Protein 1J2P (pdb70)

Nearest PDB structures (foldseek):
  1j2p-assembly1_B  TM=1.004E+00  e=1.951E-50  Archaeoglobus fulgidus
  6he9-assembly1_F  TM=9.815E-01  e=9.990E-43  Archaeoglobus fulgidus DSM 4304
  8t0m-assembly1_S  TM=9.405E-01  e=5.786E-26  Saccharomyces cerevisiae S288C
  8yvg-assembly1_H  TM=9.422E-01  e=1.755E-25  Canis lupus familiaris
  8w2f-assembly1_A  TM=9.028E-01  e=9.618E-23  Plasmodium falciparum 3D7

Secondary structure (DSSP, 8-state):
--TTSSS-TTPPPTTS--HHHHHHHHHHHTSPPEEEEEETTEEEEEEE---S-TTB-GGG--SEEE-SSSEEEEEEE-HHHHHHHHHHHHHHHHHHHHHSSSPPPHHHHHHHHHHHHHHTTSBTTBPPP-EEEEEEEESSSEEEEEE-TT--EEEBSEEEESTTHHHHHHHHHHH--TT--HHHHHHHHHHHHHHHHTS---GGGEEEEEEETTT---EEPPHHHHHHHHHHHHHHHHHHS--/--TTSSS-TTPPPTTS--HHHHHHHHHHHTSPPEEEEEETTEEEEEEE---S-TTB-GGG--SEEE-SSSEEEEEEE-HHHHHHHHHHHHHHHHHHHHHSSSPPPHHHHHHHHHHHHHHTTSBTTBPPP-EEEEEEEESSSEEEEEE-TT--EEEBSEEEESTTHHHHHHHHHHH--TT--HHHHHHHHHHHHHHHHTS---GGGEEEEEEETTT---EEPPHHHHHHHHHHHHHHHHHHS--/--TTSSS-TTPPPTTS--HHHHHHHHHHHTSPPEEEEEETTEEEEEEE---S-TTB-GGG--SEEE-SSSEEEEEEE-HHHHHHHHHHHHHHHHHHHHHSSSPPPHHHHHHHHHHHHHHTTSBTTBPPP-EEEEEEEESSSEEEEEE-TT--EEEBSEEEESTTHHHHHHHHHHH--TT--HHHHHHHHHHHHHHHHTS---GGGEEEEEEETTT---EEPPHHHHHHHHHHHHHHHHHHS--/--TTSSS-TTPPPTTS--HHHHHHHHHHHTSPPEEEEEETTEEEEEEE---S-TTB-GGG--SEEE-SSSEEEEEEE-HHHHHHHHHHHHHHHHHHHHHSSSPPPHHHHHHHHHHHHHHTTSBTTBPPP-EEEEEEEESSSEEEEEE-TT--EEEBSEEEESTTHHHHHHHHHHH--TT--HHHHHHHHHHHHHHHHTS---GGGEEEEEEETTT---EEPPHHHHHHHHHHHHHHHHHHS--/--TTSSS-TTPPPTTS--HHHHHHHHHHHTSPPEEEEEETTEEEEEEE---S-TTB-GGG--SEEE-SSSEEEEEEE-HHHHHHHHHHHHHHHHHHHHHSSSPPPHHHHHHHHHHHHHHTTSBTTBPPP-EEEEEEEESSSEEEEEE-TT--EEEBSEEEESTTHHHHHHHHHHH--TT--HHHHHHHHHHHHHHHHTS---GGGEEEEEEETTT---EEPPHHHHHHHHHHHHHHHHHHS--/--TTSSS-TTPPPTTS--HHHHHHHHHHHTSPPEEEEEETTEEEEEEE---S-TTB-GGG--SEEE-SSSEEEEEEE-HHHHHHHHHHHHHHHHHHHHHSSSPPPHHHHHHHHHHHHHHTTSBTTBPPP-EEEEEEEESSSEEEEEE-TT--EEEBSEEEESTTHHHHHHHHHHH--TT--HHHHHHHHHHHHHHHHTS---GGGEEEEEEETTT---EEPPHHHHHHHHHHHHHHHHHHS--/--TTSSS-TTPPPTTS--HHHHHHHHHHHTSPPEEEEEETTEEEEEEE---S-TTB-GGG--SEEE-SSSEEEEEEE-HHHHHHHHHHHHHHHHHHHHHSSSPPPHHHHHHHHHHHHHHTTSBTTBPPP-EEEEEEEESSSEEEEEE-TT--EEEBSEEEESTTHHHHHHHHHHH--TT--HHHHHHHHHHHHHHHHTS---GGGEEEEEEETTT---EEPPHHHHHHHHHHHHHHHHHHS--

CATH classification: 3.60.20.10

Solvent-accessible surface area: 70770 Å² total; per-residue (Å²): 98,106,122,25,24,1,129,44,10,21,16,0,0,56,70,0,71,13,4,4,5,43,13,0,94,52,2,14,116,121,15,27,1,2,0,0,0,22,10,136,72,0,1,1,0,1,2,5,41,120,52,91,23,97,0,26,22,85,126,52,44,80,59,2,44,79,12,17,87,18,0,1,1,1,17,3,17,35,84,5,1,4,37,27,0,7,30,95,2,67,96,29,2,105,77,10,100,136,82,129,111,104,65,4,59,0,120,62,0,0,42,63,1,0,39,35,0,0,71,31,2,1,67,40,42,27,0,0,1,0,0,8,1,0,1,1,0,1,22,160,75,6,32,0,8,18,3,21,1,19,0,19,30,82,22,15,26,0,1,0,2,5,110,7,77,141,40,0,27,104,24,0,66,170,91,14,160,108,96,20,41,7,67,47,0,2,2,13,0,0,2,0,0,0,40,25,36,135,48,71,13,73,22,107,32,6,7,1,0,33,0,52,58,108,80,118,50,26,82,93,22,43,54,117,107,2,117,78,52,0,98,96,0,16,118,107,0,162,120,76,61,186,225,98,106,121,24,22,1,128,44,10,20,17,0,0,54,69,0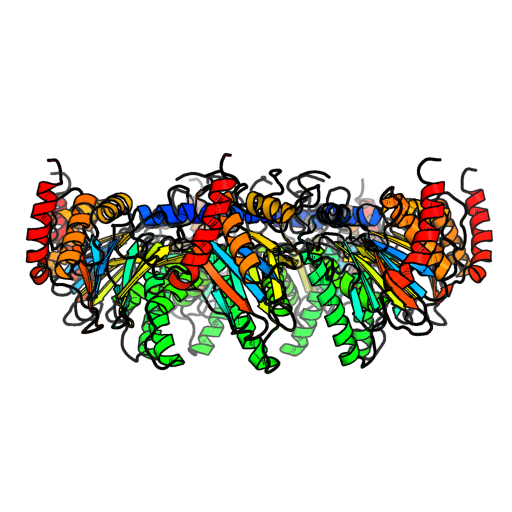,70,12,4,4,5,42,14,0,95,54,2,14,115,124,14,27,1,2,0,0,0,18,10,136,72,0,1,0,0,1,2,5,42,120,52,93,24,116,1,35,24,86,126,63,48,85,58,2,44,80,12,18,86,19,0,1,0,1,16,3,17,36,88,6,2,5,40,27,0,7,28,96,2,71,95,29,2,104,77,11,98,136,83,130,113,103,65,3,58,0,116,63,0,0,41,62,1,0,39,35,0,0,71,28,2,1,70,38,38,24,1,0,1,0,0,8,1,0,1,0,0,0,22,159,76,5,29,0,8,18,3,21,1,19,0,18,29,80,19,15,23,0,1,0,2,5,109,8,78,141,39,0,27,102,24,0,68,170,91,9,162,108,96,21,41,7,68,46,0,2,3,14,0,0,2,0,0,0,40,24,37,135,48,69,13,74,22,108,31,6,7,1,0,33,0,53,58,108,79,118,50,26,83,92,22,42,55,116,108,3,117,78,50,0,99,97,0,17,117,105,0,160,120,79,60,185,226,95,106,123,23,24,1,119,45,10,21,15,0,0,55,69,0,68,12,5,3,5,43,13,0,96,54,2,14,116,128,14,27,1,2,0,0,0,20,10,136,72,0,0,1,0,1,2,6,42,121,50,91,21,100,1,28,22,87,125,57,46,82,58,2,45,80,12,17,85,18,0,1,0,1,17,3,18,37,83,5,2,5,39,28,0,7,26,96,1,69,94,28,2,104,76,10,98,138,83,132,114,103,65,4,58,0,120,63,0,0,43,65,0,0,41,35,0,0,72,29,2,2,68,39,40,24,0,0,1,0,0,8,1,0,1,0,0,0,22,157,75,5,31,0,8,19,3,21,0,19,0,18,29,81,20,15,25,0,1,0,2,5,110,8,78,144,40,0,27,103,25,0,67,169,91,12,160,108,95,20,39,7,69,48,0,2,3,13,0,0,2,0,1,0,39,24,37,134,49,69,13,74,22,108,32,6,7,1,0,33,0,52,58,108,79,118,51,26,82,93,24,43,56,117,107,2,118,78,50,0,100,97,0,16,117,106,0,162,119,79,62,185,229,95,107,122,27,26,1,125,44,11,24,18,0,0,56,70,0,69,12,5,3,5,42,12,0,95,52,2,14,115,124,14,28,1,2,0,0,0,21,10,135,72,0,0,0,0,1,2,6,42,121,50,94,23,112,1,33,25,88,127,64,49,85,56,2,46,80,12,17,86,19,0,0,0,1,17,3,18,36,88,6,2,5,42,30,0,7,28,96,1,71,94,29,2,105,76,11,97,140,85,133,113,102,64,3,58,0,114,64,0,0,36,66,0,0,39,35,0,0,70,29,2,1,67,40,38,24,0,0,1,0,0,8,1,0,1,0,0,1,22,157,75,5,30,0,8,20,4,21,0,17,0,16,28,77,19,11,21,0,1,0,2,5,111,7,77,143,41,0,25,103,24,0,57,166,90,14,160,109,96,19,39,7,68,49,0,2,3,14,0,0,1,0,0,0,39,24,37,134,49,71,13,72,22,107,32,6,7,1,0,33,0,53,60,108,79,120,51,25,82,94,22,44,56,117,106,3,119,78,50,0,99,96,0,17,117,106,0,160,120,78,61,185,229,98,106,121,25,23,1,130,44,10,23,19,0,0,54,68,0,69,12,5,4,4,42,12,0,95,52,2,14,115,123,15,26,1,1,0,0,0,18,12,136,72,0,1,0,0,1,2,4,41,119,50,90,19,94,0,30,15,85,122,52,42,79,57,2,45,78,11,17,85,19,0,1,1,1,16,4,16,37,82,4,1,4,37,27,0,7,22,96,2,68,94,29,2,109,78,11,98,138,85,131,114,104,64,3,59,0,111,64,0,0,39,64,1,0,37,37,0,0,69,27,2,1,68,41,39,24,0,0,1,0,0,8,1,0,1,1,0,0,23,159,75,6,28,0,8,19,4,20,0,19,0,17,29,76,15,13,22,0,1,0,3,5,111,7,77,144,41,0,25,100,24,0,67,168,91,10,160,108,96,20,39,7,68,48,0,2,4,14,0,0,1,0,1,0,38,25,37,135,50,70,12,73,23,106,31,6,6,1,0,32,0,53,58,110,79,118,51,25,81,93,23,43,55,118,107,2,116,77,52,0,99,96,0,17,116,107,0,159,119,77,59,184,227,97,104,122,25,23,1,120,43,10,23,13,0,0,56,71,0,69,12,5,5,4,43,12,0,94,50,2,14,115,123,14,26,1,2,0,0,0,20,11,135,73,0,1,1,1,0,2,4,42,120,51,88,20,86,0,25,18,82,122,50,41,78,60,3,45,80,11,18,85,18,0,1,1,0,16,3,17,37,81,5,2,4,37,28,0,7,27,95,2,68,93,29,2,106,79,11,99,136,82,130,112,103,65,3,59,0,120,62,0,0,44,64,1,0,39,35,0,0,70,30,3,1,65,40,41,26,0,0,1,0,0,8,1,0,2,1,0,0,22,159,76,6,32,0,8,18,4,21,1,19,0,18,30,80,20,14,28,0,1,0,2,6,110,7,76,142,43,0,25,101,25,0,68,169,92,12,158,107,96,20,40,7,68,48,0,2,2,12,0,0,2,0,1,0,39,25,37,134,49,71,13,72,22,106,30,7,6,1,0,31,0,54,59,108,80,117,50,25,82,94,22,43,55,117,107,3,117,77,50,0,97,96,0,16,116,108,0,159,119,77,58,186,227,97,105,120,26,24,1,124,44,10,21,16,0,0,56,72,0,70,12,5,4,4,43,12,0,95,48,2,14,115,120,15,27,2,2,0,0,0,19,10,137,72,0,1,0,1,0,2,4,42,120,51,92,25,106,0,29,24,88,125,62,46,85,59,2,45,80,12,17,86,19,0,1,1,0,16,3,17,36,86,5,2,4,40,30,0,7,30,95,2,71,93,30,2,106,78,11,100,136,83,130,111,104,65,3,58,0,109,62,0,0,42,63,1,0,36,35,0,0,68,31,2,1,65,39,41,26,0,0,1,0,0,8,1,0,2,1,0,1,21,159,74,5,28,0,8,18,3,21,1,19,0,18,32,79,15,14,27,0,1,0,2,5,110,7,75,141,41,0,26,104,26,0,73,169,94,12,158,106,95,20,41,7,67,48,0,2,2,11,0,0,2,0,1,0,40,25,36,136,50,69,12,72,22,106,32,7,6,1,0,32,0,54,59,108,79,118,50,24,82,92,22,43,54,116,107,3,116,78,50,0,99,97,0,16,116,107,0,161,120,78,60,187,227

Sequence (1701 aa):
PQMGYDRAITVFSPDGRLFQVEYAREAVKRGATAIGIKCKEGVILIADKRVGSKLLEKDTIEKIYKIDEHICAATSGLVADARVLIDRARIEAQINRLTYDIPITVKELAKKICDFKQQYTQYGGVRPFGVSLLIAGVNEVPKLYETDPSGALLEYKATAIGMGRMAVTEFFEKEYRDDLSFDDAMVLGLVAMGLSIESELVPENIEVGYVKVDDRTFKEVSPEELKPYVERANERIRELLKKPQMGYDRAITVFSPDGRLFQVEYAREAVKRGATAIGIKCKEGVILIADKRVGSKLLEKDTIEKIYKIDEHICAATSGLVADARVLIDRARIEAQINRLTYDIPITVKELAKKICDFKQQYTQYGGVRPFGVSLLIAGVNEVPKLYETDPSGALLEYKATAIGMGRMAVTEFFEKEYRDDLSFDDAMVLGLVAMGLSIESELVPENIEVGYVKVDDRTFKEVSPEELKPYVERANERIRELLKKPQMGYDRAITVFSPDGRLFQVEYAREAVKRGATAIGIKCKEGVILIADKRVGSKLLEKDTIEKIYKIDEHICAATSGLVADARVLIDRARIEAQINRLTYDIPITVKELAKKICDFKQQYTQYGGVRPFGVSLLIAGVNEVPKLYETDPSGALLEYKATAIGMGRMAVTEFFEKEYRDDLSFDDAMVLGLVAMGLSIESELVPENIEVGYVKVDDRTFKEVSPEELKPYVERANERIRELLKKPQMGYDRAITVFSPDGRLFQVEYAREAVKRGATAIGIKCKEGVILIADKRVGSKLLEKDTIEKIYKIDEHICAATSGLVADARVLIDRARIEAQINRLTYDIPITVKELAKKICDFKQQYTQYGGVRPFGVSLLIAGVNEVPKLYETDPSGALLEYKATAIGMGRMAVTEFFEKEYRDDLSFDDAMVLGLVAMGLSIESELVPENIEVGYVKVDDRTFKEVSPEELKPYVERANERIRELLKKPQMGYDRAITVFSPDGRLFQVEYAREAVKRGATAIGIKCKEGVILIADKRVGSKLLEKDTIEKIYKIDEHICAATSGLVADARVLIDRARIEAQINRLTYDIPITVKELAKKICDFKQQYTQYGGVRPFGVSLLIAGVNEVPKLYETDPSGALLEYKATAIGMGRMAVTEFFEKEYRDDLSFDDAMVLGLVAMGLSIESELVPENIEVGYVKVDDRTFKEVSPEELKPYVERANERIRELLKKPQMGYDRAITVFSPDGRLFQVEYAREAVKRGATAIGIKCKEGVILIADKRVGSKLLEKDTIEKIYKIDEHICAATSGLVADARVLIDRARIEAQINRLTYDIPITVKELAKKICDFKQQYTQYGGVRPFGVSLLIAGVNEVPKLYETDPSGALLEYKATAIGMGRMAVTEFFEKEYRDDLSFDDAMVLGLVAMGLSIESELVPENIEVGYVKVDDRTFKEVSPEELKPYVERANERIRELLKKPQMGYDRAITVFSPDGRLFQVEYAREAVKRGATAIGIKCKEGVILIADKRVGSKLLEKDTIEKIYKIDEHICAATSGLVADARVLIDRARIEAQINRLTYDIPITVKELAKKICDFKQQYTQYGGVRPFGVSLLIAGVNEVPKLYETDPSGALLEYKATAIGMGRMAVTEFFEKEYRDDLSFDDAMVLGLVAMGLSIESELVPENIEVGYVKVDDRTFKEVSPEELKPYVERANERIRELLKK

InterPro domains:
  IPR000426 Proteasome alpha-subunit, N-terminal domain [PF10584] (8-30)
  IPR000426 Proteasome alpha-subunit, N-terminal domain [PS00388] (8-30)
  IPR000426 Proteasome alpha-subunit, N-terminal domain [SM00948] (8-30)
  IPR001353 Proteasome, subunit alpha/beta [PF00227] (31-214)
  IPR019982 Proteasome alpha subunit, archaeal [MF_00289_A] (3-233)
  IPR019982 Proteasome alpha subunit, archaeal [TIGR03633] (6-234)
  IPR019982 Proteasome alpha subunit, archaeal [cd03756] (7-216)
  IPR023332 Proteasome alpha-type subunit [PS51475] (23-233)
  IPR029055 Nucleophile aminohydrolases, N-terminal [G3DSA:3.60.20.10] (1-246)
  IPR029055 Nucleophile aminohydrolases, N-terminal [SSF56235] (6-238)
  IPR050115 Proteasome subunit alpha [PTHR11599] (12-232)

Radius of gyration: 40.76 Å; Cα contacts (8 Å, |Δi|>4): 4159; chains: 7; bounding box: 116×114×49 Å

Foldseek 3Di:
DDPPQADWLQGADPVGDRNLQVVLQVQQQAWFKKKWAAAFFWIKIKTFQDDPDPPDCSVPDDQKDDLDFFKIKGKGGDDVLGVVLSVVLNVVQVVCCVVVVDGDDLVVSLLVSLVVQLVLRNDGPHHFRSMKMWMWGADQGTWTWIAGSNSDIDTDNIAMIYNQRPQLVVQCVPDPDRHDDPLRRLLSRQLSSLVSVLHQDDLSRMWMWIATNPSSGIDTDDSVNVVVSSVVSSVVSVVPRPD/DDPPQADWLQGADPVGDRNLQVVLQVQQQAWWKKKWAAAFFWIKIKTFQDDPDPPDCSVPDDQKDDLDFFKIKGKGGDDVLGVVLSVVLNVVQVVCCVVVVDGDDLVVSLLVSLVVQLVLRNDGVHHFRSMKMWMWGADQGTWTWIAGSNSDIDTDNIAMIYNQRPQLVVQCVPDPDRHDDPLRRLLSRQLSSLVSVLHQDDLSRMWMWIATNPSSGIDTDDSVNVVVSSVVSSVVSVVPRPD/DDPPQADWLQGADPVGDRNLQVVLQVQQQAWFKKKWAAAFFWIKIKTFQDDPDPPDCSVPDDQKDDLDFFKIKGKGGDDVLGVVLSVVLNVVQVVCCVVVVDGDDLVVSLLVSLVVQLVLRNDGPHHFRSMKMWMWGADQGTWTWIAGSNSDIDTDNIAMIYNQRPQLVVQCVPDPDRHDDPLRRLLSRQLSSLVSVLHQDDLSRMWMWIATNPSSGIDTDDSVNVVVSSVVSSVVSVVPRPD/DDPPQADWLQGADPVGDRNLQVVLQVQQQAWFKKKWAAAFFWIKIKTFQDDPDPPDCSVPDDQKDDLDFFKIKGKGGDDVLGVVLSVVLNVVQVVCCVVVVDGDDLVVSLLVSLVVQLVLRNDGPHHFRSMKMWMWGADQGTWTWIAGSNSDIDTDNIAMIYNQRPQLVVQCVPDPDRHDDPLRRLLSRQLSSLVSVLHQDDLSRMWMWIATNPSSGIDTDDSVNVVVSSVVSSVVSVVPRPD/DDPPQADWLQGADPVGDRNLQVVLQVQQQAWFKKKWAAAFFWIKIKTFQDDPDPPDCSVPDDQKDDLDFFKIKGKGGDDVLGVVLSVVLNVVQVVCCVVVVDGDDLVVSLLVSLVVQLVLRNDTPHHFRSMKMWMWGADQGTWTWIAGSNSDIDTDNIAMIYNQRPQLVVQCVPDPDRHDDPLRRLLSRQLSSLVSVLHQDDLSRMWMWIATNPSSGIDTDDSVNVVVSSVVSSVVSVVPRPD/DDPPQADWLQGADPVGDRNLQVVLQVQQQAWFKKKWAAAFFWIKIKTFQDDPDPPDCSVPDDQKDDLDFFKIKGKGGDDVLGVVLSVVLNVVQVVCCVVVVDGDDLVVSLLVSLVVQLVLRNDGPHHFRSMKMWMWGADQGTWTWIAGSNSDIDTDNIAMIYNQRPQLVVQCVPDPDRHDDPLRRLLSRQLSSLVSVLHQDDLSRMWMWIATNPSSGIDTDDSVNVVVSSVVSSVVSVVPRPD/DDPPQADWLQGADPVGDRNLQVVLQVQQQAW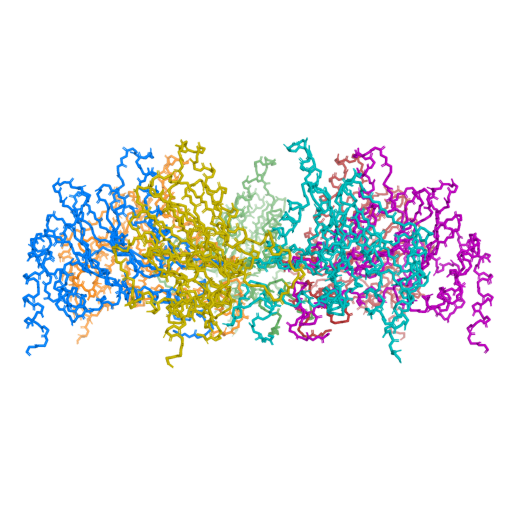FKKKWAAAFFWIKIKTFQDDPDPPDCSVPDDQKDDLDFFKIKGKGGDDVLGVVLSVVLNVVQVVCCVVVVDGDDLVVSLLVSLVVQLVLRNDGPHHFRSMKMWMWGADQGTWTWIAGSNSDIDTDNIAMIYNQRPQLVVQCVPDPDRHDDPLRRLLSRQLSSLVSVLHQDDLSRMWMWIATNPSSGIDTDDSVNVVVSSVVSSVVSVVPRPD

B-factor: mean 57.1, std 17.68, range [11.94, 100.46]

GO terms:
  GO:0005515 protein binding (F, IPI)

Structure (mmCIF, N/CA/C/O backbone):
data_1J2P
#
_entry.id   1J2P
#
_cell.length_a   193.755
_cell.length_b   214.226
_cell.length_c   43.963
_cell.angle_alpha   90.00
_cell.angle_beta   90.00
_cell.angle_gamma   90.00
#
_symmetry.space_group_name_H-M   'P 21 21 2'
#
loop_
_entity.id
_entity.type
_entity.pdbx_description
1 polymer 'Proteasome alpha subunit'
2 water water
#
loop_
_atom_site.group_PDB
_atom_site.id
_atom_site.type_symbol
_atom_site.label_atom_id
_atom_site.label_alt_id
_atom_site.label_comp_id
_atom_site.label_asym_id
_atom_site.label_entity_id
_atom_site.label_seq_id
_atom_site.pdbx_PDB_ins_code
_atom_site.Cartn_x
_atom_site.Cartn_y
_atom_site.Cartn_z
_atom_site.occupancy
_atom_site.B_iso_or_equiv
_atom_site.auth_seq_id
_atom_site.auth_comp_id
_atom_site.auth_asym_id
_atom_site.auth_atom_id
_atom_site.pdbx_PDB_model_num
ATOM 1 N N . PRO A 1 4 ? 47.215 95.622 -5.468 0.00 66.18 4 PRO A N 1
ATOM 2 C CA . PRO A 1 4 ? 46.110 94.681 -5.750 0.00 66.14 4 PRO A CA 1
ATOM 3 C C . PRO A 1 4 ? 46.613 93.580 -6.674 0.00 65.99 4 PRO A C 1
ATOM 4 O O . PRO A 1 4 ? 46.063 93.368 -7.755 0.00 66.07 4 PRO A O 1
ATOM 8 N N . GLN A 1 5 ? 47.660 92.882 -6.249 1.00 65.93 5 GLN A N 1
ATOM 9 C CA . GLN A 1 5 ? 48.233 91.819 -7.063 1.00 65.09 5 GLN A CA 1
ATOM 10 C C . GLN A 1 5 ? 48.046 90.444 -6.437 1.00 63.57 5 GLN A C 1
ATOM 11 O O . GLN A 1 5 ? 48.476 90.194 -5.303 1.00 61.26 5 GLN A O 1
ATOM 17 N N . MET A 1 6 ? 47.398 89.556 -7.192 1.00 62.76 6 MET A N 1
ATOM 18 C CA . MET A 1 6 ? 47.143 88.189 -6.739 1.00 61.05 6 MET A CA 1
ATOM 19 C C . MET A 1 6 ? 48.481 87.582 -6.345 1.00 59.17 6 MET A C 1
ATOM 20 O O . MET A 1 6 ? 49.528 87.981 -6.861 1.00 60.75 6 MET A O 1
ATOM 25 N N . GLY A 1 7 ? 48.454 86.621 -5.434 1.00 56.85 7 GLY A N 1
ATOM 26 C CA . GLY A 1 7 ? 49.697 86.009 -4.999 1.00 52.94 7 GLY A CA 1
ATOM 27 C C . GLY A 1 7 ? 50.182 86.589 -3.686 1.00 49.82 7 GLY A C 1
ATOM 28 O O . GLY A 1 7 ? 50.857 85.911 -2.921 1.00 52.62 7 GLY A O 1
ATOM 29 N N . TYR A 1 8 ? 49.828 87.838 -3.410 1.00 45.89 8 TYR A N 1
ATOM 30 C CA . TYR A 1 8 ? 50.245 88.490 -2.171 1.00 43.55 8 TYR A CA 1
ATOM 31 C C . TYR A 1 8 ? 49.074 89.095 -1.397 1.00 43.07 8 TYR A C 1
ATOM 32 O O . TYR A 1 8 ? 49.278 89.698 -0.344 1.00 42.35 8 TYR A O 1
ATOM 41 N N . ASP A 1 9 ? 47.852 88.916 -1.895 1.00 41.21 9 ASP A N 1
ATOM 42 C CA . ASP A 1 9 ? 46.700 89.527 -1.248 1.00 40.26 9 ASP A CA 1
ATOM 43 C C . ASP A 1 9 ? 45.681 88.662 -0.513 1.00 39.92 9 ASP A C 1
ATOM 44 O O . ASP A 1 9 ? 44.573 89.125 -0.242 1.00 39.43 9 ASP A O 1
ATOM 49 N N . ARG A 1 10 ? 46.019 87.425 -0.179 1.00 40.15 10 ARG A N 1
ATOM 50 C CA . ARG A 1 10 ? 45.041 86.627 0.540 1.00 42.71 10 ARG A CA 1
ATOM 51 C C . ARG A 1 10 ? 45.526 86.032 1.859 1.00 40.72 10 ARG A C 1
ATOM 52 O O . ARG A 1 10 ? 45.025 85.003 2.308 1.00 42.70 10 ARG A O 1
ATOM 60 N N . ALA A 1 11 ? 46.490 86.704 2.480 1.00 37.94 11 ALA A N 1
ATOM 61 C CA . ALA A 1 11 ? 47.043 86.291 3.771 1.00 36.56 11 ALA A CA 1
ATOM 62 C C . ALA A 1 11 ? 47.548 87.551 4.493 1.00 35.49 11 ALA A C 1
ATOM 63 O O . ALA A 1 11 ? 48.543 88.159 4.092 1.00 36.64 11 ALA A O 1
ATOM 65 N N . ILE A 1 12 ? 46.854 87.929 5.559 1.00 31.76 12 ILE A N 1
ATOM 66 C CA . ILE A 1 12 ? 47.183 89.124 6.323 1.00 31.66 12 ILE A CA 1
ATOM 67 C C . ILE A 1 12 ? 48.653 89.269 6.720 1.00 30.83 12 ILE A C 1
ATOM 68 O O . ILE A 1 12 ? 49.164 90.380 6.862 1.00 29.47 12 ILE A O 1
ATOM 73 N N . THR A 1 13 ? 49.331 88.145 6.892 1.00 30.48 13 THR A N 1
ATOM 74 C CA . THR A 1 13 ? 50.717 88.168 7.312 1.00 32.76 13 THR A CA 1
ATOM 75 C C . THR A 1 13 ? 51.738 88.315 6.187 1.00 34.22 13 THR A C 1
ATOM 76 O O . THR A 1 13 ? 52.934 88.396 6.438 1.00 33.66 13 THR A O 1
ATOM 80 N N . VAL A 1 14 ? 51.276 88.367 4.947 1.00 34.46 14 VAL A N 1
ATOM 81 C CA . VAL A 1 14 ? 52.199 88.493 3.833 1.00 33.73 14 VAL A CA 1
ATOM 82 C C . VAL A 1 14 ? 52.323 89.907 3.282 1.00 33.64 14 VAL A C 1
ATOM 83 O O . VAL A 1 14 ? 51.329 90.571 3.008 1.00 34.17 14 VAL A O 1
ATOM 87 N N . PHE A 1 15 ? 53.560 90.366 3.153 1.00 33.22 15 PHE A N 1
ATOM 88 C CA . PHE A 1 15 ? 53.838 91.680 2.580 1.00 33.17 15 PHE A CA 1
ATOM 89 C C . PHE A 1 15 ? 53.908 91.473 1.056 1.00 34.73 15 PHE A C 1
ATOM 90 O O . PHE A 1 15 ? 54.315 90.408 0.578 1.00 34.79 15 PHE A O 1
ATOM 98 N N . SER A 1 16 ? 53.518 92.488 0.300 1.00 34.19 16 SER A N 1
ATOM 99 C CA . SER A 1 16 ? 53.579 92.415 -1.150 1.00 34.00 16 SER A CA 1
ATOM 100 C C . SER A 1 16 ? 54.980 92.898 -1.516 1.00 36.34 16 SER A C 1
ATOM 101 O O . SER A 1 16 ? 55.704 93.423 -0.667 1.00 37.25 16 SER A O 1
ATOM 104 N N . PRO A 1 17 ? 55.389 92.729 -2.782 1.00 37.39 17 PRO A N 1
ATOM 105 C CA . PRO A 1 17 ? 56.734 93.184 -3.156 1.00 36.14 17 PRO A CA 1
ATOM 106 C C . PRO A 1 17 ? 56.959 94.671 -2.915 1.00 35.62 17 PRO A C 1
ATOM 107 O O . PRO A 1 17 ? 58.086 95.102 -2.703 1.00 36.59 17 PRO A O 1
ATOM 111 N N . ASP A 1 18 ? 55.899 95.468 -2.952 1.00 35.70 18 ASP A N 1
ATOM 112 C CA . ASP A 1 18 ? 56.072 96.895 -2.692 1.00 36.43 18 ASP A CA 1
ATOM 113 C C . ASP A 1 18 ? 55.706 97.286 -1.243 1.00 37.06 18 ASP A C 1
ATOM 114 O O . ASP A 1 18 ? 55.287 98.413 -0.979 1.00 36.57 18 ASP A O 1
ATOM 119 N N . GLY A 1 19 ? 55.867 96.334 -0.322 1.00 35.35 19 GLY A N 1
ATOM 120 C CA . GLY A 1 19 ? 55.617 96.572 1.093 1.00 35.83 19 GLY A CA 1
ATOM 121 C C . GLY A 1 19 ? 54.227 96.929 1.578 1.00 34.32 19 GLY A C 1
ATOM 122 O O . GLY A 1 19 ? 54.050 97.856 2.357 1.00 34.10 19 GLY A O 1
ATOM 123 N N . ARG A 1 20 ? 53.231 96.186 1.135 1.00 34.60 20 ARG A N 1
ATOM 124 C CA . ARG A 1 20 ? 51.881 96.468 1.559 1.00 34.36 20 ARG A CA 1
ATOM 125 C C . ARG A 1 20 ? 51.196 95.247 2.145 1.00 32.74 20 ARG A C 1
ATOM 126 O O . ARG A 1 20 ? 51.658 94.122 1.987 1.00 30.17 20 ARG A O 1
ATOM 134 N N . LEU A 1 21 ? 50.110 95.508 2.859 1.00 31.84 21 LEU A N 1
ATOM 135 C CA . LEU A 1 21 ? 49.288 94.483 3.489 1.00 31.83 21 LEU A CA 1
ATOM 136 C C . LEU A 1 21 ? 47.922 94.588 2.816 1.00 32.30 21 LEU A C 1
ATOM 137 O O . LEU A 1 21 ? 47.006 95.222 3.339 1.00 31.79 21 LEU A O 1
ATOM 142 N N . PHE A 1 22 ? 47.800 93.984 1.637 1.00 31.56 22 PHE A N 1
ATOM 143 C CA . PHE A 1 22 ? 46.551 94.038 0.903 1.00 32.37 22 PHE A CA 1
ATOM 144 C C . PHE A 1 22 ? 45.308 93.605 1.673 1.00 31.79 22 PHE A C 1
ATOM 145 O O . PHE A 1 22 ? 44.245 94.186 1.463 1.00 30.85 22 PHE A O 1
ATOM 153 N N . GLN A 1 23 ? 45.420 92.625 2.576 1.00 29.71 23 GLN A N 1
ATOM 154 C CA . GLN A 1 23 ? 44.235 92.214 3.316 1.00 30.45 23 GLN A CA 1
ATOM 155 C C . GLN A 1 23 ? 43.726 93.356 4.188 1.00 29.91 23 GLN A C 1
ATOM 156 O O . GLN A 1 23 ? 42.526 93.445 4.462 1.00 29.09 23 GLN A O 1
ATOM 162 N N . VAL A 1 24 ? 44.634 94.238 4.603 1.00 29.12 24 VAL A N 1
ATOM 163 C CA . VAL A 1 24 ? 44.247 95.397 5.403 1.00 30.31 24 VAL A CA 1
ATOM 164 C C . VAL A 1 24 ? 43.575 96.405 4.469 1.00 31.19 24 VAL A C 1
ATOM 165 O O . VAL A 1 24 ? 42.573 97.027 4.822 1.00 30.92 24 VAL A O 1
ATOM 169 N N . GLU A 1 25 ? 44.120 96.563 3.271 1.00 31.26 25 GLU A N 1
ATOM 170 C CA . GLU A 1 25 ? 43.538 97.505 2.316 1.00 32.63 25 GLU A CA 1
ATOM 171 C C . GLU A 1 25 ? 42.154 97.021 1.902 1.00 32.11 25 GLU A C 1
ATOM 172 O O . GLU A 1 25 ? 41.231 97.816 1.714 1.00 31.05 25 GLU A O 1
ATOM 178 N N . TYR A 1 26 ? 42.006 95.710 1.785 1.00 31.41 26 TYR A N 1
ATOM 179 C CA . TYR A 1 26 ? 40.725 95.143 1.421 1.00 30.27 26 TYR A CA 1
ATOM 180 C C . TYR A 1 26 ? 39.740 95.349 2.572 1.00 31.14 26 TYR A C 1
ATOM 181 O O . TYR A 1 26 ? 38.574 95.668 2.356 1.00 31.83 26 TYR A O 1
ATOM 190 N N . ALA A 1 27 ? 40.209 95.168 3.804 1.00 32.43 27 ALA A N 1
ATOM 191 C CA . ALA A 1 27 ? 39.344 95.367 4.952 1.00 32.99 27 ALA A CA 1
ATOM 192 C C . ALA A 1 27 ? 38.834 96.804 4.910 1.00 33.79 27 ALA A C 1
ATOM 193 O O . ALA A 1 27 ? 37.676 97.067 5.241 1.00 35.94 27 ALA A O 1
ATOM 195 N N . ARG A 1 28 ? 39.693 97.737 4.508 1.00 34.12 28 ARG A N 1
ATOM 196 C CA . ARG A 1 28 ? 39.282 99.132 4.428 1.00 33.77 28 ARG A CA 1
ATOM 197 C C . ARG A 1 28 ? 38.141 99.310 3.427 1.00 35.33 28 ARG A C 1
ATOM 198 O O . ARG A 1 28 ? 37.350 100.243 3.552 1.00 38.11 28 ARG A O 1
ATOM 206 N N . GLU A 1 29 ? 38.045 98.418 2.443 1.00 35.28 29 GLU A N 1
ATOM 207 C CA . GLU A 1 29 ? 36.978 98.522 1.455 1.00 35.48 29 GLU A CA 1
ATOM 208 C C . GLU A 1 29 ? 35.639 98.248 2.131 1.00 36.25 29 GLU A C 1
ATOM 209 O O . GLU A 1 29 ? 34.591 98.694 1.669 1.00 34.76 29 GLU A O 1
ATOM 215 N N . ALA A 1 30 ? 35.670 97.526 3.244 1.00 36.38 30 ALA A N 1
ATOM 216 C CA . ALA A 1 30 ? 34.438 97.224 3.950 1.00 36.18 30 ALA A CA 1
ATOM 217 C C . ALA A 1 30 ? 33.898 98.465 4.646 1.00 37.05 30 ALA A C 1
ATOM 218 O O . ALA A 1 30 ? 32.694 98.716 4.618 1.00 37.79 30 ALA A O 1
ATOM 220 N N . VAL A 1 31 ? 34.768 99.264 5.256 1.00 37.80 31 VAL A N 1
ATOM 221 C CA . VAL A 1 31 ? 34.261 100.442 5.944 1.00 39.36 31 VAL A CA 1
ATOM 222 C C . VAL A 1 31 ? 33.732 101.492 4.965 1.00 40.73 31 VAL A C 1
ATOM 223 O O . VAL A 1 31 ? 32.861 102.287 5.321 1.00 41.01 31 VAL A O 1
ATOM 227 N N . LYS A 1 32 ? 34.229 101.478 3.728 1.00 41.59 32 LYS A N 1
ATOM 228 C CA . LYS A 1 32 ? 33.756 102.423 2.710 1.00 42.53 32 LYS A CA 1
ATOM 229 C C . LYS A 1 32 ? 32.257 102.276 2.451 1.00 41.79 32 LYS A C 1
ATOM 230 O O . LYS A 1 32 ? 31.579 103.243 2.139 1.00 42.07 32 LYS A O 1
ATOM 236 N N . ARG A 1 33 ? 31.753 101.054 2.569 1.00 43.17 33 ARG A N 1
ATOM 237 C CA . ARG A 1 33 ? 30.346 100.759 2.320 1.00 43.21 33 ARG A CA 1
ATOM 238 C C . ARG A 1 33 ? 29.379 101.174 3.416 1.00 43.08 33 ARG A C 1
ATOM 239 O O . ARG A 1 33 ? 28.164 101.109 3.224 1.00 44.37 33 ARG A O 1
ATOM 247 N N . GLY A 1 34 ? 29.902 101.569 4.571 1.00 42.42 34 GLY A N 1
ATOM 248 C CA . GLY A 1 34 ? 29.023 101.946 5.661 1.00 42.07 34 GLY A CA 1
ATOM 249 C C . GLY A 1 34 ? 28.423 103.336 5.615 1.00 41.95 34 GLY A C 1
ATOM 250 O O . GLY A 1 34 ? 28.922 104.237 4.935 1.00 40.60 34 GLY A O 1
ATOM 251 N N . ALA A 1 35 ? 27.324 103.509 6.341 1.00 43.10 35 ALA A N 1
ATOM 252 C CA . ALA A 1 35 ? 26.674 104.813 6.412 1.00 43.51 35 ALA A CA 1
ATOM 253 C C . ALA A 1 35 ? 27.759 105.760 6.925 1.00 43.60 35 ALA A C 1
ATOM 254 O O . ALA A 1 35 ? 28.557 105.396 7.794 1.00 42.25 35 ALA A O 1
ATOM 256 N N . THR A 1 36 ? 27.795 106.974 6.398 1.00 43.18 36 THR A N 1
ATOM 257 C CA . THR A 1 36 ? 28.830 107.902 6.807 1.00 44.99 36 THR A CA 1
ATOM 258 C C . THR A 1 36 ? 28.627 108.502 8.190 1.00 43.65 36 THR A C 1
ATOM 259 O O . THR A 1 36 ? 27.517 108.825 8.584 1.00 45.37 36 THR A O 1
ATOM 263 N N . ALA A 1 37 ? 29.719 108.619 8.931 1.00 41.82 37 ALA A N 1
ATOM 264 C CA . ALA A 1 37 ? 29.693 109.187 10.268 1.00 40.26 37 ALA A CA 1
ATOM 265 C C . ALA A 1 37 ? 30.679 110.345 10.260 1.00 40.36 37 ALA A C 1
ATOM 266 O O . ALA A 1 37 ? 31.813 110.218 9.790 1.00 39.45 37 ALA A O 1
ATOM 268 N N . ILE A 1 38 ? 30.231 111.481 10.774 1.00 40.39 38 ILE A N 1
ATOM 269 C CA . ILE A 1 38 ? 31.039 112.683 10.807 1.00 40.65 38 ILE A CA 1
ATOM 270 C C . ILE A 1 38 ? 31.448 113.077 12.220 1.00 41.18 38 ILE A C 1
ATOM 271 O O . ILE A 1 38 ? 30.721 112.869 13.188 1.00 39.41 38 ILE A O 1
ATOM 276 N N . GLY A 1 39 ? 32.638 113.649 12.316 1.00 42.92 39 GLY A N 1
ATOM 277 C CA . GLY A 1 39 ? 33.150 114.102 13.588 1.00 44.69 39 GLY A CA 1
ATOM 278 C C . GLY A 1 39 ? 33.700 115.503 13.416 1.00 47.32 39 GLY A C 1
ATOM 279 O O . GLY A 1 39 ? 34.462 115.773 12.481 1.00 48.22 39 GLY A O 1
ATOM 280 N N . ILE A 1 40 ? 33.300 116.404 14.301 1.00 48.24 40 ILE A N 1
ATOM 281 C CA . ILE A 1 40 ? 33.779 117.774 14.231 1.00 49.67 40 ILE A CA 1
ATOM 282 C C . ILE A 1 40 ? 34.027 118.309 15.625 1.00 50.72 40 ILE A C 1
ATOM 283 O O . ILE A 1 40 ? 33.194 118.178 16.522 1.00 51.53 40 ILE A O 1
ATOM 288 N N . LYS A 1 41 ? 35.196 118.904 15.801 1.00 52.40 41 LYS A N 1
ATOM 289 C CA . LYS A 1 41 ? 35.587 119.455 17.083 1.00 54.55 41 LYS A CA 1
ATOM 290 C C . LYS A 1 41 ? 35.644 120.975 17.023 1.00 55.29 41 LYS A C 1
ATOM 291 O O . LYS A 1 41 ? 35.883 121.556 15.967 1.00 56.47 41 LYS A O 1
ATOM 297 N N . CYS A 1 42 ? 35.407 121.610 18.164 1.00 56.04 42 CYS A N 1
ATOM 298 C CA . CYS A 1 42 ? 35.450 123.059 18.263 1.00 56.47 42 CYS A CA 1
ATOM 299 C C . CYS A 1 42 ? 35.951 123.428 19.644 1.00 58.32 42 CYS A C 1
ATOM 300 O O . CYS A 1 42 ? 36.321 122.559 20.434 1.00 57.70 42 CYS A O 1
ATOM 303 N N . LYS A 1 43 ? 35.947 124.724 19.932 1.00 60.54 43 LYS A N 1
ATOM 304 C CA . LYS A 1 43 ? 36.422 125.252 21.206 1.00 61.40 43 LYS A CA 1
ATOM 305 C C . LYS A 1 43 ? 35.720 124.663 22.428 1.00 61.94 43 LYS A C 1
ATOM 306 O O . LYS A 1 43 ? 36.368 124.197 23.364 1.00 60.33 43 LYS A O 1
ATOM 312 N N . GLU A 1 44 ? 34.391 124.687 22.403 1.00 62.46 44 GLU A N 1
ATOM 313 C CA . GLU A 1 44 ? 33.589 124.210 23.520 1.00 63.68 44 GLU A CA 1
ATOM 314 C C . GLU A 1 44 ? 33.210 122.731 23.571 1.00 62.50 44 GLU A C 1
ATOM 315 O O . GLU A 1 44 ? 32.543 122.295 24.513 1.00 63.15 44 GLU A O 1
ATOM 321 N N . GLY A 1 45 ? 33.631 121.953 22.582 1.00 59.77 45 GLY A N 1
ATOM 322 C CA . GLY A 1 45 ? 33.298 120.542 22.609 1.00 56.26 45 GLY A CA 1
ATOM 323 C C . GLY A 1 45 ? 33.487 119.802 21.307 1.00 53.96 45 GLY A C 1
ATOM 324 O O . GLY A 1 45 ? 34.014 120.342 20.338 1.00 53.25 45 GLY A O 1
ATOM 325 N N . VAL A 1 46 ? 33.051 118.547 21.294 1.00 52.59 46 VAL A N 1
ATOM 326 C CA . VAL A 1 46 ? 33.163 117.698 20.112 1.00 50.12 46 VAL A CA 1
ATOM 327 C C . VAL A 1 46 ? 31.802 117.121 19.732 1.00 48.17 46 VAL A C 1
ATOM 328 O O . VAL A 1 46 ? 30.994 116.779 20.595 1.00 46.98 46 VAL A O 1
ATOM 332 N N . ILE A 1 47 ? 31.556 117.021 18.433 1.00 46.75 47 ILE A N 1
ATOM 333 C CA . ILE A 1 47 ? 30.284 116.529 17.930 1.00 46.49 47 ILE A CA 1
ATOM 334 C C . ILE A 1 47 ? 30.435 115.337 16.989 1.00 47.61 47 ILE A C 1
ATOM 335 O O . ILE A 1 47 ? 31.407 115.241 16.229 1.00 48.74 47 ILE A O 1
ATOM 340 N N . LEU A 1 48 ? 29.461 114.434 17.041 1.00 47.48 48 LEU A N 1
ATOM 341 C CA . LEU A 1 48 ? 29.446 113.248 16.194 1.00 46.39 48 LEU A CA 1
ATOM 342 C C . LEU A 1 48 ? 28.092 113.179 15.496 1.00 47.69 48 LEU A C 1
ATOM 343 O O . LEU A 1 48 ? 27.046 113.212 16.143 1.00 48.02 48 LEU A O 1
ATOM 348 N N . ILE A 1 49 ? 28.111 113.106 14.169 1.00 48.34 49 ILE A N 1
ATOM 349 C CA . ILE A 1 49 ? 26.877 113.050 13.404 1.00 49.34 49 ILE A CA 1
ATOM 350 C C . ILE A 1 49 ? 26.887 111.807 12.525 1.00 50.60 49 ILE A C 1
ATOM 351 O O . ILE A 1 49 ? 27.838 111.570 11.786 1.00 49.42 49 ILE A O 1
ATOM 356 N N . ALA A 1 50 ? 25.820 111.020 12.596 1.00 51.63 50 ALA A N 1
ATOM 357 C CA . ALA A 1 50 ? 25.738 109.800 11.805 1.00 53.62 50 ALA A CA 1
ATOM 358 C C . ALA A 1 50 ? 24.445 109.710 11.021 1.00 54.87 50 ALA A C 1
ATOM 359 O O . ALA A 1 50 ? 23.399 110.167 11.472 1.00 55.31 50 ALA A O 1
ATOM 361 N N . ASP A 1 51 ? 24.534 109.121 9.836 1.00 56.33 51 ASP A N 1
ATOM 362 C CA . ASP A 1 51 ? 23.382 108.931 8.976 1.00 58.44 51 ASP A CA 1
ATOM 363 C C . ASP A 1 51 ? 22.691 107.623 9.370 1.00 60.00 51 ASP A C 1
ATOM 364 O O . ASP A 1 51 ? 23.306 106.556 9.366 1.00 59.45 51 ASP A O 1
ATOM 369 N N . LYS A 1 52 ? 21.414 107.704 9.722 1.00 62.43 52 LYS A N 1
ATOM 370 C CA . LYS A 1 52 ? 20.687 106.511 10.125 1.00 65.51 52 LYS A CA 1
ATOM 371 C C . LYS A 1 52 ? 19.511 106.162 9.230 1.00 67.12 52 LYS A C 1
ATOM 372 O O . LYS A 1 52 ? 18.594 105.466 9.651 1.00 67.50 52 LYS A O 1
ATOM 378 N N . ARG A 1 53 ? 19.538 106.638 7.992 1.00 69.32 53 ARG A N 1
ATOM 379 C CA . ARG A 1 53 ? 18.475 106.330 7.040 1.00 70.63 53 ARG A CA 1
ATOM 380 C C . ARG A 1 53 ? 18.454 104.822 6.797 1.00 72.27 53 ARG A C 1
ATOM 381 O O . ARG A 1 53 ? 19.495 104.202 6.575 1.00 73.37 53 ARG A O 1
ATOM 389 N N . VAL A 1 54 ? 17.267 104.230 6.848 1.00 73.87 54 VAL A N 1
ATOM 390 C CA . VAL A 1 54 ? 17.125 102.797 6.623 1.00 75.22 54 VAL A CA 1
ATOM 391 C C . VAL A 1 54 ? 16.355 102.546 5.338 1.00 76.32 54 VAL A C 1
ATOM 392 O O . VAL A 1 54 ? 15.555 103.378 4.912 1.00 75.97 54 VAL A O 1
ATOM 396 N N . GLY A 1 55 ? 16.603 101.395 4.722 1.00 77.31 55 GLY A N 1
ATOM 397 C CA . GLY A 1 55 ? 15.923 101.069 3.484 1.00 78.68 55 GLY A CA 1
ATOM 398 C C . GLY A 1 55 ? 14.555 100.441 3.671 1.00 79.39 55 GLY A C 1
ATOM 399 O O . GLY A 1 55 ? 13.840 100.211 2.696 1.00 80.25 55 GLY A O 1
ATOM 400 N N . SER A 1 56 ? 14.182 100.166 4.917 1.00 79.42 56 SER A N 1
ATOM 401 C CA . SER A 1 56 ? 12.893 99.550 5.196 1.00 79.13 56 SER A CA 1
ATOM 402 C C . SER A 1 56 ? 12.214 100.112 6.431 1.00 79.21 56 SER A C 1
ATOM 403 O O . SER A 1 56 ? 12.871 100.511 7.392 1.00 79.97 56 SER A O 1
ATOM 406 N N . LYS A 1 57 ? 10.886 100.129 6.398 1.00 78.78 57 LYS A N 1
ATOM 407 C CA . LYS A 1 57 ? 10.091 100.630 7.511 1.00 78.74 57 LYS A CA 1
ATOM 408 C C . LYS A 1 57 ? 9.858 99.540 8.549 1.00 77.99 57 LYS A C 1
ATOM 409 O O . LYS A 1 57 ? 9.305 99.798 9.618 1.00 77.80 57 LYS A O 1
ATOM 415 N N . LEU A 1 58 ? 10.267 98.319 8.225 1.00 77.02 58 LEU A N 1
ATOM 416 C CA . LEU A 1 58 ? 10.098 97.205 9.141 1.00 76.37 58 LEU A CA 1
ATOM 417 C C . LEU A 1 58 ? 11.153 97.214 10.235 1.00 76.76 58 LEU A C 1
ATOM 418 O O . LEU A 1 58 ? 10.988 96.564 11.267 1.00 76.61 58 LEU A O 1
ATOM 423 N N . LEU A 1 59 ? 12.236 97.953 10.013 1.00 76.93 59 LEU A N 1
ATOM 424 C CA . LEU A 1 59 ? 13.287 98.048 11.015 1.00 78.17 59 LEU A CA 1
ATOM 425 C C . LEU A 1 59 ? 12.826 98.970 12.135 1.00 78.52 59 LEU A C 1
ATOM 426 O O . LEU A 1 59 ? 12.272 100.039 11.886 1.00 78.81 59 LEU A O 1
ATOM 431 N N . GLU A 1 60 ? 13.041 98.540 13.369 1.00 79.08 60 GLU A N 1
ATOM 432 C CA . GLU A 1 60 ? 12.671 99.335 14.524 1.00 79.62 60 GLU A CA 1
ATOM 433 C C . GLU A 1 60 ? 13.714 100.443 14.626 1.00 80.78 60 GLU A C 1
ATOM 434 O O . GLU A 1 60 ? 14.553 100.438 15.525 1.00 80.69 60 GLU A O 1
ATOM 440 N N . LYS A 1 61 ? 13.666 101.388 13.691 1.00 82.10 61 LYS A N 1
ATOM 441 C CA . LYS A 1 61 ? 14.631 102.478 13.683 1.00 84.48 61 LYS A CA 1
ATOM 442 C C . LYS A 1 61 ? 14.546 103.341 14.935 1.00 85.48 61 LYS A C 1
ATOM 443 O O . LYS A 1 61 ? 15.476 104.086 15.242 1.00 86.24 61 LYS A O 1
ATOM 449 N N . ASP A 1 62 ? 13.435 103.237 15.659 1.00 86.31 62 ASP A N 1
ATOM 450 C CA . ASP A 1 62 ? 13.256 104.003 16.887 1.00 87.10 62 ASP A CA 1
ATOM 451 C C . ASP A 1 62 ? 14.252 103.528 17.940 1.00 86.35 62 ASP A C 1
ATOM 452 O O . ASP A 1 62 ? 14.364 104.116 19.016 1.00 86.41 62 ASP A O 1
ATOM 457 N N . THR A 1 63 ? 14.976 102.461 17.618 1.00 85.14 63 THR A N 1
ATOM 458 C CA . THR A 1 63 ? 15.949 101.891 18.537 1.00 84.19 63 THR A CA 1
ATOM 459 C C . THR A 1 63 ? 17.307 101.699 17.864 1.00 83.11 63 THR A C 1
ATOM 460 O O . THR A 1 63 ? 18.190 101.040 18.406 1.00 83.18 63 THR A O 1
ATOM 464 N N . ILE A 1 64 ? 17.469 102.265 16.674 1.00 81.95 64 ILE A N 1
ATOM 465 C CA . ILE A 1 64 ? 18.736 102.154 15.965 1.00 81.19 64 ILE A CA 1
ATOM 466 C C . ILE A 1 64 ? 19.731 103.134 16.582 1.00 80.43 64 ILE A C 1
ATOM 467 O O . ILE A 1 64 ? 19.401 104.288 16.852 1.00 80.08 64 ILE A O 1
ATOM 472 N N . GLU A 1 65 ? 20.954 102.671 16.807 1.00 79.44 65 GLU A N 1
ATOM 473 C CA . GLU A 1 65 ? 21.973 103.519 17.408 1.00 77.44 65 GLU A CA 1
ATOM 474 C C . GLU A 1 65 ? 23.224 103.550 16.541 1.00 74.54 65 GLU A C 1
ATOM 475 O O . GLU A 1 65 ? 23.805 102.511 16.239 1.00 74.62 65 GLU A O 1
ATOM 481 N N . LYS A 1 66 ? 23.624 104.749 16.134 1.00 71.13 66 LYS A N 1
ATOM 482 C CA . LYS A 1 66 ? 24.808 104.923 15.307 1.00 67.82 66 LYS A CA 1
ATOM 483 C C . LYS A 1 66 ? 25.931 105.572 16.105 1.00 65.34 66 LYS A C 1
ATOM 484 O O . LYS A 1 66 ? 27.102 105.456 15.755 1.00 66.70 66 LYS A O 1
ATOM 490 N N . ILE A 1 67 ? 25.567 106.253 17.182 1.00 60.95 67 ILE A N 1
ATOM 491 C CA . ILE A 1 67 ? 26.543 106.905 18.043 1.00 57.95 67 ILE A CA 1
ATOM 492 C C . ILE A 1 67 ? 26.455 106.222 19.403 1.00 55.71 67 ILE A C 1
ATOM 493 O O . ILE A 1 67 ? 25.390 106.171 20.005 1.00 55.31 67 ILE A O 1
ATOM 498 N N . TYR A 1 68 ? 27.573 105.701 19.890 1.00 53.30 68 TYR A N 1
ATOM 499 C CA . TYR A 1 68 ? 27.554 104.975 21.153 1.00 51.87 68 TYR A CA 1
ATOM 500 C C . TYR A 1 68 ? 28.328 105.601 22.291 1.00 49.96 68 TYR A C 1
ATOM 501 O O . TYR A 1 68 ? 29.454 106.059 22.113 1.00 49.06 68 TYR A O 1
ATOM 510 N N . LYS A 1 69 ? 27.710 105.602 23.468 1.00 49.20 69 LYS A N 1
ATOM 511 C CA . LYS A 1 69 ? 28.340 106.134 24.664 1.00 48.10 69 LYS A CA 1
ATOM 512 C C . LYS A 1 69 ? 29.293 105.051 25.166 1.00 46.95 69 LYS A C 1
ATOM 513 O O . LYS A 1 69 ? 28.910 103.884 25.294 1.00 45.35 69 LYS A O 1
ATOM 519 N N . ILE A 1 70 ? 30.536 105.438 25.423 1.00 45.13 70 ILE A N 1
ATOM 520 C CA . ILE A 1 70 ? 31.545 104.504 25.900 1.00 46.61 70 ILE A CA 1
ATOM 521 C C . ILE A 1 70 ? 31.688 104.689 27.403 1.00 48.05 70 ILE A C 1
ATOM 522 O O . ILE A 1 70 ? 31.810 103.728 28.161 1.00 47.99 70 ILE A O 1
ATOM 527 N N . ASP A 1 71 ? 31.668 105.948 27.815 1.00 49.50 71 ASP A N 1
ATOM 528 C CA . ASP A 1 71 ? 31.773 106.319 29.209 1.00 51.12 71 ASP A CA 1
ATOM 529 C C . ASP A 1 71 ? 31.081 107.674 29.307 1.00 52.32 71 ASP A C 1
ATOM 530 O O . ASP A 1 71 ? 30.603 108.201 28.299 1.00 52.53 71 ASP A O 1
ATOM 535 N N . GLU A 1 72 ? 31.020 108.246 30.503 1.00 52.58 72 GLU A N 1
ATOM 536 C CA . GLU A 1 72 ? 30.353 109.535 30.668 1.00 52.59 72 GLU A CA 1
ATOM 537 C C . GLU A 1 72 ? 30.882 110.634 29.749 1.00 51.58 72 GLU A C 1
ATOM 538 O O . GLU A 1 72 ? 30.117 111.472 29.271 1.00 50.66 72 GLU A O 1
ATOM 544 N N . HIS A 1 73 ? 32.184 110.618 29.485 1.00 50.05 73 HIS A N 1
ATOM 545 C CA . HIS A 1 73 ? 32.806 111.638 28.647 1.00 47.78 73 HIS A CA 1
ATOM 546 C C . HIS A 1 73 ? 33.310 111.143 27.292 1.00 48.07 73 HIS A C 1
ATOM 547 O O . HIS A 1 73 ? 33.803 111.933 26.487 1.00 46.94 73 HIS A O 1
ATOM 554 N N . ILE A 1 74 ? 33.217 109.844 27.041 1.00 47.26 74 ILE A N 1
ATOM 555 C CA . ILE A 1 74 ? 33.687 109.315 25.772 1.00 45.68 74 ILE A CA 1
ATOM 556 C C . ILE A 1 74 ? 32.536 108.884 24.869 1.00 45.78 74 ILE A C 1
ATOM 557 O O . ILE A 1 74 ? 31.557 108.274 25.299 1.00 45.25 74 ILE A O 1
ATOM 562 N N . CYS A 1 75 ? 32.711 109.192 23.593 1.00 45.19 75 CYS A N 1
ATOM 563 C CA . CYS A 1 75 ? 31.717 108.980 22.554 1.00 42.61 75 CYS A CA 1
ATOM 564 C C . CYS A 1 75 ? 32.314 108.187 21.373 1.00 40.17 75 CYS A C 1
ATOM 565 O O . CYS A 1 75 ? 33.523 108.178 21.201 1.00 37.83 75 CYS A O 1
ATOM 568 N N . ALA A 1 76 ? 31.482 107.536 20.556 1.00 38.92 76 ALA A N 1
ATOM 569 C CA . ALA A 1 76 ? 32.006 106.773 19.419 1.00 38.22 76 ALA A CA 1
ATOM 570 C C . ALA A 1 76 ? 31.033 106.448 18.286 1.00 38.49 76 ALA A C 1
ATOM 571 O O . ALA A 1 76 ? 29.868 106.147 18.518 1.00 40.24 76 ALA A O 1
ATOM 573 N N . ALA A 1 77 ? 31.534 106.508 17.052 1.00 38.51 77 ALA A N 1
ATOM 574 C CA . ALA A 1 77 ? 30.749 106.188 15.857 1.00 37.09 77 ALA A CA 1
ATOM 575 C C . ALA A 1 77 ? 31.425 105.002 15.145 1.00 36.46 77 ALA A C 1
ATOM 576 O O . ALA A 1 77 ? 32.586 104.677 15.397 1.00 35.01 77 ALA A O 1
ATOM 578 N N . THR A 1 78 ? 30.705 104.386 14.222 1.00 35.26 78 THR A N 1
ATOM 579 C CA . THR A 1 78 ? 31.196 103.195 13.546 1.00 34.81 78 THR A CA 1
ATOM 580 C C . THR A 1 78 ? 30.941 103.128 12.041 1.00 34.63 78 THR A C 1
ATOM 581 O O . THR A 1 78 ? 30.024 103.762 11.525 1.00 36.26 78 THR A O 1
ATOM 585 N N . SER A 1 79 ? 31.765 102.354 11.345 1.00 32.95 79 SER A N 1
ATOM 586 C CA . SER A 1 79 ? 31.600 102.133 9.913 1.00 31.17 79 SER A CA 1
ATOM 587 C C . SER A 1 79 ? 32.345 100.865 9.490 1.00 28.94 79 SER A C 1
ATOM 588 O O . SER A 1 79 ? 33.504 100.679 9.850 1.00 26.90 79 SER A O 1
ATOM 591 N N . GLY A 1 80 ? 31.660 100.000 8.737 1.00 28.36 80 GLY A N 1
ATOM 592 C CA . GLY A 1 80 ? 32.237 98.737 8.296 1.00 27.71 80 GLY A CA 1
ATOM 593 C C . GLY A 1 80 ? 31.379 97.537 8.681 1.00 26.68 80 GLY A C 1
ATOM 594 O O . GLY A 1 80 ? 30.180 97.674 8.857 1.00 26.03 80 GLY A O 1
ATOM 595 N N . LEU A 1 81 ? 31.983 96.357 8.802 1.00 28.47 81 LEU A N 1
ATOM 596 C CA . LEU A 1 81 ? 31.238 95.153 9.184 1.00 30.11 81 LEU A CA 1
ATOM 597 C C . LEU A 1 81 ? 30.490 95.365 10.509 1.00 30.19 81 LEU A C 1
ATOM 598 O O . LEU A 1 81 ? 31.085 95.720 11.517 1.00 28.41 81 LEU A O 1
ATOM 603 N N . VAL A 1 82 ? 29.182 95.125 10.486 1.00 32.20 82 VAL A N 1
ATOM 604 C CA . VAL A 1 82 ? 28.317 95.333 11.644 1.00 34.71 82 VAL A CA 1
ATOM 605 C C . VAL A 1 82 ? 28.702 94.597 12.916 1.00 33.97 82 VAL A C 1
ATOM 606 O O . VAL A 1 82 ? 28.940 95.229 13.940 1.00 34.89 82 VAL A O 1
ATOM 610 N N . ALA A 1 83 ? 28.750 93.272 12.849 1.00 32.17 83 ALA A N 1
ATOM 611 C CA . ALA A 1 83 ? 29.115 92.465 14.000 1.00 31.23 83 ALA A CA 1
ATOM 612 C C . ALA A 1 83 ? 30.492 92.857 14.554 1.00 33.07 83 ALA A C 1
ATOM 613 O O . ALA A 1 83 ? 30.668 92.964 15.771 1.00 33.85 83 ALA A O 1
ATOM 615 N N . ASP A 1 84 ? 31.459 93.071 13.662 1.00 31.87 84 ASP A N 1
ATOM 616 C CA . ASP A 1 84 ? 32.800 93.469 14.077 1.00 32.46 84 ASP A CA 1
ATOM 617 C C . ASP A 1 84 ? 32.726 94.768 14.883 1.00 31.88 84 ASP A C 1
ATOM 618 O O . ASP A 1 84 ? 33.357 94.901 15.932 1.00 32.08 84 ASP A O 1
ATOM 623 N N . ALA A 1 85 ? 31.944 95.721 14.395 1.00 29.97 85 ALA A N 1
ATOM 624 C CA . ALA A 1 85 ? 31.810 97.010 15.061 1.00 30.96 85 ALA A CA 1
ATOM 625 C C . ALA A 1 85 ? 31.277 96.896 16.483 1.00 31.80 85 ALA A C 1
ATOM 626 O O . ALA A 1 85 ? 31.851 97.464 17.405 1.00 30.08 85 ALA A O 1
ATOM 628 N N . ARG A 1 86 ? 30.177 96.163 16.650 1.00 32.85 86 ARG A N 1
ATOM 629 C CA . ARG A 1 86 ? 29.568 95.966 17.960 1.00 33.68 86 ARG A CA 1
ATOM 630 C C . ARG A 1 86 ? 30.594 95.415 18.951 1.00 35.23 86 ARG A C 1
ATOM 631 O O . ARG A 1 86 ? 30.699 95.896 20.078 1.00 35.19 86 ARG A O 1
ATOM 639 N N . VAL A 1 87 ? 31.364 94.420 18.513 1.00 36.36 87 VAL A N 1
ATOM 640 C CA . VAL A 1 87 ? 32.369 93.796 19.363 1.00 36.03 87 VAL A CA 1
ATOM 641 C C . VAL A 1 87 ? 33.414 94.802 19.813 1.00 36.41 87 VAL A C 1
ATOM 642 O O . VAL A 1 87 ? 33.847 94.789 20.962 1.00 36.61 87 VAL A O 1
ATOM 646 N N . LEU A 1 88 ? 33.808 95.682 18.899 1.00 38.74 88 LEU A N 1
ATOM 647 C CA . LEU A 1 88 ? 34.803 96.708 19.196 1.00 38.39 88 LEU A CA 1
ATOM 648 C C . LEU A 1 88 ? 34.267 97.709 20.231 1.00 39.26 88 LEU A C 1
ATOM 649 O O . LEU A 1 88 ? 35.000 98.139 21.131 1.00 37.10 88 LEU A O 1
ATOM 654 N N . ILE A 1 89 ? 32.993 98.078 20.111 1.00 38.15 89 ILE A N 1
ATOM 655 C CA . ILE A 1 89 ? 32.415 99.013 21.064 1.00 41.34 89 ILE A CA 1
ATOM 656 C C . ILE A 1 89 ? 32.265 98.416 22.473 1.00 43.14 89 ILE A C 1
ATOM 657 O O . ILE A 1 89 ? 32.486 99.106 23.472 1.00 41.67 89 ILE A O 1
ATOM 662 N N . ASP A 1 90 ? 31.897 97.141 22.558 1.00 43.86 90 ASP A N 1
ATOM 663 C CA . ASP A 1 90 ? 31.782 96.508 23.862 1.00 46.04 90 ASP A CA 1
ATOM 664 C C . ASP A 1 90 ? 33.187 96.467 24.458 1.00 46.20 90 ASP A C 1
ATOM 665 O O . ASP A 1 90 ? 33.380 96.660 25.659 1.00 45.37 90 ASP A O 1
ATOM 670 N N . ARG A 1 91 ? 34.168 96.218 23.601 1.00 45.77 91 ARG A N 1
ATOM 671 C CA . ARG A 1 91 ? 35.559 96.159 24.027 1.00 45.38 91 ARG A CA 1
ATOM 672 C C . ARG A 1 91 ? 35.987 97.499 24.626 1.00 44.66 91 ARG A C 1
ATOM 673 O O . ARG A 1 91 ? 36.677 97.544 25.636 1.00 45.06 91 ARG A O 1
ATOM 681 N N . ALA A 1 92 ? 35.567 98.592 23.999 1.00 43.79 92 ALA A N 1
ATOM 682 C CA . ALA A 1 92 ? 35.911 99.921 24.478 1.00 42.43 92 ALA A CA 1
ATOM 683 C C . ALA A 1 92 ? 35.281 100.166 25.847 1.00 42.32 92 ALA A C 1
ATOM 684 O O . ALA A 1 92 ? 35.926 100.690 26.753 1.00 42.62 92 ALA A O 1
ATOM 686 N N . ARG A 1 93 ? 34.017 99.799 25.987 1.00 41.16 93 ARG A N 1
ATOM 687 C CA . ARG A 1 93 ? 33.324 99.971 27.249 1.00 42.30 93 ARG A CA 1
ATOM 688 C C . ARG A 1 93 ? 34.015 99.179 28.354 1.00 44.73 93 ARG A C 1
ATOM 689 O O . ARG A 1 93 ? 34.287 99.714 29.428 1.00 42.77 93 ARG A O 1
ATOM 697 N N . ILE A 1 94 ? 34.310 97.909 28.089 1.00 47.74 94 ILE A N 1
ATOM 698 C CA . ILE A 1 94 ? 34.991 97.078 29.075 1.00 50.52 94 ILE A CA 1
ATOM 699 C C . ILE A 1 94 ? 36.300 97.768 29.449 1.00 51.41 94 ILE A C 1
ATOM 700 O O . ILE A 1 94 ? 36.664 97.863 30.623 1.00 53.22 94 ILE A O 1
ATOM 705 N N . GLU A 1 95 ? 36.995 98.260 28.433 1.00 51.22 95 GLU A N 1
ATOM 706 C CA . GLU A 1 95 ? 38.271 98.928 28.628 1.00 51.35 95 GLU A CA 1
ATOM 707 C C . GLU A 1 95 ? 38.101 100.172 29.506 1.00 50.78 95 GLU A C 1
ATOM 708 O O . GLU A 1 95 ? 38.974 100.499 30.304 1.00 49.83 95 GLU A O 1
ATOM 714 N N . ALA A 1 96 ? 36.975 100.863 29.359 1.00 49.66 96 ALA A N 1
ATOM 715 C CA . ALA A 1 96 ? 36.701 102.060 30.152 1.00 49.64 96 ALA A CA 1
ATOM 716 C C . ALA A 1 96 ? 36.467 101.697 31.620 1.00 50.67 96 ALA A C 1
ATOM 717 O O . ALA A 1 96 ? 36.835 102.449 32.523 1.00 49.79 96 ALA A O 1
ATOM 719 N N . GLN A 1 97 ? 35.851 100.543 31.848 1.00 51.74 97 GLN A N 1
ATOM 720 C CA . GLN A 1 97 ? 35.577 100.079 33.198 1.00 53.03 97 GLN A CA 1
ATOM 721 C C . GLN A 1 97 ? 36.860 99.606 33.872 1.00 53.66 97 GLN A C 1
ATOM 722 O O . GLN A 1 97 ? 37.109 99.922 35.034 1.00 53.82 97 GLN A O 1
ATOM 728 N N . ILE A 1 98 ? 37.669 98.847 33.141 1.00 52.27 98 ILE A N 1
ATOM 729 C CA . ILE A 1 98 ? 38.922 98.350 33.683 1.00 52.22 98 ILE A CA 1
ATOM 730 C C . ILE A 1 98 ? 39.753 99.505 34.217 1.00 51.99 98 ILE A C 1
ATOM 731 O O . ILE A 1 98 ? 40.372 99.406 35.277 1.00 53.80 98 ILE A O 1
ATOM 736 N N . ASN A 1 99 ? 39.761 100.605 33.477 1.00 51.17 99 ASN A N 1
ATOM 737 C CA . ASN A 1 99 ? 40.542 101.773 33.864 1.00 50.56 99 ASN A CA 1
ATOM 738 C C . ASN A 1 99 ? 40.137 102.359 35.225 1.00 50.50 99 ASN A C 1
ATOM 739 O O . ASN A 1 99 ? 40.993 102.673 36.055 1.00 47.97 99 ASN A O 1
ATOM 744 N N . ARG A 1 100 ? 38.834 102.511 35.443 1.00 50.60 100 ARG A N 1
ATOM 745 C CA . ARG A 1 100 ? 38.323 103.060 36.696 1.00 51.00 100 ARG A CA 1
ATOM 746 C C . ARG A 1 100 ? 38.639 102.134 37.872 1.00 50.40 100 ARG A C 1
ATOM 747 O O . ARG A 1 100 ? 38.695 102.567 39.010 1.00 50.89 100 ARG A O 1
ATOM 755 N N . LEU A 1 101 ? 38.861 100.860 37.579 1.00 50.28 101 LEU A N 1
ATOM 756 C CA . LEU A 1 101 ? 39.181 99.855 38.590 1.00 50.00 101 LEU A CA 1
ATOM 757 C C . LEU A 1 101 ? 40.670 99.890 38.942 1.00 51.87 101 LEU A C 1
ATOM 758 O O . LEU A 1 101 ? 41.055 99.973 40.112 1.00 53.30 101 LEU A O 1
ATOM 763 N N . THR A 1 102 ? 41.498 99.831 37.908 1.00 53.57 102 THR A N 1
ATOM 764 C CA . THR A 1 102 ? 42.945 99.824 38.040 1.00 55.23 102 THR A CA 1
ATOM 765 C C . THR A 1 102 ? 43.566 101.126 38.524 1.00 55.78 102 THR A C 1
ATOM 766 O O . THR A 1 102 ? 44.438 101.119 39.388 1.00 56.39 102 THR A O 1
ATOM 770 N N . TYR A 1 103 ? 43.134 102.238 37.942 1.00 56.27 103 TYR A N 1
ATOM 771 C CA . TYR A 1 103 ? 43.667 103.548 38.298 1.00 57.06 103 TYR A CA 1
ATOM 772 C C . TYR A 1 103 ? 42.650 104.355 39.080 1.00 56.73 103 TYR A C 1
ATOM 773 O O . TYR A 1 103 ? 42.888 105.515 39.423 1.00 55.92 103 TYR A O 1
ATOM 782 N N . ASP A 1 104 ? 41.509 103.733 39.344 1.00 55.79 104 ASP A N 1
ATOM 783 C CA . ASP A 1 104 ? 40.447 104.370 40.097 1.00 57.53 104 ASP A CA 1
ATOM 784 C C . ASP A 1 104 ? 40.121 105.770 39.570 1.00 57.44 104 ASP A C 1
ATOM 785 O O . ASP A 1 104 ? 39.787 106.670 40.333 1.00 56.93 104 ASP A O 1
ATOM 790 N N . ILE A 1 105 ? 40.238 105.944 38.258 1.00 58.00 105 ILE A N 1
ATOM 791 C CA . ILE A 1 105 ? 39.918 107.212 37.602 1.00 57.93 105 ILE A CA 1
ATOM 792 C C . ILE A 1 105 ? 39.472 106.928 36.172 1.00 56.21 105 ILE A C 1
ATOM 793 O O . ILE A 1 105 ? 39.810 105.888 35.608 1.00 57.65 105 ILE A O 1
ATOM 798 N N . PRO A 1 106 ? 38.693 107.838 35.569 1.00 54.35 106 PRO A N 1
ATOM 799 C CA . PRO A 1 106 ? 38.224 107.632 34.192 1.00 52.29 106 PRO A CA 1
ATOM 800 C C . PRO A 1 106 ? 39.368 107.634 33.183 1.00 49.87 106 PRO A C 1
ATOM 801 O O . PRO A 1 106 ? 40.342 108.356 33.345 1.00 49.40 106 PRO A O 1
ATOM 805 N N . ILE A 1 107 ? 39.239 106.816 32.147 1.00 47.55 107 ILE A N 1
ATOM 806 C CA . ILE A 1 107 ? 40.249 106.729 31.110 1.00 44.53 107 ILE A CA 1
ATOM 807 C C . ILE A 1 107 ? 40.107 107.942 30.204 1.00 42.43 107 ILE A C 1
ATOM 808 O O . ILE A 1 107 ? 39.023 108.485 30.053 1.00 40.61 107 ILE A O 1
ATOM 813 N N . THR A 1 108 ? 41.209 108.377 29.614 1.00 41.70 108 THR A N 1
ATOM 814 C CA . THR A 1 108 ? 41.166 109.515 28.701 1.00 43.16 108 THR A CA 1
ATOM 815 C C . THR A 1 108 ? 40.725 109.025 27.318 1.00 43.51 108 THR A C 1
ATOM 816 O O . THR A 1 108 ? 40.728 107.828 27.045 1.00 43.65 108 THR A O 1
ATOM 820 N N . VAL A 1 109 ? 40.329 109.949 26.455 1.00 43.50 109 VAL A N 1
ATOM 821 C CA . VAL A 1 109 ? 39.912 109.593 25.104 1.00 44.06 109 VAL A CA 1
ATOM 822 C C . VAL A 1 109 ? 41.102 108.982 24.366 1.00 44.82 109 VAL A C 1
ATOM 823 O O . VAL A 1 109 ? 40.975 107.957 23.698 1.00 43.55 109 VAL A O 1
ATOM 827 N N . LYS A 1 110 ? 42.260 109.625 24.502 1.00 45.31 110 LYS A N 1
ATOM 828 C CA . LYS A 1 110 ? 43.490 109.174 23.865 1.00 46.25 110 LYS A CA 1
ATOM 829 C C . LYS A 1 110 ? 43.854 107.750 24.260 1.00 46.71 110 LYS A C 1
ATOM 830 O O . LYS A 1 110 ? 44.149 106.917 23.405 1.00 48.60 110 LYS A O 1
ATOM 836 N N . GLU A 1 111 ? 43.841 107.466 25.557 1.00 46.00 111 GLU A N 1
ATOM 837 C CA . GLU A 1 111 ? 44.177 106.133 26.032 1.00 45.08 111 GLU A CA 1
ATOM 838 C C . GLU A 1 111 ? 43.193 105.073 25.566 1.00 43.41 111 GLU A C 1
ATOM 839 O O . GLU A 1 111 ? 43.586 103.952 25.257 1.00 40.43 111 GLU A O 1
ATOM 845 N N . LEU A 1 112 ? 41.910 105.422 25.530 1.00 41.77 112 LEU A N 1
ATOM 846 C CA . LEU A 1 112 ? 40.912 104.477 25.083 1.00 41.33 112 LEU A CA 1
ATOM 847 C C . LEU A 1 112 ? 41.155 104.164 23.603 1.00 40.98 112 LEU A C 1
ATOM 848 O O . LEU A 1 112 ? 41.302 103.006 23.233 1.00 39.89 112 LEU A O 1
ATOM 853 N N . ALA A 1 113 ? 41.201 105.199 22.766 1.00 40.24 113 ALA A N 1
ATOM 854 C CA . ALA A 1 113 ? 41.419 105.007 21.336 1.00 41.52 113 ALA A CA 1
ATOM 855 C C . ALA A 1 113 ? 42.691 104.195 21.115 1.00 43.33 113 ALA A C 1
ATOM 856 O O . ALA A 1 113 ? 42.750 103.302 20.259 1.00 41.93 113 ALA A O 1
ATOM 858 N N . LYS A 1 114 ? 43.705 104.510 21.909 1.00 42.91 114 LYS A N 1
ATOM 859 C CA . LYS A 1 114 ? 44.988 103.843 21.820 1.00 44.25 114 LYS A CA 1
ATOM 860 C C . LYS A 1 114 ? 44.905 102.353 22.156 1.00 44.19 114 LYS A C 1
ATOM 861 O O . LYS A 1 114 ? 45.580 101.528 21.535 1.00 43.86 114 LYS A O 1
ATOM 867 N N . LYS A 1 115 ? 44.077 102.005 23.135 1.00 43.99 115 LYS A N 1
ATOM 868 C CA . LYS A 1 115 ? 43.936 100.607 23.522 1.00 43.05 115 LYS A CA 1
ATOM 869 C C . LYS A 1 115 ? 43.119 99.797 22.526 1.00 41.80 115 LYS A C 1
ATOM 870 O O . LYS A 1 115 ? 43.422 98.624 22.289 1.00 42.52 115 LYS A O 1
ATOM 876 N N . ILE A 1 116 ? 42.097 100.408 21.940 1.00 39.95 116 ILE A N 1
ATOM 877 C CA . ILE A 1 116 ? 41.291 99.719 20.950 1.00 41.17 116 ILE A CA 1
ATOM 878 C C . ILE A 1 116 ? 42.112 99.530 19.667 1.00 39.16 116 ILE A C 1
ATOM 879 O O . ILE A 1 116 ? 41.936 98.550 18.948 1.00 39.32 116 ILE A O 1
ATOM 884 N N . CYS A 1 117 ? 43.031 100.454 19.397 1.00 37.11 117 CYS A N 1
ATOM 885 C CA . CYS A 1 117 ? 43.859 100.353 18.199 1.00 36.71 117 CYS A CA 1
ATOM 886 C C . CYS A 1 117 ? 44.994 99.351 18.349 1.00 36.44 117 CYS A C 1
ATOM 887 O O . CYS A 1 117 ? 45.424 98.747 17.362 1.00 35.83 117 CYS A O 1
ATOM 890 N N . ASP A 1 118 ? 45.492 99.170 19.569 1.00 36.03 118 ASP A N 1
ATOM 891 C CA . ASP A 1 118 ? 46.561 98.197 19.777 1.00 35.23 118 ASP A CA 1
ATOM 892 C C . ASP A 1 118 ? 45.940 96.822 19.622 1.00 34.20 118 ASP A C 1
ATOM 893 O O . ASP A 1 118 ? 46.590 95.878 19.191 1.00 32.42 118 ASP A O 1
ATOM 898 N N . PHE A 1 119 ? 44.670 96.727 19.995 1.00 32.48 119 PHE A N 1
ATOM 899 C CA . PHE A 1 119 ? 43.949 95.484 19.899 1.00 32.84 119 PHE A CA 1
ATOM 900 C C . PHE A 1 119 ? 43.760 95.152 18.418 1.00 33.28 119 PHE A C 1
ATOM 901 O O . PHE A 1 119 ? 43.970 94.023 17.989 1.00 33.67 119 PHE A O 1
ATOM 909 N N . LYS A 1 120 ? 43.369 96.143 17.634 1.00 33.44 120 LYS A N 1
ATOM 910 C CA . LYS A 1 120 ? 43.151 95.915 16.220 1.00 32.84 120 LYS A CA 1
ATOM 911 C C . LYS A 1 120 ? 44.451 95.590 15.522 1.00 33.28 120 LYS A C 1
ATOM 912 O O . LYS A 1 120 ? 44.483 94.744 14.625 1.00 32.77 120 LYS A O 1
ATOM 918 N N . GLN A 1 121 ? 45.535 96.232 15.953 1.00 33.00 121 GLN A N 1
ATOM 919 C CA . GLN A 1 121 ? 46.836 95.994 15.338 1.00 32.79 121 GLN A CA 1
ATOM 920 C C . GLN A 1 121 ? 47.239 94.515 15.443 1.00 34.15 121 GLN A C 1
ATOM 921 O O . GLN A 1 121 ? 47.818 93.943 14.517 1.00 34.38 121 GLN A O 1
ATOM 927 N N . GLN A 1 122 ? 46.927 93.897 16.576 1.00 35.44 122 GLN A N 1
ATOM 928 C CA . GLN A 1 122 ? 47.266 92.502 16.779 1.00 37.63 122 GLN A CA 1
ATOM 929 C C . GLN A 1 122 ? 46.520 91.554 15.839 1.00 37.75 122 GLN A C 1
ATOM 930 O O . GLN A 1 122 ? 47.041 90.496 15.484 1.00 38.61 122 GLN A O 1
ATOM 936 N N . TYR A 1 123 ? 45.309 91.919 15.431 1.00 36.52 123 TYR A N 1
ATOM 937 C CA . TYR A 1 123 ? 44.536 91.073 14.524 1.00 34.30 123 TYR A CA 1
ATOM 938 C C . TYR A 1 123 ? 45.042 91.336 13.134 1.00 34.08 123 TYR A C 1
ATOM 939 O O . TYR A 1 123 ? 44.354 91.100 12.141 1.00 35.57 123 TYR A O 1
ATOM 948 N N . THR A 1 124 ? 46.278 91.802 13.072 1.00 33.29 124 THR A N 1
ATOM 949 C CA . THR A 1 124 ? 46.898 92.143 11.807 1.00 32.50 124 THR A CA 1
ATOM 950 C C . THR A 1 124 ? 48.230 91.426 11.578 1.00 33.28 124 THR A C 1
ATOM 951 O O . THR A 1 124 ? 48.744 91.409 10.449 1.00 31.97 124 THR A O 1
ATOM 955 N N . GLN A 1 125 ? 48.805 90.831 12.622 1.00 32.42 125 GLN A N 1
ATOM 956 C CA . GLN A 1 125 ? 50.058 90.162 12.385 1.00 34.26 125 GLN A CA 1
ATOM 957 C C . GLN A 1 125 ? 50.194 88.692 12.791 1.00 34.48 125 GLN A C 1
ATOM 958 O O . GLN A 1 125 ? 51.299 88.187 12.957 1.00 33.62 125 GLN A O 1
ATOM 964 N N . TYR A 1 126 ? 49.061 88.002 12.886 1.00 35.52 126 TYR A N 1
ATOM 965 C CA . TYR A 1 126 ? 49.028 86.585 13.222 1.00 36.72 126 TYR A CA 1
ATOM 966 C C . TYR A 1 126 ? 48.246 85.825 12.146 1.00 38.76 126 TYR A C 1
ATOM 967 O O . TYR A 1 126 ? 47.178 86.274 11.696 1.00 38.96 126 TYR A O 1
ATOM 976 N N . GLY A 1 127 ? 48.794 84.681 11.739 1.00 38.53 127 GLY A N 1
ATOM 977 C CA . GLY A 1 127 ? 48.215 83.860 10.687 1.00 38.96 127 GLY A CA 1
ATOM 978 C C . GLY A 1 127 ? 46.762 83.395 10.665 1.00 40.48 127 GLY A C 1
ATOM 979 O O . GLY A 1 127 ? 46.116 83.442 9.615 1.00 44.12 127 GLY A O 1
ATOM 980 N N . GLY A 1 128 ? 46.216 82.925 11.772 1.00 37.69 128 GLY A N 1
ATOM 981 C CA . GLY A 1 128 ? 44.838 82.460 11.685 1.00 39.62 128 GLY A CA 1
ATOM 982 C C . GLY A 1 128 ? 43.853 83.482 12.187 1.00 38.78 128 GLY A C 1
ATOM 983 O O . GLY A 1 128 ? 42.838 83.147 12.795 1.00 38.44 128 GLY A O 1
ATOM 984 N N . VAL A 1 129 ? 44.143 84.738 11.898 1.00 37.90 129 VAL A N 1
ATOM 985 C CA . VAL A 1 129 ? 43.309 85.812 12.385 1.00 37.95 129 VAL A CA 1
ATOM 986 C C . VAL A 1 129 ? 42.902 86.804 11.312 1.00 36.75 129 VAL A C 1
ATOM 987 O O . VAL A 1 129 ? 43.696 87.185 10.459 1.00 38.21 129 VAL A O 1
ATOM 991 N N . ARG A 1 130 ? 41.643 87.210 11.365 1.00 34.85 130 ARG A N 1
ATOM 992 C CA . ARG A 1 130 ? 41.100 88.164 10.411 1.00 34.01 130 ARG A CA 1
ATOM 993 C C . ARG A 1 130 ? 41.069 89.554 11.055 1.00 32.61 130 ARG A C 1
ATOM 994 O O . ARG A 1 130 ? 40.746 89.694 12.226 1.00 33.06 130 ARG A O 1
ATOM 1002 N N . PRO A 1 131 ? 41.436 90.596 10.300 1.00 31.70 131 PRO A N 1
ATOM 1003 C CA . PRO A 1 131 ? 41.428 91.972 10.831 1.00 30.44 131 PRO A CA 1
ATOM 1004 C C . PRO A 1 131 ? 39.984 92.471 10.939 1.00 29.62 131 PRO A C 1
ATOM 1005 O O . PRO A 1 131 ? 39.115 92.007 10.199 1.00 29.34 131 PRO A O 1
ATOM 1009 N N . PHE A 1 132 ? 39.725 93.399 11.854 1.00 28.51 132 PHE A N 1
ATOM 1010 C CA . PHE A 1 132 ? 38.385 93.948 12.004 1.00 28.90 132 PHE A CA 1
ATOM 1011 C C . PHE A 1 132 ? 38.107 94.824 10.796 1.00 29.43 132 PHE A C 1
ATOM 1012 O O . PHE A 1 132 ? 38.932 95.675 10.455 1.00 31.04 132 PHE A O 1
ATOM 1020 N N . GLY A 1 133 ? 36.958 94.621 10.151 1.00 28.29 133 GLY A N 1
ATOM 1021 C CA . GLY A 1 133 ? 36.614 95.415 8.991 1.00 26.71 133 GLY A CA 1
ATOM 1022 C C . GLY A 1 133 ? 35.858 96.668 9.388 1.00 29.51 133 GLY A C 1
ATOM 1023 O O . GLY A 1 133 ? 34.716 96.890 8.952 1.00 30.12 133 GLY A O 1
ATOM 1024 N N . VAL A 1 134 ? 36.475 97.504 10.219 1.00 28.83 134 VAL A N 1
ATOM 1025 C CA . VAL A 1 134 ? 35.789 98.707 10.658 1.00 30.03 134 VAL A CA 1
ATOM 1026 C C . VAL A 1 134 ? 36.699 99.826 11.107 1.00 31.37 134 VAL A C 1
ATOM 1027 O O . VAL A 1 134 ? 37.822 99.592 11.545 1.00 31.97 134 VAL A O 1
ATOM 1031 N N . SER A 1 135 ? 36.201 101.051 10.961 1.00 32.77 135 SER A N 1
ATOM 1032 C CA . SER A 1 135 ? 36.903 102.254 11.407 1.00 33.53 135 SER A CA 1
ATOM 1033 C C . SER A 1 135 ? 36.016 102.876 12.480 1.00 33.51 135 SER A C 1
ATOM 1034 O O . SER A 1 135 ? 34.786 102.719 12.465 1.00 32.10 135 SER A O 1
ATOM 1037 N N . LEU A 1 136 ? 36.630 103.589 13.412 1.00 35.35 136 LEU A N 1
ATOM 1038 C CA . LEU A 1 136 ? 35.859 104.239 14.467 1.00 35.84 136 LEU A CA 1
ATOM 1039 C C . LEU A 1 136 ? 36.249 105.687 14.626 1.00 37.59 136 LEU A C 1
ATOM 1040 O O . LEU A 1 136 ? 37.363 106.095 14.284 1.00 37.09 136 LEU A O 1
ATOM 1045 N N . LEU A 1 137 ? 35.294 106.456 15.141 1.00 39.32 137 LEU A N 1
ATOM 1046 C CA . LEU A 1 137 ? 35.475 107.853 15.466 1.00 37.52 137 LEU A CA 1
ATOM 1047 C C . LEU A 1 137 ? 35.293 107.849 16.970 1.00 38.13 137 LEU A C 1
ATOM 1048 O O . LEU A 1 137 ? 34.202 107.591 17.448 1.00 38.64 137 LEU A O 1
ATOM 1053 N N . ILE A 1 138 ? 36.367 108.069 17.716 1.00 38.71 138 ILE A N 1
ATOM 1054 C CA . ILE A 1 138 ? 36.274 108.116 19.168 1.00 40.24 138 ILE A CA 1
ATOM 1055 C C . ILE A 1 138 ? 36.341 109.598 19.557 1.00 41.86 138 ILE A C 1
ATOM 1056 O O . ILE A 1 138 ? 37.328 110.280 19.255 1.00 41.14 138 ILE A O 1
ATOM 1061 N N . ALA A 1 139 ? 35.290 110.092 20.207 1.00 42.65 139 ALA A N 1
ATOM 1062 C CA . ALA A 1 139 ? 35.233 111.490 20.607 1.00 44.30 139 ALA A CA 1
ATOM 1063 C C . ALA A 1 139 ? 34.934 111.673 22.096 1.00 46.35 139 ALA A C 1
ATOM 1064 O O . ALA A 1 139 ? 34.265 110.850 22.721 1.00 44.43 139 ALA A O 1
ATOM 1066 N N . GLY A 1 140 ? 35.439 112.761 22.662 1.00 47.44 140 GLY A N 1
ATOM 1067 C CA . GLY A 1 140 ? 35.204 113.026 24.064 1.00 49.82 140 GLY A CA 1
ATOM 1068 C C . GLY A 1 140 ? 35.916 114.273 24.536 1.00 51.10 140 GLY A C 1
ATOM 1069 O O . GLY A 1 140 ? 36.414 115.061 23.735 1.00 49.05 140 GLY A O 1
ATOM 1070 N N . VAL A 1 141 ? 35.956 114.454 25.848 1.00 52.37 141 VAL A N 1
ATOM 1071 C CA . VAL A 1 141 ? 36.616 115.604 26.425 1.00 54.20 141 VAL A CA 1
ATOM 1072 C C . VAL A 1 141 ? 37.443 115.213 27.634 1.00 56.30 141 VAL A C 1
ATOM 1073 O O . VAL A 1 141 ? 36.918 114.716 28.625 1.00 56.77 141 VAL A O 1
ATOM 1077 N N . ASN A 1 142 ? 38.750 115.415 27.533 1.00 59.45 142 ASN A N 1
ATOM 1078 C CA . ASN A 1 142 ? 39.657 115.138 28.638 1.00 62.11 142 ASN A CA 1
ATOM 1079 C C . ASN A 1 142 ? 39.849 116.515 29.264 1.00 62.76 142 ASN A C 1
ATOM 1080 O O . ASN A 1 142 ? 38.969 117.009 29.970 1.00 62.33 142 ASN A O 1
ATOM 1085 N N . GLU A 1 143 ? 40.989 117.137 28.990 1.00 64.47 143 GLU A N 1
ATOM 1086 C CA . GLU A 1 143 ? 41.258 118.478 29.486 1.00 66.51 143 GLU A CA 1
ATOM 1087 C C . GLU A 1 143 ? 40.786 119.403 28.371 1.00 65.75 143 GLU A C 1
ATOM 1088 O O . GLU A 1 143 ? 40.391 120.542 28.608 1.00 65.96 143 GLU A O 1
ATOM 1094 N N . VAL A 1 144 ? 40.820 118.870 27.152 1.00 64.08 144 VAL A N 1
ATOM 1095 C CA . VAL A 1 144 ? 40.420 119.584 25.944 1.00 61.75 144 VAL A CA 1
ATOM 1096 C C . VAL A 1 144 ? 39.60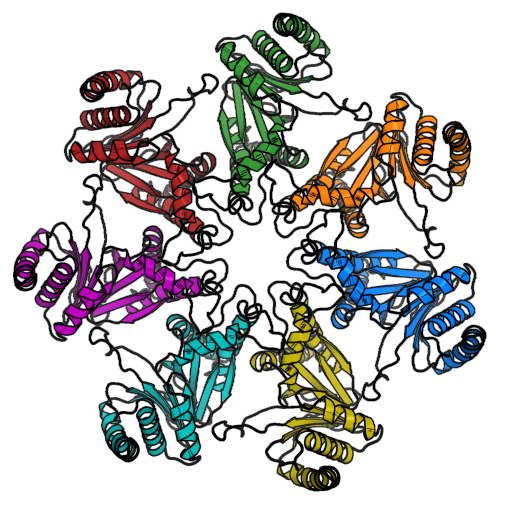9 118.615 25.082 1.00 59.69 144 VAL A C 1
ATOM 1097 O O . VAL A 1 144 ? 39.689 117.404 25.272 1.00 60.39 144 VAL A O 1
ATOM 1101 N N . PRO A 1 145 ? 38.793 119.128 24.144 1.00 57.01 146 PRO A N 1
ATOM 1102 C CA . PRO A 1 145 ? 38.018 118.199 23.309 1.00 55.04 146 PRO A CA 1
ATOM 1103 C C . PRO A 1 145 ? 38.921 117.284 22.470 1.00 52.72 146 PRO A C 1
ATOM 1104 O O . PRO A 1 145 ? 40.041 117.645 22.132 1.00 52.66 146 PRO A O 1
ATOM 1108 N N . LYS A 1 146 ? 38.428 116.100 22.133 1.00 51.30 147 LYS A N 1
ATOM 1109 C CA . LYS A 1 146 ? 39.212 115.143 21.350 1.00 49.49 147 LYS A CA 1
ATOM 1110 C C . LYS A 1 146 ? 38.420 114.386 20.284 1.00 47.37 147 LYS A C 1
ATOM 1111 O O . LYS A 1 146 ? 37.291 113.957 20.521 1.00 47.29 147 LYS A O 1
ATOM 1117 N N . LEU A 1 147 ? 39.028 114.226 19.112 1.00 44.69 148 LEU A N 1
ATOM 1118 C CA . LEU A 1 147 ? 38.411 113.507 18.003 1.00 44.19 148 LEU A CA 1
ATOM 1119 C C . LEU A 1 147 ? 39.432 112.571 17.369 1.00 44.99 148 LEU A C 1
ATOM 1120 O O . LEU A 1 147 ? 40.441 113.013 16.815 1.00 45.47 148 LEU A O 1
ATOM 1125 N N . TYR A 1 148 ? 39.177 111.270 17.459 1.00 45.20 149 TYR A N 1
ATOM 1126 C CA . TYR A 1 148 ? 40.086 110.275 16.888 1.00 44.31 149 TYR A CA 1
ATOM 1127 C C . TYR A 1 148 ? 39.446 109.417 15.804 1.00 43.09 149 TYR A C 1
ATOM 1128 O O . TYR A 1 148 ? 38.259 109.108 15.850 1.00 41.90 149 TYR A O 1
ATOM 1137 N N . GLU A 1 149 ? 40.249 109.032 14.826 1.00 42.16 150 GLU A N 1
ATOM 1138 C CA . GLU A 1 149 ? 39.765 108.192 13.745 1.00 41.47 150 GLU A CA 1
ATOM 1139 C C . GLU A 1 149 ? 40.639 106.951 13.731 1.00 39.52 150 GLU A C 1
ATOM 1140 O O . GLU A 1 149 ? 41.866 107.044 13.787 1.00 39.77 150 GLU A O 1
ATOM 1146 N N . THR A 1 150 ? 40.008 105.786 13.693 1.00 36.91 151 THR A N 1
ATOM 1147 C CA . THR A 1 150 ? 40.761 104.550 13.672 1.00 36.26 151 THR A CA 1
ATOM 1148 C C . THR A 1 150 ? 40.717 103.907 12.296 1.00 35.89 151 THR A C 1
ATOM 1149 O O . THR A 1 150 ? 39.948 104.298 11.428 1.00 36.43 151 THR A O 1
ATOM 1153 N N . ASP A 1 151 ? 41.551 102.896 12.127 1.00 36.14 152 ASP A N 1
ATOM 1154 C CA . ASP A 1 151 ? 41.688 102.194 10.874 1.00 34.49 152 ASP A CA 1
ATOM 1155 C C . ASP A 1 151 ? 41.721 100.687 11.143 1.00 33.34 152 ASP A C 1
ATOM 1156 O O . ASP A 1 151 ? 42.084 100.262 12.224 1.00 29.93 152 ASP A O 1
ATOM 1161 N N . PRO A 1 152 ? 41.319 99.861 10.157 1.00 33.79 153 PRO A N 1
ATOM 1162 C CA . PRO A 1 152 ? 41.339 98.407 10.355 1.00 33.40 153 PRO A CA 1
ATOM 1163 C C . PRO A 1 152 ? 42.726 97.889 10.774 1.00 32.58 153 PRO A C 1
ATOM 1164 O O . PRO A 1 152 ? 42.837 96.901 11.491 1.00 32.45 153 PRO A O 1
ATOM 1168 N N . SER A 1 153 ? 43.783 98.562 10.328 1.00 30.50 154 SER A N 1
ATOM 1169 C CA . SER A 1 153 ? 45.139 98.149 10.668 1.00 29.84 154 SER A CA 1
ATOM 1170 C C . SER A 1 153 ? 45.557 98.525 12.084 1.00 29.83 154 SER A C 1
ATOM 1171 O O . SER A 1 153 ? 46.557 98.030 12.583 1.00 27.96 154 SER A O 1
ATOM 1174 N N . GLY A 1 154 ? 44.807 99.415 12.720 1.00 30.87 155 GLY A N 1
ATOM 1175 C CA . GLY A 1 154 ? 45.151 99.831 14.064 1.00 31.73 155 GLY A CA 1
ATOM 1176 C C . GLY A 1 154 ? 45.786 101.215 14.109 1.00 35.23 155 GLY A C 1
ATOM 1177 O O . GLY A 1 154 ? 46.198 101.683 15.176 1.00 36.57 155 GLY A O 1
ATOM 1178 N N . ALA A 1 155 ? 45.881 101.870 12.955 1.00 36.31 156 ALA A N 1
ATOM 1179 C CA . ALA A 1 155 ? 46.457 103.206 12.898 1.00 37.24 156 ALA A CA 1
ATOM 1180 C C . ALA A 1 155 ? 45.498 104.124 13.632 1.00 39.45 156 ALA A C 1
ATOM 1181 O O . ALA A 1 155 ? 44.290 103.878 13.660 1.00 40.09 156 ALA A O 1
ATOM 1183 N N . LEU A 1 156 ? 46.049 105.177 14.224 1.00 41.07 157 LEU A N 1
ATOM 1184 C CA . LEU A 1 156 ? 45.277 106.132 14.994 1.00 40.89 157 LEU A CA 1
ATOM 1185 C C . LEU A 1 156 ? 45.685 107.543 14.615 1.00 42.59 157 LEU A C 1
ATOM 1186 O O . LEU A 1 156 ? 46.872 107.859 14.574 1.00 43.36 157 LEU A O 1
ATOM 1191 N N . LEU A 1 157 ? 44.699 108.389 14.341 1.00 43.43 158 LEU A N 1
ATOM 1192 C CA . LEU A 1 157 ? 44.966 109.777 13.983 1.00 43.70 158 LEU A CA 1
ATOM 1193 C C . LEU A 1 157 ? 44.006 110.710 14.704 1.00 43.46 158 LEU A C 1
ATOM 1194 O O . LEU A 1 157 ? 42.843 110.370 14.925 1.00 41.93 158 LEU A O 1
ATOM 1199 N N . GLU A 1 158 ? 44.501 111.882 15.080 1.00 43.68 159 GLU A N 1
ATOM 1200 C CA . GLU A 1 158 ? 43.669 112.867 15.742 1.00 44.62 159 GLU A CA 1
ATOM 1201 C C . GLU A 1 158 ? 43.312 113.940 14.718 1.00 44.56 159 GLU A C 1
ATOM 1202 O O . GLU A 1 158 ? 44.178 114.425 14.001 1.00 42.82 159 GLU A O 1
ATOM 1208 N N . TYR A 1 159 ? 42.028 114.284 14.643 1.00 45.11 160 TYR A N 1
ATOM 1209 C CA . TYR A 1 159 ? 41.549 115.290 13.705 1.00 46.30 160 TYR A CA 1
ATOM 1210 C C . TYR A 1 159 ? 40.831 116.441 14.396 1.00 47.30 160 TYR A C 1
ATOM 1211 O O . TYR A 1 159 ? 40.568 116.399 15.599 1.00 46.65 160 TYR A O 1
ATOM 1220 N N . LYS A 1 160 ? 40.512 117.466 13.608 1.00 48.63 161 LYS A N 1
ATOM 1221 C CA . LYS A 1 160 ? 39.760 118.619 14.089 1.00 50.55 161 LYS A CA 1
ATOM 1222 C C . LYS A 1 160 ? 38.347 118.357 13.565 1.00 49.55 161 LYS A C 1
ATOM 1223 O O . LYS A 1 160 ? 37.343 118.690 14.202 1.00 49.12 161 LYS A O 1
ATOM 1229 N N . ALA A 1 161 ? 38.298 117.744 12.387 1.00 47.77 162 ALA A N 1
ATOM 1230 C CA . ALA A 1 161 ? 37.048 117.411 11.721 1.00 46.68 162 ALA A CA 1
ATOM 1231 C C . ALA A 1 161 ? 37.368 116.331 10.700 1.00 45.76 162 ALA A C 1
ATOM 1232 O O . ALA A 1 161 ? 38.423 116.374 10.072 1.00 45.42 162 ALA A O 1
ATOM 1234 N N . THR A 1 162 ? 36.468 115.365 10.540 1.00 44.62 163 THR A N 1
ATOM 1235 C CA . THR A 1 162 ? 36.693 114.282 9.588 1.00 44.80 163 THR A CA 1
ATOM 1236 C C . THR A 1 162 ? 35.449 113.401 9.394 1.00 44.54 163 THR A C 1
ATOM 1237 O O . THR A 1 162 ? 34.351 113.743 9.839 1.00 43.66 163 THR A O 1
ATOM 1241 N N . ALA A 1 163 ? 35.622 112.266 8.732 1.00 42.75 164 ALA A N 1
ATOM 1242 C CA . ALA A 1 163 ? 34.497 111.378 8.487 1.00 43.22 164 ALA A CA 1
ATOM 1243 C C . ALA A 1 163 ? 34.924 109.982 8.038 1.00 42.32 164 ALA A C 1
ATOM 1244 O O . ALA A 1 163 ? 36.058 109.768 7.615 1.00 41.93 164 ALA A O 1
ATOM 1246 N N . ILE A 1 164 ? 33.999 109.036 8.142 1.00 41.74 165 ILE A N 1
ATOM 1247 C CA . ILE A 1 164 ? 34.252 107.663 7.731 1.00 41.06 165 ILE A CA 1
ATOM 1248 C C . ILE A 1 164 ? 33.011 107.158 7.016 1.00 41.24 165 ILE A C 1
ATOM 1249 O O . ILE A 1 164 ? 31.924 107.695 7.211 1.00 38.93 165 ILE A O 1
ATOM 1254 N N . GLY A 1 165 ? 33.176 106.130 6.190 1.00 42.05 166 GLY A N 1
ATOM 1255 C CA . GLY A 1 165 ? 32.048 105.589 5.451 1.00 44.92 166 GLY A CA 1
ATOM 1256 C C . GLY A 1 165 ? 31.947 106.191 4.055 1.00 47.05 166 GLY A C 1
ATOM 1257 O O . GLY A 1 165 ? 32.799 106.983 3.647 1.00 46.58 166 GLY A O 1
ATOM 1258 N N . MET A 1 166 ? 30.891 105.821 3.334 1.00 49.46 167 MET A N 1
ATOM 1259 C CA . MET A 1 166 ? 30.629 106.284 1.967 1.00 50.74 167 MET A CA 1
ATOM 1260 C C . MET A 1 166 ? 31.031 107.711 1.638 1.00 49.94 167 MET A C 1
ATOM 1261 O O . MET A 1 166 ? 31.737 107.949 0.666 1.00 50.18 167 MET A O 1
ATOM 1266 N N . GLY A 1 167 ? 30.550 108.660 2.434 1.00 50.69 168 GLY A N 1
ATOM 1267 C CA . GLY A 1 167 ? 30.831 110.062 2.170 1.00 51.08 168 GLY A CA 1
ATOM 1268 C C . GLY A 1 167 ? 32.101 110.685 2.711 1.00 51.95 168 GLY A C 1
ATOM 1269 O O . GLY A 1 167 ? 32.186 111.906 2.775 1.00 53.76 168 GLY A O 1
ATOM 1270 N N . ARG A 1 168 ? 33.086 109.881 3.093 1.00 52.28 169 ARG A N 1
ATOM 1271 C CA . ARG A 1 168 ? 34.318 110.437 3.625 1.00 53.69 169 ARG A CA 1
ATOM 1272 C C . ARG A 1 168 ? 34.904 111.482 2.663 1.00 55.79 169 ARG A C 1
ATOM 1273 O O . ARG A 1 168 ? 35.214 112.606 3.071 1.00 55.61 169 ARG A O 1
ATOM 1281 N N . MET A 1 169 ? 35.044 111.124 1.389 1.00 56.53 170 MET A N 1
ATOM 1282 C CA . MET A 1 169 ? 35.594 112.046 0.396 1.00 57.90 170 MET A CA 1
ATOM 1283 C C . MET A 1 169 ? 34.878 113.394 0.408 1.00 57.72 170 MET A C 1
ATOM 1284 O O . MET A 1 169 ? 35.482 114.431 0.679 1.00 57.30 170 MET A O 1
ATOM 1289 N N . ALA A 1 170 ? 33.588 113.375 0.097 1.00 57.00 171 ALA A N 1
ATOM 1290 C CA . ALA A 1 170 ? 32.797 114.596 0.070 1.00 57.45 171 ALA A CA 1
ATOM 1291 C C . ALA A 1 170 ? 33.005 115.410 1.343 1.00 57.58 171 ALA A C 1
ATOM 1292 O O . ALA A 1 170 ? 33.525 116.520 1.301 1.00 58.09 171 ALA A O 1
ATOM 1294 N N . VAL A 1 171 ? 32.604 114.845 2.477 1.00 57.77 172 VAL A N 1
ATOM 1295 C CA . VAL A 1 171 ? 32.731 115.523 3.760 1.00 57.35 172 VAL A CA 1
ATOM 1296 C C . VAL A 1 171 ? 34.126 116.085 3.998 1.00 57.88 172 VAL A C 1
ATOM 1297 O O . VAL A 1 171 ? 34.283 117.225 4.440 1.00 57.60 172 VAL A O 1
ATOM 1301 N N . THR A 1 172 ? 35.136 115.279 3.699 1.00 59.27 173 THR A N 1
ATOM 1302 C CA . THR A 1 172 ? 36.524 115.677 3.893 1.00 60.84 173 THR A CA 1
ATOM 1303 C C . THR A 1 172 ? 36.911 116.903 3.076 1.00 62.55 173 THR A C 1
ATOM 1304 O O . THR A 1 172 ? 37.522 117.834 3.605 1.00 61.93 173 THR A O 1
ATOM 1308 N N . GLU A 1 173 ? 36.566 116.896 1.789 1.00 64.64 174 GLU A N 1
ATOM 1309 C CA . GLU A 1 173 ? 36.886 118.019 0.919 1.00 66.91 174 GLU A CA 1
ATOM 1310 C C . GLU A 1 173 ? 36.136 119.263 1.373 1.00 67.31 174 GLU A C 1
ATOM 1311 O O . GLU A 1 173 ? 36.692 120.360 1.384 1.00 68.42 174 GLU A O 1
ATOM 1317 N N . PHE A 1 174 ? 34.877 119.092 1.757 1.00 66.52 175 PHE A N 1
ATOM 1318 C CA . PHE A 1 174 ? 34.090 120.220 2.223 1.00 66.69 175 PHE A CA 1
ATOM 1319 C C . PHE A 1 174 ? 34.747 120.845 3.449 1.00 66.53 175 PHE A C 1
ATOM 1320 O O . PHE A 1 174 ? 35.006 122.041 3.466 1.00 67.33 175 PHE A O 1
ATOM 1328 N N . PHE A 1 175 ? 35.009 120.041 4.475 1.00 66.47 176 PHE A N 1
ATOM 1329 C CA . PHE A 1 175 ? 35.654 120.558 5.681 1.00 67.68 176 PHE A CA 1
ATOM 1330 C C . PHE A 1 175 ? 37.011 121.138 5.336 1.00 68.40 176 PHE A C 1
ATOM 1331 O O . PHE A 1 175 ? 37.453 122.115 5.932 1.00 68.50 176 PHE A O 1
ATOM 1339 N N . GLU A 1 176 ? 37.673 120.508 4.375 1.00 70.12 177 GLU A N 1
ATOM 1340 C CA . GLU A 1 176 ? 38.989 120.932 3.931 1.00 71.63 177 GLU A CA 1
ATOM 1341 C C . GLU A 1 176 ? 38.947 122.345 3.364 1.00 71.50 177 GLU A C 1
ATOM 1342 O O . GLU A 1 176 ? 39.951 123.024 3.351 1.00 71.71 177 GLU A O 1
ATOM 1348 N N . LYS A 1 177 ? 37.783 122.780 2.897 1.00 71.17 178 LYS A N 1
ATOM 1349 C CA . LYS A 1 177 ? 37.647 124.110 2.319 1.00 71.17 178 LYS A CA 1
ATOM 1350 C C . LYS A 1 177 ? 36.944 125.124 3.214 1.00 71.29 178 LYS A C 1
ATOM 1351 O O . LYS A 1 177 ? 37.102 126.328 3.023 1.00 72.00 178 LYS A O 1
ATOM 1357 N N . GLU A 1 178 ? 36.175 124.658 4.192 1.00 70.83 179 GLU A N 1
ATOM 1358 C CA . GLU A 1 178 ? 35.458 125.593 5.043 1.00 70.26 179 GLU A CA 1
ATOM 1359 C C . GLU A 1 178 ? 35.435 125.356 6.546 1.00 68.96 179 GLU A C 1
ATOM 1360 O O . GLU A 1 178 ? 34.591 125.911 7.249 1.00 69.48 179 GLU A O 1
ATOM 1366 N N . TYR A 1 179 ? 36.352 124.545 7.053 1.00 67.29 180 TYR A N 1
ATOM 1367 C CA . TYR A 1 179 ? 36.393 124.315 8.491 1.00 64.95 180 TYR A CA 1
ATOM 1368 C C . TYR A 1 179 ? 37.206 125.436 9.133 1.00 66.00 180 TYR A C 1
ATOM 1369 O O . TYR A 1 179 ? 38.247 125.831 8.613 1.00 66.59 180 TYR A O 1
ATOM 1378 N N . ARG A 1 180 ? 36.732 125.948 10.261 1.00 67.29 181 ARG A N 1
ATOM 1379 C CA . ARG A 1 180 ? 37.433 127.020 10.951 1.00 68.30 181 ARG A CA 1
ATOM 1380 C C . ARG A 1 180 ? 37.912 126.578 12.323 1.00 69.42 181 ARG A C 1
ATOM 1381 O O . ARG A 1 180 ? 37.155 126.035 13.123 1.00 69.24 181 ARG A O 1
ATOM 1389 N N . ASP A 1 181 ? 39.186 126.828 12.584 1.00 71.39 182 ASP A N 1
ATOM 1390 C CA . ASP A 1 181 ? 39.815 126.464 13.842 1.00 73.03 182 ASP A CA 1
ATOM 1391 C C . ASP A 1 181 ? 39.172 127.172 15.031 1.00 73.52 182 ASP A C 1
ATOM 1392 O O . ASP A 1 181 ? 39.455 126.839 16.179 1.00 73.92 182 ASP A O 1
ATOM 1397 N N . ASP A 1 182 ? 38.305 128.144 14.755 1.00 74.01 183 ASP A N 1
ATOM 1398 C CA . ASP A 1 182 ? 37.659 128.917 15.816 1.00 74.03 183 ASP A CA 1
ATOM 1399 C C . ASP A 1 182 ? 36.131 128.898 15.814 1.00 73.54 183 ASP A C 1
ATOM 1400 O O . ASP A 1 182 ? 35.508 129.711 16.494 1.00 73.68 183 ASP A O 1
ATOM 1405 N N . LEU A 1 183 ? 35.527 127.988 15.056 1.00 72.38 184 LEU A N 1
ATOM 1406 C CA . LEU A 1 183 ? 34.072 127.908 14.999 1.00 70.92 184 LEU A CA 1
ATOM 1407 C C . LEU A 1 183 ? 33.452 127.747 16.382 1.00 69.75 184 LEU A C 1
ATOM 1408 O O . LEU A 1 183 ? 34.134 127.406 17.349 1.00 68.79 184 LEU A O 1
ATOM 1413 N N . SER A 1 184 ? 32.152 128.009 16.466 1.00 68.71 185 SER A N 1
ATOM 1414 C CA . SER A 1 184 ? 31.422 127.883 17.718 1.00 67.95 185 SER A CA 1
ATOM 1415 C C . SER A 1 184 ? 30.676 126.554 17.701 1.00 68.11 185 SER A C 1
ATOM 1416 O O . SER A 1 184 ? 30.469 125.966 16.639 1.00 66.79 185 SER A O 1
ATOM 1419 N N . PHE A 1 185 ? 30.266 126.084 18.873 1.00 67.87 186 PHE A N 1
ATOM 1420 C CA . PHE A 1 185 ? 29.549 124.822 18.951 1.00 67.78 186 PHE A CA 1
ATOM 1421 C C . PHE A 1 185 ? 28.451 124.758 17.900 1.00 67.50 186 PHE A C 1
ATOM 1422 O O . PHE A 1 185 ? 28.416 123.833 17.093 1.00 67.61 186 PHE A O 1
ATOM 1430 N N . ASP A 1 186 ? 27.564 125.747 17.909 1.00 67.64 187 ASP A N 1
ATOM 1431 C CA . ASP A 1 186 ? 26.449 125.786 16.968 1.00 68.74 187 ASP A CA 1
ATOM 1432 C C . ASP A 1 186 ? 26.902 125.892 15.519 1.00 68.42 187 ASP A C 1
ATOM 1433 O O . ASP A 1 186 ? 26.235 125.391 14.618 1.00 67.83 187 ASP A O 1
ATOM 1438 N N . ASP A 1 187 ? 28.031 126.550 15.289 1.00 68.51 188 ASP A N 1
ATOM 1439 C CA . ASP A 1 187 ? 28.555 126.669 13.935 1.00 68.26 188 ASP A CA 1
ATOM 1440 C C . ASP A 1 187 ? 29.069 125.298 13.524 1.00 67.39 188 ASP A C 1
ATOM 1441 O O . ASP A 1 187 ? 28.767 124.805 12.434 1.00 67.58 188 ASP A O 1
ATOM 1446 N N . ALA A 1 188 ? 29.847 124.687 14.414 1.00 65.36 189 ALA A N 1
ATOM 1447 C CA . ALA A 1 188 ? 30.400 123.364 14.172 1.00 63.20 189 ALA A CA 1
ATOM 1448 C C . ALA A 1 188 ? 29.251 122.401 13.874 1.00 61.70 189 ALA A C 1
ATOM 1449 O O . ALA A 1 188 ? 29.330 121.578 12.960 1.00 59.85 189 ALA A O 1
ATOM 1451 N N . MET A 1 189 ? 28.177 122.524 14.645 1.00 60.43 190 MET A N 1
ATOM 1452 C CA . MET A 1 189 ? 27.010 121.676 14.468 1.00 59.11 190 MET A CA 1
ATOM 1453 C C . MET A 1 189 ? 26.441 121.838 13.063 1.00 58.07 190 MET A C 1
ATOM 1454 O O . MET A 1 189 ? 26.272 120.863 12.335 1.00 57.06 190 MET A O 1
ATOM 1459 N N . VAL A 1 190 ? 26.157 123.078 12.680 1.00 56.49 191 VAL A N 1
ATOM 1460 C CA . VAL A 1 190 ? 25.594 123.352 11.366 1.00 55.25 191 VAL A CA 1
ATOM 1461 C C . VAL A 1 190 ? 26.532 122.902 10.262 1.00 54.12 191 VAL A C 1
ATOM 1462 O O . VAL A 1 190 ? 26.113 122.226 9.324 1.00 51.91 191 VAL A O 1
ATOM 1466 N N . LEU A 1 191 ? 27.802 123.278 10.379 1.00 54.83 192 LEU A N 1
ATOM 1467 C CA . LEU A 1 191 ? 28.802 122.905 9.384 1.00 56.02 192 LEU A CA 1
ATOM 1468 C C . LEU A 1 191 ? 28.790 121.392 9.208 1.00 56.11 192 LEU A C 1
ATOM 1469 O O . LEU A 1 191 ? 28.892 120.884 8.091 1.00 54.86 192 LEU A O 1
ATOM 1474 N N . GLY A 1 192 ? 28.655 120.684 10.325 1.00 55.77 193 GLY A N 1
ATOM 1475 C CA . GLY A 1 192 ? 28.606 119.236 10.292 1.00 56.09 193 GLY A CA 1
ATOM 1476 C C . GLY A 1 192 ? 27.401 118.724 9.523 1.00 56.87 193 GLY A C 1
ATOM 1477 O O . GLY A 1 192 ? 27.539 117.832 8.682 1.00 56.51 193 GLY A O 1
ATOM 1478 N N . LEU A 1 193 ? 26.219 119.276 9.802 1.00 56.93 194 LEU A N 1
ATOM 1479 C CA . LEU A 1 193 ? 25.010 118.849 9.102 1.00 56.98 194 LEU A CA 1
ATOM 1480 C C . LEU A 1 193 ? 25.097 119.174 7.616 1.00 56.98 194 LEU A C 1
ATOM 1481 O O . LEU A 1 193 ? 24.635 118.409 6.774 1.00 56.56 194 LEU A O 1
ATOM 1486 N N . VAL A 1 194 ? 25.683 120.316 7.289 1.00 56.52 195 VAL A N 1
ATOM 1487 C CA . VAL A 1 194 ? 25.814 120.689 5.890 1.00 57.09 195 VAL A CA 1
ATOM 1488 C C . VAL A 1 194 ? 26.622 119.601 5.194 1.00 56.75 195 VAL A C 1
ATOM 1489 O O . VAL A 1 194 ? 26.217 119.087 4.148 1.00 55.31 195 VAL A O 1
ATOM 1493 N N . ALA A 1 195 ? 27.760 119.249 5.791 1.00 56.12 196 ALA A N 1
ATOM 1494 C CA . ALA A 1 195 ? 28.629 118.217 5.242 1.00 55.23 196 ALA A CA 1
ATOM 1495 C C . ALA A 1 195 ? 27.817 116.964 4.938 1.00 54.46 196 ALA A C 1
ATOM 1496 O O . ALA A 1 195 ? 27.850 116.447 3.825 1.00 52.81 196 ALA A O 1
ATOM 1498 N N . MET A 1 196 ? 27.085 116.480 5.934 1.00 54.88 197 MET A N 1
ATOM 1499 C CA . MET A 1 196 ? 26.262 115.293 5.758 1.00 55.66 197 MET A CA 1
ATOM 1500 C C . MET A 1 196 ? 25.362 115.507 4.550 1.00 57.83 197 MET A C 1
ATOM 1501 O O . MET A 1 196 ? 25.147 114.593 3.749 1.00 57.67 197 MET A O 1
ATOM 1506 N N . GLY A 1 197 ? 24.844 116.729 4.428 1.00 60.09 198 GLY A N 1
ATOM 1507 C CA . GLY A 1 197 ? 23.980 117.082 3.313 1.00 61.21 198 GLY A CA 1
ATOM 1508 C C . GLY A 1 197 ? 24.639 116.870 1.961 1.00 63.27 198 GLY A C 1
ATOM 1509 O O . GLY A 1 197 ? 24.102 116.151 1.113 1.00 62.76 198 GLY A O 1
ATOM 1510 N N . LEU A 1 198 ? 25.793 117.496 1.744 1.00 64.86 199 LEU A N 1
ATOM 1511 C CA . LEU A 1 198 ? 26.497 117.331 0.481 1.00 66.49 199 LEU A CA 1
ATOM 1512 C C . LEU A 1 198 ? 26.717 115.841 0.275 1.00 67.78 199 LEU A C 1
ATOM 1513 O O . LEU A 1 198 ? 26.469 115.302 -0.804 1.00 68.08 199 LEU A O 1
ATOM 1518 N N . SER A 1 199 ? 27.179 115.188 1.334 1.00 69.13 200 SER A N 1
ATOM 1519 C CA . SER A 1 199 ? 27.454 113.757 1.327 1.00 70.11 200 SER A CA 1
ATOM 1520 C C . SER A 1 199 ? 26.317 112.957 0.713 1.00 70.72 200 SER A C 1
ATOM 1521 O O . SER A 1 199 ? 26.533 112.105 -0.143 1.00 69.44 200 SER A O 1
ATOM 1524 N N . ILE A 1 200 ? 25.103 113.246 1.160 1.00 72.73 201 ILE A N 1
ATOM 1525 C CA . ILE A 1 200 ? 23.908 112.562 0.686 1.00 74.80 201 ILE A CA 1
ATOM 1526 C C . ILE A 1 200 ? 23.320 113.208 -0.566 1.00 75.79 201 ILE A C 1
ATOM 1527 O O . ILE A 1 200 ? 22.540 112.581 -1.284 1.00 75.19 201 ILE A O 1
ATOM 1532 N N . GLU A 1 201 ? 23.709 114.452 -0.837 1.00 77.33 202 GLU A N 1
ATOM 1533 C CA . GLU A 1 201 ? 23.191 115.178 -1.994 1.00 79.17 202 GLU A CA 1
ATOM 1534 C C . GLU A 1 201 ? 21.687 115.368 -1.827 1.00 79.39 202 GLU A C 1
ATOM 1535 O O . GLU A 1 201 ? 20.906 115.106 -2.744 1.00 79.22 202 GLU A O 1
ATOM 1541 N N . SER A 1 202 ? 21.292 115.828 -0.644 1.00 78.99 203 SER A N 1
ATOM 1542 C CA . SER A 1 202 ? 19.889 116.049 -0.333 1.00 78.53 203 SER A CA 1
ATOM 1543 C C . SER A 1 202 ? 19.744 116.800 0.977 1.00 78.76 203 SER A C 1
ATOM 1544 O O . SER A 1 202 ? 20.586 116.679 1.866 1.00 78.64 203 SER A O 1
ATOM 1547 N N . GLU A 1 203 ? 18.680 117.585 1.095 1.00 79.21 204 GLU A N 1
ATOM 1548 C CA . GLU A 1 203 ? 18.440 118.317 2.327 1.00 79.46 204 GLU A CA 1
ATOM 1549 C C . GLU A 1 203 ? 18.228 117.267 3.411 1.00 78.65 204 GLU A C 1
ATOM 1550 O O . GLU A 1 203 ? 17.762 116.164 3.131 1.00 77.74 204 GLU A O 1
ATOM 1556 N N . LEU A 1 204 ? 18.578 117.603 4.644 1.00 78.20 205 LEU A N 1
ATOM 1557 C CA . LEU A 1 204 ? 18.447 116.654 5.736 1.00 78.55 205 LEU A CA 1
ATOM 1558 C C . LEU A 1 204 ? 17.060 116.563 6.348 1.00 78.99 205 LEU A C 1
ATOM 1559 O O . LEU A 1 204 ? 16.237 117.468 6.223 1.00 79.86 205 LEU A O 1
ATOM 1564 N N . VAL A 1 205 ? 16.818 115.440 7.010 1.00 79.42 206 VAL A N 1
ATOM 1565 C CA . VAL A 1 205 ? 15.568 115.175 7.703 1.00 79.54 206 VAL A CA 1
ATOM 1566 C C . VAL A 1 205 ? 15.996 114.784 9.116 1.00 79.27 206 VAL A C 1
ATOM 1567 O O . VAL A 1 205 ? 16.383 113.644 9.368 1.00 79.21 206 VAL A O 1
ATOM 1571 N N . PRO A 1 206 ? 15.923 115.733 10.058 1.00 79.34 207 PRO A N 1
ATOM 1572 C CA . PRO A 1 206 ? 16.302 115.546 11.464 1.00 79.79 207 PRO A CA 1
ATOM 1573 C C . PRO A 1 206 ? 16.064 114.167 12.065 1.00 79.87 207 PRO A C 1
ATOM 1574 O O . PRO A 1 206 ? 16.793 113.735 12.956 1.00 79.14 207 PRO A O 1
ATOM 1578 N N . GLU A 1 207 ? 15.056 113.469 11.567 1.00 80.83 208 GLU A N 1
ATOM 1579 C CA . GLU A 1 207 ? 14.734 112.161 12.104 1.00 80.89 208 GLU A CA 1
ATOM 1580 C C . GLU A 1 207 ? 15.545 111.019 11.503 1.00 79.47 208 GLU A C 1
ATOM 1581 O O . GLU A 1 207 ? 15.500 109.899 12.010 1.00 79.58 208 GLU A O 1
ATOM 1587 N N . ASN A 1 208 ? 16.290 111.292 10.434 1.00 77.45 209 ASN A N 1
ATOM 1588 C CA . ASN A 1 208 ? 17.108 110.248 9.831 1.00 75.74 209 ASN A CA 1
ATOM 1589 C C . ASN A 1 208 ? 18.612 110.538 9.923 1.00 73.47 209 ASN A C 1
ATOM 1590 O O . ASN A 1 208 ? 19.390 110.206 9.027 1.00 71.66 209 ASN A O 1
ATOM 1595 N N . ILE A 1 209 ? 19.002 111.161 11.031 1.00 71.28 210 ILE A N 1
ATOM 1596 C CA . ILE A 1 209 ? 20.394 111.481 11.318 1.00 69.37 210 ILE A CA 1
ATOM 1597 C C . ILE A 1 209 ? 20.507 111.522 12.837 1.00 66.55 210 ILE A C 1
ATOM 1598 O O . ILE A 1 209 ? 19.622 112.035 13.506 1.00 65.84 210 ILE A O 1
ATOM 1603 N N . GLU A 1 210 ? 21.583 110.966 13.381 1.00 64.48 211 GLU A N 1
ATOM 1604 C CA . GLU A 1 210 ? 21.774 110.958 14.827 1.00 62.03 211 GLU A CA 1
ATOM 1605 C C . GLU A 1 210 ? 22.956 111.828 15.238 1.00 59.73 211 GLU A C 1
ATOM 1606 O O . GLU A 1 210 ? 24.025 111.759 14.642 1.00 59.65 211 GLU A O 1
ATOM 1612 N N . VAL A 1 211 ? 22.763 112.637 16.272 1.00 58.59 212 VAL A N 1
ATOM 1613 C CA . VAL A 1 211 ? 23.820 113.521 16.740 1.00 56.66 212 VAL A CA 1
ATOM 1614 C C . VAL A 1 211 ? 24.060 113.407 18.235 1.00 56.28 212 VAL A C 1
ATOM 1615 O O . VAL A 1 211 ? 23.122 113.416 19.028 1.00 56.61 212 VAL A O 1
ATOM 1619 N N . GLY A 1 212 ? 25.330 113.298 18.604 1.00 54.97 213 GLY A N 1
ATOM 1620 C CA . GLY A 1 212 ? 25.703 113.207 19.999 1.00 54.26 213 GLY A CA 1
ATOM 1621 C C . GLY A 1 212 ? 26.876 114.142 20.189 1.00 54.32 213 GLY A C 1
ATOM 1622 O O . GLY A 1 212 ? 27.522 114.501 19.213 1.00 52.86 213 GLY A O 1
ATOM 1623 N N . TYR A 1 213 ? 27.164 114.540 21.424 1.00 54.95 214 TYR A N 1
ATOM 1624 C CA . TYR A 1 213 ? 28.271 115.451 21.660 1.00 55.36 214 TYR A CA 1
ATOM 1625 C C . TYR A 1 213 ? 28.748 115.444 23.098 1.00 55.79 214 TYR A C 1
ATOM 1626 O O . TYR A 1 213 ? 28.104 114.878 23.983 1.00 53.99 214 TYR A O 1
ATOM 1635 N N . VAL A 1 214 ? 29.889 116.090 23.317 1.00 56.38 215 VAL A N 1
ATOM 1636 C CA . VAL A 1 214 ? 30.471 116.208 24.645 1.00 56.94 215 VAL A CA 1
ATOM 1637 C C . VAL A 1 214 ? 31.111 117.587 24.739 1.00 58.30 215 VAL A C 1
ATOM 1638 O O . VAL A 1 214 ? 32.063 117.893 24.017 1.00 58.21 215 VAL A O 1
ATOM 1642 N N . LYS A 1 215 ? 30.583 118.423 25.625 1.00 59.95 216 LYS A N 1
ATOM 1643 C CA . LYS A 1 215 ? 31.106 119.775 25.791 1.00 61.31 216 LYS A CA 1
ATOM 1644 C C . LYS A 1 215 ? 32.089 119.860 26.950 1.00 62.04 216 LYS A C 1
ATOM 1645 O O . LYS A 1 215 ? 32.047 119.056 27.880 1.00 60.94 216 LYS A O 1
ATOM 1651 N N . VAL A 1 216 ? 32.971 120.851 26.875 1.00 64.13 217 VAL A N 1
ATOM 1652 C CA . VAL A 1 216 ? 33.993 121.077 27.888 1.00 67.19 217 VAL A CA 1
ATOM 1653 C C . VAL A 1 216 ? 33.442 121.365 29.283 1.00 68.69 217 VAL A C 1
ATOM 1654 O O . VAL A 1 216 ? 34.070 121.027 30.286 1.00 67.97 217 VAL A O 1
ATOM 1658 N N . ASP A 1 217 ? 32.270 121.987 29.351 1.00 71.18 218 ASP A N 1
ATOM 1659 C CA . ASP A 1 217 ? 31.676 122.306 30.644 1.00 73.48 218 ASP A CA 1
ATOM 1660 C C . ASP A 1 217 ? 31.169 121.083 31.406 1.00 73.98 218 ASP A C 1
ATOM 1661 O O . ASP A 1 217 ? 31.599 120.831 32.529 1.00 74.60 218 ASP A O 1
ATOM 1666 N N . ASP A 1 218 ? 30.271 120.319 30.792 1.00 74.06 219 ASP A N 1
ATOM 1667 C CA . ASP A 1 218 ? 29.703 119.135 31.428 1.00 74.07 219 ASP A CA 1
ATOM 1668 C C . ASP A 1 218 ? 30.605 117.910 31.396 1.00 73.22 219 ASP A C 1
ATOM 1669 O O . ASP A 1 218 ? 30.629 117.131 32.351 1.00 72.96 219 ASP A O 1
ATOM 1674 N N . ARG A 1 219 ? 31.339 117.737 30.300 1.00 71.40 220 ARG A N 1
ATOM 1675 C CA . ARG A 1 219 ? 32.187 116.563 30.135 1.00 69.88 220 ARG A CA 1
ATOM 1676 C C . ARG A 1 219 ? 31.254 115.365 30.224 1.00 68.65 220 ARG A C 1
ATOM 1677 O O . ARG A 1 219 ? 31.647 114.282 30.651 1.00 68.45 220 ARG A O 1
ATOM 1685 N N . THR A 1 220 A 30.006 115.583 29.822 1.00 67.04 220 THR A N 1
ATOM 1686 C CA . THR A 1 220 A 28.980 114.552 29.862 1.00 66.37 220 THR A CA 1
ATOM 1687 C C . THR A 1 220 A 28.359 114.349 28.489 1.00 66.26 220 THR A C 1
ATOM 1688 O O . THR A 1 220 A 27.798 115.272 27.906 1.00 66.57 220 THR A O 1
ATOM 1692 N N . PHE A 1 221 ? 28.462 113.132 27.973 1.00 65.58 221 PHE A N 1
ATOM 1693 C CA . PHE A 1 221 ? 27.898 112.826 26.675 1.00 64.75 221 PHE A CA 1
ATOM 1694 C C . PHE A 1 221 ? 26.380 112.879 26.709 1.00 66.06 221 PHE A C 1
ATOM 1695 O O . PHE A 1 221 ? 25.755 112.530 27.709 1.00 66.06 221 PHE A O 1
ATOM 1703 N N . LYS A 1 222 ? 25.795 113.325 25.605 1.00 67.57 222 LYS A N 1
ATOM 1704 C CA . LYS A 1 222 ? 24.348 113.392 25.474 1.00 69.75 222 LYS A CA 1
ATOM 1705 C C . LYS A 1 222 ? 23.935 113.500 24.011 1.00 70.67 222 LYS A C 1
ATOM 1706 O O . LYS A 1 222 ? 24.591 114.156 23.203 1.00 70.15 222 LYS A O 1
ATOM 1712 N N . GLU A 1 223 ? 22.843 112.826 23.685 1.00 72.47 223 GLU A N 1
ATOM 1713 C CA . GLU A 1 223 ? 22.311 112.798 22.336 1.00 74.70 223 GLU A CA 1
ATOM 1714 C C . GLU A 1 223 ? 21.344 113.968 22.171 1.00 75.72 223 GLU A C 1
ATOM 1715 O O . GLU A 1 223 ? 20.735 114.408 23.142 1.00 75.87 223 GLU A O 1
ATOM 1721 N N . VAL A 1 224 ? 21.217 114.492 20.956 1.00 76.93 224 VAL A N 1
ATOM 1722 C CA . VAL A 1 224 ? 20.303 115.607 20.724 1.00 78.24 224 VAL A CA 1
ATOM 1723 C C . VAL A 1 224 ? 18.983 115.102 20.153 1.00 79.27 224 VAL A C 1
ATOM 1724 O O . VAL A 1 224 ? 18.965 114.319 19.201 1.00 79.71 224 VAL A O 1
ATOM 1728 N N . SER A 1 225 ? 17.879 115.546 20.746 1.00 80.24 225 SER A N 1
ATOM 1729 C CA . SER A 1 225 ? 16.554 115.138 20.291 1.00 81.49 225 SER A CA 1
ATOM 1730 C C . SER A 1 225 ? 16.251 115.773 18.940 1.00 81.76 225 SER A C 1
ATOM 1731 O O . SER A 1 225 ? 16.718 116.870 18.645 1.00 82.49 225 SER A O 1
ATOM 1734 N N . PRO A 1 226 ? 15.463 115.091 18.100 1.00 82.32 226 PRO A N 1
ATOM 1735 C CA . PRO A 1 226 ? 15.131 115.638 16.781 1.00 83.06 226 PRO A CA 1
ATOM 1736 C C . PRO A 1 226 ? 14.478 117.011 16.882 1.00 83.59 226 PRO A C 1
ATOM 1737 O O . PRO A 1 226 ? 14.471 117.779 15.921 1.00 83.32 226 PRO A O 1
ATOM 1741 N N . GLU A 1 227 ? 13.934 117.313 18.057 1.00 84.50 227 GLU A N 1
ATOM 1742 C CA . GLU A 1 227 ? 13.295 118.600 18.294 1.00 85.17 227 GLU A CA 1
ATOM 1743 C C . GLU A 1 227 ? 14.357 119.671 18.516 1.00 85.03 227 GLU A C 1
ATOM 1744 O O . GLU A 1 227 ? 14.282 120.757 17.941 1.00 85.57 227 GLU A O 1
ATOM 1750 N N . GLU A 1 228 ? 15.343 119.363 19.352 1.00 84.47 228 GLU A N 1
ATOM 1751 C CA . GLU A 1 228 ? 16.423 120.303 19.628 1.00 84.54 228 GLU A CA 1
ATOM 1752 C C . GLU A 1 228 ? 17.293 120.387 18.385 1.00 83.51 228 GLU A C 1
ATOM 1753 O O . GLU A 1 228 ? 18.043 121.342 18.188 1.00 83.48 228 GLU A O 1
ATOM 1759 N N . LEU A 1 229 ? 17.170 119.371 17.545 1.00 82.07 229 LEU A N 1
ATOM 1760 C CA . LEU A 1 229 ? 17.956 119.268 16.329 1.00 81.45 229 LEU A CA 1
ATOM 1761 C C . LEU A 1 229 ? 17.298 119.918 15.108 1.00 81.00 229 LEU A C 1
ATOM 1762 O O . LEU A 1 229 ? 17.990 120.352 14.185 1.00 81.26 229 LEU A O 1
ATOM 1767 N N . LYS A 1 230 ? 15.970 120.009 15.110 1.00 79.79 230 LYS A N 1
ATOM 1768 C CA . LYS A 1 230 ? 15.247 120.596 13.980 1.00 78.45 230 LYS A CA 1
ATOM 1769 C C . LYS A 1 230 ? 15.731 121.990 13.569 1.00 76.73 230 LYS A C 1
ATOM 1770 O O . LYS A 1 230 ? 15.921 122.262 12.383 1.00 75.59 230 LYS A O 1
ATOM 1776 N N . PRO A 1 231 ? 15.926 122.899 14.537 1.00 75.42 231 PRO A N 1
ATOM 1777 C CA . PRO A 1 231 ? 16.395 124.237 14.165 1.00 74.52 231 PRO A CA 1
ATOM 1778 C C . PRO A 1 231 ? 17.719 124.213 13.400 1.00 74.33 231 PRO A C 1
ATOM 1779 O O . PRO A 1 231 ? 17.897 124.958 12.433 1.00 74.01 231 PRO A O 1
ATOM 1783 N N . TYR A 1 232 ? 18.640 123.349 13.827 1.00 73.42 232 TYR A N 1
ATOM 1784 C CA . TYR A 1 232 ? 19.941 123.235 13.177 1.00 71.26 232 TYR A CA 1
ATOM 1785 C C . TYR A 1 232 ? 19.827 122.693 11.754 1.00 71.14 232 TYR A C 1
ATOM 1786 O O . TYR A 1 232 ? 20.558 123.119 10.861 1.00 70.73 232 TYR A O 1
ATOM 1795 N N . VAL A 1 233 ? 18.917 121.748 11.548 1.00 71.72 233 VAL A N 1
ATOM 1796 C CA . VAL A 1 233 ? 18.716 121.164 10.226 1.00 72.96 233 VAL A CA 1
ATOM 1797 C C . VAL A 1 233 ? 18.178 122.218 9.273 1.00 73.92 233 VAL A C 1
ATOM 1798 O O . VAL A 1 233 ? 18.620 122.324 8.129 1.00 73.84 233 VAL A O 1
ATOM 1802 N N . GLU A 1 234 A 17.210 122.989 9.757 1.00 75.56 233 GLU A N 1
ATOM 1803 C CA . GLU A 1 234 A 16.598 124.044 8.962 1.00 76.31 233 GLU A CA 1
ATOM 1804 C C . GLU A 1 234 A 17.675 124.976 8.429 1.00 76.41 233 GLU A C 1
ATOM 1805 O O . GLU A 1 234 A 17.723 125.261 7.232 1.00 76.30 233 GLU A O 1
ATOM 1811 N N . ARG A 1 235 B 18.545 125.445 9.318 1.00 76.67 233 ARG A N 1
ATOM 1812 C CA . ARG A 1 235 B 19.618 126.334 8.906 1.00 77.71 233 ARG A CA 1
ATOM 1813 C C . ARG A 1 235 B 20.568 125.597 7.968 1.00 78.06 233 ARG A C 1
ATOM 1814 O O . ARG A 1 235 B 21.015 126.148 6.963 1.00 78.23 233 ARG A O 1
ATOM 1822 N N . ALA A 1 236 C 20.871 124.347 8.300 1.00 78.20 233 ALA A N 1
ATOM 1823 C CA . ALA A 1 236 C 21.768 123.542 7.486 1.00 78.23 233 ALA A CA 1
ATOM 1824 C C . ALA A 1 236 C 21.206 123.339 6.085 1.00 78.66 233 ALA A C 1
ATOM 1825 O O . ALA A 1 236 C 21.914 123.513 5.098 1.00 79.11 233 ALA A O 1
ATOM 1827 N N . ASN A 1 237 D 19.931 122.971 6.000 1.00 79.11 233 ASN A N 1
ATOM 1828 C CA . ASN A 1 237 D 19.296 122.741 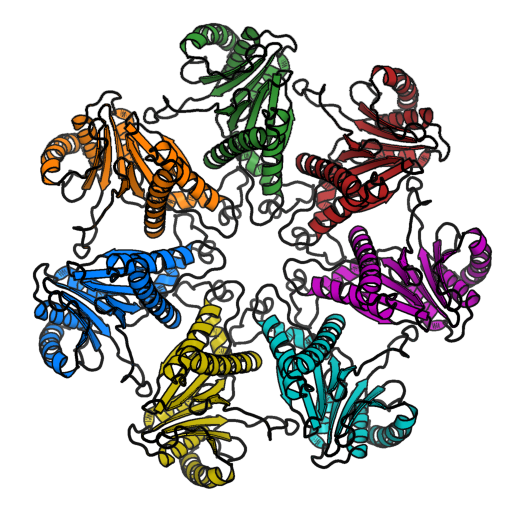4.709 1.00 80.09 233 ASN A CA 1
ATOM 1829 C C . ASN A 1 237 D 19.329 123.984 3.827 1.00 80.54 233 ASN A C 1
ATOM 1830 O O . ASN A 1 237 D 19.326 123.887 2.598 1.00 79.72 233 ASN A O 1
ATOM 1835 N N . GLU A 1 238 E 19.361 125.153 4.456 1.00 81.26 233 GLU A N 1
ATOM 1836 C CA . GLU A 1 238 E 19.404 126.402 3.709 1.00 81.96 233 GLU A CA 1
ATOM 1837 C C . GLU A 1 238 E 20.648 126.412 2.830 1.00 82.55 233 GLU A C 1
ATOM 1838 O O . GLU A 1 238 E 20.551 126.535 1.610 1.00 82.54 233 GLU A O 1
ATOM 1844 N N . ARG A 1 239 F 21.814 126.264 3.457 1.00 83.68 233 ARG A N 1
ATOM 1845 C CA . ARG A 1 239 F 23.089 126.256 2.743 1.00 83.98 233 ARG A CA 1
ATOM 1846 C C . ARG A 1 239 F 23.239 125.039 1.838 1.00 83.62 233 ARG A C 1
ATOM 1847 O O . ARG A 1 239 F 23.795 125.138 0.747 1.00 83.41 233 ARG A O 1
ATOM 1855 N N . ILE A 1 240 G 22.750 123.891 2.292 1.00 83.69 233 ILE A N 1
ATOM 1856 C CA . ILE A 1 240 G 22.836 122.676 1.493 1.00 84.34 233 ILE A CA 1
ATOM 1857 C C . ILE A 1 240 G 22.088 122.938 0.197 1.00 85.26 233 ILE A C 1
ATOM 1858 O O . ILE A 1 240 G 22.556 122.608 -0.891 1.00 85.12 233 ILE A O 1
ATOM 1863 N N . ARG A 1 241 H 20.919 123.549 0.334 1.00 86.68 233 ARG A N 1
ATOM 1864 C CA . ARG A 1 241 H 20.078 123.882 -0.807 1.00 87.71 233 ARG A CA 1
ATOM 1865 C C . ARG A 1 241 H 20.838 124.858 -1.698 1.00 87.89 233 ARG A C 1
ATOM 1866 O O . ARG A 1 241 H 20.898 124.693 -2.916 1.00 87.64 233 ARG A O 1
ATOM 1874 N N . GLU A 1 242 I 21.430 125.868 -1.070 1.00 88.79 233 GLU A N 1
ATOM 1875 C CA . GLU A 1 242 I 22.195 126.891 -1.773 1.00 89.72 233 GLU A CA 1
ATOM 1876 C C . GLU A 1 242 I 23.409 126.330 -2.518 1.00 90.56 233 GLU A C 1
ATOM 1877 O O . GLU A 1 242 I 23.760 126.820 -3.591 1.00 90.94 233 GLU A O 1
ATOM 1883 N N . LEU A 1 243 J 24.050 125.309 -1.953 1.00 91.01 233 LEU A N 1
ATOM 1884 C CA . LEU A 1 243 J 25.226 124.713 -2.582 1.00 90.91 233 LEU A CA 1
ATOM 1885 C C . LEU A 1 243 J 24.895 123.575 -3.542 1.00 91.18 233 LEU A C 1
ATOM 1886 O O . LEU A 1 243 J 25.533 123.434 -4.585 1.00 91.48 233 LEU A O 1
ATOM 1891 N N . LEU A 1 244 K 23.905 122.761 -3.191 1.00 91.58 233 LEU A N 1
ATOM 1892 C CA . LEU A 1 244 K 23.516 121.646 -4.042 1.00 91.44 233 LEU A CA 1
ATOM 1893 C C . LEU A 1 244 K 22.958 122.199 -5.349 1.00 91.81 233 LEU A C 1
ATOM 1894 O O . LEU A 1 244 K 21.896 122.822 -5.367 1.00 92.04 233 LEU A O 1
ATOM 1899 N N . LYS A 1 245 L 23.685 121.979 -6.440 0.00 92.07 233 LYS A N 1
ATOM 1900 C CA . LYS A 1 245 L 23.270 122.458 -7.754 0.00 92.30 233 LYS A CA 1
ATOM 1901 C C . LYS A 1 245 L 22.828 123.919 -7.715 0.00 92.54 233 LYS A C 1
ATOM 1902 O O . LYS A 1 245 L 21.676 124.226 -7.410 0.00 92.54 233 LYS A O 1
ATOM 1908 N N . LYS A 1 246 M 23.754 124.816 -8.034 0.00 92.84 233 LYS A N 1
ATOM 1909 C CA . LYS A 1 246 M 23.472 126.245 -8.034 0.00 93.19 233 LYS A CA 1
ATOM 1910 C C . LYS A 1 246 M 22.528 126.617 -9.172 0.00 93.48 233 LYS A C 1
ATOM 1911 O O . LYS A 1 246 M 22.172 125.703 -9.949 1.00 93.97 233 LYS A O 1
ATOM 1918 N N . PRO B 1 4 ? 63.960 88.473 -5.536 0.00 66.36 4 PRO B N 1
ATOM 1919 C CA . PRO B 1 4 ? 62.540 88.767 -5.821 0.00 66.31 4 PRO B CA 1
ATOM 1920 C C . PRO B 1 4 ? 61.980 87.688 -6.737 0.00 66.25 4 PRO B C 1
ATOM 1921 O O . PRO B 1 4 ? 61.475 87.984 -7.820 0.00 66.28 4 PRO B O 1
ATOM 1925 N N . GLN B 1 5 ? 62.071 86.438 -6.301 1.00 66.27 5 GLN B N 1
ATOM 1926 C CA . GLN B 1 5 ? 61.584 85.324 -7.108 1.00 65.97 5 GLN B CA 1
ATOM 1927 C C . GLN B 1 5 ? 60.378 84.630 -6.478 1.00 64.28 5 GLN B C 1
ATOM 1928 O O . GLN B 1 5 ? 60.435 84.149 -5.340 1.00 62.19 5 GLN B O 1
ATOM 1934 N N . MET B 1 6 ? 59.283 84.592 -7.235 1.00 63.00 6 MET B N 1
ATOM 1935 C CA . MET B 1 6 ? 58.053 83.960 -6.775 1.00 61.35 6 MET B CA 1
ATOM 1936 C C . MET B 1 6 ? 58.394 82.534 -6.360 1.00 59.33 6 MET B C 1
ATOM 1937 O O . MET B 1 6 ? 59.360 81.951 -6.852 1.00 59.87 6 MET B O 1
ATOM 1942 N N . GLY B 1 7 ? 57.604 81.971 -5.456 1.00 56.80 7 GLY B N 1
ATOM 1943 C CA . GLY B 1 7 ? 57.877 80.622 -5.009 1.00 53.39 7 GLY B CA 1
ATOM 1944 C C . GLY B 1 7 ? 58.642 80.603 -3.701 1.00 50.83 7 GLY B C 1
ATOM 1945 O O . GLY B 1 7 ? 58.534 79.647 -2.935 1.00 52.72 7 GLY B O 1
ATOM 1946 N N . TYR B 1 8 ? 59.408 81.658 -3.431 1.00 47.17 8 TYR B N 1
ATOM 1947 C CA . TYR B 1 8 ? 60.186 81.731 -2.191 1.00 43.61 8 TYR B CA 1
ATOM 1948 C C . TYR B 1 8 ? 59.944 83.030 -1.426 1.00 41.60 8 TYR B C 1
ATOM 1949 O O . TYR B 1 8 ? 60.544 83.246 -0.377 1.00 40.42 8 TYR B O 1
ATOM 1958 N N . ASP B 1 9 ? 59.059 83.883 -1.934 1.00 39.52 9 ASP B N 1
ATOM 1959 C CA . ASP B 1 9 ? 58.830 85.170 -1.296 1.00 38.68 9 ASP B CA 1
ATOM 1960 C C . ASP B 1 9 ? 57.515 85.442 -0.559 1.00 39.26 9 ASP B C 1
ATOM 1961 O O . ASP B 1 9 ? 57.195 86.603 -0.286 1.00 37.48 9 ASP B O 1
ATOM 1966 N N . ARG B 1 10 ? 56.750 84.413 -0.225 1.00 40.15 10 ARG B N 1
ATOM 1967 C CA . ARG B 1 10 ? 55.518 84.695 0.494 1.00 42.41 10 ARG B CA 1
ATOM 1968 C C . ARG B 1 10 ? 55.342 83.955 1.812 1.00 39.37 10 ARG B C 1
ATOM 1969 O O . ARG B 1 10 ? 54.228 83.704 2.248 1.00 40.49 10 ARG B O 1
ATOM 1977 N N . ALA B 1 11 ? 56.460 83.626 2.444 1.00 38.14 11 ALA B N 1
ATOM 1978 C CA . ALA B 1 11 ? 56.468 82.946 3.740 1.00 35.58 11 ALA B CA 1
ATOM 1979 C C . ALA B 1 11 ? 57.773 83.328 4.440 1.00 33.78 11 ALA B C 1
ATOM 1980 O O . ALA B 1 11 ? 58.860 82.922 4.016 1.00 33.53 11 ALA B O 1
ATOM 1982 N N . ILE B 1 12 ? 57.650 84.112 5.506 1.00 31.02 12 ILE B N 1
ATOM 1983 C CA . ILE B 1 12 ? 58.795 84.597 6.269 1.00 30.62 12 ILE B CA 1
ATOM 1984 C C . ILE B 1 12 ? 59.805 83.529 6.678 1.00 30.63 12 ILE B C 1
ATOM 1985 O O . ILE B 1 12 ? 60.994 83.817 6.828 1.00 31.43 12 ILE B O 1
ATOM 1990 N N . THR B 1 13 ? 59.342 82.302 6.851 1.00 30.14 13 THR B N 1
ATOM 1991 C CA . THR B 1 13 ? 60.221 81.230 7.285 1.00 32.74 13 THR B CA 1
ATOM 1992 C C . THR B 1 13 ? 60.980 80.516 6.180 1.00 34.06 13 THR B C 1
ATOM 1993 O O . THR B 1 13 ? 61.785 79.640 6.453 1.00 34.63 13 THR B O 1
ATOM 1997 N N . VAL B 1 14 ? 60.736 80.894 4.937 1.00 33.98 14 VAL B N 1
ATOM 1998 C CA . VAL B 1 14 ? 61.396 80.244 3.824 1.00 33.54 14 VAL B CA 1
ATOM 1999 C C . VAL B 1 14 ? 62.593 81.010 3.268 1.00 33.87 14 VAL B C 1
ATOM 2000 O O . VAL B 1 14 ? 62.513 82.206 2.988 1.00 35.41 14 VAL B O 1
ATOM 2004 N N . PHE B 1 15 ? 63.710 80.311 3.130 1.00 31.42 15 PHE B N 1
ATOM 2005 C CA . PHE B 1 15 ? 64.912 80.893 2.559 1.00 31.38 15 PHE B CA 1
ATOM 2006 C C . PHE B 1 15 ? 64.803 80.697 1.052 1.00 32.32 15 PHE B C 1
ATOM 2007 O O . PHE B 1 15 ? 64.232 79.713 0.586 1.00 31.64 15 PHE B O 1
ATOM 2015 N N . SER B 1 16 ? 65.355 81.630 0.294 1.00 33.34 16 SER B N 1
ATOM 2016 C CA . SER B 1 16 ? 65.349 81.520 -1.165 1.00 36.42 16 SER B CA 1
ATOM 2017 C C . SER B 1 16 ? 66.590 80.715 -1.536 1.00 37.10 16 SER B C 1
ATOM 2018 O O . SER B 1 16 ? 67.456 80.487 -0.691 1.00 38.94 16 SER B O 1
ATOM 2021 N N . PRO B 1 17 ? 66.698 80.275 -2.797 1.00 37.40 17 PRO B N 1
ATOM 2022 C CA . PRO B 1 17 ? 67.882 79.494 -3.171 1.00 36.77 17 PRO B CA 1
ATOM 2023 C C . PRO B 1 17 ? 69.195 80.233 -2.928 1.00 36.09 17 PRO B C 1
ATOM 2024 O O . PRO B 1 17 ? 70.229 79.612 -2.708 1.00 36.44 17 PRO B O 1
ATOM 2028 N N . ASP B 1 18 ? 69.171 81.556 -2.968 1.00 35.67 18 ASP B N 1
ATOM 2029 C CA . ASP B 1 18 ? 70.400 82.294 -2.712 1.00 36.93 18 ASP B CA 1
ATOM 2030 C C . ASP B 1 18 ? 70.480 82.834 -1.270 1.00 38.19 18 ASP B C 1
ATOM 2031 O O . ASP B 1 18 ? 71.105 83.857 -1.014 1.00 38.23 18 ASP B O 1
ATOM 2036 N N . GLY B 1 19 ? 69.826 82.133 -0.344 1.00 37.69 19 GLY B N 1
ATOM 2037 C CA . GLY B 1 19 ? 69.874 82.481 1.071 1.00 35.58 19 GLY B CA 1
ATOM 2038 C C . GLY B 1 19 ? 69.313 83.807 1.542 1.00 34.77 19 GLY B C 1
ATOM 2039 O O . GLY B 1 19 ? 69.947 84.523 2.310 1.00 32.99 19 GLY B O 1
ATOM 2040 N N . ARG B 1 20 ? 68.111 84.135 1.097 1.00 35.62 20 ARG B N 1
ATOM 2041 C CA . ARG B 1 20 ? 67.492 85.375 1.511 1.00 34.32 20 ARG B CA 1
ATOM 2042 C C . ARG B 1 20 ? 66.100 85.165 2.097 1.00 32.10 20 ARG B C 1
ATOM 2043 O O . ARG B 1 20 ? 65.497 84.106 1.947 1.00 30.42 20 ARG B O 1
ATOM 2051 N N . LEU B 1 21 ? 65.637 86.182 2.808 1.00 31.57 21 LEU B N 1
ATOM 2052 C CA . LEU B 1 21 ? 64.332 86.203 3.437 1.00 31.13 21 LEU B CA 1
ATOM 2053 C C . LEU B 1 21 ? 63.578 87.329 2.760 1.00 31.59 21 LEU B C 1
ATOM 2054 O O . LEU B 1 21 ? 63.517 88.445 3.274 1.00 32.03 21 LEU B O 1
ATOM 2059 N N . PHE B 1 22 ? 63.019 87.042 1.588 1.00 33.46 22 PHE B N 1
ATOM 2060 C CA . PHE B 1 22 ? 62.291 88.061 0.846 1.00 34.64 22 PHE B CA 1
ATOM 2061 C C . PHE B 1 22 ? 61.183 88.790 1.608 1.00 33.36 22 PHE B C 1
ATOM 2062 O O . PHE B 1 22 ? 60.982 89.981 1.385 1.00 32.20 22 PHE B O 1
ATOM 2070 N N . GLN B 1 23 ? 60.483 88.113 2.514 1.00 32.12 23 GLN B N 1
ATOM 2071 C CA . GLN B 1 23 ? 59.427 88.799 3.249 1.00 33.27 23 GLN B CA 1
ATOM 2072 C C . GLN B 1 23 ? 60.014 89.900 4.124 1.00 34.90 23 GLN B C 1
ATOM 2073 O O . GLN B 1 23 ? 59.346 90.909 4.400 1.00 35.57 23 GLN B O 1
ATOM 2079 N N . VAL B 1 24 ? 61.266 89.723 4.539 1.00 33.08 24 VAL B N 1
ATOM 2080 C CA . VAL B 1 24 ? 61.930 90.741 5.331 1.00 33.33 24 VAL B CA 1
ATOM 2081 C C . VAL B 1 24 ? 62.308 91.886 4.389 1.00 33.57 24 VAL B C 1
ATOM 2082 O O . VAL B 1 24 ? 62.168 93.066 4.733 1.00 33.48 24 VAL B O 1
ATOM 2086 N N . GLU B 1 25 ? 62.770 91.543 3.187 1.00 33.72 25 GLU B N 1
ATOM 2087 C CA . GLU B 1 25 ? 63.166 92.581 2.229 1.00 34.15 25 GLU B CA 1
ATOM 2088 C C . GLU B 1 25 ? 61.938 93.371 1.812 1.00 33.48 25 GLU B C 1
ATOM 2089 O O . GLU B 1 25 ? 61.997 94.588 1.623 1.00 33.90 25 GLU B O 1
ATOM 2095 N N . TYR B 1 26 ? 60.812 92.683 1.691 1.00 32.77 26 TYR B N 1
ATOM 2096 C CA . TYR B 1 26 ? 59.573 93.349 1.322 1.00 32.39 26 TYR B CA 1
ATOM 2097 C C . TYR B 1 26 ? 59.118 94.241 2.474 1.00 33.28 26 TYR B C 1
ATOM 2098 O O . TYR B 1 26 ? 58.607 95.348 2.260 1.00 33.41 26 TYR B O 1
ATOM 2107 N N . ALA B 1 27 ? 59.292 93.769 3.705 1.00 34.20 27 ALA B N 1
ATOM 2108 C CA . ALA B 1 27 ? 58.917 94.589 4.854 1.00 33.54 27 ALA B CA 1
ATOM 2109 C C . ALA B 1 27 ? 59.738 95.881 4.807 1.00 35.21 27 ALA B C 1
ATOM 2110 O O . ALA B 1 27 ? 59.228 96.960 5.120 1.00 35.53 27 ALA B O 1
ATOM 2112 N N . ARG B 1 28 ? 61.005 95.776 4.405 1.00 35.32 28 ARG B N 1
ATOM 2113 C CA . ARG B 1 28 ? 61.852 96.961 4.310 1.00 37.02 28 ARG B CA 1
ATOM 2114 C C . ARG B 1 28 ? 61.282 97.959 3.303 1.00 37.62 28 ARG B C 1
ATOM 2115 O O . ARG B 1 28 ? 61.514 99.168 3.424 1.00 39.06 28 ARG B O 1
ATOM 2123 N N . GLU B 1 29 ? 60.526 97.470 2.319 1.00 37.44 29 GLU B N 1
ATOM 2124 C CA . GLU B 1 29 ? 59.949 98.367 1.324 1.00 38.21 29 GLU B CA 1
ATOM 2125 C C . GLU B 1 29 ? 58.903 99.254 1.991 1.00 39.68 29 GLU B C 1
ATOM 2126 O O . GLU B 1 29 ? 58.587 100.352 1.511 1.00 40.16 29 GLU B O 1
ATOM 2132 N N . ALA B 1 30 ? 58.365 98.797 3.116 1.00 40.34 30 ALA B N 1
ATOM 2133 C CA . ALA B 1 30 ? 57.366 99.595 3.814 1.00 38.82 30 ALA B CA 1
ATOM 2134 C C . ALA B 1 30 ? 58.010 100.784 4.503 1.00 38.50 30 ALA B C 1
ATOM 2135 O O . ALA B 1 30 ? 57.469 101.880 4.470 1.00 39.48 30 ALA B O 1
ATOM 2137 N N . VAL B 1 31 ? 59.173 100.599 5.112 1.00 39.25 31 VAL B N 1
ATOM 2138 C CA . VAL B 1 31 ? 59.790 101.735 5.792 1.00 41.36 31 VAL B CA 1
ATOM 2139 C C . VAL B 1 31 ? 60.293 102.795 4.798 1.00 42.66 31 VAL B C 1
ATOM 2140 O O . VAL B 1 31 ? 60.372 103.983 5.136 1.00 41.97 31 VAL B O 1
ATOM 2144 N N . LYS B 1 32 ? 60.602 102.378 3.569 1.00 44.57 32 LYS B N 1
ATOM 2145 C CA . LYS B 1 32 ? 61.064 103.320 2.544 1.00 44.62 32 LYS B CA 1
ATOM 2146 C C . LYS B 1 32 ? 60.028 104.404 2.287 1.00 45.01 32 LYS B C 1
ATOM 2147 O O . LYS B 1 32 ? 60.378 105.543 1.987 1.00 46.01 32 LYS B O 1
ATOM 2153 N N . ARG B 1 33 ? 58.751 104.037 2.392 1.00 45.59 33 ARG B N 1
ATOM 2154 C CA . ARG B 1 33 ? 57.652 104.971 2.145 1.00 45.61 33 ARG B CA 1
ATOM 2155 C C . ARG B 1 33 ? 57.390 106.007 3.232 1.00 45.88 33 ARG B C 1
ATOM 2156 O O . ARG B 1 33 ? 56.613 106.930 3.015 1.00 45.77 33 ARG B O 1
ATOM 2164 N N . GLY B 1 34 ? 58.014 105.852 4.395 1.00 45.78 34 GLY B N 1
ATOM 2165 C CA . GLY B 1 34 ? 57.765 106.788 5.474 1.00 44.37 34 GLY B CA 1
ATOM 2166 C C . GLY B 1 34 ? 58.495 108.115 5.416 1.00 44.11 34 GLY B C 1
ATOM 2167 O O . GLY B 1 34 ? 59.500 108.261 4.717 1.00 43.70 34 GLY B O 1
ATOM 2168 N N . ALA B 1 35 ? 57.977 109.093 6.149 1.00 43.44 35 ALA B N 1
ATOM 2169 C CA . ALA B 1 35 ? 58.603 110.401 6.208 1.00 43.86 35 ALA B CA 1
ATOM 2170 C C . ALA B 1 35 ? 60.008 110.132 6.723 1.00 44.59 35 ALA B C 1
ATOM 2171 O O . ALA B 1 35 ? 60.199 109.298 7.612 1.00 44.15 35 ALA B O 1
ATOM 2173 N N . THR B 1 36 ? 60.996 110.829 6.178 1.00 44.73 36 THR B N 1
ATOM 2174 C CA . THR B 1 36 ? 62.368 110.581 6.593 1.00 44.01 36 THR B CA 1
ATOM 2175 C C . THR B 1 36 ? 62.717 111.131 7.968 1.00 44.29 36 THR B C 1
ATOM 2176 O O . THR B 1 36 ? 62.301 112.227 8.347 1.00 46.24 36 THR B O 1
ATOM 2180 N N . ALA B 1 37 ? 63.464 110.339 8.725 1.00 42.59 37 ALA B N 1
ATOM 2181 C CA . ALA B 1 37 ? 63.902 110.734 10.057 1.00 41.91 37 ALA B CA 1
ATOM 2182 C C . ALA B 1 37 ? 65.422 110.671 10.038 1.00 43.04 37 ALA B C 1
ATOM 2183 O O . ALA B 1 37 ? 66.014 109.700 9.555 1.00 43.30 37 ALA B O 1
ATOM 2185 N N . ILE B 1 38 ? 66.045 111.721 10.552 1.00 43.15 38 ILE B N 1
ATOM 2186 C CA . ILE B 1 38 ? 67.487 111.816 10.579 1.00 43.98 38 ILE B CA 1
ATOM 2187 C C . ILE B 1 38 ? 68.045 111.745 11.991 1.00 45.03 38 ILE B C 1
ATOM 2188 O O . ILE B 1 38 ? 67.418 112.189 12.959 1.00 43.37 38 ILE B O 1
ATOM 2193 N N . GLY B 1 39 ? 69.240 111.178 12.088 1.00 45.85 39 GLY B N 1
ATOM 2194 C CA . GLY B 1 39 ? 69.907 111.053 13.361 1.00 48.74 39 GLY B CA 1
ATOM 2195 C C . GLY B 1 39 ? 71.350 111.480 13.187 1.00 50.98 39 GLY B C 1
ATOM 2196 O O . GLY B 1 39 ? 72.036 111.046 12.253 1.00 51.58 39 GLY B O 1
ATOM 2197 N N . ILE B 1 40 ? 71.811 112.354 14.071 1.00 51.63 40 ILE B N 1
ATOM 2198 C CA . ILE B 1 40 ? 73.186 112.812 14.006 1.00 53.06 40 ILE B CA 1
ATOM 2199 C C . ILE B 1 40 ? 73.756 112.943 15.408 1.00 53.66 40 ILE B C 1
ATOM 2200 O O . ILE B 1 40 ? 73.128 113.504 16.307 1.00 54.47 40 ILE B O 1
ATOM 2205 N N . LYS B 1 41 ? 74.951 112.400 15.584 1.00 55.11 41 LYS B N 1
ATOM 2206 C CA . LYS B 1 41 ? 75.625 112.429 16.866 1.00 57.33 41 LYS B CA 1
ATOM 2207 C C . LYS B 1 41 ? 76.859 113.312 16.799 1.00 58.39 41 LYS B C 1
ATOM 2208 O O . LYS B 1 41 ? 77.476 113.456 15.745 1.00 57.78 41 LYS B O 1
ATOM 2214 N N . CYS B 1 42 ? 77.204 113.911 17.933 1.00 60.36 42 CYS B N 1
ATOM 2215 C CA . CYS B 1 42 ? 78.380 114.764 18.024 1.00 61.05 42 CYS B CA 1
ATOM 2216 C C . CYS B 1 42 ? 78.987 114.595 19.408 1.00 61.94 42 CYS B C 1
ATOM 2217 O O . CYS B 1 42 ? 78.535 113.764 20.198 1.00 62.40 42 CYS B O 1
ATOM 2220 N N . LYS B 1 43 ? 80.003 115.400 19.694 1.00 63.20 43 LYS B N 1
ATOM 2221 C CA . LYS B 1 43 ? 80.711 115.353 20.971 1.00 63.73 43 LYS B CA 1
ATOM 2222 C C . LYS B 1 43 ? 79.815 115.546 22.195 1.00 64.01 43 LYS B C 1
ATOM 2223 O O . LYS B 1 43 ? 79.828 114.736 23.130 1.00 63.56 43 LYS B O 1
ATOM 2229 N N . GLU B 1 44 ? 79.029 116.616 22.173 1.00 63.89 44 GLU B N 1
ATOM 2230 C CA . GLU B 1 44 ? 78.163 116.959 23.291 1.00 64.90 44 GLU B CA 1
ATOM 2231 C C . GLU B 1 44 ? 76.767 116.340 23.343 1.00 64.27 44 GLU B C 1
ATOM 2232 O O . GLU B 1 44 ? 76.016 116.595 24.288 1.00 64.47 44 GLU B O 1
ATOM 2238 N N . GLY B 1 45 ? 76.410 115.527 22.352 1.00 62.74 45 GLY B N 1
ATOM 2239 C CA . GLY B 1 45 ? 75.088 114.923 22.378 1.00 60.15 45 GLY B CA 1
ATOM 2240 C C . GLY B 1 45 ? 74.604 114.331 21.074 1.00 57.84 45 GLY B C 1
ATOM 2241 O O . GLY B 1 45 ? 75.343 114.269 20.090 1.00 58.81 45 GLY B O 1
ATOM 2242 N N . VAL B 1 46 ? 73.350 113.895 21.069 1.00 55.97 46 VAL B N 1
ATOM 2243 C CA . VAL B 1 46 ? 72.752 113.280 19.887 1.00 53.11 46 VAL B CA 1
ATOM 2244 C C . VAL B 1 46 ? 71.467 113.988 19.497 1.00 51.57 46 VAL B C 1
ATOM 2245 O O . VAL B 1 46 ? 70.694 114.404 20.359 1.00 51.89 46 VAL B O 1
ATOM 2249 N N . ILE B 1 47 ? 71.242 114.121 18.193 1.00 50.06 47 ILE B N 1
ATOM 2250 C CA . ILE B 1 47 ? 70.064 114.822 17.684 1.00 49.38 47 ILE B CA 1
ATOM 2251 C C . ILE B 1 47 ? 69.216 113.968 16.748 1.00 50.05 47 ILE B C 1
ATOM 2252 O O . ILE B 1 47 ? 69.738 113.148 15.988 1.00 52.53 47 ILE B O 1
ATOM 2257 N N . LEU B 1 48 ? 67.905 114.174 16.806 1.00 48.46 48 LEU B N 1
ATOM 2258 C CA . LEU B 1 48 ? 66.962 113.452 15.965 1.00 48.72 48 LEU B CA 1
ATOM 2259 C C . LEU B 1 48 ? 66.073 114.472 15.261 1.00 50.38 48 LEU B C 1
ATOM 2260 O O . LEU B 1 48 ? 65.439 115.309 15.911 1.00 51.56 48 LEU B O 1
ATOM 2265 N N . ILE B 1 49 ? 66.030 114.408 13.934 1.00 50.35 49 ILE B N 1
ATOM 2266 C CA . ILE B 1 49 ? 65.228 115.346 13.163 1.00 50.95 49 ILE B CA 1
ATOM 2267 C C . ILE B 1 49 ? 64.254 114.575 12.292 1.00 52.44 49 ILE B C 1
ATOM 2268 O O . ILE B 1 49 ? 64.652 113.681 11.556 1.00 54.15 49 ILE B O 1
ATOM 2273 N N . ALA B 1 50 ? 62.977 114.929 12.363 1.00 54.08 50 ALA B N 1
ATOM 2274 C CA . ALA B 1 50 ? 61.965 114.240 11.573 1.00 56.06 50 ALA B CA 1
ATOM 2275 C C . ALA B 1 50 ? 61.102 115.196 10.773 1.00 57.48 50 ALA B C 1
ATOM 2276 O O . ALA B 1 50 ? 60.830 116.313 11.202 1.00 57.68 50 ALA B O 1
ATOM 2278 N N . ASP B 1 51 ? 60.680 114.744 9.601 1.00 59.38 51 ASP B N 1
ATOM 2279 C CA . ASP B 1 51 ? 59.828 115.536 8.732 1.00 61.61 51 ASP B CA 1
ATOM 2280 C C . ASP B 1 51 ? 58.379 115.284 9.131 1.00 63.31 51 ASP B C 1
ATOM 2281 O O . ASP B 1 51 ? 57.923 114.141 9.138 1.00 64.04 51 ASP B O 1
ATOM 2286 N N . LYS B 1 52 ? 57.658 116.343 9.482 1.00 65.85 52 LYS B N 1
ATOM 2287 C CA . LYS B 1 52 ? 56.266 116.187 9.883 1.00 68.34 52 LYS B CA 1
ATOM 2288 C C . LYS B 1 52 ? 55.268 116.896 8.972 1.00 69.70 52 LYS B C 1
ATOM 2289 O O . LYS B 1 52 ? 54.149 117.196 9.383 1.00 71.12 52 LYS B O 1
ATOM 2295 N N . ARG B 1 53 ? 55.667 117.157 7.731 1.00 71.18 53 ARG B N 1
ATOM 2296 C CA . ARG B 1 53 ? 54.772 117.800 6.776 1.00 73.50 53 ARG B CA 1
ATOM 2297 C C . ARG B 1 53 ? 53.564 116.890 6.546 1.00 75.21 53 ARG B C 1
ATOM 2298 O O . ARG B 1 53 ? 53.714 115.685 6.344 1.00 76.29 53 ARG B O 1
ATOM 2306 N N . VAL B 1 54 ? 52.368 117.465 6.591 1.00 76.65 54 VAL B N 1
ATOM 2307 C CA . VAL B 1 54 ? 51.147 116.696 6.369 1.00 77.84 54 VAL B CA 1
ATOM 2308 C C . VAL B 1 54 ? 50.474 117.142 5.077 1.00 78.49 54 VAL B C 1
ATOM 2309 O O . VAL B 1 54 ? 50.635 118.285 4.645 1.00 78.79 54 VAL B O 1
ATOM 2313 N N . GLY B 1 55 ? 49.719 116.235 4.466 1.00 78.86 55 GLY B N 1
ATOM 2314 C CA . GLY B 1 55 ? 49.044 116.564 3.224 1.00 80.00 55 GLY B CA 1
ATOM 2315 C C . GLY B 1 55 ? 47.702 117.252 3.407 1.00 81.08 55 GLY B C 1
ATOM 2316 O O . GLY B 1 55 ? 47.071 117.655 2.424 1.00 81.19 55 GLY B O 1
ATOM 2317 N N . SER B 1 56 ? 47.262 117.392 4.657 1.00 80.64 56 SER B N 1
ATOM 2318 C CA . SER B 1 56 ? 45.983 118.033 4.940 1.00 80.28 56 SER B CA 1
ATOM 2319 C C . SER B 1 56 ? 46.008 118.924 6.172 1.00 79.92 56 SER B C 1
ATOM 2320 O O . SER B 1 56 ? 46.717 118.651 7.140 1.00 79.69 56 SER B O 1
ATOM 2323 N N . LYS B 1 57 ? 45.211 119.985 6.127 1.00 79.39 57 LYS B N 1
ATOM 2324 C CA . LYS B 1 57 ? 45.121 120.930 7.232 1.00 78.98 57 LYS B CA 1
ATOM 2325 C C . LYS B 1 57 ? 44.119 120.449 8.275 1.00 78.46 57 LYS B C 1
ATOM 2326 O O . LYS B 1 57 ? 43.989 121.041 9.349 1.00 77.97 57 LYS B O 1
ATOM 2332 N N . LEU B 1 58 ? 43.403 119.378 7.952 1.00 77.86 58 LEU B N 1
ATOM 2333 C CA . LEU B 1 58 ? 42.417 118.831 8.870 1.00 76.89 58 LEU B CA 1
ATOM 2334 C C . LEU B 1 58 ? 43.070 118.008 9.972 1.00 76.97 58 LEU B C 1
ATOM 2335 O O . LEU B 1 58 ? 42.455 117.741 11.004 1.00 75.81 58 LEU B O 1
ATOM 2340 N N . LEU B 1 59 ? 44.317 117.604 9.756 1.00 77.49 59 LEU B N 1
ATOM 2341 C CA . LEU B 1 59 ? 45.030 116.838 10.767 1.00 77.64 59 LEU B CA 1
ATOM 2342 C C . LEU B 1 59 ? 45.478 117.777 11.875 1.00 78.40 59 LEU B C 1
ATOM 2343 O O . LEU B 1 59 ? 45.983 118.871 11.618 1.00 79.05 59 LEU B O 1
ATOM 2348 N N . GLU B 1 60 ? 45.276 117.349 13.111 1.00 78.35 60 GLU B N 1
ATOM 2349 C CA . GLU B 1 60 ? 45.678 118.134 14.260 1.00 79.08 60 GLU B CA 1
ATOM 2350 C C . GLU B 1 60 ? 47.192 117.995 14.365 1.00 80.50 60 GLU B C 1
ATOM 2351 O O . GLU B 1 60 ? 47.700 117.343 15.273 1.00 79.79 60 GLU B O 1
ATOM 2357 N N . LYS B 1 61 ? 47.911 118.603 13.424 1.00 82.48 61 LYS B N 1
ATOM 2358 C CA . LYS B 1 61 ? 49.364 118.514 13.416 1.00 84.07 61 LYS B CA 1
ATOM 2359 C C . LYS B 1 61 ? 49.988 119.116 14.669 1.00 85.50 61 LYS B C 1
ATOM 2360 O O . LYS B 1 61 ? 51.144 118.838 14.988 1.00 85.77 61 LYS B O 1
ATOM 2366 N N . ASP B 1 62 ? 49.218 119.933 15.384 1.00 86.96 62 ASP B N 1
ATOM 2367 C CA . ASP B 1 62 ? 49.707 120.560 16.608 1.00 87.96 62 ASP B CA 1
ATOM 2368 C C . ASP B 1 62 ? 49.943 119.493 17.668 1.00 87.35 62 ASP B C 1
ATOM 2369 O O . ASP B 1 62 ? 50.469 119.775 18.745 1.00 87.66 62 ASP B O 1
ATOM 2374 N N . THR B 1 63 ? 49.553 118.264 17.351 1.00 86.23 63 THR B N 1
ATOM 2375 C CA . THR B 1 63 ? 49.702 117.152 18.279 1.00 84.73 63 THR B CA 1
ATOM 2376 C C . THR B 1 63 ? 50.382 115.959 17.613 1.00 83.22 63 THR B C 1
ATOM 2377 O O . THR B 1 63 ? 50.402 114.863 18.163 1.00 83.20 63 THR B O 1
ATOM 2381 N N . ILE B 1 64 ? 50.927 116.169 16.421 1.00 82.50 64 ILE B N 1
ATOM 2382 C CA . ILE B 1 64 ? 51.621 115.098 15.717 1.00 81.93 64 ILE B CA 1
ATOM 2383 C C . ILE B 1 64 ? 53.007 114.920 16.337 1.00 80.87 64 ILE B C 1
ATOM 2384 O O . ILE B 1 64 ? 53.715 115.894 16.605 1.00 80.63 64 ILE B O 1
ATOM 2389 N N . GLU B 1 65 ? 53.393 113.673 16.565 1.00 79.02 65 GLU B N 1
ATOM 2390 C CA . GLU B 1 65 ? 54.685 113.395 17.168 1.00 77.13 65 GLU B CA 1
ATOM 2391 C C . GLU B 1 65 ? 55.480 112.421 16.306 1.00 74.55 65 GLU B C 1
ATOM 2392 O O . GLU B 1 65 ? 55.021 111.322 16.005 1.00 74.35 65 GLU B O 1
ATOM 2398 N N . LYS B 1 66 ? 56.671 112.842 15.899 1.00 71.69 66 LYS B N 1
ATOM 2399 C CA . LYS B 1 66 ? 57.541 112.006 15.079 1.00 68.51 66 LYS B CA 1
ATOM 2400 C C . LYS B 1 66 ? 58.746 111.516 15.881 1.00 66.03 66 LYS B C 1
ATOM 2401 O O . LYS B 1 66 ? 59.369 110.513 15.539 1.00 66.34 66 LYS B O 1
ATOM 2407 N N . ILE B 1 67 ? 59.066 112.228 16.953 1.00 62.67 67 ILE B N 1
ATOM 2408 C CA . ILE B 1 67 ? 60.175 111.862 17.818 1.00 59.27 67 ILE B CA 1
ATOM 2409 C C . ILE B 1 67 ? 59.576 111.535 19.175 1.00 58.46 67 ILE B C 1
ATOM 2410 O O . ILE B 1 67 ? 58.893 112.368 19.766 1.00 58.95 67 ILE B O 1
ATOM 2415 N N . TYR B 1 68 ? 59.827 110.327 19.670 1.00 56.66 68 TYR B N 1
ATOM 2416 C CA . TYR B 1 68 ? 59.248 109.906 20.943 1.00 54.34 68 TYR B CA 1
ATOM 2417 C C . TYR B 1 68 ? 60.223 109.680 22.083 1.00 52.91 68 TYR B C 1
ATOM 2418 O O . TYR B 1 68 ? 61.277 109.068 21.908 1.00 52.42 68 TYR B O 1
ATOM 2427 N N . LYS B 1 69 ? 59.842 110.171 23.257 1.00 52.08 69 LYS B N 1
ATOM 2428 C CA . LYS B 1 69 ? 60.641 110.014 24.458 1.00 51.24 69 LYS B CA 1
ATOM 2429 C C . LYS B 1 69 ? 60.380 108.604 24.966 1.00 50.48 69 LYS B C 1
ATOM 2430 O O . LYS B 1 69 ? 59.228 108.180 25.088 1.00 49.99 69 LYS B O 1
ATOM 2436 N N . ILE B 1 70 ? 61.452 107.874 25.242 1.00 49.82 70 ILE B N 1
ATOM 2437 C CA . ILE B 1 70 ? 61.335 106.504 25.722 1.00 50.57 70 ILE B CA 1
ATOM 2438 C C . ILE B 1 70 ? 61.557 106.511 27.222 1.00 51.49 70 ILE B C 1
ATOM 2439 O O . ILE B 1 70 ? 60.868 105.829 27.982 1.00 52.02 70 ILE B O 1
ATOM 2444 N N . ASP B 1 71 ? 62.538 107.301 27.632 1.00 53.12 71 ASP B N 1
ATOM 2445 C CA . ASP B 1 71 ? 62.896 107.451 29.026 1.00 53.71 71 ASP B CA 1
ATOM 2446 C C . ASP B 1 71 ? 63.536 108.830 29.108 1.00 54.71 71 ASP B C 1
ATOM 2447 O O . ASP B 1 71 ? 63.648 109.523 28.090 1.00 54.74 71 ASP B O 1
ATOM 2452 N N . GLU B 1 72 ? 63.952 109.240 30.301 1.00 54.73 72 GLU B N 1
ATOM 2453 C CA . GLU B 1 72 ? 64.559 110.560 30.460 1.00 54.57 72 GLU B CA 1
ATOM 2454 C C . GLU B 1 72 ? 65.755 110.807 29.536 1.00 53.79 72 GLU B C 1
ATOM 2455 O O . GLU B 1 72 ? 65.942 111.919 29.033 1.00 53.49 72 GLU B O 1
ATOM 2461 N N . HIS B 1 73 ? 66.548 109.767 29.297 1.00 51.51 73 HIS B N 1
ATOM 2462 C CA . HIS B 1 73 ? 67.730 109.901 28.458 1.00 50.50 73 HIS B CA 1
ATOM 2463 C C . HIS B 1 73 ? 67.645 109.191 27.105 1.00 49.66 73 HIS B C 1
ATOM 2464 O O . HIS B 1 73 ? 68.572 109.292 26.301 1.00 49.75 73 HIS B O 1
ATOM 2471 N N . ILE B 1 74 ? 66.560 108.462 26.854 1.00 49.04 74 ILE B N 1
ATOM 2472 C CA . ILE B 1 74 ? 66.435 107.753 25.587 1.00 47.55 74 ILE B CA 1
ATOM 2473 C C . ILE B 1 74 ? 65.400 108.380 24.673 1.00 47.97 74 ILE B C 1
ATOM 2474 O O . ILE B 1 74 ? 64.313 108.771 25.098 1.00 49.49 74 ILE B O 1
ATOM 2479 N N . CYS B 1 75 ? 65.763 108.439 23.399 1.00 46.94 75 CYS B N 1
ATOM 2480 C CA . CYS B 1 75 ? 64.986 109.080 22.349 1.00 44.29 75 CYS B CA 1
ATOM 2481 C C . CYS B 1 75 ? 64.727 108.122 21.164 1.00 42.10 75 CYS B C 1
ATOM 2482 O O . CYS B 1 75 ? 65.482 107.165 20.964 1.00 40.84 75 CYS B O 1
ATOM 2485 N N . ALA B 1 76 ? 63.683 108.369 20.371 1.00 40.14 76 ALA B N 1
ATOM 2486 C CA . ALA B 1 76 ? 63.405 107.481 19.232 1.00 40.04 76 ALA B CA 1
ATOM 2487 C C . ALA B 1 76 ? 62.555 108.043 18.087 1.00 39.30 76 ALA B C 1
ATOM 2488 O O . ALA B 1 76 ? 61.612 108.793 18.309 1.00 38.80 76 ALA B O 1
ATOM 2490 N N . ALA B 1 77 ? 62.914 107.667 16.859 1.00 38.16 77 ALA B N 1
ATOM 2491 C CA . ALA B 1 77 ? 62.193 108.082 15.656 1.00 38.07 77 ALA B CA 1
ATOM 2492 C C . ALA B 1 77 ? 61.670 106.833 14.944 1.00 38.47 77 ALA B C 1
ATOM 2493 O O . ALA B 1 77 ? 62.157 105.717 15.163 1.00 40.34 77 ALA B O 1
ATOM 2495 N N . THR B 1 78 ? 60.708 107.022 14.054 1.00 38.08 78 THR B N 1
ATOM 2496 C CA . THR B 1 78 ? 60.075 105.897 13.381 1.00 36.16 78 THR B CA 1
ATOM 2497 C C . THR B 1 78 ? 59.865 106.037 11.875 1.00 34.65 78 THR B C 1
ATOM 2498 O O . THR B 1 78 ? 59.816 107.142 11.348 1.00 34.99 78 THR B O 1
ATOM 2502 N N . SER B 1 79 ? 59.754 104.902 11.190 1.00 32.73 79 SER B N 1
ATOM 2503 C CA . SER B 1 79 ? 59.482 104.887 9.753 1.00 31.09 79 SER B CA 1
ATOM 2504 C C . SER B 1 79 ? 58.931 103.522 9.335 1.00 29.83 79 SER B C 1
ATOM 2505 O O . SER B 1 79 ? 59.471 102.478 9.706 1.00 29.33 79 SER B O 1
ATOM 2508 N N . GLY B 1 80 ? 57.837 103.546 8.577 1.00 28.88 80 GLY B N 1
ATOM 2509 C CA . GLY B 1 80 ? 57.193 102.318 8.136 1.00 29.44 80 GLY B CA 1
ATOM 2510 C C . GLY B 1 80 ? 55.716 102.255 8.542 1.00 29.05 80 GLY B C 1
ATOM 2511 O O . GLY B 1 80 ? 55.079 103.289 8.730 1.00 25.37 80 GLY B O 1
ATOM 2512 N N . LEU B 1 81 ? 55.161 101.048 8.667 1.00 29.65 81 LEU B N 1
ATOM 2513 C CA . LEU B 1 81 ? 53.757 100.898 9.041 1.00 30.35 81 LEU B CA 1
ATOM 2514 C C . LEU B 1 81 ? 53.474 101.613 10.361 1.00 31.50 81 LEU B C 1
ATOM 2515 O O . LEU B 1 81 ? 54.111 101.346 11.372 1.00 31.29 81 LEU B O 1
ATOM 2520 N N . VAL B 1 82 ? 52.489 102.503 10.337 1.00 32.28 82 VAL B N 1
ATOM 2521 C CA . VAL B 1 82 ? 52.116 103.318 11.483 1.00 33.80 82 VAL B CA 1
ATOM 2522 C C . VAL B 1 82 ? 51.767 102.574 12.760 1.00 34.54 82 VAL B C 1
ATOM 2523 O O . VAL B 1 82 ? 52.389 102.797 13.805 1.00 34.28 82 VAL B O 1
ATOM 2527 N N . ALA B 1 83 ? 50.763 101.708 12.688 1.00 33.98 83 ALA B N 1
ATOM 2528 C CA . ALA B 1 83 ? 50.344 100.940 13.853 1.00 33.02 83 ALA B CA 1
ATOM 2529 C C . ALA B 1 83 ? 51.491 100.093 14.410 1.00 34.23 83 ALA B C 1
ATOM 2530 O O . ALA B 1 83 ? 51.668 100.003 15.626 1.00 34.08 83 ALA B O 1
ATOM 2532 N N . ASP B 1 84 ? 52.264 99.470 13.519 1.00 33.71 84 ASP B N 1
ATOM 2533 C CA . ASP B 1 84 ? 53.395 98.652 13.940 1.00 33.92 84 ASP B CA 1
ATOM 2534 C C . ASP B 1 84 ? 54.370 99.511 14.741 1.00 33.21 84 ASP B C 1
ATOM 2535 O O . ASP B 1 84 ? 54.880 99.098 15.786 1.00 33.12 84 ASP B O 1
ATOM 2540 N N . ALA B 1 85 ? 54.628 100.710 14.244 1.00 32.03 85 ALA B N 1
ATOM 2541 C CA . ALA B 1 85 ? 55.570 101.611 14.900 1.00 33.20 85 ALA B CA 1
ATOM 2542 C C . ALA B 1 85 ? 55.157 101.961 16.334 1.00 33.35 85 ALA B C 1
ATOM 2543 O O . ALA B 1 85 ? 55.956 101.846 17.259 1.00 31.40 85 ALA B O 1
ATOM 2545 N N . ARG B 1 86 ? 53.908 102.391 16.499 1.00 33.98 86 ARG B N 1
ATOM 2546 C CA . ARG B 1 86 ? 53.383 102.758 17.803 1.00 35.55 86 ARG B CA 1
ATOM 2547 C C . ARG B 1 86 ? 53.575 101.606 18.796 1.00 36.05 86 ARG B C 1
ATOM 2548 O O . ARG B 1 86 ? 54.040 101.810 19.917 1.00 36.03 86 ARG B O 1
ATOM 2556 N N . VAL B 1 87 ? 53.235 100.395 18.372 1.00 36.25 87 VAL B N 1
ATOM 2557 C CA . VAL B 1 87 ? 53.377 99.225 19.219 1.00 35.28 87 VAL B CA 1
ATOM 2558 C C . VAL B 1 87 ? 54.815 99.030 19.667 1.00 36.57 87 VAL B C 1
ATOM 2559 O O . VAL B 1 87 ? 55.076 98.682 20.817 1.00 36.62 87 VAL B O 1
ATOM 2563 N N . LEU B 1 88 ? 55.750 99.253 18.753 1.00 38.59 88 LEU B N 1
ATOM 2564 C CA . LEU B 1 88 ? 57.172 99.104 19.053 1.00 39.52 88 LEU B CA 1
ATOM 2565 C C . LEU B 1 88 ? 57.632 100.143 20.080 1.00 39.76 88 LEU B C 1
ATOM 2566 O O . LEU B 1 88 ? 58.409 99.829 20.985 1.00 39.47 88 LEU B O 1
ATOM 2571 N N . ILE B 1 89 ? 57.156 101.376 19.949 1.00 39.66 89 ILE B N 1
ATOM 2572 C CA . ILE B 1 89 ? 57.535 102.415 20.895 1.00 41.74 89 ILE B CA 1
ATOM 2573 C C . ILE B 1 89 ? 56.970 102.180 22.295 1.00 43.41 89 ILE B C 1
ATOM 2574 O O . ILE B 1 89 ? 57.647 102.465 23.285 1.00 43.68 89 ILE B O 1
ATOM 2579 N N . ASP B 1 90 ? 55.742 101.668 22.388 1.00 44.13 90 ASP B N 1
ATOM 2580 C CA . ASP B 1 90 ? 55.167 101.381 23.695 1.00 46.69 90 ASP B CA 1
ATOM 2581 C C . ASP B 1 90 ? 55.992 100.255 24.307 1.00 46.46 90 ASP B C 1
ATOM 2582 O O . ASP B 1 90 ? 56.257 100.234 25.504 1.00 46.37 90 ASP B O 1
ATOM 2587 N N . ARG B 1 91 ? 56.402 99.320 23.461 1.00 46.59 91 ARG B N 1
ATOM 2588 C CA . ARG B 1 91 ? 57.208 98.191 23.896 1.00 46.30 91 ARG B CA 1
ATOM 2589 C C . ARG B 1 91 ? 58.531 98.682 24.487 1.00 46.17 91 ARG B C 1
ATOM 2590 O O . ARG B 1 91 ? 59.007 98.153 25.489 1.00 45.86 91 ARG B O 1
ATOM 2598 N N . ALA B 1 92 ? 59.126 99.690 23.854 1.00 45.07 92 ALA B N 1
ATOM 2599 C CA . ALA B 1 92 ? 60.393 100.237 24.321 1.00 43.84 92 ALA B CA 1
ATOM 2600 C C . ALA B 1 92 ? 60.215 100.892 25.687 1.00 43.82 92 ALA B C 1
ATOM 2601 O O . ALA B 1 92 ? 61.052 100.719 26.583 1.00 43.76 92 ALA B O 1
ATOM 2603 N N . ARG B 1 93 ? 59.128 101.645 25.837 1.00 42.61 93 ARG B N 1
ATOM 2604 C CA . ARG B 1 93 ? 58.836 102.310 27.090 1.00 43.72 93 ARG B CA 1
ATOM 2605 C C . ARG B 1 93 ? 58.632 101.288 28.194 1.00 45.62 93 ARG B C 1
ATOM 2606 O O . ARG B 1 93 ? 59.212 101.413 29.273 1.00 45.95 93 ARG B O 1
ATOM 2614 N N . ILE B 1 94 ? 57.824 100.268 27.926 1.00 47.81 94 ILE B N 1
ATOM 2615 C CA . ILE B 1 94 ? 57.581 99.231 28.921 1.00 50.06 94 ILE B CA 1
ATOM 2616 C C . ILE B 1 94 ? 58.920 98.627 29.313 1.00 51.27 94 ILE B C 1
ATOM 2617 O O . ILE B 1 94 ? 59.201 98.409 30.494 1.00 52.61 94 ILE B O 1
ATOM 2622 N N . GLU B 1 95 ? 59.746 98.376 28.304 1.00 52.10 95 GLU B N 1
ATOM 2623 C CA . GLU B 1 95 ? 61.060 97.784 28.497 1.00 52.16 95 GLU B CA 1
ATOM 2624 C C . GLU B 1 95 ? 61.943 98.693 29.368 1.00 51.92 95 GLU B C 1
ATOM 2625 O O . GLU B 1 95 ? 62.740 98.213 30.169 1.00 50.42 95 GLU B O 1
ATOM 2631 N N . ALA B 1 96 ? 61.792 100.002 29.212 1.00 50.05 96 ALA B N 1
ATOM 2632 C CA . ALA B 1 96 ? 62.561 100.956 30.002 1.00 50.45 96 ALA B CA 1
ATOM 2633 C C . ALA B 1 96 ? 62.124 100.926 31.477 1.00 52.23 96 ALA B C 1
ATOM 2634 O O . ALA B 1 96 ? 62.932 101.103 32.391 1.00 51.30 96 ALA B O 1
ATOM 2636 N N . GLN B 1 97 ? 60.835 100.712 31.701 1.00 53.12 97 GLN B N 1
ATOM 2637 C CA . GLN B 1 97 ? 60.305 100.650 33.051 1.00 53.84 97 GLN B CA 1
ATOM 2638 C C . GLN B 1 97 ? 60.729 99.354 33.728 1.00 54.80 97 GLN B C 1
ATOM 2639 O O . GLN B 1 97 ? 61.151 99.362 34.884 1.00 55.41 97 GLN B O 1
ATOM 2645 N N . ILE B 1 98 ? 60.619 98.241 33.008 1.00 54.26 98 ILE B N 1
ATOM 2646 C CA . ILE B 1 98 ? 60.999 96.950 33.561 1.00 54.10 98 ILE B CA 1
ATOM 2647 C C . ILE B 1 98 ? 62.427 97.005 34.098 1.00 53.79 98 ILE B C 1
ATOM 2648 O O . ILE B 1 98 ? 62.727 96.460 35.167 1.00 53.50 98 ILE B O 1
ATOM 2653 N N . ASN B 1 99 ? 63.302 97.676 33.356 1.00 52.79 99 ASN B N 1
ATOM 2654 C CA . ASN B 1 99 ? 64.705 97.774 33.738 1.00 51.81 99 ASN B CA 1
ATOM 2655 C C . ASN B 1 99 ? 64.912 98.461 35.092 1.00 51.96 99 ASN B C 1
ATOM 2656 O O . ASN B 1 99 ? 65.678 97.980 35.932 1.00 49.76 99 ASN B O 1
ATOM 2661 N N . ARG B 1 100 ? 64.233 99.585 35.295 1.00 51.64 100 ARG B N 1
ATOM 2662 C CA . ARG B 1 100 ? 64.346 100.331 36.541 1.00 52.94 100 ARG B CA 1
ATOM 2663 C C . ARG B 1 100 ? 63.809 99.514 37.725 1.00 53.05 100 ARG B C 1
ATOM 2664 O O . ARG B 1 100 ? 64.192 99.731 38.866 1.00 53.72 100 ARG B O 1
ATOM 2672 N N . LEU B 1 101 ? 62.936 98.561 37.437 1.00 53.21 101 LEU B N 1
ATOM 2673 C CA . LEU B 1 101 ? 62.339 97.700 38.459 1.00 52.68 101 LEU B CA 1
ATOM 2674 C C . LEU B 1 101 ? 63.273 96.552 38.831 1.00 53.89 101 LEU B C 1
ATOM 2675 O O . LEU B 1 101 ? 63.561 96.321 40.005 1.00 56.00 101 LEU B O 1
ATOM 2680 N N . THR B 1 102 ? 63.736 95.844 37.807 1.00 55.48 102 THR B N 1
ATOM 2681 C CA . THR B 1 102 ? 64.621 94.696 37.940 1.00 56.84 102 THR B CA 1
ATOM 2682 C C . THR B 1 102 ? 66.032 95.018 38.417 1.00 57.49 102 THR B C 1
ATOM 2683 O O . THR B 1 102 ? 66.569 94.334 39.282 1.00 58.26 102 THR B O 1
ATOM 2687 N N . TYR B 1 103 ? 66.639 96.042 37.832 1.00 58.35 103 TYR B N 1
ATOM 2688 C CA . TYR B 1 103 ? 68.005 96.425 38.188 1.00 59.38 103 TYR B CA 1
ATOM 2689 C C . TYR B 1 103 ? 68.012 97.730 38.962 1.00 59.17 103 TYR B C 1
ATOM 2690 O O . TYR B 1 103 ? 69.069 98.269 39.293 1.00 59.46 103 TYR B O 1
ATOM 2699 N N . ASP B 1 104 ? 66.820 98.241 39.234 1.00 57.99 104 ASP B N 1
ATOM 2700 C CA . ASP B 1 104 ? 66.676 99.478 39.971 1.00 59.01 104 ASP B CA 1
ATOM 2701 C C . ASP B 1 104 ? 67.580 100.593 39.431 1.00 59.58 104 ASP B C 1
ATOM 2702 O O . ASP B 1 104 ? 68.080 101.424 40.191 1.00 60.23 104 ASP B O 1
ATOM 2707 N N . ILE B 1 105 ? 67.793 100.597 38.117 1.00 58.93 105 ILE B N 1
ATOM 2708 C CA . ILE B 1 105 ? 68.599 101.624 37.454 1.00 57.95 105 ILE B CA 1
ATOM 2709 C C . ILE B 1 105 ? 68.107 101.792 36.016 1.00 56.44 105 ILE B C 1
ATOM 2710 O O . ILE B 1 105 ? 67.510 100.879 35.442 1.00 57.48 105 ILE B O 1
ATOM 2715 N N . PRO B 1 106 ? 68.333 102.970 35.417 1.00 54.65 106 PRO B N 1
ATOM 2716 C CA . PRO B 1 106 ? 67.887 103.200 34.036 1.00 53.16 10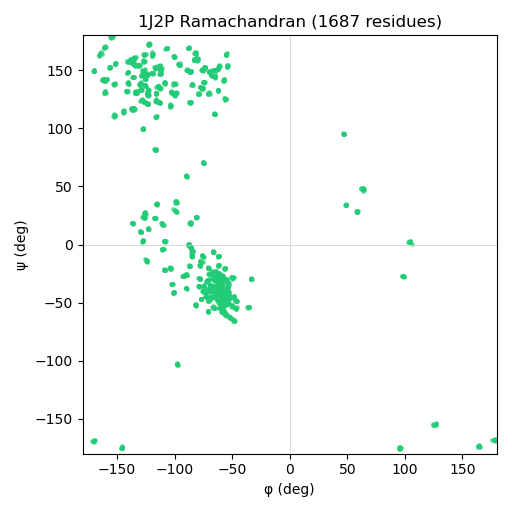6 PRO B CA 1
ATOM 2717 C C . PRO B 1 106 ? 68.599 102.294 33.027 1.00 51.49 106 PRO B C 1
ATOM 2718 O O . PRO B 1 106 ? 69.783 101.987 33.169 1.00 50.34 106 PRO B O 1
ATOM 2722 N N . ILE B 1 107 ? 67.865 101.873 32.006 1.00 50.13 107 ILE B N 1
ATOM 2723 C CA . ILE B 1 107 ? 68.423 101.020 30.965 1.00 47.50 107 ILE B CA 1
ATOM 2724 C C . ILE B 1 107 ? 69.292 101.878 30.053 1.00 46.20 107 ILE B C 1
ATOM 2725 O O . ILE B 1 107 ? 69.044 103.070 29.887 1.00 44.31 107 ILE B O 1
ATOM 2730 N N . THR B 1 108 ? 70.325 101.280 29.478 1.00 46.71 108 THR B N 1
ATOM 2731 C CA . THR B 1 108 ? 71.200 102.014 28.557 1.00 46.62 108 THR B CA 1
ATOM 2732 C C . THR B 1 108 ? 70.538 102.045 27.180 1.00 45.17 108 THR B C 1
ATOM 2733 O O . THR B 1 108 ? 69.595 101.302 26.925 1.00 43.87 108 THR B O 1
ATOM 2737 N N . VAL B 1 109 ? 71.028 102.908 26.304 1.00 46.07 109 VAL B N 1
ATOM 2738 C CA . VAL B 1 109 ? 70.489 103.012 24.951 1.00 46.82 109 VAL B CA 1
ATOM 2739 C C . VAL B 1 109 ? 70.743 101.697 24.228 1.00 46.87 109 VAL B C 1
ATOM 2740 O O . VAL B 1 109 ? 69.854 101.151 23.586 1.00 47.64 109 VAL B O 1
ATOM 2744 N N . LYS B 1 110 ? 71.963 101.189 24.356 1.00 46.56 110 LYS B N 1
ATOM 2745 C CA . LYS B 1 110 ? 72.362 99.934 23.731 1.00 47.50 110 LYS B CA 1
ATOM 2746 C C . LYS B 1 110 ? 71.452 98.776 24.135 1.00 46.76 110 LYS B C 1
ATOM 2747 O O . LYS B 1 110 ? 70.963 98.038 23.280 1.00 48.25 110 LYS B O 1
ATOM 2753 N N . GLU B 1 111 ? 71.229 98.612 25.433 1.00 45.85 111 GLU B N 1
ATOM 2754 C CA . GLU B 1 111 ? 70.373 97.534 25.913 1.00 46.41 111 GLU B CA 1
ATOM 2755 C C . GLU B 1 111 ? 68.930 97.658 25.456 1.00 44.83 111 GLU B C 1
ATOM 2756 O O . GLU B 1 111 ? 68.277 96.660 25.185 1.00 44.56 111 GLU B O 1
ATOM 2762 N N . LEU B 1 112 ? 68.425 98.883 25.383 1.00 44.28 112 LEU B N 1
ATOM 2763 C CA . LEU B 1 112 ? 67.063 99.087 24.944 1.00 43.84 112 LEU B CA 1
ATOM 2764 C C . LEU B 1 112 ? 66.969 98.706 23.467 1.00 44.64 112 LEU B C 1
ATOM 2765 O O . LEU B 1 112 ? 66.140 97.883 23.083 1.00 45.23 112 LEU B O 1
ATOM 2770 N N . ALA B 1 113 ? 67.823 99.299 22.639 1.00 43.47 113 ALA B N 1
ATOM 2771 C CA . ALA B 1 113 ? 67.801 98.998 21.211 1.00 43.91 113 ALA B CA 1
ATOM 2772 C C . ALA B 1 113 ? 67.929 97.491 21.001 1.00 45.42 113 ALA B C 1
ATOM 2773 O O . ALA B 1 113 ? 67.251 96.895 20.149 1.00 44.22 113 ALA B O 1
ATOM 2775 N N . LYS B 1 114 ? 68.792 96.884 21.806 1.00 46.63 114 LYS B N 1
ATOM 2776 C CA . LYS B 1 114 ? 69.058 95.462 21.722 1.00 47.88 114 LYS B CA 1
ATOM 2777 C C . LYS B 1 114 ? 67.830 94.624 22.060 1.00 47.79 114 LYS B C 1
ATOM 2778 O O . LYS B 1 114 ? 67.581 93.583 21.442 1.00 48.80 114 LYS B O 1
ATOM 2784 N N . LYS B 1 115 ? 67.054 95.074 23.037 1.00 46.88 115 LYS B N 1
ATOM 2785 C CA . LYS B 1 115 ? 65.865 94.331 23.427 1.00 45.86 115 LYS B CA 1
ATOM 2786 C C . LYS B 1 115 ? 64.723 94.462 22.425 1.00 45.20 115 LYS B C 1
ATOM 2787 O O . LYS B 1 115 ? 63.981 93.502 22.198 1.00 45.75 115 LYS B O 1
ATOM 2793 N N . ILE B 1 116 ? 64.577 95.638 21.824 1.00 43.68 116 ILE B N 1
ATOM 2794 C CA . ILE B 1 116 ? 63.536 95.840 20.831 1.00 44.64 116 ILE B CA 1
ATOM 2795 C C . ILE B 1 116 ? 63.891 95.066 19.551 1.00 43.13 116 ILE B C 1
ATOM 2796 O O . ILE B 1 116 ? 63.005 94.596 18.835 1.00 43.22 116 ILE B O 1
ATOM 2801 N N . CYS B 1 117 ? 65.185 94.916 19.277 1.00 40.89 117 CYS B N 1
ATOM 2802 C CA . CYS B 1 117 ? 65.622 94.194 18.086 1.00 39.32 117 CYS B CA 1
ATOM 2803 C C . CYS B 1 117 ? 65.538 92.679 18.254 1.00 39.60 117 CYS B C 1
ATOM 2804 O O . CYS B 1 117 ? 65.337 91.957 17.273 1.00 40.60 117 CYS B O 1
ATOM 2807 N N . ASP B 1 118 ? 65.697 92.186 19.480 1.00 38.70 118 ASP B N 1
ATOM 2808 C CA . ASP B 1 118 ? 65.582 90.749 19.699 1.00 38.00 118 ASP B CA 1
ATOM 2809 C C . ASP B 1 118 ? 64.120 90.388 19.544 1.00 36.03 118 ASP B C 1
ATOM 2810 O O . ASP B 1 118 ? 63.782 89.282 19.116 1.00 36.74 118 ASP B O 1
ATOM 2815 N N . PHE B 1 119 ? 63.258 91.331 19.914 1.00 34.06 119 PHE B N 1
A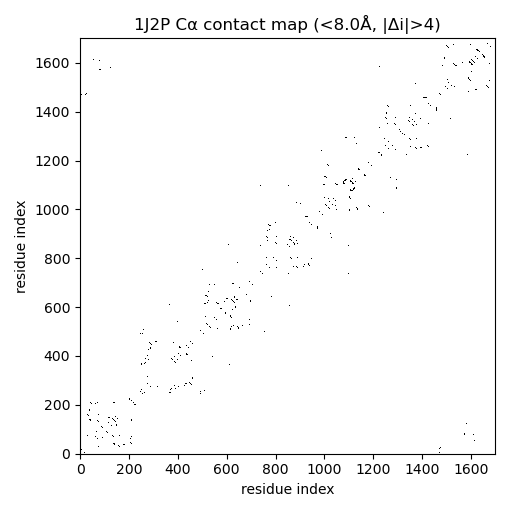TOM 2816 C CA . PHE B 1 119 ? 61.826 91.136 19.820 1.00 34.18 119 PHE B CA 1
ATOM 2817 C C . PHE B 1 119 ? 61.454 91.065 18.341 1.00 34.49 119 PHE B C 1
ATOM 2818 O O . PHE B 1 119 ? 60.700 90.198 17.920 1.00 34.77 119 PHE B O 1
ATOM 2826 N N . LYS B 1 120 ? 62.005 91.975 17.550 1.00 34.25 120 LYS B N 1
ATOM 2827 C CA . LYS B 1 120 ? 61.705 92.007 16.131 1.00 35.11 120 LYS B CA 1
ATOM 2828 C C . LYS B 1 120 ? 62.244 90.776 15.424 1.00 35.17 120 LYS B C 1
ATOM 2829 O O . LYS B 1 120 ? 61.614 90.239 14.518 1.00 34.74 120 LYS B O 1
ATOM 2835 N N . GLN B 1 121 ? 63.404 90.313 15.866 1.00 35.10 121 GLN B N 1
ATOM 2836 C CA . GLN B 1 121 ? 64.015 89.141 15.266 1.00 33.31 121 GLN B CA 1
ATOM 2837 C C . GLN B 1 121 ? 63.100 87.918 15.374 1.00 33.41 121 GLN B C 1
ATOM 2838 O O . GLN B 1 121 ? 63.017 87.115 14.448 1.00 30.44 121 GLN B O 1
ATOM 2844 N N . GLN B 1 122 ? 62.409 87.790 16.500 1.00 35.09 122 GLN B N 1
ATOM 2845 C CA . GLN B 1 122 ? 61.516 86.660 16.715 1.00 37.97 122 GLN B CA 1
ATOM 2846 C C . GLN B 1 122 ? 60.304 86.666 15.783 1.00 37.77 122 GLN B C 1
ATOM 2847 O O . GLN B 1 122 ? 59.778 85.607 15.447 1.00 37.00 122 GLN B O 1
ATOM 2853 N N . TYR B 1 123 ? 59.855 87.848 15.366 1.00 36.39 123 TYR B N 1
ATOM 2854 C CA . TYR B 1 123 ? 58.715 87.931 14.462 1.00 34.18 123 TYR B CA 1
ATOM 2855 C C . TYR B 1 123 ? 59.233 87.683 13.065 1.00 33.86 123 TYR B C 1
ATOM 2856 O O . TYR B 1 123 ? 58.618 88.059 12.071 1.00 33.31 123 TYR B O 1
ATOM 2865 N N . THR B 1 124 ? 60.363 86.999 13.008 1.00 32.59 124 THR B N 1
ATOM 2866 C CA . THR B 1 124 ? 61.015 86.717 11.758 1.00 32.47 124 THR B CA 1
ATOM 2867 C C . THR B 1 124 ? 61.257 85.227 11.530 1.00 32.20 124 THR B C 1
ATOM 2868 O O . THR B 1 124 ? 61.542 84.813 10.404 1.00 29.87 124 THR B O 1
ATOM 2872 N N . GLN B 1 125 ? 61.141 84.407 12.571 1.00 32.58 125 GLN B N 1
ATOM 2873 C CA . GLN B 1 125 ? 61.380 82.996 12.335 1.00 36.08 125 GLN B CA 1
ATOM 2874 C C . GLN B 1 125 ? 60.306 81.994 12.745 1.00 36.28 125 GLN B C 1
ATOM 2875 O O . GLN B 1 125 ? 60.591 80.819 12.925 1.00 38.68 125 GLN B O 1
ATOM 2881 N N . TYR B 1 126 ? 59.065 82.459 12.841 1.00 37.54 126 TYR B N 1
ATOM 2882 C CA . TYR B 1 126 ? 57.930 81.606 13.190 1.00 37.58 126 TYR B CA 1
ATOM 2883 C C . TYR B 1 126 ? 56.855 81.753 12.107 1.00 39.15 126 TYR B C 1
ATOM 2884 O O . TYR B 1 126 ? 56.570 82.864 11.640 1.00 38.82 126 TYR B O 1
ATOM 2893 N N . GLY B 1 127 ? 56.280 80.620 11.709 1.00 39.72 127 GLY B N 1
ATOM 2894 C CA . GLY B 1 127 ? 55.276 80.574 10.659 1.00 39.33 127 GLY B CA 1
ATOM 2895 C C . GLY B 1 127 ? 54.013 81.427 10.633 1.00 41.47 127 GLY B C 1
ATOM 2896 O O . GLY B 1 127 ? 53.639 81.951 9.580 1.00 43.97 127 GLY B O 1
ATOM 2897 N N . GLY B 1 128 ? 53.310 81.571 11.738 1.00 39.57 128 GLY B N 1
ATOM 2898 C CA . GLY B 1 128 ? 52.099 82.376 11.647 1.00 40.15 128 GLY B CA 1
ATOM 2899 C C . GLY B 1 128 ? 52.311 83.784 12.144 1.00 39.31 128 GLY B C 1
ATOM 2900 O O . GLY B 1 128 ? 51.430 84.386 12.754 1.00 39.54 128 GLY B O 1
ATOM 2901 N N . VAL B 1 129 ? 53.486 84.322 11.863 1.00 38.18 129 VAL B N 1
ATOM 2902 C CA . VAL B 1 129 ? 53.818 85.643 12.344 1.00 38.57 129 VAL B CA 1
ATOM 2903 C C . VAL B 1 129 ? 54.357 86.563 11.264 1.00 37.96 129 VAL B C 1
ATOM 2904 O O . VAL B 1 129 ? 55.150 86.156 10.419 1.00 38.11 129 VAL B O 1
ATOM 2908 N N . ARG B 1 130 ? 53.903 87.810 11.304 1.00 36.89 130 ARG B N 1
ATOM 2909 C CA . ARG B 1 130 ? 54.317 88.820 10.346 1.00 35.08 130 ARG B CA 1
ATOM 2910 C C . ARG B 1 130 ? 55.383 89.699 10.983 1.00 33.89 130 ARG B C 1
ATOM 2911 O O . ARG B 1 130 ? 55.288 90.044 12.154 1.00 34.28 130 ARG B O 1
ATOM 2919 N N . PRO B 1 131 ? 56.431 90.050 10.223 1.00 33.39 131 PRO B N 1
ATOM 2920 C CA . PRO B 1 131 ? 57.506 90.905 10.743 1.00 32.27 131 PRO B CA 1
ATOM 2921 C C . PRO B 1 131 ? 57.002 92.343 10.851 1.00 30.66 131 PRO B C 1
ATOM 2922 O O . PRO B 1 131 ? 56.105 92.732 10.105 1.00 29.74 131 PRO B O 1
ATOM 2926 N N . PHE B 1 132 ? 57.563 93.120 11.777 1.00 29.10 132 PHE B N 1
ATOM 2927 C CA . PHE B 1 132 ? 57.182 94.522 11.913 1.00 29.38 132 PHE B CA 1
ATOM 2928 C C . PHE B 1 132 ? 57.720 95.273 10.692 1.00 30.22 132 PHE B C 1
ATOM 2929 O O . PHE B 1 132 ? 58.892 95.125 10.341 1.00 30.87 132 PHE B O 1
ATOM 2937 N N . GLY B 1 133 ? 56.860 96.063 10.051 1.00 29.27 133 GLY B N 1
ATOM 2938 C CA . GLY B 1 133 ? 57.272 96.814 8.885 1.00 28.86 133 GLY B CA 1
ATOM 2939 C C . GLY B 1 133 ? 57.791 98.184 9.265 1.00 30.13 133 GLY B C 1
ATOM 2940 O O . GLY B 1 133 ? 57.266 99.217 8.822 1.00 28.49 133 GLY B O 1
ATOM 2941 N N . VAL B 1 134 ? 58.824 98.214 10.098 1.00 30.35 134 VAL B N 1
ATOM 2942 C CA . VAL B 1 134 ? 59.355 99.498 10.520 1.00 31.88 134 VAL B CA 1
ATOM 2943 C C . VAL B 1 134 ? 60.800 99.466 10.968 1.00 32.50 134 VAL B C 1
ATOM 2944 O O . VAL B 1 134 ? 61.298 98.434 11.425 1.00 33.89 134 VAL B O 1
ATOM 2948 N N . SER B 1 135 ? 61.461 100.610 10.810 1.00 32.97 135 SER B N 1
ATOM 2949 C CA . SER B 1 135 ? 62.834 100.792 11.252 1.00 34.64 135 SER B CA 1
ATOM 2950 C C . SER B 1 135 ? 62.773 101.881 12.315 1.00 34.87 135 SER B C 1
ATOM 2951 O O . SER B 1 135 ? 61.883 102.733 12.289 1.00 32.57 135 SER B O 1
ATOM 2954 N N . LEU B 1 136 ? 63.722 101.851 13.244 1.00 36.74 136 LEU B N 1
ATOM 2955 C CA . LEU B 1 136 ? 63.774 102.846 14.303 1.00 37.91 136 LEU B CA 1
ATOM 2956 C C . LEU B 1 136 ? 65.167 103.426 14.458 1.00 39.65 136 LEU B C 1
ATOM 2957 O O . LEU B 1 136 ? 66.174 102.783 14.132 1.00 39.06 136 LEU B O 1
ATOM 2962 N N . LEU B 1 137 ? 65.188 104.655 14.966 1.00 40.90 137 LEU B N 1
ATOM 2963 C CA . LEU B 1 137 ? 66.404 105.374 15.281 1.00 40.60 137 LEU B CA 1
ATOM 2964 C C . LEU B 1 137 ? 66.293 105.532 16.784 1.00 42.19 137 LEU B C 1
ATOM 2965 O O . LEU B 1 137 ? 65.422 106.256 17.260 1.00 44.65 137 LEU B O 1
ATOM 2970 N N . ILE B 1 138 ? 67.129 104.826 17.533 1.00 42.36 138 ILE B N 1
ATOM 2971 C CA . ILE B 1 138 ? 67.108 104.940 18.983 1.00 42.47 138 ILE B CA 1
ATOM 2972 C C . ILE B 1 138 ? 68.307 105.808 19.362 1.00 43.73 138 ILE B C 1
ATOM 2973 O O . ILE B 1 138 ? 69.455 105.457 19.068 1.00 42.09 138 ILE B O 1
ATOM 2978 N N . ALA B 1 139 ? 68.045 106.940 20.009 1.00 46.00 139 ALA B N 1
ATOM 2979 C CA . ALA B 1 139 ? 69.123 107.852 20.413 1.00 48.33 139 ALA B CA 1
ATOM 2980 C C . ALA B 1 139 ? 69.077 108.221 21.896 1.00 48.91 139 ALA B C 1
ATOM 2981 O O . ALA B 1 139 ? 68.014 108.280 22.509 1.00 48.93 139 ALA B O 1
ATOM 2983 N N . GLY B 1 140 ? 70.243 108.468 22.472 1.00 50.40 140 GLY B N 1
ATOM 2984 C CA . GLY B 1 140 ? 70.297 108.833 23.872 1.00 52.28 140 GLY B CA 1
ATOM 2985 C C . GLY B 1 140 ? 71.718 109.052 24.339 1.00 53.99 140 GLY B C 1
ATOM 2986 O O . GLY B 1 140 ? 72.649 109.163 23.528 1.00 52.35 140 GLY B O 1
ATOM 2987 N N . VAL B 1 141 ? 71.886 109.129 25.655 1.00 55.33 141 VAL B N 1
ATOM 2988 C CA . VAL B 1 141 ? 73.205 109.319 26.232 1.00 57.00 141 VAL B CA 1
ATOM 2989 C C . VAL B 1 141 ? 73.409 108.431 27.449 1.00 58.44 141 VAL B C 1
ATOM 2990 O O . VAL B 1 141 ? 72.695 108.551 28.440 1.00 58.69 141 VAL B O 1
ATOM 2994 N N . ASN B 1 142 ? 74.371 107.521 27.353 1.00 61.07 142 ASN B N 1
ATOM 2995 C CA . ASN B 1 142 ? 74.704 106.646 28.466 1.00 63.60 142 ASN B CA 1
ATOM 2996 C C . ASN B 1 142 ? 75.914 107.346 29.082 1.00 65.35 142 ASN B C 1
ATOM 2997 O O . ASN B 1 142 ? 75.772 108.360 29.770 1.00 65.53 142 ASN B O 1
ATOM 3002 N N . GLU B 1 143 ? 77.103 106.814 28.825 1.00 66.92 143 GLU B N 1
ATOM 3003 C CA . GLU B 1 143 ? 78.325 107.436 29.316 1.00 67.90 143 GLU B CA 1
ATOM 3004 C C . GLU B 1 143 ? 78.761 108.368 28.191 1.00 67.01 143 GLU B C 1
ATOM 3005 O O . GLU B 1 143 ? 79.409 109.385 28.420 1.00 67.99 143 GLU B O 1
ATOM 3011 N N . VAL B 1 144 ? 78.373 108.001 26.972 1.00 65.43 144 VAL B N 1
ATOM 3012 C CA . VAL B 1 144 ? 78.689 108.744 25.760 1.00 63.22 144 VAL B CA 1
ATOM 3013 C C . VAL B 1 144 ? 77.422 108.784 24.895 1.00 61.67 144 VAL B C 1
ATOM 3014 O O . VAL B 1 144 ? 76.518 107.964 25.080 1.00 62.28 144 VAL B O 1
ATOM 3018 N N . PRO B 1 145 ? 77.320 109.746 23.959 1.00 59.70 146 PRO B N 1
ATOM 3019 C CA . PRO B 1 145 ? 76.110 109.785 23.123 1.00 58.06 146 PRO B CA 1
ATOM 3020 C C . PRO B 1 145 ? 75.947 108.508 22.296 1.00 56.01 146 PRO B C 1
ATOM 3021 O O . PRO B 1 145 ? 76.928 107.843 21.973 1.00 56.44 146 PRO B O 1
ATOM 3025 N N . LYS B 1 146 ? 74.709 108.171 21.949 1.00 54.00 147 LYS B N 1
ATOM 3026 C CA . LYS B 1 146 ? 74.448 106.963 21.175 1.00 50.98 147 LYS B CA 1
ATOM 3027 C C . LYS B 1 146 ? 73.372 107.134 20.102 1.00 48.67 147 LYS B C 1
ATOM 3028 O O . LYS B 1 146 ? 72.355 107.793 20.325 1.00 46.65 147 LYS B O 1
ATOM 3034 N N . LEU B 1 147 ? 73.613 106.535 18.938 1.00 46.81 148 LEU B N 1
ATOM 3035 C CA . LEU B 1 147 ? 72.664 106.579 17.830 1.00 46.02 148 LEU B CA 1
ATOM 3036 C C . LEU B 1 147 ? 72.560 105.186 17.192 1.00 46.37 148 LEU B C 1
ATOM 3037 O O . LEU B 1 147 ? 73.543 104.663 16.651 1.00 46.57 148 LEU B O 1
ATOM 3042 N N . TYR B 1 148 ? 71.371 104.586 17.277 1.00 44.68 149 TYR B N 1
ATOM 3043 C CA . TYR B 1 148 ? 71.140 103.253 16.718 1.00 43.55 149 TYR B CA 1
ATOM 3044 C C . TYR B 1 148 ? 70.074 103.235 15.634 1.00 42.07 149 TYR B C 1
ATOM 3045 O O . TYR B 1 148 ? 69.119 104.002 15.659 1.00 42.34 149 TYR B O 1
ATOM 3054 N N . GLU B 1 149 ? 70.251 102.350 14.670 1.00 42.10 150 GLU B N 1
ATOM 3055 C CA . GLU B 1 149 ? 69.293 102.212 13.587 1.00 42.00 150 GLU B CA 1
ATOM 3056 C C . GLU B 1 149 ? 68.850 100.759 13.577 1.00 40.75 150 GLU B C 1
ATOM 3057 O O . GLU B 1 149 ? 69.682 99.853 13.633 1.00 40.26 150 GLU B O 1
ATOM 3063 N N . THR B 1 150 ? 67.543 100.535 13.541 1.00 38.00 151 THR B N 1
ATOM 3064 C CA . THR B 1 150 ? 67.037 99.178 13.530 1.00 35.72 151 THR B CA 1
ATOM 3065 C C . THR B 1 150 ? 66.504 98.807 12.161 1.00 36.29 151 THR B C 1
ATOM 3066 O O . THR B 1 150 ? 66.326 99.646 11.288 1.00 36.15 151 THR B O 1
ATOM 3070 N N . ASP B 1 151 ? 66.224 97.525 12.002 1.00 37.45 152 ASP B N 1
ATOM 3071 C CA . ASP B 1 151 ? 65.748 96.976 10.754 1.00 36.73 152 ASP B CA 1
ATOM 3072 C C . ASP B 1 151 ? 64.577 96.034 11.032 1.00 35.86 152 ASP B C 1
ATOM 3073 O O . ASP B 1 151 ? 64.462 95.496 12.117 1.00 33.54 152 ASP B O 1
ATOM 3078 N N . PRO B 1 152 ? 63.683 95.842 10.053 1.00 36.00 153 PRO B N 1
ATOM 3079 C CA . PRO B 1 152 ? 62.548 94.942 10.264 1.00 34.85 153 PRO B CA 1
ATOM 3080 C C . PRO B 1 152 ? 62.994 93.551 10.695 1.00 33.10 153 PRO B C 1
ATOM 3081 O O . PRO B 1 152 ? 62.296 92.885 11.439 1.00 35.87 153 PRO B O 1
ATOM 3085 N N . SER B 1 153 ? 64.160 93.112 10.233 1.00 32.42 154 SER B N 1
ATOM 3086 C CA . SER B 1 153 ? 64.665 91.783 10.583 1.00 31.33 154 SER B CA 1
ATOM 3087 C C . SER B 1 153 ? 65.216 91.692 12.006 1.00 31.32 154 SER B C 1
ATOM 3088 O O . SER B 1 153 ? 65.431 90.596 12.524 1.00 31.56 154 SER B O 1
ATOM 3091 N N . GLY B 1 154 ? 65.468 92.838 12.626 1.00 31.56 155 GLY B N 1
ATOM 3092 C CA . GLY B 1 154 ? 66.001 92.830 13.973 1.00 33.13 155 GLY B CA 1
ATOM 3093 C C . GLY B 1 154 ? 67.478 93.168 14.027 1.00 35.96 155 GLY B C 1
ATOM 3094 O O . GLY B 1 154 ? 68.089 93.139 15.099 1.00 35.73 155 GLY B O 1
ATOM 3095 N N . ALA B 1 155 ? 68.059 93.475 12.867 1.00 38.10 156 ALA B N 1
ATOM 3096 C CA . ALA B 1 155 ? 69.464 93.842 12.808 1.00 39.00 156 ALA B CA 1
ATOM 3097 C C . ALA B 1 155 ? 69.601 95.167 13.545 1.00 41.22 156 ALA B C 1
ATOM 3098 O O . ALA B 1 155 ? 68.665 95.974 13.584 1.00 40.53 156 ALA B O 1
ATOM 3100 N N . LEU B 1 156 ? 70.773 95.378 14.135 1.00 42.17 157 LEU B N 1
ATOM 3101 C CA . LEU B 1 156 ? 71.053 96.588 14.891 1.00 42.11 157 LEU B CA 1
ATOM 3102 C C . LEU B 1 156 ? 72.424 97.139 14.503 1.00 43.44 157 LEU B C 1
ATOM 3103 O O . LEU B 1 156 ? 73.407 96.406 14.466 1.00 43.97 157 LEU B O 1
ATOM 3108 N N . LEU B 1 157 ? 72.484 98.429 14.213 1.00 43.99 158 LEU B N 1
ATOM 3109 C CA . LEU B 1 157 ? 73.744 99.063 13.850 1.00 46.11 158 LEU B CA 1
ATOM 3110 C C . LEU B 1 157 ? 73.895 100.405 14.558 1.00 46.92 158 LEU B C 1
ATOM 3111 O O . LEU B 1 157 ? 72.913 101.123 14.768 1.00 45.78 158 LEU B O 1
ATOM 3116 N N . GLU B 1 158 ? 75.127 100.731 14.936 1.00 47.65 159 GLU B N 1
ATOM 3117 C CA . GLU B 1 158 ? 75.399 102.000 15.593 1.00 49.32 159 GLU B CA 1
ATOM 3118 C C . GLU B 1 158 ? 76.021 102.941 14.572 1.00 48.90 159 GLU B C 1
ATOM 3119 O O . GLU B 1 158 ? 76.948 102.561 13.857 1.00 49.65 159 GLU B O 1
ATOM 3125 N N . TYR B 1 159 ? 75.496 104.159 14.492 1.00 48.96 160 TYR B N 1
ATOM 3126 C CA . TYR B 1 159 ? 75.996 105.147 13.547 1.00 49.61 160 TYR B CA 1
ATOM 3127 C C . TYR B 1 159 ? 76.454 106.437 14.225 1.00 51.18 160 TYR B C 1
ATOM 3128 O O . TYR B 1 159 ? 76.251 106.638 15.429 1.00 50.84 160 TYR B O 1
ATOM 3137 N N . LYS B 1 160 ? 77.070 107.308 13.427 1.00 51.86 161 LYS B N 1
ATOM 3138 C CA . LYS B 1 160 ? 77.527 108.612 13.899 1.00 52.52 161 LYS B CA 1
ATOM 3139 C C . LYS B 1 160 ? 76.464 109.563 13.370 1.00 51.19 161 LYS B C 1
ATOM 3140 O O . LYS B 1 160 ? 76.125 110.564 14.003 1.00 49.78 161 LYS B O 1
ATOM 3146 N N . ALA B 1 161 ? 75.949 109.220 12.192 1.00 49.52 162 ALA B N 1
ATOM 3147 C CA . ALA B 1 161 ? 74.913 109.994 11.522 1.00 49.61 162 ALA B CA 1
ATOM 3148 C C . ALA B 1 161 ? 74.263 109.073 10.503 1.00 49.10 162 ALA B C 1
ATOM 3149 O O . ALA B 1 161 ? 74.959 108.273 9.874 1.00 49.38 162 ALA B O 1
ATOM 3151 N N . THR B 1 162 ? 72.944 109.188 10.332 1.00 47.63 163 THR B N 1
ATOM 3152 C CA . THR B 1 162 ? 72.232 108.331 9.386 1.00 46.63 163 THR B CA 1
ATOM 3153 C C . THR B 1 162 ? 70.778 108.766 9.204 1.00 47.09 163 THR B C 1
ATOM 3154 O O . THR B 1 162 ? 70.387 109.844 9.657 1.00 47.64 163 THR B O 1
ATOM 3158 N N . ALA B 1 163 ? 69.980 107.933 8.540 1.00 46.22 164 ALA B N 1
ATOM 3159 C CA . ALA B 1 163 ? 68.584 108.265 8.303 1.00 45.71 164 ALA B CA 1
ATOM 3160 C C . ALA B 1 163 ? 67.737 107.061 7.868 1.00 45.87 164 ALA B C 1
ATOM 3161 O O . ALA B 1 163 ? 68.260 106.014 7.483 1.00 45.71 164 ALA B O 1
ATOM 3163 N N . ILE B 1 164 ? 66.419 107.222 7.942 1.00 45.13 165 ILE B N 1
ATOM 3164 C CA . ILE B 1 164 ? 65.493 106.172 7.550 1.00 44.50 165 ILE B CA 1
ATOM 3165 C C . ILE B 1 164 ? 64.334 106.833 6.843 1.00 44.07 165 ILE B C 1
ATOM 3166 O O . ILE B 1 164 ? 64.093 108.011 7.041 1.00 44.36 165 ILE B O 1
ATOM 3171 N N . GLY B 1 165 ? 63.623 106.075 6.018 1.00 44.01 166 GLY B N 1
ATOM 3172 C CA . GLY B 1 165 ? 62.508 106.632 5.276 1.00 45.65 166 GLY B CA 1
ATOM 3173 C C . GLY B 1 165 ? 62.925 107.063 3.877 1.00 47.29 166 GLY B C 1
ATOM 3174 O O . GLY B 1 165 ? 64.071 106.859 3.482 1.00 45.93 166 GLY B O 1
ATOM 3175 N N . MET B 1 166 ? 61.988 107.669 3.144 1.00 50.23 167 MET B N 1
ATOM 3176 C CA . MET B 1 166 ? 62.191 108.149 1.769 1.00 52.04 167 MET B CA 1
ATOM 3177 C C . MET B 1 166 ? 63.570 108.707 1.439 1.00 52.30 167 MET B C 1
ATOM 3178 O O . MET B 1 166 ? 64.204 108.279 0.477 1.00 51.55 167 MET B O 1
ATOM 3183 N N . GLY B 1 167 ? 64.021 109.675 2.235 1.00 52.70 168 GLY B N 1
ATOM 3184 C CA . GLY B 1 167 ? 65.298 110.313 1.975 1.00 52.31 168 GLY B CA 1
ATOM 3185 C C . GLY B 1 167 ? 66.563 109.695 2.521 1.00 53.15 168 GLY B C 1
ATOM 3186 O O . GLY B 1 167 ? 67.585 110.369 2.591 1.00 54.37 168 GLY B O 1
ATOM 3187 N N . ARG B 1 168 ? 66.527 108.426 2.896 1.00 54.14 169 ARG B N 1
ATOM 3188 C CA . ARG B 1 168 ? 67.729 107.799 3.433 1.00 56.19 169 ARG B CA 1
ATOM 3189 C C . ARG B 1 168 ? 68.924 107.974 2.475 1.00 57.90 169 ARG B C 1
ATOM 3190 O O . ARG B 1 168 ? 70.002 108.419 2.888 1.00 57.10 169 ARG B O 1
ATOM 3198 N N . MET B 1 169 ? 68.726 107.640 1.200 1.00 59.10 170 MET B N 1
ATOM 3199 C CA . MET B 1 169 ? 69.788 107.760 0.205 1.00 60.16 170 MET B CA 1
ATOM 3200 C C . MET B 1 169 ? 70.412 109.147 0.211 1.00 59.60 170 MET B C 1
ATOM 3201 O O . MET B 1 169 ? 71.600 109.304 0.495 1.00 59.50 170 MET B O 1
ATOM 3206 N N . ALA B 1 170 ? 69.604 110.151 -0.111 1.00 58.65 171 ALA B N 1
ATOM 3207 C CA . ALA B 1 170 ? 70.081 111.525 -0.148 1.00 58.55 171 ALA B CA 1
ATOM 3208 C C . ALA B 1 170 ? 70.862 111.865 1.120 1.00 59.22 171 ALA B C 1
ATOM 3209 O O . ALA B 1 170 ? 72.071 112.117 1.066 1.00 59.22 171 ALA B O 1
ATOM 3211 N N . VAL B 1 171 ? 70.168 111.858 2.255 1.00 58.42 172 VAL B N 1
ATOM 3212 C CA . VAL B 1 171 ? 70.779 112.179 3.540 1.00 57.83 172 VAL B CA 1
ATOM 3213 C C . VAL B 1 171 ? 72.076 111.420 3.778 1.00 58.35 172 VAL B C 1
ATOM 3214 O O . VAL B 1 171 ? 73.074 111.992 4.212 1.00 58.26 172 VAL B O 1
ATOM 3218 N N . THR B 1 172 ? 72.056 110.129 3.487 1.00 59.99 173 THR B N 1
ATOM 3219 C CA . THR B 1 172 ? 73.224 109.284 3.692 1.00 62.47 173 THR B CA 1
ATOM 3220 C C . THR B 1 172 ? 74.429 109.724 2.873 1.00 63.83 173 THR B C 1
ATOM 3221 O O . THR B 1 172 ? 75.535 109.813 3.399 1.00 64.36 173 THR B O 1
ATOM 3225 N N . GLU B 1 173 ? 74.216 109.980 1.586 1.00 65.65 174 GLU B N 1
ATOM 3226 C CA . GLU B 1 173 ? 75.302 110.410 0.714 1.00 67.96 174 GLU B CA 1
ATOM 3227 C C . GLU B 1 173 ? 75.826 111.768 1.157 1.00 68.59 174 GLU B C 1
ATOM 3228 O O . GLU B 1 173 ? 77.034 112.002 1.160 1.00 69.80 174 GLU B O 1
ATOM 3234 N N . PHE B 1 174 ? 74.919 112.662 1.533 1.00 68.40 175 PHE B N 1
ATOM 3235 C CA . PHE B 1 174 ? 75.324 113.979 1.986 1.00 68.78 175 PHE B CA 1
ATOM 3236 C C . PHE B 1 174 ? 76.223 113.841 3.212 1.00 68.95 175 PHE B C 1
ATOM 3237 O O . PHE B 1 174 ? 77.341 114.344 3.219 1.00 69.32 175 PHE B O 1
ATOM 3245 N N . PHE B 1 175 ? 75.742 113.161 4.248 1.00 68.98 176 PHE B N 1
ATOM 3246 C CA . PHE B 1 175 ? 76.544 112.981 5.453 1.00 69.92 176 PHE B CA 1
ATOM 3247 C C . PHE B 1 175 ? 77.842 112.272 5.110 1.00 70.87 176 PHE B C 1
ATOM 3248 O O . PHE B 1 175 ? 78.892 112.539 5.708 1.00 70.49 176 PHE B O 1
ATOM 3256 N N . GLU B 1 176 ? 77.754 111.355 4.151 1.00 72.27 177 GLU B N 1
ATOM 3257 C CA . GLU B 1 176 ? 78.900 110.564 3.715 1.00 73.64 177 GLU B CA 1
ATOM 3258 C C . GLU B 1 176 ? 80.001 111.458 3.152 1.00 73.22 177 GLU B C 1
ATOM 3259 O O . GLU B 1 176 ? 81.179 111.098 3.175 1.00 72.43 177 GLU B O 1
ATOM 3265 N N . LYS B 1 177 ? 79.613 112.632 2.665 1.00 72.26 178 LYS B N 1
ATOM 3266 C CA . LYS B 1 177 ? 80.571 113.560 2.088 1.00 72.66 178 LYS B CA 1
ATOM 3267 C C . LYS B 1 177 ? 80.937 114.746 2.969 1.00 72.53 178 LYS B C 1
ATOM 3268 O O . LYS B 1 177 ? 81.975 115.367 2.756 1.00 72.60 178 LYS B O 1
ATOM 3274 N N . GLU B 1 178 ? 80.108 115.066 3.958 1.00 72.46 179 GLU B N 1
ATOM 3275 C CA . GLU B 1 178 ? 80.407 116.215 4.799 1.00 72.14 179 GLU B CA 1
ATOM 3276 C C . GLU B 1 178 ? 80.205 116.094 6.305 1.00 71.00 179 GLU B C 1
ATOM 3277 O O . GLU B 1 178 ? 80.127 117.104 7.003 1.00 72.24 179 GLU B O 1
ATOM 3283 N N . TYR B 1 179 ? 80.125 114.876 6.819 1.00 68.73 180 TYR B N 1
ATOM 3284 C CA . TYR B 1 179 ? 79.959 114.718 8.256 1.00 66.49 180 TYR B CA 1
ATOM 3285 C C . TYR B 1 179 ? 81.339 114.772 8.900 1.00 66.77 180 TYR B C 1
ATOM 3286 O O . TYR B 1 179 ? 82.287 114.189 8.385 1.00 66.84 180 TYR B O 1
ATOM 3295 N N . ARG B 1 180 ? 81.451 115.469 10.024 1.00 68.38 181 ARG B N 1
ATOM 3296 C CA . ARG B 1 180 ? 82.730 115.574 10.718 1.00 70.07 181 ARG B CA 1
ATOM 3297 C C . ARG B 1 180 ? 82.675 114.934 12.099 1.00 71.33 181 ARG B C 1
ATOM 3298 O O . ARG B 1 180 ? 81.779 115.207 12.899 1.00 71.80 181 ARG B O 1
ATOM 3306 N N . ASP B 1 181 ? 83.656 114.083 12.365 1.00 72.30 182 ASP B N 1
ATOM 3307 C CA . ASP B 1 181 ? 83.756 113.367 13.623 1.00 73.64 182 ASP B CA 1
ATOM 3308 C C . ASP B 1 181 ? 83.919 114.315 14.806 1.00 74.00 182 ASP B C 1
ATOM 3309 O O . ASP B 1 181 ? 83.834 113.890 15.956 1.00 73.70 182 ASP B O 1
ATOM 3314 N N . ASP B 1 182 ? 84.146 115.596 14.523 1.00 74.65 183 ASP B N 1
ATOM 3315 C CA . ASP B 1 182 ? 84.360 116.585 15.580 1.00 75.16 183 ASP B CA 1
ATOM 3316 C C . ASP B 1 182 ? 83.409 117.773 15.576 1.00 74.35 183 ASP B C 1
ATOM 3317 O O . ASP B 1 182 ? 83.664 118.763 16.258 1.00 74.52 183 ASP B O 1
ATOM 3322 N N . LEU B 1 183 ? 82.325 117.688 14.814 1.00 73.32 184 LEU B N 1
ATOM 3323 C CA . LEU B 1 183 ? 81.377 118.790 14.749 1.00 71.98 184 LEU B CA 1
ATOM 3324 C C . LEU B 1 183 ? 80.872 119.192 16.130 1.00 71.07 184 LEU B C 1
ATOM 3325 O O . LEU B 1 183 ? 81.037 118.454 17.103 1.00 70.15 184 LEU B O 1
ATOM 3330 N N . SER B 1 184 ? 80.270 120.375 16.207 1.00 70.39 185 SER B N 1
ATOM 3331 C CA . SER B 1 184 ? 79.725 120.887 17.458 1.00 69.86 185 SER B CA 1
ATOM 3332 C C . SER B 1 184 ? 78.219 120.661 17.436 1.00 70.02 185 SER B C 1
ATOM 3333 O O . SER B 1 184 ? 77.630 120.461 16.366 1.00 69.86 185 SER B O 1
ATOM 3336 N N . PHE B 1 185 ? 77.594 120.703 18.609 1.00 69.67 186 PHE B N 1
ATOM 3337 C CA . PHE B 1 185 ? 76.155 120.499 18.684 1.00 69.37 186 PHE B CA 1
ATOM 3338 C C . PHE B 1 185 ? 75.428 121.324 17.626 1.00 69.50 186 PHE B C 1
ATOM 3339 O O . PHE B 1 185 ? 74.670 120.785 16.823 1.00 70.53 186 PHE B O 1
ATOM 3347 N N . ASP B 1 186 ? 75.669 122.631 17.626 1.00 69.62 187 ASP B N 1
ATOM 3348 C CA . ASP B 1 186 ? 75.018 123.527 16.681 1.00 70.06 187 ASP B CA 1
ATOM 3349 C C . ASP B 1 186 ? 75.381 123.214 15.234 1.00 69.67 187 ASP B C 1
ATOM 3350 O O . ASP B 1 186 ? 74.573 123.411 14.324 1.00 69.55 187 ASP B O 1
ATOM 3355 N N . ASP B 1 187 ? 76.597 122.731 15.013 1.00 69.55 188 ASP B N 1
ATOM 3356 C CA . ASP B 1 187 ? 77.016 122.379 13.662 1.00 70.01 188 ASP B CA 1
ATOM 3357 C C . ASP B 1 187 ? 76.247 121.132 13.251 1.00 69.90 188 ASP B C 1
ATOM 3358 O O . ASP B 1 187 ? 75.669 121.063 12.159 1.00 69.48 188 ASP B O 1
ATOM 3363 N N . ALA B 1 188 ? 76.244 120.148 14.147 1.00 68.73 189 ALA B N 1
ATOM 3364 C CA . ALA B 1 188 ? 75.536 118.898 13.917 1.00 66.71 189 ALA B CA 1
ATOM 3365 C C . ALA B 1 188 ? 74.076 119.220 13.613 1.00 65.30 189 ALA B C 1
ATOM 3366 O O . ALA B 1 188 ? 73.482 118.655 12.694 1.00 65.76 189 ALA B O 1
ATOM 3368 N N . MET B 1 189 ? 73.508 120.141 14.383 1.00 63.44 190 MET B N 1
ATOM 3369 C CA . MET B 1 189 ? 72.122 120.543 14.195 1.00 62.44 190 MET B CA 1
ATOM 3370 C C . MET B 1 189 ? 71.911 121.076 12.782 1.00 61.23 190 MET B C 1
ATOM 3371 O O . MET B 1 189 ? 71.056 120.588 12.049 1.00 60.76 190 MET B O 1
ATOM 3376 N N . VAL B 1 190 ? 72.705 122.070 12.402 1.00 59.40 191 VAL B N 1
ATOM 3377 C CA . VAL B 1 190 ? 72.583 122.672 11.085 1.00 59.42 191 VAL B CA 1
ATOM 3378 C C . VAL B 1 190 ? 72.802 121.646 9.980 1.00 59.68 191 VAL B C 1
ATOM 3379 O O . VAL B 1 190 ? 72.012 121.554 9.031 1.00 59.40 191 VAL B O 1
ATOM 3383 N N . LEU B 1 191 ? 73.878 120.878 10.103 1.00 59.21 192 LEU B N 1
ATOM 3384 C CA . LEU B 1 191 ? 74.192 119.858 9.113 1.00 59.19 192 LEU B CA 1
ATOM 3385 C C . LEU B 1 191 ? 72.983 118.943 8.949 1.00 59.68 192 LEU B C 1
ATOM 3386 O O . LEU B 1 191 ? 72.633 118.544 7.833 1.00 59.66 192 LEU B O 1
ATOM 3391 N N . GLY B 1 192 ? 72.349 118.620 10.073 1.00 59.87 193 GLY B N 1
ATOM 3392 C CA . GLY B 1 192 ? 71.176 117.768 10.050 1.00 59.54 193 GLY B CA 1
ATOM 3393 C C . GLY B 1 192 ? 70.040 118.395 9.269 1.00 58.90 193 GLY B C 1
ATOM 3394 O O . GLY B 1 192 ? 69.431 117.736 8.431 1.00 58.91 193 GLY B O 1
ATOM 3395 N N . LEU B 1 193 ? 69.754 119.666 9.535 1.00 58.93 194 LEU B N 1
ATOM 3396 C CA . LEU B 1 193 ? 68.676 120.353 8.834 1.00 59.86 194 LEU B CA 1
ATOM 3397 C C . LEU B 1 193 ? 68.980 120.463 7.345 1.00 59.33 194 LEU B C 1
ATOM 3398 O O . LEU B 1 193 ? 68.089 120.342 6.506 1.00 59.73 194 LEU B O 1
ATOM 3403 N N . VAL B 1 194 ? 70.242 120.696 7.016 1.00 59.11 195 VAL B N 1
ATOM 3404 C CA . VAL B 1 194 ? 70.625 120.815 5.617 1.00 59.45 195 VAL B CA 1
ATOM 3405 C C . VAL B 1 194 ? 70.262 119.513 4.926 1.00 58.90 195 VAL B C 1
ATOM 3406 O O . VAL B 1 194 ? 69.604 119.516 3.884 1.00 58.40 195 VAL B O 1
ATOM 3410 N N . ALA B 1 195 ? 70.690 118.402 5.521 1.00 58.74 196 ALA B N 1
ATOM 3411 C CA . ALA B 1 195 ? 70.401 117.077 4.983 1.00 57.95 196 ALA B CA 1
ATOM 3412 C C . ALA B 1 195 ? 68.912 116.947 4.687 1.00 57.30 196 ALA B C 1
ATOM 3413 O O . ALA B 1 195 ? 68.522 116.593 3.573 1.00 57.25 196 ALA B O 1
ATOM 3415 N N . MET B 1 196 ? 68.082 117.240 5.684 1.00 57.18 197 MET B N 1
ATOM 3416 C CA . MET B 1 196 ? 66.638 117.156 5.510 1.00 57.91 197 MET B CA 1
ATOM 3417 C C . MET B 1 196 ? 66.262 117.976 4.290 1.00 58.01 197 MET B C 1
ATOM 3418 O O . MET B 1 196 ? 65.423 117.562 3.490 1.00 57.47 197 MET B O 1
ATOM 3423 N N . GLY B 1 197 ? 66.903 119.138 4.161 1.00 59.25 198 GLY B N 1
ATOM 3424 C CA . GLY B 1 197 ? 66.649 120.031 3.042 1.00 61.64 198 GLY B CA 1
ATOM 3425 C C . GLY B 1 197 ? 66.876 119.370 1.695 1.00 62.45 198 GLY B C 1
ATOM 3426 O O . GLY B 1 197 ? 65.971 119.335 0.855 1.00 61.21 198 GLY B O 1
ATOM 3427 N N . LEU B 1 198 ? 68.083 118.856 1.476 1.00 64.18 199 LEU B N 1
ATOM 3428 C CA . LEU B 1 198 ? 68.384 118.187 0.220 1.00 67.21 199 LEU B CA 1
ATOM 3429 C C . LEU B 1 198 ? 67.341 117.102 0.024 1.00 69.15 199 LEU B C 1
ATOM 3430 O O . LEU B 1 198 ? 66.753 116.973 -1.050 1.00 70.18 199 LEU B O 1
ATOM 3435 N N . SER B 1 199 ? 67.122 116.327 1.084 1.00 70.56 200 SER B N 1
ATOM 3436 C CA . SER B 1 199 ? 66.151 115.239 1.088 1.00 71.23 200 SER B CA 1
ATOM 3437 C C . SER B 1 199 ? 64.820 115.649 0.473 1.00 71.98 200 SER B C 1
ATOM 3438 O O . SER B 1 199 ? 64.276 114.951 -0.375 1.00 71.18 200 SER B O 1
ATOM 3441 N N . ILE B 1 200 ? 64.305 116.790 0.911 1.00 73.89 201 ILE B N 1
ATOM 3442 C CA . ILE B 1 200 ? 63.032 117.309 0.429 1.00 76.09 201 ILE B CA 1
ATOM 3443 C C . ILE B 1 200 ? 63.185 118.154 -0.835 1.00 76.89 201 ILE B C 1
ATOM 3444 O O . ILE B 1 200 ? 62.220 118.362 -1.571 1.00 77.34 201 ILE B O 1
ATOM 3449 N N . GLU B 1 201 ? 64.401 118.620 -1.098 1.00 78.08 202 GLU B N 1
ATOM 3450 C CA . GLU B 1 201 ? 64.653 119.462 -2.263 1.00 80.21 202 GLU B CA 1
ATOM 3451 C C . GLU B 1 201 ? 63.880 120.764 -2.109 1.00 80.35 202 GLU B C 1
ATOM 3452 O O . GLU B 1 201 ? 63.195 121.207 -3.035 1.00 80.33 202 GLU B O 1
ATOM 3458 N N . SER B 1 202 ? 63.997 121.366 -0.929 1.00 80.03 203 SER B N 1
ATOM 3459 C CA . SER B 1 202 ? 63.308 122.610 -0.623 1.00 79.80 203 SER B CA 1
ATOM 3460 C C . SER B 1 202 ? 63.813 123.196 0.681 1.00 80.37 203 SER B C 1
ATOM 3461 O O . SER B 1 202 ? 64.231 122.465 1.578 1.00 80.89 203 SER B O 1
ATOM 3464 N N . GLU B 1 203 ? 63.785 124.519 0.787 1.00 81.24 204 GLU B N 1
ATOM 3465 C CA . GLU B 1 203 ? 64.215 125.167 2.017 1.00 81.40 204 GLU B CA 1
ATOM 3466 C C . GLU B 1 203 ? 63.255 124.694 3.104 1.00 80.86 204 GLU B C 1
ATOM 3467 O O . GLU B 1 203 ? 62.096 124.379 2.822 1.00 80.81 204 GLU B O 1
ATOM 3473 N N . LEU B 1 204 ? 63.735 124.631 4.339 1.00 79.64 205 LEU B N 1
ATOM 3474 C CA . LEU B 1 204 ? 62.904 124.160 5.431 1.00 79.38 205 LEU B CA 1
ATOM 3475 C C . LEU B 1 204 ? 61.979 125.204 6.037 1.00 79.61 205 LEU B C 1
ATOM 3476 O O . LEU B 1 204 ? 62.188 126.406 5.907 1.00 79.94 205 LEU B O 1
ATOM 3481 N N . VAL B 1 205 ? 60.944 124.710 6.703 1.00 80.00 206 VAL B N 1
ATOM 3482 C CA . VAL B 1 205 ? 59.968 125.540 7.390 1.00 79.84 206 VAL B CA 1
ATOM 3483 C C . VAL B 1 205 ? 59.926 124.970 8.804 1.00 79.41 206 VAL B C 1
ATOM 3484 O O . VAL B 1 205 ? 59.274 123.958 9.055 1.00 79.14 206 VAL B O 1
ATOM 3488 N N . PRO B 1 206 ? 60.624 125.622 9.747 1.00 79.49 207 PRO B N 1
ATOM 3489 C CA . PRO B 1 206 ? 60.712 125.217 11.156 1.00 79.73 207 PRO B CA 1
ATOM 3490 C C . PRO B 1 206 ? 59.478 124.565 11.761 1.00 79.63 207 PRO B C 1
ATOM 3491 O O . PRO B 1 206 ? 59.589 123.732 12.660 1.00 79.48 207 PRO B O 1
ATOM 3495 N N . GLU B 1 207 ? 58.305 124.926 11.259 1.00 80.54 208 GLU B N 1
ATOM 3496 C CA . GLU B 1 207 ? 57.069 124.379 11.796 1.00 81.24 208 GLU B CA 1
ATOM 3497 C C . GLU B 1 207 ? 56.668 123.034 11.200 1.00 79.96 208 GLU B C 1
ATOM 3498 O O . GLU B 1 207 ? 55.753 122.385 11.702 1.00 80.87 208 GLU B O 1
ATOM 3504 N N . ASN B 1 208 ? 57.343 122.606 10.137 1.00 78.48 209 ASN B N 1
ATOM 3505 C CA . ASN B 1 208 ? 57.019 121.312 9.543 1.00 76.98 209 ASN B CA 1
ATOM 3506 C C . ASN B 1 208 ? 58.177 120.308 9.639 1.00 74.97 209 ASN B C 1
ATOM 3507 O O . ASN B 1 208 ? 58.397 119.490 8.745 1.00 73.94 209 ASN B O 1
ATOM 3512 N N . ILE B 1 209 ? 58.910 120.391 10.746 1.00 72.64 210 ILE B N 1
ATOM 3513 C CA . ILE B 1 209 ? 60.019 119.493 11.044 1.00 70.28 210 ILE B CA 1
ATOM 3514 C C . ILE B 1 209 ? 60.129 119.437 12.565 1.00 67.59 210 ILE B C 1
ATOM 3515 O O . ILE B 1 209 ? 60.011 120.459 13.234 1.00 65.90 210 ILE B O 1
ATOM 3520 N N . GLU B 1 210 ? 60.340 118.247 13.115 1.00 66.27 211 GLU B N 1
ATOM 3521 C CA . GLU B 1 210 ? 60.445 118.098 14.560 1.00 64.06 211 GLU B CA 1
ATOM 3522 C C . GLU B 1 210 ? 61.851 117.711 14.974 1.00 62.00 211 GLU B C 1
ATOM 3523 O O . GLU B 1 210 ? 62.457 116.827 14.373 1.00 63.02 211 GLU B O 1
ATOM 3529 N N . VAL B 1 211 ? 62.369 118.362 16.010 1.00 59.42 212 VAL B N 1
ATOM 3530 C CA . VAL B 1 211 ? 63.713 118.064 16.480 1.00 57.72 212 VAL B CA 1
ATOM 3531 C C . VAL B 1 211 ? 63.768 117.813 17.977 1.00 57.07 212 VAL B C 1
ATOM 3532 O O . VAL B 1 211 ? 63.195 118.556 18.767 1.00 57.69 212 VAL B O 1
ATOM 3536 N N . GLY B 1 212 ? 64.459 116.750 18.357 1.00 56.75 213 GLY B N 1
ATOM 3537 C CA . GLY B 1 212 ? 64.611 116.415 19.759 1.00 57.26 213 GLY B CA 1
ATOM 3538 C C . GLY B 1 212 ? 66.073 116.070 19.950 1.00 57.98 213 GLY B C 1
ATOM 3539 O O . GLY B 1 212 ? 66.759 115.789 18.967 1.00 58.01 213 GLY B O 1
ATOM 3540 N N . TYR B 1 213 ? 66.567 116.087 21.186 1.00 58.64 214 TYR B N 1
ATOM 3541 C CA . TYR B 1 213 ? 67.973 115.774 21.419 1.00 57.84 214 TYR B CA 1
ATOM 3542 C C . TYR B 1 213 ? 68.255 115.400 22.859 1.00 57.58 214 TYR B C 1
ATOM 3543 O O . TYR B 1 213 ? 67.409 115.554 23.735 1.00 57.68 214 TYR B O 1
ATOM 3552 N N . VAL B 1 214 ? 69.464 114.909 23.088 1.00 58.09 215 VAL B N 1
ATOM 3553 C CA . VAL B 1 214 ? 69.912 114.526 24.418 1.00 58.97 215 VAL B CA 1
ATOM 3554 C C . VAL B 1 214 ? 71.396 114.855 24.512 1.00 60.32 215 VAL B C 1
ATOM 3555 O O . VAL B 1 214 ? 72.220 114.258 23.811 1.00 58.83 215 VAL B O 1
ATOM 3559 N N . LYS B 1 215 ? 71.731 115.818 25.368 1.00 62.37 216 LYS B N 1
ATOM 3560 C CA . LYS B 1 215 ? 73.119 116.225 25.545 1.00 63.98 216 LYS B CA 1
ATOM 3561 C C . LYS B 1 215 ? 73.782 115.512 26.717 1.00 65.45 216 LYS B C 1
ATOM 3562 O O . LYS B 1 215 ? 73.112 115.073 27.657 1.00 65.02 216 LYS B O 1
ATOM 3568 N N . VAL B 1 216 ? 75.106 115.404 26.642 1.00 67.57 217 VAL B N 1
ATOM 3569 C CA . VAL B 1 216 ? 75.914 114.743 27.663 1.00 70.12 217 VAL B CA 1
ATOM 3570 C C . VAL B 1 216 ? 75.802 115.371 29.055 1.00 71.77 217 VAL B C 1
ATOM 3571 O O . VAL B 1 216 ? 75.922 114.678 30.066 1.00 71.68 217 VAL B O 1
ATOM 3575 N N . ASP B 1 217 ? 75.571 116.677 29.112 1.00 73.63 218 ASP B N 1
ATOM 3576 C CA . ASP B 1 217 ? 75.461 117.352 30.398 1.00 75.52 218 ASP B CA 1
ATOM 3577 C C . ASP B 1 217 ? 74.185 117.007 31.162 1.00 75.68 218 ASP B C 1
ATOM 3578 O O . ASP B 1 217 ? 74.248 116.527 32.296 1.00 75.75 218 ASP B O 1
ATOM 3583 N N . ASP B 1 218 ? 73.033 117.240 30.539 1.00 75.46 219 ASP B N 1
ATOM 3584 C CA . ASP B 1 218 ? 71.745 116.970 31.171 1.00 75.06 219 ASP B CA 1
ATOM 3585 C C . ASP B 1 218 ? 71.323 115.511 31.151 1.00 74.07 219 ASP B C 1
ATOM 3586 O O . ASP B 1 218 ? 70.709 115.030 32.103 1.00 73.75 219 ASP B O 1
ATOM 3591 N N . ARG B 1 219 ? 71.649 114.812 30.066 1.00 72.88 220 ARG B N 1
ATOM 3592 C CA . ARG B 1 219 ? 71.245 113.420 29.911 1.00 71.52 220 ARG B CA 1
ATOM 3593 C C . ARG B 1 219 ? 69.726 113.418 29.993 1.00 70.25 220 ARG B C 1
ATOM 3594 O O . ARG B 1 219 ? 69.110 112.436 30.407 1.00 70.14 220 ARG B O 1
ATOM 3602 N N . THR B 1 220 A 69.134 114.540 29.597 1.00 68.85 220 THR B N 1
ATOM 3603 C CA . THR B 1 220 A 67.691 114.716 29.630 1.00 68.29 220 THR B CA 1
ATOM 3604 C C . THR B 1 220 A 67.147 115.074 28.256 1.00 68.49 220 THR B C 1
ATOM 3605 O O . THR B 1 220 A 67.534 116.078 27.665 1.00 69.36 220 THR B O 1
ATOM 3609 N N . PHE B 1 221 ? 66.242 114.248 27.750 1.00 68.26 221 PHE B N 1
ATOM 3610 C CA . PHE B 1 221 ? 65.662 114.497 26.446 1.00 67.15 221 PHE B CA 1
ATOM 3611 C C . PHE B 1 221 ? 64.775 115.727 26.471 1.00 68.11 221 PHE B C 1
ATOM 3612 O O . PHE B 1 221 ? 64.125 116.020 27.470 1.00 67.68 221 PHE B O 1
ATOM 3620 N N . LYS B 1 222 ? 64.760 116.447 25.357 1.00 70.36 222 LYS B N 1
ATOM 3621 C CA . LYS B 1 222 ? 63.927 117.630 25.221 1.00 71.98 222 LYS B CA 1
ATOM 3622 C C . LYS B 1 222 ? 63.767 118.014 23.761 1.00 72.77 222 LYS B C 1
ATOM 3623 O O . LYS B 1 222 ? 64.697 117.900 22.962 1.00 73.24 222 LYS B O 1
ATOM 3629 N N . GLU B 1 223 ? 62.563 118.454 23.425 1.00 74.11 223 GLU B N 1
ATOM 3630 C CA . GLU B 1 223 ? 62.216 118.851 22.071 1.00 76.31 223 GLU B CA 1
ATOM 3631 C C . GLU B 1 223 ? 62.547 120.334 21.890 1.00 77.14 223 GLU B C 1
ATOM 3632 O O . GLU B 1 223 ? 62.510 121.098 22.855 1.00 77.82 223 GLU B O 1
ATOM 3638 N N . VAL B 1 224 ? 62.889 120.742 20.672 1.00 77.32 224 VAL B N 1
ATOM 3639 C CA . VAL B 1 224 ? 63.203 122.145 20.429 1.00 78.41 224 VAL B CA 1
ATOM 3640 C C . VAL B 1 224 ? 61.997 122.875 19.853 1.00 79.63 224 VAL B C 1
ATOM 3641 O O . VAL B 1 224 ? 61.374 122.409 18.897 1.00 80.05 224 VAL B O 1
ATOM 3645 N N . SER B 1 225 ? 61.663 124.018 20.444 1.00 80.92 225 SER B N 1
ATOM 3646 C CA . SER B 1 225 ? 60.533 124.813 19.976 1.00 81.54 225 SER B CA 1
ATOM 3647 C C . SER B 1 225 ? 60.852 125.432 18.616 1.00 82.29 225 SER B C 1
ATOM 3648 O O . SER B 1 225 ? 62.006 125.737 18.314 1.00 82.76 225 SER B O 1
ATOM 3651 N N . PRO B 1 226 ? 59.832 125.621 17.773 1.00 83.23 226 PRO B N 1
ATOM 3652 C CA . PRO B 1 226 ? 60.065 126.212 16.452 1.00 83.94 226 PRO B CA 1
ATOM 3653 C C . PRO B 1 226 ? 60.744 127.576 16.553 1.00 84.65 226 PRO B C 1
ATOM 3654 O O . PRO B 1 226 ? 61.354 128.049 15.593 1.00 84.68 226 PRO B O 1
ATOM 3658 N N . GLU B 1 227 ? 60.640 128.203 17.722 1.00 85.48 227 GLU B N 1
ATOM 3659 C CA . GLU B 1 227 ? 61.265 129.501 17.948 1.00 86.13 227 GLU B CA 1
ATOM 3660 C C . GLU B 1 227 ? 62.761 129.321 18.170 1.00 85.97 227 GLU B C 1
ATOM 3661 O O . GLU B 1 227 ? 63.570 130.032 17.579 1.00 86.28 227 GLU B O 1
ATOM 3667 N N . GLU B 1 228 ? 63.126 128.367 19.021 1.00 85.71 228 GLU B N 1
ATOM 3668 C CA . GLU B 1 228 ? 64.532 128.095 19.302 1.00 85.75 228 GLU B CA 1
ATOM 3669 C C . GLU B 1 228 ? 65.135 127.460 18.062 1.00 85.19 228 GLU B C 1
ATOM 3670 O O . GLU B 1 228 ? 66.350 127.468 17.862 1.00 85.18 228 GLU B O 1
ATOM 3676 N N . LEU B 1 229 ? 64.258 126.915 17.229 1.00 84.35 229 LEU B N 1
ATOM 3677 C CA . LEU B 1 229 ? 64.661 126.225 16.017 1.00 83.15 229 LEU B CA 1
ATOM 3678 C C . LEU B 1 229 ? 64.771 127.135 14.791 1.00 82.61 229 LEU B C 1
ATOM 3679 O O . LEU B 1 229 ? 65.546 126.850 13.877 1.00 82.55 229 LEU B O 1
ATOM 3684 N N . LYS B 1 230 ? 64.021 128.235 14.780 1.00 81.31 230 LYS B N 1
ATOM 3685 C CA . LYS B 1 230 ? 64.039 129.160 13.645 1.00 79.88 230 LYS B CA 1
ATOM 3686 C C . LYS B 1 230 ? 65.438 129.636 13.229 1.00 78.41 230 LYS B C 1
ATOM 3687 O O . LYS B 1 230 ? 65.765 129.658 12.041 1.00 77.30 230 LYS B O 1
ATOM 3693 N N . PRO B 1 231 ? 66.279 130.030 14.197 1.00 77.44 231 PRO B N 1
ATOM 3694 C CA . PRO B 1 231 ? 67.621 130.486 13.825 1.00 76.57 231 PRO B CA 1
ATOM 3695 C C . PRO B 1 231 ? 68.418 129.426 13.070 1.00 75.77 231 PRO B C 1
ATOM 3696 O O . PRO B 1 231 ? 69.123 129.737 12.105 1.00 75.51 231 PRO B O 1
ATOM 3700 N N . TYR B 1 232 ? 68.299 128.175 13.506 1.00 74.89 232 TYR B N 1
ATOM 3701 C CA . TYR B 1 232 ? 69.014 127.075 12.862 1.00 73.07 232 TYR B CA 1
ATOM 3702 C C . TYR B 1 232 ? 68.518 126.822 11.440 1.00 73.13 232 TYR B C 1
ATOM 3703 O O . TYR B 1 232 ? 69.307 126.499 10.553 1.00 72.77 232 TYR B O 1
ATOM 3712 N N . VAL B 1 233 ? 67.211 126.959 11.229 1.00 73.07 233 VAL B N 1
ATOM 3713 C CA . VAL B 1 233 ? 66.625 126.748 9.908 1.00 73.19 233 VAL B CA 1
ATOM 3714 C C . VAL B 1 233 ? 67.129 127.810 8.949 1.00 73.58 233 VAL B C 1
ATOM 3715 O O . VAL B 1 233 ? 67.489 127.516 7.809 1.00 72.15 233 VAL B O 1
ATOM 3719 N N . GLU B 1 234 A 67.145 129.050 9.425 1.00 75.29 233 GLU B N 1
ATOM 3720 C CA . GLU B 1 234 A 67.600 130.177 8.624 1.00 76.97 233 GLU B CA 1
ATOM 3721 C C . GLU B 1 234 A 69.001 129.898 8.093 1.00 77.73 233 GLU B C 1
ATOM 3722 O O . GLU B 1 234 A 69.263 130.035 6.894 1.00 77.89 233 GLU B O 1
ATOM 3728 N N . ARG B 1 235 B 69.901 129.502 8.987 1.00 77.94 233 ARG B N 1
ATOM 3729 C CA . ARG B 1 235 B 71.261 129.206 8.578 1.00 78.83 233 ARG B CA 1
ATOM 3730 C C . ARG B 1 235 B 71.268 128.002 7.647 1.00 79.30 233 ARG B C 1
ATOM 3731 O O . ARG B 1 235 B 71.984 127.988 6.646 1.00 79.94 233 ARG B O 1
ATOM 3739 N N . ALA B 1 236 C 70.467 126.993 7.982 1.00 79.65 233 ALA B N 1
ATOM 3740 C CA . ALA B 1 236 C 70.381 125.781 7.174 1.00 78.96 233 ALA B CA 1
ATOM 3741 C C . ALA B 1 236 C 69.879 126.091 5.767 1.00 78.89 233 ALA B C 1
ATOM 3742 O O . ALA B 1 236 C 70.464 125.644 4.784 1.00 77.68 233 ALA B O 1
ATOM 3744 N N . ASN B 1 237 D 68.797 126.859 5.676 1.00 79.60 233 ASN B N 1
ATOM 3745 C CA . ASN B 1 237 D 68.227 127.213 4.383 1.00 80.58 233 ASN B CA 1
ATOM 3746 C C . ASN B 1 237 D 69.233 127.944 3.501 1.00 81.34 233 ASN B C 1
ATOM 3747 O O . ASN B 1 237 D 69.160 127.878 2.274 1.00 80.89 233 ASN B O 1
ATOM 3752 N N . GLU B 1 238 E 70.173 128.642 4.130 1.00 82.41 233 GLU B N 1
ATOM 3753 C CA . GLU B 1 238 E 71.188 129.371 3.384 1.00 83.63 233 GLU B CA 1
ATOM 3754 C C . GLU B 1 238 E 71.961 128.390 2.512 1.00 84.75 233 GLU B C 1
ATOM 3755 O O . GLU B 1 238 E 72.001 128.535 1.287 1.00 85.46 233 GLU B O 1
ATOM 3761 N N . ARG B 1 239 F 72.561 127.387 3.150 1.00 85.01 233 ARG B N 1
ATOM 3762 C CA . ARG B 1 239 F 73.331 126.374 2.438 1.00 85.50 233 ARG B CA 1
ATOM 3763 C C . ARG B 1 239 F 72.461 125.504 1.538 1.00 85.17 233 ARG B C 1
ATOM 3764 O O . ARG B 1 239 F 72.880 125.121 0.448 1.00 85.33 233 ARG B O 1
ATOM 3772 N N . ILE B 1 240 G 71.255 125.183 1.994 1.00 85.01 233 ILE B N 1
ATOM 3773 C CA . ILE B 1 240 G 70.354 124.366 1.196 1.00 85.19 233 ILE B CA 1
ATOM 3774 C C . ILE B 1 240 G 70.106 125.111 -0.105 1.00 85.97 233 ILE B C 1
ATOM 3775 O O . ILE B 1 240 G 70.141 124.533 -1.192 1.00 85.52 233 ILE B O 1
ATOM 3780 N N . ARG B 1 241 H 69.866 126.409 0.023 1.00 86.85 233 ARG B N 1
ATOM 3781 C CA . ARG B 1 241 H 69.613 127.266 -1.125 1.00 88.22 233 ARG B CA 1
ATOM 3782 C C . ARG B 1 241 H 70.853 127.256 -2.015 1.00 89.06 233 ARG B C 1
ATOM 3783 O O . ARG B 1 241 H 70.763 127.094 -3.235 1.00 88.80 233 ARG B O 1
ATOM 3791 N N . GLU B 1 242 I 72.011 127.411 -1.383 1.00 89.44 233 GLU B N 1
ATOM 3792 C CA . GLU B 1 242 I 73.287 127.433 -2.084 1.00 89.82 233 GLU B CA 1
ATOM 3793 C C . GLU B 1 242 I 73.595 126.130 -2.821 1.00 90.46 233 GLU B C 1
ATOM 3794 O O . GLU B 1 242 I 74.205 126.147 -3.889 1.00 90.72 233 GLU B O 1
ATOM 3800 N N . LEU B 1 243 J 73.175 125.002 -2.256 1.00 91.10 233 LEU B N 1
ATOM 3801 C CA . LEU B 1 243 J 73.429 123.705 -2.878 1.00 90.99 233 LEU B CA 1
ATOM 3802 C C . LEU B 1 243 J 72.324 123.264 -3.831 1.00 91.42 233 LEU B C 1
ATOM 3803 O O . LEU B 1 243 J 72.598 122.665 -4.870 1.00 91.05 233 LEU B O 1
ATOM 3808 N N . LEU B 1 244 K 71.076 123.551 -3.479 1.00 91.99 233 LEU B N 1
ATOM 3809 C CA . LEU B 1 244 K 69.958 123.167 -4.327 1.00 92.44 233 LEU B CA 1
ATOM 3810 C C . LEU B 1 244 K 70.056 123.938 -5.641 1.00 93.19 233 LEU B C 1
ATOM 3811 O O . LEU B 1 244 K 69.899 125.160 -5.665 1.00 94.26 233 LEU B O 1
ATOM 3816 N N . LYS B 1 245 L 70.324 123.220 -6.727 0.00 92.96 233 LYS B N 1
ATOM 3817 C CA . LYS B 1 245 L 70.449 123.831 -8.047 0.00 92.82 233 LYS B CA 1
ATOM 3818 C C . LYS B 1 245 L 71.332 125.076 -8.016 0.00 92.94 233 LYS B C 1
ATOM 3819 O O . LYS B 1 245 L 70.866 126.176 -7.720 0.00 92.87 233 LYS B O 1
ATOM 3825 N N . LYS B 1 246 M 72.608 124.894 -8.334 0.00 93.16 233 LYS B N 1
ATOM 3826 C CA . LYS B 1 246 M 73.561 125.993 -8.340 0.00 93.52 233 LYS B CA 1
ATOM 3827 C C . LYS B 1 246 M 73.268 126.965 -9.481 0.00 93.87 233 LYS B C 1
ATOM 3828 O O . LYS B 1 246 M 72.312 126.694 -10.243 1.00 94.69 233 LYS B O 1
ATOM 3835 N N . PRO C 1 4 ? 68.931 71.260 -5.620 0.00 66.39 4 PRO C N 1
ATOM 3836 C CA . PRO C 1 4 ? 68.274 72.553 -5.906 0.00 66.41 4 PRO C CA 1
ATOM 3837 C C . PRO C 1 4 ? 67.093 72.319 -6.836 0.00 66.37 4 PRO C C 1
ATOM 3838 O O . PRO C 1 4 ? 67.020 72.903 -7.917 0.00 66.40 4 PRO C O 1
ATOM 3842 N N . GLN C 1 5 ? 66.170 71.462 -6.416 1.00 66.60 5 GLN C N 1
ATOM 3843 C CA . GLN C 1 5 ? 65.004 71.152 -7.234 1.00 65.87 5 GLN C CA 1
ATOM 3844 C C . GLN C 1 5 ? 63.700 71.651 -6.612 1.00 64.39 5 GLN C C 1
ATOM 3845 O O . GLN C 1 5 ? 63.345 71.289 -5.482 1.00 62.60 5 GLN C O 1
ATOM 3851 N N . MET C 1 6 ? 62.993 72.488 -7.367 1.00 63.22 6 MET C N 1
ATOM 3852 C CA . MET C 1 6 ? 61.728 73.051 -6.920 1.00 61.73 6 MET C CA 1
ATOM 3853 C C . MET C 1 6 ? 60.824 71.889 -6.527 1.00 59.84 6 MET C C 1
ATOM 3854 O O . MET C 1 6 ? 60.980 70.775 -7.032 1.00 60.66 6 MET C O 1
ATOM 3859 N N . GLY C 1 7 ? 59.882 72.148 -5.630 1.00 56.87 7 GLY C N 1
ATOM 3860 C CA . GLY C 1 7 ? 58.994 71.092 -5.193 1.00 53.84 7 GLY C CA 1
ATOM 3861 C C . GLY C 1 7 ? 59.442 70.488 -3.878 1.00 51.33 7 GLY C C 1
ATOM 3862 O O . GLY C 1 7 ? 58.617 69.987 -3.120 1.00 53.41 7 GLY C O 1
ATOM 3863 N N . TYR C 1 8 ? 60.740 70.539 -3.595 1.00 47.12 8 TYR C N 1
ATOM 3864 C CA . TYR C 1 8 ? 61.263 69.977 -2.354 1.00 44.25 8 TYR C CA 1
ATOM 3865 C C . TYR C 1 8 ? 62.117 70.974 -1.581 1.00 42.74 8 TYR C C 1
ATOM 3866 O O . TYR C 1 8 ? 62.659 70.635 -0.526 1.00 42.08 8 TYR C O 1
ATOM 3875 N N . ASP C 1 9 ? 62.220 72.205 -2.079 1.00 40.94 9 ASP C N 1
ATOM 3876 C CA . ASP C 1 9 ? 63.088 73.185 -1.430 1.00 40.10 9 ASP C CA 1
ATOM 3877 C C . ASP C 1 9 ? 62.475 74.379 -0.703 1.00 39.67 9 ASP C C 1
ATOM 3878 O O . ASP C 1 9 ? 63.160 75.357 -0.436 1.00 38.73 9 ASP C O 1
ATOM 3883 N N . ARG C 1 10 ? 61.200 74.326 -0.367 1.00 40.88 10 ARG C N 1
ATOM 3884 C CA . ARG C 1 10 ? 60.648 75.460 0.349 1.00 42.22 10 ARG C CA 1
ATOM 3885 C C . ARG C 1 10 ? 59.959 75.123 1.663 1.00 40.24 10 ARG C C 1
ATOM 3886 O O . ARG C 1 10 ? 59.068 75.845 2.108 1.00 42.16 10 ARG C O 1
ATOM 3894 N N . ALA C 1 11 ? 60.398 74.034 2.290 1.00 37.32 11 ALA C N 1
ATOM 3895 C CA . ALA C 1 11 ? 59.862 73.600 3.579 1.00 34.14 11 ALA C CA 1
ATOM 3896 C C . ALA C 1 11 ? 60.962 72.810 4.295 1.00 34.12 11 ALA C C 1
ATOM 3897 O O . ALA C 1 11 ? 61.312 71.702 3.892 1.00 34.37 11 ALA C O 1
ATOM 3899 N N . ILE C 1 12 ? 61.498 73.398 5.359 1.00 32.20 12 ILE C N 1
ATOM 3900 C CA . ILE C 1 12 ? 62.569 72.797 6.139 1.00 31.77 12 ILE C CA 1
ATOM 3901 C C . ILE C 1 12 ? 62.366 71.338 6.552 1.00 30.34 12 ILE C C 1
ATOM 3902 O O . ILE C 1 12 ? 63.336 70.594 6.734 1.00 29.78 12 ILE C O 1
ATOM 3907 N N . THR C 1 13 ? 61.117 70.925 6.689 1.00 29.43 13 THR C N 1
ATOM 3908 C CA . THR C 1 13 ? 60.830 69.572 7.120 1.00 31.08 13 THR C CA 1
ATOM 3909 C C . THR C 1 13 ? 60.745 68.543 6.005 1.00 32.48 13 THR C C 1
ATOM 3910 O O . THR C 1 13 ? 60.543 67.362 6.265 1.00 34.21 13 THR C O 1
ATOM 3914 N N . VAL C 1 14 ? 60.904 68.977 4.764 1.00 32.94 14 VAL C N 1
ATOM 3915 C CA . VAL C 1 14 ? 60.807 68.057 3.650 1.00 32.17 14 VAL C CA 1
ATOM 3916 C C . VAL C 1 14 ? 62.149 67.609 3.102 1.00 32.29 14 VAL C C 1
ATOM 3917 O O . VAL C 1 14 ? 63.015 68.427 2.827 1.00 33.43 14 VAL C O 1
ATOM 3921 N N . PHE C 1 15 ? 62.315 66.300 2.968 1.00 30.27 15 PHE C N 1
ATOM 3922 C CA . PHE C 1 15 ? 63.524 65.727 2.398 1.00 31.64 15 PHE C CA 1
ATOM 3923 C C . PHE C 1 15 ? 63.323 65.721 0.876 1.00 33.34 15 PHE C C 1
ATOM 3924 O O . PHE C 1 15 ? 62.194 65.593 0.388 1.00 31.79 15 PHE C O 1
ATOM 3932 N N . SER C 1 16 ? 64.410 65.853 0.128 1.00 32.74 16 SER C N 1
ATOM 3933 C CA . SER C 1 16 ? 64.324 65.810 -1.327 1.00 34.65 16 SER C CA 1
ATOM 3934 C C . SER C 1 16 ? 64.469 64.337 -1.688 1.00 36.17 16 SER C C 1
ATOM 3935 O O . SER C 1 16 ? 64.809 63.514 -0.824 1.00 36.65 16 SER C O 1
ATOM 3938 N N . PRO C 1 17 ? 64.207 63.976 -2.958 1.00 36.37 17 PRO C N 1
ATOM 3939 C CA . PRO C 1 17 ? 64.337 62.563 -3.337 1.00 36.42 17 PRO C CA 1
ATOM 3940 C C . PRO C 1 17 ? 65.737 62.001 -3.088 1.00 36.34 17 PRO C C 1
ATOM 3941 O O . PRO C 1 17 ? 65.885 60.805 -2.869 1.00 36.57 17 PRO C O 1
ATOM 3945 N N . ASP C 1 18 ? 66.760 62.853 -3.124 1.00 35.91 18 ASP C N 1
ATOM 3946 C CA . ASP C 1 18 ? 68.110 62.367 -2.857 1.00 38.17 18 ASP C CA 1
ATOM 3947 C C . ASP C 1 18 ? 68.574 62.636 -1.419 1.00 38.57 18 ASP C C 1
ATOM 3948 O O . ASP C 1 18 ? 69.764 62.786 -1.158 1.00 38.14 18 ASP C O 1
ATOM 3953 N N . GLY C 1 19 ? 67.608 62.708 -0.501 1.00 38.18 19 GLY C N 1
ATOM 3954 C CA . GLY C 1 19 ? 67.900 62.885 0.916 1.00 37.20 19 GLY C CA 1
ATOM 3955 C C . GLY C 1 19 ? 68.567 64.149 1.401 1.00 35.23 19 GLY C C 1
ATOM 3956 O O . GLY C 1 19 ? 69.507 64.108 2.185 1.00 34.76 19 GLY C O 1
ATOM 3957 N N . ARG C 1 20 ? 68.075 65.287 0.952 1.00 35.39 20 ARG C N 1
ATOM 3958 C CA . ARG C 1 20 ? 68.651 66.540 1.387 1.00 34.37 20 ARG C CA 1
ATOM 3959 C C . ARG C 1 20 ? 67.609 67.493 1.964 1.00 33.12 20 ARG C C 1
ATOM 3960 O O . ARG C 1 20 ? 66.407 67.305 1.793 1.00 31.34 20 ARG C O 1
ATOM 3968 N N . LEU C 1 21 ? 68.103 68.492 2.682 1.00 31.24 21 LEU C N 1
ATOM 3969 C CA . LEU C 1 21 ? 67.294 69.515 3.316 1.00 30.14 21 LEU C CA 1
ATOM 3970 C C . LEU C 1 21 ? 67.708 70.818 2.654 1.00 30.84 21 LEU C C 1
ATOM 3971 O O . LEU C 1 21 ? 68.526 71.579 3.187 1.00 30.92 21 LEU C O 1
ATOM 3976 N N . PHE C 1 22 ? 67.153 71.072 1.477 1.00 31.11 22 PHE C N 1
ATOM 3977 C CA . PHE C 1 22 ? 67.501 72.275 0.743 1.00 32.76 22 PHE C CA 1
ATOM 3978 C C . PHE C 1 22 ? 67.369 73.592 1.506 1.00 32.63 22 PHE C C 1
ATOM 3979 O O . PHE C 1 22 ? 68.165 74.510 1.277 1.00 33.12 22 PHE C O 1
ATOM 3987 N N . GLN C 1 23 ? 66.400 73.704 2.415 1.00 31.48 23 GLN C N 1
ATOM 3988 C CA . GLN C 1 23 ? 66.268 74.950 3.155 1.00 32.09 23 GLN C CA 1
ATOM 3989 C C . GLN C 1 23 ? 67.492 75.173 4.037 1.00 32.62 23 GLN C C 1
ATOM 3990 O O . GLN C 1 23 ? 67.862 76.324 4.323 1.00 33.35 23 GLN C O 1
ATOM 3996 N N . VAL C 1 24 ? 68.135 74.084 4.452 1.00 30.84 24 VAL C N 1
ATOM 3997 C CA . VAL C 1 24 ? 69.340 74.199 5.256 1.00 32.24 24 VAL C CA 1
ATOM 3998 C C . VAL C 1 24 ? 70.492 74.620 4.327 1.00 32.38 24 VAL C C 1
ATOM 3999 O O . VAL C 1 24 ? 71.331 75.446 4.683 1.00 32.62 24 VAL C O 1
ATOM 4003 N N . GLU C 1 25 ? 70.521 74.056 3.125 1.00 32.78 25 GLU C N 1
ATOM 4004 C CA . GLU C 1 25 ? 71.580 74.398 2.172 1.00 33.95 25 GLU C CA 1
ATOM 4005 C C . GLU C 1 25 ? 71.426 75.850 1.752 1.00 33.29 25 GLU C C 1
ATOM 4006 O O . GLU C 1 25 ? 72.413 76.556 1.559 1.00 33.86 25 GLU C O 1
ATOM 4012 N N . TYR C 1 26 ? 70.185 76.307 1.632 1.00 33.25 26 TYR C N 1
ATOM 4013 C CA . TYR C 1 26 ? 69.945 77.696 1.269 1.00 32.26 26 TYR C CA 1
ATOM 4014 C C . TYR C 1 26 ? 70.351 78.593 2.434 1.00 31.69 26 TYR C C 1
ATOM 4015 O O . TYR C 1 26 ? 70.912 79.667 2.237 1.00 32.60 26 TYR C O 1
ATOM 4024 N N . ALA C 1 27 ? 70.075 78.161 3.659 1.00 32.03 27 ALA C N 1
ATOM 4025 C CA . ALA C 1 27 ? 70.461 78.970 4.805 1.00 32.55 27 ALA C CA 1
ATOM 4026 C C . ALA C 1 27 ? 71.976 79.136 4.760 1.00 33.38 27 ALA C C 1
ATOM 4027 O O . ALA C 1 27 ? 72.499 80.203 5.069 1.00 32.24 27 ALA C O 1
ATOM 4029 N N . ARG C 1 28 ? 72.683 78.077 4.367 1.00 34.31 28 ARG C N 1
ATOM 4030 C CA . ARG C 1 28 ? 74.139 78.152 4.288 1.00 35.05 28 ARG C CA 1
ATOM 4031 C C . ARG C 1 28 ? 74.572 79.223 3.292 1.00 36.10 28 ARG C C 1
ATOM 4032 O O . ARG C 1 28 ? 75.661 79.790 3.422 1.00 37.76 28 ARG C O 1
ATOM 4040 N N . GLU C 1 29 ? 73.721 79.520 2.309 1.00 36.13 29 GLU C N 1
ATOM 4041 C CA . GLU C 1 29 ? 74.072 80.539 1.331 1.00 37.90 29 GLU C CA 1
ATOM 4042 C C . GLU C 1 29 ? 74.121 81.901 2.005 1.00 38.04 29 GLU C C 1
ATOM 4043 O O . GLU C 1 29 ? 74.809 82.815 1.544 1.00 39.18 29 GLU C O 1
ATOM 4049 N N . ALA C 1 30 ? 73.401 82.041 3.110 1.00 39.45 30 ALA C N 1
ATOM 4050 C CA . ALA C 1 30 ? 73.396 83.316 3.825 1.00 39.27 30 ALA C CA 1
ATOM 4051 C C . ALA C 1 30 ? 74.728 83.554 4.532 1.00 39.00 30 ALA C C 1
ATOM 4052 O O . ALA C 1 30 ? 75.256 84.661 4.503 1.00 39.64 30 ALA C O 1
ATOM 4054 N N . VAL C 1 31 ? 75.299 82.524 5.147 1.00 39.40 31 VAL C N 1
ATOM 4055 C CA . VAL C 1 31 ? 76.565 82.743 5.831 1.00 41.91 31 VAL C CA 1
ATOM 4056 C C . VAL C 1 31 ? 77.706 83.027 4.846 1.00 43.84 31 VAL C C 1
ATOM 4057 O O . VAL C 1 31 ? 78.667 83.728 5.187 1.00 45.67 31 VAL C O 1
ATOM 4061 N N . LYS C 1 32 ? 77.594 82.522 3.620 1.00 45.61 32 LYS C N 1
ATOM 4062 C CA . LYS C 1 32 ? 78.624 82.772 2.603 1.00 46.01 32 LYS C CA 1
ATOM 4063 C C . LYS C 1 32 ? 78.818 84.265 2.351 1.00 45.93 32 LYS C C 1
ATOM 4064 O O . LYS C 1 32 ? 79.919 84.701 2.038 1.00 46.60 32 LYS C O 1
ATOM 4070 N N . ARG C 1 33 ? 77.739 85.037 2.469 1.00 45.35 33 ARG C N 1
ATOM 4071 C CA . ARG C 1 33 ? 77.790 86.481 2.220 1.00 45.57 33 ARG C CA 1
ATOM 4072 C C . ARG C 1 33 ? 78.418 87.321 3.321 1.00 45.92 33 ARG C C 1
ATOM 4073 O O . ARG C 1 33 ? 78.647 88.515 3.128 1.00 46.04 33 ARG C O 1
ATOM 4081 N N . GLY C 1 34 ? 78.688 86.715 4.472 1.00 46.02 34 GLY C N 1
ATOM 4082 C CA . GLY C 1 34 ? 79.245 87.477 5.575 1.00 44.48 34 GLY C CA 1
ATOM 4083 C C . GLY C 1 34 ? 80.735 87.744 5.533 1.00 45.23 34 GLY C C 1
ATOM 4084 O O . GLY C 1 34 ? 81.488 87.042 4.856 1.00 46.20 34 GLY C O 1
ATOM 4085 N N . ALA C 1 35 ? 81.165 88.775 6.254 1.00 44.29 35 ALA C N 1
ATOM 4086 C CA . ALA C 1 35 ? 82.575 89.109 6.316 1.00 43.57 35 ALA C CA 1
ATOM 4087 C C . ALA C 1 35 ? 83.235 87.837 6.822 1.00 44.29 35 ALA C C 1
ATOM 4088 O O . ALA C 1 35 ? 82.678 87.139 7.674 1.00 44.36 35 ALA C O 1
ATOM 4090 N N . THR C 1 36 ? 84.415 87.522 6.306 1.00 44.17 36 THR C N 1
ATOM 4091 C CA . THR C 1 36 ? 85.074 86.296 6.724 1.00 44.82 36 THR C CA 1
ATOM 4092 C C . THR C 1 36 ? 85.699 86.363 8.117 1.00 44.35 36 THR C C 1
ATOM 4093 O O . THR C 1 36 ? 86.271 87.375 8.518 1.00 46.44 36 THR C O 1
ATOM 4097 N N . ALA C 1 37 ? 85.557 85.273 8.857 1.00 42.54 37 ALA C N 1
ATOM 4098 C CA . ALA C 1 37 ? 86.115 85.171 10.188 1.00 42.39 37 ALA C CA 1
ATOM 4099 C C . ALA C 1 37 ? 87.024 83.953 10.174 1.00 43.21 37 ALA C C 1
ATOM 4100 O O . ALA C 1 37 ? 86.641 82.884 9.689 1.00 42.84 37 ALA C O 1
ATOM 4102 N N . ILE C 1 38 ? 88.228 84.124 10.710 1.00 43.00 38 ILE C N 1
ATOM 4103 C CA . ILE C 1 38 ? 89.208 83.057 10.740 1.00 43.21 38 ILE C CA 1
ATOM 4104 C C . ILE C 1 38 ? 89.497 82.572 12.147 1.00 43.85 38 ILE C C 1
ATOM 4105 O O . ILE C 1 38 ? 89.470 83.342 13.104 1.00 41.48 38 ILE C O 1
ATOM 4110 N N . GLY C 1 39 ? 89.773 81.277 12.249 1.00 45.79 39 GLY C N 1
ATOM 4111 C CA . GLY C 1 39 ? 90.089 80.673 13.524 1.00 48.28 39 GLY C CA 1
ATOM 4112 C C . GLY C 1 39 ? 91.320 79.810 13.359 1.00 50.49 39 GLY C C 1
ATOM 4113 O O . GLY C 1 39 ? 91.405 79.001 12.430 1.00 51.91 39 GLY C O 1
ATOM 4114 N N . ILE C 1 40 ? 92.289 79.995 14.246 1.00 51.33 40 ILE C N 1
ATOM 4115 C CA . ILE C 1 40 ? 93.507 79.206 14.186 1.00 52.48 40 ILE C CA 1
ATOM 4116 C C . ILE C 1 40 ? 93.958 78.838 15.587 1.00 52.91 40 ILE C C 1
ATOM 4117 O O . ILE C 1 40 ? 94.000 79.674 16.488 1.00 53.04 40 ILE C O 1
ATOM 4122 N N . LYS C 1 41 ? 94.277 77.564 15.759 1.00 54.07 41 LYS C N 1
ATOM 4123 C CA . LYS C 1 41 ? 94.714 77.050 17.041 1.00 56.38 41 LYS C CA 1
ATOM 4124 C C . LYS C 1 41 ? 96.185 76.650 16.990 1.00 58.03 41 LYS C C 1
ATOM 4125 O O . LYS C 1 41 ? 96.708 76.281 15.937 1.00 57.58 41 LYS C O 1
ATOM 4131 N N . CYS C 1 42 ? 96.848 76.739 18.137 1.00 59.41 42 CYS C N 1
ATOM 4132 C CA . CYS C 1 42 ? 98.245 76.366 18.238 1.00 60.31 42 CYS C CA 1
ATOM 4133 C C . CYS C 1 42 ? 98.484 75.789 19.623 1.00 61.16 42 CYS C C 1
ATOM 4134 O O . CYS C 1 42 ? 97.552 75.629 20.409 1.00 60.71 42 CYS C O 1
ATOM 4137 N N . LYS C 1 43 ? 99.745 75.493 19.916 1.00 63.20 43 LYS C N 1
ATOM 4138 C CA . LYS C 1 43 ? 100.143 74.904 21.193 1.00 63.52 43 LYS C CA 1
ATOM 4139 C C . LYS C 1 43 ? 99.725 75.718 22.415 1.00 63.21 43 LYS C C 1
ATOM 4140 O O . LYS C 1 43 ? 99.109 75.196 23.343 1.00 62.13 43 LYS C O 1
ATOM 4146 N N . GLU C 1 44 ? 100.054 77.004 22.393 1.00 64.20 44 GLU C N 1
ATOM 4147 C CA . GLU C 1 44 ? 99.773 77.892 23.511 1.00 65.25 44 GLU C CA 1
ATOM 4148 C C . GLU C 1 44 ? 98.423 78.601 23.555 1.00 63.60 44 GLU C C 1
ATOM 4149 O O . GLU C 1 44 ? 98.144 79.348 24.497 1.00 63.50 44 GLU C O 1
ATOM 4155 N N . GLY C 1 45 ? 97.576 78.372 22.561 1.00 61.81 45 GLY C N 1
ATOM 4156 C CA . GLY C 1 45 ? 96.277 79.022 22.582 1.00 59.31 45 GLY C CA 1
ATOM 4157 C C . GLY C 1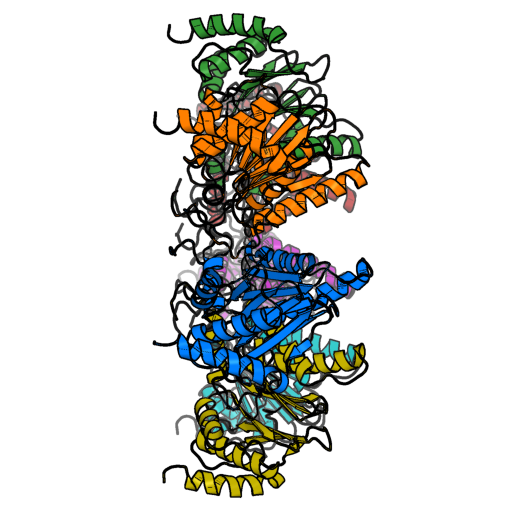 45 ? 95.520 79.026 21.275 1.00 57.32 45 GLY C C 1
ATOM 4158 O O . GLY C 1 45 ? 95.938 78.408 20.293 1.00 57.19 45 GLY C O 1
ATOM 4159 N N . VAL C 1 46 ? 94.394 79.733 21.265 1.00 55.54 46 VAL C N 1
ATOM 4160 C CA . VAL C 1 46 ? 93.552 79.819 20.075 1.00 52.89 46 VAL C CA 1
ATOM 4161 C C . VAL C 1 46 ? 93.305 81.272 19.691 1.00 51.17 46 VAL C C 1
ATOM 4162 O O . VAL C 1 46 ? 93.144 82.131 20.553 1.00 51.19 46 VAL C O 1
ATOM 4166 N N . ILE C 1 47 ? 93.278 81.538 18.392 1.00 50.11 47 ILE C N 1
ATOM 4167 C CA . ILE C 1 47 ? 93.091 82.890 17.889 1.00 48.71 47 ILE C CA 1
ATOM 4168 C C . ILE C 1 47 ? 91.896 83.015 16.947 1.00 48.69 47 ILE C C 1
ATOM 4169 O O . ILE C 1 47 ? 91.573 82.083 16.203 1.00 49.62 47 ILE C O 1
ATOM 4174 N N . LEU C 1 48 ? 91.249 84.176 16.985 1.00 47.11 48 LEU C N 1
ATOM 4175 C CA . LEU C 1 48 ? 90.102 84.463 16.130 1.00 47.29 48 LEU C CA 1
ATOM 4176 C C . LEU C 1 48 ? 90.339 85.797 15.439 1.00 48.08 48 LEU C C 1
ATOM 4177 O O . LEU C 1 48 ? 90.579 86.807 16.091 1.00 48.51 48 LEU C O 1
ATOM 4182 N N . ILE C 1 49 ? 90.281 85.798 14.113 1.00 49.71 49 ILE C N 1
ATOM 4183 C CA . ILE C 1 49 ? 90.511 87.014 13.351 1.00 50.90 49 ILE C CA 1
ATOM 4184 C C . ILE C 1 49 ? 89.305 87.282 12.471 1.00 52.40 49 ILE C C 1
ATOM 4185 O O . ILE C 1 49 ? 88.868 86.406 11.735 1.00 53.00 49 ILE C O 1
ATOM 4190 N N . ALA C 1 50 ? 88.780 88.499 12.537 1.00 54.37 50 ALA C N 1
ATOM 4191 C CA . ALA C 1 50 ? 87.614 88.865 11.747 1.00 56.59 50 ALA C CA 1
ATOM 4192 C C . ALA C 1 50 ? 87.831 90.138 10.956 1.00 58.13 50 ALA C C 1
ATOM 4193 O O . ALA C 1 50 ? 88.521 91.048 11.402 1.00 58.90 50 ALA C O 1
ATOM 4195 N N . ASP C 1 51 ? 87.229 90.191 9.774 1.00 59.81 51 ASP C N 1
ATOM 4196 C CA . ASP C 1 51 ? 87.329 91.357 8.913 1.00 61.47 51 ASP C CA 1
ATOM 4197 C C . ASP C 1 51 ? 86.222 92.326 9.308 1.00 63.09 51 ASP C C 1
ATOM 4198 O O . ASP C 1 51 ? 85.046 91.966 9.300 1.00 63.56 51 ASP C O 1
ATOM 4203 N N . LYS C 1 52 ? 86.591 93.552 9.663 1.00 65.17 52 LYS C N 1
ATOM 4204 C CA . LYS C 1 52 ? 85.591 94.536 10.055 1.00 67.42 52 LYS C CA 1
ATOM 4205 C C . LYS C 1 52 ? 85.525 95.760 9.149 1.00 68.79 52 LYS C C 1
ATOM 4206 O O . LYS C 1 52 ? 85.055 96.819 9.560 1.00 69.30 52 LYS C O 1
ATOM 4212 N N . ARG C 1 53 ? 85.988 95.615 7.912 1.00 71.09 53 ARG C N 1
ATOM 4213 C CA . ARG C 1 53 ? 85.940 96.721 6.960 1.00 73.10 53 ARG C CA 1
ATOM 4214 C C . ARG C 1 53 ? 84.479 97.101 6.712 1.00 74.60 53 ARG C C 1
ATOM 4215 O O . ARG C 1 53 ? 83.628 96.232 6.486 1.00 74.69 53 ARG C O 1
ATOM 4223 N N . VAL C 1 54 ? 84.187 98.397 6.761 1.00 75.33 54 VAL C N 1
ATOM 4224 C CA . VAL C 1 54 ? 82.826 98.866 6.530 1.00 76.87 54 VAL C CA 1
ATOM 4225 C C . VAL C 1 54 ? 82.761 99.666 5.239 1.00 77.66 54 VAL C C 1
ATOM 4226 O O . VAL C 1 54 ? 83.759 100.242 4.806 1.00 78.05 54 VAL C O 1
ATOM 4230 N N . GLY C 1 55 ? 81.585 99.701 4.627 1.00 78.17 55 GLY C N 1
ATOM 4231 C CA . GLY C 1 55 ? 81.434 100.438 3.388 1.00 79.25 55 GLY C CA 1
ATOM 4232 C C . GLY C 1 55 ? 81.132 101.913 3.576 1.00 79.65 55 GLY C C 1
ATOM 4233 O O . GLY C 1 55 ? 81.065 102.661 2.600 1.00 80.12 55 GLY C O 1
ATOM 4234 N N . SER C 1 56 ? 80.950 102.340 4.822 1.00 79.41 56 SER C N 1
ATOM 4235 C CA . SER C 1 56 ? 80.647 103.739 5.101 1.00 79.52 56 SER C CA 1
ATOM 4236 C C . SER C 1 56 ? 81.350 104.271 6.339 1.00 79.37 56 SER C C 1
ATOM 4237 O O . SER C 1 56 ? 81.590 103.540 7.298 1.00 80.23 56 SER C O 1
ATOM 4240 N N . LYS C 1 57 ? 81.671 105.558 6.308 1.00 79.16 57 LYS C N 1
ATOM 4241 C CA . LYS C 1 57 ? 82.343 106.209 7.424 1.00 78.86 57 LYS C CA 1
ATOM 4242 C C . LYS C 1 57 ? 81.333 106.677 8.461 1.00 78.04 57 LYS C C 1
ATOM 4243 O O . LYS C 1 57 ? 81.708 107.137 9.540 1.00 77.54 57 LYS C O 1
ATOM 4249 N N . LEU C 1 58 ? 80.051 106.568 8.126 1.00 77.54 58 LEU C N 1
ATOM 4250 C CA . LEU C 1 58 ? 78.995 106.988 9.035 1.00 77.04 58 LEU C CA 1
ATOM 4251 C C . LEU C 1 58 ? 78.752 105.959 10.132 1.00 76.98 58 LEU C C 1
ATOM 4252 O O . LEU C 1 58 ? 78.152 106.267 11.162 1.00 76.01 58 LEU C O 1
ATOM 4257 N N . LEU C 1 59 ? 79.220 104.736 9.912 1.00 77.32 59 LEU C N 1
ATOM 4258 C CA . LEU C 1 59 ? 79.068 103.692 10.913 1.00 78.40 59 LEU C CA 1
ATOM 4259 C C . LEU C 1 59 ? 80.066 103.921 12.038 1.00 79.49 59 LEU C C 1
ATOM 4260 O O . LEU C 1 59 ? 81.243 104.205 11.795 1.00 80.42 59 LEU C O 1
ATOM 4265 N N . GLU C 1 60 ? 79.591 103.806 13.270 1.00 79.57 60 GLU C N 1
ATOM 4266 C CA . GLU C 1 60 ? 80.446 103.984 14.430 1.00 80.21 60 GLU C CA 1
ATOM 4267 C C . GLU C 1 60 ? 81.284 102.716 14.535 1.00 81.52 60 GLU C C 1
ATOM 4268 O O . GLU C 1 60 ? 81.085 101.900 15.432 1.00 81.52 60 GLU C O 1
ATOM 4274 N N . LYS C 1 61 ? 82.219 102.548 13.605 1.00 83.26 61 LYS C N 1
ATOM 4275 C CA . LYS C 1 61 ? 83.060 101.359 13.598 1.00 84.60 61 LYS C CA 1
ATOM 4276 C C . LYS C 1 61 ? 83.910 101.243 14.855 1.00 85.54 61 LYS C C 1
ATOM 4277 O O . LYS C 1 61 ? 84.409 100.164 15.171 1.00 85.56 61 LYS C O 1
ATOM 4283 N N . ASP C 1 62 ? 84.068 102.351 15.574 1.00 86.73 62 ASP C N 1
ATOM 4284 C CA . ASP C 1 62 ? 84.847 102.352 16.812 1.00 87.52 62 ASP C CA 1
ATOM 4285 C C . ASP C 1 62 ? 84.148 101.498 17.863 1.00 86.92 62 ASP C C 1
ATOM 4286 O O . ASP C 1 62 ? 84.684 101.262 18.945 1.00 86.72 62 ASP C O 1
ATOM 4291 N N . THR C 1 63 ? 82.945 101.037 17.533 1.00 86.24 63 THR C N 1
ATOM 4292 C CA . THR C 1 63 ? 82.162 100.222 18.448 1.00 85.25 63 THR C CA 1
ATOM 4293 C C . THR C 1 63 ? 81.664 98.946 17.770 1.00 84.49 63 THR C C 1
ATOM 4294 O O . THR C 1 63 ? 80.821 98.232 18.316 1.00 84.75 63 THR C O 1
ATOM 4298 N N . ILE C 1 64 ? 82.177 98.663 16.575 1.00 83.40 64 ILE C N 1
ATOM 4299 C CA . ILE C 1 64 ? 81.783 97.454 15.859 1.00 82.37 64 ILE C CA 1
ATOM 4300 C C . ILE C 1 64 ? 82.500 96.254 16.476 1.00 81.61 64 ILE C C 1
ATOM 4301 O O . ILE C 1 64 ? 83.703 96.304 16.748 1.00 82.17 64 ILE C O 1
ATOM 4306 N N . GLU C 1 65 ? 81.763 95.175 16.703 1.00 79.59 65 GLU C N 1
ATOM 4307 C CA . GLU C 1 65 ? 82.353 93.993 17.311 1.00 77.63 65 GLU C CA 1
ATOM 4308 C C . GLU C 1 65 ? 82.099 92.761 16.448 1.00 75.40 65 GLU C C 1
ATOM 4309 O O . GLU C 1 65 ? 80.951 92.423 16.151 1.00 75.60 65 GLU C O 1
ATOM 4315 N N . LYS C 1 66 ? 83.180 92.102 16.039 1.00 71.60 66 LYS C N 1
ATOM 4316 C CA . LYS C 1 66 ? 83.081 90.906 15.215 1.00 68.08 66 LYS C CA 1
ATOM 4317 C C . LYS C 1 66 ? 83.447 89.662 16.017 1.00 65.06 66 LYS C C 1
ATOM 4318 O O . LYS C 1 66 ? 83.060 88.552 15.669 1.00 65.52 66 LYS C O 1
ATOM 4324 N N . ILE C 1 67 ? 84.190 89.855 17.096 1.00 61.81 67 ILE C N 1
ATOM 4325 C CA . ILE C 1 67 ? 84.585 88.747 17.954 1.00 59.36 67 ILE C CA 1
ATOM 4326 C C . ILE C 1 67 ? 83.927 89.001 19.303 1.00 57.90 67 ILE C C 1
ATOM 4327 O O . ILE C 1 67 ? 84.102 90.071 19.888 1.00 58.29 67 ILE C O 1
ATOM 4332 N N . TYR C 1 68 ? 83.169 88.029 19.798 1.00 55.76 68 TYR C N 1
ATOM 4333 C CA . TYR C 1 68 ? 82.458 88.216 21.060 1.00 54.28 68 TYR C CA 1
ATOM 4334 C C . TYR C 1 68 ? 82.871 87.315 22.202 1.00 52.66 68 TYR C C 1
ATOM 4335 O O . TYR C 1 68 ? 83.039 86.111 22.030 1.00 52.38 68 TYR C O 1
ATOM 4344 N N . LYS C 1 69 ? 83.015 87.918 23.378 1.00 52.04 69 LYS C N 1
ATOM 4345 C CA . LYS C 1 69 ? 83.377 87.186 24.577 1.00 50.86 69 LYS C CA 1
ATOM 4346 C C . LYS C 1 69 ? 82.109 86.513 25.066 1.00 50.16 69 LYS C C 1
ATOM 4347 O O . LYS C 1 69 ? 81.059 87.147 25.178 1.00 47.14 69 LYS C O 1
ATOM 4353 N N . ILE C 1 70 ? 82.206 85.220 25.340 1.00 49.58 70 ILE C N 1
ATOM 4354 C CA . ILE C 1 70 ? 81.060 84.452 25.806 1.00 50.00 70 ILE C CA 1
ATOM 4355 C C . ILE C 1 70 ? 81.202 84.277 27.308 1.00 51.41 70 ILE C C 1
ATOM 4356 O O . ILE C 1 70 ? 80.234 84.391 28.062 1.00 51.67 70 ILE C O 1
ATOM 4361 N N . ASP C 1 71 ? 82.430 84.002 27.729 1.00 52.30 71 ASP C N 1
ATOM 4362 C CA . ASP C 1 71 ? 82.756 83.808 29.126 1.00 52.72 71 ASP C CA 1
ATOM 4363 C C . ASP C 1 71 ? 84.231 84.165 29.225 1.00 54.17 71 ASP C C 1
ATOM 4364 O O . ASP C 1 71 ? 84.852 84.503 28.217 1.00 56.23 71 ASP C O 1
ATOM 4369 N N . GLU C 1 72 ? 84.801 84.095 30.421 1.00 55.02 72 GLU C N 1
ATOM 4370 C CA . GLU C 1 72 ? 86.209 84.446 30.597 1.00 54.79 72 GLU C CA 1
ATOM 4371 C C . GLU C 1 72 ? 87.158 83.679 29.682 1.00 54.09 72 GLU C C 1
ATOM 4372 O O . GLU C 1 72 ? 88.152 84.237 29.204 1.00 53.48 72 GLU C O 1
ATOM 4378 N N . HIS C 1 73 ? 86.844 82.411 29.423 1.00 52.71 73 HIS C N 1
ATOM 4379 C CA . HIS C 1 73 ? 87.697 81.575 28.584 1.00 50.72 73 HIS C CA 1
ATOM 4380 C C . HIS C 1 73 ? 87.103 81.211 27.223 1.00 50.33 73 HIS C C 1
ATOM 4381 O O . HIS C 1 73 ? 87.771 80.573 26.410 1.00 50.31 73 HIS C O 1
ATOM 4388 N N . ILE C 1 74 ? 85.855 81.595 26.970 1.00 49.52 74 ILE C N 1
ATOM 4389 C CA . ILE C 1 74 ? 85.231 81.258 25.694 1.00 47.89 74 ILE C CA 1
ATOM 4390 C C . ILE C 1 74 ? 85.075 82.468 24.782 1.00 48.24 74 ILE C C 1
ATOM 4391 O O . ILE C 1 74 ? 84.684 83.558 25.204 1.00 49.55 74 ILE C O 1
ATOM 4396 N N . CYS C 1 75 ? 85.370 82.233 23.513 1.00 47.07 75 CYS C N 1
ATOM 4397 C CA . CYS C 1 75 ? 85.391 83.248 22.471 1.00 45.49 75 CYS C CA 1
ATOM 4398 C C . CYS C 1 75 ? 84.497 82.851 21.277 1.00 43.42 75 CYS C C 1
ATOM 4399 O O . CYS C 1 75 ? 84.226 81.663 21.081 1.00 43.64 75 CYS C O 1
ATOM 4402 N N . ALA C 1 76 ? 84.049 83.816 20.472 1.00 40.41 76 ALA C N 1
ATOM 4403 C CA . ALA C 1 76 ? 83.195 83.472 19.325 1.00 39.72 76 ALA C CA 1
ATOM 4404 C C . ALA C 1 76 ? 83.102 84.489 18.194 1.00 38.86 76 ALA C C 1
ATOM 4405 O O . ALA C 1 76 ? 83.063 85.694 18.424 1.00 39.41 76 ALA C O 1
ATOM 4407 N N . ALA C 1 77 ? 83.059 83.982 16.965 1.00 39.12 77 ALA C N 1
ATOM 4408 C CA . ALA C 1 77 ? 82.944 84.821 15.764 1.00 37.19 77 ALA C CA 1
ATOM 4409 C C . ALA C 1 77 ? 81.644 84.441 15.031 1.00 36.60 77 ALA C C 1
ATOM 4410 O O . ALA C 1 77 ? 81.100 83.357 15.238 1.00 34.81 77 ALA C O 1
ATOM 4412 N N . THR C 1 78 ? 81.187 85.316 14.144 1.00 36.00 78 THR C N 1
ATOM 4413 C CA . THR C 1 78 ? 79.925 85.108 13.452 1.00 35.71 78 THR C CA 1
ATOM 4414 C C . THR C 1 78 ? 79.909 85.372 11.942 1.00 35.66 78 THR C C 1
ATOM 4415 O O . THR C 1 78 ? 80.734 86.120 11.419 1.00 37.00 78 THR C O 1
ATOM 4419 N N . SER C 1 79 ? 78.959 84.745 11.251 1.00 33.66 79 SER C N 1
ATOM 4420 C CA . SER C 1 79 ? 78.779 84.952 9.815 1.00 31.83 79 SER C CA 1
ATOM 4421 C C . SER C 1 79 ? 77.382 84.515 9.383 1.00 31.60 79 SER C C 1
ATOM 4422 O O . SER C 1 79 ? 76.925 83.415 9.731 1.00 31.18 79 SER C O 1
ATOM 4425 N N . GLY C 1 80 ? 76.715 85.382 8.621 1.00 29.19 80 GLY C N 1
ATOM 4426 C CA . GLY C 1 80 ? 75.364 85.113 8.165 1.00 29.31 80 GLY C CA 1
ATOM 4427 C C . GLY C 1 80 ? 74.388 86.227 8.561 1.00 29.30 80 GLY C C 1
ATOM 4428 O O . GLY C 1 80 ? 74.795 87.378 8.750 1.00 28.42 80 GLY C O 1
ATOM 4429 N N . LEU C 1 81 ? 73.106 85.903 8.682 1.00 27.96 81 LEU C N 1
ATOM 4430 C CA . LEU C 1 81 ? 72.106 86.909 9.063 1.00 29.42 81 LEU C CA 1
ATOM 4431 C C . LEU C 1 81 ? 72.464 87.585 10.385 1.00 28.80 81 LEU C C 1
ATOM 4432 O O . LEU C 1 81 ? 72.636 86.928 11.400 1.00 28.03 81 LEU C O 1
ATOM 4437 N N . VAL C 1 82 ? 72.545 88.910 10.360 1.00 31.86 82 VAL C N 1
ATOM 4438 C CA . VAL C 1 82 ? 72.935 89.711 11.514 1.00 33.67 82 VAL C CA 1
ATOM 4439 C C . VAL C 1 82 ? 72.132 89.499 12.779 1.00 34.14 82 VAL C C 1
ATOM 4440 O O . VAL C 1 82 ? 72.685 89.122 13.814 1.00 35.57 82 VAL C O 1
ATOM 4444 N N . ALA C 1 83 ? 70.832 89.754 12.703 1.00 34.43 83 ALA C N 1
ATOM 4445 C CA . ALA C 1 83 ? 69.949 89.588 13.850 1.00 33.50 83 ALA C CA 1
ATOM 4446 C C . ALA C 1 83 ? 69.996 88.159 14.393 1.00 34.04 83 ALA C C 1
ATOM 4447 O O . ALA C 1 83 ? 70.034 87.950 15.605 1.00 35.68 83 ALA C O 1
ATOM 4449 N N . ASP C 1 84 ? 69.994 87.176 13.500 1.00 33.33 84 ASP C N 1
ATOM 4450 C CA . ASP C 1 84 ? 70.072 85.778 13.918 1.00 34.29 84 ASP C CA 1
ATOM 4451 C C . ASP C 1 84 ? 71.356 85.538 14.730 1.00 34.95 84 ASP C C 1
ATOM 4452 O O . ASP C 1 84 ? 71.345 84.855 15.753 1.00 36.94 84 ASP C O 1
ATOM 4457 N N . ALA C 1 85 ? 72.465 86.102 14.265 1.00 33.49 85 ALA C N 1
ATOM 4458 C CA . ALA C 1 85 ? 73.745 85.928 14.925 1.00 32.15 85 ALA C CA 1
ATOM 4459 C C . ALA C 1 85 ? 73.742 86.467 16.348 1.00 33.45 85 ALA C C 1
ATOM 4460 O O . ALA C 1 85 ? 74.138 85.764 17.278 1.00 32.74 85 ALA C O 1
ATOM 4462 N N . ARG C 1 86 ? 73.297 87.712 16.511 1.00 34.35 86 ARG C N 1
ATOM 4463 C CA . ARG C 1 86 ? 73.248 88.341 17.826 1.00 35.49 86 ARG C CA 1
ATOM 4464 C C . ARG C 1 86 ? 72.468 87.455 18.803 1.00 36.88 86 ARG C C 1
ATOM 4465 O O . ARG C 1 86 ? 72.917 87.186 19.921 1.00 38.37 86 ARG C O 1
ATOM 4473 N N . VAL C 1 87 ? 71.305 86.982 18.370 1.00 37.20 87 VAL C N 1
ATOM 4474 C CA . VAL C 1 87 ? 70.481 86.130 19.212 1.00 37.22 87 VAL C CA 1
ATOM 4475 C C . VAL C 1 87 ? 71.235 84.886 19.658 1.00 37.69 87 VAL C C 1
ATOM 4476 O O . VAL C 1 87 ? 71.131 84.460 20.801 1.00 37.42 87 VAL C O 1
ATOM 4480 N N . LEU C 1 88 ? 72.002 84.307 18.742 1.00 39.75 88 LEU C N 1
ATOM 4481 C CA . LEU C 1 88 ? 72.762 83.101 19.042 1.00 39.27 88 LEU C CA 1
ATOM 4482 C C . LEU C 1 88 ? 73.847 83.371 20.082 1.00 38.88 88 LEU C C 1
ATOM 4483 O O . LEU C 1 88 ? 74.084 82.549 20.969 1.00 36.34 88 LEU C O 1
ATOM 4488 N N . ILE C 1 89 ? 74.499 84.526 19.978 1.00 38.97 89 ILE C N 1
ATOM 4489 C CA . ILE C 1 89 ? 75.540 84.871 20.935 1.00 42.31 89 ILE C CA 1
ATOM 4490 C C . ILE C 1 89 ? 74.990 85.151 22.347 1.00 43.93 89 ILE C C 1
ATOM 4491 O O . ILE C 1 89 ? 75.620 84.777 23.342 1.00 41.19 89 ILE C O 1
ATOM 4496 N N . ASP C 1 90 ? 73.829 85.804 22.432 1.00 44.46 90 ASP C N 1
ATOM 4497 C CA . ASP C 1 90 ? 73.229 86.062 23.728 1.00 46.56 90 ASP C CA 1
ATOM 4498 C C . ASP C 1 90 ? 72.856 84.700 24.321 1.00 47.57 90 ASP C C 1
ATOM 4499 O O . ASP C 1 90 ? 72.989 84.462 25.529 1.00 48.19 90 ASP C O 1
ATOM 4504 N N . ARG C 1 91 ? 72.399 83.803 23.458 1.00 45.73 91 ARG C N 1
ATOM 4505 C CA . ARG C 1 91 ? 72.020 82.470 23.887 1.00 45.38 91 ARG C CA 1
ATOM 4506 C C . ARG C 1 91 ? 73.225 81.738 24.489 1.00 45.57 91 ARG C C 1
ATOM 4507 O O . ARG C 1 91 ? 73.109 81.033 25.493 1.00 44.92 91 ARG C O 1
ATOM 4515 N N . ALA C 1 92 ? 74.386 81.907 23.870 1.00 44.96 92 ALA C N 1
ATOM 4516 C CA . ALA C 1 92 ? 75.594 81.255 24.352 1.00 44.42 92 ALA C CA 1
ATOM 4517 C C . ALA C 1 92 ? 75.969 81.800 25.728 1.00 44.63 92 ALA C C 1
ATOM 4518 O O . ALA C 1 92 ? 76.319 81.041 26.640 1.00 42.71 92 ALA C O 1
ATOM 4520 N N . ARG C 1 93 ? 75.892 83.120 25.870 1.00 44.39 93 ARG C N 1
ATOM 4521 C CA . ARG C 1 93 ? 76.217 83.765 27.129 1.00 45.20 93 ARG C CA 1
ATOM 4522 C C . ARG C 1 93 ? 75.291 83.274 28.229 1.00 46.85 93 ARG C C 1
ATOM 4523 O O . ARG C 1 93 ? 75.753 82.868 29.294 1.00 46.69 93 ARG C O 1
ATOM 4531 N N . ILE C 1 94 ? 73.987 83.286 27.966 1.00 48.95 94 ILE C N 1
ATOM 4532 C CA . ILE C 1 94 ? 73.020 82.813 28.949 1.00 50.11 94 ILE C CA 1
ATOM 4533 C C . ILE C 1 94 ? 73.390 81.380 29.321 1.00 51.68 94 ILE C C 1
ATOM 4534 O O . ILE C 1 94 ? 73.400 81.004 30.495 1.00 53.55 94 ILE C O 1
ATOM 4539 N N . GLU C 1 95 ? 73.702 80.584 28.305 1.00 52.15 95 GLU C N 1
ATOM 4540 C CA . GLU C 1 95 ? 74.066 79.188 28.499 1.00 52.14 95 GLU C CA 1
ATOM 4541 C C . GLU C 1 95 ? 75.315 79.066 29.382 1.00 52.21 95 GLU C C 1
ATOM 4542 O O . GLU C 1 95 ? 75.433 78.138 30.181 1.00 51.03 95 GLU C O 1
ATOM 4548 N N . ALA C 1 96 ? 76.244 80.007 29.238 1.00 51.42 96 ALA C N 1
ATOM 4549 C CA . ALA C 1 96 ? 77.462 79.993 30.037 1.00 51.99 96 ALA C CA 1
ATOM 4550 C C . ALA C 1 96 ? 77.149 80.299 31.509 1.00 53.18 96 ALA C C 1
ATOM 4551 O O . ALA C 1 96 ? 77.771 79.752 32.427 1.00 51.15 96 ALA C O 1
ATOM 4553 N N . GLN C 1 97 ? 76.180 81.182 31.728 1.00 53.40 97 GLN C N 1
ATOM 4554 C CA . GLN C 1 97 ? 75.788 81.548 33.078 1.00 54.75 97 GLN C CA 1
ATOM 4555 C C . GLN C 1 97 ? 75.032 80.405 33.741 1.00 55.67 97 GLN C C 1
ATOM 4556 O O . GLN C 1 97 ? 75.285 80.071 34.899 1.00 56.06 97 GLN C O 1
ATOM 4562 N N . ILE C 1 98 ? 74.100 79.803 33.011 1.00 54.98 98 ILE C N 1
ATOM 4563 C CA . ILE C 1 98 ? 73.329 78.692 33.554 1.00 54.37 98 ILE C CA 1
ATOM 4564 C C . ILE C 1 98 ? 74.267 77.613 34.088 1.00 53.99 98 ILE C C 1
ATOM 4565 O O . ILE C 1 98 ? 74.030 77.032 35.152 1.00 55.16 98 ILE C O 1
ATOM 4570 N N . ASN C 1 99 ? 75.336 77.348 33.347 1.00 53.09 99 ASN C N 1
ATOM 4571 C CA . ASN C 1 99 ? 76.290 76.320 33.739 1.00 52.27 99 ASN C CA 1
ATOM 4572 C C . ASN C 1 99 ? 76.941 76.584 35.102 1.00 52.58 99 ASN C C 1
ATOM 4573 O O . ASN C 1 99 ? 77.035 75.682 35.941 1.00 52.38 99 ASN C O 1
ATOM 4578 N N . ARG C 1 100 ? 77.395 77.815 35.316 1.00 52.17 100 ARG C N 1
ATOM 4579 C CA . ARG C 1 100 ? 78.038 78.187 36.570 1.00 52.58 100 ARG C CA 1
ATOM 4580 C C . ARG C 1 100 ? 77.067 78.094 37.747 1.00 51.80 100 ARG C C 1
ATOM 4581 O O . ARG C 1 100 ? 77.482 77.936 38.889 1.00 51.96 100 ARG C O 1
ATOM 4589 N N . LEU C 1 101 ? 75.776 78.175 37.450 1.00 51.92 101 LEU C N 1
ATOM 4590 C CA . LEU C 1 101 ? 74.723 78.098 38.458 1.00 52.19 101 LEU C CA 1
ATOM 4591 C C . LEU C 1 101 ? 74.415 76.644 38.815 1.00 54.07 101 LEU C C 1
ATOM 4592 O O . LEU C 1 101 ? 74.414 76.258 39.988 1.00 56.57 101 LEU C O 1
ATOM 4597 N N . THR C 1 102 ? 74.166 75.845 37.783 1.00 55.76 102 THR C N 1
ATOM 4598 C CA . THR C 1 102 ? 73.818 74.436 37.919 1.00 56.79 102 THR C CA 1
ATOM 4599 C C . THR C 1 102 ? 74.941 73.532 38.406 1.00 57.09 102 THR C C 1
ATOM 4600 O O . THR C 1 102 ? 74.734 72.686 39.266 1.00 57.88 102 THR C O 1
ATOM 4604 N N . TYR C 1 103 ? 76.122 73.698 37.830 1.00 58.23 103 TYR C N 1
ATOM 4605 C CA . TYR C 1 103 ? 77.269 72.876 38.189 1.00 59.25 103 TYR C CA 1
ATOM 4606 C C . TYR C 1 103 ? 78.291 73.686 38.969 1.00 59.12 103 TYR C C 1
ATOM 4607 O O . TYR C 1 103 ? 79.374 73.201 39.300 1.00 59.55 103 TYR C O 1
ATOM 4616 N N . ASP C 1 104 ? 77.944 74.934 39.239 1.00 58.15 104 ASP C N 1
ATOM 4617 C CA . ASP C 1 104 ? 78.808 75.821 39.991 1.00 58.99 104 ASP C CA 1
ATOM 4618 C C . ASP C 1 104 ? 80.244 75.814 39.466 1.00 59.19 104 ASP C C 1
ATOM 4619 O O . ASP C 1 104 ? 81.197 75.936 40.233 1.00 59.08 104 ASP C O 1
ATOM 4624 N N . ILE C 1 105 ? 80.388 75.660 38.154 1.00 58.96 105 ILE C N 1
ATOM 4625 C CA . ILE C 1 105 ? 81.701 75.674 37.502 1.00 58.98 105 ILE C CA 1
ATOM 4626 C C . ILE C 1 105 ? 81.537 76.168 36.068 1.00 57.20 105 ILE C C 1
ATOM 4627 O O . ILE C 1 105 ? 80.455 76.064 35.489 1.00 58.06 105 ILE C O 1
ATOM 4632 N N . PRO C 1 106 ? 82.606 76.724 35.478 1.00 56.10 106 PRO C N 1
ATOM 4633 C CA . PRO C 1 106 ? 82.521 77.225 34.100 1.00 53.66 106 PRO C CA 1
ATOM 4634 C C . PRO C 1 106 ? 82.271 76.116 33.084 1.00 52.43 106 PRO C C 1
ATOM 4635 O O . PRO C 1 106 ? 82.778 75.002 33.225 1.00 52.90 106 PRO C O 1
ATOM 4639 N N . ILE C 1 107 ? 81.482 76.426 32.063 1.00 50.36 107 ILE C N 1
ATOM 4640 C CA . ILE C 1 107 ? 81.180 75.462 31.014 1.00 48.20 107 ILE C CA 1
ATOM 4641 C C . ILE C 1 107 ? 82.405 75.323 30.115 1.00 46.71 107 ILE C C 1
ATOM 4642 O O . ILE C 1 107 ? 83.182 76.264 29.971 1.00 44.29 107 ILE C O 1
ATOM 4647 N N . THR C 1 108 ? 82.582 74.147 29.525 1.00 46.71 108 THR C N 1
ATOM 4648 C CA . THR C 1 108 ? 83.708 73.930 28.620 1.00 48.15 108 THR C CA 1
ATOM 4649 C C . THR C 1 108 ? 83.339 74.475 27.243 1.00 48.26 108 THR C C 1
ATOM 4650 O O . THR C 1 108 ? 82.167 74.752 26.973 1.00 49.83 108 THR C O 1
ATOM 4654 N N . VAL C 1 109 ? 84.332 74.636 26.378 1.00 47.91 109 VAL C N 1
ATOM 4655 C CA . VAL C 1 109 ? 84.086 75.125 25.023 1.00 47.33 109 VAL C CA 1
ATOM 4656 C C . VAL C 1 109 ? 83.218 74.106 24.284 1.00 47.55 109 VAL C C 1
ATOM 4657 O O . VAL C 1 109 ? 82.240 74.464 23.629 1.00 46.99 109 VAL C O 1
ATOM 4661 N N . LYS C 1 110 ? 83.584 72.833 24.412 1.00 47.50 110 LYS C N 1
ATOM 4662 C CA . LYS C 1 110 ? 82.858 71.742 23.774 1.00 47.75 110 LYS C CA 1
ATOM 4663 C C . LYS C 1 110 ? 81.379 71.731 24.159 1.00 47.49 110 LYS C C 1
ATOM 4664 O O . LYS C 1 110 ? 80.505 71.670 23.296 1.00 47.95 110 LYS C O 1
ATOM 4670 N N . GLU C 1 111 ? 81.100 71.787 25.456 1.00 46.42 111 GLU C N 1
ATOM 4671 C CA . GLU C 1 111 ? 79.723 71.782 25.930 1.00 45.84 111 GLU C CA 1
ATOM 4672 C C . GLU C 1 111 ? 78.928 72.995 25.466 1.00 44.26 111 GLU C C 1
ATOM 4673 O O . GLU C 1 111 ? 77.742 72.890 25.161 1.00 41.74 111 GLU C O 1
ATOM 4679 N N . LEU C 1 112 ? 79.576 74.151 25.422 1.00 42.69 112 LEU C N 1
ATOM 4680 C CA . LEU C 1 112 ? 78.887 75.343 24.971 1.00 43.87 112 LEU C CA 1
ATOM 4681 C C . LEU C 1 112 ? 78.532 75.182 23.485 1.00 44.25 112 LEU C C 1
ATOM 4682 O O . LEU C 1 112 ? 77.375 75.320 23.096 1.00 43.70 112 LEU C O 1
ATOM 4687 N N . ALA C 1 113 ? 79.532 74.885 22.662 1.00 43.63 113 ALA C N 1
ATOM 4688 C CA . ALA C 1 113 ? 79.305 74.715 21.229 1.00 45.39 113 ALA C CA 1
ATOM 4689 C C . ALA C 1 113 ? 78.222 73.672 20.995 1.00 45.57 113 ALA C C 1
ATOM 4690 O O . ALA C 1 113 ? 77.370 73.825 20.122 1.00 45.09 113 ALA C O 1
ATOM 4692 N N . LYS C 1 114 ? 78.270 72.618 21.795 1.00 45.51 114 LYS C N 1
ATOM 4693 C CA . LYS C 1 114 ? 77.326 71.525 21.695 1.00 46.55 114 LYS C CA 1
ATOM 4694 C C . LYS C 1 114 ? 75.903 71.956 22.022 1.00 47.18 114 LYS C C 1
ATOM 4695 O O . LYS C 1 114 ? 74.947 71.501 21.391 1.00 47.55 114 LYS C O 1
ATOM 4701 N N . LYS C 1 115 ? 75.753 72.837 23.004 1.00 48.16 115 LYS C N 1
ATOM 4702 C CA . LYS C 1 115 ? 74.421 73.299 23.386 1.00 46.78 115 LYS C CA 1
ATOM 4703 C C . LYS C 1 115 ? 73.822 74.277 22.383 1.00 45.44 115 LYS C C 1
ATOM 4704 O O . LYS C 1 115 ? 72.612 74.253 22.136 1.00 45.05 115 LYS C O 1
ATOM 4710 N N . ILE C 1 116 ? 74.657 75.130 21.799 1.00 43.46 116 ILE C N 1
ATOM 4711 C CA . ILE C 1 116 ? 74.170 76.082 20.817 1.00 43.48 116 ILE C CA 1
ATOM 4712 C C . ILE C 1 116 ? 73.805 75.328 19.529 1.00 43.46 116 ILE C C 1
ATOM 4713 O O . ILE C 1 116 ? 72.890 75.732 18.797 1.00 41.99 116 ILE C O 1
ATOM 4718 N N . CYS C 1 117 ? 74.502 74.222 19.266 1.00 42.12 117 CYS C N 1
ATOM 4719 C CA . CYS C 1 117 ? 74.225 73.430 18.069 1.00 39.79 117 CYS C CA 1
ATOM 4720 C C . CYS C 1 117 ? 72.990 72.554 18.216 1.00 39.30 117 CYS C C 1
ATOM 4721 O O . CYS C 1 117 ? 72.327 72.256 17.224 1.00 39.87 117 CYS C O 1
ATOM 4724 N N . ASP C 1 118 ? 72.683 72.126 19.440 1.00 38.91 118 ASP C N 1
ATOM 4725 C CA . ASP C 1 118 ? 71.498 71.307 19.647 1.00 38.81 118 ASP C CA 1
ATOM 4726 C C . ASP C 1 118 ? 70.303 72.223 19.483 1.00 37.41 118 ASP C C 1
ATOM 4727 O O . ASP C 1 118 ? 69.241 71.803 19.049 1.00 37.41 118 ASP C O 1
ATOM 4732 N N . PHE C 1 119 ? 70.496 73.482 19.846 1.00 35.76 119 PHE C N 1
ATOM 4733 C CA . PHE C 1 119 ? 69.443 74.468 19.747 1.00 35.11 119 PHE C CA 1
ATOM 4734 C C . PHE C 1 119 ? 69.172 74.726 18.256 1.00 34.79 119 PHE C C 1
ATOM 4735 O O . PHE C 1 119 ? 68.029 74.764 17.818 1.00 36.21 119 PHE C O 1
ATOM 4743 N N . LYS C 1 120 ? 70.230 74.890 17.477 1.00 35.11 120 LYS C N 1
ATOM 4744 C CA . LYS C 1 120 ? 70.072 75.141 16.055 1.00 34.99 120 LYS C CA 1
ATOM 4745 C C . LYS C 1 120 ? 69.464 73.939 15.348 1.00 35.82 120 LYS C C 1
ATOM 4746 O O . LYS C 1 120 ? 68.651 74.089 14.439 1.00 35.42 120 LYS C O 1
ATOM 4752 N N . GLN C 1 121 ? 69.835 72.742 15.785 1.00 35.90 121 GLN C N 1
ATOM 4753 C CA . GLN C 1 121 ? 69.309 71.538 15.178 1.00 35.34 121 GLN C CA 1
ATOM 4754 C C . GLN C 1 121 ? 67.780 71.480 15.286 1.00 37.16 121 GLN C C 1
ATOM 4755 O O . GLN C 1 121 ? 67.101 71.019 14.362 1.00 36.45 121 GLN C O 1
ATOM 4761 N N . GLN C 1 122 ? 67.242 71.940 16.411 1.00 36.94 122 GLN C N 1
ATOM 4762 C CA . GLN C 1 122 ? 65.803 71.928 16.616 1.00 39.20 122 GLN C CA 1
ATOM 4763 C C . GLN C 1 122 ? 65.048 72.878 15.681 1.00 38.76 122 GLN C C 1
ATOM 4764 O O . GLN C 1 122 ? 63.903 72.619 15.343 1.00 38.58 122 GLN C O 1
ATOM 4770 N N . TYR C 1 123 ? 65.680 73.973 15.268 1.00 36.72 123 TYR C N 1
ATOM 4771 C CA . TYR C 1 123 ? 65.041 74.920 14.360 1.00 34.45 123 TYR C CA 1
ATOM 4772 C C . TYR C 1 123 ? 65.200 74.362 12.962 1.00 34.53 123 TYR C C 1
ATOM 4773 O O . TYR C 1 123 ? 65.153 75.086 11.962 1.00 33.62 123 TYR C O 1
ATOM 4782 N N . THR C 1 124 ? 65.376 73.047 12.911 1.00 33.75 124 THR C N 1
ATOM 4783 C CA . THR C 1 124 ? 65.577 72.358 11.653 1.00 33.63 124 THR C CA 1
ATOM 4784 C C . THR C 1 124 ? 64.567 71.237 11.409 1.00 33.45 124 THR C C 1
ATOM 4785 O O . THR C 1 124 ? 64.436 70.748 10.276 1.00 31.20 124 THR C O 1
ATOM 4789 N N . GLN C 1 125 ? 63.834 70.830 12.443 1.00 33.27 125 GLN C N 1
ATOM 4790 C CA . GLN C 1 125 ? 62.887 69.762 12.200 1.00 36.05 125 GLN C CA 1
ATOM 4791 C C . GLN C 1 125 ? 61.427 69.965 12.595 1.00 35.09 125 GLN C C 1
ATOM 4792 O O . GLN C 1 125 ? 60.686 69.006 12.759 1.00 34.64 125 GLN C O 1
ATOM 4798 N N . TYR C 1 126 ? 61.014 71.223 12.682 1.00 35.92 126 TYR C N 1
ATOM 4799 C CA . TYR C 1 126 ? 59.645 71.575 13.014 1.00 36.55 126 TYR C CA 1
ATOM 4800 C C . TYR C 1 126 ? 59.092 72.508 11.931 1.00 38.26 126 TYR C C 1
ATOM 4801 O O . TYR C 1 126 ? 59.780 73.425 11.479 1.00 38.62 126 TYR C O 1
ATOM 4810 N N . GLY C 1 127 ? 57.845 72.254 11.532 1.00 38.95 127 GLY C N 1
ATOM 4811 C CA . GLY C 1 127 ? 57.170 73.007 10.485 1.00 38.59 127 GLY C CA 1
ATOM 4812 C C . GLY C 1 127 ? 57.062 74.526 10.452 1.00 40.50 127 GLY C C 1
ATOM 4813 O O . GLY C 1 127 ? 57.270 75.136 9.397 1.00 42.58 127 GLY C O 1
ATOM 4814 N N . GLY C 1 128 ? 56.720 75.168 11.559 1.00 39.28 128 GLY C N 1
ATOM 4815 C CA . GLY C 1 128 ? 56.593 76.615 11.482 1.00 39.36 128 GLY C CA 1
ATOM 4816 C C . GLY C 1 128 ? 57.820 77.326 11.994 1.00 40.17 128 GLY C C 1
ATOM 4817 O O . GLY C 1 128 ? 57.730 78.395 12.604 1.00 40.09 128 GLY C O 1
ATOM 4818 N N . VAL C 1 129 ? 58.980 76.746 11.718 1.00 38.66 129 VAL C N 1
ATOM 4819 C CA . VAL C 1 129 ? 60.213 77.314 12.212 1.00 38.40 129 VAL C CA 1
ATOM 4820 C C . VAL C 1 129 ? 61.282 77.479 11.141 1.00 37.33 129 VAL C C 1
ATOM 4821 O O . VAL C 1 129 ? 61.483 76.595 10.307 1.00 37.50 129 VAL C O 1
ATOM 4825 N N . ARG C 1 130 ? 61.960 78.622 11.178 1.00 35.70 130 ARG C N 1
ATOM 4826 C CA . ARG C 1 130 ? 63.020 78.928 10.228 1.00 34.52 130 ARG C CA 1
ATOM 4827 C C . ARG C 1 130 ? 64.367 78.650 10.882 1.00 33.09 130 ARG C C 1
ATOM 4828 O O . ARG C 1 130 ? 64.563 78.951 12.052 1.00 32.82 130 ARG C O 1
ATOM 4836 N N . PRO C 1 131 ? 65.311 78.052 10.132 1.00 33.04 131 PRO C N 1
ATOM 4837 C CA . PRO C 1 131 ? 66.650 77.741 10.662 1.00 29.98 131 PRO C CA 1
ATOM 4838 C C . PRO C 1 131 ? 67.454 79.019 10.790 1.00 29.27 131 PRO C C 1
ATOM 4839 O O . PRO C 1 131 ? 67.196 79.968 10.074 1.00 30.03 131 PRO C O 1
ATOM 4843 N N . PHE C 1 132 ? 68.411 79.055 11.711 1.00 29.94 132 PHE C N 1
ATOM 4844 C CA . PHE C 1 132 ? 69.266 80.233 11.866 1.00 30.02 132 PHE C CA 1
ATOM 4845 C C . PHE C 1 132 ? 70.198 80.310 10.657 1.00 28.78 132 PHE C C 1
ATOM 4846 O O . PHE C 1 132 ? 70.842 79.332 10.310 1.00 30.10 132 PHE C O 1
ATOM 4854 N N . GLY C 1 133 ? 70.267 81.469 10.022 1.00 29.73 133 GLY C N 1
ATOM 4855 C CA . GLY C 1 133 ? 71.123 81.623 8.861 1.00 29.93 133 GLY C CA 1
ATOM 4856 C C . GLY C 1 133 ? 72.513 82.076 9.260 1.00 30.99 133 GLY C C 1
ATOM 4857 O O . GLY C 1 133 ? 72.990 83.133 8.834 1.00 29.86 133 GLY C O 1
ATOM 4858 N N . VAL C 1 134 ? 73.181 81.280 10.087 1.00 30.93 134 VAL C N 1
ATOM 4859 C CA . VAL C 1 134 ? 74.507 81.669 10.524 1.00 31.74 134 VAL C CA 1
ATOM 4860 C C . VAL C 1 134 ? 75.386 80.519 10.975 1.00 33.00 134 VAL C C 1
ATOM 4861 O O . VAL C 1 134 ? 74.897 79.484 11.424 1.00 33.53 134 VAL C O 1
ATOM 4865 N N . SER C 1 135 ? 76.692 80.719 10.822 1.00 33.01 135 SER C N 1
ATOM 4866 C CA . SER C 1 135 ? 77.691 79.764 11.283 1.00 35.07 135 SER C CA 1
ATOM 4867 C C . SER C 1 135 ? 78.488 80.482 12.379 1.00 35.25 135 SER C C 1
ATOM 4868 O O . SER C 1 135 ? 78.595 81.708 12.390 1.00 33.98 135 SER C O 1
ATOM 4871 N N . LEU C 1 136 ? 79.050 79.718 13.300 1.00 37.49 136 LEU C N 1
ATOM 4872 C CA . LEU C 1 136 ? 79.846 80.312 14.360 1.00 38.19 136 LEU C CA 1
ATOM 4873 C C . LEU C 1 136 ? 81.175 79.594 14.522 1.00 39.72 136 LEU C C 1
ATOM 4874 O O . LEU C 1 136 ? 81.315 78.416 14.192 1.00 37.30 136 LEU C O 1
ATOM 4879 N N . LEU C 1 137 ? 82.140 80.346 15.040 1.00 41.14 137 LEU C N 1
ATOM 4880 C CA . LEU C 1 137 ? 83.457 79.848 15.376 1.00 39.54 137 LEU C CA 1
ATOM 4881 C C . LEU C 1 137 ? 83.491 80.026 16.895 1.00 40.38 137 LEU C C 1
ATOM 4882 O O . LEU C 1 137 ? 83.481 81.151 17.392 1.00 41.17 137 LEU C O 1
ATOM 4887 N N . ILE C 1 138 ? 83.468 78.928 17.632 1.00 40.78 138 ILE C N 1
ATOM 4888 C CA . ILE C 1 138 ? 83.522 79.004 19.084 1.00 42.59 138 ILE C CA 1
ATOM 4889 C C . ILE C 1 138 ? 84.943 78.604 19.486 1.00 45.56 138 ILE C C 1
ATOM 4890 O O . ILE C 1 138 ? 85.388 77.480 19.207 1.00 45.61 138 ILE C O 1
ATOM 4895 N N . ALA C 1 139 ? 85.662 79.523 20.128 1.00 46.85 139 ALA C N 1
ATOM 4896 C CA . ALA C 1 139 ? 87.043 79.251 20.536 1.00 47.65 139 ALA C CA 1
ATOM 4897 C C . ALA C 1 139 ? 87.288 79.504 22.018 1.00 48.97 139 ALA C C 1
ATOM 4898 O O . ALA C 1 139 ? 86.663 80.368 22.631 1.00 48.78 139 ALA C O 1
ATOM 4900 N N . GLY C 1 140 ? 88.201 78.741 22.600 1.00 50.76 140 GLY C N 1
ATOM 4901 C CA . GLY C 1 140 ? 88.501 78.923 24.006 1.00 53.34 140 GLY C CA 1
ATOM 4902 C C . GLY C 1 140 ? 89.549 77.946 24.482 1.00 55.45 140 GLY C C 1
ATOM 4903 O O . GLY C 1 140 ? 90.206 77.281 23.670 1.00 54.84 140 GLY C O 1
ATOM 4904 N N . VAL C 1 141 ? 89.710 77.861 25.799 1.00 55.67 141 VAL C N 1
ATOM 4905 C CA . VAL C 1 141 ? 90.675 76.947 26.379 1.00 57.06 141 VAL C CA 1
ATOM 4906 C C . VAL C 1 141 ? 90.103 76.236 27.590 1.00 58.78 141 VAL C C 1
ATOM 4907 O O . VAL C 1 141 ? 89.754 76.860 28.581 1.00 58.09 141 VAL C O 1
ATOM 4911 N N . ASN C 1 142 ? 89.986 74.919 27.487 1.00 61.97 142 ASN C N 1
ATOM 4912 C CA . ASN C 1 142 ? 89.513 74.096 28.591 1.00 63.70 142 ASN C CA 1
ATOM 4913 C C . ASN C 1 142 ? 90.821 73.592 29.209 1.00 65.01 142 ASN C C 1
ATOM 4914 O O . ASN C 1 142 ? 91.521 74.339 29.893 1.00 64.44 142 ASN C O 1
ATOM 4919 N N . GLU C 1 143 ? 91.157 72.333 28.949 1.00 66.87 143 GLU C N 1
ATOM 4920 C CA . GLU C 1 143 ? 92.400 71.767 29.446 1.00 68.06 143 GLU C CA 1
ATOM 4921 C C . GLU C 1 143 ? 93.407 72.011 28.337 1.00 67.40 143 GLU C C 1
ATOM 4922 O O . GLU C 1 143 ? 94.605 72.126 28.579 1.00 68.67 143 GLU C O 1
ATOM 4928 N N . VAL C 1 144 ? 92.885 72.104 27.117 1.00 65.57 144 VAL C N 1
ATOM 4929 C CA . VAL C 1 144 ? 93.676 72.327 25.910 1.00 63.26 144 VAL C CA 1
ATOM 4930 C C . VAL C 1 144 ? 92.920 73.341 25.040 1.00 61.11 144 VAL C C 1
ATOM 4931 O O . VAL C 1 144 ? 91.717 73.528 25.214 1.00 60.99 144 VAL C O 1
ATOM 4935 N N . PRO C 1 145 ? 93.614 74.027 24.114 1.00 58.53 146 PRO C N 1
ATOM 4936 C CA . PRO C 1 145 ? 92.898 74.991 23.272 1.00 56.66 146 PRO C CA 1
ATOM 4937 C C . PRO C 1 145 ? 91.802 74.310 22.432 1.00 55.52 146 PRO C C 1
ATOM 4938 O O . PRO C 1 145 ? 91.889 73.120 22.113 1.00 55.46 146 PRO C O 1
ATOM 4942 N N . LYS C 1 146 ? 90.773 75.070 22.072 1.00 53.61 147 LYS C N 1
ATOM 4943 C CA . LYS C 1 146 ? 89.673 74.525 21.288 1.00 50.77 147 LYS C CA 1
ATOM 4944 C C . LYS C 1 146 ? 89.142 75.476 20.214 1.00 48.42 147 LYS C C 1
ATOM 4945 O O . LYS C 1 146 ? 89.019 76.678 20.436 1.00 47.40 147 LYS C O 1
ATOM 4951 N N . LEU C 1 147 ? 88.841 74.919 19.043 1.00 46.47 148 LEU C N 1
ATOM 4952 C CA . LEU C 1 147 ? 88.291 75.689 17.934 1.00 45.77 148 LEU C CA 1
ATOM 4953 C C . LEU C 1 147 ? 87.141 74.907 17.300 1.00 45.99 148 LEU C C 1
ATOM 4954 O O . LEU C 1 147 ? 87.344 73.807 16.766 1.00 46.11 148 LEU C O 1
ATOM 4959 N N . TYR C 1 148 ? 85.931 75.468 17.371 1.00 45.18 149 TYR C N 1
ATOM 4960 C CA . TYR C 1 148 ? 84.753 74.810 16.802 1.00 44.47 149 TYR C CA 1
ATOM 4961 C C . TYR C 1 148 ? 84.083 75.623 15.714 1.00 43.36 149 TYR C C 1
ATOM 4962 O O . TYR C 1 148 ? 84.097 76.852 15.732 1.00 43.80 149 TYR C O 1
ATOM 4971 N N . GLU C 1 149 ? 83.510 74.926 14.747 1.00 42.94 150 GLU C N 1
ATOM 4972 C CA . GLU C 1 149 ? 82.812 75.586 13.658 1.00 42.19 150 GLU C CA 1
ATOM 4973 C C . GLU C 1 149 ? 81.394 75.026 13.644 1.00 40.86 150 GLU C C 1
ATOM 4974 O O . GLU C 1 149 ? 81.197 73.812 13.721 1.00 40.83 150 GLU C O 1
ATOM 4980 N N . THR C 1 150 ? 80.407 75.911 13.584 1.00 39.45 151 THR C N 1
ATOM 4981 C CA . THR C 1 150 ? 79.028 75.463 13.563 1.00 37.81 151 THR C CA 1
ATOM 4982 C C . THR C 1 150 ? 78.419 75.667 12.188 1.00 37.38 151 THR C C 1
ATOM 4983 O O . THR C 1 150 ? 78.965 76.364 11.336 1.00 37.74 151 THR C O 1
ATOM 4987 N N . ASP C 1 151 ? 77.258 75.063 12.004 1.00 37.25 152 ASP C N 1
ATOM 4988 C CA . ASP C 1 151 ? 76.539 75.102 10.754 1.00 36.28 152 ASP C CA 1
ATOM 4989 C C . ASP C 1 151 ? 75.056 75.428 11.014 1.00 35.64 152 ASP C C 1
ATOM 4990 O O . ASP C 1 151 ? 74.545 75.169 12.088 1.00 35.64 152 ASP C O 1
ATOM 4995 N N . PRO C 1 152 ? 74.360 76.018 10.033 1.00 34.62 153 PRO C N 1
ATOM 4996 C CA . PRO C 1 152 ? 72.945 76.334 10.229 1.00 34.22 153 PRO C CA 1
ATOM 4997 C C . PRO C 1 152 ? 72.127 75.106 10.638 1.00 34.42 153 PRO C C 1
ATOM 4998 O O . PRO C 1 152 ? 71.140 75.226 11.348 1.00 35.72 153 PRO C O 1
ATOM 5002 N N . SER C 1 153 ? 72.543 73.923 10.203 1.00 32.19 154 SER C N 1
ATOM 5003 C CA . SER C 1 153 ? 71.813 72.700 10.532 1.00 31.63 154 SER C CA 1
ATOM 5004 C C . SER C 1 153 ? 72.066 72.199 11.944 1.00 31.26 154 SER C C 1
ATOM 5005 O O . SER C 1 153 ? 71.350 71.331 12.429 1.00 29.81 154 SER C O 1
ATOM 5008 N N . GLY C 1 154 ? 73.104 72.721 12.585 1.00 33.13 155 GLY C N 1
ATOM 5009 C CA . GLY C 1 154 ? 73.433 72.298 13.936 1.00 34.62 155 GLY C CA 1
ATOM 5010 C C . GLY C 1 154 ? 74.634 71.369 13.994 1.00 36.64 155 GLY C C 1
ATOM 5011 O O . GLY C 1 154 ? 75.003 70.873 15.068 1.00 36.75 155 GLY C O 1
ATOM 5012 N N . ALA C 1 155 ? 75.236 71.105 12.836 1.00 39.24 156 ALA C N 1
ATOM 5013 C CA . ALA C 1 155 ? 76.409 70.239 12.783 1.00 39.40 156 ALA C CA 1
ATOM 5014 C C . ALA C 1 155 ? 77.516 70.952 13.535 1.00 40.65 156 ALA C C 1
ATOM 5015 O O . ALA C 1 155 ? 77.566 72.182 13.567 1.00 40.83 156 ALA C O 1
ATOM 5017 N N . LEU C 1 156 ? 78.403 70.171 14.135 1.00 41.48 157 LEU C N 1
ATOM 5018 C CA . LEU C 1 156 ? 79.510 70.706 14.899 1.00 41.55 157 LEU C CA 1
ATOM 5019 C C . LEU C 1 156 ? 80.798 69.986 14.527 1.00 43.33 157 LEU C C 1
ATOM 5020 O O . LEU C 1 156 ? 80.848 68.758 14.506 1.00 43.83 157 LEU C O 1
ATOM 5025 N N . LEU C 1 157 ? 81.841 70.752 14.236 1.00 44.70 158 LEU C N 1
ATOM 5026 C CA . LEU C 1 157 ? 83.135 70.175 13.884 1.00 45.50 158 LEU C CA 1
ATOM 5027 C C . LEU C 1 157 ? 84.277 70.890 14.610 1.00 45.31 158 LEU C C 1
ATOM 5028 O O . LEU C 1 157 ? 84.232 72.105 14.830 1.00 43.97 158 LEU C O 1
ATOM 5033 N N . GLU C 1 158 ? 85.291 70.128 14.997 1.00 45.79 159 GLU C N 1
ATOM 5034 C CA . GLU C 1 158 ? 86.449 70.707 15.666 1.00 47.98 159 GLU C CA 1
ATOM 5035 C C . GLU C 1 158 ? 87.586 70.818 14.659 1.00 46.61 159 GLU C C 1
ATOM 5036 O O . GLU C 1 158 ? 87.888 69.859 13.956 1.00 44.81 159 GLU C O 1
ATOM 5042 N N . TYR C 1 159 ? 88.199 71.992 14.585 1.00 46.97 160 TYR C N 1
ATOM 5043 C CA . TYR C 1 159 ? 89.297 72.219 13.653 1.00 49.28 160 TYR C CA 1
ATOM 5044 C C . TYR C 1 159 ? 90.588 72.655 14.352 1.00 51.18 160 TYR C C 1
ATOM 5045 O O . TYR C 1 159 ? 90.611 72.921 15.565 1.00 50.44 160 TYR C O 1
ATOM 5054 N N . LYS C 1 160 ? 91.659 72.729 13.561 1.00 52.06 161 LYS C N 1
ATOM 5055 C CA . LYS C 1 160 ? 92.953 73.187 14.048 1.00 52.90 161 LYS C CA 1
ATOM 5056 C C . LYS C 1 160 ? 93.029 74.615 13.520 1.00 51.96 161 LYS C C 1
ATOM 5057 O O . LYS C 1 160 ? 93.592 75.513 14.159 1.00 52.11 161 LYS C O 1
ATOM 5063 N N . ALA C 1 161 ? 92.447 74.806 12.337 1.00 49.56 162 ALA C N 1
ATOM 5064 C CA . ALA C 1 161 ? 92.415 76.102 11.673 1.00 48.73 162 ALA C CA 1
ATOM 5065 C C . ALA C 1 161 ? 91.297 76.042 10.645 1.00 47.91 162 ALA C C 1
ATOM 5066 O O . ALA C 1 161 ? 91.113 75.007 9.998 1.00 47.95 162 ALA C O 1
ATOM 5068 N N . THR C 1 162 ? 90.552 77.135 10.491 1.00 45.39 163 THR C N 1
ATOM 5069 C CA . THR C 1 162 ? 89.458 77.164 9.528 1.00 44.38 163 THR C CA 1
ATOM 5070 C C . THR C 1 162 ? 88.897 78.570 9.336 1.00 44.90 163 THR C C 1
ATOM 5071 O O . THR C 1 162 ? 89.495 79.552 9.790 1.00 45.41 163 THR C O 1
ATOM 5075 N N . ALA C 1 163 ? 87.755 78.672 8.656 1.00 44.25 164 ALA C N 1
ATOM 5076 C CA . ALA C 1 163 ? 87.144 79.978 8.422 1.00 44.13 164 ALA C CA 1
ATOM 5077 C C . ALA C 1 163 ? 85.683 79.879 7.990 1.00 44.42 164 ALA C C 1
ATOM 5078 O O . ALA C 1 163 ? 85.204 78.807 7.615 1.00 44.98 164 ALA C O 1
ATOM 5080 N N . ILE C 1 164 ? 84.981 81.009 8.052 1.00 43.84 165 ILE C N 1
ATOM 5081 C CA . ILE C 1 164 ? 83.587 81.080 7.645 1.00 42.91 165 ILE C CA 1
ATOM 5082 C C . ILE C 1 164 ? 83.391 82.403 6.927 1.00 42.47 165 ILE C C 1
ATOM 5083 O O . ILE C 1 164 ? 84.173 83.331 7.119 1.00 42.54 165 ILE C O 1
ATOM 5088 N N . GLY C 1 165 ? 82.355 82.485 6.098 1.00 42.97 166 GLY C N 1
ATOM 5089 C CA . GLY C 1 165 ? 82.096 83.704 5.356 1.00 44.60 166 GLY C CA 1
ATOM 5090 C C . GLY C 1 165 ? 82.705 83.656 3.965 1.00 46.15 166 GLY C C 1
ATOM 5091 O O . GLY C 1 165 ? 83.263 82.639 3.562 1.00 44.46 166 GLY C O 1
ATOM 5092 N N . MET C 1 166 ? 82.602 84.769 3.244 1.00 48.69 167 MET C N 1
ATOM 5093 C CA . MET C 1 166 ? 83.111 84.914 1.877 1.00 51.58 167 MET C CA 1
ATOM 5094 C C . MET C 1 166 ? 84.409 84.186 1.553 1.00 51.87 167 MET C C 1
ATOM 5095 O O . MET C 1 166 ? 84.476 83.430 0.587 1.00 50.97 167 MET C O 1
ATOM 5100 N N . GLY C 1 167 ? 85.440 84.435 2.356 1.00 52.36 168 GLY C N 1
ATOM 5101 C CA . GLY C 1 167 ? 86.737 83.842 2.099 1.00 52.41 168 GLY C CA 1
ATOM 5102 C C . GLY C 1 167 ? 87.050 82.471 2.654 1.00 53.12 168 GLY C C 1
ATOM 5103 O O . GLY C 1 167 ? 88.220 82.102 2.749 1.00 53.71 168 GLY C O 1
ATOM 5104 N N . ARG C 1 168 ? 86.034 81.702 3.013 1.00 53.70 169 ARG C N 1
ATOM 5105 C CA . ARG C 1 168 ? 86.286 80.375 3.552 1.00 55.30 169 ARG C CA 1
ATOM 5106 C C . ARG C 1 168 ? 87.168 79.558 2.595 1.00 56.90 169 ARG C C 1
ATOM 5107 O O . ARG C 1 168 ? 88.181 78.993 3.012 1.00 57.10 169 ARG C O 1
ATOM 5115 N N . MET C 1 169 ? 86.792 79.506 1.318 1.00 58.09 170 MET C N 1
ATOM 5116 C CA . MET C 1 169 ? 87.567 78.756 0.328 1.00 59.99 170 MET C CA 1
ATOM 5117 C C . MET C 1 169 ? 89.047 79.143 0.347 1.00 59.54 170 MET C C 1
ATOM 5118 O O . MET C 1 169 ? 89.914 78.314 0.625 1.00 59.50 170 MET C O 1
ATOM 5123 N N . ALA C 1 170 ? 89.327 80.405 0.040 1.00 57.72 171 ALA C N 1
ATOM 5124 C CA . ALA C 1 170 ? 90.695 80.888 0.016 1.00 57.63 171 ALA C CA 1
ATOM 5125 C C . ALA C 1 170 ? 91.432 80.489 1.290 1.00 58.59 171 ALA C C 1
ATOM 5126 O O . ALA C 1 170 ? 92.375 79.698 1.250 1.00 59.68 171 ALA C O 1
ATOM 5128 N N . VAL C 1 171 ? 90.993 81.034 2.418 1.00 57.98 172 VAL C N 1
ATOM 5129 C CA . VAL C 1 171 ? 91.613 80.747 3.705 1.00 57.23 172 VAL C CA 1
ATOM 5130 C C . VAL C 1 171 ? 91.828 79.260 3.942 1.00 57.18 172 VAL C C 1
ATOM 5131 O O . VAL C 1 171 ? 92.890 78.843 4.392 1.00 56.46 172 VAL C O 1
ATOM 5135 N N . THR C 1 172 ? 90.812 78.465 3.638 1.00 58.91 173 THR C N 1
ATOM 5136 C CA . THR C 1 172 ? 90.879 77.020 3.836 1.00 61.15 173 THR C CA 1
ATOM 5137 C C . THR C 1 172 ? 91.984 76.355 3.025 1.00 62.58 173 THR C C 1
ATOM 5138 O O . THR C 1 172 ? 92.738 75.542 3.555 1.00 61.70 173 THR C O 1
ATOM 5142 N N . GLU C 1 173 ? 92.067 76.692 1.740 1.00 64.40 174 GLU C N 1
ATOM 5143 C CA . GLU C 1 173 ? 93.086 76.114 0.876 1.00 67.06 174 GLU C CA 1
ATOM 5144 C C . GLU C 1 173 ? 94.466 76.552 1.336 1.00 67.39 174 GLU C C 1
ATOM 5145 O O . GLU C 1 173 ? 95.402 75.754 1.348 1.00 66.85 174 GLU C O 1
ATOM 5151 N N . PHE C 1 174 ? 94.590 77.818 1.722 1.00 68.04 175 PHE C N 1
ATOM 5152 C CA . PHE C 1 174 ? 95.869 78.329 2.189 1.00 68.65 175 PHE C CA 1
ATOM 5153 C C . PHE C 1 174 ? 96.322 77.539 3.416 1.00 68.63 175 PHE C C 1
ATOM 5154 O O . PHE C 1 174 ? 97.420 76.995 3.436 1.00 69.17 175 PHE C O 1
ATOM 5162 N N . PHE C 1 175 ? 95.479 77.474 4.440 1.00 69.31 176 PHE C N 1
ATOM 5163 C CA . PHE C 1 175 ? 95.827 76.726 5.645 1.00 69.73 176 PHE C CA 1
ATOM 5164 C C . PHE C 1 175 ? 96.079 75.269 5.295 1.00 70.44 176 PHE C C 1
ATOM 5165 O O . PHE C 1 175 ? 96.923 74.604 5.895 1.00 70.93 176 PHE C O 1
ATOM 5173 N N . GLU C 1 176 ? 95.320 74.775 4.327 1.00 71.56 177 GLU C N 1
ATOM 5174 C CA . GLU C 1 176 ? 95.430 73.390 3.889 1.00 73.19 177 GLU C CA 1
ATOM 5175 C C . GLU C 1 176 ? 96.824 73.096 3.341 1.00 73.16 177 GLU C C 1
ATOM 5176 O O . GLU C 1 176 ? 97.281 71.955 3.363 1.00 73.12 177 GLU C O 1
ATOM 5182 N N . LYS C 1 177 ? 97.502 74.134 2.862 1.00 72.35 178 LYS C N 1
ATOM 5183 C CA . LYS C 1 177 ? 98.834 73.971 2.293 1.00 71.41 178 LYS C CA 1
ATOM 5184 C C . LYS C 1 177 ? 99.978 74.422 3.194 1.00 71.13 178 LYS C C 1
ATOM 5185 O O . LYS C 1 177 ? 101.113 73.991 3.007 1.00 71.11 178 LYS C O 1
ATOM 5191 N N . GLU C 1 178 ? 99.697 75.273 4.176 1.00 70.56 179 GLU C N 1
ATOM 5192 C CA . GLU C 1 178 ? 100.770 75.757 5.031 1.00 70.67 179 GLU C CA 1
ATOM 5193 C C . GLU C 1 178 ? 100.539 75.838 6.534 1.00 69.26 179 GLU C C 1
ATOM 5194 O O . GLU C 1 178 ? 101.268 76.538 7.237 1.00 69.53 179 GLU C O 1
ATOM 5200 N N . TYR C 1 179 ? 99.542 75.127 7.040 1.00 67.26 180 TYR C N 1
ATOM 5201 C CA . TYR C 1 179 ? 99.297 75.150 8.474 1.00 65.34 180 TYR C CA 1
ATOM 5202 C C . TYR C 1 179 ? 100.193 74.103 9.124 1.00 66.63 180 TYR C C 1
ATOM 5203 O O . TYR C 1 179 ? 100.331 72.995 8.612 1.00 67.62 180 TYR C O 1
ATOM 5212 N N . ARG C 1 180 ? 100.801 74.449 10.252 1.00 68.21 181 ARG C N 1
ATOM 5213 C CA . ARG C 1 180 ? 101.674 73.516 10.946 1.00 69.84 181 ARG C CA 1
ATOM 5214 C C . ARG C 1 180 ? 101.130 73.147 12.316 1.00 70.98 181 ARG C C 1
ATOM 5215 O O . ARG C 1 180 ? 100.776 74.007 13.118 1.00 71.52 181 ARG C O 1
ATOM 5223 N N . ASP C 1 181 ? 101.080 71.849 12.574 1.00 72.65 182 ASP C N 1
ATOM 5224 C CA . ASP C 1 181 ? 100.577 71.316 13.828 1.00 74.43 182 ASP C CA 1
ATOM 5225 C C . ASP C 1 181 ? 101.408 71.779 15.020 1.00 75.15 182 ASP C C 1
ATOM 5226 O O . ASP C 1 181 ? 101.017 71.575 16.169 1.00 75.85 182 ASP C O 1
ATOM 5231 N N . ASP C 1 182 ? 102.549 72.407 14.746 1.00 75.19 183 ASP C N 1
ATOM 5232 C CA . ASP C 1 182 ? 103.445 72.857 15.811 1.00 74.61 183 ASP C CA 1
ATOM 5233 C C . ASP C 1 182 ? 103.782 74.343 15.809 1.00 73.63 183 ASP C C 1
ATOM 5234 O O . ASP C 1 182 ? 104.720 74.760 16.485 1.00 73.88 183 ASP C O 1
ATOM 5239 N N . LEU C 1 183 ? 103.037 75.140 15.052 1.00 72.52 184 LEU C N 1
ATOM 5240 C CA . LEU C 1 183 ? 103.296 76.575 14.998 1.00 71.34 184 LEU C CA 1
ATOM 5241 C C . LEU C 1 183 ? 103.275 77.218 16.380 1.00 70.11 184 LEU C C 1
ATOM 5242 O O . LEU C 1 183 ? 102.781 76.638 17.345 1.00 70.26 184 LEU C O 1
ATOM 5247 N N . SER C 1 184 ? 103.828 78.422 16.468 1.00 69.37 185 SER C N 1
ATOM 5248 C CA . SER C 1 184 ? 103.873 79.160 17.724 1.00 69.23 185 SER C CA 1
ATOM 5249 C C . SER C 1 184 ? 102.759 80.191 17.707 1.00 69.17 185 SER C C 1
ATOM 5250 O O . SER C 1 184 ? 102.243 80.533 16.643 1.00 68.89 185 SER C O 1
ATOM 5253 N N . PHE C 1 185 ? 102.396 80.697 18.880 1.00 69.27 186 PHE C N 1
ATOM 5254 C CA . PHE C 1 185 ? 101.333 81.689 18.953 1.00 69.84 186 PHE C CA 1
ATOM 5255 C C . PHE C 1 185 ? 101.520 82.780 17.904 1.00 69.59 186 PHE C C 1
ATOM 5256 O O . PHE C 1 185 ? 100.624 83.044 17.104 1.00 70.38 186 PHE C O 1
ATOM 5264 N N . ASP C 1 186 ? 102.689 83.407 17.913 1.00 69.64 187 ASP C N 1
ATOM 5265 C CA . ASP C 1 186 ? 102.988 84.481 16.976 1.00 70.89 187 ASP C CA 1
ATOM 5266 C C . ASP C 1 186 ? 102.986 84.012 15.524 1.00 70.72 187 ASP C C 1
ATOM 5267 O O . ASP C 1 186 ? 102.649 84.780 14.618 1.00 70.81 187 ASP C O 1
ATOM 5272 N N . ASP C 1 187 ? 103.373 82.760 15.298 1.00 70.16 188 ASP C N 1
ATOM 5273 C CA . ASP C 1 187 ? 103.373 82.221 13.942 1.00 70.59 188 ASP C CA 1
ATOM 5274 C C . ASP C 1 187 ? 101.926 82.048 13.518 1.00 69.81 188 ASP C C 1
ATOM 5275 O O . ASP C 1 187 ? 101.524 82.471 12.431 1.00 69.70 188 ASP C O 1
ATOM 5280 N N . ALA C 1 188 ? 101.148 81.425 14.399 1.00 68.06 189 ALA C N 1
ATOM 5281 C CA . ALA C 1 188 ? 99.737 81.191 14.155 1.00 65.70 189 ALA C CA 1
ATOM 5282 C C . ALA C 1 188 ? 99.067 82.528 13.851 1.00 64.77 189 ALA C C 1
ATOM 5283 O O . ALA C 1 188 ? 98.257 82.636 12.930 1.00 63.71 189 ALA C O 1
ATOM 5285 N N . MET C 1 189 ? 99.427 83.547 14.625 1.00 63.67 190 MET C N 1
ATOM 5286 C CA . MET C 1 189 ? 98.871 84.882 14.449 1.00 62.71 190 MET C CA 1
ATOM 5287 C C . MET C 1 189 ? 99.167 85.398 13.046 1.00 61.81 190 MET C C 1
ATOM 5288 O O . MET C 1 189 ? 98.257 85.783 12.313 1.00 61.86 190 MET C O 1
ATOM 5293 N N . VAL C 1 190 ? 100.443 85.392 12.673 1.00 60.42 191 VAL C N 1
ATOM 5294 C CA . VAL C 1 190 ? 100.852 85.874 11.361 1.00 59.03 191 VAL C CA 1
ATOM 5295 C C . VAL C 1 190 ? 100.208 85.068 10.249 1.00 57.51 191 VAL C C 1
ATOM 5296 O O . VAL C 1 190 ? 99.669 85.636 9.299 1.00 56.94 191 VAL C O 1
ATOM 5300 N N . LEU C 1 191 ? 100.270 83.745 10.372 1.00 57.34 192 LEU C N 1
ATOM 5301 C CA . LEU C 1 191 ? 99.681 82.861 9.372 1.00 58.25 192 LEU C CA 1
ATOM 5302 C C . LEU C 1 191 ? 98.213 83.227 9.190 1.00 58.72 192 LEU C C 1
ATOM 5303 O O . LEU C 1 191 ? 97.698 83.248 8.069 1.00 58.49 192 LEU C O 1
ATOM 5308 N N . GLY C 1 192 ? 97.555 83.533 10.306 1.00 58.89 193 GLY C N 1
ATOM 5309 C CA . GLY C 1 192 ? 96.155 83.908 10.268 1.00 59.18 193 GLY C CA 1
ATOM 5310 C C . GLY C 1 192 ? 95.934 85.190 9.491 1.00 58.82 193 GLY C C 1
ATOM 5311 O O . GLY C 1 192 ? 95.039 85.256 8.643 1.00 58.59 193 GLY C O 1
ATOM 5312 N N . LEU C 1 193 ? 96.742 86.209 9.774 1.00 58.03 194 LEU C N 1
ATOM 5313 C CA . LEU C 1 193 ? 96.609 87.480 9.076 1.00 58.30 194 LEU C CA 1
ATOM 5314 C C . LEU C 1 193 ? 96.906 87.311 7.589 1.00 58.38 194 LEU C C 1
ATOM 5315 O O . LEU C 1 193 ? 96.267 87.935 6.740 1.00 58.48 194 LEU C O 1
ATOM 5320 N N . VAL C 1 194 ? 97.880 86.467 7.269 1.00 57.87 195 VAL C N 1
ATOM 5321 C CA . VAL C 1 194 ? 98.224 86.250 5.874 1.00 58.03 195 VAL C CA 1
ATOM 5322 C C . VAL C 1 194 ? 96.989 85.715 5.171 1.00 57.75 195 VAL C C 1
ATOM 5323 O O . VAL C 1 194 ? 96.588 86.226 4.124 1.00 57.55 195 VAL C O 1
ATOM 5327 N N . ALA C 1 195 ? 96.384 84.689 5.761 1.00 57.13 196 ALA C N 1
ATOM 5328 C CA . ALA C 1 195 ? 95.171 84.090 5.206 1.00 56.96 196 ALA C CA 1
ATOM 5329 C C . ALA C 1 195 ? 94.139 85.178 4.900 1.00 56.26 196 ALA C C 1
ATOM 5330 O O . ALA C 1 195 ? 93.623 85.266 3.778 1.00 54.46 196 ALA C O 1
ATOM 5332 N N . MET C 1 196 ? 93.850 86.011 5.898 1.00 55.97 197 MET C N 1
ATOM 5333 C CA . MET C 1 196 ? 92.887 87.089 5.721 1.00 57.13 197 MET C CA 1
ATOM 5334 C C . MET C 1 196 ? 93.300 87.902 4.506 1.00 58.04 197 MET C C 1
ATOM 5335 O O . MET C 1 196 ? 92.457 88.303 3.695 1.00 57.30 197 MET C O 1
ATOM 5340 N N . GLY C 1 197 ? 94.608 88.133 4.393 1.00 59.48 198 GLY C N 1
ATOM 5341 C CA . GLY C 1 197 ? 95.155 88.892 3.280 1.00 60.84 198 GLY C CA 1
ATOM 5342 C C . GLY C 1 197 ? 94.794 88.302 1.931 1.00 62.68 198 GLY C C 1
ATOM 5343 O O . GLY C 1 197 ? 94.205 88.985 1.092 1.00 61.50 198 GLY C O 1
ATOM 5344 N N . LEU C 1 198 ? 95.150 87.037 1.710 1.00 65.36 199 LEU C N 1
ATOM 5345 C CA . LEU C 1 198 ? 94.824 86.387 0.447 1.00 68.60 199 LEU C CA 1
ATOM 5346 C C . LEU C 1 198 ? 93.323 86.523 0.237 1.00 70.70 199 LEU C C 1
ATOM 5347 O O . LEU C 1 198 ? 92.859 86.905 -0.841 1.00 71.27 199 LEU C O 1
ATOM 5352 N N . SER C 1 199 ? 92.576 86.211 1.292 1.00 71.84 200 SER C N 1
ATOM 5353 C CA . SER C 1 199 ? 91.121 86.283 1.283 1.00 72.96 200 SER C CA 1
ATOM 5354 C C . SER C 1 199 ? 90.614 87.575 0.666 1.00 73.51 200 SER C C 1
ATOM 5355 O O . SER C 1 199 ? 89.739 87.561 -0.193 1.00 73.57 200 SER C O 1
ATOM 5358 N N . ILE C 1 200 ? 91.176 88.690 1.114 1.00 75.01 201 ILE C N 1
ATOM 5359 C CA . ILE C 1 200 ? 90.787 90.009 0.635 1.00 76.66 201 ILE C CA 1
ATOM 5360 C C . ILE C 1 200 ? 91.551 90.429 -0.620 1.00 77.35 201 ILE C C 1
ATOM 5361 O O . ILE C 1 200 ? 91.115 91.321 -1.349 1.00 77.19 201 ILE C O 1
ATOM 5366 N N . GLU C 1 201 ? 92.678 89.772 -0.881 1.00 78.52 202 GLU C N 1
ATOM 5367 C CA . GLU C 1 201 ? 93.505 90.109 -2.037 1.00 79.86 202 GLU C CA 1
ATOM 5368 C C . GLU C 1 201 ? 94.033 91.528 -1.869 1.00 79.64 202 GLU C C 1
ATOM 5369 O O . GLU C 1 201 ? 93.959 92.347 -2.786 1.00 79.19 202 GLU C O 1
ATOM 5375 N N . SER C 1 202 ? 94.568 91.807 -0.686 1.00 79.26 203 SER C N 1
ATOM 5376 C CA . SER C 1 202 ? 95.103 93.119 -0.368 1.00 78.98 203 SER C CA 1
ATOM 5377 C C . SER C 1 202 ? 95.860 93.087 0.948 1.00 79.24 203 SER C C 1
ATOM 5378 O O . SER C 1 202 ? 95.538 92.305 1.837 1.00 79.32 203 SER C O 1
ATOM 5381 N N . GLU C 1 203 ? 96.875 93.935 1.070 1.00 80.27 204 GLU C N 1
ATOM 5382 C CA . GLU C 1 203 ? 97.639 93.999 2.305 1.00 80.64 204 GLU C CA 1
ATOM 5383 C C . GLU C 1 203 ? 96.660 94.442 3.384 1.00 80.07 204 GLU C C 1
ATOM 5384 O O . GLU C 1 203 ? 95.691 95.144 3.101 1.00 79.77 204 GLU C O 1
ATOM 5390 N N . LEU C 1 204 ? 96.903 94.026 4.619 1.00 79.59 205 LEU C N 1
ATOM 5391 C CA . LEU C 1 204 ? 96.000 94.371 5.705 1.00 79.69 205 LEU C CA 1
ATOM 5392 C C . LEU C 1 204 ? 96.231 95.741 6.313 1.00 80.26 205 LEU C C 1
ATOM 5393 O O . LEU C 1 204 ? 97.304 96.331 6.183 1.00 80.41 205 LEU C O 1
ATOM 5398 N N . VAL C 1 205 ? 95.192 96.233 6.976 1.00 80.64 206 VAL C N 1
ATOM 5399 C CA . VAL C 1 205 ? 95.217 97.515 7.667 1.00 81.15 206 VAL C CA 1
ATOM 5400 C C . VAL C 1 205 ? 94.733 97.186 9.080 1.00 81.03 206 VAL C C 1
ATOM 5401 O O . VAL C 1 205 ? 93.530 97.061 9.327 1.00 81.27 206 VAL C O 1
ATOM 5405 N N . PRO C 1 206 ? 95.672 97.046 10.026 1.00 81.11 207 PRO C N 1
ATOM 5406 C CA . PRO C 1 206 ? 95.398 96.718 11.432 1.00 81.43 207 PRO C CA 1
ATOM 5407 C C . PRO C 1 206 ? 94.108 97.271 12.026 1.00 81.31 207 PRO C C 1
ATOM 5408 O O . PRO C 1 206 ? 93.509 96.658 12.913 1.00 81.06 207 PRO C O 1
ATOM 5412 N N . GLU C 1 207 ? 93.667 98.415 11.526 1.00 81.62 208 GLU C N 1
ATOM 5413 C CA . GLU C 1 207 ? 92.465 99.032 12.056 1.00 82.02 208 GLU C CA 1
ATOM 5414 C C . GLU C 1 207 ? 91.168 98.510 11.447 1.00 80.67 208 GLU C C 1
ATOM 5415 O O . GLU C 1 207 ? 90.083 98.823 11.945 1.00 80.77 208 GLU C O 1
ATOM 5421 N N . ASN C 1 208 ? 91.265 97.714 10.382 1.00 78.61 209 ASN C N 1
ATOM 5422 C CA . ASN C 1 208 ? 90.059 97.162 9.772 1.00 77.04 209 ASN C CA 1
ATOM 5423 C C . ASN C 1 208 ? 90.002 95.632 9.862 1.00 75.08 209 ASN C C 1
ATOM 5424 O O . ASN C 1 208 ? 89.507 94.951 8.962 1.00 74.77 209 ASN C O 1
ATOM 5429 N N . ILE C 1 209 ? 90.516 95.107 10.970 1.00 72.91 210 ILE C N 1
ATOM 5430 C CA . ILE C 1 209 ? 90.506 93.676 11.258 1.00 70.68 210 ILE C CA 1
ATOM 5431 C C . ILE C 1 209 ? 90.512 93.557 12.779 1.00 68.33 210 ILE C C 1
ATOM 5432 O O . ILE C 1 209 ? 91.210 94.302 13.453 1.00 67.21 210 ILE C O 1
ATOM 5437 N N . GLU C 1 210 ? 89.723 92.635 13.319 1.00 66.31 211 GLU C N 1
ATOM 5438 C CA . GLU C 1 210 ? 89.655 92.457 14.763 1.00 64.34 211 GLU C CA 1
ATOM 5439 C C . GLU C 1 210 ? 90.228 91.107 15.176 1.00 62.33 211 GLU C C 1
ATOM 5440 O O . GLU C 1 210 ? 89.929 90.083 14.565 1.00 62.96 211 GLU C O 1
ATOM 5446 N N . VAL C 1 211 ? 91.048 91.105 16.220 1.00 60.00 212 VAL C N 1
ATOM 5447 C CA . VAL C 1 211 ? 91.660 89.872 16.692 1.00 57.21 212 VAL C CA 1
ATOM 5448 C C . VAL C 1 211 ? 91.484 89.669 18.192 1.00 56.64 212 VAL C C 1
ATOM 5449 O O . VAL C 1 211 ? 91.708 90.581 18.989 1.00 55.57 212 VAL C O 1
ATOM 5453 N N . GLY C 1 212 ? 91.078 88.459 18.559 1.00 55.78 213 GLY C N 1
ATOM 5454 C CA . GLY C 1 212 ? 90.892 88.114 19.952 1.00 55.73 213 GLY C CA 1
ATOM 5455 C C . GLY C 1 212 ? 91.538 86.759 20.142 1.00 56.52 213 GLY C C 1
ATOM 5456 O O . GLY C 1 212 ? 91.750 86.050 19.162 1.00 56.34 213 GLY C O 1
ATOM 5457 N N . TYR C 1 213 ? 91.854 86.384 21.379 1.00 56.73 214 TYR C N 1
ATOM 5458 C CA . TYR C 1 213 ? 92.492 85.097 21.611 1.00 57.73 214 TYR C CA 1
ATOM 5459 C C . TYR C 1 213 ? 92.373 84.636 23.050 1.00 57.77 214 TYR C C 1
ATOM 5460 O O . TYR C 1 213 ? 91.970 85.394 23.927 1.00 58.08 214 TYR C O 1
ATOM 5469 N N . VAL C 1 214 ? 92.734 83.380 23.278 1.00 58.02 215 VAL C N 1
ATOM 5470 C CA . VAL C 1 214 ? 92.706 82.788 24.604 1.00 58.57 215 VAL C CA 1
ATOM 5471 C C . VAL C 1 214 ? 93.891 81.837 24.709 1.00 59.47 215 VAL C C 1
ATOM 5472 O O . VAL C 1 214 ? 93.949 80.824 24.007 1.00 58.59 215 VAL C O 1
ATOM 5476 N N . LYS C 1 215 ? 94.838 82.171 25.581 1.00 60.89 216 LYS C N 1
ATOM 5477 C CA . LYS C 1 215 ? 96.025 81.346 25.764 1.00 62.68 216 LYS C CA 1
ATOM 5478 C C . LYS C 1 215 ? 95.877 80.371 26.923 1.00 63.81 216 LYS C C 1
ATOM 5479 O O . LYS C 1 215 ? 95.106 80.605 27.857 1.00 62.96 216 LYS C O 1
ATOM 5485 N N . VAL C 1 216 ? 96.629 79.277 26.847 1.00 65.86 217 VAL C N 1
ATOM 5486 C CA . VAL C 1 216 ? 96.606 78.229 27.860 1.00 68.70 217 VAL C CA 1
ATOM 5487 C C . VAL C 1 216 ? 97.014 78.702 29.255 1.00 70.69 217 VAL C C 1
ATOM 5488 O O . VAL C 1 216 ? 96.540 78.168 30.260 1.00 71.29 217 VAL C O 1
ATOM 5492 N N . ASP C 1 217 ? 97.888 79.700 29.326 1.00 72.34 218 ASP C N 1
ATOM 5493 C CA . ASP C 1 217 ? 98.329 80.198 30.623 1.00 74.61 218 ASP C CA 1
ATOM 5494 C C . ASP C 1 217 ? 97.247 80.969 31.379 1.00 75.20 218 ASP C C 1
ATOM 5495 O O . ASP C 1 217 ? 96.888 80.603 32.499 1.00 75.09 218 ASP C O 1
ATOM 5500 N N . ASP C 1 218 ? 96.721 82.025 30.761 1.00 75.74 219 ASP C N 1
ATOM 5501 C CA . ASP C 1 218 ? 95.695 82.856 31.387 1.00 75.49 219 ASP C CA 1
ATOM 5502 C C . ASP C 1 218 ? 94.296 82.269 31.347 1.00 74.82 219 ASP C C 1
ATOM 5503 O O . ASP C 1 218 ? 93.526 82.440 32.294 1.00 75.09 219 ASP C O 1
ATOM 5508 N N . ARG C 1 219 ? 93.966 81.582 30.255 1.00 73.19 220 ARG C N 1
ATOM 5509 C CA . ARG C 1 219 ? 92.625 81.028 30.084 1.00 71.11 220 ARG C CA 1
ATOM 5510 C C . ARG C 1 219 ? 91.672 82.215 30.165 1.00 69.29 220 ARG C C 1
ATOM 5511 O O . ARG C 1 219 ? 90.516 82.081 30.567 1.00 68.74 220 ARG C O 1
ATOM 5519 N N . THR C 1 220 A 92.182 83.381 29.781 1.00 67.37 220 THR C N 1
ATOM 5520 C CA . THR C 1 220 A 91.417 84.616 29.815 1.00 67.40 220 THR C CA 1
ATOM 5521 C C . THR C 1 220 A 91.364 85.264 28.443 1.00 67.15 220 THR C C 1
ATOM 5522 O O . THR C 1 220 A 92.394 85.586 27.861 1.00 67.00 220 THR C O 1
ATOM 5526 N N . PHE C 1 221 ? 90.156 85.459 27.930 1.00 67.21 221 PHE C N 1
ATOM 5527 C CA . PHE C 1 221 ? 89.997 86.075 26.625 1.00 66.80 221 PHE C CA 1
ATOM 5528 C C . PHE C 1 221 ? 90.396 87.542 26.650 1.00 67.78 221 PHE C C 1
ATOM 5529 O O . PHE C 1 221 ? 90.203 88.238 27.646 1.00 67.85 221 PHE C O 1
ATOM 5537 N N . LYS C 1 222 ? 90.960 88.003 25.544 1.00 69.31 222 LYS C N 1
ATOM 5538 C CA . LYS C 1 222 ? 91.364 89.391 25.418 1.00 71.31 222 LYS C CA 1
ATOM 5539 C C . LYS C 1 222 ? 91.583 89.764 23.959 1.00 71.84 222 LYS C C 1
ATOM 5540 O O . LYS C 1 222 ? 92.081 88.974 23.159 1.00 71.23 222 LYS C O 1
ATOM 5546 N N . GLU C 1 223 ? 91.181 90.981 23.629 1.00 73.32 223 GLU C N 1
ATOM 5547 C CA . GLU C 1 223 ? 91.288 91.508 22.280 1.00 75.70 223 GLU C CA 1
ATOM 5548 C C . GLU C 1 223 ? 92.652 92.180 22.118 1.00 77.02 223 GLU C C 1
ATOM 5549 O O . GLU C 1 223 ? 93.222 92.675 23.090 1.00 77.56 223 GLU C O 1
ATOM 5555 N N . VAL C 1 224 ? 93.191 92.183 20.903 1.00 77.65 224 VAL C N 1
ATOM 5556 C CA . VAL C 1 224 ? 94.486 92.816 20.678 1.00 78.62 224 VAL C CA 1
ATOM 5557 C C . VAL C 1 224 ? 94.303 94.214 20.104 1.00 79.34 224 VAL C C 1
ATOM 5558 O O . VAL C 1 224 ? 93.559 94.411 19.144 1.00 79.26 224 VAL C O 1
ATOM 5562 N N . SER C 1 225 ? 94.981 95.185 20.705 1.00 80.65 225 SER C N 1
ATOM 5563 C CA . SER C 1 225 ? 94.896 96.567 20.252 1.00 81.52 225 SER C CA 1
ATOM 5564 C C . SER C 1 225 ? 95.594 96.714 18.906 1.00 82.35 225 SER C C 1
ATOM 5565 O O . SER C 1 225 ? 96.564 96.012 18.620 1.00 82.69 225 SER C O 1
ATOM 5568 N N . PRO C 1 226 ? 95.110 97.635 18.060 1.00 83.05 226 PRO C N 1
ATOM 5569 C CA . PRO C 1 226 ? 95.730 97.833 16.745 1.00 83.78 226 PRO C CA 1
ATOM 5570 C C . PRO C 1 226 ? 97.216 98.150 16.854 1.00 84.18 226 PRO C C 1
ATOM 5571 O O . PRO C 1 226 ? 97.967 97.975 15.894 1.00 84.53 226 PRO C O 1
ATOM 5575 N N . GLU C 1 227 ? 97.633 98.613 18.030 1.00 84.94 227 GLU C N 1
ATOM 5576 C CA . GLU C 1 227 ? 99.034 98.939 18.274 1.00 85.52 227 GLU C CA 1
ATOM 5577 C C . GLU C 1 227 ? 99.830 97.661 18.499 1.00 85.77 227 GLU C C 1
ATOM 5578 O O . GLU C 1 227 ? 100.905 97.485 17.926 1.00 86.25 227 GLU C O 1
ATOM 5584 N N . GLU C 1 228 ? 99.301 96.770 19.333 1.00 85.77 228 GLU C N 1
ATOM 5585 C CA . GLU C 1 228 ? 99.966 95.500 19.614 1.00 85.92 228 GLU C CA 1
ATOM 5586 C C . GLU C 1 228 ? 99.856 94.638 18.370 1.00 85.20 228 GLU C C 1
ATOM 5587 O O . GLU C 1 228 ? 100.620 93.695 18.175 1.00 85.93 228 GLU C O 1
ATOM 5593 N N . LEU C 1 229 ? 98.895 94.989 17.525 1.00 83.91 229 LEU C N 1
ATOM 5594 C CA . LEU C 1 229 ? 98.616 94.250 16.308 1.00 82.80 229 LEU C CA 1
ATOM 5595 C C . LEU C 1 229 ? 99.395 94.741 15.088 1.00 81.82 229 LEU C C 1
ATOM 5596 O O . LEU C 1 229 ? 99.644 93.972 14.161 1.00 82.07 229 LEU C O 1
ATOM 5601 N N . LYS C 1 230 ? 99.798 96.009 15.095 1.00 80.68 230 LYS C N 1
ATOM 5602 C CA . LYS C 1 230 ? 100.539 96.580 13.965 1.00 79.58 230 LYS C CA 1
ATOM 5603 C C . LYS C 1 230 ? 101.788 95.788 13.560 1.00 77.91 230 LYS C C 1
ATOM 5604 O O . LYS C 1 230 ? 102.024 95.552 12.374 1.00 77.14 230 LYS C O 1
ATOM 5610 N N . PRO C 1 231 ? 102.613 95.380 14.536 1.00 76.41 231 PRO C N 1
ATOM 5611 C CA . PRO C 1 231 ? 103.811 94.618 14.170 1.00 75.63 231 PRO C CA 1
ATOM 5612 C C . PRO C 1 231 ? 103.490 93.336 13.401 1.00 74.83 231 PRO C C 1
ATOM 5613 O O . PRO C 1 231 ? 104.182 92.993 12.438 1.00 74.45 231 PRO C O 1
ATOM 5617 N N . TYR C 1 232 ? 102.432 92.642 13.820 1.00 73.87 232 TYR C N 1
ATOM 5618 C CA . TYR C 1 232 ? 102.023 91.400 13.172 1.00 71.51 232 TYR C CA 1
ATOM 5619 C C . TYR C 1 232 ? 101.526 91.632 11.751 1.00 71.75 232 TYR C C 1
ATOM 5620 O O . TYR C 1 232 ? 101.770 90.816 10.865 1.00 71.64 232 TYR C O 1
ATOM 5629 N N . VAL C 1 233 ? 100.821 92.739 11.538 1.00 71.91 233 VAL C N 1
ATOM 5630 C CA . VAL C 1 233 ? 100.306 93.069 10.214 1.00 73.13 233 VAL C CA 1
ATOM 5631 C C . VAL C 1 233 ? 101.459 93.348 9.263 1.00 74.30 233 VAL C C 1
ATOM 5632 O O . VAL C 1 233 ? 101.463 92.891 8.118 1.00 73.60 233 VAL C O 1
ATOM 5636 N N . GLU C 1 234 A 102.433 94.114 9.749 1.00 75.80 233 GLU C N 1
ATOM 5637 C CA . GLU C 1 234 A 103.602 94.469 8.957 1.00 76.46 233 GLU C CA 1
ATOM 5638 C C . GLU C 1 234 A 104.264 93.204 8.431 1.00 76.93 233 GLU C C 1
ATOM 5639 O O . GLU C 1 234 A 104.539 93.086 7.236 1.00 76.79 233 GLU C O 1
ATOM 5645 N N . ARG C 1 235 B 104.513 92.252 9.323 1.00 77.31 233 ARG C N 1
ATOM 5646 C CA . ARG C 1 235 B 105.133 91.003 8.912 1.00 78.98 233 ARG C CA 1
ATOM 5647 C C . ARG C 1 235 B 104.202 90.251 7.964 1.00 79.56 233 ARG C C 1
ATOM 5648 O O . ARG C 1 235 B 104.639 89.697 6.957 1.00 80.24 233 ARG C O 1
ATOM 5656 N N . ALA C 1 236 C 102.915 90.243 8.291 1.00 79.89 233 ALA C N 1
ATOM 5657 C CA . ALA C 1 236 C 101.922 89.560 7.478 1.00 79.58 233 ALA C CA 1
ATOM 5658 C C . ALA C 1 236 C 101.860 90.148 6.077 1.00 80.06 233 ALA C C 1
ATOM 5659 O O . ALA C 1 236 C 101.873 89.413 5.092 1.00 80.76 233 ALA C O 1
ATOM 5661 N N . ASN C 1 237 D 101.791 91.473 5.988 1.00 80.46 233 ASN C N 1
ATOM 5662 C CA . ASN C 1 237 D 101.725 92.142 4.693 1.00 81.03 233 ASN C CA 1
ATOM 5663 C C . ASN C 1 237 D 102.938 91.822 3.822 1.00 81.79 233 ASN C C 1
ATOM 5664 O O . ASN C 1 237 D 102.855 91.845 2.592 1.00 81.38 233 ASN C O 1
ATOM 5669 N N . GLU C 1 238 E 104.065 91.524 4.462 1.00 82.24 233 GLU C N 1
ATOM 5670 C CA . GLU C 1 238 E 105.274 91.190 3.724 1.00 83.44 233 GLU C CA 1
ATOM 5671 C C . GLU C 1 238 E 104.997 89.974 2.842 1.00 84.49 233 GLU C C 1
ATOM 5672 O O . GLU C 1 238 E 105.144 90.039 1.618 1.00 85.20 233 GLU C O 1
ATOM 5678 N N . ARG C 1 239 F 104.580 88.875 3.470 1.00 84.65 233 ARG C N 1
ATOM 5679 C CA . ARG C 1 239 F 104.280 87.639 2.751 1.00 85.10 233 ARG C CA 1
ATOM 5680 C C . ARG C 1 239 F 103.067 87.771 1.838 1.00 84.93 233 ARG C C 1
ATOM 5681 O O . ARG C 1 239 F 103.040 87.203 0.746 1.00 84.95 233 ARG C O 1
ATOM 5689 N N . ILE C 1 240 G 102.059 88.511 2.287 1.00 85.22 233 ILE C N 1
ATOM 5690 C CA . ILE C 1 240 G 100.861 88.709 1.480 1.00 85.57 233 ILE C CA 1
ATOM 5691 C C . ILE C 1 240 G 101.294 89.383 0.186 1.00 86.07 233 ILE C C 1
ATOM 5692 O O . ILE C 1 240 G 100.866 89.005 -0.906 1.00 85.60 233 ILE C O 1
ATOM 5697 N N . ARG C 1 241 H 102.157 90.381 0.327 1.00 87.20 233 ARG C N 1
ATOM 5698 C CA . ARG C 1 241 H 102.681 91.120 -0.812 1.00 88.70 233 ARG C CA 1
ATOM 5699 C C . ARG C 1 241 H 103.463 90.152 -1.699 1.00 89.35 233 ARG C C 1
ATOM 5700 O O . ARG C 1 241 H 103.300 90.134 -2.920 1.00 89.42 233 ARG C O 1
ATOM 5708 N N . GLU C 1 242 I 104.301 89.340 -1.062 1.00 89.76 233 GLU C N 1
ATOM 5709 C CA . GLU C 1 242 I 105.124 88.362 -1.759 1.00 90.30 233 GLU C CA 1
ATOM 5710 C C . GLU C 1 242 I 104.303 87.310 -2.508 1.00 90.91 233 GLU C C 1
ATOM 5711 O O . GLU C 1 242 I 104.704 86.855 -3.580 1.00 91.36 233 GLU C O 1
ATOM 5717 N N . LEU C 1 243 J 103.160 86.923 -1.949 1.00 91.21 233 LEU C N 1
ATOM 5718 C CA . LEU C 1 243 J 102.313 85.919 -2.587 1.00 91.40 233 LEU C CA 1
ATOM 5719 C C . LEU C 1 243 J 101.285 86.511 -3.547 1.00 91.52 233 LEU C C 1
ATOM 5720 O O . LEU C 1 243 J 100.997 85.928 -4.590 1.00 91.53 233 LEU C O 1
ATOM 5725 N N . LEU C 1 244 K 100.726 87.663 -3.195 1.00 91.77 233 LEU C N 1
ATOM 5726 C CA . LEU C 1 244 K 99.736 88.297 -4.053 1.00 92.27 233 LEU C CA 1
ATOM 5727 C C . LEU C 1 244 K 100.411 88.710 -5.358 1.00 92.82 233 LEU C C 1
ATOM 5728 O O . LEU C 1 244 K 101.268 89.596 -5.371 1.00 93.34 233 LEU C O 1
ATOM 5733 N N . LYS C 1 245 L 100.028 88.056 -6.450 0.00 92.65 233 LYS C N 1
ATOM 5734 C CA . LYS C 1 245 L 100.594 88.345 -7.764 0.00 92.60 233 LYS C CA 1
ATOM 5735 C C . LYS C 1 245 L 102.117 88.437 -7.720 0.00 92.70 233 LYS C C 1
ATOM 5736 O O . LYS C 1 245 L 102.681 89.487 -7.413 0.00 92.68 233 LYS C O 1
ATOM 5742 N N . LYS C 1 246 M 102.777 87.329 -8.038 0.00 92.88 233 LYS C N 1
ATOM 5743 C CA . LYS C 1 246 M 104.232 87.274 -8.032 0.00 93.11 233 LYS C CA 1
ATOM 5744 C C . LYS C 1 246 M 104.818 88.112 -9.168 0.00 93.32 233 LYS C C 1
ATOM 5745 O O . LYS C 1 246 M 104.013 88.670 -9.952 1.00 93.51 233 LYS C O 1
ATOM 5752 N N . PRO D 1 4 ? 58.258 56.811 -5.892 0.00 66.49 4 PRO D N 1
ATOM 5753 C CA . PRO D 1 4 ? 58.875 58.127 -6.159 0.00 66.56 4 PRO D CA 1
ATOM 5754 C C . PRO D 1 4 ? 57.964 58.929 -7.077 0.00 66.60 4 PRO D C 1
ATOM 5755 O O . PRO D 1 4 ? 58.379 59.362 -8.152 0.00 66.59 4 PRO D O 1
ATOM 5759 N N . GLN D 1 5 ? 56.721 59.122 -6.651 1.00 66.95 5 GLN D N 1
ATOM 5760 C CA . GLN D 1 5 ? 55.758 59.864 -7.461 1.00 66.54 5 GLN D CA 1
ATOM 5761 C C . GLN D 1 5 ? 55.353 61.192 -6.830 1.00 65.19 5 GLN D C 1
ATOM 5762 O O . GLN D 1 5 ? 54.838 61.229 -5.708 1.00 63.65 5 GLN D O 1
ATOM 5768 N N . MET D 1 6 ? 55.594 62.278 -7.565 1.00 64.37 6 MET D N 1
ATOM 5769 C CA . MET D 1 6 ? 55.258 63.617 -7.101 1.00 61.89 6 MET D CA 1
ATOM 5770 C C . MET D 1 6 ? 53.785 63.612 -6.705 1.00 60.53 6 MET D C 1
ATOM 5771 O O . MET D 1 6 ? 52.993 62.815 -7.220 1.00 60.81 6 MET D O 1
ATOM 5776 N N . GLY D 1 7 ? 53.414 64.499 -5.792 1.00 58.37 7 GLY D N 1
ATOM 5777 C CA . GLY D 1 7 ? 52.028 64.546 -5.360 1.00 54.25 7 GLY D CA 1
ATOM 5778 C C . GLY D 1 7 ? 51.814 63.796 -4.055 1.00 51.15 7 GLY D C 1
ATOM 5779 O O . GLY D 1 7 ? 50.904 64.116 -3.297 1.00 52.31 7 GLY D O 1
ATOM 5780 N N . TYR D 1 8 ? 52.654 62.802 -3.785 1.00 46.99 8 TYR D N 1
ATOM 5781 C CA . TYR D 1 8 ? 52.532 62.027 -2.555 1.00 43.28 8 TYR D CA 1
ATOM 5782 C C . TYR D 1 8 ? 53.849 61.957 -1.785 1.00 42.43 8 TYR D C 1
ATOM 5783 O O . TYR D 1 8 ? 53.914 61.299 -0.741 1.00 42.55 8 TYR D O 1
ATOM 5792 N N . ASP D 1 9 ? 54.886 62.645 -2.268 1.00 40.87 9 ASP D N 1
ATOM 5793 C CA . ASP D 1 9 ? 56.189 62.551 -1.621 1.00 39.13 9 ASP D CA 1
ATOM 5794 C C . ASP D 1 9 ? 56.756 63.751 -0.891 1.00 39.11 9 ASP D C 1
ATOM 5795 O O . ASP D 1 9 ? 57.961 63.801 -0.644 1.00 37.79 9 ASP D O 1
ATOM 5800 N N . ARG D 1 10 ? 55.928 64.723 -0.537 1.00 40.71 10 ARG D N 1
ATOM 5801 C CA . ARG D 1 10 ? 56.482 65.853 0.190 1.00 42.20 10 ARG D CA 1
ATOM 5802 C C . ARG D 1 10 ? 55.797 66.182 1.504 1.00 39.98 10 ARG D C 1
ATOM 5803 O O . ARG D 1 10 ? 55.824 67.325 1.959 1.00 42.88 10 ARG D O 1
ATOM 5811 N N . ALA D 1 11 ? 55.200 65.164 2.117 1.00 37.75 11 ALA D N 1
ATOM 5812 C CA . ALA D 1 11 ? 54.520 65.295 3.409 1.00 34.72 11 ALA D CA 1
ATOM 5813 C C . ALA D 1 11 ? 54.585 63.937 4.106 1.00 32.92 11 ALA D C 1
ATOM 5814 O O . ALA D 1 11 ? 53.965 62.979 3.674 1.00 32.67 11 ALA D O 1
ATOM 5816 N N . ILE D 1 12 ? 55.351 63.870 5.188 1.00 32.72 12 ILE D N 1
ATOM 5817 C CA . ILE D 1 12 ? 55.549 62.638 5.940 1.00 32.12 12 ILE D CA 1
ATOM 5818 C C . ILE D 1 12 ? 54.280 61.903 6.337 1.00 31.44 12 ILE D C 1
ATOM 5819 O O . ILE D 1 12 ? 54.284 60.688 6.496 1.00 32.04 12 ILE D O 1
ATOM 5824 N N . THR D 1 13 ? 53.191 62.635 6.493 1.00 31.33 13 THR D N 1
ATOM 5825 C CA . THR D 1 13 ? 51.946 62.020 6.913 1.00 31.50 13 THR D CA 1
ATOM 5826 C C . THR D 1 13 ? 51.090 61.463 5.786 1.00 32.96 13 THR D C 1
ATOM 5827 O O . THR D 1 13 ? 50.043 60.875 6.033 1.00 33.31 13 THR D O 1
ATOM 5831 N N . VAL D 1 14 ? 51.535 61.620 4.549 1.00 32.58 14 VAL D N 1
ATOM 5832 C CA . VAL D 1 14 ? 50.754 61.141 3.424 1.00 33.37 14 VAL D CA 1
ATOM 5833 C C . VAL D 1 14 ? 51.221 59.805 2.851 1.00 34.79 14 VAL D C 1
ATOM 5834 O O . VAL D 1 14 ? 52.399 59.603 2.564 1.00 35.22 14 VAL D O 1
ATOM 5838 N N . PHE D 1 15 ? 50.280 58.882 2.714 1.00 32.90 15 PHE D N 1
ATOM 5839 C CA . PHE D 1 15 ? 50.567 57.586 2.132 1.00 33.65 15 PHE D CA 1
ATOM 5840 C C . PHE D 1 15 ? 50.406 57.756 0.625 1.00 33.27 15 PHE D C 1
ATOM 5841 O O . PHE D 1 15 ? 49.582 58.537 0.167 1.00 32.32 15 PHE D O 1
ATOM 5849 N N . SER D 1 16 ? 51.187 57.009 -0.137 1.00 34.54 16 SER D N 1
ATOM 5850 C CA . SER D 1 16 ? 51.108 57.057 -1.583 1.00 34.65 16 SER D CA 1
ATOM 5851 C C . SER D 1 16 ? 50.031 56.039 -1.965 1.00 36.29 16 SER D C 1
ATOM 5852 O O . SER D 1 16 ? 49.592 55.249 -1.132 1.00 36.40 16 SER D O 1
ATOM 5855 N N . PRO D 1 17 ? 49.591 56.041 -3.229 1.00 37.11 17 PRO D N 1
ATOM 5856 C CA . PRO D 1 17 ? 48.561 55.070 -3.612 1.00 37.06 17 PRO D CA 1
ATOM 5857 C C . PRO D 1 17 ? 48.985 53.614 -3.375 1.00 36.98 17 PRO D C 1
ATOM 5858 O O . PRO D 1 17 ? 48.144 52.750 -3.163 1.00 35.77 17 PRO D O 1
ATOM 5862 N N . ASP D 1 18 ? 50.281 53.332 -3.411 1.00 37.04 18 ASP D N 1
ATOM 5863 C CA . ASP D 1 18 ? 50.712 51.958 -3.174 1.00 37.75 18 ASP D CA 1
ATOM 5864 C C . ASP D 1 18 ? 51.215 51.748 -1.733 1.00 38.89 18 ASP D C 1
ATOM 5865 O O . ASP D 1 18 ? 52.089 50.915 -1.480 1.00 38.05 18 ASP D O 1
ATOM 5870 N N . GLY D 1 19 ? 50.659 52.531 -0.804 1.00 37.23 19 GLY D N 1
ATOM 5871 C CA . GLY D 1 19 ? 50.984 52.403 0.607 1.00 34.48 19 GLY D CA 1
ATOM 5872 C C . GLY D 1 19 ? 52.399 52.642 1.084 1.00 34.54 19 GLY D C 1
ATOM 5873 O O . GLY D 1 19 ? 52.945 51.850 1.845 1.00 33.68 19 GLY D O 1
ATOM 5874 N N . ARG D 1 20 ? 52.998 53.743 0.665 1.00 35.45 20 ARG D N 1
ATOM 5875 C CA . ARG D 1 20 ? 54.346 54.040 1.099 1.00 35.12 20 ARG D CA 1
ATOM 5876 C C . ARG D 1 20 ? 54.468 55.437 1.705 1.00 33.71 20 ARG D C 1
ATOM 5877 O O . ARG D 1 20 ? 53.587 56.285 1.552 1.00 31.24 20 ARG D O 1
ATOM 5885 N N . LEU D 1 21 ? 55.563 55.638 2.423 1.00 30.89 21 LEU D N 1
ATOM 5886 C CA . LEU D 1 21 ? 55.869 56.897 3.060 1.00 31.68 21 LEU D CA 1
ATOM 5887 C C . LEU D 1 21 ? 57.147 57.402 2.397 1.00 32.14 21 LEU D C 1
ATOM 5888 O O . LEU D 1 21 ? 58.249 57.233 2.921 1.00 33.02 21 LEU D O 1
ATOM 5893 N N . PHE D 1 22 ? 56.999 58.019 1.232 1.00 33.01 22 PHE D N 1
ATOM 5894 C CA . PHE D 1 22 ? 58.165 58.492 0.506 1.00 34.61 22 PHE D CA 1
ATOM 5895 C C . PHE D 1 22 ? 59.133 59.391 1.266 1.00 33.43 22 PHE D C 1
ATOM 5896 O O . PHE D 1 22 ? 60.338 59.325 1.025 1.00 33.21 22 PHE D O 1
ATOM 5904 N N . GLN D 1 23 ? 58.634 60.213 2.186 1.00 32.53 23 GLN D N 1
ATOM 5905 C CA . GLN D 1 23 ? 59.538 61.076 2.931 1.00 32.03 23 GLN D CA 1
ATOM 5906 C C . GLN D 1 23 ? 60.461 60.234 3.803 1.00 33.57 23 GLN D C 1
ATOM 5907 O O . GLN D 1 23 ? 61.586 60.643 4.097 1.00 34.76 23 GLN D O 1
ATOM 5913 N N . VAL D 1 24 ? 60.002 59.049 4.198 1.00 32.46 24 VAL D N 1
ATOM 5914 C CA . VAL D 1 24 ? 60.836 58.160 4.999 1.00 33.15 24 VAL D CA 1
ATOM 5915 C C . VAL D 1 24 ? 61.874 57.523 4.055 1.00 33.35 24 VAL D C 1
ATOM 5916 O O . VAL D 1 24 ? 63.049 57.352 4.400 1.00 33.45 24 VAL D O 1
ATOM 5920 N N . GLU D 1 25 ? 61.438 57.165 2.856 1.00 33.78 25 GLU D N 1
ATOM 5921 C CA . GLU D 1 25 ? 62.355 56.551 1.897 1.00 34.81 25 GLU D CA 1
ATOM 5922 C C . GLU D 1 25 ? 63.398 57.568 1.479 1.00 33.71 25 GLU D C 1
ATOM 5923 O O . GLU D 1 25 ? 64.562 57.221 1.270 1.00 36.69 25 GLU D O 1
ATOM 5929 N N . TYR D 1 26 ? 62.994 58.830 1.383 1.00 32.40 26 TYR D N 1
ATOM 5930 C CA . TYR D 1 26 ? 63.937 59.880 1.030 1.00 32.54 26 TYR D CA 1
ATOM 5931 C C . TYR D 1 26 ? 64.910 60.105 2.189 1.00 33.03 26 TYR D C 1
ATOM 5932 O O . TYR D 1 26 ? 66.102 60.336 1.968 1.00 33.88 26 TYR D O 1
ATOM 5941 N N . ALA D 1 27 ? 64.406 60.045 3.423 1.00 32.37 27 ALA D N 1
ATOM 5942 C CA . ALA D 1 27 ? 65.271 60.205 4.581 1.00 31.11 27 ALA D CA 1
ATOM 5943 C C . ALA D 1 27 ? 66.335 59.107 4.515 1.00 32.33 27 ALA D C 1
ATOM 5944 O O . ALA D 1 27 ? 67.503 59.348 4.819 1.00 31.02 27 ALA D O 1
ATOM 5946 N N . ARG D 1 28 ? 65.938 57.909 4.094 1.00 32.81 28 ARG D N 1
ATOM 5947 C CA . ARG D 1 28 ? 66.892 56.810 4.014 1.00 35.95 28 ARG D CA 1
ATOM 5948 C C . ARG D 1 28 ? 68.009 57.131 3.032 1.00 37.70 28 ARG D C 1
ATOM 5949 O O . ARG D 1 28 ? 69.128 56.624 3.168 1.00 39.94 28 ARG D O 1
ATOM 5957 N N . GLU D 1 29 ? 67.722 57.988 2.054 1.00 38.74 29 GLU D N 1
ATOM 5958 C CA . GLU D 1 29 ? 68.740 58.363 1.075 1.00 39.00 29 GLU D CA 1
ATOM 5959 C C . GLU D 1 29 ? 69.838 59.157 1.762 1.00 39.97 29 GLU D C 1
ATOM 5960 O O . GLU D 1 29 ? 70.981 59.204 1.288 1.00 41.02 29 GLU D O 1
ATOM 5966 N N . ALA D 1 30 ? 69.505 59.776 2.891 1.00 39.63 30 ALA D N 1
ATOM 5967 C CA . ALA D 1 30 ? 70.506 60.556 3.611 1.00 40.02 30 ALA D CA 1
ATOM 5968 C C . ALA D 1 30 ? 71.514 59.649 4.309 1.00 40.54 30 ALA D C 1
ATOM 5969 O O . ALA D 1 30 ? 72.715 59.919 4.299 1.00 41.11 30 ALA D O 1
ATOM 5971 N N . VAL D 1 31 ? 71.052 58.559 4.905 1.00 42.03 31 VAL D N 1
ATOM 5972 C CA . VAL D 1 31 ? 72.009 57.685 5.581 1.00 44.23 31 VAL D CA 1
ATOM 5973 C C . VAL D 1 31 ? 72.936 56.960 4.579 1.00 44.98 31 VAL D C 1
ATOM 5974 O O . VAL D 1 31 ? 74.072 56.605 4.917 1.00 45.41 31 VAL D O 1
ATOM 5978 N N . LYS D 1 32 ? 72.469 56.772 3.345 1.00 45.97 32 LYS D N 1
ATOM 5979 C CA . LYS D 1 32 ? 73.288 56.121 2.321 1.00 47.37 32 LYS D CA 1
ATOM 5980 C C . LYS D 1 32 ? 74.587 56.878 2.071 1.00 47.98 32 LYS D C 1
ATOM 5981 O O . LYS D 1 32 ? 75.607 56.271 1.739 1.00 49.27 32 LYS D O 1
ATOM 5987 N N . ARG D 1 33 ? 74.538 58.201 2.208 1.00 47.73 33 ARG D N 1
ATOM 5988 C CA . ARG D 1 33 ? 75.702 59.058 1.977 1.00 46.38 33 ARG D CA 1
ATOM 5989 C C . ARG D 1 33 ? 76.743 59.070 3.084 1.00 47.15 33 ARG D C 1
ATOM 5990 O O . ARG D 1 33 ? 77.820 59.641 2.909 1.00 48.60 33 ARG D O 1
ATOM 5998 N N . GLY D 1 34 ? 76.437 58.467 4.226 1.00 47.04 34 GLY D N 1
ATOM 5999 C CA . GLY D 1 34 ? 77.400 58.497 5.313 1.00 47.35 34 GLY D CA 1
ATOM 6000 C C . GLY D 1 34 ? 78.530 57.476 5.270 1.00 48.21 34 GLY D C 1
ATOM 6001 O O . GLY D 1 34 ? 78.453 56.453 4.589 1.00 48.80 34 GLY D O 1
ATOM 6002 N N . ALA D 1 35 ? 79.595 57.760 6.007 1.00 47.73 35 ALA D N 1
ATOM 6003 C CA . ALA D 1 35 ? 80.714 56.841 6.076 1.00 47.70 35 ALA D CA 1
ATOM 6004 C C . ALA D 1 35 ? 80.117 55.530 6.562 1.00 48.46 35 ALA D C 1
ATOM 6005 O O . ALA D 1 35 ? 79.247 55.531 7.433 1.00 48.72 35 ALA D O 1
ATOM 6007 N N . THR D 1 36 ? 80.576 54.411 6.016 1.00 48.92 36 THR D N 1
ATOM 6008 C CA . THR D 1 36 ? 80.018 53.129 6.418 1.00 47.48 36 THR D CA 1
ATOM 6009 C C . THR D 1 36 ? 80.454 52.665 7.798 1.00 46.87 36 THR D C 1
ATOM 6010 O O . THR D 1 36 ? 81.601 52.825 8.191 1.00 47.92 36 THR D O 1
ATOM 6014 N N . ALA D 1 37 ? 79.509 52.101 8.537 1.00 46.91 37 ALA D N 1
ATOM 6015 C CA . ALA D 1 37 ? 79.775 51.589 9.872 1.00 45.75 37 ALA D CA 1
ATOM 6016 C C . ALA D 1 37 ? 79.361 50.130 9.840 1.00 46.85 37 ALA D C 1
ATOM 6017 O O . ALA D 1 37 ? 78.273 49.792 9.337 1.00 48.03 37 ALA D O 1
ATOM 6019 N N . ILE D 1 38 ? 80.230 49.267 10.359 1.00 46.78 38 ILE D N 1
ATOM 6020 C CA . ILE D 1 38 ? 79.983 47.827 10.368 1.00 46.11 38 ILE D CA 1
ATOM 6021 C C . ILE D 1 38 ? 79.768 47.273 11.769 1.00 47.45 38 ILE D C 1
ATOM 6022 O O . ILE D 1 38 ? 80.352 47.742 12.753 1.00 48.19 38 ILE D O 1
ATOM 6027 N N . GLY D 1 39 ? 78.920 46.261 11.847 1.00 48.40 39 GLY D N 1
ATOM 6028 C CA . GLY D 1 39 ? 78.635 45.634 13.120 1.00 50.46 39 GLY D CA 1
ATOM 6029 C C . GLY D 1 39 ? 78.719 44.136 12.934 1.00 52.83 39 GLY D C 1
ATOM 6030 O O . GLY D 1 39 ? 78.148 43.591 11.981 1.00 53.52 39 GLY D O 1
ATOM 6031 N N . ILE D 1 40 ? 79.451 43.470 13.821 1.00 53.73 40 ILE D N 1
ATOM 6032 C CA . ILE D 1 40 ? 79.585 42.022 13.737 1.00 53.92 40 ILE D CA 1
ATOM 6033 C C . ILE D 1 40 ? 79.579 41.425 15.129 1.00 54.89 40 ILE D C 1
ATOM 6034 O O . ILE D 1 40 ? 80.269 41.902 16.032 1.00 54.31 40 ILE D O 1
ATOM 6039 N N . LYS D 1 41 ? 78.769 40.388 15.293 1.00 56.58 41 LYS D N 1
ATOM 6040 C CA . LYS D 1 41 ? 78.631 39.717 16.572 1.00 58.50 41 LYS D CA 1
ATOM 6041 C C . LYS D 1 41 ? 79.199 38.310 16.500 1.00 59.90 41 LYS D C 1
ATOM 6042 O O . LYS D 1 41 ? 79.200 37.680 15.443 1.00 59.75 41 LYS D O 1
ATOM 6048 N N . CYS D 1 42 ? 79.688 37.825 17.636 1.00 61.60 42 CYS D N 1
ATOM 6049 C CA . CYS D 1 42 ? 80.241 36.482 17.718 1.00 62.17 42 CYS D CA 1
ATOM 6050 C C . CYS D 1 42 ? 79.915 35.921 19.092 1.00 62.83 42 CYS D C 1
ATOM 6051 O O . CYS D 1 42 ? 79.191 36.543 19.874 1.00 62.73 42 CYS D O 1
ATOM 6054 N N . LYS D 1 43 ? 80.470 34.750 19.381 1.00 64.02 43 LYS D N 1
ATOM 6055 C CA . LYS D 1 43 ? 80.249 34.062 20.651 1.00 64.40 43 LYS D CA 1
ATOM 6056 C C . LYS D 1 43 ? 80.642 34.880 21.887 1.00 64.77 43 LYS D C 1
ATOM 6057 O O . LYS D 1 43 ? 79.852 35.041 22.822 1.00 63.47 43 LYS D O 1
ATOM 6063 N N . GLU D 1 44 ? 81.862 35.406 21.874 1.00 64.89 44 GLU D N 1
ATOM 6064 C CA . GLU D 1 44 ? 82.385 36.154 23.008 1.00 65.86 44 GLU D CA 1
ATOM 6065 C C . GLU D 1 44 ? 82.111 37.650 23.069 1.00 64.81 44 GLU D C 1
ATOM 6066 O O . GLU D 1 44 ? 82.534 38.318 24.018 1.00 65.12 44 GLU D O 1
ATOM 6072 N N . GLY D 1 45 ? 81.405 38.187 22.079 1.00 63.56 45 GLY D N 1
ATOM 6073 C CA . GLY D 1 45 ? 81.119 39.612 22.113 1.00 61.55 45 GLY D CA 1
ATOM 6074 C C . GLY D 1 45 ? 80.650 40.231 20.812 1.00 59.90 45 GLY D C 1
ATOM 6075 O O . GLY D 1 45 ? 80.395 39.527 19.826 1.00 59.82 45 GLY D O 1
ATOM 6076 N N . VAL D 1 46 ? 80.537 41.558 20.814 1.00 57.32 46 VAL D N 1
ATOM 6077 C CA . VAL D 1 46 ? 80.092 42.290 19.635 1.00 54.90 46 VAL D CA 1
ATOM 6078 C C . VAL D 1 46 ? 81.093 43.378 19.266 1.00 54.09 46 VAL D C 1
ATOM 6079 O O . VAL D 1 46 ? 81.687 44.016 20.138 1.00 54.66 46 VAL D O 1
ATOM 6083 N N . ILE D 1 47 ? 81.280 43.582 17.966 1.00 52.44 47 ILE D N 1
ATOM 6084 C CA . ILE D 1 47 ? 82.236 44.563 17.475 1.00 51.86 47 ILE D CA 1
ATOM 6085 C C . ILE D 1 47 ? 81.597 45.599 16.546 1.00 52.67 47 ILE D C 1
ATOM 6086 O O . ILE D 1 47 ? 80.646 45.293 15.809 1.00 52.73 47 ILE D O 1
ATOM 6091 N N . LEU D 1 48 ? 82.126 46.821 16.593 1.00 50.92 48 LEU D N 1
ATOM 6092 C CA . LEU D 1 48 ? 81.647 47.914 15.760 1.00 51.53 48 LEU D CA 1
ATOM 6093 C C . LEU D 1 48 ? 82.851 48.552 15.078 1.00 52.79 48 LEU D C 1
ATOM 6094 O O . LEU D 1 48 ? 83.802 48.974 15.743 1.00 53.95 48 LEU D O 1
ATOM 6099 N N . ILE D 1 49 ? 82.818 48.607 13.751 1.00 52.73 49 ILE D N 1
ATOM 6100 C CA . ILE D 1 49 ? 83.921 49.181 12.998 1.00 53.68 49 ILE D CA 1
ATOM 6101 C C . ILE D 1 49 ? 83.398 50.310 12.127 1.00 56.02 49 ILE D C 1
ATOM 6102 O O . ILE D 1 49 ? 82.437 50.124 11.377 1.00 55.77 49 ILE D O 1
ATOM 6107 N N . ALA D 1 50 ? 84.036 51.475 12.216 1.00 57.34 50 ALA D N 1
ATOM 6108 C CA . ALA D 1 50 ? 83.611 52.632 11.435 1.00 59.25 50 ALA D CA 1
ATOM 6109 C C . ALA D 1 50 ? 84.751 53.250 10.655 1.00 60.25 50 ALA D C 1
ATOM 6110 O O . ALA D 1 50 ? 85.893 53.262 11.112 1.00 61.28 50 ALA D O 1
ATOM 6112 N N . ASP D 1 51 ? 84.428 53.766 9.475 1.00 61.64 51 ASP D N 1
ATOM 6113 C CA . ASP D 1 51 ? 85.408 54.418 8.621 1.00 63.52 51 ASP D CA 1
ATOM 6114 C C . ASP D 1 51 ? 85.496 55.887 9.030 1.00 65.82 51 ASP D C 1
ATOM 6115 O O . ASP D 1 51 ? 84.488 56.607 9.016 1.00 66.48 51 ASP D O 1
ATOM 6120 N N . LYS D 1 52 ? 86.691 56.334 9.406 1.00 67.09 52 LYS D N 1
ATOM 6121 C CA . LYS D 1 52 ? 86.852 57.723 9.816 1.00 69.59 52 LYS D CA 1
ATOM 6122 C C . LYS D 1 52 ? 87.777 58.541 8.922 1.00 70.98 52 LYS D C 1
ATOM 6123 O O . LYS D 1 52 ? 88.321 59.557 9.349 1.00 72.03 52 LYS D O 1
ATOM 6129 N N . ARG D 1 53 ? 87.950 58.104 7.680 1.00 72.76 53 ARG D N 1
ATOM 6130 C CA . ARG D 1 53 ? 88.791 58.836 6.736 1.00 74.62 53 ARG D CA 1
ATOM 6131 C C . ARG D 1 53 ? 88.190 60.229 6.505 1.00 76.20 53 ARG D C 1
ATOM 6132 O O . ARG D 1 53 ? 86.980 60.367 6.279 1.00 77.06 53 ARG D O 1
ATOM 6140 N N . VAL D 1 54 ? 89.032 61.258 6.573 1.00 77.00 54 VAL D N 1
ATOM 6141 C CA . VAL D 1 54 ? 88.573 62.624 6.358 1.00 77.79 54 VAL D CA 1
ATOM 6142 C C . VAL D 1 54 ? 89.176 63.181 5.078 1.00 78.23 54 VAL D C 1
ATOM 6143 O O . VAL D 1 54 ? 90.257 62.760 4.656 1.00 77.80 54 VAL D O 1
ATOM 6147 N N . GLY D 1 55 ? 88.475 64.131 4.467 1.00 78.60 55 GLY D N 1
ATOM 6148 C CA . GLY D 1 55 ? 88.957 64.725 3.236 1.00 79.54 55 GLY D CA 1
ATOM 6149 C C . GLY D 1 55 ? 89.935 65.864 3.438 1.00 80.38 55 GLY D C 1
ATOM 6150 O O . GLY D 1 55 ? 90.483 66.389 2.464 1.00 81.68 55 GLY D O 1
ATOM 6151 N N . SER D 1 56 ? 90.160 66.248 4.691 1.00 80.04 56 SER D N 1
ATOM 6152 C CA . SER D 1 56 ? 91.082 67.342 4.991 1.00 80.04 56 SER D CA 1
ATOM 6153 C C . SER D 1 56 ? 91.929 67.104 6.235 1.00 79.88 56 SER D C 1
ATOM 6154 O O . SER D 1 56 ? 91.489 66.466 7.193 1.00 80.14 56 SER D O 1
ATOM 6157 N N . LYS D 1 57 ? 93.149 67.630 6.208 1.00 79.63 57 LYS D N 1
ATOM 6158 C CA . LYS D 1 57 ? 94.080 67.488 7.322 1.00 79.22 57 LYS D CA 1
ATOM 6159 C C . LYS D 1 57 ? 93.835 68.570 8.369 1.00 78.64 57 LYS D C 1
ATOM 6160 O O . LYS D 1 57 ? 94.436 68.551 9.447 1.00 77.61 57 LYS D O 1
ATOM 6166 N N . LEU D 1 58 ? 92.962 69.519 8.044 1.00 78.02 58 LEU D N 1
ATOM 6167 C CA . LEU D 1 58 ? 92.649 70.602 8.965 1.00 77.13 58 LEU D CA 1
ATOM 6168 C C . LEU D 1 58 ? 91.687 70.145 10.055 1.00 77.28 58 LEU D C 1
ATOM 6169 O O . LEU D 1 58 ? 91.569 70.788 11.096 1.00 76.81 58 LEU D O 1
ATOM 6174 N N . LEU D 1 59 ? 91.000 69.032 9.817 1.00 77.54 59 LEU D N 1
ATOM 6175 C CA . LEU D 1 59 ? 90.085 68.501 10.814 1.00 78.20 59 LEU D CA 1
ATOM 6176 C C . LEU D 1 59 ? 90.882 67.839 11.930 1.00 78.48 59 LEU D C 1
ATOM 6177 O O . LEU D 1 59 ? 91.826 67.089 11.677 1.00 79.70 59 LEU D O 1
ATOM 6182 N N . GLU D 1 60 ? 90.501 68.127 13.164 1.00 78.33 60 GLU D N 1
ATOM 6183 C CA . GLU D 1 60 ? 91.159 67.541 14.315 1.00 79.23 60 GLU D CA 1
ATOM 6184 C C . GLU D 1 60 ? 90.669 66.102 14.401 1.00 80.54 60 GLU D C 1
ATOM 6185 O O . GLU D 1 60 ? 89.899 65.752 15.293 1.00 79.76 60 GLU D O 1
ATOM 6191 N N . LYS D 1 61 ? 91.107 65.269 13.460 1.00 82.77 61 LYS D N 1
ATOM 6192 C CA . LYS D 1 61 ? 90.681 63.876 13.438 1.00 84.57 61 LYS D CA 1
ATOM 6193 C C . LYS D 1 61 ? 91.107 63.120 14.691 1.00 85.98 61 LYS D C 1
ATOM 6194 O O . LYS D 1 61 ? 90.563 62.059 14.997 1.00 86.62 61 LYS D O 1
ATOM 6200 N N . ASP D 1 62 ? 92.079 63.666 15.416 1.00 87.25 62 ASP D N 1
ATOM 6201 C CA . ASP D 1 62 ? 92.561 63.035 16.641 1.00 88.32 62 ASP D CA 1
ATOM 6202 C C . ASP D 1 62 ? 91.455 63.051 17.693 1.00 87.57 62 ASP D C 1
ATOM 6203 O O . ASP D 1 62 ? 91.596 62.474 18.769 1.00 87.79 62 ASP D O 1
ATOM 6208 N N . THR D 1 63 ? 90.353 63.716 17.369 1.00 86.52 63 THR D N 1
ATOM 6209 C CA . THR D 1 63 ? 89.229 63.822 18.288 1.00 85.44 63 THR D CA 1
ATOM 6210 C C . THR D 1 63 ? 87.917 63.446 17.605 1.00 84.71 63 THR D C 1
ATOM 6211 O O . THR D 1 63 ? 86.838 63.678 18.147 1.00 85.18 63 THR D O 1
ATOM 6215 N N . ILE D 1 64 ? 88.006 62.878 16.408 1.00 83.90 64 ILE D N 1
ATOM 6216 C CA . ILE D 1 64 ? 86.807 62.463 15.690 1.00 82.43 64 ILE D CA 1
ATOM 6217 C C . ILE D 1 64 ? 86.307 61.154 16.298 1.00 81.51 64 ILE D C 1
ATOM 6218 O O . ILE D 1 64 ? 87.090 60.241 16.570 1.00 81.46 64 ILE D O 1
ATOM 6223 N N . GLU D 1 65 ? 85.002 61.062 16.511 1.00 79.97 65 GLU D N 1
ATOM 6224 C CA . GLU D 1 65 ? 84.432 59.862 17.098 1.00 78.49 65 GLU D CA 1
ATOM 6225 C C . GLU D 1 65 ? 83.307 59.320 16.226 1.00 76.49 65 GLU D C 1
ATOM 6226 O O . GLU D 1 65 ? 82.337 60.024 15.935 1.00 76.58 65 GLU D O 1
ATOM 6232 N N . LYS D 1 66 ? 83.452 58.068 15.803 1.00 73.43 66 LYS D N 1
ATOM 6233 C CA . LYS D 1 66 ? 82.448 57.420 14.969 1.00 70.50 66 LYS D CA 1
ATOM 6234 C C . LYS D 1 66 ? 81.688 56.358 15.759 1.00 68.42 66 LYS D C 1
ATOM 6235 O O . LYS D 1 66 ? 80.568 55.980 15.401 1.00 70.12 66 LYS D O 1
ATOM 6241 N N . ILE D 1 67 ? 82.298 55.877 16.834 1.00 64.68 67 ILE D N 1
ATOM 6242 C CA . ILE D 1 67 ? 81.667 54.878 17.682 1.00 61.47 67 ILE D CA 1
ATOM 6243 C C . ILE D 1 67 ? 81.465 55.525 19.045 1.00 60.74 67 ILE D C 1
ATOM 6244 O O . ILE D 1 67 ? 82.422 56.000 19.657 1.00 62.46 67 ILE D O 1
ATOM 6249 N N . TYR D 1 68 ? 80.227 55.547 19.527 1.00 59.06 68 TYR D N 1
ATOM 6250 C CA . TYR D 1 68 ? 79.940 56.200 20.800 1.00 56.96 68 TYR D CA 1
ATOM 6251 C C . TYR D 1 68 ? 79.483 55.303 21.932 1.00 56.10 68 TYR D C 1
ATOM 6252 O O . TYR D 1 68 ? 78.628 54.432 21.754 1.00 57.17 68 TYR D O 1
ATOM 6261 N N . LYS D 1 69 ? 80.047 55.548 23.109 1.00 54.21 69 LYS D N 1
ATOM 6262 C CA . LYS D 1 69 ? 79.688 54.791 24.292 1.00 54.29 69 LYS D CA 1
ATOM 6263 C C . LYS D 1 69 ? 78.370 55.369 24.791 1.00 53.77 69 LYS D C 1
ATOM 6264 O O . LYS D 1 69 ? 78.234 56.594 24.940 1.00 53.41 69 LYS D O 1
ATOM 6270 N N . ILE D 1 70 ? 77.401 54.492 25.035 1.00 52.39 70 ILE D N 1
ATOM 6271 C CA . ILE D 1 70 ? 76.089 54.919 25.511 1.00 52.30 70 ILE D CA 1
ATOM 6272 C C . ILE D 1 70 ? 76.035 54.686 27.014 1.00 54.48 70 ILE D C 1
ATOM 6273 O O . ILE D 1 70 ? 75.538 55.517 27.781 1.00 55.99 70 ILE D O 1
ATOM 6278 N N . ASP D 1 71 ? 76.563 53.538 27.421 1.00 55.99 71 ASP D N 1
ATOM 6279 C CA . ASP D 1 71 ? 76.616 53.151 28.820 1.00 56.26 71 ASP D CA 1
ATOM 6280 C C . ASP D 1 71 ? 77.809 52.203 28.910 1.00 57.23 71 ASP D C 1
ATOM 6281 O O . ASP D 1 71 ? 78.452 51.917 27.892 1.00 59.26 71 ASP D O 1
ATOM 6286 N N . GLU D 1 72 ? 78.111 51.710 30.104 1.00 56.82 72 GLU D N 1
ATOM 6287 C CA . GLU D 1 72 ? 79.248 50.812 30.268 1.00 57.31 72 GLU D CA 1
ATOM 6288 C C . GLU D 1 72 ? 79.223 49.602 29.331 1.00 56.33 72 GLU D C 1
ATOM 6289 O O . GLU D 1 72 ? 80.272 49.176 28.834 1.00 55.43 72 GLU D O 1
ATOM 6295 N N . HIS D 1 73 ? 78.030 49.068 29.077 1.00 54.25 73 HIS D N 1
ATOM 6296 C CA . HIS D 1 73 ? 77.887 47.890 28.224 1.00 53.09 73 HIS D CA 1
ATOM 6297 C C . HIS D 1 73 ? 77.225 48.150 26.867 1.00 52.99 73 HIS D C 1
ATOM 6298 O O . HIS D 1 73 ? 77.112 47.234 26.044 1.00 53.78 73 HIS D O 1
ATOM 6305 N N . ILE D 1 74 ? 76.779 49.380 26.625 1.00 52.48 74 ILE D N 1
ATOM 6306 C CA . ILE D 1 74 ? 76.125 49.675 25.351 1.00 50.56 74 ILE D CA 1
ATOM 6307 C C . ILE D 1 74 ? 76.982 50.546 24.460 1.00 50.80 74 ILE D C 1
ATOM 6308 O O . ILE D 1 74 ? 77.600 51.517 24.911 1.00 53.24 74 ILE D O 1
ATOM 6313 N N . CYS D 1 75 ? 76.973 50.188 23.181 1.00 48.92 75 CYS D N 1
ATOM 6314 C CA . CYS D 1 75 ? 77.791 50.802 22.147 1.00 47.70 75 CYS D CA 1
ATOM 6315 C C . CYS D 1 75 ? 76.928 51.284 20.955 1.00 46.76 75 CYS D C 1
ATOM 6316 O O . CYS D 1 75 ? 75.817 50.771 20.753 1.00 46.31 75 CYS D O 1
ATOM 6319 N N . ALA D 1 76 ? 77.422 52.235 20.154 1.00 44.68 76 ALA D N 1
ATOM 6320 C CA . ALA D 1 76 ? 76.628 52.727 19.021 1.00 43.94 76 ALA D CA 1
ATOM 6321 C C . ALA D 1 76 ? 77.373 53.446 17.887 1.00 42.97 76 ALA D C 1
ATOM 6322 O O . ALA D 1 76 ? 78.298 54.227 18.124 1.00 44.37 76 ALA D O 1
ATOM 6324 N N . ALA D 1 77 ? 76.948 53.175 16.652 1.00 40.65 77 ALA D N 1
ATOM 6325 C CA . ALA D 1 77 ? 77.537 53.801 15.464 1.00 39.58 77 ALA D CA 1
ATOM 6326 C C . ALA D 1 77 ? 76.451 54.606 14.747 1.00 40.22 77 ALA D C 1
ATOM 6327 O O . ALA D 1 77 ? 75.247 54.389 14.962 1.00 41.26 77 ALA D O 1
ATOM 6329 N N . THR D 1 78 ? 76.872 55.495 13.855 1.00 38.79 78 THR D N 1
ATOM 6330 C CA . THR D 1 78 ? 75.941 56.386 13.180 1.00 37.82 78 THR D CA 1
ATOM 6331 C C . THR D 1 78 ? 76.137 56.576 11.673 1.00 37.38 78 THR D C 1
ATOM 6332 O O . THR D 1 78 ? 77.235 56.377 11.142 1.00 35.29 78 THR D O 1
ATOM 6336 N N . SER D 1 79 ? 75.054 56.958 10.990 1.00 35.89 79 SER D N 1
ATOM 6337 C CA . SER D 1 79 ? 75.109 57.246 9.557 1.00 34.49 79 SER D CA 1
ATOM 6338 C C . SER D 1 79 ? 73.910 58.081 9.127 1.00 33.77 79 SER D C 1
ATOM 6339 O O . SER D 1 79 ? 72.765 57.752 9.448 1.00 34.00 79 SER D O 1
ATOM 6342 N N . GLY D 1 80 ? 74.187 59.164 8.402 1.00 32.01 80 GLY D N 1
ATOM 6343 C CA . GLY D 1 80 ? 73.149 60.075 7.944 1.00 30.52 80 GLY D CA 1
ATOM 6344 C C . GLY D 1 80 ? 73.437 61.527 8.341 1.00 30.61 80 GLY D C 1
ATOM 6345 O O . GLY D 1 80 ? 74.590 61.921 8.511 1.00 29.12 80 GLY D O 1
ATOM 6346 N N . LEU D 1 81 ? 72.392 62.341 8.486 1.00 31.47 81 LEU D N 1
ATOM 6347 C CA . LEU D 1 81 ? 72.569 63.743 8.870 1.00 31.92 81 LEU D CA 1
ATOM 6348 C C . LEU D 1 81 ? 73.322 63.836 10.198 1.00 32.96 81 LEU D C 1
ATOM 6349 O O . LEU D 1 81 ? 72.909 63.254 11.201 1.00 32.75 81 LEU D O 1
ATOM 6354 N N . VAL D 1 82 ? 74.413 64.601 10.190 1.00 34.63 82 VAL D N 1
ATOM 6355 C CA . VAL D 1 82 ? 75.288 64.765 11.347 1.00 36.24 82 VAL D CA 1
ATOM 6356 C C . VAL D 1 82 ? 74.632 65.258 12.620 1.00 37.12 82 VAL D C 1
ATOM 6357 O O . VAL D 1 82 ? 74.676 64.578 13.650 1.00 39.81 82 VAL D O 1
ATOM 6361 N N . ALA D 1 83 ? 74.035 66.440 12.559 1.00 36.84 83 ALA D N 1
ATOM 6362 C CA . ALA D 1 83 ? 73.361 67.020 13.716 1.00 35.59 83 ALA D CA 1
ATOM 6363 C C . ALA D 1 83 ? 72.269 66.092 14.253 1.00 35.47 83 ALA D C 1
ATOM 6364 O O . ALA D 1 83 ? 72.144 65.915 15.461 1.00 38.17 83 ALA D O 1
ATOM 6366 N N . ASP D 1 84 ? 71.485 65.497 13.358 1.00 35.12 84 ASP D N 1
ATOM 6367 C CA . ASP D 1 84 ? 70.422 64.574 13.769 1.00 35.34 84 ASP D CA 1
ATOM 6368 C C . ASP D 1 84 ? 71.023 63.412 14.568 1.00 35.01 84 ASP D C 1
ATOM 6369 O O . ASP D 1 84 ? 70.480 62.988 15.587 1.00 34.35 84 ASP D O 1
ATOM 6374 N N . ALA D 1 85 ? 72.154 62.902 14.092 1.00 34.47 85 ALA D N 1
ATOM 6375 C CA . ALA D 1 85 ? 72.804 61.762 14.727 1.00 35.19 85 ALA D CA 1
ATOM 6376 C C . ALA D 1 85 ? 73.226 62.067 16.162 1.00 35.88 85 ALA D C 1
ATOM 6377 O O . ALA D 1 85 ? 72.917 61.306 17.086 1.00 36.94 85 ALA D O 1
ATOM 6379 N N . ARG D 1 86 ? 73.918 63.186 16.341 1.00 35.96 86 ARG D N 1
ATOM 6380 C CA . ARG D 1 86 ? 74.381 63.586 17.652 1.00 37.31 86 ARG D CA 1
ATOM 6381 C C . ARG D 1 86 ? 73.204 63.650 18.630 1.00 38.50 86 ARG D C 1
ATOM 6382 O O . ARG D 1 86 ? 73.274 63.116 19.745 1.00 40.42 86 ARG D O 1
ATOM 6390 N N . VAL D 1 87 ? 72.118 64.284 18.208 1.00 37.89 87 VAL D N 1
ATOM 6391 C CA . VAL D 1 87 ? 70.942 64.412 19.054 1.00 37.83 87 VAL D CA 1
ATOM 6392 C C . VAL D 1 87 ? 70.416 63.045 19.477 1.00 39.39 87 VAL D C 1
ATOM 6393 O O . VAL D 1 87 ? 70.015 62.850 20.624 1.00 40.04 87 VAL D O 1
ATOM 6397 N N . LEU D 1 88 ? 70.428 62.095 18.547 1.00 41.24 88 LEU D N 1
ATOM 6398 C CA . LEU D 1 88 ? 69.940 60.746 18.830 1.00 41.73 88 LEU D CA 1
ATOM 6399 C C . LEU D 1 88 ? 70.823 60.045 19.867 1.00 42.42 88 LEU D C 1
ATOM 6400 O O . LEU D 1 88 ? 70.322 59.355 20.754 1.00 41.97 88 LEU D O 1
ATOM 6405 N N . ILE D 1 89 ? 72.137 60.219 19.753 1.00 43.20 89 ILE D N 1
ATOM 6406 C CA . ILE D 1 89 ? 73.052 59.606 20.706 1.00 44.77 89 ILE D CA 1
ATOM 6407 C C . ILE D 1 89 ? 72.925 60.200 22.115 1.00 46.92 89 ILE D C 1
ATOM 6408 O O . ILE D 1 89 ? 72.993 59.461 23.110 1.00 46.96 89 ILE D O 1
ATOM 6413 N N . ASP D 1 90 ? 72.739 61.516 22.214 1.00 47.04 90 ASP D N 1
ATOM 6414 C CA . ASP D 1 90 ? 72.571 62.126 23.530 1.00 48.41 90 ASP D CA 1
ATOM 6415 C C . ASP D 1 90 ? 71.268 61.583 24.120 1.00 48.93 90 ASP D C 1
ATOM 6416 O O . ASP D 1 90 ? 71.154 61.331 25.327 1.00 49.40 90 ASP D O 1
ATOM 6421 N N . ARG D 1 91 ? 70.283 61.400 23.251 1.00 48.19 91 ARG D N 1
ATOM 6422 C CA . ARG D 1 91 ? 68.991 60.881 23.667 1.00 48.73 91 ARG D CA 1
ATOM 6423 C C . ARG D 1 91 ? 69.153 59.480 24.254 1.00 48.84 91 ARG D C 1
ATOM 6424 O O . ARG D 1 91 ? 68.521 59.131 25.256 1.00 50.10 91 ARG D O 1
ATOM 6432 N N . ALA D 1 92 ? 70.003 58.678 23.629 1.00 47.24 92 ALA D N 1
ATOM 6433 C CA . ALA D 1 92 ? 70.222 57.321 24.093 1.00 47.28 92 ALA D CA 1
ATOM 6434 C C . ALA D 1 92 ? 70.876 57.340 25.476 1.00 47.67 92 ALA D C 1
ATOM 6435 O O . ALA D 1 92 ? 70.492 56.582 26.374 1.00 47.29 92 ALA D O 1
ATOM 6437 N N . ARG D 1 93 ? 71.870 58.207 25.634 1.00 47.62 93 ARG D N 1
ATOM 6438 C CA . ARG D 1 93 ? 72.574 58.327 26.893 1.00 47.90 93 ARG D CA 1
ATOM 6439 C C . ARG D 1 93 ? 71.607 58.750 27.994 1.00 49.26 93 ARG D C 1
ATOM 6440 O O . ARG D 1 93 ? 71.547 58.133 29.060 1.00 49.47 93 ARG D O 1
ATOM 6448 N N . ILE D 1 94 ? 70.830 59.788 27.733 1.00 50.67 94 ILE D N 1
ATOM 6449 C CA . ILE D 1 94 ? 69.866 60.244 28.721 1.00 53.12 94 ILE D CA 1
ATOM 6450 C C . ILE D 1 94 ? 68.954 59.077 29.091 1.00 54.54 94 ILE D C 1
ATOM 6451 O O . ILE D 1 94 ? 68.636 58.852 30.267 1.00 55.87 94 ILE D O 1
ATOM 6456 N N . GLU D 1 95 ? 68.534 58.340 28.068 1.00 55.11 95 GLU D N 1
ATOM 6457 C CA . GLU D 1 95 ? 67.645 57.197 28.243 1.00 55.21 95 GLU D CA 1
ATOM 6458 C C . GLU D 1 95 ? 68.310 56.126 29.111 1.00 54.76 95 GLU D C 1
ATOM 6459 O O . GLU D 1 95 ? 67.642 55.447 29.891 1.00 54.77 95 GLU D O 1
ATOM 6465 N N . ALA D 1 96 ? 69.623 55.977 28.974 1.00 53.64 96 ALA D N 1
ATOM 6466 C CA . ALA D 1 96 ? 70.361 54.988 29.755 1.00 54.28 96 ALA D CA 1
ATOM 6467 C C . ALA D 1 96 ? 70.411 55.405 31.232 1.00 54.76 96 ALA D C 1
ATOM 6468 O O . ALA D 1 96 ? 70.351 54.569 32.144 1.00 54.17 96 ALA D O 1
ATOM 6470 N N . GLN D 1 97 ? 70.522 56.707 31.464 1.00 55.52 97 GLN D N 1
ATOM 6471 C CA . GLN D 1 97 ? 70.570 57.231 32.822 1.00 56.10 97 GLN D CA 1
ATOM 6472 C C . GLN D 1 97 ? 69.201 57.109 33.488 1.00 56.91 97 GLN D C 1
ATOM 6473 O O . GLN D 1 97 ? 69.098 56.681 34.647 1.00 57.64 97 GLN D O 1
ATOM 6479 N N . ILE D 1 98 ? 68.152 57.484 32.759 1.00 55.98 98 ILE D N 1
ATOM 6480 C CA . ILE D 1 98 ? 66.798 57.408 33.298 1.00 56.06 98 ILE D CA 1
ATOM 6481 C C . ILE D 1 98 ? 66.514 56.002 33.814 1.00 55.67 98 ILE D C 1
ATOM 6482 O O . ILE D 1 98 ? 65.900 55.821 34.870 1.00 56.39 98 ILE D O 1
ATOM 6487 N N . ASN D 1 99 ? 66.967 55.007 33.061 1.00 55.02 99 ASN D N 1
ATOM 6488 C CA . ASN D 1 99 ? 66.741 53.618 33.433 1.00 54.70 99 ASN D CA 1
ATOM 6489 C C . ASN D 1 99 ? 67.345 53.257 34.793 1.00 55.00 99 ASN D C 1
ATOM 6490 O O . ASN D 1 99 ? 66.683 52.630 35.624 1.00 54.95 99 ASN D O 1
ATOM 6495 N N . ARG D 1 100 ? 68.598 53.649 35.013 1.00 54.57 100 ARG D N 1
ATOM 6496 C CA . ARG D 1 100 ? 69.286 53.355 36.269 1.00 54.60 100 ARG D CA 1
ATOM 6497 C C . ARG D 1 100 ? 68.609 54.051 37.456 1.00 53.71 100 ARG D C 1
ATOM 6498 O O . ARG D 1 100 ? 68.722 53.614 38.592 1.00 53.50 100 ARG D O 1
ATOM 6506 N N . LEU D 1 101 ? 67.891 55.128 37.171 1.00 54.07 101 LEU D N 1
ATOM 6507 C CA . LEU D 1 101 ? 67.179 55.898 38.191 1.00 53.63 101 LEU D CA 1
ATOM 6508 C C . LEU D 1 101 ? 65.837 55.252 38.541 1.00 54.63 101 LEU D C 1
ATOM 6509 O O . LEU D 1 101 ? 65.527 55.013 39.709 1.00 55.65 101 LEU D O 1
ATOM 6514 N N . THR D 1 102 ? 65.056 54.972 37.504 1.00 56.27 102 THR D N 1
ATOM 6515 C CA . THR D 1 102 ? 63.732 54.379 37.629 1.00 58.06 102 THR D CA 1
ATOM 6516 C C . THR D 1 102 ? 63.715 52.930 38.099 1.00 59.22 102 THR D C 1
ATOM 6517 O O . THR D 1 102 ? 62.927 52.570 38.970 1.00 59.32 102 THR D O 1
ATOM 6521 N N . TYR D 1 103 ? 64.564 52.099 37.503 1.00 59.92 103 TYR D N 1
ATOM 6522 C CA . TYR D 1 103 ? 64.621 50.680 37.848 1.00 59.79 103 TYR D CA 1
ATOM 6523 C C . TYR D 1 103 ? 65.883 50.362 38.635 1.00 59.85 103 TYR D C 1
ATOM 6524 O O . TYR D 1 103 ? 66.156 49.211 38.972 1.00 60.25 103 TYR D O 1
ATOM 6533 N N . ASP D 1 104 ? 66.655 51.401 38.914 1.00 60.01 104 ASP D N 1
ATOM 6534 C CA . ASP D 1 104 ? 67.890 51.261 39.668 1.00 60.43 104 ASP D CA 1
ATOM 6535 C C . ASP D 1 104 ? 68.772 50.132 39.129 1.00 60.51 104 ASP D C 1
ATOM 6536 O O . ASP D 1 104 ? 69.456 49.448 39.897 1.00 61.03 104 ASP D O 1
ATOM 6541 N N . ILE D 1 105 ? 68.737 49.934 37.813 1.00 58.83 105 ILE D N 1
ATOM 6542 C CA . ILE D 1 105 ? 69.551 48.913 37.150 1.00 58.72 105 ILE D CA 1
ATOM 6543 C C . ILE D 1 105 ? 69.841 49.365 35.721 1.00 57.61 105 ILE D C 1
ATOM 6544 O O . ILE D 1 105 ? 69.097 50.166 35.151 1.00 58.02 105 ILE D O 1
ATOM 6549 N N . PRO D 1 106 ? 70.936 48.870 35.127 1.00 55.75 106 PRO D N 1
ATOM 6550 C CA . PRO D 1 106 ? 71.278 49.262 33.754 1.00 54.38 106 PRO D CA 1
ATOM 6551 C C . PRO D 1 106 ? 70.244 48.791 32.737 1.00 53.21 106 PRO D C 1
ATOM 6552 O O . PRO D 1 106 ? 69.661 47.707 32.873 1.00 53.69 106 PRO D O 1
ATOM 6556 N N . ILE D 1 107 ? 70.019 49.611 31.717 1.00 50.83 107 ILE D N 1
ATOM 6557 C CA . ILE D 1 107 ? 69.073 49.268 30.662 1.00 48.83 107 ILE D CA 1
ATOM 6558 C C . ILE D 1 107 ? 69.720 48.227 29.748 1.00 47.71 107 ILE D C 1
ATOM 6559 O O . ILE D 1 107 ? 70.947 48.199 29.598 1.00 46.10 107 ILE D O 1
ATOM 6564 N N . THR D 1 108 ? 68.900 47.366 29.159 1.00 47.45 108 THR D N 1
ATOM 6565 C CA . THR D 1 108 ? 69.406 46.349 28.240 1.00 49.19 108 THR D CA 1
ATOM 6566 C C . THR D 1 108 ? 69.601 46.996 26.870 1.00 48.91 108 THR D C 1
ATOM 6567 O O . THR D 1 108 ? 69.082 48.088 26.619 1.00 49.51 108 THR D O 1
ATOM 6571 N N . VAL D 1 109 ? 70.347 46.330 25.995 1.00 48.78 109 VAL D N 1
ATOM 6572 C CA . VAL D 1 109 ? 70.581 46.846 24.643 1.00 48.97 109 VAL D CA 1
ATOM 6573 C C . VAL D 1 109 ? 69.239 46.907 23.906 1.00 49.80 109 VAL D C 1
ATOM 6574 O O . VAL D 1 109 ? 68.912 47.905 23.260 1.00 49.91 109 VAL D O 1
ATOM 6578 N N . LYS D 1 110 ? 68.461 45.836 24.029 1.00 49.30 110 LYS D N 1
ATOM 6579 C CA . LYS D 1 110 ? 67.160 45.743 23.378 1.00 51.27 110 LYS D CA 1
ATOM 6580 C C . LYS D 1 110 ? 66.238 46.904 23.769 1.00 51.29 110 LYS D C 1
ATOM 6581 O O . LYS D 1 110 ? 65.647 47.561 22.903 1.00 51.13 110 LYS D O 1
ATOM 6587 N N . GLU D 1 111 ? 66.113 47.149 25.070 1.00 50.38 111 GLU D N 1
ATOM 6588 C CA . GLU D 1 111 ? 65.262 48.228 25.555 1.00 49.77 111 GLU D CA 1
ATOM 6589 C C . GLU D 1 111 ? 65.735 49.601 25.104 1.00 48.22 111 GLU D C 1
ATOM 6590 O O . GLU D 1 111 ? 64.925 50.471 24.806 1.00 48.22 111 GLU D O 1
ATOM 6596 N N . LEU D 1 112 ? 67.045 49.801 25.062 1.00 47.42 112 LEU D N 1
ATOM 6597 C CA . LEU D 1 112 ? 67.570 51.083 24.639 1.00 47.25 112 LEU D CA 1
ATOM 6598 C C . LEU D 1 112 ? 67.232 51.285 23.167 1.00 47.34 112 LEU D C 1
ATOM 6599 O O . LEU D 1 112 ? 66.627 52.287 22.801 1.00 47.83 112 LEU D O 1
ATOM 6604 N N . ALA D 1 113 ? 67.619 50.329 22.327 1.00 47.32 113 ALA D N 1
ATOM 6605 C CA . ALA D 1 113 ? 67.340 50.421 20.890 1.00 47.32 113 ALA D CA 1
ATOM 6606 C C . ALA D 1 113 ? 65.847 50.644 20.658 1.00 46.87 113 ALA D C 1
ATOM 6607 O O . ALA D 1 113 ? 65.444 51.450 19.816 1.00 46.38 113 ALA D O 1
ATOM 6609 N N . LYS D 1 114 ? 65.043 49.922 21.426 1.00 46.94 114 LYS D N 1
ATOM 6610 C CA . LYS D 1 114 ? 63.599 50.000 21.334 1.00 48.35 114 LYS D CA 1
ATOM 6611 C C . LYS D 1 114 ? 63.075 51.389 21.691 1.00 48.88 114 LYS D C 1
ATOM 6612 O O . LYS D 1 114 ? 62.128 51.880 21.063 1.00 50.46 114 LYS D O 1
ATOM 6618 N N . LYS D 1 115 ? 63.679 52.030 22.687 1.00 47.94 115 LYS D N 1
ATOM 6619 C CA . LYS D 1 115 ? 63.225 53.356 23.084 1.00 48.24 115 LYS D CA 1
ATOM 6620 C C . LYS D 1 115 ? 63.641 54.442 22.096 1.00 46.85 115 LYS D C 1
ATOM 6621 O O . LYS D 1 115 ? 62.901 55.408 21.881 1.00 47.81 115 LYS D O 1
ATOM 6627 N N . ILE D 1 116 ? 64.823 54.299 21.505 1.00 45.12 116 ILE D N 1
ATOM 6628 C CA . ILE D 1 116 ? 65.274 55.283 20.536 1.00 45.49 116 ILE D CA 1
ATOM 6629 C C . ILE D 1 116 ? 64.453 55.144 19.242 1.00 43.97 116 ILE D C 1
ATOM 6630 O O . ILE D 1 116 ? 64.225 56.132 18.534 1.00 44.06 116 ILE D O 1
ATOM 6635 N N . CYS D 1 117 ? 64.000 53.924 18.949 1.00 41.95 117 CYS D N 1
ATOM 6636 C CA . CYS D 1 117 ? 63.204 53.682 17.752 1.00 40.01 117 CYS D CA 1
ATOM 6637 C C . CYS D 1 117 ? 61.749 54.110 17.914 1.00 41.01 117 CYS D C 1
ATOM 6638 O O . CYS D 1 117 ? 61.095 54.474 16.929 1.00 42.53 117 CYS D O 1
ATOM 6641 N N . ASP D 1 118 ? 61.228 54.071 19.139 1.00 40.73 118 ASP D N 1
ATOM 6642 C CA . ASP D 1 118 ? 59.851 54.505 19.347 1.00 40.30 118 ASP D CA 1
ATOM 6643 C C . ASP D 1 118 ? 59.841 56.013 19.205 1.00 37.97 118 ASP D C 1
ATOM 6644 O O . ASP D 1 118 ? 58.852 56.610 18.784 1.00 37.74 118 ASP D O 1
ATOM 6649 N N . PHE D 1 119 ? 60.959 56.620 19.577 1.00 35.40 119 PHE D N 1
ATOM 6650 C CA . PHE D 1 119 ? 61.104 58.056 19.507 1.00 35.41 119 PHE D CA 1
ATOM 6651 C C . PHE D 1 119 ? 61.141 58.463 18.036 1.00 35.80 119 PHE D C 1
ATOM 6652 O O . PHE D 1 119 ? 60.480 59.418 17.633 1.00 36.02 119 PHE D O 1
ATOM 6660 N N . LYS D 1 120 ? 61.905 57.727 17.236 1.00 35.83 120 LYS D N 1
ATOM 6661 C CA . LYS D 1 120 ? 62.011 58.031 15.819 1.00 36.91 120 LYS D CA 1
ATOM 6662 C C . LYS D 1 120 ? 60.691 57.787 15.102 1.00 36.36 120 LYS D C 1
ATOM 6663 O O . LYS D 1 120 ? 60.321 58.533 14.208 1.00 36.97 120 LYS D O 1
ATOM 6669 N N . GLN D 1 121 ? 59.969 56.755 15.522 1.00 35.74 121 GLN D N 1
ATOM 6670 C CA . GLN D 1 121 ? 58.697 56.440 14.904 1.00 35.51 121 GLN D CA 1
ATOM 6671 C C . GLN D 1 121 ? 57.720 57.613 15.024 1.00 36.30 121 GLN D C 1
ATOM 6672 O O . GLN D 1 121 ? 56.957 57.895 14.094 1.00 35.25 121 GLN D O 1
ATOM 6678 N N . GLN D 1 122 ? 57.749 58.298 16.162 1.00 37.02 122 GLN D N 1
ATOM 6679 C CA . GLN D 1 122 ? 56.858 59.427 16.385 1.00 39.17 122 GLN D CA 1
ATOM 6680 C C . GLN D 1 122 ? 57.150 60.612 15.467 1.00 38.62 122 GLN D C 1
ATOM 6681 O O . GLN D 1 122 ? 56.243 61.362 15.125 1.00 40.04 122 GLN D O 1
ATOM 6687 N N . TYR D 1 123 ? 58.406 60.782 15.062 1.00 37.03 123 TYR D N 1
ATOM 6688 C CA . TYR D 1 123 ? 58.765 61.874 14.160 1.00 35.67 123 TYR D CA 1
ATOM 6689 C C . TYR D 1 123 ? 58.421 61.438 12.761 1.00 34.68 123 TYR D C 1
ATOM 6690 O O . TYR D 1 123 ? 58.958 61.943 11.783 1.00 34.98 123 TYR D O 1
ATOM 6699 N N . THR D 1 124 ? 57.489 60.497 12.688 1.00 34.50 124 THR D N 1
ATOM 6700 C CA . THR D 1 124 ? 57.063 59.929 11.426 1.00 33.04 124 THR D CA 1
ATOM 6701 C C . THR D 1 124 ? 55.556 60.039 11.192 1.00 33.57 124 THR D C 1
ATOM 6702 O O . THR D 1 124 ? 55.089 59.851 10.063 1.00 31.65 124 THR D O 1
ATOM 6706 N N . GLN D 1 125 ? 54.780 60.357 12.232 1.00 33.30 125 GLN D N 1
ATOM 6707 C CA . GLN D 1 125 ? 53.357 60.454 11.979 1.00 34.57 125 GLN D CA 1
ATOM 6708 C C . GLN D 1 125 ? 52.626 61.718 12.391 1.00 33.27 125 GLN D C 1
ATOM 6709 O O . GLN D 1 125 ? 51.426 61.704 12.568 1.00 34.86 125 GLN D O 1
ATOM 6715 N N . TYR D 1 126 ? 53.358 62.821 12.483 1.00 35.35 126 TYR D N 1
ATOM 6716 C CA . TYR D 1 126 ? 52.792 64.113 12.836 1.00 36.06 126 TYR D CA 1
ATOM 6717 C C . TYR D 1 126 ? 53.192 65.131 11.770 1.00 38.48 126 TYR D C 1
ATOM 6718 O O . TYR D 1 126 ? 54.336 65.158 11.315 1.00 39.11 126 TYR D O 1
ATOM 6727 N N . GLY D 1 127 ? 52.226 65.963 11.382 1.00 40.73 127 GLY D N 1
ATOM 6728 C CA . GLY D 1 127 ? 52.415 66.968 10.344 1.00 40.09 127 GLY D CA 1
ATOM 6729 C C . GLY D 1 127 ? 53.544 67.985 10.334 1.00 41.53 127 GLY D C 1
ATOM 6730 O O . GLY D 1 127 ? 54.154 68.206 9.287 1.00 45.40 127 GLY D O 1
ATOM 6731 N N . GLY D 1 128 ? 53.837 68.637 11.446 1.00 39.93 128 GLY D N 1
ATOM 6732 C CA . GLY D 1 128 ? 54.904 69.626 11.379 1.00 41.50 128 GLY D CA 1
ATOM 6733 C C . GLY D 1 128 ? 56.223 69.090 11.884 1.00 41.18 128 GLY D C 1
ATOM 6734 O O . GLY D 1 128 ? 57.006 69.806 12.514 1.00 41.75 128 GLY D O 1
ATOM 6735 N N . VAL D 1 129 ? 56.482 67.824 11.584 1.00 40.21 129 VAL D N 1
ATOM 6736 C CA . VAL D 1 129 ? 57.688 67.189 12.066 1.00 38.18 129 VAL D CA 1
ATOM 6737 C C . VAL D 1 129 ? 58.471 66.457 10.985 1.00 36.94 129 VAL D C 1
ATOM 6738 O O . VAL D 1 129 ? 57.904 65.770 10.146 1.00 36.52 129 VAL D O 1
ATOM 6742 N N . ARG D 1 130 ? 59.790 66.623 11.027 1.00 36.55 130 ARG D N 1
ATOM 6743 C CA . ARG D 1 130 ? 60.698 65.987 10.084 1.00 34.20 130 ARG D CA 1
ATOM 6744 C C . ARG D 1 130 ? 61.299 64.736 10.714 1.00 33.56 130 ARG D C 1
ATOM 6745 O O . ARG D 1 130 ? 61.658 64.738 11.888 1.00 33.11 130 ARG D O 1
ATOM 6753 N N . PRO D 1 131 ? 61.397 63.638 9.944 1.00 33.81 131 PRO D N 1
ATOM 6754 C CA . PRO D 1 131 ? 61.969 62.392 10.465 1.00 31.68 131 PRO D CA 1
ATOM 6755 C C . PRO D 1 131 ? 63.490 62.539 10.586 1.00 31.18 131 PRO D C 1
ATOM 6756 O O . PRO D 1 131 ? 64.096 63.315 9.855 1.00 31.16 131 PRO D O 1
ATOM 6760 N N . PHE D 1 132 ? 64.103 61.801 11.506 1.00 31.48 132 PHE D N 1
ATOM 6761 C CA . PHE D 1 132 ? 65.555 61.851 11.665 1.00 31.82 132 PHE D CA 1
ATOM 6762 C C . PHE D 1 132 ? 66.194 61.179 10.443 1.00 32.00 132 PHE D C 1
ATOM 6763 O O . PHE D 1 132 ? 65.818 60.065 10.072 1.00 32.72 132 PHE D O 1
ATOM 6771 N N . GLY D 1 133 ? 67.157 61.849 9.822 1.00 31.55 133 GLY D N 1
ATOM 6772 C CA . GLY D 1 133 ? 67.796 61.274 8.655 1.00 31.09 133 GLY D CA 1
ATOM 6773 C C . GLY D 1 133 ? 69.005 60.444 9.043 1.00 32.23 133 GLY D C 1
ATOM 6774 O O . GLY D 1 133 ? 70.136 60.714 8.615 1.00 29.72 133 GLY D O 1
ATOM 6775 N N . VAL D 1 134 ? 68.782 59.424 9.862 1.00 32.50 134 VAL D N 1
ATOM 6776 C CA . VAL D 1 134 ? 69.897 58.598 10.287 1.00 32.89 134 VAL D CA 1
ATOM 6777 C C . VAL D 1 134 ? 69.535 57.188 10.717 1.00 34.05 134 VAL D C 1
ATOM 6778 O O . VAL D 1 134 ? 68.422 56.923 11.168 1.00 35.00 134 VAL D O 1
ATOM 6782 N N . SER D 1 135 ? 70.496 56.284 10.557 1.00 34.61 135 SER D N 1
ATOM 6783 C CA . SER D 1 135 ? 70.346 54.897 10.991 1.00 35.42 135 SER D CA 1
ATOM 6784 C C . SER D 1 135 ? 71.398 54.680 12.069 1.00 35.12 135 SER D C 1
ATOM 6785 O O . SER D 1 135 ? 72.436 55.329 12.064 1.00 35.31 135 SER D O 1
ATOM 6788 N N . LEU D 1 136 ? 71.131 53.769 12.992 1.00 37.02 136 LEU D N 1
ATOM 6789 C CA . LEU D 1 136 ? 72.084 53.490 14.052 1.00 38.98 136 LEU D CA 1
ATOM 6790 C C . LEU D 1 136 ? 72.328 52.006 14.204 1.00 40.77 136 LEU D C 1
ATOM 6791 O O . LEU D 1 136 ? 71.480 51.189 13.866 1.00 40.87 136 LEU D O 1
ATOM 6796 N N . LEU D 1 137 ? 73.514 51.688 14.719 1.00 42.80 137 LEU D N 1
ATOM 6797 C CA . LEU D 1 137 ? 73.929 50.330 15.033 1.00 41.27 137 LEU D CA 1
ATOM 6798 C C . LEU D 1 137 ? 74.092 50.393 16.546 1.00 43.51 137 LEU D C 1
ATOM 6799 O O . LEU D 1 137 ? 74.986 51.080 17.047 1.00 44.32 137 LEU D O 1
ATOM 6804 N N . ILE D 1 138 ? 73.202 49.734 17.275 1.00 44.23 138 ILE D N 1
ATOM 6805 C CA . ILE D 1 138 ? 73.299 49.726 18.728 1.00 45.21 138 ILE D CA 1
ATOM 6806 C C . ILE D 1 138 ? 73.855 48.356 19.108 1.00 47.61 138 ILE D C 1
ATOM 6807 O O . ILE D 1 138 ? 73.238 47.321 18.809 1.00 47.81 138 ILE D O 1
ATOM 6812 N N . ALA D 1 139 ? 75.023 48.347 19.753 1.00 49.42 139 ALA D N 1
ATOM 6813 C CA . ALA D 1 139 ? 75.663 47.089 20.152 1.00 50.83 139 ALA D CA 1
ATOM 6814 C C . ALA D 1 139 ? 76.017 47.037 21.640 1.00 52.04 139 ALA D C 1
ATOM 6815 O O . ALA D 1 139 ? 76.315 48.057 22.263 1.00 50.98 139 ALA D O 1
ATOM 6817 N N . GLY D 1 140 ? 75.980 45.836 22.207 1.00 53.24 140 GLY D N 1
ATOM 6818 C CA . GLY D 1 140 ? 76.311 45.685 23.610 1.00 54.98 140 GLY D CA 1
ATOM 6819 C C . GLY D 1 140 ? 76.174 44.248 24.064 1.00 56.79 140 GLY D C 1
ATOM 6820 O O . GLY D 1 140 ? 76.051 43.327 23.245 1.00 56.82 140 GLY D O 1
ATOM 6821 N N . VAL D 1 141 ? 76.198 44.052 25.375 1.00 57.34 141 VAL D N 1
ATOM 6822 C CA . VAL D 1 141 ? 76.064 42.719 25.935 1.00 58.94 141 VAL D CA 1
ATOM 6823 C C . VAL D 1 141 ? 75.140 42.724 27.150 1.00 61.07 141 VAL D C 1
ATOM 6824 O O . VAL D 1 141 ? 75.409 43.392 28.156 1.00 61.81 141 VAL D O 1
ATOM 6828 N N . ASN D 1 142 ? 74.037 41.997 27.041 1.00 62.74 142 ASN D N 1
ATOM 6829 C CA . ASN D 1 142 ? 73.094 41.869 28.150 1.00 65.25 142 ASN D CA 1
ATOM 6830 C C . ASN D 1 142 ? 73.489 40.526 28.766 1.00 66.62 142 ASN D C 1
ATOM 6831 O O . ASN D 1 142 ? 74.502 40.428 29.467 1.00 66.47 142 ASN D O 1
ATOM 6836 N N . GLU D 1 143 ? 72.704 39.492 28.485 1.00 67.90 143 GLU D N 1
ATOM 6837 C CA . GLU D 1 143 ? 73.020 38.151 28.960 1.00 69.02 143 GLU D CA 1
ATOM 6838 C C . GLU D 1 143 ? 73.831 37.516 27.835 1.00 68.05 143 GLU D C 1
ATOM 6839 O O . GLU D 1 143 ? 74.649 36.629 28.060 1.00 69.37 143 GLU D O 1
ATOM 6845 N N . VAL D 1 144 ? 73.590 38.002 26.621 1.00 66.46 144 VAL D N 1
ATOM 6846 C CA . VAL D 1 144 ? 74.254 37.524 25.411 1.00 64.87 144 VAL D CA 1
ATOM 6847 C C . VAL D 1 144 ? 74.592 38.752 24.561 1.00 62.85 144 VAL D C 1
ATOM 6848 O O . VAL D 1 144 ? 74.005 39.815 24.756 1.00 63.91 144 VAL D O 1
ATOM 6852 N N . PRO D 1 145 ? 75.554 38.636 23.626 1.00 60.61 146 PRO D N 1
ATOM 6853 C CA . PRO D 1 145 ? 75.880 39.808 22.801 1.00 58.78 146 PRO D CA 1
ATOM 6854 C C . PRO D 1 145 ? 74.683 40.272 21.964 1.00 57.00 146 PRO D C 1
ATOM 6855 O O . PRO D 1 145 ? 73.810 39.475 21.616 1.00 57.08 146 PRO D O 1
ATOM 6859 N N . LYS D 1 146 ? 74.646 41.558 21.632 1.00 55.35 147 LYS D N 1
ATOM 6860 C CA . LYS D 1 146 ? 73.539 42.099 20.845 1.00 52.69 147 LYS D CA 1
ATOM 6861 C C . LYS D 1 146 ? 73.965 43.121 19.793 1.00 51.29 147 LYS D C 1
ATOM 6862 O O . LYS D 1 146 ? 74.830 43.972 20.042 1.00 50.07 147 LYS D O 1
ATOM 6868 N N . LEU D 1 147 ? 73.351 43.023 18.615 1.00 50.04 148 LEU D N 1
ATOM 6869 C CA . LEU D 1 147 ? 73.616 43.947 17.514 1.00 48.69 148 LEU D CA 1
ATOM 6870 C C . LEU D 1 147 ? 72.289 44.376 16.875 1.00 49.01 148 LEU D C 1
ATOM 6871 O O . LEU D 1 147 ? 71.548 43.543 16.326 1.00 48.04 148 LEU D O 1
ATOM 6876 N N . TYR D 1 148 ? 71.988 45.672 16.957 1.00 47.56 149 TYR D N 1
ATOM 6877 C CA . TYR D 1 148 ? 70.748 46.202 16.393 1.00 45.50 149 TYR D CA 1
ATOM 6878 C C . TYR D 1 148 ? 70.990 47.256 15.319 1.00 44.57 149 TYR D C 1
ATOM 6879 O O . TYR D 1 148 ? 71.953 48.014 15.364 1.00 43.48 149 TYR D O 1
ATOM 6888 N N . GLU D 1 149 ? 70.100 47.295 14.342 1.00 44.52 150 GLU D N 1
ATOM 6889 C CA . GLU D 1 149 ? 70.198 48.273 13.276 1.00 43.46 150 GLU D CA 1
ATOM 6890 C C . GLU D 1 149 ? 68.888 49.045 13.266 1.00 43.24 150 GLU D C 1
ATOM 6891 O O . GLU D 1 149 ? 67.800 48.447 13.317 1.00 43.78 150 GLU D O 1
ATOM 6897 N N . THR D 1 150 ? 68.981 50.369 13.229 1.00 41.01 151 THR D N 1
ATOM 6898 C CA . THR D 1 150 ? 67.775 51.185 13.220 1.00 39.08 151 THR D CA 1
ATOM 6899 C C . THR D 1 150 ? 67.556 51.799 11.853 1.00 39.69 151 THR D C 1
ATOM 6900 O O . THR D 1 150 ? 68.427 51.773 10.990 1.00 38.74 151 THR D O 1
ATOM 6904 N N . ASP D 1 151 ? 66.376 52.371 11.683 1.00 40.51 152 ASP D N 1
ATOM 6905 C CA . ASP D 1 151 ? 65.973 52.977 10.432 1.00 38.63 152 ASP D CA 1
ATOM 6906 C C . ASP D 1 151 ? 65.322 54.333 10.724 1.00 38.44 152 ASP D C 1
ATOM 6907 O O . ASP D 1 151 ? 64.822 54.562 11.822 1.00 37.20 152 ASP D O 1
ATOM 6912 N N . PRO D 1 152 ? 65.348 55.260 9.750 1.00 37.85 153 PRO D N 1
ATOM 6913 C CA . PRO D 1 152 ? 64.729 56.575 9.966 1.00 35.25 153 PRO D CA 1
ATOM 6914 C C . PRO D 1 152 ? 63.258 56.462 10.363 1.00 34.87 153 PRO D C 1
ATOM 6915 O O . PRO D 1 152 ? 62.756 57.303 11.082 1.00 37.10 153 PRO D O 1
ATOM 6919 N N . SER D 1 153 ? 62.570 55.418 9.905 1.00 33.26 154 SER D N 1
ATOM 6920 C CA . SER D 1 153 ? 61.155 55.234 10.234 1.00 30.84 154 SER D CA 1
ATOM 6921 C C . SER D 1 153 ? 60.929 54.687 11.648 1.00 30.22 154 SER D C 1
ATOM 6922 O O . SER D 1 153 ? 59.803 54.701 12.147 1.00 29.71 154 SER D O 1
ATOM 6925 N N . GLY D 1 154 ? 61.989 54.188 12.278 1.00 30.26 155 GLY D N 1
ATOM 6926 C CA . GLY D 1 154 ? 61.854 53.647 13.620 1.00 34.45 155 GLY D CA 1
ATOM 6927 C C . GLY D 1 154 ? 61.838 52.124 13.656 1.00 37.40 155 GLY D C 1
ATOM 6928 O O . GLY D 1 154 ? 61.674 51.504 14.717 1.00 36.89 155 GLY D O 1
ATOM 6929 N N . ALA D 1 155 ? 61.993 51.510 12.487 1.00 38.92 156 ALA D N 1
ATOM 6930 C CA . ALA D 1 155 ? 62.031 50.062 12.408 1.00 40.06 156 ALA D CA 1
ATOM 6931 C C . ALA D 1 155 ? 63.274 49.606 13.148 1.00 42.31 156 ALA D C 1
ATOM 6932 O O . ALA D 1 155 ? 64.297 50.309 13.160 1.00 43.76 156 ALA D O 1
ATOM 6934 N N . LEU D 1 156 ? 63.191 48.424 13.752 1.00 43.89 157 LEU D N 1
ATOM 6935 C CA . LEU D 1 156 ? 64.300 47.862 14.513 1.00 43.57 157 LEU D CA 1
ATOM 6936 C C . LEU D 1 156 ? 64.514 46.404 14.114 1.00 45.01 157 LEU D C 1
ATOM 6937 O O . LEU D 1 156 ? 63.565 45.615 14.050 1.00 45.82 157 LEU D O 1
ATOM 6942 N N . LEU D 1 157 ? 65.760 46.052 13.841 1.00 45.43 158 LEU D N 1
ATOM 6943 C CA . LEU D 1 157 ? 66.096 44.688 13.467 1.00 46.97 158 LEU D CA 1
ATOM 6944 C C . LEU D 1 157 ? 67.356 44.224 14.184 1.00 47.73 158 LEU D C 1
ATOM 6945 O O . LEU D 1 157 ? 68.283 45.012 14.416 1.00 47.26 158 LEU D O 1
ATOM 6950 N N . GLU D 1 158 ? 67.379 42.946 14.546 1.00 48.73 159 GLU D N 1
ATOM 6951 C CA . GLU D 1 158 ? 68.546 42.379 15.211 1.00 49.83 159 GLU D CA 1
ATOM 6952 C C . GLU D 1 158 ? 69.327 41.563 14.189 1.00 48.87 159 GLU D C 1
ATOM 6953 O O . GLU D 1 158 ? 68.756 40.757 13.461 1.00 48.57 159 GLU D O 1
ATOM 6959 N N . TYR D 1 159 ? 70.630 41.793 14.124 1.00 49.80 160 TYR D N 1
ATOM 6960 C CA . TYR D 1 159 ? 71.484 41.075 13.184 1.00 51.58 160 TYR D CA 1
ATOM 6961 C C . TYR D 1 159 ? 72.613 40.312 13.870 1.00 52.73 160 TYR D C 1
ATOM 6962 O O . TYR D 1 159 ? 72.823 40.432 15.088 1.00 51.71 160 TYR D O 1
ATOM 6971 N N . LYS D 1 160 ? 73.336 39.529 13.068 1.00 53.67 161 LYS D N 1
ATOM 6972 C CA . LYS D 1 160 ? 74.496 38.777 13.549 1.00 54.77 161 LYS D CA 1
ATOM 6973 C C . LYS D 1 160 ? 75.676 39.594 13.044 1.00 53.23 161 LYS D C 1
ATOM 6974 O O . LYS D 1 160 ? 76.724 39.691 13.695 1.00 53.18 161 LYS D O 1
ATOM 6980 N N . ALA D 1 161 ? 75.472 40.188 11.872 1.00 51.31 162 ALA D N 1
ATOM 6981 C CA . ALA D 1 161 ? 76.478 41.016 11.213 1.00 50.92 162 ALA D CA 1
ATOM 6982 C C . ALA D 1 161 ? 75.743 41.876 10.187 1.00 50.59 162 ALA D C 1
ATOM 6983 O O . ALA D 1 161 ? 74.809 41.394 9.536 1.00 51.01 162 ALA D O 1
ATOM 6985 N N . THR D 1 162 ? 76.151 43.136 10.042 1.00 48.48 163 THR D N 1
ATOM 6986 C CA . THR D 1 162 ? 75.494 44.030 9.090 1.00 47.71 163 THR D CA 1
ATOM 6987 C C . THR D 1 162 ? 76.261 45.341 8.914 1.00 48.34 163 THR D C 1
ATOM 6988 O O . THR D 1 162 ? 77.404 45.466 9.372 1.00 50.28 163 THR D O 1
ATOM 6992 N N . ALA D 1 163 ? 75.642 46.316 8.256 1.00 47.13 164 ALA D N 1
ATOM 6993 C CA . ALA D 1 163 ? 76.301 47.599 8.026 1.00 46.80 164 ALA D CA 1
ATOM 6994 C C . ALA D 1 163 ? 75.333 48.709 7.594 1.00 47.46 164 ALA D C 1
ATOM 6995 O O . ALA D 1 163 ? 74.201 48.448 7.192 1.00 48.45 164 ALA D O 1
ATOM 6997 N N . ILE D 1 164 ? 75.789 49.953 7.687 1.00 47.35 165 ILE D N 1
ATOM 6998 C CA . ILE D 1 164 ? 74.982 51.100 7.296 1.00 45.47 165 ILE D CA 1
ATOM 6999 C C . ILE D 1 164 ? 75.909 52.083 6.614 1.00 46.24 165 ILE D C 1
ATOM 7000 O O . ILE D 1 164 ? 77.120 52.055 6.840 1.00 46.34 165 ILE D O 1
ATOM 7005 N N . GLY D 1 165 ? 75.345 52.952 5.784 1.00 47.58 166 GLY D N 1
ATOM 7006 C CA . GLY D 1 165 ? 76.153 53.923 5.071 1.00 47.82 166 GLY D CA 1
ATOM 7007 C C . GLY D 1 165 ? 76.480 53.439 3.673 1.00 49.32 166 GLY D C 1
ATOM 7008 O O . GLY D 1 165 ? 75.995 52.388 3.257 1.00 50.23 166 GLY D O 1
ATOM 7009 N N . MET D 1 166 ? 77.310 54.204 2.964 1.00 51.27 167 MET D N 1
ATOM 7010 C CA . MET D 1 166 ? 77.730 53.903 1.591 1.00 53.54 167 MET D CA 1
ATOM 7011 C C . MET D 1 166 ? 77.958 52.435 1.256 1.00 53.51 167 MET D C 1
ATOM 7012 O O . MET D 1 166 ? 77.400 51.931 0.289 1.00 54.39 167 MET D O 1
ATOM 7017 N N . GLY D 1 167 ? 78.793 51.762 2.046 1.00 53.93 168 GLY D N 1
ATOM 7018 C CA . GLY D 1 167 ? 79.114 50.373 1.768 1.00 54.39 168 GLY D CA 1
ATOM 7019 C C . GLY D 1 167 ? 78.217 49.274 2.297 1.00 55.30 168 GLY D C 1
ATOM 7020 O O . GLY D 1 167 ? 78.641 48.117 2.374 1.00 54.68 168 GLY D O 1
ATOM 7021 N N . ARG D 1 168 ? 76.980 49.603 2.645 1.00 55.32 169 ARG D N 1
ATOM 7022 C CA . ARG D 1 168 ? 76.085 48.584 3.169 1.00 56.94 169 ARG D CA 1
ATOM 7023 C C . ARG D 1 168 ? 75.982 47.397 2.205 1.00 57.64 169 ARG D C 1
ATOM 7024 O O . ARG D 1 168 ? 76.154 46.245 2.609 1.00 58.61 169 ARG D O 1
ATOM 7032 N N . MET D 1 169 ? 75.717 47.677 0.933 1.00 58.30 170 MET D N 1
ATOM 7033 C CA . MET D 1 169 ? 75.601 46.619 -0.064 1.00 60.69 170 MET D CA 1
ATOM 7034 C C . MET D 1 169 ? 76.807 45.684 -0.040 1.00 61.39 170 MET D C 1
ATOM 7035 O O . MET D 1 169 ? 76.679 44.487 0.253 1.00 61.41 170 MET D O 1
ATOM 7040 N N . ALA D 1 170 ? 77.976 46.237 -0.355 1.00 60.13 171 ALA D N 1
ATOM 7041 C CA . ALA D 1 170 ? 79.205 45.463 -0.381 1.00 58.87 171 ALA D CA 1
ATOM 7042 C C . ALA D 1 170 ? 79.342 44.622 0.879 1.00 58.83 171 ALA D C 1
ATOM 7043 O O . ALA D 1 170 ? 79.309 43.395 0.818 1.00 59.45 171 ALA D O 1
ATOM 7045 N N . VAL D 1 171 ? 79.486 45.290 2.020 1.00 59.12 172 VAL D N 1
ATOM 7046 C CA . VAL D 1 171 ? 79.643 44.608 3.299 1.00 58.81 172 VAL D CA 1
ATOM 7047 C C . VAL D 1 171 ? 78.606 43.515 3.523 1.00 60.20 172 VAL D C 1
ATOM 7048 O O . VAL D 1 171 ? 78.938 42.409 3.964 1.00 60.41 172 VAL D O 1
ATOM 7052 N N . THR D 1 172 ? 77.353 43.829 3.212 1.00 61.29 173 THR D N 1
ATOM 7053 C CA . THR D 1 172 ? 76.251 42.890 3.395 1.00 63.11 173 THR D CA 1
ATOM 7054 C C . THR D 1 172 ? 76.405 41.623 2.562 1.00 64.69 173 THR D C 1
ATOM 7055 O O . THR D 1 172 ? 76.228 40.510 3.068 1.00 64.87 173 THR D O 1
ATOM 7059 N N . GLU D 1 173 ? 76.720 41.789 1.282 1.00 66.36 174 GLU D N 1
ATOM 7060 C CA . GLU D 1 173 ? 76.899 40.640 0.405 1.00 68.59 174 GLU D CA 1
ATOM 7061 C C . GLU D 1 173 ? 78.095 39.805 0.863 1.00 68.89 174 GLU D C 1
ATOM 7062 O O . GLU D 1 173 ? 78.036 38.571 0.871 1.00 68.49 174 GLU D O 1
ATOM 7068 N N . PHE D 1 174 ? 79.173 40.480 1.252 1.00 68.61 175 PHE D N 1
ATOM 7069 C CA . PHE D 1 174 ? 80.356 39.781 1.713 1.00 69.16 175 PHE D CA 1
ATOM 7070 C C . PHE D 1 174 ? 80.006 38.930 2.927 1.00 69.86 175 PHE D C 1
ATOM 7071 O O . PHE D 1 174 ? 80.255 37.723 2.926 1.00 70.91 175 PHE D O 1
ATOM 7079 N N . PHE D 1 175 ? 79.436 39.548 3.960 1.00 69.15 176 PHE D N 1
ATOM 7080 C CA . PHE D 1 175 ? 79.057 38.799 5.157 1.00 70.28 176 PHE D CA 1
ATOM 7081 C C . PHE D 1 175 ? 78.068 37.702 4.798 1.00 70.78 176 PHE D C 1
ATOM 7082 O O . PHE D 1 175 ? 78.074 36.620 5.389 1.00 70.38 176 PHE D O 1
ATOM 7090 N N . GLU D 1 176 ? 77.212 38.007 3.829 1.00 72.27 177 GLU D N 1
ATOM 7091 C CA . GLU D 1 176 ? 76.189 37.078 3.371 1.00 74.16 177 GLU D CA 1
ATOM 7092 C C . GLU D 1 176 ? 76.808 35.805 2.806 1.00 73.81 177 GLU D C 1
ATOM 7093 O O . GLU D 1 176 ? 76.182 34.746 2.803 1.00 73.15 177 GLU D O 1
ATOM 7099 N N . LYS D 1 177 ? 78.048 35.908 2.343 1.00 73.30 178 LYS D N 1
ATOM 7100 C CA . LYS D 1 177 ? 78.729 34.760 1.761 1.00 73.24 178 LYS D CA 1
ATOM 7101 C C . LYS D 1 177 ? 79.785 34.121 2.653 1.00 73.17 178 LYS D C 1
ATOM 7102 O O . LYS D 1 177 ? 80.144 32.965 2.447 1.00 73.35 178 LYS D O 1
ATOM 7108 N N . GLU D 1 178 ? 80.284 34.851 3.645 1.00 72.64 179 GLU D N 1
ATOM 7109 C CA . GLU D 1 178 ? 81.321 34.282 4.490 1.00 72.07 179 GLU D CA 1
ATOM 7110 C C . GLU D 1 178 ? 81.235 34.495 5.994 1.00 70.92 179 GLU D C 1
ATOM 7111 O O . GLU D 1 178 ? 82.233 34.335 6.699 1.00 72.44 179 GLU D O 1
ATOM 7117 N N . TYR D 1 179 ? 80.060 34.846 6.500 1.00 68.54 180 TYR D N 1
ATOM 7118 C CA . TYR D 1 179 ? 79.926 35.035 7.938 1.00 66.27 180 TYR D CA 1
ATOM 7119 C C . TYR D 1 179 ? 79.656 33.671 8.572 1.00 67.08 180 TYR D C 1
ATOM 7120 O O . TYR D 1 179 ? 78.879 32.880 8.045 1.00 66.92 180 TYR D O 1
ATOM 7129 N N . ARG D 1 180 ? 80.299 33.395 9.699 1.00 68.33 181 ARG D N 1
ATOM 7130 C CA . ARG D 1 180 ? 80.099 32.123 10.377 1.00 69.68 181 ARG D CA 1
ATOM 7131 C C . ARG D 1 180 ? 79.471 32.312 11.749 1.00 71.04 181 ARG D C 1
ATOM 7132 O O . ARG D 1 180 ? 79.929 33.117 12.562 1.00 71.18 181 ARG D O 1
ATOM 7140 N N . ASP D 1 181 ? 78.417 31.547 11.997 1.00 72.58 182 ASP D N 1
ATOM 7141 C CA . ASP D 1 181 ? 77.686 31.607 13.252 1.00 74.72 182 ASP D CA 1
ATOM 7142 C C . ASP D 1 181 ? 78.560 31.223 14.441 1.00 75.27 182 ASP D C 1
ATOM 7143 O O . ASP D 1 181 ? 78.157 31.396 15.591 1.00 75.81 182 ASP D O 1
ATOM 7148 N N . ASP D 1 182 ? 79.757 30.710 14.164 1.00 75.71 183 ASP D N 1
ATOM 7149 C CA . ASP D 1 182 ? 80.659 30.269 15.225 1.00 76.03 183 ASP D CA 1
ATOM 7150 C C . ASP D 1 182 ? 82.036 30.920 15.237 1.00 75.47 183 ASP D C 1
ATOM 7151 O O . ASP D 1 182 ? 82.941 30.431 15.921 1.00 76.36 183 ASP D O 1
ATOM 7156 N N . LEU D 1 183 ? 82.208 32.004 14.489 1.00 74.20 184 LEU D N 1
ATOM 7157 C CA . LEU D 1 183 ? 83.503 32.677 14.447 1.00 73.26 184 LEU D CA 1
ATOM 7158 C C . LEU D 1 183 ? 83.999 33.070 15.836 1.00 72.46 184 LEU D C 1
ATOM 7159 O O . LEU D 1 183 ? 83.237 33.091 16.803 1.00 72.06 184 LEU D O 1
ATOM 7164 N N . SER D 1 184 ? 85.288 33.374 15.924 1.00 71.90 185 SER D N 1
ATOM 7165 C CA . SER D 1 184 ? 85.897 33.769 17.187 1.00 71.86 185 SER D CA 1
ATOM 7166 C C . SER D 1 184 ? 86.030 35.283 17.184 1.00 71.60 185 SER D C 1
ATOM 7167 O O . SER D 1 184 ? 85.993 35.908 16.121 1.00 71.78 185 SER D O 1
ATOM 7170 N N . PHE D 1 185 ? 86.195 35.873 18.364 1.00 70.57 186 PHE D N 1
ATOM 7171 C CA . PHE D 1 185 ? 86.334 37.319 18.450 1.00 70.32 186 PHE D CA 1
ATOM 7172 C C . PHE D 1 185 ? 87.318 37.848 17.409 1.00 69.56 186 PHE D C 1
ATOM 7173 O O . PHE D 1 185 ? 86.988 38.732 16.625 1.00 68.74 186 PHE D O 1
ATOM 7181 N N . ASP D 1 186 ? 88.525 37.295 17.406 1.00 70.00 187 ASP D N 1
ATOM 7182 C CA . ASP D 1 186 ? 89.558 37.733 16.480 1.00 70.69 187 ASP D CA 1
ATOM 7183 C C . ASP D 1 186 ? 89.188 37.467 15.026 1.00 70.14 187 ASP D C 1
ATOM 7184 O O . ASP D 1 186 ? 89.584 38.215 14.127 1.00 69.06 187 ASP D O 1
ATOM 7189 N N . ASP D 1 187 ? 88.434 36.400 14.789 1.00 69.58 188 ASP D N 1
ATOM 7190 C CA . ASP D 1 187 ? 88.009 36.085 13.431 1.00 69.62 188 ASP D CA 1
ATOM 7191 C C . ASP D 1 187 ? 86.982 37.125 13.014 1.00 69.51 188 ASP D C 1
ATOM 7192 O O . ASP D 1 187 ? 87.060 37.708 11.930 1.00 70.48 188 ASP D O 1
ATOM 7197 N N . ALA D 1 188 ? 86.017 37.350 13.897 1.00 68.53 189 ALA D N 1
ATOM 7198 C CA . ALA D 1 188 ? 84.970 38.326 13.662 1.00 66.67 189 ALA D CA 1
ATOM 7199 C C . ALA D 1 188 ? 85.626 39.677 13.386 1.00 65.59 189 ALA D C 1
ATOM 7200 O O . ALA D 1 188 ? 85.228 40.397 12.475 1.00 66.37 189 ALA D O 1
ATOM 7202 N N . MET D 1 189 ? 86.646 40.007 14.168 1.00 64.44 190 MET D N 1
ATOM 7203 C CA . MET D 1 189 ? 87.356 41.269 14.006 1.00 63.51 190 MET D CA 1
ATOM 7204 C C . MET D 1 189 ? 87.941 41.372 12.605 1.00 62.27 190 MET D C 1
ATOM 7205 O O . MET D 1 189 ? 87.681 42.334 11.889 1.00 62.30 190 MET D O 1
ATOM 7210 N N . VAL D 1 190 ? 88.723 40.371 12.215 1.00 61.10 191 VAL D N 1
ATOM 7211 C CA . VAL D 1 190 ? 89.355 40.364 10.903 1.00 60.39 191 VAL D CA 1
ATOM 7212 C C . VAL D 1 190 ? 88.313 40.392 9.789 1.00 60.31 191 VAL D C 1
ATOM 7213 O O . VAL D 1 190 ? 88.416 41.188 8.838 1.00 59.89 191 VAL D O 1
ATOM 7217 N N . LEU D 1 191 ? 87.314 39.521 9.905 1.00 59.31 192 LEU D N 1
ATOM 7218 C CA . LEU D 1 191 ? 86.259 39.451 8.902 1.00 60.09 192 LEU D CA 1
ATOM 7219 C C . LEU D 1 191 ? 85.643 40.836 8.739 1.00 59.89 192 LEU D C 1
ATOM 7220 O O . LEU D 1 191 ? 85.338 41.273 7.622 1.00 59.40 192 LEU D O 1
ATOM 7225 N N . GLY D 1 192 ? 85.477 41.525 9.864 1.00 59.83 193 GLY D N 1
ATOM 7226 C CA . GLY D 1 192 ? 84.915 42.863 9.841 1.00 60.11 193 GLY D CA 1
ATOM 7227 C C . GLY D 1 192 ? 85.802 43.829 9.079 1.00 60.73 193 GLY D C 1
ATOM 7228 O O . GLY D 1 192 ? 85.311 44.579 8.232 1.00 60.87 193 GLY D O 1
ATOM 7229 N N . LEU D 1 193 ? 87.106 43.809 9.365 1.00 60.43 194 LEU D N 1
ATOM 7230 C CA . LEU D 1 193 ? 88.035 44.705 8.681 1.00 60.61 194 LEU D CA 1
ATOM 7231 C C . LEU D 1 193 ? 88.087 44.396 7.193 1.00 60.20 194 LEU D C 1
ATOM 7232 O O . LEU D 1 193 ? 88.200 45.302 6.363 1.00 60.05 194 LEU D O 1
ATOM 7237 N N . VAL D 1 194 ? 88.016 43.114 6.856 1.00 60.60 195 VAL D N 1
ATOM 7238 C CA . VAL D 1 194 ? 88.054 42.726 5.452 1.00 60.30 195 VAL D CA 1
ATOM 7239 C C . VAL D 1 194 ? 86.878 43.388 4.755 1.00 59.66 195 VAL D C 1
ATOM 7240 O O . VAL D 1 194 ? 87.044 44.040 3.720 1.00 59.81 195 VAL D O 1
ATOM 7244 N N . ALA D 1 195 ? 85.697 43.229 5.343 1.00 58.83 196 ALA D N 1
ATOM 7245 C CA . ALA D 1 195 ? 84.480 43.819 4.796 1.00 59.00 196 ALA D CA 1
ATOM 7246 C C . ALA D 1 195 ? 84.699 45.301 4.507 1.00 58.81 196 ALA D C 1
ATOM 7247 O O . ALA D 1 195 ? 84.438 45.772 3.393 1.00 59.41 196 ALA D O 1
ATOM 7249 N N . MET D 1 196 ? 85.184 46.031 5.509 1.00 58.36 197 MET D N 1
ATOM 7250 C CA . MET D 1 196 ? 85.436 47.457 5.352 1.00 58.88 197 MET D CA 1
ATOM 7251 C C . MET D 1 196 ? 86.334 47.647 4.142 1.00 59.93 197 MET D C 1
ATOM 7252 O O . MET D 1 196 ? 86.134 48.569 3.345 1.00 59.74 197 MET D O 1
ATOM 7257 N N . GLY D 1 197 ? 87.314 46.754 4.013 1.00 60.83 198 GLY D N 1
ATOM 7258 C CA . GLY D 1 197 ? 88.245 46.806 2.903 1.00 62.27 198 GLY D CA 1
ATOM 7259 C C . GLY D 1 197 ? 87.550 46.748 1.555 1.00 64.18 198 GLY D C 1
ATOM 7260 O O . GLY D 1 197 ? 87.712 47.650 0.730 1.00 64.12 198 GLY D O 1
ATOM 7261 N N . LEU D 1 198 ? 86.782 45.688 1.319 1.00 65.79 199 LEU D N 1
ATOM 7262 C CA . LEU D 1 198 ? 86.072 45.562 0.055 1.00 68.89 199 LEU D CA 1
ATOM 7263 C C . LEU D 1 198 ? 85.257 46.829 -0.142 1.00 70.54 199 LEU D C 1
ATOM 7264 O O . LEU D 1 198 ? 85.261 47.430 -1.220 1.00 71.06 199 LEU D O 1
ATOM 7269 N N . SER D 1 199 ? 84.566 47.223 0.923 1.00 71.85 200 SER D N 1
ATOM 7270 C CA . SER D 1 199 ? 83.725 48.416 0.924 1.00 73.30 200 SER D CA 1
ATOM 7271 C C . SER D 1 199 ? 84.428 49.626 0.325 1.00 73.63 200 SER D C 1
ATOM 7272 O O . SER D 1 199 ? 83.870 50.330 -0.516 1.00 72.57 200 SER D O 1
ATOM 7275 N N . ILE D 1 200 ? 85.657 49.854 0.769 1.00 75.51 201 ILE D N 1
ATOM 7276 C CA . ILE D 1 200 ? 86.461 50.977 0.306 1.00 77.13 201 ILE D CA 1
ATOM 7277 C C . ILE D 1 200 ? 87.260 50.642 -0.950 1.00 78.12 201 ILE D C 1
ATOM 7278 O O . ILE D 1 200 ? 87.688 51.544 -1.673 1.00 78.44 201 ILE D O 1
ATOM 7283 N N . GLU D 1 201 ? 87.436 49.350 -1.222 1.00 78.64 202 GLU D N 1
ATOM 7284 C CA . GLU D 1 201 ? 88.207 48.914 -2.384 1.00 80.02 202 GLU D CA 1
ATOM 7285 C C . GLU D 1 201 ? 89.651 49.367 -2.210 1.00 79.89 202 GLU D C 1
ATOM 7286 O O . GLU D 1 201 ? 90.251 49.945 -3.118 1.00 79.69 202 GLU D O 1
ATOM 7292 N N . SER D 1 202 ? 90.198 49.103 -1.028 1.00 79.78 203 SER D N 1
ATOM 7293 C CA . SER D 1 202 ? 91.567 49.479 -0.707 1.00 79.97 203 SER D CA 1
ATOM 7294 C C . SER D 1 202 ? 92.006 48.846 0.601 1.00 80.79 203 SER D C 1
ATOM 7295 O O . SER D 1 202 ? 91.189 48.612 1.492 1.00 81.61 203 SER D O 1
ATOM 7298 N N . GLU D 1 203 ? 93.297 48.558 0.717 1.00 81.51 204 GLU D N 1
ATOM 7299 C CA . GLU D 1 203 ? 93.812 47.980 1.948 1.00 81.50 204 GLU D CA 1
ATOM 7300 C C . GLU D 1 203 ? 93.564 49.018 3.039 1.00 80.90 204 GLU D C 1
ATOM 7301 O O . GLU D 1 203 ? 93.531 50.220 2.767 1.00 79.63 204 GLU D O 1
ATOM 7307 N N . LEU D 1 204 ? 93.380 48.555 4.268 1.00 80.12 205 LEU D N 1
ATOM 7308 C CA . LEU D 1 204 ? 93.104 49.461 5.368 1.00 80.62 205 LEU D CA 1
ATOM 7309 C C . LEU D 1 204 ? 94.329 50.109 5.992 1.00 81.28 205 LEU D C 1
ATOM 7310 O O . LEU D 1 204 ? 95.449 49.618 5.870 1.00 82.16 205 LEU D O 1
ATOM 7315 N N . VAL D 1 205 ? 94.085 51.230 6.661 1.00 81.51 206 VAL D N 1
ATOM 7316 C CA . VAL D 1 205 ? 95.112 51.988 7.362 1.00 81.28 206 VAL D CA 1
ATOM 7317 C C . VAL D 1 205 ? 94.556 52.153 8.777 1.00 81.25 206 VAL D C 1
ATOM 7318 O O . VAL D 1 205 ? 93.730 53.028 9.034 1.00 81.03 206 VAL D O 1
ATOM 7322 N N . PRO D 1 206 ? 95.013 51.311 9.714 1.00 81.64 207 PRO D N 1
ATOM 7323 C CA . PRO D 1 206 ? 94.586 51.306 11.119 1.00 81.92 207 PRO D CA 1
ATOM 7324 C C . PRO D 1 206 ? 94.235 52.656 11.732 1.00 82.62 207 PRO D C 1
ATOM 7325 O O . PRO D 1 206 ? 93.387 52.742 12.630 1.00 82.60 207 PRO D O 1
ATOM 7329 N N . GLU D 1 207 ? 94.867 53.713 11.241 1.00 82.96 208 GLU D N 1
ATOM 7330 C CA . GLU D 1 207 ? 94.618 55.038 11.787 1.00 82.91 208 GLU D CA 1
ATOM 7331 C C . GLU D 1 207 ? 93.408 55.750 11.188 1.00 81.71 208 GLU D C 1
ATOM 7332 O O . GLU D 1 207 ? 92.985 56.790 11.702 1.00 81.72 208 GLU D O 1
ATOM 7338 N N . ASN D 1 208 ? 92.846 55.203 10.110 1.00 79.98 209 ASN D N 1
ATOM 7339 C CA . ASN D 1 208 ? 91.667 55.816 9.509 1.00 78.27 209 ASN D CA 1
ATOM 7340 C C . ASN D 1 208 ? 90.423 54.921 9.584 1.00 76.06 209 ASN D C 1
ATOM 7341 O O . ASN D 1 208 ? 89.594 54.896 8.671 1.00 76.51 209 ASN D O 1
ATOM 7346 N N . ILE D 1 209 ? 90.312 54.187 10.688 1.00 73.43 210 ILE D N 1
ATOM 7347 C CA . ILE D 1 209 ? 89.175 53.314 10.962 1.00 70.94 210 ILE D CA 1
ATOM 7348 C C . ILE D 1 209 ? 89.083 53.207 12.481 1.00 69.23 210 ILE D C 1
ATOM 7349 O O . ILE D 1 209 ? 90.104 53.087 13.159 1.00 69.47 210 ILE D O 1
ATOM 7354 N N . GLU D 1 210 ? 87.872 53.270 13.023 1.00 67.25 211 GLU D N 1
ATOM 7355 C CA . GLU D 1 210 ? 87.692 53.188 14.468 1.00 65.66 211 GLU D CA 1
ATOM 7356 C C . GLU D 1 210 ? 86.975 51.902 14.868 1.00 64.34 211 GLU D C 1
ATOM 7357 O O . GLU D 1 210 ? 85.968 51.529 14.267 1.00 65.20 211 GLU D O 1
ATOM 7363 N N . VAL D 1 211 ? 87.492 51.227 15.889 1.00 62.29 212 VAL D N 1
ATOM 7364 C CA . VAL D 1 211 ? 86.888 49.990 16.346 1.00 59.72 212 VAL D CA 1
ATOM 7365 C C . VAL D 1 211 ? 86.619 49.979 17.842 1.00 59.58 212 VAL D C 1
ATOM 7366 O O . VAL D 1 211 ? 87.482 50.338 18.644 1.00 60.18 212 VAL D O 1
ATOM 7370 N N . GLY D 1 212 ? 85.409 49.566 18.203 1.00 59.21 213 GLY D N 1
ATOM 7371 C CA . GLY D 1 212 ? 85.021 49.484 19.598 1.00 59.10 213 GLY D CA 1
ATOM 7372 C C . GLY D 1 212 ? 84.354 48.135 19.773 1.00 59.63 213 GLY D C 1
ATOM 7373 O O . GLY D 1 212 ? 83.947 47.533 18.782 1.00 59.45 213 GLY D O 1
ATOM 7374 N N . TYR D 1 213 ? 84.241 47.648 21.006 1.00 60.13 214 TYR D N 1
ATOM 7375 C CA . TYR D 1 213 ? 83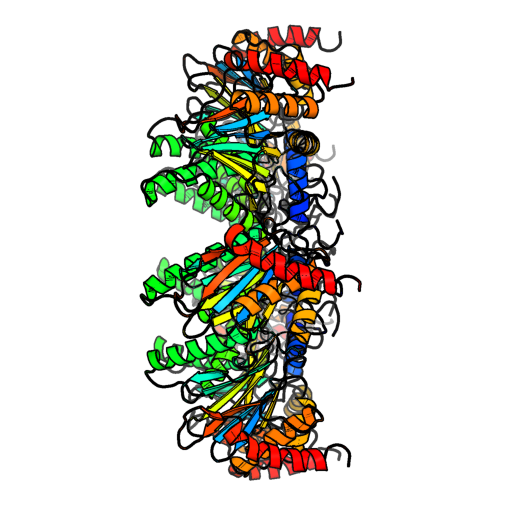.610 46.352 21.230 1.00 60.38 214 TYR D CA 1
ATOM 7376 C C . TYR D 1 213 ? 83.161 46.143 22.672 1.00 60.52 214 TYR D C 1
ATOM 7377 O O . TYR D 1 213 ? 83.502 46.914 23.574 1.00 61.73 214 TYR D O 1
ATOM 7386 N N . VAL D 1 214 ? 82.395 45.081 22.878 1.00 59.94 215 VAL D N 1
ATOM 7387 C CA . VAL D 1 214 ? 81.909 44.725 24.199 1.00 60.39 215 VAL D CA 1
ATOM 7388 C C . VAL D 1 214 ? 81.888 43.205 24.280 1.00 62.03 215 VAL D C 1
ATOM 7389 O O . VAL D 1 214 ? 81.135 42.547 23.558 1.00 61.48 215 VAL D O 1
ATOM 7393 N N . LYS D 1 215 ? 82.727 42.649 25.153 1.00 63.95 216 LYS D N 1
ATOM 7394 C CA . LYS D 1 215 ? 82.808 41.202 25.312 1.00 65.35 216 LYS D CA 1
ATOM 7395 C C . LYS D 1 215 ? 81.948 40.714 26.467 1.00 66.88 216 LYS D C 1
ATOM 7396 O O . LYS D 1 215 ? 81.657 41.462 27.407 1.00 66.47 216 LYS D O 1
ATOM 7402 N N . VAL D 1 216 ? 81.541 39.452 26.377 1.00 68.76 217 VAL D N 1
ATOM 7403 C CA . VAL D 1 216 ? 80.699 38.817 27.384 1.00 71.37 217 VAL D CA 1
ATOM 7404 C C . VAL D 1 216 ? 81.323 38.764 28.782 1.00 73.48 217 VAL D C 1
ATOM 7405 O O . VAL D 1 216 ? 80.608 38.787 29.788 1.00 73.63 217 VAL D O 1
ATOM 7409 N N . ASP D 1 217 ? 82.649 38.688 28.852 1.00 75.08 218 ASP D N 1
ATOM 7410 C CA . ASP D 1 217 ? 83.319 38.624 30.147 1.00 76.78 218 ASP D CA 1
ATOM 7411 C C . ASP D 1 217 ? 83.270 39.944 30.923 1.00 76.67 218 ASP D C 1
ATOM 7412 O O . ASP D 1 217 ? 82.770 39.988 32.045 1.00 76.36 218 ASP D O 1
ATOM 7417 N N . ASP D 1 218 ? 83.779 41.014 30.319 1.00 77.15 219 ASP D N 1
ATOM 7418 C CA . ASP D 1 218 ? 83.807 42.327 30.965 1.00 77.35 219 ASP D CA 1
ATOM 7419 C C . ASP D 1 218 ? 82.483 43.077 30.931 1.00 76.57 219 ASP D C 1
ATOM 7420 O O . ASP D 1 218 ? 82.147 43.783 31.882 1.00 75.80 219 ASP D O 1
ATOM 7425 N N . ARG D 1 219 ? 81.738 42.927 29.836 1.00 74.91 220 ARG D N 1
ATOM 7426 C CA . ARG D 1 219 ? 80.480 43.645 29.668 1.00 72.41 220 ARG D CA 1
ATOM 7427 C C . ARG D 1 219 ? 80.832 45.120 29.770 1.00 70.82 220 ARG D C 1
ATOM 7428 O O . ARG D 1 219 ? 80.017 45.942 30.190 1.00 70.90 220 ARG D O 1
ATOM 7436 N N . THR D 1 220 A 82.064 45.438 29.386 1.00 69.26 220 THR D N 1
ATOM 7437 C CA . THR D 1 220 A 82.565 46.800 29.438 1.00 69.12 220 THR D CA 1
ATOM 7438 C C . THR D 1 220 A 83.050 47.256 28.072 1.00 69.68 220 THR D C 1
ATOM 7439 O O . THR D 1 220 A 83.954 46.651 27.488 1.00 71.00 220 THR D O 1
ATOM 7443 N N . PHE D 1 221 ? 82.453 48.328 27.565 1.00 68.59 221 PHE D N 1
ATOM 7444 C CA . PHE D 1 221 ? 82.848 48.851 26.270 1.00 68.36 221 PHE D CA 1
ATOM 7445 C C . PHE D 1 221 ? 84.254 49.432 26.315 1.00 69.90 221 PHE D C 1
ATOM 7446 O O . PHE D 1 221 ? 84.674 49.993 27.330 1.00 70.03 221 PHE D O 1
ATOM 7454 N N . LYS D 1 222 ? 84.975 49.284 25.208 1.00 71.40 222 LYS D N 1
ATOM 7455 C CA . LYS D 1 222 ? 86.322 49.823 25.089 1.00 73.03 222 LYS D CA 1
ATOM 7456 C C . LYS D 1 222 ? 86.749 49.901 23.631 1.00 74.14 222 LYS D C 1
ATOM 7457 O O . LYS D 1 222 ? 86.424 49.028 22.819 1.00 75.06 222 LYS D O 1
ATOM 7463 N N . GLU D 1 223 ? 87.464 50.972 23.313 1.00 75.25 223 GLU D N 1
ATOM 7464 C CA . GLU D 1 223 ? 87.938 51.226 21.964 1.00 77.35 223 GLU D CA 1
ATOM 7465 C C . GLU D 1 223 ? 89.300 50.561 21.795 1.00 78.42 223 GLU D C 1
ATOM 7466 O O . GLU D 1 223 ? 90.035 50.403 22.772 1.00 78.82 223 GLU D O 1
ATOM 7472 N N . VAL D 1 224 ? 89.636 50.151 20.574 1.00 79.21 224 VAL D N 1
ATOM 7473 C CA . VAL D 1 224 ? 90.931 49.516 20.339 1.00 79.50 224 VAL D CA 1
ATOM 7474 C C . VAL D 1 224 ? 91.924 50.526 19.782 1.00 80.75 224 VAL D C 1
ATOM 7475 O O . VAL D 1 224 ? 91.621 51.255 18.836 1.00 81.28 224 VAL D O 1
ATOM 7479 N N . SER D 1 225 ? 93.108 50.576 20.382 1.00 81.94 225 SER D N 1
ATOM 7480 C CA . SER D 1 225 ? 94.145 51.497 19.939 1.00 83.21 225 SER D CA 1
ATOM 7481 C C . SER D 1 225 ? 94.687 51.054 18.581 1.00 84.22 225 SER D C 1
ATOM 7482 O O . SER D 1 225 ? 94.721 49.860 18.275 1.00 84.57 225 SER D O 1
ATOM 7485 N N . PRO D 1 226 ? 95.121 52.013 17.747 1.00 84.84 226 PRO D N 1
ATOM 7486 C CA . PRO D 1 226 ? 95.653 51.661 16.427 1.00 85.23 226 PRO D CA 1
ATOM 7487 C C . PRO D 1 226 ? 96.818 50.680 16.534 1.00 86.14 226 PRO D C 1
ATOM 7488 O O . PRO D 1 226 ? 97.147 49.986 15.568 1.00 86.99 226 PRO D O 1
ATOM 7492 N N . GLU D 1 227 ? 97.436 50.626 17.711 1.00 86.22 227 GLU D N 1
ATOM 7493 C CA . GLU D 1 227 ? 98.550 49.715 17.942 1.00 87.16 227 GLU D CA 1
ATOM 7494 C C . GLU D 1 227 ? 98.028 48.295 18.148 1.00 86.79 227 GLU D C 1
ATOM 7495 O O . GLU D 1 227 ? 98.541 47.343 17.558 1.00 86.93 227 GLU D O 1
ATOM 7501 N N . GLU D 1 228 ? 97.004 48.158 18.984 1.00 86.44 228 GLU D N 1
ATOM 7502 C CA . GLU D 1 228 ? 96.412 46.850 19.247 1.00 86.53 228 GLU D CA 1
ATOM 7503 C C . GLU D 1 228 ? 95.662 46.421 17.997 1.00 85.65 228 GLU D C 1
ATOM 7504 O O . GLU D 1 228 ? 95.381 45.239 17.789 1.00 85.79 228 GLU D O 1
ATOM 7510 N N . LEU D 1 229 ? 95.351 47.406 17.165 1.00 84.65 229 LEU D N 1
ATOM 7511 C CA . LEU D 1 229 ? 94.598 47.187 15.942 1.00 83.37 229 LEU D CA 1
ATOM 7512 C C . LEU D 1 229 ? 95.473 46.884 14.721 1.00 82.58 229 LEU D C 1
ATOM 7513 O O . LEU D 1 229 ? 95.026 46.216 13.787 1.00 82.45 229 LEU D O 1
ATOM 7518 N N . LYS D 1 230 ? 96.720 47.353 14.734 1.00 81.69 230 LYS D N 1
ATOM 7519 C CA . LYS D 1 230 ? 97.627 47.134 13.605 1.00 80.72 230 LYS D CA 1
ATOM 7520 C C . LYS D 1 230 ? 97.766 45.668 13.179 1.00 79.84 230 LYS D C 1
ATOM 7521 O O . LYS D 1 230 ? 97.716 45.354 11.986 1.00 79.96 230 LYS D O 1
ATOM 7527 N N . PRO D 1 231 ? 97.952 44.749 14.143 1.00 78.61 231 PRO D N 1
ATOM 7528 C CA . PRO D 1 231 ? 98.083 43.339 13.759 1.00 77.39 231 PRO D CA 1
ATOM 7529 C C . PRO D 1 231 ? 96.874 42.814 12.986 1.00 76.35 231 PRO D C 1
ATOM 7530 O O . PRO D 1 231 ? 97.031 42.068 12.017 1.00 76.49 231 PRO D O 1
ATOM 7534 N N . TYR D 1 232 ? 95.675 43.214 13.411 1.00 75.28 232 TYR D N 1
ATOM 7535 C CA . TYR D 1 232 ? 94.446 42.781 12.751 1.00 73.19 232 TYR D CA 1
ATOM 7536 C C . TYR D 1 232 ? 94.326 43.335 11.332 1.00 73.71 232 TYR D C 1
ATOM 7537 O O . TYR D 1 232 ? 93.836 42.648 10.433 1.00 72.91 232 TYR D O 1
ATOM 7546 N N . VAL D 1 233 ? 94.765 44.577 11.137 1.00 74.00 233 VAL D N 1
ATOM 7547 C CA . VAL D 1 233 ? 94.710 45.205 9.820 1.00 74.89 233 VAL D CA 1
ATOM 7548 C C . VAL D 1 233 ? 95.637 44.474 8.864 1.00 75.36 233 VAL D C 1
ATOM 7549 O O . VAL D 1 233 ? 95.280 44.205 7.716 1.00 74.98 233 VAL D O 1
ATOM 7553 N N . GLU D 1 234 A 96.836 44.169 9.351 1.00 76.57 233 GLU D N 1
ATOM 7554 C CA . GLU D 1 234 A 97.834 43.474 8.556 1.00 77.23 233 GLU D CA 1
ATOM 7555 C C . GLU D 1 234 A 97.241 42.185 8.007 1.00 77.70 233 GLU D C 1
ATOM 7556 O O . GLU D 1 234 A 97.313 41.916 6.804 1.00 77.36 233 GLU D O 1
ATOM 7562 N N . ARG D 1 235 B 96.647 41.390 8.891 1.00 78.05 233 ARG D N 1
ATOM 7563 C CA . ARG D 1 235 B 96.041 40.137 8.464 1.00 79.58 233 ARG D CA 1
ATOM 7564 C C . ARG D 1 235 B 94.872 40.415 7.522 1.00 79.93 233 ARG D C 1
ATOM 7565 O O . ARG D 1 235 B 94.694 39.722 6.520 1.00 80.00 233 ARG D O 1
ATOM 7573 N N . ALA D 1 236 C 94.080 41.431 7.854 1.00 80.28 233 ALA D N 1
ATOM 7574 C CA . ALA D 1 236 C 92.930 41.806 7.042 1.00 80.30 233 ALA D CA 1
ATOM 7575 C C . ALA D 1 236 C 93.361 42.238 5.642 1.00 80.42 233 ALA D C 1
ATOM 7576 O O . ALA D 1 236 C 92.794 41.789 4.645 1.00 80.40 233 ALA D O 1
ATOM 7578 N N . ASN D 1 237 D 94.365 43.108 5.570 1.00 80.38 233 ASN D N 1
ATOM 7579 C CA . ASN D 1 237 D 94.855 43.589 4.285 1.00 81.22 233 ASN D CA 1
ATOM 7580 C C . ASN D 1 237 D 95.340 42.449 3.394 1.00 82.02 233 ASN D C 1
ATOM 7581 O O . ASN D 1 237 D 95.297 42.545 2.166 1.00 81.51 233 ASN D O 1
ATOM 7586 N N . GLU D 1 238 E 95.800 41.370 4.016 1.00 83.01 233 GLU D N 1
ATOM 7587 C CA . GLU D 1 238 E 96.275 40.215 3.266 1.00 83.99 233 GLU D CA 1
ATOM 7588 C C . GLU D 1 238 E 95.143 39.702 2.382 1.00 84.81 233 GLU D C 1
ATOM 7589 O O . GLU D 1 238 E 95.279 39.647 1.158 1.00 85.69 233 GLU D O 1
ATOM 7595 N N . ARG D 1 239 F 94.022 39.346 3.007 1.00 85.24 233 ARG D N 1
ATOM 7596 C CA . ARG D 1 239 F 92.865 38.834 2.278 1.00 85.81 233 ARG D CA 1
ATOM 7597 C C . ARG D 1 239 F 92.228 39.884 1.376 1.00 85.82 233 ARG D C 1
ATOM 7598 O O . ARG D 1 239 F 91.768 39.570 0.276 1.00 85.20 233 ARG D O 1
ATOM 7606 N N . ILE D 1 240 G 92.194 41.129 1.842 1.00 86.01 233 ILE D N 1
ATOM 7607 C CA . ILE D 1 240 G 91.619 42.206 1.049 1.00 86.18 233 ILE D CA 1
ATOM 7608 C C . ILE D 1 240 G 92.411 42.287 -0.244 1.00 86.70 233 ILE D C 1
ATOM 7609 O O . ILE D 1 240 G 91.850 42.397 -1.336 1.00 86.00 233 ILE D O 1
ATOM 7614 N N . ARG D 1 241 H 93.729 42.219 -0.101 1.00 87.72 233 ARG D N 1
ATOM 7615 C CA . ARG D 1 241 H 94.633 42.275 -1.237 1.00 88.73 233 ARG D CA 1
ATOM 7616 C C . ARG D 1 241 H 94.348 41.078 -2.136 1.00 89.49 233 ARG D C 1
ATOM 7617 O O . ARG D 1 241 H 94.235 41.213 -3.356 1.00 89.97 233 ARG D O 1
ATOM 7625 N N . GLU D 1 242 I 94.216 39.910 -1.515 1.00 89.93 233 GLU D N 1
ATOM 7626 C CA . GLU D 1 242 I 93.951 38.669 -2.233 1.00 90.75 233 GLU D CA 1
ATOM 7627 C C . GLU D 1 242 I 92.620 38.680 -2.985 1.00 91.22 233 GLU D C 1
ATOM 7628 O O . GLU D 1 242 I 92.508 38.096 -4.063 1.00 91.16 233 GLU D O 1
ATOM 7634 N N . LEU D 1 243 J 91.615 39.342 -2.421 1.00 91.70 233 LEU D N 1
ATOM 7635 C CA . LEU D 1 243 J 90.303 39.398 -3.055 1.00 92.11 233 LEU D CA 1
ATOM 7636 C C . LEU D 1 243 J 90.136 40.582 -3.998 1.00 92.42 233 LEU D C 1
ATOM 7637 O O . LEU D 1 243 J 89.490 40.464 -5.039 1.00 92.63 233 LEU D O 1
ATOM 7642 N N . LEU D 1 244 K 90.708 41.725 -3.635 1.00 92.50 233 LEU D N 1
ATOM 7643 C CA . LEU D 1 244 K 90.599 42.911 -4.474 1.00 92.45 233 LEU D CA 1
ATOM 7644 C C . LEU D 1 244 K 91.342 42.646 -5.782 1.00 92.70 233 LEU D C 1
ATOM 7645 O O . LEU D 1 244 K 92.567 42.513 -5.795 1.00 92.94 233 LEU D O 1
ATOM 7650 N N . LYS D 1 245 L 90.592 42.561 -6.876 0.00 92.60 233 LYS D N 1
ATOM 7651 C CA . LYS D 1 245 L 91.164 42.310 -8.195 0.00 92.59 233 LYS D CA 1
ATOM 7652 C C . LYS D 1 245 L 92.172 41.163 -8.162 0.00 92.72 233 LYS D C 1
ATOM 7653 O O . LYS D 1 245 L 93.348 41.356 -7.854 0.00 92.69 233 LYS D O 1
ATOM 7659 N N . LYS D 1 246 M 91.702 39.968 -8.493 0.00 92.92 233 LYS D N 1
ATOM 7660 C CA . LYS D 1 246 M 92.547 38.785 -8.503 0.00 93.19 233 LYS D CA 1
ATOM 7661 C C . LYS D 1 246 M 93.583 38.857 -9.625 0.00 93.45 233 LYS D C 1
ATOM 7662 O O . LYS D 1 246 M 93.540 39.842 -10.405 1.00 93.64 233 LYS D O 1
ATOM 7669 N N . PRO E 1 4 ? 40.055 56.047 -5.823 0.00 66.41 4 PRO E N 1
ATOM 7670 C CA . PRO E 1 4 ? 41.457 56.411 -6.118 0.00 66.42 4 PRO E CA 1
ATOM 7671 C C . PRO E 1 4 ? 41.477 57.635 -7.020 0.00 66.37 4 PRO E C 1
ATOM 7672 O O . PRO E 1 4 ? 42.051 57.604 -8.109 0.00 66.42 4 PRO E O 1
ATOM 7676 N N . GLN E 1 5 ? 40.843 58.709 -6.567 1.00 66.61 5 GLN E N 1
ATOM 7677 C CA . GLN E 1 5 ? 40.790 59.935 -7.359 1.00 65.88 5 GLN E CA 1
ATOM 7678 C C . GLN E 1 5 ? 41.575 61.080 -6.726 1.00 63.99 5 GLN E C 1
ATOM 7679 O O . GLN E 1 5 ? 41.321 61.477 -5.583 1.00 62.39 5 GLN E O 1
ATOM 7685 N N . MET E 1 6 ? 42.536 61.601 -7.485 1.00 63.41 6 MET E N 1
ATOM 7686 C CA . MET E 1 6 ? 43.369 62.708 -7.030 1.00 61.24 6 MET E CA 1
ATOM 7687 C C . MET E 1 6 ? 42.438 63.842 -6.603 1.00 58.91 6 MET E C 1
ATOM 7688 O O . MET E 1 6 ? 41.319 63.957 -7.106 1.00 59.35 6 MET E O 1
ATOM 7693 N N . GLY E 1 7 ? 42.901 64.673 -5.679 1.00 55.54 7 GLY E N 1
ATOM 7694 C CA . GLY E 1 7 ? 42.077 65.769 -5.215 1.00 51.77 7 GLY E CA 1
ATOM 7695 C C . GLY E 1 7 ? 41.398 65.440 -3.902 1.00 48.66 7 GLY E C 1
ATOM 7696 O O . GLY E 1 7 ? 41.092 66.335 -3.124 1.00 48.97 7 GLY E O 1
ATOM 7697 N N . TYR E 1 8 ? 41.165 64.157 -3.649 1.00 45.51 8 TYR E N 1
ATOM 7698 C CA . TYR E 1 8 ? 40.517 63.733 -2.410 1.00 42.92 8 TYR E CA 1
ATOM 7699 C C . TYR E 1 8 ? 41.321 62.658 -1.675 1.00 42.25 8 TYR E C 1
ATOM 7700 O O . TYR E 1 8 ? 40.884 62.170 -0.632 1.00 42.92 8 TYR E O 1
ATOM 7709 N N . ASP E 1 9 ? 42.497 62.304 -2.187 1.00 39.65 9 ASP E N 1
ATOM 7710 C CA . ASP E 1 9 ? 43.270 61.239 -1.565 1.00 38.56 9 ASP E CA 1
ATOM 7711 C C . ASP E 1 9 ? 44.581 61.563 -0.852 1.00 39.04 9 ASP E C 1
ATOM 7712 O O . ASP E 1 9 ? 45.393 60.665 -0.631 1.00 36.09 9 ASP E O 1
ATOM 7717 N N . ARG E 1 10 ? 44.814 62.817 -0.486 1.00 40.43 10 ARG E N 1
ATOM 7718 C CA . ARG E 1 10 ? 46.048 63.102 0.215 1.00 41.27 10 ARG E CA 1
ATOM 7719 C C . ARG E 1 10 ? 45.894 63.824 1.545 1.00 39.65 10 ARG E C 1
ATOM 7720 O O . ARG E 1 10 ? 46.798 64.526 1.997 1.00 42.17 10 ARG E O 1
ATOM 7728 N N . ALA E 1 11 ? 44.746 63.629 2.178 1.00 37.24 11 ALA E N 1
ATOM 7729 C CA . ALA E 1 11 ? 44.446 64.214 3.488 1.00 34.12 11 ALA E CA 1
ATOM 7730 C C . ALA E 1 11 ? 43.444 63.287 4.199 1.00 31.81 11 ALA E C 1
ATOM 7731 O O . ALA E 1 11 ? 42.290 63.172 3.796 1.00 30.67 11 ALA E O 1
ATOM 7733 N N . ILE E 1 12 ? 43.904 62.634 5.256 1.00 29.18 12 ILE E N 1
ATOM 7734 C CA . ILE E 1 12 ? 43.097 61.697 6.018 1.00 29.84 12 ILE E CA 1
ATOM 7735 C C . ILE E 1 12 ? 41.732 62.209 6.453 1.00 30.84 12 ILE E C 1
ATOM 7736 O O . ILE E 1 12 ? 40.790 61.425 6.623 1.00 29.33 12 ILE E O 1
ATOM 7741 N N . THR E 1 13 ? 41.613 63.517 6.624 1.00 29.75 13 THR E N 1
ATOM 7742 C CA . THR E 1 13 ? 40.357 64.086 7.077 1.00 31.61 13 THR E CA 1
ATOM 7743 C C . THR E 1 13 ? 39.359 64.399 5.985 1.00 32.66 13 THR E C 1
ATOM 7744 O O . THR E 1 13 ? 38.248 64.826 6.269 1.00 33.72 13 THR E O 1
ATOM 7748 N N . VAL E 1 14 ? 39.737 64.169 4.735 1.00 34.00 14 VAL E N 1
ATOM 7749 C CA . VAL E 1 14 ? 38.844 64.471 3.626 1.00 32.75 14 VAL E CA 1
ATOM 7750 C C . VAL E 1 14 ? 38.096 63.266 3.064 1.00 33.64 14 VAL E C 1
ATOM 7751 O O . VAL E 1 14 ? 38.681 62.235 2.759 1.00 33.11 14 VAL E O 1
ATOM 7755 N N . PHE E 1 15 ? 36.782 63.401 2.967 1.00 32.37 15 PHE E N 1
ATOM 7756 C CA . PHE E 1 15 ? 35.954 62.366 2.386 1.00 31.89 15 PHE E CA 1
ATOM 7757 C C . PHE E 1 15 ? 35.969 62.616 0.876 1.00 31.95 15 PHE E C 1
ATOM 7758 O O . PHE E 1 15 ? 36.078 63.761 0.430 1.00 30.64 15 PHE E O 1
ATOM 7766 N N . SER E 1 16 ? 35.849 61.548 0.103 1.00 32.15 16 SER E N 1
ATOM 7767 C CA . SER E 1 16 ? 35.801 61.651 -1.345 1.00 34.57 16 SER E CA 1
ATOM 7768 C C . SER E 1 16 ? 34.320 61.842 -1.696 1.00 34.45 16 SER E C 1
ATOM 7769 O O . SER E 1 16 ? 33.453 61.682 -0.839 1.00 33.08 16 SER E O 1
ATOM 7772 N N . PRO E 1 17 ? 34.012 62.184 -2.958 1.00 35.87 17 PRO E N 1
ATOM 7773 C CA . PRO E 1 17 ? 32.604 62.372 -3.310 1.00 35.71 17 PRO E CA 1
ATOM 7774 C C . PRO E 1 17 ? 31.749 61.128 -3.073 1.00 35.79 17 PRO E C 1
ATOM 7775 O O . PRO E 1 17 ? 30.551 61.229 -2.851 1.00 33.56 17 PRO E O 1
ATOM 7779 N N . ASP E 1 18 ? 32.360 59.953 -3.111 1.00 36.04 18 ASP E N 1
ATOM 7780 C CA . ASP E 1 18 ? 31.586 58.742 -2.872 1.00 38.33 18 ASP E CA 1
ATOM 7781 C C . ASP E 1 18 ? 31.782 58.202 -1.446 1.00 38.70 18 ASP E C 1
ATOM 7782 O O . ASP E 1 18 ? 31.716 57.007 -1.205 1.00 39.17 18 ASP E O 1
ATOM 7787 N N . GLY E 1 19 ? 32.030 59.110 -0.508 1.00 38.45 19 GLY E N 1
ATOM 7788 C CA . GLY E 1 19 ? 32.168 58.752 0.897 1.00 36.38 19 GLY E CA 1
ATOM 7789 C C . GLY E 1 19 ? 33.273 57.816 1.345 1.00 36.04 19 GLY E C 1
ATOM 7790 O O . GLY E 1 19 ? 33.038 56.884 2.112 1.00 33.94 19 GLY E O 1
ATOM 7791 N N . ARG E 1 20 ? 34.494 58.072 0.903 1.00 35.61 20 ARG E N 1
ATOM 7792 C CA . ARG E 1 20 ? 35.591 57.218 1.299 1.00 34.52 20 ARG E CA 1
ATOM 7793 C C . ARG E 1 20 ? 36.754 58.011 1.885 1.00 33.79 20 ARG E C 1
ATOM 7794 O O . ARG E 1 20 ? 36.823 59.228 1.765 1.00 31.21 20 ARG E O 1
ATOM 7802 N N . LEU E 1 21 ? 37.638 57.288 2.557 1.00 31.96 21 LEU E N 1
ATOM 7803 C CA . LEU E 1 21 ? 38.821 57.845 3.176 1.00 31.86 21 LEU E CA 1
ATOM 7804 C C . LEU E 1 21 ? 39.991 57.169 2.480 1.00 32.57 21 LEU E C 1
ATOM 7805 O O . LEU E 1 21 ? 40.551 56.199 2.981 1.00 33.07 21 LEU E O 1
ATOM 7810 N N . PHE E 1 22 ? 40.357 57.680 1.313 1.00 32.67 22 PHE E N 1
ATOM 7811 C CA . PHE E 1 22 ? 41.441 57.091 0.551 1.00 32.86 22 PHE E CA 1
ATOM 7812 C C . PHE E 1 22 ? 42.765 56.912 1.298 1.00 32.87 22 PHE E C 1
ATOM 7813 O O . PHE E 1 22 ? 43.473 55.931 1.056 1.00 30.98 22 PHE E O 1
ATOM 7821 N N . GLN E 1 23 ? 43.108 57.824 2.206 1.00 32.40 23 GLN E N 1
ATOM 7822 C CA . GLN E 1 23 ? 44.363 57.666 2.933 1.00 32.25 23 GLN E CA 1
ATOM 7823 C C . GLN E 1 23 ? 44.324 56.407 3.791 1.00 32.88 23 GLN E C 1
ATOM 7824 O O . GLN E 1 23 ? 45.365 55.796 4.053 1.00 32.86 23 GLN E O 1
ATOM 7830 N N . VAL E 1 24 ? 43.126 56.008 4.214 1.00 32.60 24 VAL E N 1
ATOM 7831 C CA . VAL E 1 24 ? 42.979 54.788 4.999 1.00 32.32 24 VAL E CA 1
ATOM 7832 C C . VAL E 1 24 ? 43.116 53.600 4.038 1.00 33.07 24 VAL E C 1
ATOM 7833 O O . VAL E 1 24 ? 43.741 52.585 4.362 1.00 33.58 24 VAL E O 1
ATOM 7837 N N . GLU E 1 25 ? 42.541 53.722 2.849 1.00 32.50 25 GLU E N 1
ATOM 7838 C CA . GLU E 1 25 ? 42.636 52.630 1.887 1.00 33.45 25 GLU E CA 1
ATOM 7839 C C . GLU E 1 25 ? 44.088 52.464 1.448 1.00 33.49 25 GLU E C 1
ATOM 7840 O O . GLU E 1 25 ? 44.570 51.341 1.247 1.00 34.00 25 GLU E O 1
ATOM 7846 N N . TYR E 1 26 ? 44.796 53.580 1.323 1.00 32.54 26 TYR E N 1
ATOM 7847 C CA . TYR E 1 26 ? 46.201 53.524 0.938 1.00 32.37 26 TYR E CA 1
ATOM 7848 C C . TYR E 1 26 ? 47.004 52.896 2.077 1.00 31.83 26 TYR E C 1
ATOM 7849 O O . TYR E 1 26 ? 47.930 52.116 1.839 1.00 31.15 26 TYR E O 1
ATOM 7858 N N . ALA E 1 27 ? 46.655 53.232 3.315 1.00 31.77 27 ALA E N 1
ATOM 7859 C CA . ALA E 1 27 ? 47.361 52.662 4.452 1.00 31.36 27 ALA E CA 1
ATOM 7860 C C . ALA E 1 27 ? 47.196 51.146 4.377 1.00 32.83 27 ALA E C 1
ATOM 7861 O O . ALA E 1 27 ? 48.135 50.392 4.628 1.00 31.33 27 ALA E O 1
ATOM 7863 N N . ARG E 1 28 ? 46.005 50.695 4.006 1.00 33.76 28 ARG E N 1
ATOM 7864 C CA . ARG E 1 28 ? 45.763 49.261 3.893 1.00 35.15 28 ARG E CA 1
ATOM 7865 C C . ARG E 1 28 ? 46.697 48.612 2.868 1.00 36.82 28 ARG E C 1
ATOM 7866 O O . ARG E 1 28 ? 47.003 47.415 2.963 1.00 37.46 28 ARG E O 1
ATOM 7874 N N . GLU E 1 29 ? 47.165 49.395 1.895 1.00 38.18 29 GLU E N 1
ATOM 7875 C CA . GLU E 1 29 ? 48.070 48.851 0.886 1.00 39.35 29 GLU E CA 1
ATOM 7876 C C . GLU E 1 29 ? 49.398 48.497 1.549 1.00 40.07 29 GLU E C 1
ATOM 7877 O O . GLU E 1 29 ? 50.142 47.636 1.076 1.00 39.42 29 GLU E O 1
ATOM 7883 N N . ALA E 1 30 ? 49.697 49.155 2.666 1.00 40.65 30 ALA E N 1
ATOM 7884 C CA . ALA E 1 30 ? 50.948 48.878 3.355 1.00 40.17 30 ALA E CA 1
ATOM 7885 C C . ALA E 1 30 ? 50.909 47.503 4.034 1.00 40.97 30 ALA E C 1
ATOM 7886 O O . ALA E 1 30 ? 51.891 46.760 3.990 1.00 41.10 30 ALA E O 1
ATOM 7888 N N . VAL E 1 31 ? 49.782 47.141 4.642 1.00 40.66 31 VAL E N 1
ATOM 7889 C CA . VAL E 1 31 ? 49.741 45.855 5.313 1.00 42.16 31 VAL E CA 1
ATOM 7890 C C . VAL E 1 31 ? 49.748 44.700 4.311 1.00 43.77 31 VAL E C 1
ATOM 7891 O O . VAL E 1 31 ? 50.199 43.595 4.635 1.00 44.67 31 VAL E O 1
ATOM 7895 N N . LYS E 1 32 ? 49.273 44.948 3.089 1.00 45.48 32 LYS E N 1
ATOM 7896 C CA . LYS E 1 32 ? 49.264 43.904 2.055 1.00 44.62 32 LYS E CA 1
ATOM 7897 C C . LYS E 1 32 ? 50.678 43.397 1.772 1.00 44.34 32 LYS E C 1
ATOM 7898 O O . LYS E 1 32 ? 50.869 42.232 1.444 1.00 45.80 32 LYS E O 1
ATOM 7904 N N . ARG E 1 33 ? 51.662 44.281 1.886 1.00 43.98 33 ARG E N 1
ATOM 7905 C CA . ARG E 1 33 ? 53.056 43.928 1.618 1.00 44.22 33 ARG E CA 1
ATOM 7906 C C . ARG E 1 33 ? 53.750 43.110 2.682 1.00 44.27 33 ARG E C 1
ATOM 7907 O O . ARG E 1 33 ? 54.860 42.635 2.455 1.00 45.08 33 ARG E O 1
ATOM 7915 N N . GLY E 1 34 ? 53.128 42.962 3.848 1.00 44.15 34 GLY E N 1
ATOM 7916 C CA . GLY E 1 34 ? 53.776 42.221 4.917 1.00 42.25 34 GLY E CA 1
ATOM 7917 C C . GLY E 1 34 ? 53.711 40.707 4.845 1.00 42.24 34 GLY E C 1
ATOM 7918 O O . GLY E 1 34 ? 52.863 40.128 4.159 1.00 41.51 34 GLY E O 1
ATOM 7919 N N . ALA E 1 35 ? 54.625 40.058 5.556 1.00 42.14 35 ALA E N 1
ATOM 7920 C CA . ALA E 1 35 ? 54.634 38.601 5.611 1.00 42.72 35 ALA E CA 1
ATOM 7921 C C . ALA E 1 35 ? 53.251 38.224 6.134 1.00 42.52 35 ALA E C 1
ATOM 7922 O O . ALA E 1 35 ? 52.705 38.897 7.012 1.00 41.98 35 ALA E O 1
ATOM 7924 N N . THR E 1 36 ? 52.679 37.157 5.600 1.00 42.12 36 THR E N 1
ATOM 7925 C CA . THR E 1 36 ? 51.346 36.772 6.020 1.00 43.44 36 THR E CA 1
ATOM 7926 C C . THR E 1 36 ? 51.292 36.113 7.390 1.00 42.89 36 THR E C 1
ATOM 7927 O O . THR E 1 36 ? 52.153 35.324 7.751 1.00 43.44 36 THR E O 1
ATOM 7931 N N . ALA E 1 37 ? 50.271 36.477 8.157 1.00 42.43 37 ALA E N 1
ATOM 7932 C CA . ALA E 1 37 ? 50.058 35.938 9.485 1.00 41.49 37 ALA E CA 1
ATOM 7933 C C . ALA E 1 37 ? 48.670 35.327 9.467 1.00 41.26 37 ALA E C 1
ATOM 7934 O O . ALA E 1 37 ? 47.723 35.942 8.978 1.00 40.15 37 ALA E O 1
ATOM 7936 N N . ILE E 1 38 ? 48.564 34.111 9.987 1.00 41.97 38 ILE E N 1
ATOM 7937 C CA . ILE E 1 38 ? 47.305 33.395 10.014 1.00 42.30 38 ILE E CA 1
ATOM 7938 C C . ILE E 1 38 ? 46.774 33.202 11.434 1.00 44.04 38 ILE E C 1
ATOM 7939 O O . ILE E 1 38 ? 47.534 33.066 12.405 1.00 43.46 38 ILE E O 1
ATOM 7944 N N . GLY E 1 39 ? 45.455 33.186 11.539 1.00 44.16 39 GLY E N 1
ATOM 7945 C CA . GLY E 1 39 ? 44.823 32.990 12.820 1.00 45.82 39 GLY E CA 1
ATOM 7946 C C . GLY E 1 39 ? 43.717 31.975 12.653 1.00 48.03 39 GLY E C 1
ATOM 7947 O O . GLY E 1 39 ? 42.903 32.076 11.732 1.00 48.81 39 GLY E O 1
ATOM 7948 N N . ILE E 1 40 ? 43.695 30.977 13.526 1.00 49.46 40 ILE E N 1
ATOM 7949 C CA . ILE E 1 40 ? 42.664 29.956 13.459 1.00 49.71 40 ILE E CA 1
ATOM 7950 C C . ILE E 1 40 ? 42.229 29.564 14.861 1.00 50.59 40 ILE E C 1
ATOM 7951 O O . ILE E 1 40 ? 43.047 29.320 15.751 1.00 47.33 40 ILE E O 1
ATOM 7956 N N . LYS E 1 41 ? 40.919 29.526 15.047 1.00 53.41 41 LYS E N 1
ATOM 7957 C CA . LYS E 1 41 ? 40.335 29.191 16.331 1.00 55.03 41 LYS E CA 1
ATOM 7958 C C . LYS E 1 41 ? 39.612 27.857 16.258 1.00 55.46 41 LYS E C 1
ATOM 7959 O O . LYS E 1 41 ? 39.110 27.469 15.208 1.00 55.26 41 LYS E O 1
ATOM 7965 N N . CYS E 1 42 ? 39.575 27.160 17.385 1.00 57.29 42 CYS E N 1
ATOM 7966 C CA . CYS E 1 42 ? 38.899 25.878 17.476 1.00 57.75 42 CYS E CA 1
ATOM 7967 C C . CYS E 1 42 ? 38.298 25.755 18.866 1.00 59.14 42 CYS E C 1
ATOM 7968 O O . CYS E 1 42 ? 38.362 26.686 19.663 1.00 58.71 42 CYS E O 1
ATOM 7971 N N . LYS E 1 43 ? 37.724 24.592 19.149 1.00 61.80 43 LYS E N 1
ATOM 7972 C CA . LYS E 1 43 ? 37.089 24.309 20.431 1.00 62.47 43 LYS E CA 1
ATOM 7973 C C . LYS E 1 43 ? 38.008 24.518 21.642 1.00 63.01 43 LYS E C 1
ATOM 7974 O O . LYS E 1 43 ? 37.666 25.233 22.585 1.00 62.58 43 LYS E O 1
ATOM 7980 N N . GLU E 1 44 ? 39.181 23.898 21.600 1.00 63.61 44 GLU E N 1
ATOM 7981 C CA . GLU E 1 44 ? 40.128 23.959 22.704 1.00 64.30 44 GLU E CA 1
ATOM 7982 C C . GLU E 1 44 ? 41.123 25.119 22.752 1.00 63.61 44 GLU E C 1
ATOM 7983 O O . GLU E 1 44 ? 41.929 25.211 23.682 1.00 64.18 44 GLU E O 1
ATOM 7989 N N . GLY E 1 45 ? 41.081 26.011 21.770 1.00 62.02 45 GLY E N 1
ATOM 7990 C CA . GLY E 1 45 ? 42.012 27.123 21.799 1.00 57.95 45 GLY E CA 1
ATOM 7991 C C . GLY E 1 45 ? 42.148 27.895 20.508 1.00 55.96 45 GLY E C 1
ATOM 7992 O O . GLY E 1 45 ? 41.422 27.657 19.548 1.00 55.88 45 GLY E O 1
ATOM 7993 N N . VAL E 1 46 ? 43.088 28.833 20.495 1.00 52.85 46 VAL E N 1
ATOM 7994 C CA . VAL E 1 46 ? 43.324 29.662 19.327 1.00 50.06 46 VAL E CA 1
ATOM 7995 C C . VAL E 1 46 ? 44.786 29.591 18.925 1.00 48.60 46 VAL E C 1
ATOM 7996 O O . VAL E 1 46 ? 45.668 29.541 19.774 1.00 48.40 46 VAL E O 1
ATOM 8000 N N . ILE E 1 47 ? 45.033 29.584 17.620 1.00 47.56 47 ILE E N 1
ATOM 8001 C CA . ILE E 1 47 ? 46.388 29.487 17.092 1.00 46.74 47 ILE E CA 1
ATOM 8002 C C . ILE E 1 47 ? 46.768 30.651 16.168 1.00 47.09 47 ILE E C 1
ATOM 8003 O O . ILE E 1 47 ? 45.929 31.185 15.433 1.00 46.38 47 ILE E O 1
ATOM 8008 N N . LEU E 1 48 ? 48.040 31.034 16.217 1.00 46.02 48 LEU E N 1
ATOM 8009 C CA . LEU E 1 48 ? 48.568 32.102 15.380 1.00 46.52 48 LEU E CA 1
ATOM 8010 C C . LEU E 1 48 ? 49.812 31.586 14.658 1.00 48.19 48 LEU E C 1
ATOM 8011 O O . LEU E 1 48 ? 50.759 31.123 15.286 1.00 47.80 48 LEU E O 1
ATOM 8016 N N . ILE E 1 49 ? 49.800 31.658 13.330 1.00 49.93 49 ILE E N 1
ATOM 8017 C CA . ILE E 1 49 ? 50.924 31.181 12.536 1.00 50.83 49 ILE E CA 1
ATOM 8018 C C . ILE E 1 49 ? 51.442 32.318 11.669 1.00 52.78 49 ILE E C 1
ATOM 8019 O O . ILE E 1 49 ? 50.669 32.956 10.952 1.00 52.91 49 ILE E O 1
ATOM 8024 N N . ALA E 1 50 ? 52.749 32.563 11.724 1.00 53.63 50 ALA E N 1
ATOM 8025 C CA . ALA E 1 50 ? 53.350 33.636 10.945 1.00 54.81 50 ALA E CA 1
ATOM 8026 C C . ALA E 1 50 ? 54.544 33.171 10.135 1.00 56.64 50 ALA E C 1
ATOM 8027 O O . ALA E 1 50 ? 55.304 32.307 10.561 1.00 56.86 50 ALA E O 1
ATOM 8029 N N . ASP E 1 51 ? 54.701 33.757 8.958 1.00 58.56 51 ASP E N 1
ATOM 8030 C CA . ASP E 1 51 ? 55.809 33.429 8.082 1.00 60.92 51 ASP E CA 1
ATOM 8031 C C . ASP E 1 51 ? 57.003 34.289 8.478 1.00 63.15 51 ASP E C 1
ATOM 8032 O O . ASP E 1 51 ? 56.908 35.515 8.499 1.00 63.93 51 ASP E O 1
ATOM 8037 N N . LYS E 1 52 ? 58.124 33.654 8.808 1.00 65.13 52 LYS E N 1
ATOM 8038 C CA . LYS E 1 52 ? 59.309 34.405 9.202 1.00 67.18 52 LYS E CA 1
ATOM 8039 C C . LYS E 1 52 ? 60.509 34.216 8.281 1.00 68.81 52 LYS E C 1
ATOM 8040 O O . LYS E 1 52 ? 61.649 34.433 8.689 1.00 68.86 52 LYS E O 1
ATOM 8046 N N . ARG E 1 53 ? 60.256 33.816 7.039 1.00 70.78 53 ARG E N 1
ATOM 8047 C CA . ARG E 1 53 ? 61.330 33.634 6.069 1.00 72.33 53 ARG E CA 1
ATOM 8048 C C . ARG E 1 53 ? 62.008 34.981 5.838 1.00 73.69 53 ARG E C 1
ATOM 8049 O O . ARG E 1 53 ? 61.336 35.993 5.639 1.00 73.83 53 ARG E O 1
ATOM 8057 N N . VAL E 1 54 ? 63.336 34.995 5.876 1.00 75.12 54 VAL E N 1
ATOM 8058 C CA . VAL E 1 54 ? 64.088 36.224 5.656 1.00 76.29 54 VAL E CA 1
ATOM 8059 C C . VAL E 1 54 ? 64.869 36.125 4.356 1.00 77.20 54 VAL E C 1
ATOM 8060 O O . VAL E 1 54 ? 65.207 35.028 3.909 1.00 76.91 54 VAL E O 1
ATOM 8064 N N . GLY E 1 55 ? 65.152 37.275 3.753 1.00 78.23 55 GLY E N 1
ATOM 8065 C CA . GLY E 1 55 ? 65.888 37.290 2.501 1.00 79.15 55 GLY E CA 1
ATOM 8066 C C . GLY E 1 55 ? 67.395 37.257 2.672 1.00 79.39 55 GLY E C 1
ATOM 8067 O O . GLY E 1 55 ? 68.126 37.175 1.685 1.00 80.12 55 GLY E O 1
ATOM 8068 N N . SER E 1 56 ? 67.866 37.317 3.914 1.00 78.81 56 SER E N 1
ATOM 8069 C CA . SER E 1 56 ? 69.301 37.298 4.171 1.00 79.33 56 SER E CA 1
ATOM 8070 C C . SER E 1 56 ? 69.683 36.473 5.392 1.00 79.44 56 SER E C 1
ATOM 8071 O O . SER E 1 56 ? 68.930 36.383 6.361 1.00 80.48 56 SER E O 1
ATOM 8074 N N . LYS E 1 57 ? 70.868 35.875 5.335 1.00 79.14 57 LYS E N 1
ATOM 8075 C CA . LYS E 1 57 ? 71.371 35.056 6.431 1.00 79.07 57 LYS E CA 1
ATOM 8076 C C . LYS E 1 57 ? 72.065 35.922 7.481 1.00 78.93 57 LYS E C 1
ATOM 8077 O O . LYS E 1 57 ? 72.445 35.436 8.550 1.00 78.06 57 LYS E O 1
ATOM 8083 N N . LEU E 1 58 ? 72.234 37.204 7.168 1.00 78.62 58 LEU E N 1
ATOM 8084 C CA . LEU E 1 58 ? 72.888 38.123 8.089 1.00 78.08 58 LEU E CA 1
ATOM 8085 C C . LEU E 1 58 ? 71.949 38.557 9.201 1.00 78.16 58 LEU E C 1
ATOM 8086 O O . LEU E 1 58 ? 72.389 39.059 10.234 1.00 78.96 58 LEU E O 1
ATOM 8091 N N . LEU E 1 59 ? 70.652 38.363 8.994 1.00 78.19 59 LEU E N 1
ATOM 8092 C CA . LEU E 1 59 ? 69.681 38.724 10.014 1.00 79.09 59 LEU E CA 1
ATOM 8093 C C . LEU E 1 59 ? 69.697 37.679 11.118 1.00 79.65 59 LEU E C 1
ATOM 8094 O O . LEU E 1 59 ? 69.705 36.478 10.854 1.00 79.76 59 LEU E O 1
ATOM 8099 N N . GLU E 1 60 ? 69.713 38.147 12.359 1.00 80.45 60 GLU E N 1
ATOM 8100 C CA . GLU E 1 60 ? 69.710 37.257 13.504 1.00 80.61 60 GLU E CA 1
ATOM 8101 C C . GLU E 1 60 ? 68.296 36.716 13.615 1.00 81.73 60 GLU E C 1
ATOM 8102 O O . GLU E 1 60 ? 67.563 37.061 14.540 1.00 81.79 60 GLU E O 1
ATOM 8108 N N . LYS E 1 61 ? 67.911 35.870 12.665 1.00 83.55 61 LYS E N 1
ATOM 8109 C CA . LYS E 1 61 ? 66.565 35.309 12.667 1.00 85.22 61 LYS E CA 1
ATOM 8110 C C . LYS E 1 61 ? 66.283 34.481 13.914 1.00 86.26 61 LYS E C 1
ATOM 8111 O O . LYS E 1 61 ? 65.125 34.214 14.237 1.00 86.53 61 LYS E O 1
ATOM 8117 N N . ASP E 1 62 ? 67.339 34.080 14.618 1.00 87.35 62 ASP E N 1
ATOM 8118 C CA . ASP E 1 62 ? 67.183 33.292 15.838 1.00 88.54 62 ASP E CA 1
ATOM 8119 C C . ASP E 1 62 ? 66.510 34.138 16.912 1.00 87.85 62 ASP E C 1
ATOM 8120 O O . ASP E 1 62 ? 66.164 33.642 17.986 1.00 88.39 62 ASP E O 1
ATOM 8125 N N . THR E 1 63 ? 66.325 35.418 16.612 1.00 86.75 63 THR E N 1
ATOM 8126 C CA . THR E 1 63 ? 65.710 36.338 17.557 1.00 85.72 63 THR E CA 1
ATOM 8127 C C . THR E 1 63 ? 64.561 37.117 16.912 1.00 84.88 63 THR E C 1
ATOM 8128 O O . THR E 1 63 ? 64.053 38.083 17.485 1.00 84.44 63 THR E O 1
ATOM 8132 N N . ILE E 1 64 ? 64.158 36.699 15.715 1.00 83.67 64 ILE E N 1
ATOM 8133 C CA . ILE E 1 64 ? 63.060 37.364 15.023 1.00 82.80 64 ILE E CA 1
ATOM 8134 C C . ILE E 1 64 ? 61.742 36.914 15.650 1.00 81.97 64 ILE E C 1
ATOM 8135 O O . ILE E 1 64 ? 61.535 35.723 15.902 1.00 81.90 64 ILE E O 1
ATOM 8140 N N . GLU E 1 65 ? 60.851 37.865 15.904 1.00 80.22 65 GLU E N 1
ATOM 8141 C CA . GLU E 1 65 ? 59.575 37.537 16.520 1.00 78.16 65 GLU E CA 1
ATOM 8142 C C . GLU E 1 65 ? 58.419 38.072 15.684 1.00 75.44 65 GLU E C 1
ATOM 8143 O O . GLU E 1 65 ? 58.343 39.267 15.409 1.00 75.33 65 GLU E O 1
ATOM 8149 N N . LYS E 1 66 ? 57.532 37.175 15.271 1.00 72.17 66 LYS E N 1
ATOM 8150 C CA . LYS E 1 66 ? 56.380 37.548 14.467 1.00 68.77 66 LYS E CA 1
ATOM 8151 C C . LYS E 1 66 ? 55.093 37.450 15.281 1.00 66.19 66 LYS E C 1
ATOM 8152 O O . LYS E 1 66 ? 54.090 38.080 14.956 1.00 66.84 66 LYS E O 1
ATOM 8158 N N . ILE E 1 67 ? 55.130 36.661 16.345 1.00 62.83 67 ILE E N 1
ATOM 8159 C CA . ILE E 1 67 ? 53.975 36.497 17.215 1.00 59.84 67 ILE E CA 1
ATOM 8160 C C . ILE E 1 67 ? 54.383 37.050 18.571 1.00 58.11 67 ILE E C 1
ATOM 8161 O O . ILE E 1 67 ? 55.379 36.617 19.142 1.00 58.52 67 ILE E O 1
ATOM 8166 N N . TYR E 1 68 ? 53.623 38.008 19.089 1.00 55.55 68 TYR E N 1
ATOM 8167 C CA . TYR E 1 68 ? 53.976 38.632 20.363 1.00 53.09 68 TYR E CA 1
ATOM 8168 C C . TYR E 1 68 ? 53.015 38.400 21.510 1.00 51.12 68 TYR E C 1
ATOM 8169 O O . TYR E 1 68 ? 51.794 38.491 21.354 1.00 49.31 68 TYR E O 1
ATOM 8178 N N . LYS E 1 69 ? 53.587 38.114 22.673 1.00 50.05 69 LYS E N 1
ATOM 8179 C CA . LYS E 1 69 ? 52.804 37.893 23.874 1.00 49.70 69 LYS E CA 1
ATOM 8180 C C . LYS E 1 69 ? 52.433 39.270 24.394 1.00 48.67 69 LYS E C 1
ATOM 8181 O O . LYS E 1 69 ? 53.289 40.146 24.515 1.00 47.01 69 LYS E O 1
ATOM 8187 N N . ILE E 1 70 ? 51.150 39.461 24.681 1.00 47.90 70 ILE E N 1
ATOM 8188 C CA . ILE E 1 70 ? 50.651 40.736 25.183 1.00 48.64 70 ILE E CA 1
ATOM 8189 C C . ILE E 1 70 ? 50.460 40.613 26.689 1.00 50.13 70 ILE E C 1
ATOM 8190 O O . ILE E 1 70 ? 50.775 41.518 27.454 1.00 49.29 70 ILE E O 1
ATOM 8195 N N . ASP E 1 71 ? 49.937 39.463 27.094 1.00 52.13 71 ASP E N 1
ATOM 8196 C CA . ASP E 1 71 ? 49.696 39.156 28.487 1.00 52.62 71 ASP E CA 1
ATOM 8197 C C . ASP E 1 71 ? 49.721 37.631 28.556 1.00 53.77 71 ASP E C 1
ATOM 8198 O O . ASP E 1 71 ? 49.892 36.972 27.530 1.00 54.72 71 ASP E O 1
ATOM 8203 N N . GLU E 1 72 ? 49.557 37.067 29.746 1.00 53.31 72 GLU E N 1
ATOM 8204 C CA . GLU E 1 72 ? 49.591 35.617 29.887 1.00 53.07 72 GLU E CA 1
ATOM 8205 C C . GLU E 1 72 ? 48.618 34.876 28.965 1.00 51.41 72 GLU E C 1
ATOM 8206 O O . GLU E 1 72 ? 48.933 33.803 28.459 1.00 49.55 72 GLU E O 1
ATOM 8212 N N . HIS E 1 73 ? 47.449 35.461 28.733 1.00 49.43 73 HIS E N 1
ATOM 8213 C CA . HIS E 1 73 ? 46.432 34.835 27.907 1.00 48.10 73 HIS E CA 1
ATOM 8214 C C . HIS E 1 73 ? 46.173 35.526 26.570 1.00 48.34 73 HIS E C 1
ATOM 8215 O O . HIS E 1 73 ? 45.359 35.052 25.775 1.00 48.52 73 HIS E O 1
ATOM 8222 N N . ILE E 1 74 ? 46.832 36.652 26.322 1.00 47.74 74 ILE E N 1
ATOM 8223 C CA . ILE E 1 74 ? 46.621 37.357 25.064 1.00 46.81 74 ILE E CA 1
ATOM 8224 C C . ILE E 1 74 ? 47.828 37.257 24.138 1.00 45.88 74 ILE E C 1
ATOM 8225 O O . ILE E 1 74 ? 48.978 37.372 24.554 1.00 45.81 74 ILE E O 1
ATOM 8230 N N . CYS E 1 75 ? 47.515 37.072 22.865 1.00 44.75 75 CYS E N 1
ATOM 8231 C CA . CYS E 1 75 ? 48.480 36.840 21.803 1.00 43.64 75 CYS E CA 1
ATOM 8232 C C . CYS E 1 75 ? 48.279 37.817 20.625 1.00 41.55 75 CYS E C 1
ATOM 8233 O O . CYS E 1 75 ? 47.177 38.330 20.436 1.00 39.12 75 CYS E O 1
ATOM 8236 N N . ALA E 1 76 ? 49.313 38.063 19.820 1.00 38.46 76 ALA E N 1
ATOM 8237 C CA . ALA E 1 76 ? 49.155 38.990 18.696 1.00 38.39 76 ALA E CA 1
ATOM 8238 C C . ALA E 1 76 ? 50.157 38.870 17.542 1.00 37.82 76 ALA E C 1
ATOM 8239 O O . ALA E 1 76 ? 51.343 38.617 17.752 1.00 37.80 76 ALA E O 1
ATOM 8241 N N . ALA E 1 77 ? 49.656 39.061 16.321 1.00 36.42 77 ALA E N 1
ATOM 8242 C CA . ALA E 1 77 ? 50.486 39.016 15.115 1.00 36.70 77 ALA E CA 1
ATOM 8243 C C . ALA E 1 77 ? 50.392 40.381 14.415 1.00 36.51 77 ALA E C 1
ATOM 8244 O O . ALA E 1 77 ? 49.473 41.164 14.662 1.00 36.84 77 ALA E O 1
ATOM 8246 N N . THR E 1 78 ? 51.327 40.644 13.515 1.00 35.77 78 THR E N 1
ATOM 8247 C CA . THR E 1 78 ? 51.404 41.933 12.845 1.00 34.11 78 THR E CA 1
ATOM 8248 C C . THR E 1 78 ? 51.637 41.901 11.335 1.00 33.00 78 THR E C 1
ATOM 8249 O O . THR E 1 78 ? 52.162 40.935 10.800 1.00 33.04 78 THR E O 1
ATOM 8253 N N . SER E 1 79 ? 51.227 42.970 10.659 1.00 32.42 79 SER E N 1
ATOM 8254 C CA . SER E 1 79 ? 51.440 43.126 9.219 1.00 29.69 79 SER E CA 1
ATOM 8255 C C . SER E 1 79 ? 51.318 44.602 8.824 1.00 29.73 79 SER E C 1
ATOM 8256 O O . SER E 1 79 ? 50.362 45.281 9.213 1.00 29.87 79 SER E O 1
ATOM 8259 N N . GLY E 1 80 ? 52.297 45.087 8.060 1.00 27.16 80 GLY E N 1
ATOM 8260 C CA . GLY E 1 80 ? 52.329 46.476 7.642 1.00 24.91 80 GLY E CA 1
ATOM 8261 C C . GLY E 1 80 ? 53.638 47.160 8.025 1.00 27.05 80 GLY E C 1
ATOM 8262 O O . GLY E 1 80 ? 54.661 46.500 8.182 1.00 24.57 80 GLY E O 1
ATOM 8263 N N . LEU E 1 81 ? 53.619 48.485 8.170 1.00 28.77 81 LEU E N 1
ATOM 8264 C CA . LEU E 1 81 ? 54.826 49.234 8.538 1.00 30.11 81 LEU E CA 1
ATOM 8265 C C . LEU E 1 81 ? 55.407 48.694 9.844 1.00 31.73 81 LEU E C 1
ATOM 8266 O O . LEU E 1 81 ? 54.716 48.615 10.856 1.00 31.00 81 LEU E O 1
ATOM 8271 N N . VAL E 1 82 ? 56.685 48.330 9.802 1.00 33.02 82 VAL E N 1
ATOM 8272 C CA . VAL E 1 82 ? 57.395 47.758 10.939 1.00 33.38 82 VAL E CA 1
ATOM 8273 C C . VAL E 1 82 ? 57.379 48.575 12.225 1.00 34.06 82 VAL E C 1
ATOM 8274 O O . VAL E 1 82 ? 56.885 48.104 13.253 1.00 33.21 82 VAL E O 1
ATOM 8278 N N . ALA E 1 83 ? 57.934 49.784 12.176 1.00 32.91 83 ALA E N 1
ATOM 8279 C CA . ALA E 1 83 ? 57.971 50.656 13.348 1.00 31.95 83 ALA E CA 1
ATOM 8280 C C . ALA E 1 83 ? 56.564 50.899 13.906 1.00 33.03 83 ALA E C 1
ATOM 8281 O O . ALA E 1 83 ? 56.360 50.869 15.124 1.00 33.42 83 ALA E O 1
ATOM 8283 N N . ASP E 1 84 ? 55.596 51.130 13.023 1.00 32.34 84 ASP E N 1
ATOM 8284 C CA . ASP E 1 84 ? 54.222 51.361 13.461 1.00 32.46 84 ASP E CA 1
ATOM 8285 C C . ASP E 1 84 ? 53.728 50.159 14.262 1.00 31.99 84 ASP E C 1
ATOM 8286 O O . ASP E 1 84 ? 53.095 50.309 15.307 1.00 31.51 84 ASP E O 1
ATOM 8291 N N . ALA E 1 85 ? 54.028 48.963 13.764 1.00 31.63 85 ALA E N 1
ATOM 8292 C CA . ALA E 1 85 ? 53.578 47.738 14.406 1.00 30.67 85 ALA E CA 1
ATOM 8293 C C . ALA E 1 85 ? 54.120 47.591 15.820 1.00 32.26 85 ALA E C 1
ATOM 8294 O O . ALA E 1 85 ? 53.362 47.321 16.750 1.00 30.18 85 ALA E O 1
ATOM 8296 N N . ARG E 1 86 ? 55.428 47.779 15.972 1.00 33.53 86 ARG E N 1
ATOM 8297 C CA . ARG E 1 86 ? 56.075 47.663 17.271 1.00 35.28 86 ARG E CA 1
ATOM 8298 C C . ARG E 1 86 ? 55.403 48.589 18.284 1.00 35.93 86 ARG E C 1
ATOM 8299 O O . ARG E 1 86 ? 55.073 48.184 19.389 1.00 36.81 86 ARG E O 1
ATOM 8307 N N . VAL E 1 87 ? 55.177 49.831 17.885 1.00 38.13 87 VAL E N 1
ATOM 8308 C CA . VAL E 1 87 ? 54.538 50.814 18.752 1.00 36.37 87 VAL E CA 1
ATOM 8309 C C . VAL E 1 87 ? 53.153 50.353 19.191 1.00 35.83 87 VAL E C 1
ATOM 8310 O O . VAL E 1 87 ? 52.763 50.546 20.337 1.00 36.10 87 VAL E O 1
ATOM 8314 N N . LEU E 1 88 ? 52.414 49.747 18.275 1.00 37.49 88 LEU E N 1
ATOM 8315 C CA . LEU E 1 88 ? 51.073 49.254 18.586 1.00 39.19 88 LEU E CA 1
ATOM 8316 C C . LEU E 1 88 ? 51.116 48.104 19.605 1.00 39.17 88 LEU E C 1
ATOM 8317 O O . LEU E 1 88 ? 50.275 48.020 20.502 1.00 38.09 88 LEU E O 1
ATOM 8322 N N . ILE E 1 89 ? 52.099 47.223 19.469 1.00 38.81 89 ILE E N 1
ATOM 8323 C CA . ILE E 1 89 ? 52.218 46.115 20.400 1.00 41.81 89 ILE E CA 1
ATOM 8324 C C . ILE E 1 89 ? 52.636 46.567 21.808 1.00 43.98 89 ILE E C 1
ATOM 8325 O O . ILE E 1 89 ? 52.160 46.008 22.805 1.00 42.65 89 ILE E O 1
ATOM 8330 N N . ASP E 1 90 ? 53.511 47.568 21.896 1.00 43.76 90 ASP E N 1
ATOM 8331 C CA . ASP E 1 90 ? 53.915 48.062 23.203 1.00 45.56 90 ASP E CA 1
ATOM 8332 C C . ASP E 1 90 ? 52.685 48.711 23.823 1.00 45.72 90 ASP E C 1
ATOM 8333 O O . ASP E 1 90 ? 52.440 48.621 25.025 1.00 46.67 90 ASP E O 1
ATOM 8338 N N . ARG E 1 91 ? 51.900 49.364 22.982 1.00 45.27 91 ARG E N 1
ATOM 8339 C CA . ARG E 1 91 ? 50.688 50.017 23.435 1.00 45.11 91 ARG E CA 1
ATOM 8340 C C . ARG E 1 91 ? 49.723 48.991 24.035 1.00 44.77 91 ARG E C 1
ATOM 8341 O O . ARG E 1 91 ? 49.083 49.245 25.049 1.00 43.99 91 ARG E O 1
ATOM 8349 N N . ALA E 1 92 ? 49.618 47.830 23.394 1.00 44.28 92 ALA E N 1
ATOM 8350 C CA . ALA E 1 92 ? 48.728 46.781 23.866 1.00 43.85 92 ALA E CA 1
ATOM 8351 C C . ALA E 1 92 ? 49.199 46.261 25.224 1.00 44.08 92 ALA E C 1
ATOM 8352 O O . ALA E 1 92 ? 48.401 46.038 26.131 1.00 42.63 92 ALA E O 1
ATOM 8354 N N . ARG E 1 93 ? 50.504 46.060 25.351 1.00 44.39 93 ARG E N 1
ATOM 8355 C CA . ARG E 1 93 ? 51.070 45.578 26.590 1.00 44.70 93 ARG E CA 1
ATOM 8356 C C . ARG E 1 93 ? 50.802 46.570 27.712 1.00 47.18 93 ARG E C 1
ATOM 8357 O O . ARG E 1 93 ? 50.319 46.187 28.783 1.00 46.68 93 ARG E O 1
ATOM 8365 N N . ILE E 1 94 ? 51.095 47.843 27.463 1.00 48.23 94 ILE E N 1
ATOM 8366 C CA . ILE E 1 94 ? 50.860 48.871 28.469 1.00 50.49 94 ILE E CA 1
ATOM 8367 C C . ILE E 1 94 ? 49.389 48.822 28.869 1.00 51.85 94 ILE E C 1
ATOM 8368 O O . ILE E 1 94 ? 49.039 48.889 30.049 1.00 53.76 94 ILE E O 1
ATOM 8373 N N . GLU E 1 95 ? 48.532 48.696 27.866 1.00 52.15 95 GLU E N 1
ATOM 8374 C CA . GLU E 1 95 ? 47.093 48.648 28.074 1.00 52.65 95 GLU E CA 1
ATOM 8375 C C . GLU E 1 95 ? 46.707 47.443 28.941 1.00 51.45 95 GLU E C 1
ATOM 8376 O O . GLU E 1 95 ? 45.792 47.522 29.753 1.00 50.12 95 GLU E O 1
ATOM 8382 N N . ALA E 1 96 ? 47.411 46.331 28.766 1.00 50.41 96 ALA E N 1
ATOM 8383 C CA . ALA E 1 96 ? 47.143 45.128 29.546 1.00 50.29 96 ALA E CA 1
ATOM 8384 C C . ALA E 1 96 ? 47.526 45.342 31.018 1.00 51.92 96 ALA E C 1
ATOM 8385 O O . ALA E 1 96 ? 46.857 44.844 31.928 1.00 49.57 96 ALA E O 1
ATOM 8387 N N . GLN E 1 97 ? 48.609 46.086 31.242 1.00 52.59 97 GLN E N 1
ATOM 8388 C CA . GLN E 1 97 ? 49.073 46.368 32.591 1.00 53.19 97 GLN E CA 1
ATOM 8389 C C . GLN E 1 97 ? 48.131 47.345 33.288 1.00 54.28 97 GLN E C 1
ATOM 8390 O O . GLN E 1 97 ? 47.763 47.151 34.442 1.00 56.03 97 GLN E O 1
ATOM 8396 N N . ILE E 1 98 ? 47.740 48.398 32.583 1.00 54.29 98 ILE E N 1
ATOM 8397 C CA . ILE E 1 98 ? 46.833 49.385 33.150 1.00 53.61 98 ILE E CA 1
ATOM 8398 C C . ILE E 1 98 ? 45.580 48.699 33.684 1.00 53.45 98 ILE E C 1
ATOM 8399 O O . ILE E 1 98 ? 45.074 49.048 34.751 1.00 55.76 98 ILE E O 1
ATOM 8404 N N . ASN E 1 99 ? 45.078 47.725 32.934 1.00 51.95 99 ASN E N 1
ATOM 8405 C CA . ASN E 1 99 ? 43.869 47.022 33.325 1.00 51.14 99 ASN E CA 1
ATOM 8406 C C . ASN E 1 99 ? 44.005 46.301 34.673 1.00 52.00 99 ASN E C 1
ATOM 8407 O O . ASN E 1 99 ? 43.123 46.396 35.526 1.00 50.02 99 ASN E O 1
ATOM 8412 N N . ARG E 1 100 ? 45.107 45.582 34.859 1.00 51.92 100 ARG E N 1
ATOM 8413 C CA . ARG E 1 100 ? 45.336 44.847 36.099 1.00 53.38 100 ARG E CA 1
ATOM 8414 C C . ARG E 1 100 ? 45.460 45.809 37.294 1.00 53.01 100 ARG E C 1
ATOM 8415 O O . ARG E 1 100 ? 45.206 45.436 38.435 1.00 52.51 100 ARG E O 1
ATOM 8423 N N . LEU E 1 101 ? 45.830 47.052 37.012 1.00 52.36 101 LEU E N 1
ATOM 8424 C CA . LEU E 1 101 ? 45.996 48.073 38.042 1.00 53.29 101 LEU E CA 1
ATOM 8425 C C . LEU E 1 101 ? 44.652 48.686 38.425 1.00 54.78 101 LEU E C 1
ATOM 8426 O O . LEU E 1 101 ? 44.283 48.749 39.602 1.00 56.32 101 LEU E O 1
ATOM 8431 N N . THR E 1 102 ? 43.926 49.133 37.409 1.00 55.45 102 THR E N 1
ATOM 8432 C CA . THR E 1 102 ? 42.627 49.772 37.566 1.00 56.37 102 THR E CA 1
ATOM 8433 C C . THR E 1 102 ? 41.499 48.867 38.044 1.00 57.44 102 THR E C 1
ATOM 8434 O O . THR E 1 102 ? 40.715 49.254 38.906 1.00 58.44 102 THR E O 1
ATOM 8438 N N . TYR E 1 103 ? 41.402 47.678 37.460 1.00 58.06 103 TYR E N 1
ATOM 8439 C CA . TYR E 1 103 ? 40.353 46.730 37.811 1.00 58.14 103 TYR E CA 1
ATOM 8440 C C . TYR E 1 103 ? 40.922 45.547 38.562 1.00 58.13 103 TYR E C 1
ATOM 8441 O O . TYR E 1 103 ? 40.210 44.597 38.881 1.00 59.30 103 TYR E O 1
ATOM 8450 N N . ASP E 1 104 ? 42.220 45.603 38.820 1.00 57.93 104 ASP E N 1
ATOM 8451 C CA . ASP E 1 104 ? 42.900 44.548 39.550 1.00 58.58 104 ASP E CA 1
ATOM 8452 C C . ASP E 1 104 ? 42.569 43.163 39.007 1.00 58.18 104 ASP E C 1
ATOM 8453 O O . ASP E 1 104 ? 42.486 42.200 39.759 1.00 59.00 104 ASP E O 1
ATOM 8458 N N . ILE E 1 105 ? 42.369 43.077 37.695 1.00 58.50 105 ILE E N 1
ATOM 8459 C CA . ILE E 1 105 ? 42.092 41.805 37.020 1.00 58.26 105 ILE E CA 1
ATOM 8460 C C . ILE E 1 105 ? 42.599 41.882 35.579 1.00 56.28 105 ILE E C 1
ATOM 8461 O O . ILE E 1 105 ? 42.738 42.974 35.022 1.00 56.50 105 ILE E O 1
ATOM 8466 N N . PRO E 1 106 ? 42.901 40.726 34.963 1.00 54.49 106 PRO E N 1
ATOM 8467 C CA . PRO E 1 106 ? 43.392 40.727 33.582 1.00 52.92 106 PRO E CA 1
ATOM 8468 C C . PRO E 1 106 ? 42.355 41.246 32.588 1.00 50.88 106 PRO E C 1
ATOM 8469 O O . PRO E 1 106 ? 41.155 41.024 32.749 1.00 50.11 106 PRO E O 1
ATOM 8473 N N . ILE E 1 107 ? 42.825 41.949 31.565 1.00 48.29 107 ILE E N 1
ATOM 8474 C CA . ILE E 1 107 ? 41.931 42.477 30.536 1.00 46.50 107 ILE E CA 1
ATOM 8475 C C . ILE E 1 107 ? 41.517 41.330 29.616 1.00 44.63 107 ILE E C 1
ATOM 8476 O O . ILE E 1 107 ? 42.260 40.370 29.438 1.00 42.41 107 ILE E O 1
ATOM 8481 N N . THR E 1 108 ? 40.323 41.422 29.053 1.00 43.72 108 THR E N 1
ATOM 8482 C CA . THR E 1 108 ? 39.850 40.397 28.135 1.00 44.35 108 THR E CA 1
ATOM 8483 C C . THR E 1 108 ? 40.441 40.669 26.754 1.00 44.67 108 THR E C 1
ATOM 8484 O O . THR E 1 108 ? 40.945 41.760 26.499 1.00 45.26 108 THR E O 1
ATOM 8488 N N . VAL E 1 109 ? 40.380 39.681 25.869 1.00 45.51 109 VAL E N 1
ATOM 8489 C CA . VAL E 1 109 ? 40.892 39.838 24.510 1.00 45.52 109 VAL E CA 1
ATOM 8490 C C . VAL E 1 109 ? 40.077 40.912 23.800 1.00 45.02 109 VAL E C 1
ATOM 8491 O O . VAL E 1 109 ? 40.629 41.785 23.144 1.00 44.77 109 VAL E O 1
ATOM 8495 N N . LYS E 1 110 ? 38.760 40.841 23.953 1.00 45.14 110 LYS E N 1
ATOM 8496 C CA . LYS E 1 110 ? 37.845 41.798 23.337 1.00 46.56 110 LYS E CA 1
ATOM 8497 C C . LYS E 1 110 ? 38.163 43.233 23.743 1.00 47.14 110 LYS E C 1
ATOM 8498 O O . LYS E 1 110 ? 38.277 44.115 22.892 1.00 49.03 110 LYS E O 1
ATOM 8504 N N . GLU E 1 111 ? 38.303 43.468 25.042 1.00 46.89 111 GLU E N 1
ATOM 8505 C CA . GLU E 1 111 ? 38.598 44.807 25.528 1.00 46.50 111 GLU E CA 1
ATOM 8506 C C . GLU E 1 111 ? 39.945 45.326 25.056 1.00 44.26 111 GLU E C 1
ATOM 8507 O O . GLU E 1 111 ? 40.093 46.510 24.777 1.00 43.14 111 GLU E O 1
ATOM 8513 N N . LEU E 1 112 ? 40.932 44.447 24.983 1.00 41.74 112 LEU E N 1
ATOM 8514 C CA . LEU E 1 112 ? 42.238 44.870 24.540 1.00 42.67 112 LEU E CA 1
ATOM 8515 C C . LEU E 1 112 ? 42.150 45.273 23.070 1.00 42.52 112 LEU E C 1
ATOM 8516 O O . LEU E 1 112 ? 42.546 46.377 22.704 1.00 41.62 112 LEU E O 1
ATOM 8521 N N . ALA E 1 113 ? 41.625 44.381 22.235 1.00 40.86 113 ALA E N 1
ATOM 8522 C CA . ALA E 1 113 ? 41.502 44.663 20.807 1.00 42.98 113 ALA E CA 1
ATOM 8523 C C . ALA E 1 113 ? 40.720 45.958 20.609 1.00 44.14 113 ALA E C 1
ATOM 8524 O O . ALA E 1 113 ? 41.063 46.791 19.763 1.00 42.17 113 ALA E O 1
ATOM 8526 N N . LYS E 1 114 ? 39.679 46.117 21.417 1.00 44.35 114 LYS E N 1
ATOM 8527 C CA . LYS E 1 114 ? 38.818 47.279 21.355 1.00 45.73 114 LYS E CA 1
ATOM 8528 C C . LYS E 1 114 ? 39.560 48.563 21.700 1.00 45.84 114 LYS E C 1
ATOM 8529 O O . LYS E 1 114 ? 39.332 49.605 21.086 1.00 46.06 114 LYS E O 1
ATOM 8535 N N . LYS E 1 115 ? 40.459 48.497 22.671 1.00 45.50 115 LYS E N 1
ATOM 8536 C CA . LYS E 1 115 ? 41.199 49.686 23.059 1.00 45.52 115 LYS E CA 1
ATOM 8537 C C . LYS E 1 115 ? 42.269 50.079 22.045 1.00 44.78 115 LYS E C 1
ATOM 8538 O O . LYS E 1 115 ? 42.495 51.273 21.808 1.00 45.75 115 LYS E O 1
ATOM 8544 N N . ILE E 1 116 ? 42.926 49.089 21.449 1.00 43.56 116 ILE E N 1
ATOM 8545 C CA . ILE E 1 116 ? 43.942 49.369 20.450 1.00 42.72 116 ILE E CA 1
ATOM 8546 C C . ILE E 1 116 ? 43.285 49.919 19.174 1.00 40.43 116 ILE E C 1
ATOM 8547 O O . ILE E 1 116 ? 43.892 50.711 18.450 1.00 37.91 116 ILE E O 1
ATOM 8552 N N . CYS E 1 117 ? 42.043 49.512 18.918 1.00 38.21 117 CYS E N 1
ATOM 8553 C CA . CYS E 1 117 ? 41.328 49.980 17.739 1.00 36.73 117 CYS E CA 1
ATOM 8554 C C . CYS E 1 117 ? 40.747 51.366 17.928 1.00 37.24 117 CYS E C 1
ATOM 8555 O O . CYS E 1 117 ? 40.599 52.109 16.959 1.00 37.99 117 CYS E O 1
ATOM 8558 N N . ASP E 1 118 ? 40.412 51.732 19.162 1.00 38.36 118 ASP E N 1
ATOM 8559 C CA . ASP E 1 118 ? 39.868 53.068 19.391 1.00 37.96 118 ASP E CA 1
ATOM 8560 C C . ASP E 1 118 ? 41.028 54.036 19.233 1.00 36.39 118 ASP E C 1
ATOM 8561 O O . ASP E 1 118 ? 40.866 55.184 18.816 1.00 36.15 118 ASP E O 1
ATOM 8566 N N . PHE E 1 119 ? 42.207 53.555 19.582 1.00 34.57 119 PHE E N 1
ATOM 8567 C CA . PHE E 1 119 ? 43.401 54.358 19.488 1.00 34.51 119 PHE E CA 1
ATOM 8568 C C . PHE E 1 119 ? 43.696 54.603 18.012 1.00 35.08 119 PHE E C 1
ATOM 8569 O O . PHE E 1 119 ? 43.981 55.724 17.608 1.00 36.23 119 PHE E O 1
ATOM 8577 N N . LYS E 1 120 ? 43.616 53.552 17.203 1.00 34.81 120 LYS E N 1
ATOM 8578 C CA . LYS E 1 120 ? 43.877 53.683 15.782 1.00 34.27 120 LYS E CA 1
ATOM 8579 C C . LYS E 1 120 ? 42.834 54.557 15.099 1.00 33.67 120 LYS E C 1
ATOM 8580 O O . LYS E 1 120 ? 43.149 55.317 14.197 1.00 33.25 120 LYS E O 1
ATOM 8586 N N . GLN E 1 121 ? 41.591 54.464 15.553 1.00 33.70 121 GLN E N 1
ATOM 8587 C CA . GLN E 1 121 ? 40.514 55.245 14.970 1.00 33.93 121 GLN E CA 1
ATOM 8588 C C . GLN E 1 121 ? 40.798 56.740 15.099 1.00 35.63 121 GLN E C 1
ATOM 8589 O O . GLN E 1 121 ? 40.518 57.519 14.188 1.00 36.39 121 GLN E O 1
ATOM 8595 N N . GLN E 1 122 ? 41.369 57.137 16.226 1.00 36.68 122 GLN E N 1
ATOM 8596 C CA . GLN E 1 122 ? 41.682 58.539 16.447 1.00 38.89 122 GLN E CA 1
ATOM 8597 C C . GLN E 1 122 ? 42.758 59.079 15.503 1.00 38.31 122 GLN E C 1
ATOM 8598 O O . GLN E 1 122 ? 42.753 60.262 15.178 1.00 37.90 122 GLN E O 1
ATOM 8604 N N . TYR E 1 123 ? 43.686 58.227 15.076 1.00 36.27 123 TYR E N 1
ATOM 8605 C CA . TYR E 1 123 ? 44.732 58.658 14.159 1.00 35.29 123 TYR E CA 1
ATOM 8606 C C . TYR E 1 123 ? 44.142 58.666 12.773 1.00 35.91 123 TYR E C 1
ATOM 8607 O O . TYR E 1 123 ? 44.851 58.597 11.772 1.00 35.60 123 TYR E O 1
ATOM 8616 N N . THR E 1 124 ? 42.823 58.792 12.732 1.00 36.06 124 THR E N 1
ATOM 8617 C CA . THR E 1 124 ? 42.092 58.771 11.483 1.00 35.08 124 THR E CA 1
ATOM 8618 C C . THR E 1 124 ? 41.203 59.990 11.288 1.00 34.90 124 THR E C 1
ATOM 8619 O O . THR E 1 124 ? 40.705 60.225 10.192 1.00 34.94 124 THR E O 1
ATOM 8623 N N . GLN E 1 125 ? 40.992 60.785 12.332 1.00 35.21 125 GLN E N 1
ATOM 8624 C CA . GLN E 1 125 ? 40.145 61.939 12.119 1.00 36.79 125 GLN E CA 1
ATOM 8625 C C . GLN E 1 125 ? 40.667 63.307 12.545 1.00 35.48 125 GLN E C 1
ATOM 8626 O O . GLN E 1 125 ? 39.894 64.227 12.754 1.00 34.81 125 GLN E O 1
ATOM 8632 N N . TYR E 1 126 ? 41.987 63.436 12.615 1.00 37.01 126 TYR E N 1
ATOM 8633 C CA . TYR E 1 126 ? 42.641 64.694 12.960 1.00 36.80 126 TYR E CA 1
ATOM 8634 C C . TYR E 1 126 ? 43.659 65.042 11.868 1.00 38.08 126 TYR E C 1
ATOM 8635 O O . TYR E 1 126 ? 44.393 64.180 11.386 1.00 38.00 126 TYR E O 1
ATOM 8644 N N . GLY E 1 127 ? 43.680 66.315 11.489 1.00 40.09 127 GLY E N 1
ATOM 8645 C CA . GLY E 1 127 ? 44.544 66.814 10.433 1.00 39.15 127 GLY E CA 1
ATOM 8646 C C . GLY E 1 127 ? 46.042 66.594 10.382 1.00 42.01 127 GLY E C 1
ATOM 8647 O O . GLY E 1 127 ? 46.576 66.270 9.325 1.00 45.84 127 GLY E O 1
ATOM 8648 N N . GLY E 1 128 ? 46.762 66.780 11.471 1.00 41.41 128 GLY E N 1
ATOM 8649 C CA . GLY E 1 128 ? 48.200 66.584 11.357 1.00 41.48 128 GLY E CA 1
ATOM 8650 C C . GLY E 1 128 ? 48.641 65.222 11.830 1.00 40.13 128 GLY E C 1
ATOM 8651 O O . GLY E 1 128 ? 49.719 65.062 12.402 1.00 40.80 128 GLY E O 1
ATOM 8652 N N . VAL E 1 129 ? 47.818 64.226 11.556 1.00 38.71 129 VAL E N 1
ATOM 8653 C CA . VAL E 1 129 ? 48.113 62.885 12.023 1.00 39.16 129 VAL E CA 1
ATOM 8654 C C . VAL E 1 129 ? 48.024 61.833 10.933 1.00 37.38 129 VAL E C 1
ATOM 8655 O O . VAL E 1 129 ? 47.129 61.855 10.091 1.00 40.17 129 VAL E O 1
ATOM 8659 N N . ARG E 1 130 ? 48.974 60.915 10.962 1.00 35.74 130 ARG E N 1
ATOM 8660 C CA . ARG E 1 130 ? 49.041 59.826 10.002 1.00 34.04 130 ARG E CA 1
ATOM 8661 C C . ARG E 1 130 ? 48.464 58.568 10.635 1.00 32.53 130 ARG E C 1
ATOM 8662 O O . ARG E 1 130 ? 48.700 58.298 11.802 1.00 32.81 130 ARG E O 1
ATOM 8670 N N . PRO E 1 131 ? 47.672 57.797 9.875 1.00 31.98 131 PRO E N 1
ATOM 8671 C CA . PRO E 1 131 ? 47.081 56.558 10.397 1.00 31.74 131 PRO E CA 1
ATOM 8672 C C . PRO E 1 131 ? 48.165 55.480 10.477 1.00 32.33 131 PRO E C 1
ATOM 8673 O O . PRO E 1 131 ? 49.135 55.529 9.723 1.00 32.19 131 PRO E O 1
ATOM 8677 N N . PHE E 1 132 ? 48.005 54.521 11.388 1.00 30.67 132 PHE E N 1
ATOM 8678 C CA . PHE E 1 132 ? 48.973 53.422 11.511 1.00 30.00 132 PHE E CA 1
ATOM 8679 C C . PHE E 1 132 ? 48.823 52.521 10.292 1.00 28.59 132 PHE E C 1
ATOM 8680 O O . PHE E 1 132 ? 47.716 52.114 9.958 1.00 28.94 132 PHE E O 1
ATOM 8688 N N . GLY E 1 133 ? 49.936 52.211 9.634 1.00 28.77 133 GLY E N 1
ATOM 8689 C CA . GLY E 1 133 ? 49.878 51.365 8.455 1.00 28.47 133 GLY E CA 1
ATOM 8690 C C . GLY E 1 133 ? 50.012 49.908 8.822 1.00 30.31 133 GLY E C 1
ATOM 8691 O O . GLY E 1 133 ? 50.929 49.226 8.374 1.00 30.96 133 GLY E O 1
ATOM 8692 N N . VAL E 1 134 ? 49.099 49.410 9.649 1.00 30.67 134 VAL E N 1
ATOM 8693 C CA . VAL E 1 134 ? 49.192 48.026 10.055 1.00 30.76 134 VAL E CA 1
ATOM 8694 C C . VAL E 1 134 ? 47.881 47.415 10.508 1.00 32.07 134 VAL E C 1
ATOM 8695 O O . VAL E 1 134 ? 46.978 48.118 10.964 1.00 32.45 134 VAL E O 1
ATOM 8699 N N . SER E 1 135 ? 47.792 46.095 10.346 1.00 32.73 135 SER E N 1
ATOM 8700 C CA . SER E 1 135 ? 46.641 45.315 10.794 1.00 34.36 135 SER E CA 1
ATOM 8701 C C . SER E 1 135 ? 47.181 44.339 11.844 1.00 35.79 135 SER E C 1
ATOM 8702 O O . SER E 1 135 ? 48.354 43.954 11.802 1.00 32.77 135 SER E O 1
ATOM 8705 N N . LEU E 1 136 ? 46.322 43.939 12.778 1.00 35.99 136 LEU E N 1
ATOM 8706 C CA . LEU E 1 136 ? 46.736 43.021 13.823 1.00 35.10 136 LEU E CA 1
ATOM 8707 C C . LEU E 1 136 ? 45.749 41.898 13.983 1.00 36.56 136 LEU E C 1
ATOM 8708 O O . LEU E 1 136 ? 44.564 42.032 13.666 1.00 34.94 136 LEU E O 1
ATOM 8713 N N . LEU E 1 137 ? 46.279 40.784 14.483 1.00 37.86 137 LEU E N 1
ATOM 8714 C CA . LEU E 1 137 ? 45.505 39.601 14.802 1.00 37.13 137 LEU E CA 1
ATOM 8715 C C . LEU E 1 137 ? 45.696 39.498 16.300 1.00 38.50 137 LEU E C 1
ATOM 8716 O O . LEU E 1 137 ? 46.809 39.242 16.766 1.00 38.77 137 LEU E O 1
ATOM 8721 N N . ILE E 1 138 ? 44.642 39.761 17.057 1.00 39.53 138 ILE E N 1
ATOM 8722 C CA . ILE E 1 138 ? 44.722 39.656 18.510 1.00 40.80 138 ILE E CA 1
ATOM 8723 C C . ILE E 1 138 ? 44.021 38.342 18.887 1.00 42.20 138 ILE E C 1
ATOM 8724 O O . ILE E 1 138 ? 42.828 38.154 18.603 1.00 40.27 138 ILE E O 1
ATOM 8729 N N . ALA E 1 139 ? 44.766 37.432 19.506 1.00 44.09 139 ALA E N 1
ATOM 8730 C CA . ALA E 1 139 ? 44.212 36.141 19.904 1.00 45.49 139 ALA E CA 1
ATOM 8731 C C . ALA E 1 139 ? 44.412 35.819 21.390 1.00 46.80 139 ALA E C 1
ATOM 8732 O O . ALA E 1 139 ? 45.371 36.253 22.019 1.00 45.30 139 ALA E O 1
ATOM 8734 N N . GLY E 1 140 ? 43.495 35.046 21.949 1.00 49.18 140 GLY E N 1
ATOM 8735 C CA . GLY E 1 140 ? 43.616 34.684 23.347 1.00 50.60 140 GLY E CA 1
ATOM 8736 C C . GLY E 1 140 ? 42.428 33.882 23.823 1.00 51.85 140 GLY E C 1
ATOM 8737 O O . GLY E 1 140 ? 41.607 33.424 23.024 1.00 50.12 140 GLY E O 1
ATOM 8738 N N . VAL E 1 141 ? 42.335 33.710 25.136 1.00 54.02 141 VAL E N 1
ATOM 8739 C CA . VAL E 1 141 ? 41.234 32.968 25.723 1.00 55.25 141 VAL E CA 1
ATOM 8740 C C . VAL E 1 141 ? 40.677 33.667 26.952 1.00 56.05 141 VAL E C 1
ATOM 8741 O O . VAL E 1 141 ? 41.380 33.870 27.931 1.00 55.91 141 VAL E O 1
ATOM 8745 N N . ASN E 1 142 ? 39.414 34.059 26.877 1.00 59.11 142 ASN E N 1
ATOM 8746 C CA . ASN E 1 142 ? 38.739 34.692 28.002 1.00 62.20 142 ASN E CA 1
ATOM 8747 C C . ASN E 1 142 ? 37.966 33.527 28.623 1.00 64.24 142 ASN E C 1
ATOM 8748 O O . ASN E 1 142 ? 38.543 32.682 29.312 1.00 64.04 142 ASN E O 1
ATOM 8753 N N . GLU E 1 143 ? 36.665 33.475 28.366 1.00 66.23 143 GLU E N 1
ATOM 8754 C CA . GLU E 1 143 ? 35.847 32.380 28.856 1.00 67.99 143 GLU E CA 1
ATOM 8755 C C . GLU E 1 143 ? 35.851 31.362 27.718 1.00 67.41 143 GLU E C 1
ATOM 8756 O O . GLU E 1 143 ? 35.703 30.160 27.934 1.00 69.57 143 GLU E O 1
ATOM 8762 N N . VAL E 1 144 ? 36.036 31.870 26.504 1.00 65.11 144 VAL E N 1
ATOM 8763 C CA . VAL E 1 144 ? 36.063 31.066 25.286 1.00 62.70 144 VAL E CA 1
ATOM 8764 C C . VAL E 1 144 ? 37.208 31.598 24.416 1.00 60.57 144 VAL E C 1
ATOM 8765 O O . VAL E 1 144 ? 37.661 32.722 24.614 1.00 62.04 144 VAL E O 1
ATOM 8769 N N . PRO E 1 145 ? 37.713 30.796 23.462 1.00 57.69 146 PRO E N 1
ATOM 8770 C CA . PRO E 1 145 ? 38.806 31.300 22.618 1.00 55.89 146 PRO E CA 1
ATOM 8771 C C . PRO E 1 145 ? 38.385 32.527 21.803 1.00 53.32 146 PRO E C 1
ATOM 8772 O O . PRO E 1 145 ? 37.210 32.699 21.482 1.00 53.57 146 PRO E O 1
ATOM 8776 N N . LYS E 1 146 ? 39.346 33.375 21.458 1.00 51.24 147 LYS E N 1
ATOM 8777 C CA . LYS E 1 146 ? 39.037 34.585 20.700 1.00 49.74 147 LYS E CA 1
ATOM 8778 C C . LYS E 1 146 ? 40.071 34.921 19.630 1.00 47.20 147 LYS E C 1
ATOM 8779 O O . LYS E 1 146 ? 41.278 34.781 19.850 1.00 45.42 147 LYS E O 1
ATOM 8785 N N . LEU E 1 147 ? 39.581 35.370 18.475 1.00 45.72 148 LEU E N 1
ATOM 8786 C CA . LEU E 1 147 ? 40.435 35.759 17.351 1.00 44.38 148 LEU E CA 1
ATOM 8787 C C . LEU E 1 147 ? 39.902 37.059 16.741 1.00 44.77 148 LEU E C 1
ATOM 8788 O O . LEU E 1 147 ? 38.781 37.110 16.220 1.00 43.46 148 LEU E O 1
ATOM 8793 N N . TYR E 1 148 ? 40.708 38.114 16.823 1.00 44.04 149 TYR E N 1
ATOM 8794 C CA . TYR E 1 148 ? 40.318 39.414 16.285 1.00 43.72 149 TYR E CA 1
ATOM 8795 C C . TYR E 1 148 ? 41.254 39.910 15.193 1.00 42.17 149 TYR E C 1
ATOM 8796 O O . TYR E 1 148 ? 42.458 39.647 15.213 1.00 40.32 149 TYR E O 1
ATOM 8805 N N . GLU E 1 149 ? 40.685 40.638 14.241 1.00 41.51 150 GLU E N 1
ATOM 8806 C CA . GLU E 1 149 ? 41.470 41.198 13.155 1.00 41.54 150 GLU E CA 1
ATOM 8807 C C . GLU E 1 149 ? 41.242 42.698 13.168 1.00 39.48 150 GLU E C 1
ATOM 8808 O O . GLU E 1 149 ? 40.106 43.158 13.246 1.00 40.02 150 GLU E O 1
ATOM 8814 N N . THR E 1 150 ? 42.322 43.466 13.122 1.00 37.39 151 THR E N 1
ATOM 8815 C CA . THR E 1 150 ? 42.190 44.911 13.128 1.00 36.04 151 THR E CA 1
ATOM 8816 C C . THR E 1 150 ? 42.492 45.494 11.759 1.00 36.61 151 THR E C 1
ATOM 8817 O O . THR E 1 150 ? 43.007 44.824 10.873 1.00 37.06 151 THR E O 1
ATOM 8821 N N . ASP E 1 151 ? 42.173 46.768 11.616 1.00 36.67 152 ASP E N 1
ATOM 8822 C CA . ASP E 1 151 ? 42.350 47.483 10.377 1.00 36.63 152 ASP E CA 1
ATOM 8823 C C . ASP E 1 151 ? 42.994 48.853 10.647 1.00 36.00 152 ASP E C 1
ATOM 8824 O O . ASP E 1 151 ? 42.872 49.401 11.732 1.00 35.00 152 ASP E O 1
ATOM 8829 N N . PRO E 1 152 ? 43.708 49.414 9.664 1.00 35.77 153 PRO E N 1
ATOM 8830 C CA . PRO E 1 152 ? 44.330 50.729 9.881 1.00 34.80 153 PRO E CA 1
ATOM 8831 C C . PRO E 1 152 ? 43.315 51.792 10.322 1.00 34.28 153 PRO E C 1
ATOM 8832 O O . PRO E 1 152 ? 43.655 52.717 11.043 1.00 35.73 153 PRO E O 1
ATOM 8836 N N . SER E 1 153 ? 42.064 51.662 9.893 1.00 32.13 154 SER E N 1
ATOM 8837 C CA . SER E 1 153 ? 41.040 52.636 10.263 1.00 31.45 154 SER E CA 1
ATOM 8838 C C . SER E 1 153 ? 40.514 52.448 11.694 1.00 32.59 154 SER E C 1
ATOM 8839 O O . SER E 1 153 ? 39.831 53.321 12.238 1.00 31.37 154 SER E O 1
ATOM 8842 N N . GLY E 1 154 ? 40.808 51.301 12.295 1.00 33.17 155 GLY E N 1
ATOM 8843 C CA . GLY E 1 154 ? 40.343 51.050 13.642 1.00 33.19 155 GLY E CA 1
ATOM 8844 C C . GLY E 1 154 ? 39.168 50.095 13.686 1.00 35.16 155 GLY E C 1
ATOM 8845 O O . GLY E 1 154 ? 38.616 49.830 14.756 1.00 36.17 155 GLY E O 1
ATOM 8846 N N . ALA E 1 155 ? 38.759 49.597 12.524 1.00 36.03 156 ALA E N 1
ATOM 8847 C CA . ALA E 1 155 ? 37.660 48.637 12.460 1.00 37.22 156 ALA E CA 1
ATOM 8848 C C . ALA E 1 155 ? 38.113 47.371 13.186 1.00 38.13 156 ALA E C 1
ATOM 8849 O O . ALA E 1 155 ? 39.300 47.043 13.212 1.00 39.00 156 ALA E O 1
ATOM 8851 N N . LEU E 1 156 ? 37.160 46.666 13.775 1.00 40.18 157 LEU E N 1
ATOM 8852 C CA . LEU E 1 156 ? 37.453 45.458 14.526 1.00 41.43 157 LEU E CA 1
ATOM 8853 C C . LEU E 1 156 ? 36.463 44.370 14.150 1.00 42.53 157 LEU E C 1
ATOM 8854 O O . LEU E 1 156 ? 35.258 44.602 14.131 1.00 42.17 157 LEU E O 1
ATOM 8859 N N . LEU E 1 157 ? 36.977 43.187 13.839 1.00 43.35 158 LEU E N 1
ATOM 8860 C CA . LEU E 1 157 ? 36.134 42.059 13.472 1.00 43.85 158 LEU E CA 1
ATOM 8861 C C . LEU E 1 157 ? 36.580 40.772 14.168 1.00 44.14 158 LEU E C 1
ATOM 8862 O O . LEU E 1 157 ? 37.773 40.546 14.393 1.00 43.88 158 LEU E O 1
ATOM 8867 N N . GLU E 1 158 ? 35.616 39.940 14.536 1.00 44.62 159 GLU E N 1
ATOM 8868 C CA . GLU E 1 158 ? 35.939 38.677 15.181 1.00 46.87 159 GLU E CA 1
ATOM 8869 C C . GLU E 1 158 ? 35.781 37.567 14.150 1.00 46.92 159 GLU E C 1
ATOM 8870 O O . GLU E 1 158 ? 34.778 37.506 13.446 1.00 47.59 159 GLU E O 1
ATOM 8876 N N . TYR E 1 159 ? 36.784 36.703 14.051 1.00 46.92 160 TYR E N 1
ATOM 8877 C CA . TYR E 1 159 ? 36.758 35.601 13.096 1.00 48.49 160 TYR E CA 1
ATOM 8878 C C . TYR E 1 159 ? 36.915 34.238 13.763 1.00 49.88 160 TYR E C 1
ATOM 8879 O O . TYR E 1 159 ? 37.204 34.138 14.959 1.00 51.17 160 TYR E O 1
ATOM 8888 N N . LYS E 1 160 ? 36.731 33.189 12.964 1.00 50.63 161 LYS E N 1
ATOM 8889 C CA . LYS E 1 160 ? 36.905 31.815 13.421 1.00 50.36 161 LYS E CA 1
ATOM 8890 C C . LYS E 1 160 ? 38.275 31.434 12.879 1.00 49.08 161 LYS E C 1
ATOM 8891 O O . LYS E 1 160 ? 39.026 30.674 13.503 1.00 48.95 161 LYS E O 1
ATOM 8897 N N . ALA E 1 161 ? 38.583 31.983 11.706 1.00 47.18 162 ALA E N 1
ATOM 8898 C CA . ALA E 1 161 ? 39.855 31.758 11.022 1.00 47.11 162 ALA E CA 1
ATOM 8899 C C . ALA E 1 161 ? 40.023 32.887 10.007 1.00 46.15 162 ALA E C 1
ATOM 8900 O O . ALA E 1 161 ? 39.040 33.320 9.395 1.00 45.55 162 ALA E O 1
ATOM 8902 N N . THR E 1 162 ? 41.251 33.372 9.836 1.00 43.19 163 THR E N 1
ATOM 8903 C CA . THR E 1 162 ? 41.504 34.453 8.892 1.00 41.74 163 THR E CA 1
ATOM 8904 C C . THR E 1 162 ? 43.000 34.686 8.682 1.00 42.06 163 THR E C 1
ATOM 8905 O O . THR E 1 162 ? 43.827 33.876 9.101 1.00 42.69 163 THR E O 1
ATOM 8909 N N . ALA E 1 163 ? 43.347 35.793 8.033 1.00 40.73 164 ALA E N 1
ATOM 8910 C CA . ALA E 1 163 ? 44.749 36.109 7.777 1.00 40.95 164 ALA E CA 1
ATOM 8911 C C . ALA E 1 163 ? 44.973 37.558 7.347 1.00 40.97 164 ALA E C 1
ATOM 8912 O O . ALA E 1 163 ? 44.045 38.255 6.942 1.00 40.86 164 ALA E O 1
ATOM 8914 N N . ILE E 1 164 ? 46.218 38.002 7.438 1.00 40.23 165 ILE E N 1
ATOM 8915 C CA . ILE E 1 164 ? 46.584 39.352 7.045 1.00 40.45 165 ILE E CA 1
ATOM 8916 C C . ILE E 1 164 ? 47.913 39.281 6.314 1.00 40.83 165 ILE E C 1
ATOM 8917 O O . ILE E 1 164 ? 48.664 38.326 6.487 1.00 40.31 165 ILE E O 1
ATOM 8922 N N . GLY E 1 165 ? 48.203 40.292 5.502 1.00 42.23 166 GLY E N 1
ATOM 8923 C CA . GLY E 1 165 ? 49.443 40.303 4.742 1.00 44.39 166 GLY E CA 1
ATOM 8924 C C . GLY E 1 165 ? 49.254 39.744 3.340 1.00 45.14 166 GLY E C 1
ATOM 8925 O O . GLY E 1 165 ? 48.134 39.438 2.941 1.00 44.87 166 GLY E O 1
ATOM 8926 N N . MET E 1 166 ? 50.356 39.604 2.606 1.00 47.94 167 MET E N 1
ATOM 8927 C CA . MET E 1 166 ? 50.367 39.092 1.228 1.00 51.03 167 MET E CA 1
ATOM 8928 C C . MET E 1 166 ? 49.374 37.985 0.901 1.00 51.28 167 MET E C 1
ATOM 8929 O O . MET E 1 166 ? 48.609 38.097 -0.049 1.00 50.92 167 MET E O 1
ATOM 8934 N N . GLY E 1 167 ? 49.404 36.910 1.684 1.00 51.85 168 GLY E N 1
ATOM 8935 C CA . GLY E 1 167 ? 48.534 35.776 1.418 1.00 52.37 168 GLY E CA 1
ATOM 8936 C C . GLY E 1 167 ? 47.129 35.761 1.973 1.00 51.73 168 GLY E C 1
ATOM 8937 O O . GLY E 1 167 ? 46.515 34.700 2.039 1.00 51.64 168 GLY E O 1
ATOM 8938 N N . ARG E 1 168 ? 46.601 36.913 2.361 1.00 53.03 169 ARG E N 1
ATOM 8939 C CA . ARG E 1 168 ? 45.250 36.946 2.911 1.00 54.38 169 ARG E CA 1
ATOM 8940 C C . ARG E 1 168 ? 44.251 36.282 1.958 1.00 55.18 169 ARG E C 1
ATOM 8941 O O . ARG E 1 168 ? 43.481 35.412 2.362 1.00 55.23 169 ARG E O 1
ATOM 8949 N N . MET E 1 169 ? 44.274 36.680 0.691 1.00 56.52 170 MET E N 1
ATOM 8950 C CA . MET E 1 169 ? 43.360 36.111 -0.298 1.00 58.76 170 MET E CA 1
ATOM 8951 C C . MET E 1 169 ? 43.408 34.588 -0.314 1.00 57.92 170 MET E C 1
ATOM 8952 O O . MET E 1 169 ? 42.408 33.921 -0.058 1.00 58.11 170 MET E O 1
ATOM 8957 N N . ALA E 1 170 ? 44.575 34.045 -0.634 1.00 56.65 171 ALA E N 1
ATOM 8958 C CA . ALA E 1 170 ? 44.747 32.608 -0.689 1.00 55.99 171 ALA E CA 1
ATOM 8959 C C . ALA E 1 170 ? 44.204 31.946 0.572 1.00 56.49 171 ALA E C 1
ATOM 8960 O O . ALA E 1 170 ? 43.231 31.197 0.522 1.00 54.88 171 ALA E O 1
ATOM 8962 N N . VAL E 1 171 ? 44.839 32.240 1.703 1.00 57.20 172 VAL E N 1
ATOM 8963 C CA . VAL E 1 171 ? 44.449 31.678 2.987 1.00 57.48 172 VAL E CA 1
ATOM 8964 C C . VAL E 1 171 ? 42.956 31.790 3.242 1.00 58.39 172 VAL E C 1
ATOM 8965 O O . VAL E 1 171 ? 42.320 30.834 3.677 1.00 60.13 172 VAL E O 1
ATOM 8969 N N . THR E 1 172 ? 42.400 32.961 2.966 1.00 59.26 173 THR E N 1
ATOM 8970 C CA . THR E 1 172 ? 40.979 33.204 3.184 1.00 61.28 173 THR E CA 1
ATOM 8971 C C . THR E 1 172 ? 40.080 32.285 2.365 1.00 62.90 173 THR E C 1
ATOM 8972 O O . THR E 1 172 ? 39.129 31.714 2.894 1.00 63.12 173 THR E O 1
ATOM 8976 N N . GLU E 1 173 ? 40.372 32.155 1.074 1.00 64.51 174 GLU E N 1
ATOM 8977 C CA . GLU E 1 173 ? 39.573 31.298 0.203 1.00 66.88 174 GLU E CA 1
ATOM 8978 C C . GLU E 1 173 ? 39.705 29.840 0.625 1.00 66.86 174 GLU E C 1
ATOM 8979 O O . GLU E 1 173 ? 38.729 29.091 0.608 1.00 66.42 174 GLU E O 1
ATOM 8985 N N . PHE E 1 174 ? 40.916 29.440 1.003 1.00 66.95 175 PHE E N 1
ATOM 8986 C CA . PHE E 1 174 ? 41.141 28.072 1.436 1.00 67.25 175 PHE E CA 1
ATOM 8987 C C . PHE E 1 174 ? 40.289 27.788 2.668 1.00 67.73 175 PHE E C 1
ATOM 8988 O O . PHE E 1 174 ? 39.514 26.834 2.678 1.00 67.72 175 PHE E O 1
ATOM 8996 N N . PHE E 1 175 ? 40.426 28.612 3.707 1.00 67.99 176 PHE E N 1
ATOM 8997 C CA . PHE E 1 175 ? 39.635 28.414 4.922 1.00 68.47 176 PHE E CA 1
ATOM 8998 C C . PHE E 1 175 ? 38.150 28.488 4.599 1.00 68.81 176 PHE E C 1
ATOM 8999 O O . PHE E 1 175 ? 37.334 27.790 5.196 1.00 68.49 176 PHE E O 1
ATOM 9007 N N . GLU E 1 176 ? 37.813 29.354 3.653 1.00 70.38 177 GLU E N 1
ATOM 9008 C CA . GLU E 1 176 ? 36.436 29.557 3.230 1.00 72.02 177 GLU E CA 1
ATOM 9009 C C . GLU E 1 176 ? 35.841 28.275 2.660 1.00 72.03 177 GLU E C 1
ATOM 9010 O O . GLU E 1 176 ? 34.630 28.080 2.691 1.00 72.20 177 GLU E O 1
ATOM 9016 N N . LYS E 1 177 ? 36.695 27.394 2.154 1.00 72.06 178 LYS E N 1
ATOM 9017 C CA . LYS E 1 177 ? 36.232 26.144 1.569 1.00 71.49 178 LYS E CA 1
ATOM 9018 C C . LYS E 1 177 ? 36.434 24.917 2.446 1.00 71.40 178 LYS E C 1
ATOM 9019 O O . LYS E 1 177 ? 35.757 23.913 2.254 1.00 72.74 178 LYS E O 1
ATOM 9025 N N . GLU E 1 178 ? 37.346 24.979 3.411 1.00 70.64 179 GLU E N 1
ATOM 9026 C CA . GLU E 1 178 ? 37.587 23.809 4.242 1.00 70.16 179 GLU E CA 1
ATOM 9027 C C . GLU E 1 178 ? 37.727 23.988 5.744 1.00 68.89 179 GLU E C 1
ATOM 9028 O O . GLU E 1 178 ? 38.239 23.099 6.423 1.00 69.36 179 GLU E O 1
ATOM 9034 N N . TYR E 1 179 ? 37.276 25.118 6.276 1.00 66.67 180 TYR E N 1
ATOM 9035 C CA . TYR E 1 179 ? 37.363 25.320 7.716 1.00 64.30 180 TYR E CA 1
ATOM 9036 C C . TYR E 1 179 ? 36.158 24.656 8.369 1.00 65.53 180 TYR E C 1
ATOM 9037 O O . TYR E 1 179 ? 35.045 24.764 7.867 1.00 64.98 180 TYR E O 1
ATOM 9046 N N . ARG E 1 180 ? 36.378 23.966 9.483 1.00 67.31 181 ARG E N 1
ATOM 9047 C CA . ARG E 1 180 ? 35.283 23.302 10.182 1.00 69.04 181 ARG E CA 1
ATOM 9048 C C . ARG E 1 180 ? 35.056 23.892 11.568 1.00 70.23 181 ARG E C 1
ATOM 9049 O O . ARG E 1 180 ? 35.982 24.044 12.363 1.00 70.09 181 ARG E O 1
ATOM 9057 N N . ASP E 1 181 ? 33.803 24.219 11.844 1.00 72.41 182 ASP E N 1
ATOM 9058 C CA . ASP E 1 181 ? 33.409 24.804 13.114 1.00 74.11 182 ASP E CA 1
ATOM 9059 C C . ASP E 1 181 ? 33.694 23.865 14.285 1.00 74.46 182 ASP E C 1
ATOM 9060 O O . ASP E 1 181 ? 33.599 24.270 15.443 1.00 75.49 182 ASP E O 1
ATOM 9065 N N . ASP E 1 182 ? 34.048 22.619 13.983 1.00 74.38 183 ASP E N 1
ATOM 9066 C CA . ASP E 1 182 ? 34.306 21.625 15.025 1.00 74.47 183 ASP E CA 1
ATOM 9067 C C . ASP E 1 182 ? 35.682 20.973 14.996 1.00 73.75 183 ASP E C 1
ATOM 9068 O O . ASP E 1 182 ? 35.889 19.950 15.649 1.00 73.93 183 ASP E O 1
ATOM 9073 N N . LEU E 1 183 ? 36.616 21.543 14.244 1.00 72.42 184 LEU E N 1
ATOM 9074 C CA . LEU E 1 183 ? 37.956 20.981 14.164 1.00 70.28 184 LEU E CA 1
ATOM 9075 C C . LEU E 1 183 ? 38.599 20.829 15.537 1.00 68.79 184 LEU E C 1
ATOM 9076 O O . LEU E 1 183 ? 38.147 21.407 16.522 1.00 68.32 184 LEU E O 1
ATOM 9081 N N . SER E 1 184 ? 39.655 20.028 15.595 1.00 68.64 185 SER E N 1
ATOM 9082 C CA . SER E 1 184 ? 40.382 19.795 16.835 1.00 67.73 185 SER E CA 1
ATOM 9083 C C . SER E 1 184 ? 41.633 20.661 16.813 1.00 66.88 185 SER E C 1
ATOM 9084 O O . SER E 1 184 ? 42.052 21.120 15.750 1.00 66.58 185 SER E O 1
ATOM 9087 N N . PHE E 1 185 ? 42.232 20.877 17.979 1.00 66.37 186 PHE E N 1
ATOM 9088 C CA . PHE E 1 185 ? 43.430 21.698 18.050 1.00 67.63 186 PHE E CA 1
ATOM 9089 C C . PHE E 1 185 ? 44.440 21.294 16.979 1.00 67.88 186 PHE E C 1
ATOM 9090 O O . PHE E 1 185 ? 44.876 22.122 16.185 1.00 68.05 186 PHE E O 1
ATOM 9098 N N . ASP E 1 186 ? 44.799 20.015 16.958 1.00 68.94 187 ASP E N 1
ATOM 9099 C CA . ASP E 1 186 ? 45.766 19.502 16.001 1.00 69.16 187 ASP E CA 1
ATOM 9100 C C . ASP E 1 186 ? 45.286 19.632 14.561 1.00 68.30 187 ASP E C 1
ATOM 9101 O O . ASP E 1 186 ? 46.087 19.816 13.651 1.00 67.78 187 ASP E O 1
ATOM 9106 N N . ASP E 1 187 ? 43.982 19.530 14.349 1.00 67.81 188 ASP E N 1
ATOM 9107 C CA . ASP E 1 187 ? 43.439 19.680 13.007 1.00 67.83 188 ASP E CA 1
ATOM 9108 C C . ASP E 1 187 ? 43.576 21.137 12.609 1.00 66.76 188 ASP E C 1
ATOM 9109 O O . ASP E 1 187 ? 44.042 21.458 11.515 1.00 66.64 188 ASP E O 1
ATOM 9114 N N . ALA E 1 188 ? 43.163 22.015 13.516 1.00 65.53 189 ALA E N 1
ATOM 9115 C CA . ALA E 1 188 ? 43.240 23.447 13.291 1.00 62.76 189 ALA E CA 1
ATOM 9116 C C . ALA E 1 188 ? 44.688 23.803 12.977 1.00 61.59 189 ALA E C 1
ATOM 9117 O O . ALA E 1 188 ? 44.967 24.575 12.064 1.00 60.41 189 ALA E O 1
ATOM 9119 N N . MET E 1 189 ? 45.608 23.220 13.734 1.00 60.23 190 MET E N 1
ATOM 9120 C CA . MET E 1 189 ? 47.025 23.472 13.537 1.00 59.74 190 MET E CA 1
ATOM 9121 C C . MET E 1 189 ? 47.438 23.099 12.117 1.00 59.56 190 MET E C 1
ATOM 9122 O O . MET E 1 189 ? 47.987 23.914 11.381 1.00 60.23 190 MET E O 1
ATOM 9127 N N . VAL E 1 190 ? 47.166 21.862 11.731 1.00 58.68 191 VAL E N 1
ATOM 9128 C CA . VAL E 1 190 ? 47.526 21.395 10.403 1.00 57.69 191 VAL E CA 1
ATOM 9129 C C . VAL E 1 190 ? 46.858 22.233 9.322 1.00 57.73 191 VAL E C 1
ATOM 9130 O O . VAL E 1 190 ? 47.513 22.670 8.377 1.00 57.31 191 VAL E O 1
ATOM 9134 N N . LEU E 1 191 ? 45.553 22.447 9.458 1.00 57.10 192 LEU E N 1
ATOM 9135 C CA . LEU E 1 191 ? 44.812 23.234 8.483 1.00 57.23 192 LEU E CA 1
ATOM 9136 C C . LEU E 1 191 ? 45.483 24.590 8.318 1.00 57.76 192 LEU E C 1
ATOM 9137 O O . LEU E 1 191 ? 45.591 25.115 7.210 1.00 56.99 192 LEU E O 1
ATOM 9142 N N . GLY E 1 192 ? 45.939 25.145 9.437 1.00 57.85 193 GLY E N 1
ATOM 9143 C CA . GLY E 1 192 ? 46.609 26.430 9.412 1.00 57.52 193 GLY E CA 1
ATOM 9144 C C . GLY E 1 192 ? 47.899 26.374 8.616 1.00 57.45 193 GLY E C 1
ATOM 9145 O O . GLY E 1 192 ? 48.140 27.239 7.773 1.00 56.13 193 GLY E O 1
ATOM 9146 N N . LEU E 1 193 ? 48.729 25.362 8.877 1.00 57.97 194 LEU E N 1
ATOM 9147 C CA . LEU E 1 193 ? 49.993 25.222 8.164 1.00 57.24 194 LEU E CA 1
ATOM 9148 C C . LEU E 1 193 ? 49.759 24.997 6.677 1.00 56.34 194 LEU E C 1
ATOM 9149 O O . LEU E 1 193 ? 50.511 25.496 5.844 1.00 55.72 194 LEU E O 1
ATOM 9154 N N . VAL E 1 194 ? 48.720 24.240 6.344 1.00 55.78 195 VAL E N 1
ATOM 9155 C CA . VAL E 1 194 ? 48.414 23.976 4.943 1.00 56.30 195 VAL E CA 1
ATOM 9156 C C . VAL E 1 194 ? 48.153 25.319 4.272 1.00 56.21 195 VAL E C 1
ATOM 9157 O O . VAL E 1 194 ? 48.730 25.631 3.227 1.00 54.92 195 VAL E O 1
ATOM 9161 N N . ALA E 1 195 ? 47.286 26.115 4.890 1.00 56.48 196 ALA E N 1
ATOM 9162 C CA . ALA E 1 195 ? 46.957 27.435 4.371 1.00 55.40 196 ALA E CA 1
ATOM 9163 C C . ALA E 1 195 ? 48.235 28.214 4.071 1.00 54.77 196 ALA E C 1
ATOM 9164 O O . ALA E 1 195 ? 48.413 28.727 2.971 1.00 54.70 196 ALA E O 1
ATOM 9166 N N . MET E 1 196 ? 49.126 28.296 5.052 1.00 54.72 197 MET E N 1
ATOM 9167 C CA . MET E 1 196 ? 50.382 29.009 4.870 1.00 55.61 197 MET E CA 1
ATOM 9168 C C . MET E 1 196 ? 51.075 28.450 3.644 1.00 56.80 197 MET E C 1
ATOM 9169 O O . MET E 1 196 ? 51.661 29.195 2.857 1.00 56.62 197 MET E O 1
ATOM 9174 N N . GLY E 1 197 ? 50.997 27.128 3.496 1.00 58.56 198 GLY E N 1
ATOM 9175 C CA . GLY E 1 197 ? 51.607 26.453 2.366 1.00 59.95 198 GLY E CA 1
ATOM 9176 C C . GLY E 1 197 ? 51.089 26.962 1.033 1.00 61.49 198 GLY E C 1
ATOM 9177 O O . GLY E 1 197 ? 51.867 27.404 0.187 1.00 59.83 198 GLY E O 1
ATOM 9178 N N . LEU E 1 198 ? 49.777 26.894 0.832 1.00 63.46 199 LEU E N 1
ATOM 9179 C CA . LEU E 1 198 ? 49.200 27.375 -0.418 1.00 66.91 199 LEU E CA 1
ATOM 9180 C C . LEU E 1 198 ? 49.654 28.814 -0.612 1.00 68.59 199 LEU E C 1
ATOM 9181 O O . LEU E 1 198 ? 50.095 29.209 -1.695 1.00 68.71 199 LEU E O 1
ATOM 9186 N N . SER E 1 199 ? 49.539 29.587 0.462 1.00 70.06 200 SER E N 1
ATOM 9187 C CA . SER E 1 199 ? 49.927 30.990 0.473 1.00 70.95 200 SER E CA 1
ATOM 9188 C C . SER E 1 199 ? 51.299 31.214 -0.152 1.00 71.58 200 SER E C 1
ATOM 9189 O O . SER E 1 199 ? 51.476 32.092 -0.992 1.00 70.93 200 SER E O 1
ATOM 9192 N N . ILE E 1 200 ? 52.265 30.409 0.268 1.00 73.29 201 ILE E N 1
ATOM 9193 C CA . ILE E 1 200 ? 53.633 30.506 -0.225 1.00 75.37 201 ILE E CA 1
ATOM 9194 C C . ILE E 1 200 ? 53.861 29.690 -1.497 1.00 76.16 201 ILE E C 1
ATOM 9195 O O . ILE E 1 200 ? 54.820 29.927 -2.228 1.00 75.42 201 ILE E O 1
ATOM 9200 N N . GLU E 1 201 ? 52.967 28.745 -1.767 1.00 78.07 202 GLU E N 1
ATOM 9201 C CA . GLU E 1 201 ? 53.098 27.884 -2.940 1.00 79.56 202 GLU E CA 1
ATOM 9202 C C . GLU E 1 201 ? 54.370 27.057 -2.804 1.00 79.07 202 GLU E C 1
ATOM 9203 O O . GLU E 1 201 ? 55.177 26.973 -3.731 1.00 78.65 202 GLU E O 1
ATOM 9209 N N . SER E 1 202 ? 54.539 26.452 -1.633 1.00 78.85 203 SER E N 1
ATOM 9210 C CA . SER E 1 202 ? 55.707 25.636 -1.348 1.00 78.43 203 SER E CA 1
ATOM 9211 C C . SER E 1 202 ? 55.525 24.879 -0.046 1.00 78.64 203 SER E C 1
ATOM 9212 O O . SER E 1 202 ? 54.838 25.347 0.860 1.00 78.14 203 SER E O 1
ATOM 9215 N N . GLU E 1 203 ? 56.131 23.701 0.045 1.00 79.27 204 GLU E N 1
ATOM 9216 C CA . GLU E 1 203 ? 56.037 22.919 1.267 1.00 79.30 204 GLU E CA 1
ATOM 9217 C C . GLU E 1 203 ? 56.701 23.756 2.354 1.00 78.48 204 GLU E C 1
ATOM 9218 O O . GLU E 1 203 ? 57.591 24.555 2.072 1.00 77.09 204 GLU E O 1
ATOM 9224 N N . LEU E 1 204 ? 56.261 23.584 3.592 1.00 78.15 205 LEU E N 1
ATOM 9225 C CA . LEU E 1 204 ? 56.810 24.362 4.689 1.00 78.28 205 LEU E CA 1
ATOM 9226 C C . LEU E 1 204 ? 58.097 23.819 5.279 1.00 78.33 205 LEU E C 1
ATOM 9227 O O . LEU E 1 204 ? 58.425 22.646 5.135 1.00 77.68 205 LEU E O 1
ATOM 9232 N N . VAL E 1 205 ? 58.821 24.712 5.941 1.00 79.06 206 VAL E N 1
ATOM 9233 C CA . VAL E 1 205 ? 60.070 24.391 6.614 1.00 79.23 206 VAL E CA 1
ATOM 9234 C C . VAL E 1 205 ? 59.872 24.913 8.036 1.00 79.07 206 VAL E C 1
ATOM 9235 O O . VAL E 1 205 ? 60.016 26.105 8.299 1.00 79.61 206 VAL E O 1
ATOM 9239 N N . PRO E 1 206 ? 59.543 24.014 8.972 1.00 79.17 207 PRO E N 1
ATOM 9240 C CA . PRO E 1 206 ? 59.300 24.327 10.384 1.00 79.37 207 PRO E CA 1
ATOM 9241 C C . PRO E 1 206 ? 60.128 25.451 10.990 1.00 79.33 207 PRO E C 1
ATOM 9242 O O . PRO E 1 206 ? 59.670 26.151 11.893 1.00 79.37 207 PRO E O 1
ATOM 9246 N N . GLU E 1 207 ? 61.337 25.640 10.486 1.00 80.25 208 GLU E N 1
ATOM 9247 C CA . GLU E 1 207 ? 62.207 26.670 11.025 1.00 81.04 208 GLU E CA 1
ATOM 9248 C C . GLU E 1 207 ? 61.971 28.060 10.436 1.00 79.98 208 GLU E C 1
ATOM 9249 O O . GLU E 1 207 ? 62.520 29.042 10.934 1.00 80.05 208 GLU E O 1
ATOM 9255 N N . ASN E 1 208 ? 61.160 28.156 9.385 1.00 78.12 209 ASN E N 1
ATOM 9256 C CA . ASN E 1 208 ? 60.878 29.462 8.804 1.00 76.27 209 ASN E CA 1
ATOM 9257 C C . ASN E 1 208 ? 59.405 29.858 8.922 1.00 74.40 209 ASN E C 1
ATOM 9258 O O . ASN E 1 208 ? 58.844 30.512 8.042 1.00 74.09 209 ASN E O 1
ATOM 9263 N N . ILE E 1 209 ? 58.792 29.447 10.028 1.00 72.30 210 ILE E N 1
ATOM 9264 C CA . ILE E 1 209 ? 57.405 29.770 10.343 1.00 70.01 210 ILE E CA 1
ATOM 9265 C C . ILE E 1 209 ? 57.310 29.766 11.865 1.00 67.91 210 ILE E C 1
ATOM 9266 O O . ILE E 1 209 ? 57.895 28.911 12.519 1.00 66.87 210 ILE E O 1
ATOM 9271 N N . GLU E 1 210 ? 56.593 30.729 12.431 1.00 66.11 211 GLU E N 1
ATOM 9272 C CA . GLU E 1 210 ? 56.451 30.805 13.880 1.00 64.13 211 GLU E CA 1
ATOM 9273 C C . GLU E 1 210 ? 55.014 30.539 14.301 1.00 61.79 211 GLU E C 1
ATOM 9274 O O . GLU E 1 210 ? 54.082 31.073 13.711 1.00 61.34 211 GLU E O 1
ATOM 9280 N N . VAL E 1 211 ? 54.842 29.719 15.333 1.00 60.48 212 VAL E N 1
ATOM 9281 C CA . VAL E 1 211 ? 53.515 29.380 15.820 1.00 58.63 212 VAL E CA 1
ATOM 9282 C C . VAL E 1 211 ? 53.370 29.566 17.327 1.00 58.17 212 VAL E C 1
ATOM 9283 O O . VAL E 1 211 ? 54.216 29.142 18.108 1.00 57.37 212 VAL E O 1
ATOM 9287 N N . GLY E 1 212 ? 52.282 30.216 17.717 1.00 57.58 213 GLY E N 1
ATOM 9288 C CA . GLY E 1 212 ? 52.002 30.448 19.117 1.00 57.48 213 GLY E CA 1
ATOM 9289 C C . GLY E 1 212 ? 50.538 30.125 19.319 1.00 56.90 213 GLY E C 1
ATOM 9290 O O . GLY E 1 212 ? 49.780 30.121 18.354 1.00 56.34 213 GLY E O 1
ATOM 9291 N N . TYR E 1 213 ? 50.126 29.858 20.554 1.00 57.30 214 TYR E N 1
ATOM 9292 C CA . TYR E 1 213 ? 48.729 29.518 20.804 1.00 58.21 214 TYR E CA 1
ATOM 9293 C C . TYR E 1 213 ? 48.324 29.717 22.257 1.00 57.71 214 TYR E C 1
ATOM 9294 O O . TYR E 1 213 ? 49.160 29.948 23.133 1.00 57.36 214 TYR E O 1
ATOM 9303 N N . VAL E 1 214 ? 47.024 29.625 22.496 1.00 58.29 215 VAL E N 1
ATOM 9304 C CA . VAL E 1 214 ? 46.465 29.758 23.831 1.00 58.28 215 VAL E CA 1
ATOM 9305 C C . VAL E 1 214 ? 45.282 28.801 23.920 1.00 58.99 215 VAL E C 1
ATOM 9306 O O . VAL E 1 214 ? 44.290 28.962 23.215 1.00 57.96 215 VAL E O 1
ATOM 9310 N N . LYS E 1 215 ? 45.398 27.798 24.781 1.00 60.71 216 LYS E N 1
ATOM 9311 C CA . LYS E 1 215 ? 44.339 26.816 24.943 1.00 62.06 216 LYS E CA 1
ATOM 9312 C C . LYS E 1 215 ? 43.437 27.151 26.122 1.00 63.81 216 LYS E C 1
ATOM 9313 O O . LYS E 1 215 ? 43.847 27.840 27.059 1.00 63.18 216 LYS E O 1
ATOM 9319 N N . VAL E 1 216 ? 42.206 26.655 26.058 1.00 66.28 217 VAL E N 1
ATOM 9320 C CA . VAL E 1 216 ? 41.208 26.890 27.093 1.00 69.14 217 VAL E CA 1
ATOM 9321 C C . VAL E 1 216 ? 41.603 26.366 28.472 1.00 71.03 217 VAL E C 1
ATOM 9322 O O . VAL E 1 216 ? 41.202 26.932 29.493 1.00 71.54 217 VAL E O 1
ATOM 9326 N N . ASP E 1 217 ? 42.385 25.293 28.512 1.00 72.28 218 ASP E N 1
ATOM 9327 C CA . ASP E 1 217 ? 42.793 24.727 29.789 1.00 74.68 218 ASP E CA 1
ATOM 9328 C C . ASP E 1 217 ? 43.793 25.592 30.554 1.00 75.71 218 ASP E C 1
ATOM 9329 O O . ASP E 1 217 ? 43.532 25.996 31.690 1.00 76.64 218 ASP E O 1
ATOM 9334 N N . ASP E 1 218 ? 44.930 25.883 29.931 1.00 75.48 219 ASP E N 1
ATOM 9335 C CA . ASP E 1 218 ? 45.967 26.691 30.564 1.00 75.45 219 ASP E CA 1
ATOM 9336 C C . ASP E 1 218 ? 45.698 28.191 30.556 1.00 74.47 219 ASP E C 1
ATOM 9337 O O . ASP E 1 218 ? 46.045 28.888 31.511 1.00 74.02 219 ASP E O 1
ATOM 9342 N N . ARG E 1 219 ? 45.086 28.684 29.481 1.00 72.33 220 ARG E N 1
ATOM 9343 C CA . ARG E 1 219 ? 44.840 30.115 29.340 1.00 70.42 220 ARG E CA 1
ATOM 9344 C C . ARG E 1 219 ? 46.209 30.785 29.419 1.00 68.70 220 ARG E C 1
ATOM 9345 O O . ARG E 1 219 ? 46.337 31.930 29.842 1.00 68.41 220 ARG E O 1
ATOM 9353 N N . THR E 1 220 A 47.230 30.045 29.004 1.00 67.12 220 THR E N 1
ATOM 9354 C CA . THR E 1 220 A 48.603 30.521 29.027 1.00 67.03 220 THR E CA 1
ATOM 9355 C C . THR E 1 220 A 49.234 30.449 27.644 1.00 67.01 220 THR E C 1
ATOM 9356 O O . THR E 1 220 A 49.324 29.378 27.041 1.00 67.43 220 THR E O 1
ATOM 9360 N N . PHE E 1 221 ? 49.675 31.595 27.143 1.00 66.36 221 PHE E N 1
ATOM 9361 C CA . PHE E 1 221 ? 50.290 31.642 25.832 1.00 66.05 221 PHE E CA 1
ATOM 9362 C C . PHE E 1 221 ? 51.629 30.932 25.835 1.00 67.38 221 PHE E C 1
ATOM 9363 O O . PHE E 1 221 ? 52.350 30.951 26.831 1.00 68.20 221 PHE E O 1
ATOM 9371 N N . LYS E 1 222 ? 51.948 30.299 24.712 1.00 68.21 222 LYS E N 1
ATOM 9372 C CA . LYS E 1 222 ? 53.216 29.605 24.557 1.00 70.58 222 LYS E CA 1
ATOM 9373 C C . LYS E 1 222 ? 53.517 29.346 23.086 1.00 71.24 222 LYS E C 1
ATOM 9374 O O . LYS E 1 222 ? 52.628 29.062 22.285 1.00 70.95 222 LYS E O 1
ATOM 9380 N N . GLU E 1 223 ? 54.789 29.467 22.746 1.00 72.55 223 GLU E N 1
ATOM 9381 C CA . GLU E 1 223 ? 55.261 29.275 21.388 1.00 75.06 223 GLU E CA 1
ATOM 9382 C C . GLU E 1 223 ? 55.614 27.803 21.197 1.00 75.91 223 GLU E C 1
ATOM 9383 O O . GLU E 1 223 ? 55.982 27.127 22.155 1.00 76.19 223 GLU E O 1
ATOM 9389 N N . VAL E 1 224 ? 55.483 27.297 19.973 1.00 76.92 224 VAL E N 1
ATOM 9390 C CA . VAL E 1 224 ? 55.808 25.899 19.709 1.00 78.01 224 VAL E CA 1
ATOM 9391 C C . VAL E 1 224 ? 57.204 25.784 19.114 1.00 78.58 224 VAL E C 1
ATOM 9392 O O . VAL E 1 224 ? 57.552 26.492 18.169 1.00 78.63 224 VAL E O 1
ATOM 9396 N N . SER E 1 225 ? 58.008 24.893 19.683 1.00 80.00 225 SER E N 1
ATOM 9397 C CA . SER E 1 225 ? 59.368 24.683 19.202 1.00 81.10 225 SER E CA 1
ATOM 9398 C C . SER E 1 225 ? 59.342 23.999 17.842 1.00 81.46 225 SER E C 1
ATOM 9399 O O . SER E 1 225 ? 58.436 23.223 17.541 1.00 81.94 225 SER E O 1
ATOM 9402 N N . PRO E 1 226 ? 60.341 24.281 16.997 1.00 81.81 226 PRO E N 1
ATOM 9403 C CA . PRO E 1 226 ? 60.381 23.661 15.670 1.00 82.28 226 PRO E CA 1
ATOM 9404 C C . PRO E 1 226 ? 60.367 22.140 15.755 1.00 82.62 226 PRO E C 1
ATOM 9405 O O . PRO E 1 226 ? 60.017 21.461 14.794 1.00 82.39 226 PRO E O 1
ATOM 9409 N N . GLU E 1 227 ? 60.747 21.610 16.912 1.00 83.59 227 GLU E N 1
ATOM 9410 C CA . GLU E 1 227 ? 60.756 20.169 17.122 1.00 84.49 227 GLU E CA 1
ATOM 9411 C C . GLU E 1 227 ? 59.331 19.666 17.352 1.00 84.33 227 GLU E C 1
ATOM 9412 O O . GLU E 1 227 ? 58.911 18.674 16.754 1.00 83.78 227 GLU E O 1
ATOM 9418 N N . GLU E 1 228 ? 58.591 20.356 18.217 1.00 84.42 228 GLU E N 1
ATOM 9419 C CA . GLU E 1 228 ? 57.209 19.983 18.509 1.00 84.47 228 GLU E CA 1
ATOM 9420 C C . GLU E 1 228 ? 56.377 20.303 17.279 1.00 83.83 228 GLU E C 1
ATOM 9421 O O . GLU E 1 228 ? 55.285 19.766 17.085 1.00 83.91 228 GLU E O 1
ATOM 9427 N N . LEU E 1 229 ? 56.919 21.183 16.448 1.00 82.71 229 LEU E N 1
ATOM 9428 C CA . LEU E 1 229 ? 56.246 21.639 15.246 1.00 81.20 229 LEU E CA 1
ATOM 9429 C C . LEU E 1 229 ? 56.532 20.787 14.008 1.00 79.89 229 LEU E C 1
ATOM 9430 O O . LEU E 1 229 ? 55.707 20.719 13.098 1.00 78.75 229 LEU E O 1
ATOM 9435 N N . LYS E 1 230 ? 57.683 20.120 13.983 1.00 79.07 230 LYS E N 1
ATOM 9436 C CA . LYS E 1 230 ? 58.065 19.291 12.837 1.00 77.62 230 LYS E CA 1
ATOM 9437 C C . LYS E 1 230 ? 57.012 18.258 12.424 1.00 76.18 230 LYS E C 1
ATOM 9438 O O . LYS E 1 230 ? 56.711 18.108 11.239 1.00 75.20 230 LYS E O 1
ATOM 9444 N N . PRO E 1 231 ? 56.445 17.522 13.392 1.00 74.82 231 PRO E N 1
ATOM 9445 C CA . PRO E 1 231 ? 55.431 16.530 13.019 1.00 73.91 231 PRO E CA 1
ATOM 9446 C C . PRO E 1 231 ? 54.239 17.141 12.278 1.00 73.17 231 PRO E C 1
ATOM 9447 O O . PRO E 1 231 ? 53.729 16.564 11.316 1.00 72.41 231 PRO E O 1
ATOM 9451 N N . TYR E 1 232 ? 53.803 18.315 12.726 1.00 72.79 232 TYR E N 1
ATOM 9452 C CA . TYR E 1 232 ? 52.674 18.997 12.101 1.00 71.34 232 TYR E CA 1
ATOM 9453 C C . TYR E 1 232 ? 52.995 19.455 10.681 1.00 71.43 232 TYR E C 1
ATOM 9454 O O . TYR E 1 232 ? 52.140 19.401 9.797 1.00 70.14 232 TYR E O 1
ATOM 9463 N N . VAL E 1 233 ? 54.225 19.917 10.468 1.00 72.03 233 VAL E N 1
ATOM 9464 C CA . VAL E 1 233 ? 54.647 20.370 9.145 1.00 72.64 233 VAL E CA 1
ATOM 9465 C C . VAL E 1 233 ? 54.657 19.199 8.174 1.00 73.85 233 VAL E C 1
ATOM 9466 O O . VAL E 1 233 ? 54.191 19.315 7.042 1.00 73.82 233 VAL E O 1
ATOM 9470 N N . GLU E 1 234 A 55.202 18.075 8.627 1.00 74.79 233 GLU E N 1
ATOM 9471 C CA . GLU E 1 234 A 55.274 16.872 7.814 1.00 75.51 233 GLU E CA 1
ATOM 9472 C C . GLU E 1 234 A 53.887 16.516 7.298 1.00 76.03 233 GLU E C 1
ATOM 9473 O O . GLU E 1 234 A 53.698 16.298 6.101 1.00 75.85 233 GLU E O 1
ATOM 9479 N N . ARG E 1 235 B 52.913 16.464 8.201 1.00 76.82 233 ARG E N 1
ATOM 9480 C CA . ARG E 1 235 B 51.554 16.135 7.803 1.00 77.76 233 ARG E CA 1
ATOM 9481 C C . ARG E 1 235 B 51.008 17.223 6.891 1.00 77.36 233 ARG E C 1
ATOM 9482 O O . ARG E 1 235 B 50.344 16.938 5.898 1.00 76.97 233 ARG E O 1
ATOM 9490 N N . ALA E 1 236 C 51.299 18.473 7.231 1.00 77.90 233 ALA E N 1
ATOM 9491 C CA . ALA E 1 236 C 50.836 19.607 6.444 1.00 78.40 233 ALA E CA 1
ATOM 9492 C C . ALA E 1 236 C 51.403 19.570 5.029 1.00 78.27 233 ALA E C 1
ATOM 9493 O O . ALA E 1 236 C 50.671 19.738 4.054 1.00 77.23 233 ALA E O 1
ATOM 9495 N N . ASN E 1 237 D 52.708 19.350 4.923 1.00 78.70 233 ASN E N 1
ATOM 9496 C CA . ASN E 1 237 D 53.363 19.290 3.622 1.00 79.48 233 ASN E CA 1
ATOM 9497 C C . ASN E 1 237 D 52.773 18.198 2.735 1.00 80.13 233 ASN E C 1
ATOM 9498 O O . ASN E 1 237 D 52.795 18.303 1.510 1.00 79.42 233 ASN E O 1
ATOM 9503 N N . GLU E 1 238 E 52.242 17.150 3.356 1.00 81.36 233 GLU E N 1
ATOM 9504 C CA . GLU E 1 238 E 51.642 16.058 2.605 1.00 81.90 233 GLU E CA 1
ATOM 9505 C C . GLU E 1 238 E 50.506 16.610 1.750 1.00 82.26 233 GLU E C 1
ATOM 9506 O O . GLU E 1 238 E 50.517 16.469 0.527 1.00 82.13 233 GLU E O 1
ATOM 9512 N N . ARG E 1 239 F 49.536 17.249 2.401 1.00 83.04 233 ARG E N 1
ATOM 9513 C CA . ARG E 1 239 F 48.384 17.824 1.709 1.00 83.78 233 ARG E CA 1
ATOM 9514 C C . ARG E 1 239 F 48.766 19.000 0.817 1.00 84.08 233 ARG E C 1
ATOM 9515 O O . ARG E 1 239 F 48.205 19.176 -0.263 1.00 83.79 233 ARG E O 1
ATOM 9523 N N . ILE E 1 240 G 49.712 19.814 1.272 1.00 84.46 233 ILE E N 1
ATOM 9524 C CA . ILE E 1 240 G 50.158 20.951 0.482 1.00 84.25 233 ILE E CA 1
ATOM 9525 C C . ILE E 1 240 G 50.699 20.403 -0.828 1.00 84.75 233 ILE E C 1
ATOM 9526 O O . ILE E 1 240 G 50.400 20.917 -1.903 1.00 83.84 233 ILE E O 1
ATOM 9531 N N . ARG E 1 241 H 51.494 19.344 -0.720 1.00 85.97 233 ARG E N 1
ATOM 9532 C CA . ARG E 1 241 H 52.085 18.691 -1.878 1.00 86.99 233 ARG E CA 1
ATOM 9533 C C . ARG E 1 241 H 50.963 18.161 -2.761 1.00 87.98 233 ARG E C 1
ATOM 9534 O O . ARG E 1 241 H 50.971 18.347 -3.979 1.00 87.90 233 ARG E O 1
ATOM 9542 N N . GLU E 1 242 I 49.991 17.511 -2.126 1.00 88.86 233 GLU E N 1
ATOM 9543 C CA . GLU E 1 242 I 48.845 16.935 -2.818 1.00 89.35 233 GLU E CA 1
ATOM 9544 C C . GLU E 1 242 I 47.990 17.978 -3.533 1.00 89.48 233 GLU E C 1
ATOM 9545 O O . GLU E 1 242 I 47.439 17.706 -4.597 1.00 89.78 233 GLU E O 1
ATOM 9551 N N . LEU E 1 243 J 47.880 19.169 -2.953 1.00 90.25 233 LEU E N 1
ATOM 9552 C CA . LEU E 1 243 J 47.076 20.230 -3.555 1.00 90.84 233 LEU E CA 1
ATOM 9553 C C . LEU E 1 243 J 47.854 21.123 -4.510 1.00 90.95 233 LEU E C 1
ATOM 9554 O O . LEU E 1 243 J 47.321 21.560 -5.530 1.00 90.89 233 LEU E O 1
ATOM 9559 N N . LEU E 1 244 K 49.107 21.407 -4.178 1.00 91.24 233 LEU E N 1
ATOM 9560 C CA . LEU E 1 244 K 49.929 22.255 -5.032 1.00 91.41 233 LEU E CA 1
ATOM 9561 C C . LEU E 1 244 K 50.171 21.528 -6.351 1.00 91.85 233 LEU E C 1
ATOM 9562 O O . LEU E 1 244 K 50.845 20.499 -6.390 1.00 92.45 233 LEU E O 1
ATOM 9567 N N . LYS E 1 245 L 49.606 22.061 -7.428 0.00 92.15 233 LYS E N 1
ATOM 9568 C CA . LYS E 1 245 L 49.751 21.468 -8.753 0.00 92.34 233 LYS E CA 1
ATOM 9569 C C . LYS E 1 245 L 49.508 19.961 -8.731 0.00 92.58 233 LYS E C 1
ATOM 9570 O O . LYS E 1 245 L 50.412 19.174 -8.449 0.00 92.58 233 LYS E O 1
ATOM 9576 N N . LYS E 1 246 M 48.280 19.568 -9.042 0.00 92.90 233 LYS E N 1
ATOM 9577 C CA . LYS E 1 246 M 47.907 18.164 -9.056 0.00 93.29 233 LYS E CA 1
ATOM 9578 C C . LYS E 1 246 M 48.583 17.423 -10.210 0.00 93.61 233 LYS E C 1
ATOM 9579 O O . LYS E 1 246 M 49.291 18.092 -11.003 1.00 94.09 233 LYS E O 1
ATOM 9586 N N . PRO F 1 4 ? 28.035 69.289 -5.581 0.00 66.16 4 PRO F N 1
ATOM 9587 C CA . PRO F 1 4 ? 29.209 68.442 -5.878 0.00 66.11 4 PRO F CA 1
ATOM 9588 C C . PRO F 1 4 ? 30.152 69.199 -6.801 0.00 66.00 4 PRO F C 1
ATOM 9589 O O . PRO F 1 4 ? 30.485 68.723 -7.887 0.00 66.05 4 PRO F O 1
ATOM 9593 N N . GLN F 1 5 ? 30.577 70.380 -6.369 1.00 65.82 5 GLN F N 1
ATOM 9594 C CA . GLN F 1 5 ? 31.472 71.194 -7.180 1.00 65.42 5 GLN F CA 1
ATOM 9595 C C . GLN F 1 5 ? 32.864 71.332 -6.563 1.00 64.33 5 GLN F C 1
ATOM 9596 O O . GLN F 1 5 ? 33.023 71.802 -5.426 1.00 62.34 5 GLN F O 1
ATOM 9602 N N . MET F 1 6 ? 33.872 70.914 -7.329 1.00 63.88 6 MET F N 1
ATOM 9603 C CA . MET F 1 6 ? 35.261 70.989 -6.885 1.00 61.79 6 MET F CA 1
ATOM 9604 C C . MET F 1 6 ? 35.539 72.433 -6.473 1.00 59.14 6 MET F C 1
ATOM 9605 O O . MET F 1 6 ? 34.901 73.360 -6.969 1.00 59.75 6 MET F O 1
ATOM 9610 N N . GLY F 1 7 ? 36.493 72.620 -5.572 1.00 55.86 7 GLY F N 1
ATOM 9611 C CA . GLY F 1 7 ? 36.805 73.960 -5.125 1.00 52.23 7 GLY F CA 1
ATOM 9612 C C . GLY F 1 7 ? 36.139 74.283 -3.805 1.00 49.38 7 GLY F C 1
ATOM 9613 O O . GLY F 1 7 ? 36.648 75.096 -3.042 1.00 51.42 7 GLY F O 1
ATOM 9614 N N . TYR F 1 8 ? 35.006 73.646 -3.524 1.00 46.43 8 TYR F N 1
ATOM 9615 C CA . TYR F 1 8 ? 34.289 73.895 -2.275 1.00 43.23 8 TYR F CA 1
ATOM 9616 C C . TYR F 1 8 ? 33.982 72.604 -1.511 1.00 41.64 8 TYR F C 1
ATOM 9617 O O . TYR F 1 8 ? 33.353 72.643 -0.455 1.00 41.57 8 TYR F O 1
ATOM 9626 N N . ASP F 1 9 ? 34.443 71.466 -2.019 1.00 39.76 9 ASP F N 1
ATOM 9627 C CA . ASP F 1 9 ? 34.113 70.197 -1.385 1.00 38.87 9 ASP F CA 1
ATOM 9628 C C . ASP F 1 9 ? 35.206 69.403 -0.666 1.00 39.32 9 ASP F C 1
ATOM 9629 O O . ASP F 1 9 ? 35.033 68.207 -0.406 1.00 38.10 9 ASP F O 1
ATOM 9634 N N . ARG F 1 10 ? 36.329 70.026 -0.336 1.00 40.37 10 ARG F N 1
ATOM 9635 C CA . ARG F 1 10 ? 37.341 69.259 0.368 1.00 41.78 10 ARG F CA 1
ATOM 9636 C C . ARG F 1 10 ? 37.807 69.849 1.692 1.00 39.82 10 ARG F C 1
ATOM 9637 O O . ARG F 1 10 ? 38.916 69.589 2.141 1.00 41.49 10 ARG F O 1
ATOM 9645 N N . ALA F 1 11 ? 36.933 70.625 2.326 1.00 38.18 11 ALA F N 1
ATOM 9646 C CA . ALA F 1 11 ? 37.217 71.241 3.625 1.00 34.60 11 ALA F CA 1
ATOM 9647 C C . ALA F 1 11 ? 35.878 71.433 4.338 1.00 32.61 11 ALA F C 1
ATOM 9648 O O . ALA F 1 11 ? 35.053 72.250 3.927 1.00 33.10 11 ALA F O 1
ATOM 9650 N N . ILE F 1 12 ? 35.683 70.679 5.411 1.00 30.22 12 ILE F N 1
ATOM 9651 C CA . ILE F 1 12 ? 34.445 70.712 6.184 1.00 31.21 12 ILE F CA 1
ATOM 9652 C C . ILE F 1 12 ? 33.964 72.102 6.597 1.00 31.10 12 ILE F C 1
ATOM 9653 O O . ILE F 1 12 ? 32.764 72.342 6.744 1.00 29.48 12 ILE F O 1
ATOM 9658 N N . THR F 1 13 ? 34.902 73.019 6.773 1.00 30.80 13 THR F N 1
ATOM 9659 C CA . THR F 1 13 ? 34.552 74.357 7.199 1.00 32.85 13 THR F CA 1
ATOM 9660 C C . THR F 1 13 ? 34.160 75.322 6.095 1.00 33.12 13 THR F C 1
ATOM 9661 O O . THR F 1 13 ? 33.804 76.460 6.378 1.00 34.13 13 THR F O 1
ATOM 9665 N N . VAL F 1 14 ? 34.210 74.876 4.848 1.00 33.57 14 VAL F N 1
ATOM 9666 C CA . VAL F 1 14 ? 33.856 75.747 3.736 1.00 32.81 14 VAL F CA 1
ATOM 9667 C C . VAL F 1 14 ? 32.450 75.540 3.197 1.00 33.82 14 VAL F C 1
ATOM 9668 O O . VAL F 1 14 ? 32.047 74.414 2.912 1.00 35.47 14 VAL F O 1
ATOM 9672 N N . PHE F 1 15 ? 31.702 76.637 3.086 1.00 32.02 15 PHE F N 1
ATOM 9673 C CA . PHE F 1 15 ? 30.361 76.595 2.514 1.00 31.74 15 PHE F CA 1
ATOM 9674 C C . PHE F 1 15 ? 30.549 76.721 1.002 1.00 33.52 15 PHE F C 1
ATOM 9675 O O . PHE F 1 15 ? 31.500 77.364 0.534 1.00 31.95 15 PHE F O 1
ATOM 9683 N N . SER F 1 16 ? 29.650 76.109 0.242 1.00 34.36 16 SER F N 1
ATOM 9684 C CA . SER F 1 16 ? 29.700 76.205 -1.209 1.00 35.78 16 SER F CA 1
ATOM 9685 C C . SER F 1 16 ? 28.901 77.470 -1.552 1.00 36.02 16 SER F C 1
ATOM 9686 O O . SER F 1 16 ? 28.255 78.049 -0.683 1.00 36.61 16 SER F O 1
ATOM 9689 N N . PRO F 1 17 ? 28.954 77.925 -2.814 1.00 36.13 17 PRO F N 1
ATOM 9690 C CA . PRO F 1 17 ? 28.194 79.124 -3.171 1.00 34.72 17 PRO F CA 1
ATOM 9691 C C . PRO F 1 17 ? 26.685 78.971 -2.919 1.00 35.14 17 PRO F C 1
ATOM 9692 O O . PRO F 1 17 ? 26.007 79.958 -2.670 1.00 34.93 17 PRO F O 1
ATOM 9696 N N . ASP F 1 18 ? 26.156 77.751 -2.979 1.00 35.60 18 ASP F N 1
ATOM 9697 C CA . ASP F 1 18 ? 24.725 77.564 -2.715 1.00 36.87 18 ASP F CA 1
ATOM 9698 C C . ASP F 1 18 ? 24.445 77.102 -1.283 1.00 36.42 18 ASP F C 1
ATOM 9699 O O . ASP F 1 18 ? 23.457 76.430 -1.023 1.00 36.24 18 ASP F O 1
ATOM 9704 N N . GLY F 1 19 ? 25.345 77.471 -0.368 1.00 36.78 19 GLY F N 1
ATOM 9705 C CA . GLY F 1 19 ? 25.191 77.177 1.055 1.00 36.17 19 GLY F CA 1
ATOM 9706 C C . GLY F 1 19 ? 25.169 75.748 1.537 1.00 35.41 19 GLY F C 1
ATOM 9707 O O . GLY F 1 19 ? 24.318 75.371 2.334 1.00 35.18 19 GLY F O 1
ATOM 9708 N N . ARG F 1 20 ? 26.117 74.947 1.075 1.00 35.70 20 ARG F N 1
ATOM 9709 C CA . ARG F 1 20 ? 26.159 73.571 1.501 1.00 34.67 20 ARG F CA 1
ATOM 9710 C C . ARG F 1 20 ? 27.521 73.188 2.073 1.00 34.25 20 ARG F C 1
ATOM 9711 O O . ARG F 1 20 ? 28.514 73.901 1.910 1.00 31.23 20 ARG F O 1
ATOM 9719 N N . LEU F 1 21 ? 27.529 72.065 2.782 1.00 32.29 21 LEU F N 1
ATOM 9720 C CA . LEU F 1 21 ? 28.721 71.512 3.387 1.00 31.28 21 LEU F CA 1
ATOM 9721 C C . LEU F 1 21 ? 28.949 70.170 2.700 1.00 31.44 21 LEU F C 1
ATOM 9722 O O . LEU F 1 21 ? 28.565 69.120 3.213 1.00 31.45 21 LEU F O 1
ATOM 9727 N N . PHE F 1 22 ? 29.569 70.206 1.529 1.00 31.88 22 PHE F N 1
ATOM 9728 C CA . PHE F 1 22 ? 29.804 68.982 0.779 1.00 32.10 22 PHE F CA 1
ATOM 9729 C C . PHE F 1 22 ? 30.518 67.852 1.528 1.00 31.29 22 PHE F C 1
ATOM 9730 O O . PHE F 1 22 ? 30.209 66.680 1.308 1.00 29.81 22 PHE F O 1
ATOM 9738 N N . GLN F 1 23 ? 31.450 68.180 2.420 1.00 31.00 23 GLN F N 1
ATOM 9739 C CA . GLN F 1 23 ? 32.123 67.123 3.166 1.00 30.56 23 GLN F CA 1
ATOM 9740 C C . GLN F 1 23 ? 31.122 66.358 4.048 1.00 31.27 23 GLN F C 1
ATOM 9741 O O . GLN F 1 23 ? 31.296 65.171 4.322 1.00 30.65 23 GLN F O 1
ATOM 9747 N N . VAL F 1 24 ? 30.065 67.036 4.478 1.00 31.76 24 VAL F N 1
ATOM 9748 C CA . VAL F 1 24 ? 29.036 66.379 5.270 1.00 34.01 24 VAL F CA 1
ATOM 9749 C C . VAL F 1 24 ? 28.198 65.497 4.331 1.00 34.54 24 VAL F C 1
ATOM 9750 O O . VAL F 1 24 ? 27.811 64.383 4.682 1.00 34.77 24 VAL F O 1
ATOM 9754 N N . GLU F 1 25 ? 27.920 65.999 3.134 1.00 34.62 25 GLU F N 1
ATOM 9755 C CA . GLU F 1 25 ? 27.138 65.224 2.179 1.00 35.68 25 GLU F CA 1
ATOM 9756 C C . GLU F 1 25 ? 27.921 63.993 1.750 1.00 36.32 25 GLU F C 1
ATOM 9757 O O . GLU F 1 25 ? 27.343 62.918 1.562 1.00 36.46 25 GLU F O 1
ATOM 9763 N N . TYR F 1 26 ? 29.241 64.147 1.616 1.00 35.52 26 TYR F N 1
ATOM 9764 C CA . TYR F 1 26 ? 30.095 63.035 1.236 1.00 32.90 26 TYR F CA 1
ATOM 9765 C C . TYR F 1 26 ? 30.143 62.031 2.379 1.00 32.60 26 TYR F C 1
ATOM 9766 O O . TYR F 1 26 ? 30.131 60.824 2.152 1.00 33.17 26 TYR F O 1
ATOM 9775 N N . ALA F 1 27 ? 30.196 62.523 3.612 1.00 32.35 27 ALA F N 1
ATOM 9776 C CA . ALA F 1 27 ? 30.217 61.626 4.754 1.00 31.62 27 ALA F CA 1
ATOM 9777 C C . ALA F 1 27 ? 28.944 60.785 4.704 1.00 33.12 27 ALA F C 1
ATOM 9778 O O . ALA F 1 27 ? 28.971 59.584 5.004 1.00 32.50 27 ALA F O 1
ATOM 9780 N N . ARG F 1 28 ? 27.830 61.408 4.322 1.00 32.95 28 ARG F N 1
ATOM 9781 C CA . ARG F 1 28 ? 26.571 60.679 4.249 1.00 34.94 28 ARG F CA 1
ATOM 9782 C C . ARG F 1 28 ? 26.648 59.536 3.244 1.00 37.60 28 ARG F C 1
ATOM 9783 O O . ARG F 1 28 ? 25.916 58.543 3.371 1.00 38.81 28 ARG F O 1
ATOM 9791 N N . GLU F 1 29 ? 27.534 59.664 2.253 1.00 38.81 29 GLU F N 1
ATOM 9792 C CA . GLU F 1 29 ? 27.692 58.613 1.256 1.00 38.31 29 GLU F CA 1
ATOM 9793 C C . GLU F 1 29 ? 28.278 57.378 1.926 1.00 38.64 29 GLU F C 1
ATOM 9794 O O . GLU F 1 29 ? 28.077 56.257 1.468 1.00 38.84 29 GLU F O 1
ATOM 9800 N N . ALA F 1 30 ? 28.992 57.577 3.028 1.00 39.02 30 ALA F N 1
ATOM 9801 C CA . ALA F 1 30 ? 29.580 56.445 3.733 1.00 38.59 30 ALA F CA 1
ATOM 9802 C C . ALA F 1 30 ? 28.504 55.615 4.431 1.00 38.72 30 ALA F C 1
ATOM 9803 O O . ALA F 1 30 ? 28.554 54.386 4.407 1.00 39.94 30 ALA F O 1
ATOM 9805 N N . VAL F 1 31 ? 27.517 56.263 5.042 1.00 38.47 31 VAL F N 1
ATOM 9806 C CA . VAL F 1 31 ? 26.501 55.480 5.731 1.00 41.51 31 VAL F CA 1
ATOM 9807 C C . VAL F 1 31 ? 25.594 54.711 4.760 1.00 43.04 31 VAL F C 1
ATOM 9808 O O . VAL F 1 31 ? 25.021 53.672 5.123 1.00 42.93 31 VAL F O 1
ATOM 9812 N N . LYS F 1 32 ? 25.481 55.205 3.527 1.00 44.73 32 LYS F N 1
ATOM 9813 C CA . LYS F 1 32 ? 24.669 54.540 2.503 1.00 44.78 32 LYS F CA 1
ATOM 9814 C C . LYS F 1 32 ? 25.172 53.127 2.226 1.00 44.51 32 LYS F C 1
ATOM 9815 O O . LYS F 1 32 ? 24.389 52.239 1.911 1.00 44.74 32 LYS F O 1
ATOM 9821 N N . ARG F 1 33 ? 26.486 52.935 2.325 1.00 44.82 33 ARG F N 1
ATOM 9822 C CA . ARG F 1 33 ? 27.109 51.635 2.070 1.00 44.78 33 ARG F CA 1
ATOM 9823 C C . ARG F 1 33 ? 26.938 50.589 3.165 1.00 45.03 33 ARG F C 1
ATOM 9824 O O . ARG F 1 33 ? 27.286 49.425 2.956 1.00 46.68 33 ARG F O 1
ATOM 9832 N N . GLY F 1 34 ? 26.428 50.987 4.329 1.00 44.38 34 GLY F N 1
ATOM 9833 C CA . GLY F 1 34 ? 26.283 50.040 5.420 1.00 43.17 34 GLY F CA 1
ATOM 9834 C C . GLY F 1 34 ? 25.081 49.120 5.375 1.00 43.33 34 GLY F C 1
ATOM 9835 O O . GLY F 1 34 ? 24.088 49.401 4.699 1.00 43.88 34 GLY F O 1
ATOM 9836 N N . ALA F 1 35 ? 25.169 48.005 6.097 1.00 42.54 35 ALA F N 1
ATOM 9837 C CA . ALA F 1 35 ? 24.064 47.058 6.153 1.00 42.31 35 ALA F CA 1
ATOM 9838 C C . ALA F 1 35 ? 22.906 47.873 6.674 1.00 42.53 35 ALA F C 1
ATOM 9839 O O . ALA F 1 35 ? 23.093 48.718 7.554 1.00 44.60 35 ALA F O 1
ATOM 9841 N N . THR F 1 36 ? 21.713 47.631 6.153 1.00 42.47 36 THR F N 1
ATOM 9842 C CA . THR F 1 36 ? 20.569 48.410 6.586 1.00 43.33 36 THR F CA 1
ATOM 9843 C C . THR F 1 36 ? 20.045 48.057 7.969 1.00 42.39 36 THR F C 1
ATOM 9844 O O . THR F 1 36 ? 20.000 46.899 8.359 1.00 43.12 36 THR F O 1
ATOM 9848 N N . ALA F 1 37 ? 19.676 49.084 8.720 1.00 42.54 37 ALA F N 1
ATOM 9849 C CA . ALA F 1 37 ? 19.124 48.908 10.052 1.00 41.18 37 ALA F CA 1
ATOM 9850 C C . ALA F 1 37 ? 17.759 49.587 10.039 1.00 41.25 37 ALA F C 1
ATOM 9851 O O . ALA F 1 37 ? 17.607 50.709 9.545 1.00 41.18 37 ALA F O 1
ATOM 9853 N N . ILE F 1 38 ? 16.768 48.894 10.578 1.00 41.24 38 ILE F N 1
ATOM 9854 C CA . ILE F 1 38 ? 15.414 49.398 10.619 1.00 42.14 38 ILE F CA 1
ATOM 9855 C C . ILE F 1 38 ? 14.943 49.683 12.036 1.00 43.78 38 ILE F C 1
ATOM 9856 O O . ILE F 1 38 ? 15.322 49.000 12.995 1.00 43.74 38 ILE F O 1
ATOM 9861 N N . GLY F 1 39 ? 14.105 50.704 12.151 1.00 44.42 39 GLY F N 1
ATOM 9862 C CA . GLY F 1 39 ? 13.550 51.081 13.428 1.00 45.88 39 GLY F CA 1
ATOM 9863 C C . GLY F 1 39 ? 12.057 51.270 13.267 1.00 47.98 39 GLY F C 1
ATOM 9864 O O . GLY F 1 39 ? 11.596 51.928 12.331 1.00 48.24 39 GLY F O 1
ATOM 9865 N N . ILE F 1 40 ? 11.288 50.674 14.167 1.00 49.06 40 ILE F N 1
ATOM 9866 C CA . ILE F 1 40 ? 9.845 50.814 14.104 1.00 51.21 40 ILE F CA 1
ATOM 9867 C C . ILE F 1 40 ? 9.281 50.915 15.506 1.00 52.30 40 ILE F C 1
ATOM 9868 O O . ILE F 1 40 ? 9.623 50.132 16.391 1.00 51.19 40 ILE F O 1
ATOM 9873 N N . LYS F 1 41 ? 8.420 51.905 15.695 1.00 54.24 41 LYS F N 1
ATOM 9874 C CA . LYS F 1 41 ? 7.803 52.149 16.981 1.00 56.52 41 LYS F CA 1
ATOM 9875 C C . LYS F 1 41 ? 6.312 51.843 16.927 1.00 57.69 41 LYS F C 1
ATOM 9876 O O . LYS F 1 41 ? 5.674 51.965 15.878 1.00 57.42 41 LYS F O 1
ATOM 9882 N N . CYS F 1 42 ? 5.767 51.437 18.068 1.00 59.18 42 CYS F N 1
ATOM 9883 C CA . CYS F 1 42 ? 4.347 51.140 18.172 1.00 60.38 42 CYS F CA 1
ATOM 9884 C C . CYS F 1 42 ? 3.868 51.541 19.561 1.00 61.42 42 CYS F C 1
ATOM 9885 O O . CYS F 1 42 ? 4.625 52.106 20.349 1.00 61.74 42 CYS F O 1
ATOM 9888 N N . LYS F 1 43 ? 2.612 51.235 19.855 1.00 62.91 43 LYS F N 1
ATOM 9889 C CA . LYS F 1 43 ? 1.996 51.562 21.137 1.00 63.05 43 LYS F CA 1
ATOM 9890 C C . LYS F 1 43 ? 2.747 51.011 22.352 1.00 63.53 43 LYS F C 1
ATOM 9891 O O . LYS F 1 43 ? 3.072 51.748 23.286 1.00 63.82 43 LYS F O 1
ATOM 9897 N N . GLU F 1 44 ? 3.034 49.714 22.321 1.00 63.83 44 GLU F N 1
ATOM 9898 C CA . GLU F 1 44 ? 3.699 49.041 23.429 1.00 64.26 44 GLU F CA 1
ATOM 9899 C C . GLU F 1 44 ? 5.229 49.022 23.463 1.00 63.69 44 GLU F C 1
ATOM 9900 O O . GLU F 1 44 ? 5.824 48.456 24.389 1.00 63.69 44 GLU F O 1
ATOM 9906 N N . GLY F 1 45 ? 5.878 49.635 22.478 1.00 62.23 45 GLY F N 1
ATOM 9907 C CA . GLY F 1 45 ? 7.329 49.637 22.496 1.00 58.88 45 GLY F CA 1
ATOM 9908 C C . GLY F 1 45 ? 7.998 49.999 21.191 1.00 57.32 45 GLY F C 1
ATOM 9909 O O . GLY F 1 45 ? 7.340 50.391 20.221 1.00 58.15 45 GLY F O 1
ATOM 9910 N N . VAL F 1 46 ? 9.321 49.869 21.172 1.00 54.34 46 VAL F N 1
ATOM 9911 C CA . VAL F 1 46 ? 10.098 50.191 19.986 1.00 52.02 46 VAL F CA 1
ATOM 9912 C C . VAL F 1 46 ? 10.973 49.013 19.587 1.00 50.06 46 VAL F C 1
ATOM 9913 O O . VAL F 1 46 ? 11.501 48.307 20.439 1.00 48.34 46 VAL F O 1
ATOM 9917 N N . ILE F 1 47 ? 11.118 48.808 18.283 1.00 49.12 47 ILE F N 1
ATOM 9918 C CA . ILE F 1 47 ? 11.902 47.697 17.762 1.00 48.14 47 ILE F CA 1
ATOM 9919 C C . ILE F 1 47 ? 13.017 48.136 16.814 1.00 47.84 47 ILE F C 1
ATOM 9920 O O . ILE F 1 47 ? 12.871 49.098 16.058 1.00 47.69 47 ILE F O 1
ATOM 9925 N N . LEU F 1 48 ? 14.126 47.409 16.856 1.00 47.29 48 LEU F N 1
ATOM 9926 C CA . LEU F 1 48 ? 15.273 47.680 16.004 1.00 47.59 48 LEU F CA 1
ATOM 9927 C C . LEU F 1 48 ? 15.657 46.387 15.296 1.00 49.22 48 LEU F C 1
ATOM 9928 O O . LEU F 1 48 ? 15.895 45.365 15.948 1.00 48.60 48 LEU F O 1
ATOM 9933 N N . ILE F 1 49 ? 15.701 46.428 13.965 1.00 49.99 49 ILE F N 1
ATOM 9934 C CA . ILE F 1 49 ? 16.053 45.248 13.187 1.00 51.61 49 ILE F CA 1
ATOM 9935 C C . ILE F 1 49 ? 17.251 45.553 12.299 1.00 53.22 49 ILE F C 1
ATOM 9936 O O . ILE F 1 49 ? 17.239 46.529 11.552 1.00 53.11 49 ILE F O 1
ATOM 9941 N N . ALA F 1 50 ? 18.281 44.716 12.373 1.00 54.90 50 ALA F N 1
ATOM 9942 C CA . ALA F 1 50 ? 19.479 44.931 11.570 1.00 56.56 50 ALA F CA 1
ATOM 9943 C C . ALA F 1 50 ? 19.868 43.704 10.761 1.00 57.38 50 ALA F C 1
ATOM 9944 O O . ALA F 1 50 ? 19.669 42.572 11.189 1.00 57.53 50 ALA F O 1
ATOM 9946 N N . ASP F 1 51 ? 20.420 43.948 9.580 1.00 58.85 51 ASP F N 1
ATOM 9947 C CA . ASP F 1 51 ? 20.866 42.877 8.706 1.00 61.18 51 ASP F CA 1
ATOM 9948 C C . ASP F 1 51 ? 22.301 42.508 9.086 1.00 62.93 51 ASP F C 1
ATOM 9949 O O . ASP F 1 51 ? 23.193 43.358 9.066 1.00 63.56 51 ASP F O 1
ATOM 9954 N N . LYS F 1 52 ? 22.525 41.247 9.441 1.00 64.79 52 LYS F N 1
ATOM 9955 C CA . LYS F 1 52 ? 23.862 40.821 9.827 1.00 68.14 52 LYS F CA 1
ATOM 9956 C C . LYS F 1 52 ? 24.482 39.768 8.913 1.00 70.10 52 LYS F C 1
ATOM 9957 O O . LYS F 1 52 ? 25.383 39.036 9.323 1.00 70.73 52 LYS F O 1
ATOM 9963 N N . ARG F 1 53 ? 24.004 39.693 7.675 1.00 71.86 53 ARG F N 1
ATOM 9964 C CA . ARG F 1 53 ? 24.549 38.742 6.710 1.00 73.29 53 ARG F CA 1
ATOM 9965 C C . ARG F 1 53 ? 26.017 39.082 6.457 1.00 74.71 53 ARG F C 1
ATOM 9966 O O . ARG F 1 53 ? 26.367 40.243 6.232 1.00 75.15 53 ARG F O 1
ATOM 9974 N N . VAL F 1 54 ? 26.876 38.070 6.504 1.00 75.78 54 VAL F N 1
ATOM 9975 C CA . VAL F 1 54 ? 28.300 38.271 6.267 1.00 76.37 54 VAL F CA 1
ATOM 9976 C C . VAL F 1 54 ? 28.720 37.592 4.970 1.00 76.99 54 VAL F C 1
ATOM 9977 O O . VAL F 1 54 ? 28.103 36.616 4.539 1.00 76.64 54 VAL F O 1
ATOM 9981 N N . GLY F 1 55 ? 29.773 38.113 4.352 1.00 77.76 55 GLY F N 1
ATOM 9982 C CA . GLY F 1 55 ? 30.246 37.544 3.105 1.00 79.23 55 GLY F CA 1
ATOM 9983 C C . GLY F 1 55 ? 31.180 36.362 3.280 1.00 80.22 55 GLY F C 1
ATOM 9984 O O . GLY F 1 55 ? 31.571 35.731 2.297 1.00 80.39 55 GLY F O 1
ATOM 9985 N N . SER F 1 56 ? 31.538 36.054 4.524 1.00 80.17 56 SER F N 1
ATOM 9986 C CA . SER F 1 56 ? 32.438 34.939 4.789 1.00 80.15 56 SER F CA 1
ATOM 9987 C C . SER F 1 56 ? 32.051 34.133 6.022 1.00 79.85 56 SER F C 1
ATOM 9988 O O . SER F 1 56 ? 31.505 34.667 6.985 1.00 79.77 56 SER F O 1
ATOM 9991 N N . LYS F 1 57 ? 32.352 32.841 5.980 1.00 79.48 57 LYS F N 1
ATOM 9992 C CA . LYS F 1 57 ? 32.058 31.942 7.087 1.00 78.80 57 LYS F CA 1
ATOM 9993 C C . LYS F 1 57 ? 33.175 31.977 8.121 1.00 78.42 57 LYS F C 1
ATOM 9994 O O . LYS F 1 57 ? 33.055 31.387 9.195 1.00 78.51 57 LYS F O 1
ATOM 10000 N N . LEU F 1 58 ? 34.267 32.656 7.787 1.00 77.80 58 LEU F N 1
ATOM 10001 C CA . LEU F 1 58 ? 35.399 32.756 8.692 1.00 77.70 58 LEU F CA 1
ATOM 10002 C C . LEU F 1 58 ? 35.145 33.770 9.799 1.00 77.40 58 LEU F C 1
ATOM 10003 O O . LEU F 1 58 ? 35.824 33.761 10.823 1.00 77.52 58 LEU F O 1
ATOM 10008 N N . LEU F 1 59 ? 34.166 34.645 9.592 1.00 77.24 59 LEU F N 1
ATOM 10009 C CA . LEU F 1 59 ? 33.831 35.640 10.603 1.00 78.31 59 LEU F CA 1
ATOM 10010 C C . LEU F 1 59 ? 33.046 34.977 11.725 1.00 79.12 59 LEU F C 1
ATOM 10011 O O . LEU F 1 59 ? 32.122 34.202 11.479 1.00 79.63 59 LEU F O 1
ATOM 10016 N N . GLU F 1 60 ? 33.429 35.273 12.960 1.00 79.53 60 GLU F N 1
ATOM 10017 C CA . GLU F 1 60 ? 32.754 34.716 14.120 1.00 79.92 60 GLU F CA 1
ATOM 10018 C C . GLU F 1 60 ? 31.431 35.457 14.238 1.00 81.33 60 GLU F C 1
ATOM 10019 O O . GLU F 1 60 ? 31.228 36.255 15.147 1.00 81.15 60 GLU F O 1
ATOM 10025 N N . LYS F 1 61 ? 30.528 35.199 13.300 1.00 83.44 61 LYS F N 1
ATOM 10026 C CA . LYS F 1 61 ? 29.238 35.874 13.306 1.00 85.37 61 LYS F CA 1
ATOM 10027 C C . LYS F 1 61 ? 28.431 35.572 14.563 1.00 86.85 61 LYS F C 1
ATOM 10028 O O . LYS F 1 61 ? 27.482 36.290 14.885 1.00 86.94 61 LYS F O 1
ATOM 10034 N N . ASP F 1 62 ? 28.805 34.511 15.273 1.00 88.18 62 ASP F N 1
ATOM 10035 C CA . ASP F 1 62 ? 28.110 34.142 16.503 1.00 89.20 62 ASP F CA 1
ATOM 10036 C C . ASP F 1 62 ? 28.343 35.216 17.563 1.00 88.52 62 ASP F C 1
ATOM 10037 O O . ASP F 1 62 ? 27.757 35.173 18.644 1.00 89.15 62 ASP F O 1
ATOM 10042 N N . THR F 1 63 ? 29.200 36.179 17.241 1.00 87.09 63 THR F N 1
ATOM 10043 C CA . THR F 1 63 ? 29.525 37.249 18.169 1.00 85.55 63 THR F CA 1
ATOM 10044 C C . THR F 1 63 ? 29.392 38.618 17.511 1.00 84.85 63 THR F C 1
ATOM 10045 O O . THR F 1 63 ? 29.830 39.627 18.064 1.00 85.15 63 THR F O 1
ATOM 10049 N N . ILE F 1 64 ? 28.798 38.653 16.323 1.00 84.01 64 ILE F N 1
ATOM 10050 C CA . ILE F 1 64 ? 28.605 39.916 15.622 1.00 82.65 64 ILE F CA 1
ATOM 10051 C C . ILE F 1 64 ? 27.422 40.642 16.254 1.00 81.71 64 ILE F C 1
ATOM 10052 O O . ILE F 1 64 ? 26.381 40.037 16.527 1.00 81.45 64 ILE F O 1
ATOM 10057 N N . GLU F 1 65 ? 27.582 41.939 16.490 1.00 80.15 65 GLU F N 1
ATOM 10058 C CA . GLU F 1 65 ? 26.520 42.721 17.104 1.00 78.25 65 GLU F CA 1
ATOM 10059 C C . GLU F 1 65 ? 26.184 43.936 16.251 1.00 75.44 65 GLU F C 1
ATOM 10060 O O . GLU F 1 65 ? 27.051 44.754 15.956 1.00 74.78 65 GLU F O 1
ATOM 10066 N N . LYS F 1 66 ? 24.922 44.038 15.847 1.00 72.03 66 LYS F N 1
ATOM 10067 C CA . LYS F 1 66 ? 24.467 45.155 15.032 1.00 68.26 66 LYS F CA 1
ATOM 10068 C C . LYS F 1 66 ? 23.576 46.092 15.842 1.00 66.06 66 LYS F C 1
ATOM 10069 O O . LYS F 1 66 ? 23.410 47.262 15.493 1.00 66.45 66 LYS F O 1
ATOM 10075 N N . ILE F 1 67 ? 23.004 45.573 16.922 1.00 62.38 67 ILE F N 1
ATOM 10076 C CA . ILE F 1 67 ? 22.143 46.365 17.789 1.00 59.03 67 ILE F CA 1
ATOM 10077 C C . ILE F 1 67 ? 22.842 46.415 19.134 1.00 58.04 67 ILE F C 1
ATOM 10078 O O . ILE F 1 67 ? 23.149 45.373 19.709 1.00 59.19 67 ILE F O 1
ATOM 10083 N N . TYR F 1 68 ? 23.097 47.618 19.638 1.00 55.75 68 TYR F N 1
ATOM 10084 C CA . TYR F 1 68 ? 23.815 47.765 20.901 1.00 53.45 68 TYR F CA 1
ATOM 10085 C C . TYR F 1 68 ? 23.035 48.369 22.047 1.00 52.25 68 TYR F C 1
ATOM 10086 O O . TYR F 1 68 ? 22.337 49.371 21.880 1.00 53.36 68 TYR F O 1
ATOM 10095 N N . LYS F 1 69 ? 23.178 47.755 23.217 1.00 51.35 69 LYS F N 1
ATOM 10096 C CA . LYS F 1 69 ? 22.523 48.229 24.421 1.00 50.14 69 LYS F CA 1
ATOM 10097 C C . LYS F 1 69 ? 23.348 49.407 24.919 1.00 49.33 69 LYS F C 1
ATOM 10098 O O . LYS F 1 69 ? 24.574 49.312 25.034 1.00 46.98 69 LYS F O 1
ATOM 10104 N N . ILE F 1 70 ? 22.674 50.517 25.196 1.00 48.19 70 ILE F N 1
ATOM 10105 C CA . ILE F 1 70 ? 23.342 51.716 25.679 1.00 49.74 70 ILE F CA 1
ATOM 10106 C C . ILE F 1 70 ? 23.144 51.797 27.185 1.00 51.53 70 ILE F C 1
ATOM 10107 O O . ILE F 1 70 ? 24.056 52.142 27.936 1.00 52.70 70 ILE F O 1
ATOM 10112 N N . ASP F 1 71 ? 21.932 51.469 27.607 1.00 53.14 71 ASP F N 1
ATOM 10113 C CA . ASP F 1 71 ? 21.556 51.477 29.008 1.00 53.70 71 ASP F CA 1
ATOM 10114 C C . ASP F 1 71 ? 20.401 50.485 29.103 1.00 54.63 71 ASP F C 1
ATOM 10115 O O . ASP F 1 71 ? 19.990 49.923 28.084 1.00 55.02 71 ASP F O 1
ATOM 10120 N N . GLU F 1 72 ? 19.877 50.262 30.304 1.00 54.29 72 GLU F N 1
ATOM 10121 C CA . GLU F 1 72 ? 18.781 49.311 30.465 1.00 54.18 72 GLU F CA 1
ATOM 10122 C C . GLU F 1 72 ? 17.587 49.582 29.545 1.00 52.93 72 GLU F C 1
ATOM 10123 O O . GLU F 1 72 ? 16.973 48.650 29.030 1.00 52.60 72 GLU F O 1
ATOM 10129 N N . HIS F 1 73 ? 17.277 50.854 29.320 1.00 50.86 73 HIS F N 1
ATOM 10130 C CA . HIS F 1 73 ? 16.139 51.218 28.488 1.00 48.80 73 HIS F CA 1
ATOM 10131 C C . HIS F 1 73 ? 16.490 51.833 27.131 1.00 48.47 73 HIS F C 1
ATOM 10132 O O . HIS F 1 73 ? 15.594 52.126 26.336 1.00 48.83 73 HIS F O 1
ATOM 10139 N N . ILE F 1 74 ? 17.774 52.047 26.862 1.00 47.34 74 ILE F N 1
ATOM 10140 C CA . ILE F 1 74 ? 18.166 52.647 25.596 1.00 45.91 74 ILE F CA 1
ATOM 10141 C C . ILE F 1 74 ? 18.854 51.651 24.679 1.00 46.23 74 ILE F C 1
ATOM 10142 O O . ILE F 1 74 ? 19.692 50.854 25.096 1.00 47.40 74 ILE F O 1
ATOM 10147 N N . CYS F 1 75 ? 18.501 51.753 23.408 1.00 45.45 75 CYS F N 1
ATOM 10148 C CA . CYS F 1 75 ? 18.942 50.849 22.358 1.00 43.98 75 CYS F CA 1
ATOM 10149 C C . CYS F 1 75 ? 19.563 51.619 21.172 1.00 42.19 75 CYS F C 1
ATOM 10150 O O . CYS F 1 75 ? 19.278 52.800 20.985 1.00 40.92 75 CYS F O 1
ATOM 10153 N N . ALA F 1 76 ? 20.396 50.967 20.361 1.00 39.75 76 ALA F N 1
ATOM 10154 C CA . ALA F 1 76 ? 21.003 51.672 19.223 1.00 38.94 76 ALA F CA 1
ATOM 10155 C C . ALA F 1 76 ? 21.540 50.815 18.069 1.00 37.40 76 ALA F C 1
ATOM 10156 O O . ALA F 1 76 ? 22.108 49.747 18.283 1.00 36.02 76 ALA F O 1
ATOM 10158 N N . ALA F 1 77 ? 21.346 51.308 16.843 1.00 36.50 77 ALA F N 1
ATOM 10159 C CA . ALA F 1 77 ? 21.820 50.633 15.633 1.00 35.94 77 ALA F CA 1
ATOM 10160 C C . ALA F 1 77 ? 22.800 51.568 14.927 1.00 34.77 77 ALA F C 1
ATOM 10161 O O . ALA F 1 77 ? 22.819 52.770 15.183 1.00 35.23 77 ALA F O 1
ATOM 10163 N N . THR F 1 78 ? 23.572 51.021 14.003 1.00 33.80 78 THR F N 1
ATOM 10164 C CA . THR F 1 78 ? 24.606 51.785 13.321 1.00 33.96 78 THR F CA 1
ATOM 10165 C C . THR F 1 78 ? 24.720 51.566 11.809 1.00 33.08 78 THR F C 1
ATOM 10166 O O . THR F 1 78 ? 24.306 50.537 11.285 1.00 34.88 78 THR F O 1
ATOM 10170 N N . SER F 1 79 ? 25.283 52.549 11.121 1.00 31.27 79 SER F N 1
ATOM 10171 C CA . SER F 1 79 ? 25.530 52.463 9.687 1.00 31.01 79 SER F CA 1
ATOM 10172 C C . SER F 1 79 ? 26.580 53.495 9.254 1.00 31.34 79 SER F C 1
ATOM 10173 O O . SER F 1 79 ? 26.468 54.679 9.590 1.00 31.48 79 SER F O 1
ATOM 10176 N N . GLY F 1 80 ? 27.590 53.037 8.508 1.00 30.65 80 GLY F N 1
ATOM 10177 C CA . GLY F 1 80 ? 28.666 53.904 8.052 1.00 27.66 80 GLY F CA 1
ATOM 10178 C C . GLY F 1 80 ? 30.034 53.343 8.420 1.00 27.51 80 GLY F C 1
ATOM 10179 O O . GLY F 1 80 ? 30.184 52.134 8.576 1.00 25.96 80 GLY F O 1
ATOM 10180 N N . LEU F 1 81 ? 31.035 54.208 8.555 1.00 28.63 81 LEU F N 1
ATOM 10181 C CA . LEU F 1 81 ? 32.388 53.766 8.922 1.00 29.65 81 LEU F CA 1
ATOM 10182 C C . LEU F 1 81 ? 32.353 52.980 10.232 1.00 28.79 81 LEU F C 1
ATOM 10183 O O . LEU F 1 81 ? 31.850 53.464 11.232 1.00 28.57 81 LEU F O 1
ATOM 10188 N N . VAL F 1 82 ? 32.906 51.772 10.205 1.00 29.80 82 VAL F N 1
ATOM 10189 C CA . VAL F 1 82 ? 32.918 50.862 11.353 1.00 32.75 82 VAL F CA 1
ATOM 10190 C C . VAL F 1 82 ? 33.552 51.398 12.627 1.00 32.02 82 VAL F C 1
ATOM 10191 O O . VAL F 1 82 ? 32.894 51.461 13.657 1.00 30.72 82 VAL F O 1
ATOM 10195 N N . ALA F 1 83 ? 34.829 51.764 12.553 1.00 31.46 83 ALA F N 1
ATOM 10196 C CA . ALA F 1 83 ? 35.540 52.306 13.709 1.00 31.59 83 ALA F CA 1
ATOM 10197 C C . ALA F 1 83 ? 34.829 53.552 14.267 1.00 32.32 83 ALA F C 1
ATOM 10198 O O . ALA F 1 83 ? 34.680 53.689 15.483 1.00 32.05 83 ALA F O 1
ATOM 10200 N N . ASP F 1 84 ? 34.388 54.445 13.383 1.00 31.22 84 ASP F N 1
ATOM 10201 C CA . ASP F 1 84 ? 33.686 55.650 13.812 1.00 32.64 84 ASP F CA 1
ATOM 10202 C C . ASP F 1 84 ? 32.443 55.270 14.623 1.00 32.70 84 ASP F C 1
ATOM 10203 O O . ASP F 1 84 ? 32.148 55.860 15.662 1.00 32.79 84 ASP F O 1
ATOM 10208 N N . ALA F 1 85 ? 31.709 54.280 14.139 1.00 32.11 85 ALA F N 1
ATOM 10209 C CA . ALA F 1 85 ? 30.492 53.851 14.811 1.00 32.90 85 ALA F CA 1
ATOM 10210 C C . ALA F 1 85 ? 30.739 53.349 16.231 1.00 33.25 85 ALA F C 1
ATOM 10211 O O . ALA F 1 85 ? 30.045 53.757 17.159 1.00 33.90 85 ALA F O 1
ATOM 10213 N N . ARG F 1 86 ? 31.726 52.472 16.390 1.00 33.24 86 ARG F N 1
ATOM 10214 C CA . ARG F 1 86 ? 32.051 51.905 17.686 1.00 34.63 86 ARG F CA 1
ATOM 10215 C C . ARG F 1 86 ? 32.338 53.027 18.677 1.00 35.56 86 ARG F C 1
ATOM 10216 O O . ARG F 1 86 ? 31.828 53.026 19.793 1.00 36.24 86 ARG F O 1
ATOM 10224 N N . VAL F 1 87 ? 33.138 53.999 18.252 1.00 36.09 87 VAL F N 1
ATOM 10225 C CA . VAL F 1 87 ? 33.502 55.126 19.099 1.00 34.88 87 VAL F CA 1
ATOM 10226 C C . VAL F 1 87 ? 32.276 55.897 19.549 1.00 35.09 87 VAL F C 1
ATOM 10227 O O . VAL F 1 87 ? 32.181 56.322 20.687 1.00 35.94 87 VAL F O 1
ATOM 10231 N N . LEU F 1 88 ? 31.326 56.065 18.647 1.00 37.50 88 LEU F N 1
ATOM 10232 C CA . LEU F 1 88 ? 30.098 56.780 18.961 1.00 38.47 88 LEU F CA 1
ATOM 10233 C C . LEU F 1 88 ? 29.258 56.020 19.995 1.00 39.72 88 LEU F C 1
ATOM 10234 O O . LEU F 1 88 ? 28.665 56.629 20.892 1.00 38.39 88 LEU F O 1
ATOM 10239 N N . ILE F 1 89 ? 29.206 54.694 19.876 1.00 39.49 89 ILE F N 1
ATOM 10240 C CA . ILE F 1 89 ? 28.442 53.904 20.826 1.00 41.43 89 ILE F CA 1
ATOM 10241 C C . ILE F 1 89 ? 29.066 53.893 22.225 1.00 42.80 89 ILE F C 1
ATOM 10242 O O . ILE F 1 89 ? 28.347 53.936 23.225 1.00 40.90 89 ILE F O 1
ATOM 10247 N N . ASP F 1 90 ? 30.392 53.843 22.301 1.00 43.72 90 ASP F N 1
ATOM 10248 C CA . ASP F 1 90 ? 31.041 53.870 23.604 1.00 46.08 90 ASP F CA 1
ATOM 10249 C C . ASP F 1 90 ? 30.752 55.236 24.215 1.00 46.18 90 ASP F C 1
ATOM 10250 O O . ASP F 1 90 ? 30.527 55.365 25.419 1.00 45.70 90 ASP F O 1
ATOM 10255 N N . ARG F 1 91 ? 30.754 56.257 23.364 1.00 46.55 91 ARG F N 1
ATOM 10256 C CA . ARG F 1 91 ? 30.481 57.617 23.802 1.00 46.11 91 ARG F CA 1
ATOM 10257 C C . ARG F 1 91 ? 29.075 57.709 24.408 1.00 46.57 91 ARG F C 1
ATOM 10258 O O . ARG F 1 91 ? 28.861 58.374 25.422 1.00 47.59 91 ARG F O 1
ATOM 10266 N N . ALA F 1 92 ? 28.115 57.034 23.784 1.00 44.96 92 ALA F N 1
ATOM 10267 C CA . ALA F 1 92 ? 26.742 57.049 24.270 1.00 43.96 92 ALA F CA 1
ATOM 10268 C C . ALA F 1 92 ? 26.654 56.377 25.633 1.00 43.18 92 ALA F C 1
ATOM 10269 O O . ALA F 1 92 ? 25.977 56.861 26.538 1.00 42.37 92 ALA F O 1
ATOM 10271 N N . ARG F 1 93 ? 27.338 55.251 25.771 1.00 43.32 93 ARG F N 1
ATOM 10272 C CA . ARG F 1 93 ? 27.336 54.524 27.025 1.00 44.07 93 ARG F CA 1
ATOM 10273 C C . ARG F 1 93 ? 27.935 55.379 28.131 1.00 46.08 93 ARG F C 1
ATOM 10274 O O . ARG F 1 93 ? 27.329 55.537 29.193 1.00 44.77 93 ARG F O 1
ATOM 10282 N N . ILE F 1 94 ? 29.107 55.954 27.875 1.00 48.15 94 ILE F N 1
ATOM 10283 C CA . ILE F 1 94 ? 29.758 56.807 28.861 1.00 49.70 94 ILE F CA 1
ATOM 10284 C C . ILE F 1 94 ? 28.782 57.910 29.250 1.00 50.68 94 ILE F C 1
ATOM 10285 O O . ILE F 1 94 ? 28.620 58.242 30.425 1.00 51.53 94 ILE F O 1
ATOM 10290 N N . GLU F 1 95 ? 28.128 58.470 28.242 1.00 51.85 95 GLU F N 1
ATOM 10291 C CA . GLU F 1 95 ? 27.178 59.552 28.441 1.00 52.17 95 GLU F CA 1
ATOM 10292 C C . GLU F 1 95 ? 26.018 59.094 29.313 1.00 51.64 95 GLU F C 1
ATOM 10293 O O . GLU F 1 95 ? 25.505 59.864 30.113 1.00 52.04 95 GLU F O 1
ATOM 10299 N N . ALA F 1 96 ? 25.608 57.838 29.161 1.00 51.46 96 ALA F N 1
ATOM 10300 C CA . ALA F 1 96 ? 24.515 57.294 29.963 1.00 50.94 96 ALA F CA 1
ATOM 10301 C C . ALA F 1 96 ? 24.945 57.135 31.428 1.00 50.95 96 ALA F C 1
ATOM 10302 O O . ALA F 1 96 ? 24.142 57.311 32.344 1.00 49.98 96 ALA F O 1
ATOM 10304 N N . GLN F 1 97 ? 26.215 56.799 31.643 1.00 51.14 97 GLN F N 1
ATOM 10305 C CA . GLN F 1 97 ? 26.734 56.628 32.990 1.00 52.00 97 GLN F CA 1
ATOM 10306 C C . GLN F 1 97 ? 26.883 57.979 33.674 1.00 52.67 97 GLN F C 1
ATOM 10307 O O . GLN F 1 97 ? 26.504 58.141 34.833 1.00 52.94 97 GLN F O 1
ATOM 10313 N N . ILE F 1 98 ? 27.429 58.951 32.951 1.00 52.72 98 ILE F N 1
ATOM 10314 C CA . ILE F 1 98 ? 27.615 60.286 33.503 1.00 53.31 98 ILE F CA 1
ATOM 10315 C C . ILE F 1 98 ? 26.294 60.820 34.054 1.00 53.25 98 ILE F C 1
ATOM 10316 O O . ILE F 1 98 ? 26.246 61.437 35.122 1.00 53.17 98 ILE F O 1
ATOM 10321 N N . ASN F 1 99 ? 25.218 60.578 33.315 1.00 52.36 99 ASN F N 1
ATOM 10322 C CA . ASN F 1 99 ? 23.903 61.055 33.710 1.00 51.68 99 ASN F CA 1
ATOM 10323 C C . ASN F 1 99 ? 23.438 60.505 35.065 1.00 51.87 99 ASN F C 1
ATOM 10324 O O . ASN F 1 99 ? 22.927 61.250 35.902 1.00 50.35 99 ASN F O 1
ATOM 10329 N N . ARG F 1 100 ? 23.604 59.204 35.270 1.00 51.91 100 ARG F N 1
ATOM 10330 C CA . ARG F 1 100 ? 23.196 58.573 36.517 1.00 52.19 100 ARG F CA 1
ATOM 10331 C C . ARG F 1 100 ? 24.024 59.100 37.693 1.00 51.46 100 ARG F C 1
ATOM 10332 O O . ARG F 1 100 ? 23.592 59.051 38.841 1.00 51.07 100 ARG F O 1
ATOM 10340 N N . LEU F 1 101 ? 25.211 59.617 37.394 1.00 51.52 101 LEU F N 1
ATOM 10341 C CA . LEU F 1 101 ? 26.114 60.151 38.411 1.00 51.93 101 LEU F CA 1
ATOM 10342 C C . LEU F 1 101 ? 25.713 61.576 38.784 1.00 52.29 101 LEU F C 1
ATOM 10343 O O . LEU F 1 101 ? 25.514 61.907 39.956 1.00 54.88 101 LEU F O 1
ATOM 10348 N N . THR F 1 102 ? 25.591 62.410 37.762 1.00 53.55 102 THR F N 1
ATOM 10349 C CA . THR F 1 102 ? 25.252 63.821 37.899 1.00 55.06 102 THR F CA 1
ATOM 10350 C C . THR F 1 102 ? 23.837 64.116 38.383 1.00 55.73 102 THR F C 1
ATOM 10351 O O . THR F 1 102 ? 23.630 64.976 39.235 1.00 56.70 102 THR F O 1
ATOM 10355 N N . TYR F 1 103 ? 22.860 63.428 37.811 1.00 56.45 103 TYR F N 1
ATOM 10356 C CA . TYR F 1 103 ? 21.465 63.632 38.182 1.00 57.44 103 TYR F CA 1
ATOM 10357 C C . TYR F 1 103 ? 20.932 62.442 38.957 1.00 57.65 103 TYR F C 1
ATOM 10358 O O . TYR F 1 103 ? 19.758 62.386 39.296 1.00 57.63 103 TYR F O 1
ATOM 10367 N N . ASP F 1 104 ? 21.809 61.484 39.219 1.00 58.25 104 ASP F N 1
ATOM 10368 C CA . ASP F 1 104 ? 21.447 60.293 39.966 1.00 58.72 104 ASP F CA 1
ATOM 10369 C C . ASP F 1 104 ? 20.161 59.656 39.439 1.00 58.53 104 ASP F C 1
ATOM 10370 O O . ASP F 1 104 ? 19.370 59.117 40.208 1.00 58.08 104 ASP F O 1
ATOM 10375 N N . ILE F 1 105 ? 19.959 59.735 38.125 1.00 57.88 105 ILE F N 1
ATOM 10376 C CA . ILE F 1 105 ? 18.800 59.127 37.467 1.00 57.66 105 ILE F CA 1
ATOM 10377 C C . ILE F 1 105 ? 19.165 58.766 36.026 1.00 56.57 105 ILE F C 1
ATOM 10378 O O . ILE F 1 105 ? 20.085 59.346 35.446 1.00 58.39 105 ILE F O 1
ATOM 10383 N N . PRO F 1 106 ? 18.460 57.793 35.431 1.00 54.84 106 PRO F N 1
ATOM 10384 C CA . PRO F 1 106 ? 18.768 57.402 34.050 1.00 52.94 106 PRO F CA 1
ATOM 10385 C C . PRO F 1 106 ? 18.492 58.510 33.043 1.00 50.94 106 PRO F C 1
ATOM 10386 O O . PRO F 1 106 ? 17.551 59.283 33.196 1.00 51.35 106 PRO F O 1
ATOM 10390 N N . ILE F 1 107 ? 19.320 58.584 32.011 1.00 48.70 107 ILE F N 1
ATOM 10391 C CA . ILE F 1 107 ? 19.142 59.598 30.981 1.00 46.72 107 ILE F CA 1
ATOM 10392 C C . ILE F 1 107 ? 17.979 59.177 30.077 1.00 46.15 107 ILE F C 1
ATOM 10393 O O . ILE F 1 107 ? 17.706 57.991 29.920 1.00 44.72 107 ILE F O 1
ATOM 10398 N N . THR F 1 108 ? 17.285 60.149 29.503 1.00 43.94 108 THR F N 1
ATOM 10399 C CA . THR F 1 108 ? 16.190 59.851 28.596 1.00 44.74 108 THR F CA 1
ATOM 10400 C C . THR F 1 108 ? 16.762 59.560 27.215 1.00 45.27 108 THR F C 1
ATOM 10401 O O . THR F 1 108 ? 17.917 59.874 26.937 1.00 45.47 108 THR F O 1
ATOM 10405 N N . VAL F 1 109 ? 15.954 58.959 26.349 1.00 46.15 109 VAL F N 1
ATOM 10406 C CA . VAL F 1 109 ? 16.396 58.646 24.990 1.00 46.26 109 VAL F CA 1
ATOM 10407 C C . VAL F 1 109 ? 16.702 59.946 24.254 1.00 46.08 109 VAL F C 1
ATOM 10408 O O . VAL F 1 109 ? 17.720 60.060 23.569 1.00 45.06 109 VAL F O 1
ATOM 10412 N N . LYS F 1 110 ? 15.812 60.921 24.413 1.00 45.94 110 LYS F N 1
ATOM 10413 C CA . LYS F 1 110 ? 15.954 62.227 23.784 1.00 46.70 110 LYS F CA 1
ATOM 10414 C C . LYS F 1 110 ? 17.270 62.909 24.165 1.00 46.63 110 LYS F C 1
ATOM 10415 O O . LYS F 1 110 ? 18.016 63.372 23.305 1.00 47.35 110 LYS F O 1
ATOM 10421 N N . GLU F 1 111 ? 17.552 62.971 25.458 1.00 46.66 111 GLU F N 1
ATOM 10422 C CA . GLU F 1 111 ? 18.771 63.605 25.930 1.00 46.15 111 GLU F CA 1
ATOM 10423 C C . GLU F 1 111 ? 20.027 62.896 25.450 1.00 44.83 111 GLU F C 1
ATOM 10424 O O . GLU F 1 111 ? 21.021 63.543 25.131 1.00 43.85 111 GLU F O 1
ATOM 10430 N N . LEU F 1 112 ? 19.994 61.570 25.415 1.00 43.26 112 LEU F N 1
ATOM 10431 C CA . LEU F 1 112 ? 21.146 60.824 24.949 1.00 42.43 112 LEU F CA 1
ATOM 10432 C C . LEU F 1 112 ? 21.377 61.137 23.466 1.00 43.07 112 LEU F C 1
ATOM 10433 O O . LEU F 1 112 ? 22.459 61.554 23.080 1.00 42.55 112 LEU F O 1
ATOM 10438 N N . ALA F 1 113 ? 20.354 60.944 22.637 1.00 42.87 113 ALA F N 1
ATOM 10439 C CA . ALA F 1 113 ? 20.475 61.217 21.203 1.00 43.21 113 ALA F CA 1
ATOM 10440 C C . ALA F 1 113 ? 20.955 62.647 20.986 1.00 43.99 113 ALA F C 1
ATOM 10441 O O . ALA F 1 113 ? 21.788 62.918 20.117 1.00 42.66 113 ALA F O 1
ATOM 10443 N N . LYS F 1 114 ? 20.417 63.555 21.792 1.00 43.47 114 LYS F N 1
ATOM 10444 C CA . LYS F 1 114 ? 20.763 64.957 21.711 1.00 44.80 114 LYS F CA 1
ATOM 10445 C C . LYS F 1 114 ? 22.235 65.215 22.041 1.00 44.82 114 LYS F C 1
ATOM 10446 O O . LYS F 1 114 ? 22.883 66.049 21.414 1.00 45.11 114 LYS F O 1
ATOM 10452 N N . LYS F 1 115 ? 22.769 64.500 23.020 1.00 44.96 115 LYS F N 1
ATOM 10453 C CA . LYS F 1 115 ? 24.162 64.694 23.394 1.00 44.34 115 LYS F CA 1
ATOM 10454 C C . LYS F 1 115 ? 25.131 64.102 22.384 1.00 42.63 115 LYS F C 1
ATOM 10455 O O . LYS F 1 115 ? 26.197 64.671 22.142 1.00 43.57 115 LYS F O 1
ATOM 10461 N N . ILE F 1 116 ? 24.777 62.968 21.794 1.00 41.62 116 ILE F N 1
ATOM 10462 C CA . ILE F 1 116 ? 25.643 62.357 20.789 1.00 42.59 116 ILE F CA 1
ATOM 10463 C C . ILE F 1 116 ? 25.628 63.202 19.507 1.00 40.79 116 ILE F C 1
ATOM 10464 O O . ILE F 1 116 ? 26.622 63.268 18.782 1.00 40.41 116 ILE F O 1
ATOM 10469 N N . CYS F 1 117 ? 24.510 63.873 19.247 1.00 38.36 117 CYS F N 1
ATOM 10470 C CA . CYS F 1 117 ? 24.398 64.717 18.063 1.00 38.44 117 CYS F CA 1
ATOM 10471 C C . CYS F 1 117 ? 25.094 66.057 18.226 1.00 38.10 117 CYS F C 1
ATOM 10472 O O . CYS F 1 117 ? 25.557 66.639 17.234 1.00 36.58 117 CYS F O 1
ATOM 10475 N N . ASP F 1 118 ? 25.167 66.559 19.459 1.00 37.30 118 ASP F N 1
ATOM 10476 C CA . ASP F 1 118 ? 25.855 67.827 19.681 1.00 37.22 118 ASP F CA 1
ATOM 10477 C C . ASP F 1 118 ? 27.328 67.563 19.507 1.00 35.15 118 ASP F C 1
ATOM 10478 O O . ASP F 1 118 ? 28.081 68.430 19.077 1.00 33.07 118 ASP F O 1
ATOM 10483 N N . PHE F 1 119 ? 27.726 66.348 19.857 1.00 34.53 119 PHE F N 1
ATOM 10484 C CA . PHE F 1 119 ? 29.112 65.942 19.753 1.00 34.18 119 PHE F CA 1
ATOM 10485 C C . PHE F 1 119 ? 29.475 65.862 18.273 1.00 34.50 119 PHE F C 1
ATOM 10486 O O . PHE F 1 119 ? 30.516 66.359 17.854 1.00 34.91 119 PHE F O 1
ATOM 10494 N N . LYS F 1 120 ? 28.605 65.243 17.481 1.00 34.15 120 LYS F N 1
ATOM 10495 C CA . LYS F 1 120 ? 28.867 65.106 16.059 1.00 33.08 120 LYS F CA 1
ATOM 10496 C C . LYS F 1 120 ? 28.871 66.460 15.365 1.00 33.54 120 LYS F C 1
ATOM 10497 O O . LYS F 1 120 ? 29.679 66.706 14.467 1.00 32.53 120 LYS F O 1
ATOM 10503 N N . GLN F 1 121 ? 27.990 67.351 15.798 1.00 33.59 121 GLN F N 1
ATOM 10504 C CA . GLN F 1 121 ? 27.907 68.678 15.204 1.00 32.94 121 GLN F CA 1
ATOM 10505 C C . GLN F 1 121 ? 29.240 69.419 15.310 1.00 34.11 121 GLN F C 1
ATOM 10506 O O . GLN F 1 121 ? 29.645 70.127 14.385 1.00 32.45 121 GLN F O 1
ATOM 10512 N N . GLN F 1 122 ? 29.926 69.251 16.436 1.00 35.67 122 GLN F N 1
ATOM 10513 C CA . GLN F 1 122 ? 31.208 69.909 16.648 1.00 37.93 122 GLN F CA 1
ATOM 10514 C C . GLN F 1 122 ? 32.294 69.406 15.704 1.00 36.65 122 GLN F C 1
ATOM 10515 O O . GLN F 1 122 ? 33.184 70.154 15.343 1.00 36.90 122 GLN F O 1
ATOM 10521 N N . TYR F 1 123 ? 32.225 68.148 15.294 1.00 35.85 123 TYR F N 1
ATOM 10522 C CA . TYR F 1 123 ? 33.222 67.612 14.367 1.00 35.18 123 TYR F CA 1
ATOM 10523 C C . TYR F 1 123 ? 32.843 68.049 12.970 1.00 34.02 123 TYR F C 1
ATOM 10524 O O . TYR F 1 123 ? 33.236 67.438 11.981 1.00 33.82 123 TYR F O 1
ATOM 10533 N N . THR F 1 124 ? 32.089 69.137 12.913 1.00 31.83 124 THR F N 1
ATOM 10534 C CA . THR F 1 124 ? 31.595 69.674 11.664 1.00 30.87 124 THR F CA 1
ATOM 10535 C C . THR F 1 124 ? 31.974 71.149 11.458 1.00 33.48 124 THR F C 1
ATOM 10536 O O . THR F 1 124 ? 31.857 71.680 10.349 1.00 31.55 124 THR F O 1
ATOM 10540 N N . GLN F 1 125 ? 32.435 71.833 12.504 1.00 33.53 125 GLN F N 1
ATOM 10541 C CA . GLN F 1 125 ? 32.786 73.211 12.273 1.00 35.67 125 GLN F CA 1
ATOM 10542 C C . GLN F 1 125 ? 34.191 73.689 12.669 1.00 34.57 125 GLN F C 1
ATOM 10543 O O . GLN F 1 125 ? 34.430 74.878 12.831 1.00 32.29 125 GLN F O 1
ATOM 10549 N N . TYR F 1 126 ? 35.123 72.749 12.752 1.00 35.94 126 TYR F N 1
ATOM 10550 C CA . TYR F 1 126 ? 36.516 73.042 13.083 1.00 37.51 126 TYR F CA 1
ATOM 10551 C C . TYR F 1 126 ? 37.434 72.480 11.993 1.00 39.02 126 TYR F C 1
ATOM 10552 O O . TYR F 1 126 ? 37.248 71.357 11.516 1.00 38.57 126 TYR F O 1
ATOM 10561 N N . GLY F 1 127 ? 38.418 73.285 11.602 1.00 40.69 127 GLY F N 1
ATOM 10562 C CA . GLY F 1 127 ? 39.348 72.931 10.540 1.00 40.58 127 GLY F CA 1
ATOM 10563 C C . GLY F 1 127 ? 40.148 71.636 10.495 1.00 41.94 127 GLY F C 1
ATOM 10564 O O . GLY F 1 127 ? 40.267 71.023 9.434 1.00 45.15 127 GLY F O 1
ATOM 10565 N N . GLY F 1 128 ? 40.726 71.199 11.599 1.00 40.33 128 GLY F N 1
ATOM 10566 C CA . GLY F 1 128 ? 41.508 69.977 11.501 1.00 40.26 128 GLY F CA 1
ATOM 10567 C C . GLY F 1 128 ? 40.748 68.770 11.995 1.00 40.45 128 GLY F C 1
ATOM 10568 O O . GLY F 1 128 ? 41.318 67.843 12.576 1.00 39.58 128 GLY F O 1
ATOM 10569 N N . VAL F 1 129 ? 39.448 68.764 11.735 1.00 39.23 129 VAL F N 1
ATOM 10570 C CA . VAL F 1 129 ? 38.615 67.683 12.203 1.00 38.59 129 VAL F CA 1
ATOM 10571 C C . VAL F 1 129 ? 37.749 67.061 11.114 1.00 38.18 129 VAL F C 1
ATOM 10572 O O . VAL F 1 129 ? 37.204 67.750 10.251 1.00 39.99 129 VAL F O 1
ATOM 10576 N N . ARG F 1 130 ? 37.642 65.740 11.164 1.00 35.53 130 ARG F N 1
ATOM 10577 C CA . ARG F 1 130 ? 36.841 64.992 10.208 1.00 33.96 130 ARG F CA 1
ATOM 10578 C C . ARG F 1 130 ? 35.514 64.619 10.858 1.00 32.44 130 ARG F C 1
ATOM 10579 O O . ARG F 1 130 ? 35.479 64.236 12.022 1.00 30.96 130 ARG F O 1
ATOM 10587 N N . PRO F 1 131 ? 34.401 64.749 10.115 1.00 30.87 131 PRO F N 1
ATOM 10588 C CA . PRO F 1 131 ? 33.071 64.409 10.645 1.00 31.07 131 PRO F CA 1
ATOM 10589 C C . PRO F 1 131 ? 32.926 62.890 10.742 1.00 30.41 131 PRO F C 1
ATOM 10590 O O . PRO F 1 131 ? 33.563 62.164 9.980 1.00 30.38 131 PRO F O 1
ATOM 10594 N N . PHE F 1 132 ? 32.110 62.413 11.678 1.00 28.49 132 PHE F N 1
ATOM 10595 C CA . PHE F 1 132 ? 31.879 60.973 11.820 1.00 30.09 132 PHE F CA 1
ATOM 10596 C C . PHE F 1 132 ? 31.082 60.494 10.608 1.00 29.92 132 PHE F C 1
ATOM 10597 O O . PHE F 1 132 ? 30.064 61.090 10.268 1.00 30.63 132 PHE F O 1
ATOM 10605 N N . GLY F 1 133 ? 31.544 59.429 9.958 1.00 29.07 133 GLY F N 1
ATOM 10606 C CA . GLY F 1 133 ? 30.842 58.930 8.791 1.00 28.43 133 GLY F CA 1
ATOM 10607 C C . GLY F 1 133 ? 29.807 57.898 9.169 1.00 30.15 133 GLY F C 1
ATOM 10608 O O . GLY F 1 133 ? 29.851 56.751 8.706 1.00 29.82 133 GLY F O 1
ATOM 10609 N N . VAL F 1 134 ? 28.860 58.289 10.017 1.00 29.32 134 VAL F N 1
ATOM 10610 C CA . VAL F 1 134 ? 27.868 57.329 10.438 1.00 31.87 134 VAL F CA 1
ATOM 10611 C C . VAL F 1 134 ? 26.566 57.941 10.909 1.00 34.22 134 VAL F C 1
ATOM 10612 O O . VAL F 1 134 ? 26.542 59.082 11.377 1.00 35.58 134 VAL F O 1
ATOM 10616 N N . SER F 1 135 ? 25.490 57.166 10.761 1.00 34.20 135 SER F N 1
ATOM 10617 C CA . SER F 1 135 ? 24.159 57.555 11.224 1.00 35.41 135 SER F CA 1
ATOM 10618 C C . SER F 1 135 ? 23.765 56.535 12.291 1.00 35.93 135 SER F C 1
ATOM 10619 O O . SER F 1 135 ? 24.189 55.371 12.253 1.00 35.67 135 SER F O 1
ATOM 10622 N N . LEU F 1 136 ? 22.944 56.962 13.234 1.00 36.49 136 LEU F N 1
ATOM 10623 C CA . LEU F 1 136 ? 22.503 56.068 14.284 1.00 37.52 136 LEU F CA 1
ATOM 10624 C C . LEU F 1 136 ? 20.987 56.093 14.456 1.00 38.32 136 LEU F C 1
ATOM 10625 O O . LEU F 1 136 ? 20.317 57.076 14.127 1.00 36.07 136 LEU F O 1
ATOM 10630 N N . LEU F 1 137 ? 20.474 54.982 14.974 1.00 39.31 137 LEU F N 1
ATOM 10631 C CA . LEU F 1 137 ? 19.072 54.824 15.304 1.00 38.95 137 LEU F CA 1
ATOM 10632 C C . LEU F 1 137 ? 19.128 54.631 16.803 1.00 39.63 137 LEU F C 1
ATOM 10633 O O . LEU F 1 137 ? 19.645 53.622 17.274 1.00 41.26 137 LEU F O 1
ATOM 10638 N N . ILE F 1 138 ? 18.658 55.613 17.557 1.00 40.98 138 ILE F N 1
ATOM 10639 C CA . ILE F 1 138 ? 18.651 55.498 19.009 1.00 41.65 138 ILE F CA 1
ATOM 10640 C C . ILE F 1 138 ? 17.201 55.198 19.397 1.00 43.37 138 ILE F C 1
ATOM 10641 O O . ILE F 1 138 ? 16.289 55.983 19.094 1.00 43.21 138 ILE F O 1
ATOM 10646 N N . ALA F 1 139 ? 16.980 54.060 20.046 1.00 43.62 139 ALA F N 1
ATOM 10647 C CA . ALA F 1 139 ? 15.631 53.675 20.457 1.00 45.74 139 ALA F CA 1
ATOM 10648 C C . ALA F 1 139 ? 15.530 53.312 21.939 1.00 46.80 139 ALA F C 1
ATOM 10649 O O . ALA F 1 139 ? 16.475 52.818 22.549 1.00 45.78 139 ALA F O 1
ATOM 10651 N N . GLY F 1 140 ? 14.370 53.559 22.520 1.00 48.38 140 GLY F N 1
ATOM 10652 C CA . GLY F 1 140 ? 14.187 53.241 23.920 1.00 50.22 140 GLY F CA 1
ATOM 10653 C C . GLY F 1 140 ? 12.815 53.639 24.415 1.00 51.51 140 GLY F C 1
ATOM 10654 O O . GLY F 1 140 ? 11.927 53.969 23.624 1.00 50.29 140 GLY F O 1
ATOM 10655 N N . VAL F 1 141 ? 12.639 53.598 25.731 1.00 52.76 141 VAL F N 1
ATOM 10656 C CA . VAL F 1 141 ? 11.373 53.976 26.325 1.00 55.70 141 VAL F CA 1
ATOM 10657 C C . VAL F 1 141 ? 11.566 54.875 27.540 1.00 57.63 141 VAL F C 1
ATOM 10658 O O . VAL F 1 141 ? 12.180 54.475 28.527 1.00 57.37 141 VAL F O 1
ATOM 10662 N N . ASN F 1 142 ? 11.059 56.100 27.448 1.00 60.22 142 ASN F N 1
ATOM 10663 C CA . ASN F 1 142 ? 11.122 57.042 28.561 1.00 62.51 142 ASN F CA 1
ATOM 10664 C C . ASN F 1 142 ? 9.741 56.897 29.199 1.00 64.24 142 ASN F C 1
ATOM 10665 O O . ASN F 1 142 ? 9.479 55.927 29.910 1.00 62.62 142 ASN F O 1
ATOM 10670 N N . GLU F 1 143 ? 8.859 57.855 28.927 1.00 66.22 143 GLU F N 1
ATOM 10671 C CA . GLU F 1 143 ? 7.499 57.797 29.431 1.00 67.84 143 GLU F CA 1
ATOM 10672 C C . GLU F 1 143 ? 6.706 57.130 28.318 1.00 67.59 143 GLU F C 1
ATOM 10673 O O . GLU F 1 143 ? 5.695 56.474 28.560 1.00 69.31 143 GLU F O 1
ATOM 10679 N N . VAL F 1 144 ? 7.201 57.302 27.095 1.00 66.07 144 VAL F N 1
ATOM 10680 C CA . VAL F 1 144 ? 6.587 56.755 25.891 1.00 64.22 144 VAL F CA 1
ATOM 10681 C C . VAL F 1 144 ? 7.720 56.205 25.022 1.00 63.16 144 VAL F C 1
ATOM 10682 O O . VAL F 1 144 ? 8.876 56.578 25.214 1.00 63.73 144 VAL F O 1
ATOM 10686 N N . PRO F 1 145 ? 7.417 55.287 24.083 1.00 61.54 146 PRO F N 1
ATOM 10687 C CA . PRO F 1 145 ? 8.499 54.756 23.237 1.00 58.67 146 PRO F CA 1
ATOM 10688 C C . PRO F 1 145 ? 9.155 55.862 22.415 1.00 56.18 146 PRO F C 1
ATOM 10689 O O . PRO F 1 145 ? 8.527 56.883 22.130 1.00 55.49 146 PRO F O 1
ATOM 10693 N N . LYS F 1 146 ? 10.413 55.657 22.037 1.00 54.28 147 LYS F N 1
ATOM 10694 C CA . LYS F 1 146 ? 11.147 56.657 21.259 1.00 51.62 147 LYS F CA 1
ATOM 10695 C C . LYS F 1 146 ? 12.063 56.072 20.182 1.00 48.92 147 LYS F C 1
ATOM 10696 O O . LYS F 1 146 ? 12.743 55.074 20.405 1.00 47.82 147 LYS F O 1
ATOM 10702 N N . LEU F 1 147 ? 12.068 56.710 19.015 1.00 46.37 148 LEU F N 1
ATOM 10703 C CA . LEU F 1 147 ? 12.904 56.290 17.900 1.00 44.89 148 LEU F CA 1
ATOM 10704 C C . LEU F 1 147 ? 13.555 57.522 17.284 1.00 45.38 148 LEU F C 1
ATOM 10705 O O . LEU F 1 147 ? 12.857 58.414 16.781 1.00 44.59 148 LEU F O 1
ATOM 10710 N N . TYR F 1 148 ? 14.889 57.575 17.331 1.00 44.89 149 TYR F N 1
ATOM 10711 C CA . TYR F 1 148 ? 15.632 58.700 16.771 1.00 42.90 149 TYR F CA 1
ATOM 10712 C C . TYR F 1 148 ? 16.605 58.288 15.677 1.00 42.55 149 TYR F C 1
ATOM 10713 O O . TYR F 1 148 ? 17.173 57.198 15.699 1.00 42.00 149 TYR F O 1
ATOM 10722 N N . GLU F 1 149 ? 16.795 59.177 14.714 1.00 42.51 150 GLU F N 1
ATOM 10723 C CA . GLU F 1 149 ? 17.716 58.919 13.625 1.00 41.64 150 GLU F CA 1
ATOM 10724 C C . GLU F 1 149 ? 18.729 60.063 13.613 1.00 41.39 150 GLU F C 1
ATOM 10725 O O . GLU F 1 149 ? 18.361 61.240 13.675 1.00 42.34 150 GLU F O 1
ATOM 10731 N N . THR F 1 150 ? 20.007 59.725 13.559 1.00 38.77 151 THR F N 1
ATOM 10732 C CA . THR F 1 150 ? 21.019 60.759 13.539 1.00 36.52 151 THR F CA 1
ATOM 10733 C C . THR F 1 150 ? 21.641 60.883 12.155 1.00 36.37 151 THR F C 1
ATOM 10734 O O . THR F 1 150 ? 21.443 60.047 11.281 1.00 37.76 151 THR F O 1
ATOM 10738 N N . ASP F 1 151 ? 22.409 61.941 11.983 1.00 35.01 152 ASP F N 1
ATOM 10739 C CA . ASP F 1 151 ? 23.059 62.251 10.734 1.00 34.19 152 ASP F CA 1
ATOM 10740 C C . ASP F 1 151 ? 24.527 62.638 10.991 1.00 33.17 152 ASP F C 1
ATOM 10741 O O . ASP F 1 151 ? 24.873 63.096 12.075 1.00 30.18 152 ASP F O 1
ATOM 10746 N N . PRO F 1 152 ? 25.409 62.446 9.993 1.00 33.05 153 PRO F N 1
ATOM 10747 C CA . PRO F 1 152 ? 26.819 62.808 10.190 1.00 33.80 153 PRO F CA 1
ATOM 10748 C C . PRO F 1 152 ? 27.003 64.266 10.625 1.00 32.99 153 PRO F C 1
ATOM 10749 O O . PRO F 1 152 ? 27.930 64.592 11.350 1.00 32.65 153 PRO F O 1
ATOM 10753 N N . SER F 1 153 ? 26.108 65.140 10.189 1.00 33.69 154 SER F N 1
ATOM 10754 C CA . SER F 1 153 ? 26.199 66.557 10.546 1.00 32.49 154 SER F CA 1
ATOM 10755 C C . SER F 1 153 ? 25.727 66.853 11.970 1.00 31.94 154 SER F C 1
ATOM 10756 O O . SER F 1 153 ? 25.973 67.931 12.489 1.00 32.10 154 SER F O 1
ATOM 10759 N N . GLY F 1 154 ? 25.025 65.918 12.592 1.00 32.40 155 GLY F N 1
ATOM 10760 C CA . GLY F 1 154 ? 24.563 66.156 13.945 1.00 31.88 155 GLY F CA 1
ATOM 10761 C C . GLY F 1 154 ? 23.078 66.422 14.011 1.00 34.09 155 GLY F C 1
ATOM 10762 O O . GLY F 1 154 ? 22.533 66.662 15.092 1.00 33.97 155 GLY F O 1
ATOM 10763 N N . ALA F 1 155 ? 22.419 66.391 12.856 1.00 35.31 156 ALA F N 1
ATOM 10764 C CA . ALA F 1 155 ? 20.983 66.618 12.820 1.00 36.65 156 ALA F CA 1
ATOM 10765 C C . ALA F 1 155 ? 20.319 65.459 13.554 1.00 38.07 156 ALA F C 1
ATOM 10766 O O . ALA F 1 155 ? 20.839 64.345 13.579 1.00 38.52 156 ALA F O 1
ATOM 10768 N N . LEU F 1 156 ? 19.170 65.739 14.153 1.00 40.40 157 LEU F N 1
ATOM 10769 C CA . LEU F 1 156 ? 18.429 64.752 14.919 1.00 41.33 157 LEU F CA 1
ATOM 10770 C C . LEU F 1 156 ? 16.955 64.814 14.543 1.00 43.30 157 LEU F C 1
ATOM 10771 O O . LEU F 1 156 ? 16.367 65.893 14.497 1.00 45.23 157 LEU F O 1
ATOM 10776 N N . LEU F 1 157 ? 16.364 63.658 14.271 1.00 43.49 158 LEU F N 1
ATOM 10777 C CA . LEU F 1 157 ? 14.954 63.587 13.912 1.00 44.18 158 LEU F CA 1
ATOM 10778 C C . LEU F 1 157 ? 14.266 62.429 14.628 1.00 44.68 158 LEU F C 1
ATOM 10779 O O . LEU F 1 157 ? 14.859 61.375 14.841 1.00 45.16 158 LEU F O 1
ATOM 10784 N N . GLU F 1 158 ? 13.014 62.635 15.014 1.00 45.52 159 GLU F N 1
ATOM 10785 C CA . GLU F 1 158 ? 12.252 61.586 15.678 1.00 46.73 159 GLU F CA 1
ATOM 10786 C C . GLU F 1 158 ? 11.279 60.986 14.668 1.00 46.80 159 GLU F C 1
ATOM 10787 O O . GLU F 1 158 ? 10.569 61.713 13.974 1.00 45.53 159 GLU F O 1
ATOM 10793 N N . TYR F 1 159 ? 11.265 59.659 14.577 1.00 47.10 160 TYR F N 1
ATOM 10794 C CA . TYR F 1 159 ? 10.391 58.966 13.637 1.00 48.71 160 TYR F CA 1
ATOM 10795 C C . TYR F 1 159 ? 9.456 57.985 14.326 1.00 50.00 160 TYR F C 1
ATOM 10796 O O . TYR F 1 159 ? 9.568 57.732 15.531 1.00 50.42 160 TYR F O 1
ATOM 10805 N N . LYS F 1 160 ? 8.533 57.436 13.537 1.00 50.15 161 LYS F N 1
ATOM 10806 C CA . LYS F 1 160 ? 7.590 56.429 14.013 1.00 50.07 161 LYS F CA 1
ATOM 10807 C C . LYS F 1 160 ? 8.170 55.120 13.487 1.00 49.87 161 LYS F C 1
ATOM 10808 O O . LYS F 1 160 ? 8.079 54.070 14.128 1.00 48.16 161 LYS F O 1
ATOM 10814 N N . ALA F 1 161 ? 8.775 55.216 12.303 1.00 48.97 162 ALA F N 1
ATOM 10815 C CA . ALA F 1 161 ? 9.396 54.089 11.623 1.00 48.02 162 ALA F CA 1
ATOM 10816 C C . ALA F 1 161 ? 10.357 54.663 10.597 1.00 47.81 162 ALA F C 1
ATOM 10817 O O . ALA F 1 161 ? 10.042 55.666 9.965 1.00 48.93 162 ALA F O 1
ATOM 10819 N N . THR F 1 162 ? 11.522 54.038 10.431 1.00 46.35 163 THR F N 1
ATOM 10820 C CA . THR F 1 162 ? 12.503 54.527 9.470 1.00 44.67 163 THR F CA 1
ATOM 10821 C C . THR F 1 162 ? 13.647 53.530 9.272 1.00 43.82 163 THR F C 1
ATOM 10822 O O . THR F 1 162 ? 13.569 52.386 9.739 1.00 42.27 163 THR F O 1
ATOM 10826 N N . ALA F 1 163 ? 14.699 53.960 8.574 1.00 42.77 164 ALA F N 1
ATOM 10827 C CA . ALA F 1 163 ? 15.839 53.087 8.322 1.00 43.11 164 ALA F CA 1
ATOM 10828 C C . ALA F 1 163 ? 17.093 53.841 7.885 1.00 43.71 164 ALA F C 1
ATOM 10829 O O . ALA F 1 163 ? 17.034 55.005 7.497 1.00 43.79 164 ALA F O 1
ATOM 10831 N N . ILE F 1 164 ? 18.231 53.161 7.955 1.00 43.64 165 ILE F N 1
ATOM 10832 C CA . ILE F 1 164 ? 19.502 53.745 7.554 1.00 42.97 165 ILE F CA 1
ATOM 10833 C C . ILE F 1 164 ? 20.289 52.665 6.837 1.00 43.80 165 ILE F C 1
ATOM 10834 O O . ILE F 1 164 ? 20.044 51.475 7.052 1.00 41.92 165 ILE F O 1
ATOM 10839 N N . GLY F 1 165 ? 21.231 53.079 5.993 1.00 43.96 166 GLY F N 1
ATOM 10840 C CA . GLY F 1 165 ? 22.026 52.117 5.246 1.00 46.51 166 GLY F CA 1
ATOM 10841 C C . GLY F 1 165 ? 21.459 51.882 3.853 1.00 47.72 166 GLY F C 1
ATOM 10842 O O . GLY F 1 165 ? 20.496 52.535 3.456 1.00 46.89 166 GLY F O 1
ATOM 10843 N N . MET F 1 166 ? 22.056 50.940 3.125 1.00 49.69 167 MET F N 1
ATOM 10844 C CA . MET F 1 166 ? 21.661 50.588 1.757 1.00 51.53 167 MET F CA 1
ATOM 10845 C C . MET F 1 166 ? 20.171 50.643 1.432 1.00 50.69 167 MET F C 1
ATOM 10846 O O . MET F 1 166 ? 19.762 51.277 0.470 1.00 49.46 167 MET F O 1
ATOM 10851 N N . GLY F 1 167 ? 19.370 49.951 2.229 1.00 51.23 168 GLY F N 1
ATOM 10852 C CA . GLY F 1 167 ? 17.945 49.896 1.970 1.00 52.03 168 GLY F CA 1
ATOM 10853 C C . GLY F 1 167 ? 17.038 50.973 2.534 1.00 53.28 168 GLY F C 1
ATOM 10854 O O . GLY F 1 167 ? 15.827 50.771 2.616 1.00 53.37 168 GLY F O 1
ATOM 10855 N N . ARG F 1 168 ? 17.589 52.116 2.914 1.00 53.43 169 ARG F N 1
ATOM 10856 C CA . ARG F 1 168 ? 16.758 53.177 3.461 1.00 54.11 169 ARG F CA 1
ATOM 10857 C C . ARG F 1 168 ? 15.597 53.507 2.515 1.00 55.14 169 ARG F C 1
ATOM 10858 O O . ARG F 1 168 ? 14.444 53.550 2.935 1.00 53.82 169 ARG F O 1
ATOM 10866 N N . MET F 1 169 ? 15.902 53.732 1.239 1.00 56.79 170 MET F N 1
ATOM 10867 C CA . MET F 1 169 ? 14.873 54.061 0.253 1.00 58.92 170 MET F CA 1
ATOM 10868 C C . MET F 1 169 ? 13.743 53.042 0.266 1.00 58.68 170 MET F C 1
ATOM 10869 O O . MET F 1 169 ? 12.591 53.373 0.549 1.00 58.54 170 MET F O 1
ATOM 10874 N N . ALA F 1 170 ? 14.077 51.798 -0.052 1.00 57.67 171 ALA F N 1
ATOM 10875 C CA . ALA F 1 170 ? 13.082 50.736 -0.079 1.00 57.58 171 ALA F CA 1
ATOM 10876 C C . ALA F 1 170 ? 12.243 50.743 1.190 1.00 57.74 171 ALA F C 1
ATOM 10877 O O . ALA F 1 170 ? 11.053 51.014 1.147 1.00 59.84 171 ALA F O 1
ATOM 10879 N N . VAL F 1 171 ? 12.879 50.457 2.318 1.00 57.72 172 VAL F N 1
ATOM 10880 C CA . VAL F 1 171 ? 12.199 50.417 3.607 1.00 56.78 172 VAL F CA 1
ATOM 10881 C C . VAL F 1 171 ? 11.336 51.644 3.857 1.00 57.46 172 VAL F C 1
ATOM 10882 O O . VAL F 1 171 ? 10.199 51.531 4.307 1.00 57.67 172 VAL F O 1
ATOM 10886 N N . THR F 1 172 ? 11.877 52.815 3.557 1.00 58.99 173 THR F N 1
ATOM 10887 C CA . THR F 1 172 ? 11.157 54.063 3.768 1.00 61.36 173 THR F CA 1
ATOM 10888 C C . THR F 1 172 ? 9.866 54.150 2.965 1.00 62.33 173 THR F C 1
ATOM 10889 O O . THR F 1 172 ? 8.821 54.501 3.505 1.00 60.83 173 THR F O 1
ATOM 10893 N N . GLU F 1 173 ? 9.944 53.838 1.675 1.00 64.41 174 GLU F N 1
ATOM 10894 C CA . GLU F 1 173 ? 8.770 53.889 0.817 1.00 66.78 174 GLU F CA 1
ATOM 10895 C C . GLU F 1 173 ? 7.741 52.864 1.273 1.00 67.01 174 GLU F C 1
ATOM 10896 O O . GLU F 1 173 ? 6.541 53.143 1.295 1.00 66.88 174 GLU F O 1
ATOM 10902 N N . PHE F 1 174 ? 8.211 51.680 1.643 1.00 66.92 175 PHE F N 1
ATOM 10903 C CA . PHE F 1 174 ? 7.309 50.640 2.101 1.00 67.42 175 PHE F CA 1
ATOM 10904 C C . PHE F 1 174 ? 6.555 51.117 3.331 1.00 67.59 175 PHE F C 1
ATOM 10905 O O . PHE F 1 174 ? 5.330 51.082 3.349 1.00 67.68 175 PHE F O 1
ATOM 10913 N N . PHE F 1 175 ? 7.280 51.558 4.361 1.00 68.12 176 PHE F N 1
ATOM 10914 C CA . PHE F 1 175 ? 6.629 52.051 5.576 1.00 68.11 176 PHE F CA 1
ATOM 10915 C C . PHE F 1 175 ? 5.736 53.235 5.239 1.00 68.86 176 PHE F C 1
ATOM 10916 O O . PHE F 1 175 ? 4.677 53.420 5.829 1.00 69.00 176 PHE F O 1
ATOM 10924 N N . GLU F 1 176 ? 6.184 54.038 4.284 1.00 70.66 177 GLU F N 1
ATOM 10925 C CA . GLU F 1 176 ? 5.453 55.218 3.857 1.00 72.69 177 GLU F CA 1
ATOM 10926 C C . GLU F 1 176 ? 4.075 54.845 3.314 1.00 73.10 177 GLU F C 1
ATOM 10927 O O . GLU F 1 176 ? 3.143 55.646 3.358 1.00 73.68 177 GLU F O 1
ATOM 10933 N N . LYS F 1 177 ? 3.944 53.621 2.816 1.00 73.10 178 LYS F N 1
ATOM 10934 C CA . LYS F 1 177 ? 2.683 53.164 2.248 1.00 72.31 178 LYS F CA 1
ATOM 10935 C C . LYS F 1 177 ? 1.873 52.235 3.140 1.00 72.23 178 LYS F C 1
ATOM 10936 O O . LYS F 1 177 ? 0.666 52.107 2.957 1.00 73.22 178 LYS F O 1
ATOM 10942 N N . GLU F 1 178 ? 2.516 51.590 4.107 1.00 71.32 179 GLU F N 1
ATOM 10943 C CA . GLU F 1 178 ? 1.780 50.668 4.958 1.00 70.72 179 GLU F CA 1
ATOM 10944 C C . GLU F 1 178 ? 2.027 50.690 6.460 1.00 69.10 179 GLU F C 1
ATOM 10945 O O . GLU F 1 178 ? 1.699 49.728 7.153 1.00 68.14 179 GLU F O 1
ATOM 10951 N N . TYR F 1 179 ? 2.595 51.772 6.976 1.00 67.13 180 TYR F N 1
ATOM 10952 C CA . TYR F 1 179 ? 2.823 51.849 8.411 1.00 64.93 180 TYR F CA 1
ATOM 10953 C C . TYR F 1 179 ? 1.545 52.362 9.064 1.00 66.58 180 TYR F C 1
ATOM 10954 O O . TYR F 1 179 ? 0.907 53.283 8.552 1.00 67.39 180 TYR F O 1
ATOM 10963 N N . ARG F 1 180 ? 1.169 51.768 10.190 1.00 67.64 181 ARG F N 1
ATOM 10964 C CA . ARG F 1 180 ? -0.031 52.190 10.898 1.00 69.03 181 ARG F CA 1
ATOM 10965 C C . ARG F 1 180 ? 0.290 52.752 12.278 1.00 70.08 181 ARG F C 1
ATOM 10966 O O . ARG F 1 180 ? 0.995 52.135 13.076 1.00 69.60 181 ARG F O 1
ATOM 10974 N N . ASP F 1 181 ? -0.251 53.931 12.545 1.00 72.37 182 ASP F N 1
ATOM 10975 C CA . ASP F 1 181 ? -0.043 54.626 13.806 1.00 74.71 182 ASP F CA 1
ATOM 10976 C C . ASP F 1 181 ? -0.567 53.823 14.990 1.00 75.47 182 ASP F C 1
ATOM 10977 O O . ASP F 1 181 ? -0.307 54.170 16.141 1.00 76.13 182 ASP F O 1
ATOM 10982 N N . ASP F 1 182 ? -1.300 52.747 14.708 1.00 76.15 183 ASP F N 1
ATOM 10983 C CA . ASP F 1 182 ? -1.888 51.927 15.771 1.00 76.13 183 ASP F CA 1
ATOM 10984 C C . ASP F 1 182 ? -1.505 50.450 15.756 1.00 75.14 183 ASP F C 1
ATOM 10985 O O . ASP F 1 182 ? -2.138 49.645 16.434 1.00 75.28 183 ASP F O 1
ATOM 10990 N N . LEU F 1 183 ? -0.487 50.087 14.987 1.00 73.73 184 LEU F N 1
ATOM 10991 C CA . LEU F 1 183 ? -0.068 48.693 14.918 1.00 72.25 184 LEU F CA 1
ATOM 10992 C C . LEU F 1 183 ? 0.236 48.115 16.297 1.00 71.41 184 LEU F C 1
ATOM 10993 O O . LEU F 1 183 ? 0.388 48.848 17.277 1.00 71.12 184 LEU F O 1
ATOM 10998 N N . SER F 1 184 ? 0.311 46.792 16.367 1.00 70.53 185 SER F N 1
ATOM 10999 C CA . SER F 1 184 ? 0.608 46.105 17.619 1.00 70.53 185 SER F CA 1
ATOM 11000 C C . SER F 1 184 ? 2.073 45.695 17.591 1.00 69.99 185 SER F C 1
ATOM 11001 O O . SER F 1 184 ? 2.687 45.647 16.521 1.00 69.39 185 SER F O 1
ATOM 11004 N N . PHE F 1 185 ? 2.630 45.386 18.758 1.00 68.95 186 PHE F N 1
ATOM 11005 C CA . PHE F 1 185 ? 4.027 44.991 18.822 1.00 68.77 186 PHE F CA 1
ATOM 11006 C C . PHE F 1 185 ? 4.356 43.950 17.764 1.00 69.00 186 PHE F C 1
ATOM 11007 O O . PHE F 1 185 ? 5.273 44.133 16.963 1.00 69.21 186 PHE F O 1
ATOM 11015 N N . ASP F 1 186 ? 3.602 42.858 17.765 1.00 69.59 187 ASP F N 1
ATOM 11016 C CA . ASP F 1 186 ? 3.824 41.776 16.813 1.00 69.91 187 ASP F CA 1
ATOM 11017 C C . ASP F 1 186 ? 3.605 42.211 15.367 1.00 69.17 187 ASP F C 1
ATOM 11018 O O . ASP F 1 186 ? 4.255 41.702 14.457 1.00 68.81 187 ASP F O 1
ATOM 11023 N N . ASP F 1 187 ? 2.689 43.148 15.153 1.00 69.08 188 ASP F N 1
ATOM 11024 C CA . ASP F 1 187 ? 2.442 43.638 13.806 1.00 69.49 188 ASP F CA 1
ATOM 11025 C C . ASP F 1 187 ? 3.650 44.459 13.388 1.00 69.06 188 ASP F C 1
ATOM 11026 O O . ASP F 1 187 ? 4.189 44.289 12.294 1.00 69.36 188 ASP F O 1
ATOM 11031 N N . ALA F 1 188 ? 4.071 45.351 14.278 1.00 67.47 189 ALA F N 1
ATOM 11032 C CA . ALA F 1 188 ? 5.221 46.203 14.028 1.00 65.19 189 ALA F CA 1
ATOM 11033 C C . ALA F 1 188 ? 6.415 45.312 13.710 1.00 63.98 189 ALA F C 1
ATOM 11034 O O . ALA F 1 188 ? 7.175 45.569 12.779 1.00 63.48 189 ALA F O 1
ATOM 11036 N N . MET F 1 189 ? 6.564 44.249 14.484 1.00 62.74 190 MET F N 1
ATOM 11037 C CA . MET F 1 189 ? 7.661 43.317 14.294 1.00 62.46 190 MET F CA 1
ATOM 11038 C C . MET F 1 189 ? 7.635 42.734 12.886 1.00 61.63 190 MET F C 1
ATOM 11039 O O . MET F 1 189 ? 8.628 42.800 12.157 1.00 61.02 190 MET F O 1
ATOM 11044 N N . VAL F 1 190 ? 6.495 42.162 12.507 1.00 60.27 191 VAL F N 1
ATOM 11045 C CA . VAL F 1 190 ? 6.347 41.564 11.186 1.00 58.53 191 VAL F CA 1
ATOM 11046 C C . VAL F 1 190 ? 6.551 42.598 10.085 1.00 56.77 191 VAL F C 1
ATOM 11047 O O . VAL F 1 190 ? 7.297 42.364 9.131 1.00 55.54 191 VAL F O 1
ATOM 11051 N N . LEU F 1 191 ? 5.890 43.740 10.223 1.00 56.34 192 LEU F N 1
ATOM 11052 C CA . LEU F 1 191 ? 6.010 44.803 9.235 1.00 58.16 192 LEU F CA 1
ATOM 11053 C C . LEU F 1 191 ? 7.483 45.144 9.051 1.00 58.71 192 LEU F C 1
ATOM 11054 O O . LEU F 1 191 ? 7.946 45.374 7.930 1.00 57.71 192 LEU F O 1
ATOM 11059 N N . GLY F 1 192 ? 8.211 45.168 10.166 1.00 58.54 193 GLY F N 1
ATOM 11060 C CA . GLY F 1 192 ? 9.629 45.469 10.125 1.00 58.06 193 GLY F CA 1
ATOM 11061 C C . GLY F 1 192 ? 10.406 44.427 9.345 1.00 58.41 193 GLY F C 1
ATOM 11062 O O . GLY F 1 192 ? 11.240 44.767 8.505 1.00 58.61 193 GLY F O 1
ATOM 11063 N N . LEU F 1 193 ? 10.144 43.152 9.616 1.00 58.56 194 LEU F N 1
ATOM 11064 C CA . LEU F 1 193 ? 10.842 42.091 8.906 1.00 58.69 194 LEU F CA 1
ATOM 11065 C C . LEU F 1 193 ? 10.507 42.117 7.418 1.00 58.71 194 LEU F C 1
ATOM 11066 O O . LEU F 1 193 ? 11.372 41.871 6.573 1.00 57.63 194 LEU F O 1
ATOM 11071 N N . VAL F 1 194 ? 9.251 42.408 7.097 1.00 57.82 195 VAL F N 1
ATOM 11072 C CA . VAL F 1 194 ? 8.843 42.462 5.702 1.00 58.20 195 VAL F CA 1
ATOM 11073 C C . VAL F 1 194 ? 9.696 43.508 5.007 1.00 57.67 195 VAL F C 1
ATOM 11074 O O . VAL F 1 194 ? 10.287 43.239 3.960 1.00 57.69 195 VAL F O 1
ATOM 11078 N N . ALA F 1 195 ? 9.765 44.697 5.604 1.00 57.34 196 ALA F N 1
ATOM 11079 C CA . ALA F 1 195 ? 10.556 45.792 5.059 1.00 55.71 196 ALA F CA 1
ATOM 11080 C C . ALA F 1 195 ? 11.968 45.295 4.746 1.00 55.34 196 ALA F C 1
ATOM 11081 O O . ALA F 1 195 ? 12.457 45.448 3.627 1.00 54.44 196 ALA F O 1
ATOM 11083 N N . MET F 1 196 ? 12.615 44.687 5.737 1.00 56.56 197 MET F N 1
ATOM 11084 C CA . MET F 1 196 ? 13.969 44.175 5.551 1.00 57.54 197 MET F CA 1
ATOM 11085 C C . MET F 1 196 ? 13.970 43.269 4.337 1.00 58.54 197 MET F C 1
ATOM 11086 O O . MET F 1 196 ? 14.905 43.289 3.533 1.00 58.77 197 MET F O 1
ATOM 11091 N N . GLY F 1 197 ? 12.903 42.484 4.213 1.00 60.04 198 GLY F N 1
ATOM 11092 C CA . GLY F 1 197 ? 12.765 41.568 3.094 1.00 62.01 198 GLY F CA 1
ATOM 11093 C C . GLY F 1 197 ? 12.812 42.268 1.750 1.00 63.17 198 GLY F C 1
ATOM 11094 O O . GLY F 1 197 ? 13.643 41.934 0.904 1.00 62.57 198 GLY F O 1
ATOM 11095 N N . LEU F 1 198 ? 11.920 43.233 1.544 1.00 65.02 199 LEU F N 1
ATOM 11096 C CA . LEU F 1 198 ? 11.907 43.966 0.287 1.00 67.82 199 LEU F CA 1
ATOM 11097 C C . LEU F 1 198 ? 13.301 44.533 0.074 1.00 69.31 199 LEU F C 1
ATOM 11098 O O . LEU F 1 198 ? 13.873 44.425 -1.015 1.00 69.83 199 LEU F O 1
ATOM 11103 N N . SER F 1 199 ? 13.834 45.131 1.136 1.00 70.16 200 SER F N 1
ATOM 11104 C CA . SER F 1 199 ? 15.159 45.736 1.126 1.00 70.83 200 SER F CA 1
ATOM 11105 C C . SER F 1 199 ? 16.202 44.825 0.500 1.00 71.45 200 SER F C 1
ATOM 11106 O O . SER F 1 199 ? 16.980 45.248 -0.349 1.00 70.66 200 SER F O 1
ATOM 11109 N N . ILE F 1 200 ? 16.204 43.570 0.931 1.00 73.42 201 ILE F N 1
ATOM 11110 C CA . ILE F 1 200 ? 17.149 42.576 0.443 1.00 75.56 201 ILE F CA 1
ATOM 11111 C C . ILE F 1 200 ? 16.656 41.863 -0.815 1.00 76.74 201 ILE F C 1
ATOM 11112 O O . ILE F 1 200 ? 17.449 41.271 -1.550 1.00 76.60 201 ILE F O 1
ATOM 11117 N N . GLU F 1 201 ? 15.353 41.940 -1.073 1.00 78.17 202 GLU F N 1
ATOM 11118 C CA . GLU F 1 201 ? 14.766 41.278 -2.236 1.00 79.51 202 GLU F CA 1
ATOM 11119 C C . GLU F 1 201 ? 14.948 39.773 -2.082 1.00 79.50 202 GLU F C 1
ATOM 11120 O O . GLU F 1 201 ? 15.395 39.088 -3.006 1.00 79.59 202 GLU F O 1
ATOM 11126 N N . SER F 1 202 ? 14.596 39.270 -0.903 1.00 78.89 203 SER F N 1
ATOM 11127 C CA . SER F 1 202 ? 14.724 37.853 -0.598 1.00 78.63 203 SER F CA 1
ATOM 11128 C C . SER F 1 202 ? 14.042 37.520 0.715 1.00 78.70 203 SER F C 1
ATOM 11129 O O . SER F 1 202 ? 13.971 38.353 1.612 1.00 78.67 203 SER F O 1
ATOM 11132 N N . GLU F 1 203 ? 13.533 36.299 0.826 1.00 79.29 204 GLU F N 1
ATOM 11133 C CA . GLU F 1 203 ? 12.886 35.882 2.058 1.00 80.17 204 GLU F CA 1
ATOM 11134 C C . GLU F 1 203 ? 13.959 35.927 3.135 1.00 79.91 204 GLU F C 1
ATOM 11135 O O . GLU F 1 203 ? 15.142 35.754 2.846 1.00 79.15 204 GLU F O 1
ATOM 11141 N N . LEU F 1 204 ? 13.554 36.172 4.372 1.00 79.38 205 LEU F N 1
ATOM 11142 C CA . LEU F 1 204 ? 14.519 36.268 5.452 1.00 79.40 205 LEU F CA 1
ATOM 11143 C C . LEU F 1 204 ? 14.937 34.937 6.046 1.00 79.89 205 LEU F C 1
ATOM 11144 O O . LEU F 1 204 ? 14.247 33.929 5.912 1.00 80.69 205 LEU F O 1
ATOM 11149 N N . VAL F 1 205 ? 16.091 34.961 6.702 1.00 80.49 206 VAL F N 1
ATOM 11150 C CA . VAL F 1 205 ? 16.657 33.806 7.386 1.00 80.49 206 VAL F CA 1
ATOM 11151 C C . VAL F 1 205 ? 16.940 34.306 8.805 1.00 80.76 206 VAL F C 1
ATOM 11152 O O . VAL F 1 205 ? 17.955 34.959 9.054 1.00 80.53 206 VAL F O 1
ATOM 11156 N N . PRO F 1 206 ? 16.042 33.996 9.752 1.00 80.94 207 PRO F N 1
ATOM 11157 C CA . PRO F 1 206 ? 16.138 34.399 11.160 1.00 81.40 207 PRO F CA 1
ATOM 11158 C C . PRO F 1 206 ? 17.538 34.486 11.748 1.00 81.80 207 PRO F C 1
ATOM 11159 O O . PRO F 1 206 ? 17.791 35.291 12.644 1.00 82.66 207 PRO F O 1
ATOM 11163 N N . GLU F 1 207 ? 18.452 33.674 11.241 1.00 81.83 208 GLU F N 1
ATOM 11164 C CA . GLU F 1 207 ? 19.804 33.671 11.769 1.00 82.19 208 GLU F CA 1
ATOM 11165 C C . GLU F 1 207 ? 20.722 34.731 11.166 1.00 81.07 208 GLU F C 1
ATOM 11166 O O . GLU F 1 207 ? 21.833 34.941 11.657 1.00 81.24 208 GLU F O 1
ATOM 11172 N N . ASN F 1 208 ? 20.272 35.401 10.107 1.00 79.31 209 ASN F N 1
ATOM 11173 C CA . ASN F 1 208 ? 21.090 36.451 9.508 1.00 77.52 209 ASN F CA 1
ATOM 11174 C C . ASN F 1 208 ? 20.451 37.839 9.618 1.00 75.45 209 ASN F C 1
ATOM 11175 O O . ASN F 1 208 ? 20.587 38.678 8.725 1.00 75.03 209 ASN F O 1
ATOM 11180 N N . ILE F 1 209 ? 19.751 38.061 10.728 1.00 72.92 210 ILE F N 1
ATOM 11181 C CA . ILE F 1 209 ? 19.113 39.335 11.029 1.00 70.33 210 ILE F CA 1
ATOM 11182 C C . ILE F 1 209 ? 19.061 39.424 12.549 1.00 67.95 210 ILE F C 1
ATOM 11183 O O . ILE F 1 209 ? 18.793 38.432 13.213 1.00 66.78 210 ILE F O 1
ATOM 11188 N N . GLU F 1 210 ? 19.338 40.602 13.100 1.00 65.90 211 GLU F N 1
ATOM 11189 C CA . GLU F 1 210 ? 19.317 40.780 14.548 1.00 63.96 211 GLU F CA 1
ATOM 11190 C C . GLU F 1 210 ? 18.194 41.718 14.971 1.00 62.00 211 GLU F C 1
ATOM 11191 O O . GLU F 1 210 ? 17.999 42.776 14.374 1.00 61.80 211 GLU F O 1
ATOM 11197 N N . VAL F 1 211 ? 17.463 41.332 16.011 1.00 59.78 212 VAL F N 1
ATOM 11198 C CA . VAL F 1 211 ? 16.359 42.146 16.495 1.00 57.72 212 VAL F CA 1
ATOM 11199 C C . VAL F 1 211 ? 16.432 42.390 17.996 1.00 56.86 212 VAL F C 1
ATOM 11200 O O . VAL F 1 211 ? 16.666 41.471 18.776 1.00 56.97 212 VAL F O 1
ATOM 11204 N N . GLY F 1 212 ? 16.228 43.642 18.382 1.00 55.45 213 GLY F N 1
ATOM 11205 C CA . GLY F 1 212 ? 16.242 44.013 19.782 1.00 54.90 213 GLY F CA 1
ATOM 11206 C C . GLY F 1 212 ? 15.061 44.931 19.989 1.00 54.57 213 GLY F C 1
ATOM 11207 O O . GLY F 1 212 ? 14.552 45.483 19.022 1.00 54.41 213 GLY F O 1
ATOM 11208 N N . TYR F 1 213 ? 14.616 45.107 21.227 1.00 54.87 214 TYR F N 1
ATOM 11209 C CA . TYR F 1 213 ? 13.465 45.968 21.472 1.00 55.90 214 TYR F CA 1
ATOM 11210 C C . TYR F 1 213 ? 13.373 46.427 22.913 1.00 55.37 214 TYR F C 1
ATOM 11211 O O . TYR F 1 213 ? 14.103 45.945 23.779 1.00 54.74 214 TYR F O 1
ATOM 11220 N N . VAL F 1 214 ? 12.464 47.365 23.153 1.00 55.15 215 VAL F N 1
ATOM 11221 C CA . VAL F 1 214 ? 12.223 47.898 24.482 1.00 56.01 215 VAL F CA 1
ATOM 11222 C C . VAL F 1 214 ? 10.734 48.200 24.588 1.00 57.18 215 VAL F C 1
ATOM 11223 O O . VAL F 1 214 ? 10.213 49.069 23.885 1.00 56.08 215 VAL F O 1
ATOM 11227 N N . LYS F 1 215 ? 10.050 47.475 25.466 1.00 59.91 216 LYS F N 1
ATOM 11228 C CA . LYS F 1 215 ? 8.618 47.661 25.647 1.00 62.23 216 LYS F CA 1
ATOM 11229 C C . LYS F 1 215 ? 8.313 48.583 26.816 1.00 63.60 216 LYS F C 1
ATOM 11230 O O . LYS F 1 215 ? 9.110 48.712 27.745 1.00 62.87 216 LYS F O 1
ATOM 11236 N N . VAL F 1 216 ? 7.147 49.219 26.752 1.00 66.02 217 VAL F N 1
ATOM 11237 C CA . VAL F 1 216 ? 6.690 50.148 27.777 1.00 68.96 217 VAL F CA 1
ATOM 11238 C C . VAL F 1 216 ? 6.550 49.524 29.167 1.00 70.96 217 VAL F C 1
ATOM 11239 O O . VAL F 1 216 ? 6.734 50.201 30.179 1.00 70.86 217 VAL F O 1
ATOM 11243 N N . ASP F 1 217 ? 6.229 48.237 29.224 1.00 73.25 218 ASP F N 1
ATOM 11244 C CA . ASP F 1 217 ? 6.062 47.576 30.513 1.00 75.42 218 ASP F CA 1
ATOM 11245 C C . ASP F 1 217 ? 7.373 47.373 31.263 1.00 75.63 218 ASP F C 1
ATOM 11246 O O . ASP F 1 217 ? 7.528 47.848 32.386 1.00 76.56 218 ASP F O 1
ATOM 11251 N N . ASP F 1 218 ? 8.318 46.678 30.641 1.00 75.79 219 ASP F N 1
ATOM 11252 C CA . ASP F 1 218 ? 9.611 46.402 31.265 1.00 75.66 219 ASP F CA 1
ATOM 11253 C C . ASP F 1 218 ? 10.594 47.567 31.232 1.00 74.82 219 ASP F C 1
ATOM 11254 O O . ASP F 1 218 ? 11.364 47.755 32.176 1.00 74.72 219 ASP F O 1
ATOM 11259 N N . ARG F 1 219 ? 10.569 48.342 30.148 1.00 72.75 220 ARG F N 1
ATOM 11260 C CA . ARG F 1 219 ? 11.507 49.444 29.984 1.00 70.60 220 ARG F CA 1
ATOM 11261 C C . ARG F 1 219 ? 12.895 48.821 30.049 1.00 69.25 220 ARG F C 1
ATOM 11262 O O . ARG F 1 219 ? 13.863 49.465 30.447 1.00 68.79 220 ARG F O 1
ATOM 11270 N N . THR F 1 220 A 12.973 47.555 29.652 1.00 67.67 220 THR F N 1
ATOM 11271 C CA . THR F 1 220 A 14.223 46.806 29.671 1.00 67.31 220 THR F CA 1
ATOM 11272 C C . THR F 1 220 A 14.561 46.258 28.292 1.00 67.41 220 THR F C 1
ATOM 11273 O O . THR F 1 220 A 13.797 45.492 27.709 1.00 68.20 220 THR F O 1
ATOM 11277 N N . PHE F 1 221 ? 15.714 46.650 27.773 1.00 66.83 221 PHE F N 1
ATOM 11278 C CA . PHE F 1 221 ? 16.137 46.189 26.466 1.00 66.26 221 PHE F CA 1
ATOM 11279 C C . PHE F 1 221 ? 16.454 44.706 26.483 1.00 67.68 221 PHE F C 1
ATOM 11280 O O . PHE F 1 221 ? 16.950 44.175 27.471 1.00 67.81 221 PHE F O 1
ATOM 11288 N N . LYS F 1 222 ? 16.160 44.041 25.374 1.00 70.06 222 LYS F N 1
ATOM 11289 C CA . LYS F 1 222 ? 16.437 42.621 25.236 1.00 71.76 222 LYS F CA 1
ATOM 11290 C C . LYS F 1 222 ? 16.415 42.211 23.771 1.00 72.30 222 LYS F C 1
ATOM 11291 O O . LYS F 1 222 ? 15.624 42.710 22.976 1.00 72.82 222 LYS F O 1
ATOM 11297 N N . GLU F 1 223 ? 17.316 41.304 23.429 1.00 73.79 223 GLU F N 1
ATOM 11298 C CA . GLU F 1 223 ? 17.461 40.801 22.076 1.00 75.89 223 GLU F CA 1
ATOM 11299 C C . GLU F 1 223 ? 16.556 39.582 21.906 1.00 76.28 223 GLU F C 1
ATOM 11300 O O . GLU F 1 223 ? 16.287 38.873 22.874 1.00 76.09 223 GLU F O 1
ATOM 11306 N N . VAL F 1 224 ? 16.070 39.344 20.691 1.00 77.12 224 VAL F N 1
ATOM 11307 C CA . VAL F 1 224 ? 15.200 38.197 20.456 1.00 78.35 224 VAL F CA 1
ATOM 11308 C C . VAL F 1 224 ? 15.997 37.044 19.870 1.00 79.39 224 VAL F C 1
ATOM 11309 O O . VAL F 1 224 ? 16.754 37.220 18.916 1.00 79.72 224 VAL F O 1
ATOM 11313 N N . SER F 1 225 ? 15.833 35.862 20.454 1.00 81.08 225 SER F N 1
ATOM 11314 C CA . SER F 1 225 ? 16.538 34.676 19.985 1.00 82.34 225 SER F CA 1
ATOM 11315 C C . SER F 1 225 ? 15.980 34.240 18.635 1.00 82.98 225 SER F C 1
ATOM 11316 O O . SER F 1 225 ? 14.796 34.430 18.354 1.00 83.37 225 SER F O 1
ATOM 11319 N N . PRO F 1 226 ? 16.827 33.646 17.781 1.00 83.60 226 PRO F N 1
ATOM 11320 C CA . PRO F 1 226 ? 16.366 33.201 16.462 1.00 84.23 226 PRO F CA 1
ATOM 11321 C C . PRO F 1 226 ? 15.186 32.240 16.564 1.00 85.22 226 PRO F C 1
ATOM 11322 O O . PRO F 1 226 ? 14.433 32.060 15.603 1.00 84.94 226 PRO F O 1
ATOM 11326 N N . GLU F 1 227 ? 15.033 31.627 17.736 1.00 85.89 227 GLU F N 1
ATOM 11327 C CA . GLU F 1 227 ? 13.935 30.698 17.974 1.00 86.65 227 GLU F CA 1
ATOM 11328 C C . GLU F 1 227 ? 12.644 31.475 18.210 1.00 87.08 227 GLU F C 1
ATOM 11329 O O . GLU F 1 227 ? 11.603 31.155 17.631 1.00 87.63 227 GLU F O 1
ATOM 11335 N N . GLU F 1 228 ? 12.711 32.496 19.060 1.00 86.98 228 GLU F N 1
ATOM 11336 C CA . GLU F 1 228 ? 11.541 33.319 19.350 1.00 86.63 228 GLU F CA 1
ATOM 11337 C C . GLU F 1 228 ? 11.244 34.149 18.112 1.00 85.86 228 GLU F C 1
ATOM 11338 O O . GLU F 1 228 ? 10.134 34.643 17.923 1.00 86.47 228 GLU F O 1
ATOM 11344 N N . LEU F 1 229 ? 12.260 34.285 17.268 1.00 84.66 229 LEU F N 1
ATOM 11345 C CA . LEU F 1 229 ? 12.168 35.081 16.054 1.00 83.38 229 LEU F CA 1
ATOM 11346 C C . LEU F 1 229 ? 11.690 34.297 14.826 1.00 82.25 229 LEU F C 1
ATOM 11347 O O . LEU F 1 229 ? 11.109 34.873 13.905 1.00 83.03 229 LEU F O 1
ATOM 11352 N N . LYS F 1 230 ? 11.912 32.987 14.820 1.00 80.62 230 LYS F N 1
ATOM 11353 C CA . LYS F 1 230 ? 11.509 32.155 13.685 1.00 79.59 230 LYS F CA 1
ATOM 11354 C C . LYS F 1 230 ? 10.035 32.293 13.288 1.00 78.36 230 LYS F C 1
ATOM 11355 O O . LYS F 1 230 ? 9.715 32.409 12.103 1.00 77.76 230 LYS F O 1
ATOM 11361 N N . PRO F 1 231 ? 9.117 32.265 14.266 1.00 76.89 231 PRO F N 1
ATOM 11362 C CA . PRO F 1 231 ? 7.705 32.400 13.902 1.00 76.37 231 PRO F CA 1
ATOM 11363 C C . PRO F 1 231 ? 7.409 33.698 13.146 1.00 75.85 231 PRO F C 1
ATOM 11364 O O . PRO F 1 231 ? 6.642 33.699 12.178 1.00 76.28 231 PRO F O 1
ATOM 11368 N N . TYR F 1 232 ? 8.027 34.794 13.582 1.00 74.48 232 TYR F N 1
ATOM 11369 C CA . TYR F 1 232 ? 7.822 36.090 12.944 1.00 72.85 232 TYR F CA 1
ATOM 11370 C C . TYR F 1 232 ? 8.362 36.112 11.519 1.00 72.85 232 TYR F C 1
ATOM 11371 O O . TYR F 1 232 ? 7.763 36.717 10.630 1.00 72.75 232 TYR F O 1
ATOM 11380 N N . VAL F 1 233 ? 9.500 35.461 11.304 1.00 72.93 233 VAL F N 1
ATOM 11381 C CA . VAL F 1 233 ? 10.105 35.412 9.976 1.00 73.84 233 VAL F CA 1
ATOM 11382 C C . VAL F 1 233 ? 9.199 34.655 9.017 1.00 75.19 233 VAL F C 1
ATOM 11383 O O . VAL F 1 233 ? 8.977 35.082 7.879 1.00 75.03 233 VAL F O 1
ATOM 11387 N N . GLU F 1 234 A 8.685 33.524 9.492 1.00 76.26 233 GLU F N 1
ATOM 11388 C CA . GLU F 1 234 A 7.803 32.688 8.696 1.00 77.02 233 GLU F CA 1
ATOM 11389 C C . GLU F 1 234 A 6.641 33.519 8.180 1.00 77.57 233 GLU F C 1
ATOM 11390 O O . GLU F 1 234 A 6.350 33.513 6.984 1.00 77.67 233 GLU F O 1
ATOM 11396 N N . ARG F 1 235 B 5.980 34.237 9.084 1.00 78.02 233 ARG F N 1
ATOM 11397 C CA . ARG F 1 235 B 4.858 35.070 8.690 1.00 79.26 233 ARG F CA 1
ATOM 11398 C C . ARG F 1 235 B 5.336 36.172 7.753 1.00 79.90 233 ARG F C 1
ATOM 11399 O O . ARG F 1 235 B 4.678 36.482 6.757 1.00 80.45 233 ARG F O 1
ATOM 11407 N N . ALA F 1 236 C 6.488 36.756 8.075 1.00 80.39 233 ALA F N 1
ATOM 11408 C CA . ALA F 1 236 C 7.057 37.829 7.269 1.00 80.32 233 ALA F CA 1
ATOM 11409 C C . ALA F 1 236 C 7.375 37.348 5.859 1.00 80.01 233 ALA F C 1
ATOM 11410 O O . ALA F 1 236 C 7.015 37.996 4.879 1.00 79.70 233 ALA F O 1
ATOM 11412 N N . ASN F 1 237 D 8.048 36.208 5.761 1.00 80.22 233 ASN F N 1
ATOM 11413 C CA . ASN F 1 237 D 8.404 35.655 4.460 1.00 81.46 233 ASN F CA 1
ATOM 11414 C C . ASN F 1 237 D 7.177 35.395 3.589 1.00 82.02 233 ASN F C 1
ATOM 11415 O O . ASN F 1 237 D 7.259 35.430 2.360 1.00 81.67 233 ASN F O 1
ATOM 11420 N N . GLU F 1 238 E 6.040 35.133 4.226 1.00 82.55 233 GLU F N 1
ATOM 11421 C CA . GLU F 1 238 E 4.808 34.887 3.490 1.00 83.51 233 GLU F CA 1
ATOM 11422 C C . GLU F 1 238 E 4.494 36.104 2.621 1.00 84.47 233 GLU F C 1
ATOM 11423 O O . GLU F 1 238 E 4.385 35.987 1.397 1.00 84.40 233 GLU F O 1
ATOM 11429 N N . ARG F 1 239 F 4.370 37.269 3.260 1.00 84.96 233 ARG F N 1
ATOM 11430 C CA . ARG F 1 239 F 4.069 38.515 2.555 1.00 85.33 233 ARG F CA 1
ATOM 11431 C C . ARG F 1 239 F 5.208 38.954 1.646 1.00 84.61 233 ARG F C 1
ATOM 11432 O O . ARG F 1 239 F 4.973 39.477 0.557 1.00 84.43 233 ARG F O 1
ATOM 11440 N N . ILE F 1 240 G 6.442 38.749 2.093 1.00 84.69 233 ILE F N 1
ATOM 11441 C CA . ILE F 1 240 G 7.595 39.126 1.287 1.00 85.17 233 ILE F CA 1
ATOM 11442 C C . ILE F 1 240 G 7.506 38.346 -0.014 1.00 85.90 233 ILE F C 1
ATOM 11443 O O . ILE F 1 240 G 7.699 38.890 -1.100 1.00 86.06 233 ILE F O 1
ATOM 11448 N N . ARG F 1 241 H 7.197 37.063 0.115 1.00 86.94 233 ARG F N 1
ATOM 11449 C CA . ARG F 1 241 H 7.065 36.181 -1.033 1.00 88.01 233 ARG F CA 1
ATOM 11450 C C . ARG F 1 241 H 5.928 36.696 -1.911 1.00 88.75 233 ARG F C 1
ATOM 11451 O O . ARG F 1 241 H 6.066 36.801 -3.131 1.00 88.89 233 ARG F O 1
ATOM 11459 N N . GLU F 1 242 I 4.812 37.028 -1.270 1.00 88.84 233 GLU F N 1
ATOM 11460 C CA . GLU F 1 242 I 3.632 37.534 -1.961 1.00 89.44 233 GLU F CA 1
ATOM 11461 C C . GLU F 1 242 I 3.880 38.852 -2.701 1.00 90.10 233 GLU F C 1
ATOM 11462 O O . GLU F 1 242 I 3.309 39.086 -3.769 1.00 90.12 233 GLU F O 1
ATOM 11468 N N . LEU F 1 243 J 4.728 39.709 -2.138 1.00 90.53 233 LEU F N 1
ATOM 11469 C CA . LEU F 1 243 J 5.022 40.996 -2.758 1.00 90.96 233 LEU F CA 1
ATOM 11470 C C . LEU F 1 243 J 6.201 40.951 -3.721 1.00 91.39 233 LEU F C 1
ATOM 11471 O O . LEU F 1 243 J 6.187 41.615 -4.755 1.00 91.96 233 LEU F O 1
ATOM 11476 N N . LEU F 1 244 K 7.225 40.178 -3.382 1.00 91.37 233 LEU F N 1
ATOM 11477 C CA . LEU F 1 244 K 8.393 40.078 -4.243 1.00 91.73 233 LEU F CA 1
ATOM 11478 C C . LEU F 1 244 K 7.970 39.414 -5.552 1.00 92.20 233 LEU F C 1
ATOM 11479 O O . LEU F 1 244 K 7.596 38.241 -5.572 1.00 92.35 233 LEU F O 1
ATOM 11484 N N . LYS F 1 245 L 8.019 40.177 -6.639 0.00 92.30 233 LYS F N 1
ATOM 11485 C CA . LYS F 1 245 L 7.642 39.673 -7.957 0.00 92.45 233 LYS F CA 1
ATOM 11486 C C . LYS F 1 245 L 6.329 38.898 -7.917 0.00 92.65 233 LYS F C 1
ATOM 11487 O O . LYS F 1 245 L 6.304 37.703 -7.621 0.00 92.64 233 LYS F O 1
ATOM 11493 N N . LYS F 1 246 M 5.240 39.588 -8.230 0.00 92.95 233 LYS F N 1
ATOM 11494 C CA . LYS F 1 246 M 3.920 38.976 -8.229 0.00 93.35 233 LYS F CA 1
ATOM 11495 C C . LYS F 1 246 M 3.776 37.972 -9.373 0.00 93.69 233 LYS F C 1
ATOM 11496 O O . LYS F 1 246 M 4.746 37.819 -10.145 1.00 93.99 233 LYS F O 1
ATOM 11503 N N . PRO G 1 4 ? 31.336 86.931 -5.515 0.00 66.37 4 PRO G N 1
ATOM 11504 C CA . PRO G 1 4 ? 31.393 85.479 -5.785 0.00 66.37 4 PRO G CA 1
ATOM 11505 C C . PRO G 1 4 ? 32.578 85.184 -6.694 0.00 66.33 4 PRO G C 1
ATOM 11506 O O . PRO G 1 4 ? 32.415 84.613 -7.772 0.00 66.38 4 PRO G O 1
ATOM 11510 N N . GLN G 1 5 ? 33.770 85.572 -6.256 1.00 66.50 5 GLN G N 1
ATOM 11511 C CA . GLN G 1 5 ? 34.971 85.358 -7.057 1.00 65.98 5 GLN G CA 1
ATOM 11512 C C . GLN G 1 5 ? 35.932 84.370 -6.419 1.00 64.67 5 GLN G C 1
ATOM 11513 O O . GLN G 1 5 ? 36.398 84.575 -5.291 1.00 63.63 5 GLN G O 1
ATOM 11519 N N . MET G 1 6 ? 36.223 83.296 -7.155 1.00 63.18 6 MET G N 1
ATOM 11520 C CA . MET G 1 6 ? 37.136 82.258 -6.689 1.00 60.94 6 MET G CA 1
ATOM 11521 C C . MET G 1 6 ? 38.440 82.937 -6.285 1.00 58.88 6 MET G C 1
ATOM 11522 O O . MET G 1 6 ? 38.774 84.010 -6.790 1.00 59.04 6 MET G O 1
ATOM 11527 N N . GLY G 1 7 ? 39.180 82.313 -5.378 1.00 56.24 7 GLY G N 1
ATOM 11528 C CA . GLY G 1 7 ? 40.423 82.910 -4.931 1.00 52.42 7 GLY G CA 1
ATOM 11529 C C . GLY G 1 7 ? 40.254 83.661 -3.623 1.00 50.06 7 GLY G C 1
ATOM 11530 O O . GLY G 1 7 ? 41.209 83.774 -2.859 1.00 51.00 7 GLY G O 1
ATOM 11531 N N . TYR G 1 8 ? 39.047 84.163 -3.353 1.00 46.48 8 TYR G N 1
ATOM 11532 C CA . TYR G 1 8 ? 38.788 84.905 -2.116 1.00 42.69 8 TYR G CA 1
ATOM 11533 C C . TYR G 1 8 ? 37.580 84.371 -1.361 1.00 42.09 8 TYR G C 1
ATOM 11534 O O . TYR G 1 8 ? 37.216 84.921 -0.326 1.00 43.18 8 TYR G O 1
ATOM 11543 N N . ASP G 1 9 ? 36.967 83.300 -1.854 1.00 40.74 9 ASP G N 1
ATOM 11544 C CA . ASP G 1 9 ? 35.762 82.781 -1.217 1.00 39.69 9 ASP G CA 1
ATOM 11545 C C . ASP G 1 9 ? 35.805 81.439 -0.485 1.00 39.91 9 ASP G C 1
ATOM 11546 O O . ASP G 1 9 ? 34.763 80.841 -0.247 1.00 39.42 9 ASP G O 1
ATOM 11551 N N . ARG G 1 10 ? 36.980 80.946 -0.122 1.00 40.79 10 ARG G N 1
ATOM 11552 C CA . ARG G 1 10 ? 36.995 79.686 0.600 1.00 42.19 10 ARG G CA 1
ATOM 11553 C C . ARG G 1 10 ? 37.750 79.705 1.926 1.00 39.84 10 ARG G C 1
ATOM 11554 O O . ARG G 1 10 ? 38.243 78.679 2.386 1.00 41.40 10 ARG G O 1
ATOM 11562 N N . ALA G 1 11 ? 37.812 80.883 2.540 1.00 37.76 11 ALA G N 1
ATOM 11563 C CA . ALA G 1 11 ? 38.469 81.076 3.837 1.00 36.76 11 ALA G CA 1
ATOM 11564 C C . ALA G 1 11 ? 37.788 82.253 4.540 1.00 34.06 11 ALA G C 1
ATOM 11565 O O . ALA G 1 11 ? 37.931 83.398 4.114 1.00 34.64 11 ALA G O 1
ATOM 11567 N N . ILE G 1 12 ? 37.058 81.956 5.611 1.00 30.35 12 ILE G N 1
ATOM 11568 C CA . ILE G 1 12 ? 36.320 82.961 6.360 1.00 31.06 12 ILE G CA 1
ATOM 11569 C C . ILE G 1 12 ? 37.117 84.200 6.760 1.00 30.90 12 ILE G C 1
ATOM 11570 O O . ILE G 1 12 ? 36.568 85.294 6.901 1.00 31.15 12 ILE G O 1
ATOM 11575 N N . THR G 1 13 ? 38.418 84.034 6.928 1.00 30.48 13 THR G N 1
ATOM 11576 C CA . THR G 1 13 ? 39.248 85.145 7.349 1.00 32.29 13 THR G CA 1
ATOM 11577 C C . THR G 1 13 ? 39.768 86.037 6.237 1.00 33.27 13 THR G C 1
ATOM 11578 O O . THR G 1 13 ? 40.433 87.028 6.503 1.00 33.36 13 THR G O 1
ATOM 11582 N N . VAL G 1 14 ? 39.451 85.706 4.995 1.00 33.45 14 VAL G N 1
ATOM 11583 C CA . VAL G 1 14 ? 39.931 86.495 3.879 1.00 32.85 14 VAL G CA 1
ATOM 11584 C C . VAL G 1 14 ? 38.907 87.462 3.305 1.00 32.92 14 VAL G C 1
ATOM 11585 O O . VAL G 1 14 ? 37.779 87.079 3.004 1.00 34.79 14 VAL G O 1
ATOM 11589 N N . PHE G 1 15 ? 39.309 88.722 3.180 1.00 31.36 15 PHE G N 1
ATOM 11590 C CA . PHE G 1 15 ? 38.464 89.746 2.588 1.00 31.75 15 PHE G CA 1
ATOM 11591 C C . PHE G 1 15 ? 38.689 89.657 1.075 1.00 33.69 15 PHE G C 1
ATOM 11592 O O . PHE G 1 15 ? 39.781 89.306 0.624 1.00 32.35 15 PHE G O 1
ATOM 11600 N N . SER G 1 16 ? 37.662 89.978 0.301 1.00 34.02 16 SER G N 1
ATOM 11601 C CA . SER G 1 16 ? 37.770 89.971 -1.150 1.00 34.20 16 SER G CA 1
ATOM 11602 C C . SER G 1 16 ? 38.267 91.366 -1.520 1.00 35.87 16 SER G C 1
ATOM 11603 O O . SER G 1 16 ? 38.306 92.253 -0.674 1.00 34.77 16 SER G O 1
ATOM 11606 N N . PRO G 1 17 ? 38.662 91.575 -2.782 1.00 36.31 17 PRO G N 1
ATOM 11607 C CA . PRO G 1 17 ? 39.141 92.912 -3.155 1.00 35.74 17 PRO G CA 1
ATOM 11608 C C . PRO G 1 17 ? 38.098 94.009 -2.922 1.00 35.21 17 PRO G C 1
ATOM 11609 O O . PRO G 1 17 ? 38.451 95.154 -2.691 1.00 35.97 17 PRO G O 1
ATOM 11613 N N . ASP G 1 18 ? 36.818 93.670 -2.973 1.00 34.89 18 ASP G N 1
ATOM 11614 C CA . ASP G 1 18 ? 35.804 94.683 -2.737 1.00 35.87 18 ASP G CA 1
ATOM 11615 C C . ASP G 1 18 ? 35.253 94.653 -1.299 1.00 36.67 18 ASP G C 1
ATOM 11616 O O . ASP G 1 18 ? 34.110 95.019 -1.049 1.00 37.40 18 ASP G O 1
ATOM 11621 N N . GLY G 1 19 ? 36.091 94.210 -0.365 1.00 35.71 19 GLY G N 1
ATOM 11622 C CA . GLY G 1 19 ? 35.741 94.172 1.046 1.00 34.98 19 GLY G CA 1
ATOM 11623 C C . GLY G 1 19 ? 34.607 93.291 1.538 1.00 33.92 19 GLY G C 1
ATOM 11624 O O . GLY G 1 19 ? 33.786 93.719 2.341 1.00 32.60 19 GLY G O 1
ATOM 11625 N N . ARG G 1 20 ? 34.563 92.049 1.086 1.00 34.20 20 ARG G N 1
ATOM 11626 C CA . ARG G 1 20 ? 33.501 91.171 1.518 1.00 33.05 20 ARG G CA 1
ATOM 11627 C C . ARG G 1 20 ? 34.035 89.880 2.118 1.00 32.03 20 ARG G C 1
ATOM 11628 O O . ARG G 1 20 ? 35.213 89.551 1.984 1.00 28.75 20 ARG G O 1
ATOM 11636 N N . LEU G 1 21 ? 33.154 89.186 2.827 1.00 31.79 21 LEU G N 1
ATOM 11637 C CA . LEU G 1 21 ? 33.454 87.911 3.459 1.00 31.59 21 LEU G CA 1
ATOM 11638 C C . LEU G 1 21 ? 32.534 86.904 2.789 1.00 33.00 21 LEU G C 1
ATOM 11639 O O . LEU G 1 21 ? 31.462 86.583 3.307 1.00 35.12 21 LEU G O 1
ATOM 11644 N N . PHE G 1 22 ? 32.940 86.420 1.623 1.00 33.26 22 PHE G N 1
ATOM 11645 C CA . PHE G 1 22 ? 32.112 85.474 0.882 1.00 34.42 22 PHE G CA 1
ATOM 11646 C C . PHE G 1 22 ? 31.664 84.235 1.652 1.00 32.67 22 PHE G C 1
ATOM 11647 O O . PHE G 1 22 ? 30.560 83.751 1.427 1.00 31.38 22 PHE G O 1
ATOM 11655 N N . GLN G 1 23 ? 32.483 83.734 2.576 1.00 32.53 23 GLN G N 1
ATOM 11656 C CA . GLN G 1 23 ? 32.072 82.552 3.328 1.00 32.51 23 GLN G CA 1
ATOM 11657 C C . GLN G 1 23 ? 30.860 82.873 4.192 1.00 33.17 23 GLN G C 1
ATOM 11658 O O . GLN G 1 23 ? 30.034 81.995 4.478 1.00 34.24 23 GLN G O 1
ATOM 11664 N N . VAL G 1 24 ? 30.737 84.132 4.593 1.00 31.60 24 VAL G N 1
ATOM 11665 C CA . VAL G 1 24 ? 29.580 84.552 5.369 1.00 32.75 24 VAL G CA 1
ATOM 11666 C C . VAL G 1 24 ? 28.370 84.653 4.422 1.00 32.49 24 VAL G C 1
ATOM 11667 O O . VAL G 1 24 ? 27.253 84.280 4.764 1.00 31.87 24 VAL G O 1
ATOM 11671 N N . GLU G 1 25 ? 28.604 85.151 3.218 1.00 33.02 25 GLU G N 1
ATOM 11672 C CA . GLU G 1 25 ? 27.517 85.277 2.258 1.00 33.48 25 GLU G CA 1
ATOM 11673 C C . GLU G 1 25 ? 27.036 83.895 1.851 1.00 32.09 25 GLU G C 1
ATOM 11674 O O . GLU G 1 25 ? 25.835 83.679 1.667 1.00 32.51 25 GLU G O 1
ATOM 11680 N N . TYR G 1 26 ? 27.970 82.953 1.729 1.00 31.51 26 TYR G N 1
ATOM 11681 C CA . TYR G 1 26 ? 27.611 81.590 1.370 1.00 30.20 26 TYR G CA 1
ATOM 11682 C C . TYR G 1 26 ? 26.834 80.964 2.539 1.00 30.30 26 TYR G C 1
ATOM 11683 O O . TYR G 1 26 ? 25.846 80.246 2.339 1.00 29.46 26 TYR G O 1
ATOM 11692 N N . ALA G 1 27 ? 27.265 81.245 3.764 1.00 30.79 27 ALA G N 1
ATOM 11693 C CA . ALA G 1 27 ? 26.563 80.704 4.914 1.00 32.42 27 ALA G CA 1
ATOM 11694 C C . ALA G 1 27 ? 25.114 81.178 4.846 1.00 34.81 27 ALA G C 1
ATOM 11695 O O . ALA G 1 27 ? 24.187 80.427 5.162 1.00 34.57 27 ALA G O 1
ATOM 11697 N N . ARG G 1 28 ? 24.917 82.429 4.436 1.00 35.11 28 ARG G N 1
ATOM 11698 C CA . ARG G 1 28 ? 23.567 82.970 4.333 1.00 36.34 28 ARG G CA 1
ATOM 11699 C C . ARG G 1 28 ? 22.731 82.181 3.321 1.00 37.95 28 ARG G C 1
ATOM 11700 O O . ARG G 1 28 ? 21.503 82.140 3.419 1.00 39.10 28 ARG G O 1
ATOM 11708 N N . GLU G 1 29 ? 23.390 81.547 2.356 1.00 38.33 29 GLU G N 1
ATOM 11709 C CA . GLU G 1 29 ? 22.661 80.759 1.370 1.00 39.44 29 GLU G CA 1
ATOM 11710 C C . GLU G 1 29 ? 22.043 79.543 2.050 1.00 38.40 29 GLU G C 1
ATOM 11711 O O . GLU G 1 29 ? 21.059 78.994 1.575 1.00 38.02 29 GLU G O 1
ATOM 11717 N N . ALA G 1 30 ? 22.614 79.129 3.175 1.00 38.96 30 ALA G N 1
ATOM 11718 C CA . ALA G 1 30 ? 22.083 77.977 3.886 1.00 37.63 30 ALA G CA 1
ATOM 11719 C C . ALA G 1 30 ? 20.767 78.321 4.573 1.00 38.16 30 ALA G C 1
ATOM 11720 O O . ALA G 1 30 ? 19.837 77.521 4.552 1.00 39.31 30 ALA G O 1
ATOM 11722 N N . VAL G 1 31 ? 20.659 79.510 5.160 1.00 38.47 31 VAL G N 1
ATOM 11723 C CA . VAL G 1 31 ? 19.412 79.843 5.839 1.00 40.98 31 VAL G CA 1
ATOM 11724 C C . VAL G 1 31 ? 18.262 80.072 4.849 1.00 42.66 31 VAL G C 1
ATOM 11725 O O . VAL G 1 31 ? 17.094 79.887 5.190 1.00 43.24 31 VAL G O 1
ATOM 11729 N N . LYS G 1 32 ? 18.594 80.450 3.616 1.00 43.64 32 LYS G N 1
ATOM 11730 C CA . LYS G 1 32 ? 17.576 80.657 2.586 1.00 44.19 32 LYS G CA 1
ATOM 11731 C C . LYS G 1 32 ? 16.773 79.383 2.336 1.00 44.55 32 LYS G C 1
ATOM 11732 O O . LYS G 1 32 ? 15.591 79.441 2.017 1.00 46.25 32 LYS G O 1
ATOM 11738 N N . ARG G 1 33 ? 17.425 78.236 2.469 1.00 45.43 33 ARG G N 1
ATOM 11739 C CA . ARG G 1 33 ? 16.785 76.945 2.221 1.00 45.85 33 ARG G CA 1
ATOM 11740 C C . ARG G 1 33 ? 15.856 76.451 3.312 1.00 45.73 33 ARG G C 1
ATOM 11741 O O . ARG G 1 33 ? 15.164 75.452 3.116 1.00 47.20 33 ARG G O 1
ATOM 11749 N N . GLY G 1 34 ? 15.848 77.116 4.463 1.00 44.53 34 GLY G N 1
ATOM 11750 C CA . GLY G 1 34 ? 15.000 76.652 5.547 1.00 43.22 34 GLY G CA 1
ATOM 11751 C C . GLY G 1 34 ? 13.536 77.040 5.486 1.00 43.15 34 GLY G C 1
ATOM 11752 O O . GLY G 1 34 ? 13.139 77.989 4.797 1.00 43.06 34 GLY G O 1
ATOM 11753 N N . ALA G 1 35 ? 12.715 76.295 6.215 1.00 43.13 35 ALA G N 1
ATOM 11754 C CA . ALA G 1 35 ? 11.294 76.599 6.262 1.00 43.36 35 ALA G CA 1
ATOM 11755 C C . ALA G 1 35 ? 11.223 78.045 6.755 1.00 43.91 35 ALA G C 1
ATOM 11756 O O . ALA G 1 35 ? 12.006 78.451 7.618 1.00 42.43 35 ALA G O 1
ATOM 11758 N N . THR G 1 36 ? 10.289 78.820 6.217 1.00 44.51 36 THR G N 1
ATOM 11759 C CA . THR G 1 36 ? 10.198 80.215 6.613 1.00 45.62 36 THR G CA 1
ATOM 11760 C C . THR G 1 36 ? 9.581 80.431 7.986 1.00 45.04 36 THR G C 1
ATOM 11761 O O . THR G 1 36 ? 8.635 79.748 8.364 1.00 46.50 36 THR G O 1
ATOM 11765 N N . ALA G 1 37 ? 10.155 81.371 8.732 1.00 42.96 37 ALA G N 1
ATOM 11766 C CA . ALA G 1 37 ? 9.678 81.711 10.061 1.00 42.17 37 ALA G CA 1
ATOM 11767 C C . ALA G 1 37 ? 9.377 83.204 10.034 1.00 43.34 37 ALA G C 1
ATOM 11768 O O . ALA G 1 37 ? 10.178 84.015 9.549 1.00 43.74 37 ALA G O 1
ATOM 11770 N N . ILE G 1 38 ? 8.207 83.562 10.547 1.00 44.15 38 ILE G N 1
ATOM 11771 C CA . ILE G 1 38 ? 7.766 84.943 10.554 1.00 43.91 38 ILE G CA 1
ATOM 11772 C C . ILE G 1 38 ? 7.703 85.531 11.954 1.00 44.86 38 ILE G C 1
ATOM 11773 O O . ILE G 1 38 ? 7.413 84.834 12.933 1.00 45.23 38 ILE G O 1
ATOM 11778 N N . GLY G 1 39 ? 7.979 86.827 12.034 1.00 44.91 39 GLY G N 1
ATOM 11779 C CA . GLY G 1 39 ? 7.942 87.513 13.304 1.00 46.98 39 GLY G CA 1
ATOM 11780 C C . GLY G 1 39 ? 7.177 88.803 13.122 1.00 48.66 39 GLY G C 1
ATOM 11781 O O . GLY G 1 39 ? 7.423 89.551 12.174 1.00 49.37 39 GLY G O 1
ATOM 11782 N N . ILE G 1 40 ? 6.229 89.060 14.011 1.00 50.09 40 ILE G N 1
ATOM 11783 C CA . ILE G 1 40 ? 5.445 90.277 13.925 1.00 51.14 40 ILE G CA 1
ATOM 11784 C C . ILE G 1 40 ? 5.170 90.808 15.312 1.00 52.38 40 ILE G C 1
ATOM 11785 O O . ILE G 1 40 ? 4.771 90.073 16.219 1.00 51.82 40 ILE G O 1
ATOM 11790 N N . LYS G 1 41 ? 5.407 92.100 15.471 1.00 54.46 41 LYS G N 1
ATOM 11791 C CA . LYS G 1 41 ? 5.216 92.761 16.747 1.00 56.68 41 LYS G CA 1
ATOM 11792 C C . LYS G 1 41 ? 4.066 93.751 16.670 1.00 57.48 41 LYS G C 1
ATOM 11793 O O . LYS G 1 41 ? 3.789 94.318 15.608 1.00 56.96 41 LYS G O 1
ATOM 11799 N N . CYS G 1 42 ? 3.399 93.950 17.802 1.00 58.39 42 CYS G N 1
ATOM 11800 C CA . CYS G 1 42 ? 2.287 94.886 17.884 1.00 58.77 42 CYS G CA 1
ATOM 11801 C C . CYS G 1 42 ? 2.304 95.525 19.260 1.00 59.85 42 CYS G C 1
ATOM 11802 O O . CYS G 1 42 ? 3.211 95.280 20.053 1.00 59.82 42 CYS G O 1
ATOM 11805 N N . LYS G 1 43 ? 1.286 96.331 19.536 1.00 61.06 43 LYS G N 1
ATOM 11806 C CA . LYS G 1 43 ? 1.153 97.040 20.801 1.00 61.64 43 LYS G CA 1
ATOM 11807 C C . LYS G 1 43 ? 1.172 96.131 22.028 1.00 62.19 43 LYS G C 1
ATOM 11808 O O . LYS G 1 43 ? 1.944 96.346 22.960 1.00 61.57 43 LYS G O 1
ATOM 11814 N N . GLU G 1 44 ? 0.324 95.109 22.014 1.00 63.27 44 GLU G N 1
ATOM 11815 C CA . GLU G 1 44 ? 0.194 94.191 23.140 1.00 64.50 44 GLU G CA 1
ATOM 11816 C C . GLU G 1 44 ? 1.118 92.975 23.205 1.00 63.97 44 GLU G C 1
ATOM 11817 O O . GLU G 1 44 ? 1.034 92.182 24.148 1.00 64.48 44 GLU G O 1
ATOM 11823 N N . GLY G 1 45 ? 2.001 92.819 22.226 1.00 62.14 45 GLY G N 1
ATOM 11824 C CA . GLY G 1 45 ? 2.903 91.682 22.270 1.00 59.57 45 GLY G CA 1
ATOM 11825 C C . GLY G 1 45 ? 3.606 91.352 20.972 1.00 57.50 45 GLY G C 1
ATOM 11826 O O . GLY G 1 45 ? 3.503 92.084 19.986 1.00 57.71 45 GLY G O 1
ATOM 11827 N N . VAL G 1 46 ? 4.323 90.233 20.976 1.00 55.06 46 VAL G N 1
ATOM 11828 C CA . VAL G 1 46 ? 5.063 89.794 19.804 1.00 52.09 46 VAL G CA 1
ATOM 11829 C C . VAL G 1 46 ? 4.675 88.368 19.435 1.00 50.40 46 VAL G C 1
ATOM 11830 O O . VAL G 1 46 ? 4.435 87.530 20.304 1.00 49.35 46 VAL G O 1
ATOM 11834 N N . ILE G 1 47 ? 4.613 88.102 18.135 1.00 49.59 47 ILE G N 1
ATOM 11835 C CA . ILE G 1 47 ? 4.221 86.793 17.637 1.00 49.29 47 ILE G CA 1
ATOM 11836 C C . ILE G 1 47 ? 5.261 86.168 16.712 1.00 48.77 47 ILE G C 1
ATOM 11837 O O . ILE G 1 47 ? 5.944 86.864 15.958 1.00 49.82 47 ILE G O 1
ATOM 11842 N N . LEU G 1 48 ? 5.366 84.844 16.774 1.00 48.62 48 LEU G N 1
ATOM 11843 C CA . LEU G 1 48 ? 6.291 84.091 15.934 1.00 48.15 48 LEU G CA 1
ATOM 11844 C C . LEU G 1 48 ? 5.515 82.975 15.243 1.00 48.76 48 LEU G C 1
ATOM 11845 O O . LEU G 1 48 ? 4.859 82.163 15.897 1.00 49.04 48 LEU G O 1
ATOM 11850 N N . ILE G 1 49 ? 5.580 82.941 13.917 1.00 49.63 49 ILE G N 1
ATOM 11851 C CA . ILE G 1 49 ? 4.872 81.928 13.152 1.00 51.15 49 ILE G CA 1
ATOM 11852 C C . ILE G 1 49 ? 5.862 81.160 12.289 1.00 53.18 49 ILE G C 1
ATOM 11853 O O . ILE G 1 49 ? 6.638 81.760 11.550 1.00 52.36 49 ILE G O 1
ATOM 11858 N N . ALA G 1 50 ? 5.827 79.834 12.378 1.00 54.89 50 ALA G N 1
ATOM 11859 C CA . ALA G 1 50 ? 6.739 79.002 11.603 1.00 56.93 50 ALA G CA 1
ATOM 11860 C C . ALA G 1 50 ? 6.022 77.926 10.806 1.00 58.40 50 ALA G C 1
ATOM 11861 O O . ALA G 1 50 ? 5.011 77.380 11.243 1.00 59.53 50 ALA G O 1
ATOM 11863 N N . ASP G 1 51 ? 6.555 77.629 9.629 1.00 59.04 51 ASP G N 1
ATOM 11864 C CA . ASP G 1 51 ? 5.993 76.600 8.774 1.00 61.15 51 ASP G CA 1
ATOM 11865 C C . ASP G 1 51 ? 6.578 75.250 9.187 1.00 63.30 51 ASP G C 1
ATOM 11866 O O . ASP G 1 51 ? 7.799 75.072 9.186 1.00 64.60 51 ASP G O 1
ATOM 11871 N N . LYS G 1 52 ? 5.719 74.301 9.550 1.00 64.34 52 LYS G N 1
ATOM 11872 C CA . LYS G 1 52 ? 6.207 72.993 9.962 1.00 66.74 52 LYS G CA 1
ATOM 11873 C C . LYS G 1 52 ? 5.764 71.841 9.066 1.00 67.88 52 LYS G C 1
ATOM 11874 O O . LYS G 1 52 ? 5.740 70.691 9.488 1.00 68.34 52 LYS G O 1
ATOM 11880 N N . ARG G 1 53 ? 5.418 72.151 7.824 1.00 70.17 53 ARG G N 1
ATOM 11881 C CA . ARG G 1 53 ? 5.014 71.119 6.873 1.00 72.23 53 ARG G CA 1
ATOM 11882 C C . ARG G 1 53 ? 6.188 70.163 6.651 1.00 73.95 53 ARG G C 1
ATOM 11883 O O . ARG G 1 53 ? 7.322 70.596 6.433 1.00 74.63 53 ARG G O 1
ATOM 11891 N N . VAL G 1 54 ? 5.916 68.865 6.715 1.00 75.63 54 VAL G N 1
ATOM 11892 C CA . VAL G 1 54 ? 6.952 67.859 6.505 1.00 76.76 54 VAL G CA 1
ATOM 11893 C C . VAL G 1 54 ? 6.682 67.085 5.223 1.00 77.60 54 VAL G C 1
ATOM 11894 O O . VAL G 1 54 ? 5.533 66.956 4.796 1.00 77.53 54 VAL G O 1
ATOM 11898 N N . GLY G 1 55 ? 7.744 66.568 4.615 1.00 78.31 55 GLY G N 1
ATOM 11899 C CA . GLY G 1 55 ? 7.589 65.824 3.381 1.00 79.57 55 GLY G CA 1
ATOM 11900 C C . GLY G 1 55 ? 7.229 64.363 3.579 1.00 80.70 55 GLY G C 1
ATOM 11901 O O . GLY G 1 55 ? 6.973 63.650 2.604 1.00 81.45 55 GLY G O 1
ATOM 11902 N N . SER G 1 56 ? 7.204 63.910 4.829 1.00 80.32 56 SER G N 1
ATOM 11903 C CA . SER G 1 56 ? 6.882 62.518 5.117 1.00 79.77 56 SER G CA 1
ATOM 11904 C C . SER G 1 56 ? 6.007 62.342 6.347 1.00 79.73 56 SER G C 1
ATOM 11905 O O . SER G 1 56 ? 6.092 63.113 7.301 1.00 80.51 56 SER G O 1
ATOM 11908 N N . LYS G 1 57 ? 5.169 61.310 6.318 1.00 79.32 57 LYS G N 1
ATOM 11909 C CA . LYS G 1 57 ? 4.272 61.010 7.429 1.00 78.21 57 LYS G CA 1
ATOM 11910 C C . LYS G 1 57 ? 4.972 60.170 8.485 1.00 77.53 57 LYS G C 1
ATOM 11911 O O . LYS G 1 57 ? 4.419 59.922 9.558 1.00 76.34 57 LYS G O 1
ATOM 11917 N N . LEU G 1 58 ? 6.183 59.720 8.170 1.00 76.86 58 LEU G N 1
ATOM 11918 C CA . LEU G 1 58 ? 6.947 58.900 9.098 1.00 76.64 58 LEU G CA 1
ATOM 11919 C C . LEU G 1 58 ? 7.581 59.742 10.197 1.00 76.98 58 LEU G C 1
ATOM 11920 O O . LEU G 1 58 ? 7.970 59.217 11.242 1.00 76.23 58 LEU G O 1
ATOM 11925 N N . LEU G 1 59 ? 7.684 61.047 9.962 1.00 77.12 59 LEU G N 1
ATOM 11926 C CA . LEU G 1 59 ? 8.253 61.939 10.962 1.00 78.17 59 LEU G CA 1
ATOM 11927 C C . LEU G 1 59 ? 7.235 62.163 12.065 1.00 78.76 59 LEU G C 1
ATOM 11928 O O . LEU G 1 59 ? 6.059 62.398 11.800 1.00 79.71 59 LEU G O 1
ATOM 11933 N N . GLU G 1 60 ? 7.693 62.075 13.304 1.00 79.13 60 GLU G N 1
ATOM 11934 C CA . GLU G 1 60 ? 6.830 62.289 14.450 1.00 79.58 60 GLU G CA 1
ATOM 11935 C C . GLU G 1 60 ? 6.599 63.794 14.538 1.00 81.04 60 GLU G C 1
ATOM 11936 O O . GLU G 1 60 ? 7.106 64.460 15.439 1.00 80.79 60 GLU G O 1
ATOM 11942 N N . LYS G 1 61 ? 5.837 64.331 13.589 1.00 82.95 61 LYS G N 1
ATOM 11943 C CA . LYS G 1 61 ? 5.580 65.764 13.567 1.00 84.45 61 LYS G CA 1
ATOM 11944 C C . LYS G 1 61 ? 4.843 66.237 14.811 1.00 85.67 61 LYS G C 1
ATOM 11945 O O . LYS G 1 61 ? 4.836 67.430 15.117 1.00 86.31 61 LYS G O 1
ATOM 11951 N N . ASP G 1 62 ? 4.229 65.304 15.532 1.00 86.35 62 ASP G N 1
ATOM 11952 C CA . ASP G 1 62 ? 3.506 65.648 16.750 1.00 87.44 62 ASP G CA 1
ATOM 11953 C C . ASP G 1 62 ? 4.488 66.138 17.806 1.00 86.79 62 ASP G C 1
ATOM 11954 O O . ASP G 1 62 ? 4.088 66.584 18.879 1.00 87.49 62 ASP G O 1
ATOM 11959 N N . THR G 1 63 ? 5.776 66.054 17.491 1.00 85.33 63 THR G N 1
ATOM 11960 C CA . THR G 1 63 ? 6.815 66.473 18.419 1.00 84.39 63 THR G CA 1
ATOM 11961 C C . THR G 1 63 ? 7.820 67.410 17.751 1.00 83.73 63 THR G C 1
ATOM 11962 O O . THR G 1 63 ? 8.880 67.694 18.305 1.00 83.84 63 THR G O 1
ATOM 11966 N N . ILE G 1 64 ? 7.491 67.881 16.554 1.00 83.22 64 ILE G N 1
ATOM 11967 C CA . ILE G 1 64 ? 8.372 68.800 15.845 1.00 82.09 64 ILE G CA 1
ATOM 11968 C C . ILE G 1 64 ? 8.213 70.192 16.448 1.00 81.16 64 ILE G C 1
ATOM 11969 O O . ILE G 1 64 ? 7.098 70.649 16.703 1.00 81.64 64 ILE G O 1
ATOM 11974 N N . GLU G 1 65 ? 9.329 70.869 16.676 1.00 79.35 65 GLU G N 1
ATOM 11975 C CA . GLU G 1 65 ? 9.282 72.195 17.269 1.00 77.23 65 GLU G CA 1
ATOM 11976 C C . GLU G 1 65 ? 10.041 73.189 16.402 1.00 74.42 65 GLU G C 1
ATOM 11977 O O . GLU G 1 65 ? 11.219 72.995 16.111 1.00 74.00 65 GLU G O 1
ATOM 11983 N N . LYS G 1 66 ? 9.352 74.244 15.978 1.00 71.25 66 LYS G N 1
ATOM 11984 C CA . LYS G 1 66 ? 9.956 75.277 15.149 1.00 67.52 66 LYS G CA 1
ATOM 11985 C C . LYS G 1 66 ? 10.135 76.568 15.938 1.00 65.22 66 LYS G C 1
ATOM 11986 O O . LYS G 1 66 ? 10.948 77.417 15.586 1.00 66.81 66 LYS G O 1
ATOM 11992 N N . ILE G 1 67 ? 9.375 76.713 17.013 1.00 61.94 67 ILE G N 1
ATOM 11993 C CA . ILE G 1 67 ? 9.464 77.892 17.861 1.00 59.07 67 ILE G CA 1
ATOM 11994 C C . ILE G 1 67 ? 9.920 77.406 19.229 1.00 57.80 67 ILE G C 1
ATOM 11995 O O . ILE G 1 67 ? 9.276 76.555 19.834 1.00 58.11 67 ILE G O 1
ATOM 12000 N N . TYR G 1 68 ? 11.027 77.949 19.722 1.00 56.08 68 TYR G N 1
ATOM 12001 C CA . TYR G 1 68 ? 11.569 77.501 21.001 1.00 54.00 68 TYR G CA 1
ATOM 12002 C C . TYR G 1 68 ? 11.551 78.516 22.130 1.00 53.15 68 TYR G C 1
ATOM 12003 O O . TYR G 1 68 ? 11.899 79.683 21.948 1.00 52.56 68 TYR G O 1
ATOM 12012 N N . LYS G 1 69 ? 11.160 78.043 23.307 1.00 51.82 69 LYS G N 1
ATOM 12013 C CA . LYS G 1 69 ? 11.113 78.877 24.492 1.00 50.78 69 LYS G CA 1
ATOM 12014 C C . LYS G 1 69 ? 12.536 78.959 24.999 1.00 49.74 69 LYS G C 1
ATOM 12015 O O . LYS G 1 69 ? 13.208 77.937 25.139 1.00 48.78 69 LYS G O 1
ATOM 12021 N N . ILE G 1 70 ? 12.998 80.177 25.256 1.00 49.30 70 ILE G N 1
ATOM 12022 C CA . ILE G 1 70 ? 14.355 80.392 25.743 1.00 50.17 70 ILE G CA 1
ATOM 12023 C C . ILE G 1 70 ? 14.293 80.626 27.244 1.00 52.08 70 ILE G C 1
ATOM 12024 O O . ILE G 1 70 ? 15.124 80.134 28.007 1.00 52.90 70 ILE G O 1
ATOM 12029 N N . ASP G 1 71 ? 13.282 81.383 27.649 1.00 54.14 71 ASP G N 1
ATOM 12030 C CA . ASP G 1 71 ? 13.053 81.709 29.041 1.00 54.27 71 ASP G CA 1
ATOM 12031 C C . ASP G 1 71 ? 11.562 82.021 29.117 1.00 54.90 71 ASP G C 1
ATOM 12032 O O . ASP G 1 71 ? 10.873 81.990 28.096 1.00 55.01 71 ASP G O 1
ATOM 12037 N N . GLU G 1 72 ? 11.062 82.327 30.306 1.00 54.32 72 GLU G N 1
ATOM 12038 C CA . GLU G 1 72 ? 9.637 82.607 30.459 1.00 54.81 72 GLU G CA 1
ATOM 12039 C C . GLU G 1 72 ? 9.108 83.692 29.531 1.00 53.36 72 GLU G C 1
ATOM 12040 O O . GLU G 1 72 ? 7.979 83.600 29.045 1.00 53.60 72 GLU G O 1
ATOM 12046 N N . HIS G 1 73 ? 9.928 84.706 29.274 1.00 51.79 73 HIS G N 1
ATOM 12047 C CA . HIS G 1 73 ? 9.521 85.820 28.421 1.00 50.85 73 HIS G CA 1
ATOM 12048 C C . HIS G 1 73 ? 10.241 85.899 27.066 1.00 50.62 73 HIS G C 1
ATOM 12049 O O . HIS G 1 73 ? 9.927 86.768 26.247 1.00 50.12 73 HIS G O 1
ATOM 12056 N N . ILE G 1 74 ? 11.208 85.016 26.828 1.00 49.31 74 ILE G N 1
ATOM 12057 C CA . ILE G 1 74 ? 11.928 85.045 25.564 1.00 47.21 74 ILE G CA 1
ATOM 12058 C C . ILE G 1 74 ? 11.569 83.871 24.665 1.00 47.87 74 ILE G C 1
ATOM 12059 O O . ILE G 1 74 ? 11.456 82.722 25.103 1.00 49.67 74 ILE G O 1
ATOM 12064 N N . CYS G 1 75 ? 11.436 84.191 23.387 1.00 46.29 75 CYS G N 1
ATOM 12065 C CA . CYS G 1 75 ? 10.997 83.270 22.352 1.00 44.59 75 CYS G CA 1
ATOM 12066 C C . CYS G 1 75 ? 11.983 83.236 21.161 1.00 42.60 75 CYS G C 1
ATOM 12067 O O . CYS G 1 75 ? 12.728 84.190 20.954 1.00 40.93 75 CYS G O 1
ATOM 12070 N N . ALA G 1 76 ? 11.988 82.161 20.369 1.00 40.92 76 ALA G N 1
ATOM 12071 C CA . ALA G 1 76 ? 12.922 82.092 19.235 1.00 40.74 76 ALA G CA 1
ATOM 12072 C C . ALA G 1 76 ? 12.584 81.115 18.107 1.00 39.59 76 ALA G C 1
ATOM 12073 O O . ALA G 1 76 ? 12.103 80.012 18.344 1.00 39.90 76 ALA G O 1
ATOM 12075 N N . ALA G 1 77 ? 12.854 81.541 16.875 1.00 39.65 77 ALA G N 1
ATOM 12076 C CA . ALA G 1 77 ? 12.626 80.725 15.679 1.00 38.04 77 ALA G CA 1
ATOM 12077 C C . ALA G 1 77 ? 13.980 80.523 14.989 1.00 38.04 77 ALA G C 1
ATOM 12078 O O . ALA G 1 77 ? 14.938 81.261 15.242 1.00 38.94 77 ALA G O 1
ATOM 12080 N N . THR G 1 78 ? 14.039 79.552 14.088 1.00 37.45 78 THR G N 1
ATOM 12081 C CA . THR G 1 78 ? 15.287 79.197 13.420 1.00 36.24 78 THR G CA 1
ATOM 12082 C C . THR G 1 78 ? 15.200 78.931 11.911 1.00 36.30 78 THR G C 1
ATOM 12083 O O . THR G 1 78 ? 14.142 78.587 11.385 1.00 38.70 78 THR G O 1
ATOM 12087 N N . SER G 1 79 ? 16.322 79.101 11.222 1.00 34.23 79 SER G N 1
ATOM 12088 C CA . SER G 1 79 ? 16.406 78.822 9.796 1.00 32.06 79 SER G CA 1
ATOM 12089 C C . SER G 1 79 ? 17.873 78.622 9.390 1.00 32.18 79 SER G C 1
ATOM 12090 O O . SER G 1 79 ? 18.731 79.432 9.738 1.00 31.37 79 SER G O 1
ATOM 12093 N N . GLY G 1 80 ? 18.143 77.532 8.667 1.00 31.01 80 GLY G N 1
ATOM 12094 C CA . GLY G 1 80 ? 19.492 77.212 8.235 1.00 29.15 80 GLY G CA 1
ATOM 12095 C C . GLY G 1 80 ? 19.880 75.798 8.636 1.00 28.92 80 GLY G C 1
ATOM 12096 O O . GLY G 1 80 ? 19.020 74.959 8.824 1.00 26.91 80 GLY G O 1
ATOM 12097 N N . LEU G 1 81 ? 21.179 75.531 8.767 1.00 31.12 81 LEU G N 1
ATOM 12098 C CA . LEU G 1 81 ? 21.660 74.205 9.157 1.00 31.21 81 LEU G CA 1
ATOM 12099 C C . LEU G 1 81 ? 21.014 73.765 10.472 1.00 32.17 81 LEU G C 1
ATOM 12100 O O . LEU G 1 81 ? 21.092 74.461 11.474 1.00 30.67 81 LEU G O 1
ATOM 12105 N N . VAL G 1 82 ? 20.389 72.594 10.453 1.00 33.81 82 VAL G N 1
ATOM 12106 C CA . VAL G 1 82 ? 19.684 72.057 11.603 1.00 34.72 82 VAL G CA 1
ATOM 12107 C C . VAL G 1 82 ? 20.494 71.920 12.881 1.00 34.91 82 VAL G C 1
ATOM 12108 O O . VAL G 1 82 ? 20.145 72.520 13.894 1.00 35.44 82 VAL G O 1
ATOM 12112 N N . ALA G 1 83 ? 21.561 71.128 12.837 1.00 34.25 83 ALA G N 1
ATOM 12113 C CA . ALA G 1 83 ? 22.413 70.924 14.000 1.00 33.92 83 ALA G CA 1
ATOM 12114 C C . ALA G 1 83 ? 22.962 72.251 14.533 1.00 34.53 83 ALA G C 1
ATOM 12115 O O . ALA G 1 83 ? 22.996 72.468 15.741 1.00 37.18 83 ALA G O 1
ATOM 12117 N N . ASP G 1 84 ? 23.384 73.136 13.639 1.00 33.22 84 ASP G N 1
ATOM 12118 C CA . ASP G 1 84 ? 23.907 74.433 14.050 1.00 34.10 84 ASP G CA 1
ATOM 12119 C C . ASP G 1 84 ? 22.840 75.190 14.843 1.00 34.17 84 ASP G C 1
ATOM 12120 O O . ASP G 1 84 ? 23.120 75.806 15.873 1.00 34.83 84 ASP G O 1
ATOM 12125 N N . ALA G 1 85 ? 21.608 75.137 14.357 1.00 33.86 85 ALA G N 1
ATOM 12126 C CA . ALA G 1 85 ? 20.508 75.840 15.001 1.00 33.74 85 ALA G CA 1
ATOM 12127 C C . ALA G 1 85 ? 20.258 75.374 16.430 1.00 34.08 85 ALA G C 1
ATOM 12128 O O . ALA G 1 85 ? 20.135 76.188 17.343 1.00 34.66 85 ALA G O 1
ATOM 12130 N N . ARG G 1 86 ? 20.174 74.062 16.613 1.00 34.12 86 ARG G N 1
ATOM 12131 C CA . ARG G 1 86 ? 19.924 73.486 17.920 1.00 35.40 86 ARG G CA 1
ATOM 12132 C C . ARG G 1 86 ? 20.990 73.961 18.908 1.00 37.29 86 ARG G C 1
ATOM 12133 O O . ARG G 1 86 ? 20.685 74.378 20.027 1.00 37.08 86 ARG G O 1
ATOM 12141 N N . VAL G 1 87 ? 22.247 73.918 18.481 1.00 37.52 87 VAL G N 1
ATOM 12142 C CA . VAL G 1 87 ? 23.347 74.337 19.337 1.00 36.68 87 VAL G CA 1
ATOM 12143 C C . VAL G 1 87 ? 23.187 75.791 19.764 1.00 37.19 87 VAL G C 1
ATOM 12144 O O . VAL G 1 87 ? 23.461 76.153 20.910 1.00 38.17 87 VAL G O 1
ATOM 12148 N N . LEU G 1 88 ? 22.746 76.628 18.834 1.00 37.68 88 LEU G N 1
ATOM 12149 C CA . LEU G 1 88 ? 22.552 78.041 19.116 1.00 38.57 88 LEU G CA 1
ATOM 12150 C C . LEU G 1 88 ? 21.430 78.262 20.148 1.00 40.44 88 LEU G C 1
ATOM 12151 O O . LEU G 1 88 ? 21.546 79.112 21.037 1.00 39.52 88 LEU G O 1
ATOM 12156 N N . ILE G 1 89 ? 20.347 77.494 20.033 1.00 40.07 89 ILE G N 1
ATOM 12157 C CA . ILE G 1 89 ? 19.251 77.630 20.973 1.00 42.01 89 ILE G CA 1
ATOM 12158 C C . ILE G 1 89 ? 19.624 77.149 22.384 1.00 44.00 89 ILE G C 1
ATOM 12159 O O . ILE G 1 89 ? 19.201 77.760 23.382 1.00 43.25 89 ILE G O 1
ATOM 12164 N N . ASP G 1 90 ? 20.405 76.074 22.478 1.00 43.58 90 ASP G N 1
ATOM 12165 C CA . ASP G 1 90 ? 20.821 75.601 23.791 1.00 46.48 90 ASP G CA 1
ATOM 12166 C C . ASP G 1 90 ? 21.715 76.676 24.394 1.00 47.05 90 ASP G C 1
ATOM 12167 O O . ASP G 1 90 ? 21.679 76.948 25.595 1.00 48.01 90 ASP G O 1
ATOM 12172 N N . ARG G 1 91 ? 22.520 77.291 23.540 1.00 46.87 91 ARG G N 1
ATOM 12173 C CA . ARG G 1 91 ? 23.418 78.347 23.974 1.00 46.99 91 ARG G CA 1
ATOM 12174 C C . ARG G 1 91 ? 22.623 79.524 24.546 1.00 46.54 91 ARG G C 1
ATOM 12175 O O . ARG G 1 91 ? 23.014 80.129 25.542 1.00 48.01 91 ARG G O 1
ATOM 12183 N N . ALA G 1 92 ? 21.505 79.851 23.911 1.00 44.69 92 ALA G N 1
ATOM 12184 C CA . ALA G 1 92 ? 20.674 80.953 24.369 1.00 43.88 92 ALA G CA 1
ATOM 12185 C C . ALA G 1 92 ? 20.087 80.630 25.742 1.00 44.82 92 ALA G C 1
ATOM 12186 O O . ALA G 1 92 ? 20.056 81.476 26.640 1.00 43.35 92 ALA G O 1
ATOM 12188 N N . ARG G 1 93 ? 19.619 79.397 25.898 1.00 45.58 93 ARG G N 1
ATOM 12189 C CA . ARG G 1 93 ? 19.035 78.965 27.155 1.00 45.70 93 ARG G CA 1
ATOM 12190 C C . ARG G 1 93 ? 20.072 79.027 28.267 1.00 47.94 93 ARG G C 1
ATOM 12191 O O . ARG G 1 93 ? 19.823 79.586 29.340 1.00 48.54 93 ARG G O 1
ATOM 12199 N N . ILE G 1 94 ? 21.247 78.475 28.009 1.00 49.86 94 ILE G N 1
ATOM 12200 C CA . ILE G 1 94 ? 22.305 78.506 29.006 1.00 52.40 94 ILE G CA 1
ATOM 12201 C C . ILE G 1 94 ? 22.564 79.960 29.376 1.00 53.40 94 ILE G C 1
ATOM 12202 O O . ILE G 1 94 ? 22.693 80.306 30.554 1.00 55.03 94 ILE G O 1
ATOM 12207 N N . GLU G 1 95 ? 22.629 80.805 28.352 1.00 53.22 95 GLU G N 1
ATOM 12208 C CA . GLU G 1 95 ? 22.883 82.231 28.533 1.00 53.13 95 GLU G CA 1
ATOM 12209 C C . GLU G 1 95 ? 21.791 82.877 29.392 1.00 52.33 95 GLU G C 1
ATOM 12210 O O . GLU G 1 95 ? 22.068 83.773 30.180 1.00 51.36 95 GLU G O 1
ATOM 12216 N N . ALA G 1 96 ? 20.557 82.413 29.244 1.00 51.17 96 ALA G N 1
ATOM 12217 C CA . ALA G 1 96 ? 19.444 82.946 30.027 1.00 52.76 96 ALA G CA 1
ATOM 12218 C C . ALA G 1 96 ? 19.572 82.542 31.502 1.00 54.09 96 ALA G C 1
ATOM 12219 O O . ALA G 1 96 ? 19.206 83.296 32.404 1.00 53.42 96 ALA G O 1
ATOM 12221 N N . GLN G 1 97 ? 20.095 81.345 31.740 1.00 54.95 97 GLN G N 1
ATOM 12222 C CA . GLN G 1 97 ? 20.268 80.861 33.098 1.00 55.61 97 GLN G CA 1
ATOM 12223 C C . GLN G 1 97 ? 21.421 81.586 33.774 1.00 56.31 97 GLN G C 1
ATOM 12224 O O . GLN G 1 97 ? 21.305 82.004 34.929 1.00 56.99 97 GLN G O 1
ATOM 12230 N N . ILE G 1 98 ? 22.533 81.730 33.060 1.00 55.38 98 ILE G N 1
ATOM 12231 C CA . ILE G 1 98 ? 23.700 82.417 33.605 1.00 55.19 98 ILE G CA 1
ATOM 12232 C C . ILE G 1 98 ? 23.312 83.804 34.119 1.00 55.24 98 ILE G C 1
ATOM 12233 O O . ILE G 1 98 ? 23.785 84.253 35.168 1.00 56.38 98 ILE G O 1
ATOM 12238 N N . ASN G 1 99 ? 22.446 84.479 33.372 1.00 54.29 99 ASN G N 1
ATOM 12239 C CA . ASN G 1 99 ? 22.012 85.820 33.735 1.00 53.41 99 ASN G CA 1
ATOM 12240 C C . ASN G 1 99 ? 21.299 85.867 35.089 1.00 53.54 99 ASN G C 1
ATOM 12241 O O . ASN G 1 99 ? 21.594 86.726 35.923 1.00 52.03 99 ASN G O 1
ATOM 12246 N N . ARG G 1 100 ? 20.363 84.944 35.300 1.00 53.73 100 ARG G N 1
ATOM 12247 C CA . ARG G 1 100 ? 19.604 84.886 36.547 1.00 53.82 100 ARG G CA 1
ATOM 12248 C C . ARG G 1 100 ? 20.526 84.574 37.735 1.00 53.75 100 ARG G C 1
ATOM 12249 O O . ARG G 1 100 ? 20.226 84.912 38.874 1.00 55.04 100 ARG G O 1
ATOM 12257 N N . LEU G 1 101 ? 21.662 83.950 37.452 1.00 52.81 101 LEU G N 1
ATOM 12258 C CA . LEU G 1 101 ? 22.634 83.587 38.479 1.00 53.19 101 LEU G CA 1
ATOM 12259 C C . LEU G 1 101 ? 23.530 84.770 38.839 1.00 55.04 101 LEU G C 1
ATOM 12260 O O . LEU G 1 101 ? 23.705 85.113 40.011 1.00 57.31 101 LEU G O 1
ATOM 12265 N N . THR G 1 102 ? 24.096 85.384 37.808 1.00 56.69 102 THR G N 1
ATOM 12266 C CA . THR G 1 102 ? 25.000 86.520 37.944 1.00 57.58 102 THR G CA 1
ATOM 12267 C C . THR G 1 102 ? 24.355 87.822 38.412 1.00 58.28 102 THR G C 1
ATOM 12268 O O . THR G 1 102 ? 24.897 88.512 39.273 1.00 58.77 102 THR G O 1
ATOM 12272 N N . TYR G 1 103 ? 23.214 88.164 37.824 1.00 58.76 103 TYR G N 1
ATOM 12273 C CA . TYR G 1 103 ? 22.515 89.396 38.161 1.00 59.06 103 TYR G CA 1
ATOM 12274 C C . TYR G 1 103 ? 21.244 89.099 38.927 1.00 58.86 103 TYR G C 1
ATOM 12275 O O . TYR G 1 103 ? 20.467 90.002 39.241 1.00 59.33 103 TYR G O 1
ATOM 12284 N N . ASP G 1 104 ? 21.032 87.822 39.209 1.00 58.65 104 ASP G N 1
ATOM 12285 C CA . ASP G 1 104 ? 19.862 87.387 39.952 1.00 59.31 104 ASP G CA 1
ATOM 12286 C C . ASP G 1 104 ? 18.571 87.991 39.403 1.00 58.79 104 ASP G C 1
ATOM 12287 O O . ASP G 1 104 ? 17.647 88.283 40.157 1.00 58.88 104 ASP G O 1
ATOM 12292 N N . ILE G 1 105 ? 18.524 88.187 38.087 1.00 58.52 105 ILE G N 1
ATOM 12293 C CA . ILE G 1 105 ? 17.335 88.719 37.414 1.00 58.14 105 ILE G CA 1
ATOM 12294 C C . ILE G 1 105 ? 17.285 88.183 35.982 1.00 56.64 105 ILE G C 1
ATOM 12295 O O . ILE G 1 105 ? 18.306 87.795 35.421 1.00 57.27 105 ILE G O 1
ATOM 12300 N N . PRO G 1 106 ? 16.091 88.140 35.377 1.00 54.75 106 PRO G N 1
ATOM 12301 C CA . PRO G 1 106 ? 15.977 87.636 34.005 1.00 52.75 106 PRO G CA 1
ATOM 12302 C C . PRO G 1 106 ? 16.695 88.521 32.990 1.00 51.20 106 PRO G C 1
ATOM 12303 O O . PRO G 1 106 ? 16.728 89.742 33.131 1.00 51.04 106 PRO G O 1
ATOM 12307 N N . ILE G 1 107 ? 17.272 87.896 31.968 1.00 49.20 107 ILE G N 1
ATOM 12308 C CA . ILE G 1 107 ? 17.969 88.629 30.924 1.00 45.73 107 ILE G CA 1
ATOM 12309 C C . ILE G 1 107 ? 16.929 89.262 30.007 1.00 44.17 107 ILE G C 1
ATOM 12310 O O . ILE G 1 107 ? 15.826 88.741 29.853 1.00 42.46 107 ILE G O 1
ATOM 12315 N N . THR G 1 108 ? 17.275 90.393 29.410 1.00 43.33 108 THR G N 1
ATOM 12316 C CA . THR G 1 108 ? 16.361 91.063 28.496 1.00 44.37 108 THR G CA 1
ATOM 12317 C C . THR G 1 108 ? 16.490 90.404 27.122 1.00 44.80 108 THR G C 1
ATOM 12318 O O . THR G 1 108 ? 17.454 89.679 26.867 1.00 44.82 108 THR G O 1
ATOM 12322 N N . VAL G 1 109 ? 15.524 90.654 26.245 1.00 44.85 109 VAL G N 1
ATOM 12323 C CA . VAL G 1 109 ? 15.560 90.102 24.895 1.00 45.99 109 VAL G CA 1
ATOM 12324 C C . VAL G 1 109 ? 16.786 90.653 24.167 1.00 47.66 109 VAL G C 1
ATOM 12325 O O . VAL G 1 109 ? 17.527 89.910 23.525 1.00 47.79 109 VAL G O 1
ATOM 12329 N N . LYS G 1 110 ? 16.996 91.961 24.291 1.00 47.81 110 LYS G N 1
ATOM 12330 C CA . LYS G 1 110 ? 18.118 92.640 23.654 1.00 48.11 110 LYS G CA 1
ATOM 12331 C C . LYS G 1 110 ? 19.459 92.032 24.055 1.00 47.85 110 LYS G C 1
ATOM 12332 O O . LYS G 1 110 ? 20.289 91.719 23.199 1.00 48.89 110 LYS G O 1
ATOM 12338 N N . GLU G 1 111 ? 19.673 91.868 25.356 1.00 47.70 111 GLU G N 1
ATOM 12339 C CA . GLU G 1 111 ? 20.921 91.298 25.850 1.00 46.66 111 GLU G CA 1
ATOM 12340 C C . GLU G 1 111 ? 21.132 89.865 25.401 1.00 44.97 111 GLU G C 1
ATOM 12341 O O . GLU G 1 111 ? 22.250 89.463 25.111 1.00 44.56 111 GLU G O 1
ATOM 12347 N N . LEU G 1 112 ? 20.060 89.086 25.351 1.00 43.22 112 LEU G N 1
ATOM 12348 C CA . LEU G 1 112 ? 20.189 87.710 24.924 1.00 43.54 112 LEU G CA 1
ATOM 12349 C C . LEU G 1 112 ? 20.609 87.686 23.450 1.00 43.46 112 LEU G C 1
ATOM 12350 O O . LEU G 1 112 ? 21.614 87.073 23.095 1.00 40.81 112 LEU G O 1
ATOM 12355 N N . ALA G 1 113 ? 19.833 88.356 22.600 1.00 43.62 113 ALA G N 1
ATOM 12356 C CA . ALA G 1 113 ? 20.126 88.404 21.170 1.00 42.90 113 ALA G CA 1
ATOM 12357 C C . ALA G 1 113 ? 21.547 88.900 20.960 1.00 43.87 113 ALA G C 1
ATOM 12358 O O . ALA G 1 113 ? 22.283 88.391 20.109 1.00 43.39 113 ALA G O 1
ATOM 12360 N N . LYS G 1 114 ? 21.923 89.896 21.752 1.00 43.95 114 LYS G N 1
ATOM 12361 C CA . LYS G 1 114 ? 23.241 90.489 21.672 1.00 45.42 114 LYS G CA 1
ATOM 12362 C C . LYS G 1 114 ? 24.350 89.495 22.021 1.00 45.13 114 LYS G C 1
ATOM 12363 O O . LYS G 1 114 ? 25.414 89.496 21.398 1.00 46.31 114 LYS G O 1
ATOM 12369 N N . LYS G 1 115 ? 24.103 88.640 23.005 1.00 44.49 115 LYS G N 1
ATOM 12370 C CA . LYS G 1 115 ? 25.109 87.667 23.409 1.00 44.69 115 LYS G CA 1
ATOM 12371 C C . LYS G 1 115 ? 25.248 86.513 22.427 1.00 43.78 115 LYS G C 1
ATOM 12372 O O . LYS G 1 115 ? 26.353 86.018 22.202 1.00 45.12 115 LYS G O 1
ATOM 12378 N N . ILE G 1 116 ? 24.141 86.085 21.836 1.00 41.91 116 ILE G N 1
ATOM 12379 C CA . ILE G 1 116 ? 24.193 85.019 20.857 1.00 41.78 116 ILE G CA 1
ATOM 12380 C C . ILE G 1 116 ? 24.864 85.527 19.574 1.00 40.53 116 ILE G C 1
ATOM 12381 O O . ILE G 1 116 ? 25.515 84.763 18.866 1.00 38.88 116 ILE G O 1
ATOM 12386 N N . CYS G 1 117 ? 24.708 86.820 19.286 1.00 39.41 117 CYS G N 1
ATOM 12387 C CA . CYS G 1 117 ? 25.316 87.405 18.093 1.00 38.61 117 CYS G CA 1
ATOM 12388 C C . CYS G 1 117 ? 26.808 87.675 18.262 1.00 38.20 117 CYS G C 1
ATOM 12389 O O . CYS G 1 117 ? 27.556 87.645 17.290 1.00 38.06 117 CYS G O 1
ATOM 12392 N N . ASP G 1 118 ? 27.246 87.936 19.488 1.00 38.60 118 ASP G N 1
ATOM 12393 C CA . ASP G 1 118 ? 28.662 88.183 19.709 1.00 38.79 118 ASP G CA 1
ATOM 12394 C C . ASP G 1 118 ? 29.356 86.846 19.565 1.00 35.93 118 ASP G C 1
ATOM 12395 O O . ASP G 1 118 ? 30.507 86.751 19.134 1.00 34.36 118 ASP G O 1
ATOM 12400 N N . PHE G 1 119 ? 28.632 85.809 19.943 1.00 34.20 119 PHE G N 1
ATOM 12401 C CA . PHE G 1 119 ? 29.156 84.463 19.863 1.00 34.89 119 PHE G CA 1
ATOM 12402 C C . PHE G 1 119 ? 29.331 84.093 18.395 1.00 35.25 119 PHE G C 1
ATOM 12403 O O . PHE G 1 119 ? 30.361 83.561 17.999 1.00 36.88 119 PHE G O 1
ATOM 12411 N N . LYS G 1 120 ? 28.320 84.386 17.588 1.00 34.52 120 LYS G N 1
ATOM 12412 C CA . LYS G 1 120 ? 28.384 84.080 16.171 1.00 33.76 120 LYS G CA 1
ATOM 12413 C C . LYS G 1 120 ? 29.459 84.896 15.471 1.00 34.21 120 LYS G C 1
ATOM 12414 O O . LYS G 1 120 ? 30.139 84.392 14.579 1.00 34.59 120 LYS G O 1
ATOM 12420 N N . GLN G 1 121 ? 29.635 86.143 15.898 1.00 33.88 121 GLN G N 1
ATOM 12421 C CA . GLN G 1 121 ? 30.626 87.014 15.284 1.00 34.35 121 GLN G CA 1
ATOM 12422 C C . GLN G 1 121 ? 32.030 86.411 15.401 1.00 35.72 121 GLN G C 1
ATOM 12423 O O . GLN G 1 121 ? 32.836 86.480 14.468 1.00 34.55 121 GLN G O 1
ATOM 12429 N N . GLN G 1 122 ? 32.308 85.797 16.542 1.00 36.79 122 GLN G N 1
ATOM 12430 C CA . GLN G 1 122 ? 33.611 85.196 16.773 1.00 39.89 122 GLN G CA 1
ATOM 12431 C C . GLN G 1 122 ? 33.897 84.003 15.852 1.00 39.66 122 GLN G C 1
ATOM 12432 O O . GLN G 1 122 ? 35.053 83.730 15.530 1.00 39.67 122 GLN G O 1
ATOM 12438 N N . TYR G 1 123 ? 32.860 83.284 15.434 1.00 37.08 123 TYR G N 1
ATOM 12439 C CA . TYR G 1 123 ? 33.064 82.150 14.541 1.00 35.38 123 TYR G CA 1
ATOM 12440 C C . TYR G 1 123 ? 33.194 82.696 13.138 1.00 34.88 123 TYR G C 1
ATOM 12441 O O . TYR G 1 123 ? 32.971 81.994 12.153 1.00 34.02 123 TYR G O 1
ATOM 12450 N N . THR G 1 124 ? 33.576 83.965 13.067 1.00 34.64 124 THR G N 1
ATOM 12451 C CA . THR G 1 124 ? 33.704 84.662 11.800 1.00 33.30 124 THR G CA 1
ATOM 12452 C C . THR G 1 124 ? 35.094 85.258 11.581 1.00 33.72 124 THR G C 1
ATOM 12453 O O . THR G 1 124 ? 35.438 85.644 10.457 1.00 30.18 124 THR G O 1
ATOM 12457 N N . GLN G 1 125 ? 35.913 85.331 12.631 1.00 33.81 125 GLN G N 1
ATOM 12458 C CA . GLN G 1 125 ? 37.222 85.906 12.399 1.00 36.29 125 GLN G CA 1
ATOM 12459 C C . GLN G 1 125 ? 38.452 85.108 12.813 1.00 36.12 125 GLN G C 1
ATOM 12460 O O . GLN G 1 125 ? 39.524 85.663 12.979 1.00 36.58 125 GLN G O 1
ATOM 12466 N N . TYR G 1 126 ? 38.295 83.794 12.912 1.00 36.59 126 TYR G N 1
ATOM 12467 C CA . TYR G 1 126 ? 39.385 82.894 13.266 1.00 35.90 126 TYR G CA 1
ATOM 12468 C C . TYR G 1 126 ? 39.508 81.803 12.196 1.00 36.19 126 TYR G C 1
ATOM 12469 O O . TYR G 1 126 ? 38.514 81.258 11.727 1.00 34.65 126 TYR G O 1
ATOM 12478 N N . GLY G 1 127 ? 40.748 81.504 11.821 1.00 37.18 127 GLY G N 1
ATOM 12479 C CA . GLY G 1 127 ? 41.056 80.531 10.785 1.00 37.45 127 GLY G CA 1
ATOM 12480 C C . GLY G 1 127 ? 40.519 79.107 10.770 1.00 40.03 127 GLY G C 1
ATOM 12481 O O . GLY G 1 127 ? 40.086 78.611 9.722 1.00 43.62 127 GLY G O 1
ATOM 12482 N N . GLY G 1 128 ? 40.547 78.403 11.886 1.00 38.56 128 GLY G N 1
ATOM 12483 C CA . GLY G 1 128 ? 40.044 77.041 11.814 1.00 40.43 128 GLY G CA 1
ATOM 12484 C C . GLY G 1 128 ? 38.613 76.908 12.286 1.00 39.41 128 GLY G C 1
ATOM 12485 O O . GLY G 1 128 ? 38.230 75.897 12.870 1.00 38.54 128 GLY G O 1
ATOM 12486 N N . VAL G 1 129 ? 37.814 77.921 12.000 1.00 37.32 129 VAL G N 1
ATOM 12487 C CA . VAL G 1 129 ? 36.444 77.932 12.463 1.00 37.62 129 VAL G CA 1
ATOM 12488 C C . VAL G 1 129 ? 35.422 78.220 11.373 1.00 36.13 129 VAL G C 1
ATOM 12489 O O . VAL G 1 129 ? 35.623 79.062 10.511 1.00 36.83 129 VAL G O 1
ATOM 12493 N N . ARG G 1 130 ? 34.318 77.495 11.421 1.00 35.80 130 ARG G N 1
ATOM 12494 C CA . ARG G 1 130 ? 33.253 77.655 10.448 1.00 33.25 130 ARG G CA 1
ATOM 12495 C C . ARG G 1 130 ? 32.151 78.478 11.081 1.00 30.78 130 ARG G C 1
ATOM 12496 O O . ARG G 1 130 ? 31.848 78.305 12.240 1.00 30.17 130 ARG G O 1
ATOM 12504 N N . PRO G 1 131 ? 31.561 79.412 10.325 1.00 31.07 131 PRO G N 1
ATOM 12505 C CA . PRO G 1 131 ? 30.469 80.261 10.833 1.00 29.61 131 PRO G CA 1
ATOM 12506 C C . PRO G 1 131 ? 29.190 79.425 10.943 1.00 28.36 131 PRO G C 1
ATOM 12507 O O . PRO G 1 131 ? 29.033 78.453 10.217 1.00 26.10 131 PRO G O 1
ATOM 12511 N N . PHE G 1 132 ? 28.292 79.799 11.851 1.00 29.34 132 PHE G N 1
ATOM 12512 C CA . PHE G 1 132 ? 27.019 79.089 11.992 1.00 29.52 132 PHE G CA 1
ATOM 12513 C C . PHE G 1 132 ? 26.160 79.405 10.768 1.00 28.68 132 PHE G C 1
ATOM 12514 O O . PHE G 1 132 ? 26.004 80.574 10.404 1.00 27.73 132 PHE G O 1
ATOM 12522 N N . GLY G 1 133 ? 25.616 78.367 10.135 1.00 28.69 133 GLY G N 1
ATOM 12523 C CA . GLY G 1 133 ? 24.788 78.577 8.960 1.00 29.13 133 GLY G CA 1
ATOM 12524 C C . GLY G 1 133 ? 23.331 78.777 9.345 1.00 31.49 133 GLY G C 1
ATOM 12525 O O . GLY G 1 133 ? 22.446 78.026 8.911 1.00 32.29 133 GLY G O 1
ATOM 12526 N N . VAL G 1 134 ? 23.057 79.783 10.171 1.00 30.39 134 VAL G N 1
ATOM 12527 C CA . VAL G 1 134 ? 21.685 79.999 10.586 1.00 31.17 134 VAL G CA 1
ATOM 12528 C C . VAL G 1 134 ? 21.351 81.414 11.024 1.00 31.43 134 VAL G C 1
ATOM 12529 O O . VAL G 1 134 ? 22.208 82.155 11.483 1.00 31.79 134 VAL G O 1
ATOM 12533 N N . SER G 1 135 ? 20.086 81.778 10.851 1.00 32.23 135 SER G N 1
ATOM 12534 C CA . SER G 1 135 ? 19.574 83.074 11.278 1.00 33.32 135 SER G CA 1
ATOM 12535 C C . SER G 1 135 ? 18.531 82.787 12.340 1.00 34.05 135 SER G C 1
ATOM 12536 O O . SER G 1 135 ? 17.901 81.730 12.331 1.00 34.04 135 SER G O 1
ATOM 12539 N N . LEU G 1 136 ? 18.344 83.723 13.260 1.00 35.61 136 LEU G N 1
ATOM 12540 C CA . LEU G 1 136 ? 17.358 83.533 14.313 1.00 37.11 136 LEU G CA 1
ATOM 12541 C C . LEU G 1 136 ? 16.449 84.733 14.453 1.00 38.63 136 LEU G C 1
ATOM 12542 O O . LEU G 1 136 ? 16.811 85.863 14.098 1.00 37.75 136 LEU G O 1
ATOM 12547 N N . LEU G 1 137 ? 15.253 84.458 14.965 1.00 40.58 137 LEU G N 1
ATOM 12548 C CA . LEU G 1 137 ? 14.259 85.478 15.276 1.00 39.68 137 LEU G CA 1
ATOM 12549 C C . LEU G 1 137 ? 14.131 85.340 16.783 1.00 40.81 137 LEU G C 1
ATOM 12550 O O . LEU G 1 137 ? 13.664 84.320 17.271 1.00 40.18 137 LEU G O 1
ATOM 12555 N N . ILE G 1 138 ? 14.609 86.334 17.519 1.00 41.99 138 ILE G N 1
ATOM 12556 C CA . ILE G 1 138 ? 14.509 86.298 18.973 1.00 42.75 138 ILE G CA 1
ATOM 12557 C C . ILE G 1 138 ? 13.376 87.262 19.334 1.00 44.41 138 ILE G C 1
ATOM 12558 O O . ILE G 1 138 ? 13.427 88.449 18.996 1.00 44.47 138 ILE G O 1
ATOM 12563 N N . ALA G 1 139 ? 12.345 86.749 19.994 1.00 45.81 139 ALA G N 1
ATOM 12564 C CA . ALA G 1 139 ? 11.198 87.575 20.375 1.00 46.41 139 ALA G CA 1
ATOM 12565 C C . ALA G 1 139 ? 10.848 87.463 21.854 1.00 47.01 139 ALA G C 1
ATOM 12566 O O . ALA G 1 139 ? 11.060 86.438 22.491 1.00 46.24 139 ALA G O 1
ATOM 12568 N N . GLY G 1 140 ? 10.306 88.535 22.403 1.00 48.40 140 GLY G N 1
ATOM 12569 C CA . GLY G 1 140 ? 9.948 88.517 23.805 1.00 51.13 140 GLY G CA 1
ATOM 12570 C C . GLY G 1 140 ? 9.406 89.851 24.268 1.00 52.96 140 GLY G C 1
ATOM 12571 O O . GLY G 1 140 ? 9.095 90.730 23.457 1.00 51.55 140 GLY G O 1
ATOM 12572 N N . VAL G 1 141 ? 9.290 90.004 25.582 1.00 54.54 141 VAL G N 1
ATOM 12573 C CA . VAL G 1 141 ? 8.789 91.241 26.149 1.00 55.76 141 VAL G CA 1
ATOM 12574 C C . VAL G 1 141 ? 9.601 91.659 27.359 1.00 57.80 141 VAL G C 1
ATOM 12575 O O . VAL G 1 141 ? 9.660 90.945 28.356 1.00 58.10 141 VAL G O 1
ATOM 12579 N N . ASN G 1 142 ? 10.252 92.810 27.253 1.00 60.54 142 ASN G N 1
ATOM 12580 C CA . ASN G 1 142 ? 11.022 93.357 28.365 1.00 63.21 142 ASN G CA 1
ATOM 12581 C C . ASN G 1 142 ? 10.048 94.373 28.967 1.00 64.08 142 ASN G C 1
ATOM 12582 O O . ASN G 1 142 ? 9.094 94.000 29.647 1.00 63.19 142 ASN G O 1
ATOM 12587 N N . GLU G 1 143 ? 10.275 95.652 28.693 1.00 65.84 143 GLU G N 1
ATOM 12588 C CA . GLU G 1 143 ? 9.379 96.695 29.169 1.00 67.23 143 GLU G CA 1
ATOM 12589 C C . GLU G 1 143 ? 8.371 96.885 28.040 1.00 66.24 143 GLU G C 1
ATOM 12590 O O . GLU G 1 143 ? 7.229 97.281 28.258 1.00 67.28 143 GLU G O 1
ATOM 12596 N N . VAL G 1 144 ? 8.822 96.576 26.829 1.00 64.39 144 VAL G N 1
ATOM 12597 C CA . VAL G 1 144 ? 8.027 96.696 25.613 1.00 62.89 144 VAL G CA 1
ATOM 12598 C C . VAL G 1 144 ? 8.298 95.451 24.759 1.00 61.28 144 VAL G C 1
ATOM 12599 O O . VAL G 1 144 ? 9.307 94.774 24.950 1.00 62.04 144 VAL G O 1
ATOM 12603 N N . PRO G 1 145 ? 7.391 95.112 23.828 1.00 59.56 146 PRO G N 1
ATOM 12604 C CA . PRO G 1 145 ? 7.647 93.925 22.999 1.00 57.96 146 PRO G CA 1
ATOM 12605 C C . PRO G 1 145 ? 8.934 94.068 22.178 1.00 56.26 146 PRO G C 1
ATOM 12606 O O . PRO G 1 145 ? 9.352 95.176 21.850 1.00 56.43 146 PRO G O 1
ATOM 12610 N N . LYS G 1 146 ? 9.555 92.944 21.837 1.00 54.86 147 LYS G N 1
ATOM 12611 C CA . LYS G 1 146 ? 10.797 92.968 21.066 1.00 50.90 147 LYS G CA 1
ATOM 12612 C C . LYS G 1 146 ? 10.904 91.866 20.007 1.00 47.95 147 LYS G C 1
ATOM 12613 O O . LYS G 1 146 ? 10.541 90.718 20.250 1.00 46.06 147 LYS G O 1
ATOM 12619 N N . LEU G 1 147 ? 11.406 92.235 18.833 1.00 45.91 148 LEU G N 1
ATOM 12620 C CA . LEU G 1 147 ? 11.607 91.298 17.736 1.00 46.14 148 LEU G CA 1
ATOM 12621 C C . LEU G 1 147 ? 12.998 91.513 17.108 1.00 47.03 148 LEU G C 1
ATOM 12622 O O . LEU G 1 147 ? 13.288 92.576 16.552 1.00 47.75 148 LEU G O 1
ATOM 12627 N N . TYR G 1 148 ? 13.855 90.501 17.199 1.00 45.92 149 TYR G N 1
ATOM 12628 C CA . TYR G 1 148 ? 15.197 90.600 16.646 1.00 43.96 149 TYR G CA 1
ATOM 12629 C C . TYR G 1 148 ? 15.468 89.556 15.581 1.00 43.67 149 TYR G C 1
ATOM 12630 O O . TYR G 1 148 ? 14.952 88.444 15.631 1.00 43.36 149 TYR G O 1
ATOM 12639 N N . GLU G 1 149 ? 16.288 89.930 14.609 1.00 43.70 150 GLU G N 1
ATOM 12640 C CA . GLU G 1 149 ? 16.661 89.023 13.539 1.00 42.77 150 GLU G CA 1
ATOM 12641 C C . GLU G 1 149 ? 18.185 88.943 13.539 1.00 41.62 150 GLU G C 1
ATOM 12642 O O . GLU G 1 149 ? 18.870 89.969 13.586 1.00 41.91 150 GLU G O 1
ATOM 12648 N N . THR G 1 150 ? 18.713 87.726 13.518 1.00 38.04 151 THR G N 1
ATOM 12649 C CA . THR G 1 150 ? 20.151 87.554 13.518 1.00 37.24 151 THR G CA 1
ATOM 12650 C C . THR G 1 150 ? 20.642 87.114 12.152 1.00 38.31 151 THR G C 1
ATOM 12651 O O . THR G 1 150 ? 19.864 86.739 11.276 1.00 38.76 151 THR G O 1
ATOM 12655 N N . ASP G 1 151 ? 21.955 87.156 11.990 1.00 38.83 152 ASP G N 1
ATOM 12656 C CA . ASP G 1 151 ? 22.601 86.810 10.740 1.00 37.06 152 ASP G CA 1
ATOM 12657 C C . ASP G 1 151 ? 23.803 85.899 11.027 1.00 36.09 152 ASP G C 1
ATOM 12658 O O . ASP G 1 151 ? 24.361 85.933 12.121 1.00 34.53 152 ASP G O 1
ATOM 12663 N N . PRO G 1 152 ? 24.204 85.064 10.055 1.00 35.52 153 PRO G N 1
ATOM 12664 C CA . PRO G 1 152 ? 25.354 84.173 10.274 1.00 34.85 153 PRO G CA 1
ATOM 12665 C C . PRO G 1 152 ? 26.608 84.935 10.705 1.00 34.67 153 PRO G C 1
ATOM 12666 O O . PRO G 1 152 ? 27.429 84.409 11.455 1.00 32.96 153 PRO G O 1
ATOM 12670 N N . SER G 1 153 ? 26.745 86.182 10.246 1.00 34.47 154 SER G N 1
ATOM 12671 C CA . SER G 1 153 ? 27.915 86.990 10.594 1.00 32.77 154 SER G CA 1
ATOM 12672 C C . SER G 1 153 ? 27.855 87.559 12.011 1.00 32.40 154 SER G C 1
ATOM 12673 O O . SER G 1 153 ? 28.857 88.018 12.538 1.00 30.22 154 SER G O 1
ATOM 12676 N N . GLY G 1 154 ? 26.679 87.535 12.626 1.00 33.89 155 GLY G N 1
ATOM 12677 C CA . GLY G 1 154 ? 26.555 88.069 13.974 1.00 35.29 155 GLY G CA 1
ATOM 12678 C C . GLY G 1 154 ? 25.866 89.428 14.007 1.00 36.03 155 GLY G C 1
ATOM 12679 O O . GLY G 1 154 ? 25.745 90.050 15.058 1.00 35.38 155 GLY G O 1
ATOM 12680 N N . ALA G 1 155 ? 25.437 89.902 12.842 1.00 36.84 156 ALA G N 1
ATOM 12681 C CA . ALA G 1 155 ? 24.744 91.175 12.762 1.00 37.78 156 ALA G CA 1
ATOM 12682 C C . ALA G 1 155 ? 23.423 91.009 13.497 1.00 38.72 156 ALA G C 1
ATOM 12683 O O . ALA G 1 155 ? 22.857 89.921 13.544 1.00 39.88 156 ALA G O 1
ATOM 12685 N N . LEU G 1 156 ? 22.935 92.097 14.067 1.00 41.04 157 LEU G N 1
ATOM 12686 C CA . LEU G 1 156 ? 21.695 92.083 14.824 1.00 41.41 157 LEU G CA 1
ATOM 12687 C C . LEU G 1 156 ? 20.842 93.268 14.419 1.00 42.88 157 LEU G C 1
ATOM 12688 O O . LEU G 1 156 ? 21.326 94.395 14.356 1.00 44.63 157 LEU G O 1
ATOM 12693 N N . LEU G 1 157 ? 19.574 93.011 14.131 1.00 44.47 158 LEU G N 1
ATOM 12694 C CA . LEU G 1 157 ? 18.652 94.079 13.755 1.00 45.49 158 LEU G CA 1
ATOM 12695 C C . LEU G 1 157 ? 17.314 93.926 14.467 1.00 44.73 158 LEU G C 1
ATOM 12696 O O . LEU G 1 157 ? 16.851 92.815 14.699 1.00 44.46 158 LEU G O 1
ATOM 12701 N N . GLU G 1 158 ? 16.707 95.048 14.827 1.00 45.62 159 GLU G N 1
ATOM 12702 C CA . GLU G 1 158 ? 15.408 95.018 15.481 1.00 47.38 159 GLU G CA 1
ATOM 12703 C C . GLU G 1 158 ? 14.351 95.380 14.449 1.00 46.92 159 GLU G C 1
ATOM 12704 O O . GLU G 1 158 ? 14.508 96.350 13.713 1.00 45.58 159 GLU G O 1
ATOM 12710 N N . TYR G 1 159 ? 13.291 94.581 14.380 1.00 47.34 160 TYR G N 1
ATOM 12711 C CA . TYR G 1 159 ? 12.210 94.822 13.425 1.00 49.00 160 TYR G CA 1
ATOM 12712 C C . TYR G 1 159 ? 10.849 94.976 14.099 1.00 50.37 160 TYR G C 1
ATOM 12713 O O . TYR G 1 159 ? 10.699 94.751 15.306 1.00 49.96 160 TYR G O 1
ATOM 12722 N N . LYS G 1 160 ? 9.860 95.359 13.296 1.00 51.27 161 LYS G N 1
ATOM 12723 C CA . LYS G 1 160 ? 8.486 95.494 13.761 1.00 51.53 161 LYS G CA 1
ATOM 12724 C C . LYS G 1 160 ? 7.814 94.231 13.246 1.00 49.95 161 LYS G C 1
ATOM 12725 O O . LYS G 1 160 ? 6.918 93.680 13.879 1.00 50.55 161 LYS G O 1
ATOM 12731 N N . ALA G 1 161 ? 8.272 93.792 12.080 1.00 48.71 162 ALA G N 1
ATOM 12732 C CA . ALA G 1 161 ? 7.766 92.596 11.410 1.00 48.13 162 ALA G CA 1
ATOM 12733 C C . ALA G 1 161 ? 8.816 92.171 10.384 1.00 47.56 162 ALA G C 1
ATOM 12734 O O . ALA G 1 161 ? 9.419 93.023 9.724 1.00 47.61 162 ALA G O 1
ATOM 12736 N N . THR G 1 162 ? 9.037 90.866 10.249 1.00 45.91 163 THR G N 1
ATOM 12737 C CA . THR G 1 162 ? 10.033 90.363 9.302 1.00 45.21 163 THR G CA 1
ATOM 12738 C C . THR G 1 162 ? 9.946 88.842 9.121 1.00 44.66 163 THR G C 1
ATOM 12739 O O . THR G 1 162 ? 8.991 88.203 9.563 1.00 43.29 163 THR G O 1
ATOM 12743 N N . ALA G 1 163 ? 10.952 88.264 8.475 1.00 45.20 164 ALA G N 1
ATOM 12744 C CA . ALA G 1 163 ? 10.967 86.827 8.234 1.00 45.83 164 ALA G CA 1
ATOM 12745 C C . ALA G 1 163 ? 12.332 86.294 7.805 1.00 46.17 164 ALA G C 1
ATOM 12746 O O . ALA G 1 163 ? 13.206 87.047 7.374 1.00 46.49 164 ALA G O 1
ATOM 12748 N N . ILE G 1 164 ? 12.500 84.980 7.924 1.00 45.60 165 ILE G N 1
ATOM 12749 C CA . ILE G 1 164 ? 13.739 84.326 7.535 1.00 43.84 165 ILE G CA 1
ATOM 12750 C C . ILE G 1 164 ? 13.368 83.036 6.835 1.00 44.50 165 ILE G C 1
ATOM 12751 O O . ILE G 1 164 ? 12.272 82.518 7.035 1.00 44.32 165 ILE G O 1
ATOM 12756 N N . GLY G 1 165 ? 14.278 82.527 6.010 1.00 44.60 166 GLY G N 1
ATOM 12757 C CA . GLY G 1 165 ? 14.020 81.300 5.283 1.00 45.25 166 GLY G CA 1
ATOM 12758 C C . GLY G 1 165 ? 13.514 81.583 3.889 1.00 46.85 166 GLY G C 1
ATOM 12759 O O . GLY G 1 165 ? 13.460 82.741 3.476 1.00 46.22 166 GLY G O 1
ATOM 12760 N N . MET G 1 166 ? 13.134 80.519 3.178 1.00 50.37 167 MET G N 1
ATOM 12761 C CA . MET G 1 166 ? 12.625 80.589 1.799 1.00 52.39 167 MET G CA 1
ATOM 12762 C C . MET G 1 166 ? 11.750 81.792 1.457 1.00 52.51 167 MET G C 1
ATOM 12763 O O . MET G 1 166 ? 12.012 82.506 0.494 1.00 52.16 167 MET G O 1
ATOM 12768 N N . GLY G 1 167 ? 10.694 81.995 2.241 1.00 53.73 168 GLY G N 1
ATOM 12769 C CA . GLY G 1 167 ? 9.771 83.082 1.967 1.00 54.12 168 GLY G CA 1
ATOM 12770 C C . GLY G 1 167 ? 10.064 84.473 2.498 1.00 54.92 168 GLY G C 1
ATOM 12771 O O . GLY G 1 167 ? 9.159 85.307 2.548 1.00 55.92 168 GLY G O 1
ATOM 12772 N N . ARG G 1 168 ? 11.304 84.748 2.880 1.00 55.07 169 ARG G N 1
ATOM 12773 C CA . ARG G 1 168 ? 11.631 86.070 3.403 1.00 55.97 169 ARG G CA 1
ATOM 12774 C C . ARG G 1 168 ? 11.194 87.168 2.429 1.00 57.12 169 ARG G C 1
ATOM 12775 O O . ARG G 1 168 ? 10.511 88.117 2.828 1.00 57.70 169 ARG G O 1
ATOM 12783 N N . MET G 1 169 ? 11.573 87.040 1.157 1.00 57.70 170 MET G N 1
ATOM 12784 C CA . MET G 1 169 ? 11.200 88.035 0.150 1.00 59.33 170 MET G CA 1
ATOM 12785 C C . MET G 1 169 ? 9.701 88.310 0.150 1.00 58.93 170 MET G C 1
ATOM 12786 O O . MET G 1 169 ? 9.261 89.429 0.416 1.00 59.18 170 MET G O 1
ATOM 12791 N N . ALA G 1 170 ? 8.920 87.283 -0.161 1.00 58.07 171 ALA G N 1
ATOM 12792 C CA . ALA G 1 170 ? 7.474 87.419 -0.203 1.00 58.29 171 ALA G CA 1
ATOM 12793 C C . ALA G 1 170 ? 6.954 88.100 1.060 1.00 58.55 171 ALA G C 1
ATOM 12794 O O . ALA G 1 170 ? 6.424 89.208 0.999 1.00 60.26 171 ALA G O 1
ATOM 12796 N N . VAL G 1 171 ? 7.119 87.439 2.202 1.00 58.20 172 VAL G N 1
ATOM 12797 C CA . VAL G 1 171 ? 6.656 87.974 3.478 1.00 57.38 172 VAL G CA 1
ATOM 12798 C C . VAL G 1 171 ? 7.082 89.418 3.703 1.00 59.00 172 VAL G C 1
ATOM 12799 O O . VAL G 1 171 ? 6.281 90.255 4.117 1.00 58.88 172 VAL G O 1
ATOM 12803 N N . THR G 1 172 ? 8.347 89.705 3.424 1.00 60.86 173 THR G N 1
ATOM 12804 C CA . THR G 1 172 ? 8.890 91.046 3.606 1.00 62.34 173 THR G CA 1
ATOM 12805 C C . THR G 1 172 ? 8.170 92.102 2.768 1.00 63.78 173 THR G C 1
ATOM 12806 O O . THR G 1 172 ? 7.803 93.165 3.281 1.00 63.76 173 THR G O 1
ATOM 12810 N N . GLU G 1 173 ? 7.977 91.817 1.483 1.00 64.84 174 GLU G N 1
ATOM 12811 C CA . GLU G 1 173 ? 7.304 92.760 0.601 1.00 67.52 174 GLU G CA 1
ATOM 12812 C C . GLU G 1 173 ? 5.858 92.949 1.036 1.00 67.84 174 GLU G C 1
ATOM 12813 O O . GLU G 1 173 ? 5.337 94.063 1.015 1.00 68.14 174 GLU G O 1
ATOM 12819 N N . PHE G 1 174 ? 5.212 91.859 1.435 1.00 67.74 175 PHE G N 1
ATOM 12820 C CA . PHE G 1 174 ? 3.832 91.939 1.881 1.00 67.90 175 PHE G CA 1
ATOM 12821 C C . PHE G 1 174 ? 3.743 92.855 3.095 1.00 67.61 175 PHE G C 1
ATOM 12822 O O . PHE G 1 174 ? 2.975 93.816 3.089 1.00 67.75 175 PHE G O 1
ATOM 12830 N N . PHE G 1 175 ? 4.526 92.564 4.133 1.00 68.19 176 PHE G N 1
ATOM 12831 C CA . PHE G 1 175 ? 4.508 93.401 5.330 1.00 68.93 176 PHE G CA 1
ATOM 12832 C C . PHE G 1 175 ? 4.892 94.828 4.972 1.00 70.10 176 PHE G C 1
ATOM 12833 O O . PHE G 1 175 ? 4.382 95.787 5.553 1.00 70.19 176 PHE G O 1
ATOM 12841 N N . GLU G 1 176 ? 5.805 94.951 4.015 1.00 70.89 177 GLU G N 1
ATOM 12842 C CA . GLU G 1 176 ? 6.291 96.248 3.566 1.00 72.66 177 GLU G CA 1
ATOM 12843 C C . GLU G 1 176 ? 5.157 97.096 2.999 1.00 73.11 177 GLU G C 1
ATOM 12844 O O . GLU G 1 176 ? 5.222 98.326 3.015 1.00 73.02 177 GLU G O 1
ATOM 12850 N N . LYS G 1 177 ? 4.111 96.436 2.512 1.00 73.20 178 LYS G N 1
ATOM 12851 C CA . LYS G 1 177 ? 2.978 97.141 1.923 1.00 72.71 178 LYS G CA 1
ATOM 12852 C C . LYS G 1 177 ? 1.739 97.224 2.800 1.00 72.19 178 LYS G C 1
ATOM 12853 O O . LYS G 1 177 ? 0.897 98.087 2.581 1.00 72.04 178 LYS G O 1
ATOM 12859 N N . GLU G 1 178 ? 1.620 96.348 3.793 1.00 71.70 179 GLU G N 1
ATOM 12860 C CA . GLU G 1 178 ? 0.434 96.374 4.635 1.00 71.14 179 GLU G CA 1
ATOM 12861 C C . GLU G 1 178 ? 0.595 96.216 6.140 1.00 69.70 179 GLU G C 1
ATOM 12862 O O . GLU G 1 178 ? -0.370 95.895 6.835 1.00 69.79 179 GLU G O 1
ATOM 12868 N N . TYR G 1 179 ? 1.796 96.437 6.657 1.00 66.95 180 TYR G N 1
ATOM 12869 C CA . TYR G 1 179 ? 1.984 96.331 8.095 1.00 64.51 180 TYR G CA 1
ATOM 12870 C C . TYR G 1 179 ? 1.596 97.670 8.725 1.00 65.28 180 TYR G C 1
ATOM 12871 O O . TYR G 1 179 ? 1.930 98.730 8.195 1.00 64.58 180 TYR G O 1
ATOM 12880 N N . ARG G 1 180 ? 0.892 97.621 9.849 1.00 66.42 181 ARG G N 1
ATOM 12881 C CA . ARG G 1 180 ? 0.480 98.839 10.526 1.00 68.30 181 ARG G CA 1
ATOM 12882 C C . ARG G 1 180 ? 1.112 98.951 11.902 1.00 70.00 181 ARG G C 1
ATOM 12883 O O . ARG G 1 180 ? 1.069 98.019 12.708 1.00 69.00 181 ARG G O 1
ATOM 12891 N N . ASP G 1 181 ? 1.697 100.115 12.159 1.00 72.20 182 ASP G N 1
ATOM 12892 C CA . ASP G 1 181 ? 2.367 100.399 13.418 1.00 73.70 182 ASP G CA 1
ATOM 12893 C C . ASP G 1 181 ? 1.404 100.336 14.599 1.00 74.12 182 ASP G C 1
ATOM 12894 O O . ASP G 1 181 ? 1.830 100.350 15.751 1.00 74.23 182 ASP G O 1
ATOM 12899 N N . ASP G 1 182 ? 0.109 100.257 14.310 1.00 74.80 183 ASP G N 1
ATOM 12900 C CA . ASP G 1 182 ? -0.909 100.234 15.360 1.00 75.39 183 ASP G CA 1
ATOM 12901 C C . ASP G 1 182 ? -1.839 99.028 15.363 1.00 74.80 183 ASP G C 1
ATOM 12902 O O . ASP G 1 182 ? -2.870 99.053 16.036 1.00 75.82 183 ASP G O 1
ATOM 12907 N N . LEU G 1 183 ? -1.496 97.983 14.615 1.00 73.26 184 LEU G N 1
ATOM 12908 C CA . LEU G 1 183 ? -2.336 96.794 14.565 1.00 71.39 184 LEU G CA 1
ATOM 12909 C C . LEU G 1 183 ? -2.607 96.217 15.952 1.00 70.23 184 LEU G C 1
ATOM 12910 O O . LEU G 1 183 ? -1.932 96.550 16.926 1.00 69.67 184 LEU G O 1
ATOM 12915 N N . SER G 1 184 ? -3.615 95.358 16.033 1.00 69.54 185 SER G N 1
ATOM 12916 C CA . SER G 1 184 ? -3.981 94.721 17.291 1.00 68.54 185 SER G CA 1
ATOM 12917 C C . SER G 1 184 ? -3.398 93.314 17.288 1.00 68.13 185 SER G C 1
ATOM 12918 O O . SER G 1 184 ? -3.046 92.788 16.228 1.00 66.50 185 SER G O 1
ATOM 12921 N N . PHE G 1 185 ? -3.302 92.703 18.465 1.00 67.72 186 PHE G N 1
ATOM 12922 C CA . PHE G 1 185 ? -2.753 91.358 18.556 1.00 68.41 186 PHE G CA 1
ATOM 12923 C C . PHE G 1 185 ? -3.376 90.439 17.510 1.00 68.81 186 PHE G C 1
ATOM 12924 O O . PHE G 1 185 ? -2.671 89.810 16.725 1.00 69.92 186 PHE G O 1
ATOM 12932 N N . ASP G 1 186 ? -4.701 90.370 17.500 1.00 68.80 187 ASP G N 1
ATOM 12933 C CA . ASP G 1 186 ? -5.411 89.512 16.562 1.00 69.81 187 ASP G CA 1
ATOM 12934 C C . ASP G 1 186 ? -5.194 89.926 15.116 1.00 68.92 187 ASP G C 1
ATOM 12935 O O . ASP G 1 186 ? -5.199 89.086 14.223 1.00 69.00 187 ASP G O 1
ATOM 12940 N N . ASP G 1 187 ? -5.014 91.218 14.878 1.00 68.81 188 ASP G N 1
ATOM 12941 C CA . ASP G 1 187 ? -4.769 91.690 13.522 1.00 69.56 188 ASP G CA 1
ATOM 12942 C C . ASP G 1 187 ? -3.376 91.236 13.119 1.00 69.42 188 ASP G C 1
ATOM 12943 O O . ASP G 1 187 ? -3.172 90.683 12.037 1.00 70.05 188 ASP G O 1
ATOM 12948 N N . ALA G 1 188 ? -2.418 91.473 14.012 1.00 68.31 189 ALA G N 1
ATOM 12949 C CA . ALA G 1 188 ? -1.034 91.086 13.783 1.00 65.85 189 ALA G CA 1
ATOM 12950 C C . ALA G 1 188 ? -0.997 89.584 13.499 1.00 64.86 189 ALA G C 1
ATOM 12951 O O . ALA G 1 188 ? -0.310 89.125 12.581 1.00 64.30 189 ALA G O 1
ATOM 12953 N N . MET G 1 189 ? -1.755 88.826 14.283 1.00 62.81 190 MET G N 1
ATOM 12954 C CA . MET G 1 189 ? -1.821 87.382 14.114 1.00 61.57 190 MET G CA 1
ATOM 12955 C C . MET G 1 189 ? -2.282 87.027 12.704 1.00 60.70 190 MET G C 1
ATOM 12956 O O . MET G 1 189 ? -1.609 86.293 11.985 1.00 60.60 190 MET G O 1
ATOM 12961 N N . VAL G 1 190 ? -3.431 87.559 12.310 1.00 59.24 191 VAL G N 1
ATOM 12962 C CA . VAL G 1 190 ? -3.979 87.283 10.991 1.00 58.53 191 VAL G CA 1
ATOM 12963 C C . VAL G 1 190 ? -3.031 87.739 9.894 1.00 58.42 191 VAL G C 1
ATOM 12964 O O . VAL G 1 190 ? -2.748 86.987 8.955 1.00 57.65 191 VAL G O 1
ATOM 12968 N N . LEU G 1 191 ? -2.541 88.969 10.014 1.00 58.27 192 LEU G N 1
ATOM 12969 C CA . LEU G 1 191 ? -1.629 89.512 9.017 1.00 59.41 192 LEU G CA 1
ATOM 12970 C C . LEU G 1 191 ? -0.447 88.561 8.852 1.00 60.29 192 LEU G C 1
ATOM 12971 O O . LEU G 1 191 ? 0.025 88.320 7.735 1.00 59.87 192 LEU G O 1
ATOM 12976 N N . GLY G 1 192 ? 0.016 88.022 9.979 1.00 60.34 193 GLY G N 1
ATOM 12977 C CA . GLY G 1 192 ? 1.131 87.092 9.965 1.00 60.14 193 GLY G CA 1
ATOM 12978 C C . GLY G 1 192 ? 0.794 85.824 9.204 1.00 60.76 193 GLY G C 1
ATOM 12979 O O . GLY G 1 192 ? 1.591 85.377 8.374 1.00 60.64 193 GLY G O 1
ATOM 12980 N N . LEU G 1 193 ? -0.379 85.244 9.472 1.00 60.34 194 LEU G N 1
ATOM 12981 C CA . LEU G 1 193 ? -0.787 84.024 8.781 1.00 58.93 194 LEU G CA 1
ATOM 12982 C C . LEU G 1 193 ? -0.969 84.280 7.290 1.00 58.62 194 LEU G C 1
ATOM 12983 O O . LEU G 1 193 ? -0.639 83.437 6.456 1.00 57.94 194 LEU G O 1
ATOM 12988 N N . VAL G 1 194 ? -1.504 85.444 6.951 1.00 58.26 195 VAL G N 1
ATOM 12989 C CA . VAL G 1 194 ? -1.704 85.770 5.552 1.00 58.34 195 VAL G CA 1
ATOM 12990 C C . VAL G 1 194 ? -0.348 85.720 4.871 1.00 58.69 195 VAL G C 1
ATOM 12991 O O . VAL G 1 194 ? -0.189 85.062 3.838 1.00 59.27 195 VAL G O 1
ATOM 12995 N N . ALA G 1 195 ? 0.628 86.407 5.465 1.00 58.02 196 ALA G N 1
ATOM 12996 C CA . ALA G 1 195 ? 1.982 86.444 4.928 1.00 56.35 196 ALA G CA 1
ATOM 12997 C C . ALA G 1 195 ? 2.460 85.028 4.641 1.00 55.27 196 ALA G C 1
ATOM 12998 O O . ALA G 1 195 ? 2.888 84.723 3.532 1.00 54.34 196 ALA G O 1
ATOM 13000 N N . MET G 1 196 ? 2.376 84.165 5.645 1.00 55.21 197 MET G N 1
ATOM 13001 C CA . MET G 1 196 ? 2.803 82.780 5.487 1.00 56.64 197 MET G CA 1
ATOM 13002 C C . MET G 1 196 ? 2.104 82.205 4.269 1.00 57.88 197 MET G C 1
ATOM 13003 O O . MET G 1 196 ? 2.712 81.488 3.471 1.00 57.32 197 MET G O 1
ATOM 13008 N N . GLY G 1 197 ? 0.823 82.547 4.134 1.00 60.35 198 GLY G N 1
ATOM 13009 C CA . GLY G 1 197 ? 0.021 82.079 3.017 1.00 61.40 198 GLY G CA 1
ATOM 13010 C C . GLY G 1 197 ? 0.610 82.448 1.673 1.00 62.99 198 GLY G C 1
ATOM 13011 O O . GLY G 1 197 ? 0.861 81.573 0.846 1.00 62.94 198 GLY G O 1
ATOM 13012 N N . LEU G 1 198 ? 0.821 83.740 1.443 1.00 64.70 199 LEU G N 1
ATOM 13013 C CA . LEU G 1 198 ? 1.402 84.174 0.180 1.00 67.85 199 LEU G CA 1
ATOM 13014 C C . LEU G 1 198 ? 2.711 83.417 -0.005 1.00 69.67 199 LEU G C 1
ATOM 13015 O O . LEU G 1 198 ? 2.995 82.881 -1.078 1.00 69.84 199 LEU G O 1
ATOM 13020 N N . SER G 1 199 ? 3.497 83.381 1.067 1.00 71.28 200 SER G N 1
ATOM 13021 C CA . SER G 1 199 ? 4.793 82.715 1.078 1.00 71.98 200 SER G CA 1
ATOM 13022 C C . SER G 1 199 ? 4.722 81.327 0.472 1.00 72.79 200 SER G C 1
ATOM 13023 O O . SER G 1 199 ? 5.533 80.964 -0.373 1.00 71.81 200 SER G O 1
ATOM 13026 N N . ILE G 1 200 ? 3.736 80.559 0.914 1.00 74.45 201 ILE G N 1
ATOM 13027 C CA . ILE G 1 200 ? 3.538 79.195 0.444 1.00 76.47 201 ILE G CA 1
ATOM 13028 C C . ILE G 1 200 ? 2.683 79.124 -0.823 1.00 77.60 201 ILE G C 1
ATOM 13029 O O . ILE G 1 200 ? 2.708 78.124 -1.542 1.00 77.85 201 ILE G O 1
ATOM 13034 N N . GLU G 1 201 ? 1.943 80.192 -1.106 1.00 78.80 202 GLU G N 1
ATOM 13035 C CA . GLU G 1 201 ? 1.068 80.225 -2.273 1.00 79.71 202 GLU G CA 1
ATOM 13036 C C . GLU G 1 201 ? -0.012 79.169 -2.108 1.00 79.66 202 GLU G C 1
ATOM 13037 O O . GLU G 1 201 ? -0.280 78.391 -3.025 1.00 80.23 202 GLU G O 1
ATOM 13043 N N . SER G 1 202 ? -0.629 79.152 -0.930 1.00 79.15 203 SER G N 1
ATOM 13044 C CA . SER G 1 202 ? -1.674 78.189 -0.617 1.00 79.23 203 SER G CA 1
ATOM 13045 C C . SER G 1 202 ? -2.368 78.549 0.683 1.00 79.53 203 SER G C 1
ATOM 13046 O O . SER G 1 202 ? -1.762 79.135 1.577 1.00 79.78 203 SER G O 1
ATOM 13049 N N . GLU G 1 203 ? -3.645 78.202 0.791 1.00 80.38 204 GLU G N 1
ATOM 13050 C CA . GLU G 1 203 ? -4.382 78.480 2.015 1.00 80.70 204 GLU G CA 1
ATOM 13051 C C . GLU G 1 203 ? -3.701 77.675 3.113 1.00 80.41 204 GLU G C 1
ATOM 13052 O O . GLU G 1 203 ? -3.122 76.623 2.848 1.00 81.12 204 GLU G O 1
ATOM 13058 N N . LEU G 1 204 ? -3.757 78.170 4.341 1.00 79.68 205 LEU G N 1
ATOM 13059 C CA . LEU G 1 204 ? -3.103 77.488 5.443 1.00 79.77 205 LEU G CA 1
ATOM 13060 C C . LEU G 1 204 ? -3.900 76.346 6.056 1.00 80.41 205 LEU G C 1
ATOM 13061 O O . LEU G 1 204 ? -5.118 76.257 5.912 1.00 81.78 205 LEU G O 1
ATOM 13066 N N . VAL G 1 205 ? -3.177 75.470 6.741 1.00 80.22 206 VAL G N 1
ATOM 13067 C CA . VAL G 1 205 ? -3.745 74.324 7.430 1.00 80.27 206 VAL G CA 1
ATOM 13068 C C . VAL G 1 205 ? -3.186 74.429 8.846 1.00 80.84 206 VAL G C 1
ATOM 13069 O O . VAL G 1 205 ? -2.050 74.038 9.112 1.00 81.06 206 VAL G O 1
ATOM 13073 N N . PRO G 1 206 ? -3.989 74.961 9.776 1.00 81.10 207 PRO G N 1
ATOM 13074 C CA . PRO G 1 206 ? -3.622 75.155 11.184 1.00 81.55 207 PRO G CA 1
ATOM 13075 C C . PRO G 1 206 ? -2.699 74.120 11.804 1.00 81.58 207 PRO G C 1
ATOM 13076 O O . PRO G 1 206 ? -1.926 74.429 12.712 1.00 81.59 207 PRO G O 1
ATOM 13080 N N . GLU G 1 207 ? -2.764 72.892 11.313 1.00 82.11 208 GLU G N 1
ATOM 13081 C CA . GLU G 1 207 ? -1.934 71.841 11.874 1.00 82.30 208 GLU G CA 1
ATOM 13082 C C . GLU G 1 207 ? -0.528 71.758 11.280 1.00 80.83 208 GLU G C 1
ATOM 13083 O O . GLU G 1 207 ? 0.320 71.031 11.796 1.00 80.58 208 GLU G O 1
ATOM 13089 N N . ASN G 1 208 ? -0.274 72.497 10.203 1.00 79.01 209 ASN G N 1
ATOM 13090 C CA . ASN G 1 208 ? 1.056 72.488 9.611 1.00 77.37 209 ASN G CA 1
ATOM 13091 C C . ASN G 1 208 ? 1.760 73.846 9.698 1.00 75.79 209 ASN G C 1
ATOM 13092 O O . ASN G 1 208 ? 2.514 74.240 8.804 1.00 75.15 209 ASN G O 1
ATOM 13097 N N . ILE G 1 209 ? 1.495 74.553 10.794 1.00 73.62 210 ILE G N 1
ATOM 13098 C CA . ILE G 1 209 ? 2.104 75.852 11.082 1.00 71.83 210 ILE G CA 1
ATOM 13099 C C . ILE G 1 209 ? 2.130 75.984 12.606 1.00 69.58 210 ILE G C 1
ATOM 13100 O O . ILE G 1 209 ? 1.171 75.611 13.275 1.00 69.58 210 ILE G O 1
ATOM 13105 N N . GLU G 1 210 ? 3.231 76.487 13.155 1.00 67.15 211 GLU G N 1
ATOM 13106 C CA . GLU G 1 210 ? 3.345 76.639 14.601 1.00 65.22 211 GLU G CA 1
ATOM 13107 C C . GLU G 1 210 ? 3.391 78.110 15.004 1.00 63.53 211 GLU G C 1
ATOM 13108 O O . GLU G 1 210 ? 4.112 78.909 14.407 1.00 63.69 211 GLU G O 1
ATOM 13114 N N . VAL G 1 211 ? 2.628 78.465 16.030 1.00 61.35 212 VAL G N 1
ATOM 13115 C CA . VAL G 1 211 ? 2.589 79.843 16.485 1.00 58.73 212 VAL G CA 1
ATOM 13116 C C . VAL G 1 211 ? 2.813 79.967 17.982 1.00 58.24 212 VAL G C 1
ATOM 13117 O O . VAL G 1 211 ? 2.225 79.237 18.771 1.00 58.90 212 VAL G O 1
ATOM 13121 N N . GLY G 1 212 ? 3.678 80.899 18.358 1.00 57.20 213 GLY G N 1
ATOM 13122 C CA . GLY G 1 212 ? 3.966 81.144 19.754 1.00 56.50 213 GLY G CA 1
ATOM 13123 C C . GLY G 1 212 ? 3.962 82.650 19.933 1.00 56.98 213 GLY G C 1
ATOM 13124 O O . GLY G 1 212 ? 4.106 83.380 18.953 1.00 56.19 213 GLY G O 1
ATOM 13125 N N . TYR G 1 213 ? 3.804 83.129 21.163 1.00 56.56 214 TYR G N 1
ATOM 13126 C CA . TYR G 1 213 ? 3.778 84.566 21.387 1.00 57.42 214 TYR G CA 1
ATOM 13127 C C . TYR G 1 213 ? 4.072 84.952 22.823 1.00 57.74 214 TYR G C 1
ATOM 13128 O O . TYR G 1 213 ? 4.123 84.105 23.718 1.00 58.06 214 TYR G O 1
ATOM 13137 N N . VAL G 1 214 ? 4.267 86.247 23.030 1.00 58.17 215 VAL G N 1
ATOM 13138 C CA . VAL G 1 214 ? 4.526 86.789 24.356 1.00 58.65 215 VAL G CA 1
ATOM 13139 C C . VAL G 1 214 ? 3.846 88.153 24.431 1.00 60.14 215 VAL G C 1
ATOM 13140 O O . VAL G 1 214 ? 4.223 89.084 23.714 1.00 59.96 215 VAL G O 1
ATOM 13144 N N . LYS G 1 215 ? 2.838 88.263 25.289 1.00 61.37 216 LYS G N 1
ATOM 13145 C CA . LYS G 1 215 ? 2.111 89.512 25.446 1.00 62.90 216 LYS G CA 1
ATOM 13146 C C . LYS G 1 215 ? 2.645 90.338 26.608 1.00 64.41 216 LYS G C 1
ATOM 13147 O O . LYS G 1 215 ? 3.243 89.807 27.552 1.00 62.93 216 LYS G O 1
ATOM 13153 N N . VAL G 1 216 ? 2.413 91.644 26.525 1.00 66.97 217 VAL G N 1
ATOM 13154 C CA . VAL G 1 216 ? 2.860 92.596 27.539 1.00 69.56 217 VAL G CA 1
ATOM 13155 C C . VAL G 1 216 ? 2.275 92.354 28.929 1.00 71.11 217 VAL G C 1
ATOM 13156 O O . VAL G 1 216 ? 2.916 92.647 29.939 1.00 71.54 217 VAL G O 1
ATOM 13160 N N . ASP G 1 217 ? 1.061 91.820 28.989 1.00 72.98 218 ASP G N 1
ATOM 13161 C CA . ASP G 1 217 ? 0.434 91.562 30.279 1.00 75.35 218 ASP G CA 1
ATOM 13162 C C . ASP G 1 217 ? 1.082 90.409 31.054 1.00 75.87 218 ASP G C 1
ATOM 13163 O O . ASP G 1 217 ? 1.547 90.597 32.178 1.00 75.52 218 ASP G O 1
ATOM 13168 N N . ASP G 1 218 ? 1.121 89.225 30.447 1.00 75.88 219 ASP G N 1
ATOM 13169 C CA . ASP G 1 218 ? 1.692 88.045 31.094 1.00 75.94 219 ASP G CA 1
ATOM 13170 C C . ASP G 1 218 ? 3.212 87.985 31.075 1.00 75.32 219 ASP G C 1
ATOM 13171 O O . ASP G 1 218 ? 3.830 87.509 32.034 1.00 75.39 219 ASP G O 1
ATOM 13176 N N . ARG G 1 219 ? 3.813 88.465 29.988 1.00 73.31 220 ARG G N 1
ATOM 13177 C CA . ARG G 1 219 ? 5.262 88.400 29.837 1.00 71.23 220 ARG G CA 1
ATOM 13178 C C . ARG G 1 219 ? 5.623 86.926 29.939 1.00 69.58 220 ARG G C 1
ATOM 13179 O O . ARG G 1 219 ? 6.718 86.569 30.368 1.00 69.46 220 ARG G O 1
ATOM 13187 N N . THR G 1 220 A 4.678 86.079 29.545 1.00 68.24 220 THR G N 1
ATOM 13188 C CA . THR G 1 220 A 4.853 84.635 29.595 1.00 67.99 220 THR G CA 1
ATOM 13189 C C . THR G 1 220 A 4.637 84.008 28.224 1.00 67.65 220 THR G C 1
ATOM 13190 O O . THR G 1 220 A 3.565 84.132 27.633 1.00 67.61 220 THR G O 1
ATOM 13194 N N . PHE G 1 221 ? 5.660 83.329 27.723 1.00 66.44 221 PHE G N 1
ATOM 13195 C CA . PHE G 1 221 ? 5.566 82.687 26.427 1.00 66.34 221 PHE G CA 1
ATOM 13196 C C . PHE G 1 221 ? 4.586 81.526 26.457 1.00 67.74 221 PHE G C 1
ATOM 13197 O O . PHE G 1 221 ? 4.467 80.819 27.460 1.00 67.51 221 PHE G O 1
ATOM 13205 N N . LYS G 1 222 ? 3.884 81.339 25.347 1.00 69.57 222 LYS G N 1
ATOM 13206 C CA . LYS G 1 222 ? 2.937 80.242 25.219 1.00 71.64 222 LYS G CA 1
ATOM 13207 C C . LYS G 1 222 ? 2.611 79.980 23.761 1.00 72.14 222 LYS G C 1
ATOM 13208 O O . LYS G 1 222 ? 2.514 80.902 22.953 1.00 71.91 222 LYS G O 1
ATOM 13214 N N . GLU G 1 223 ? 2.463 78.703 23.437 1.00 74.04 223 GLU G N 1
ATOM 13215 C CA . GLU G 1 223 ? 2.167 78.256 22.085 1.00 76.03 223 GLU G CA 1
ATOM 13216 C C . GLU G 1 223 ? 0.648 78.219 21.906 1.00 76.64 223 GLU G C 1
ATOM 13217 O O . GLU G 1 223 ? -0.088 78.021 22.875 1.00 76.50 223 GLU G O 1
ATOM 13223 N N . VAL G 1 224 ? 0.171 78.433 20.682 1.00 77.39 224 VAL G N 1
ATOM 13224 C CA . VAL G 1 224 ? -1.269 78.407 20.436 1.00 78.36 224 VAL G CA 1
ATOM 13225 C C . VAL G 1 224 ? -1.685 77.057 19.876 1.00 79.31 224 VAL G C 1
ATOM 13226 O O . VAL G 1 224 ? -1.075 76.552 18.934 1.00 80.05 224 VAL G O 1
ATOM 13230 N N . SER G 1 225 ? -2.721 76.470 20.465 1.00 80.45 225 SER G N 1
ATOM 13231 C CA . SER G 1 225 ? -3.216 75.174 20.015 1.00 81.97 225 SER G CA 1
ATOM 13232 C C . SER G 1 225 ? -3.894 75.322 18.657 1.00 82.90 225 SER G C 1
ATOM 13233 O O . SER G 1 225 ? -4.476 76.367 18.352 1.00 83.14 225 SER G O 1
ATOM 13236 N N . PRO G 1 226 ? -3.831 74.274 17.822 1.00 83.50 226 PRO G N 1
ATOM 13237 C CA . PRO G 1 226 ? -4.458 74.343 16.498 1.00 84.37 226 PRO G CA 1
ATOM 13238 C C . PRO G 1 226 ? -5.943 74.681 16.588 1.00 84.78 226 PRO G C 1
ATOM 13239 O O . PRO G 1 226 ? -6.544 75.148 15.618 1.00 84.81 226 PRO G O 1
ATOM 13243 N N . GLU G 1 227 ? -6.524 74.449 17.761 1.00 85.16 227 GLU G N 1
ATOM 13244 C CA . GLU G 1 227 ? -7.935 74.744 17.983 1.00 86.44 227 GLU G CA 1
ATOM 13245 C C . GLU G 1 227 ? -8.126 76.240 18.187 1.00 86.47 227 GLU G C 1
ATOM 13246 O O . GLU G 1 227 ? -9.021 76.842 17.592 1.00 87.11 227 GLU G O 1
ATOM 13252 N N . GLU G 1 228 ? -7.285 76.835 19.030 1.00 85.91 228 GLU G N 1
ATOM 13253 C CA . GLU G 1 228 ? -7.355 78.272 19.292 1.00 85.01 228 GLU G CA 1
ATOM 13254 C C . GLU G 1 228 ? -6.870 78.994 18.045 1.00 84.00 228 GLU G C 1
ATOM 13255 O O . GLU G 1 228 ? -7.159 80.167 17.831 1.00 83.46 228 GLU G O 1
ATOM 13261 N N . LEU G 1 229 ? -6.136 78.262 17.219 1.00 83.04 229 LEU G N 1
ATOM 13262 C CA . LEU G 1 229 ? -5.557 78.802 16.004 1.00 82.52 229 LEU G CA 1
ATOM 13263 C C . LEU G 1 229 ? -6.457 78.675 14.772 1.00 81.89 229 LEU G C 1
ATOM 13264 O O . LEU G 1 229 ? -6.350 79.472 13.837 1.00 82.19 229 LEU G O 1
ATOM 13269 N N . LYS G 1 230 ? -7.355 77.692 14.775 1.00 80.99 230 LYS G N 1
ATOM 13270 C CA . LYS G 1 230 ? -8.253 77.475 13.637 1.00 79.17 230 LYS G CA 1
ATOM 13271 C C . LYS G 1 230 ? -9.044 78.717 13.209 1.00 77.38 230 LYS G C 1
ATOM 13272 O O . LYS G 1 230 ? -9.136 79.023 12.019 1.00 76.41 230 LYS G O 1
ATOM 13278 N N . PRO G 1 231 ? -9.636 79.445 14.169 1.00 76.08 231 PRO G N 1
ATOM 13279 C CA . PRO G 1 231 ? -10.393 80.637 13.780 1.00 75.32 231 PRO G CA 1
ATOM 13280 C C . PRO G 1 231 ? -9.546 81.656 13.016 1.00 74.77 231 PRO G C 1
ATOM 13281 O O . PRO G 1 231 ? -10.012 82.252 12.040 1.00 74.46 231 PRO G O 1
ATOM 13285 N N . TYR G 1 232 ? -8.302 81.844 13.453 1.00 73.65 232 TYR G N 1
ATOM 13286 C CA . TYR G 1 232 ? -7.403 82.792 12.803 1.00 72.10 232 TYR G CA 1
ATOM 13287 C C . TYR G 1 232 ? -7.034 82.353 11.388 1.00 72.52 232 TYR G C 1
ATOM 13288 O O . TYR G 1 232 ? -6.900 83.184 10.487 1.00 72.23 232 TYR G O 1
ATOM 13297 N N . VAL G 1 233 ? -6.860 81.049 11.195 1.00 72.61 233 VAL G N 1
ATOM 13298 C CA . VAL G 1 233 ? -6.514 80.519 9.879 1.00 73.80 233 VAL G CA 1
ATOM 13299 C C . VAL G 1 233 ? -7.662 80.746 8.906 1.00 74.94 233 VAL G C 1
ATOM 13300 O O . VAL G 1 233 ? -7.452 81.145 7.753 1.00 74.27 233 VAL G O 1
ATOM 13304 N N . GLU G 1 234 A -8.875 80.475 9.383 1.00 76.10 233 GLU G N 1
ATOM 13305 C CA . GLU G 1 234 A -10.077 80.639 8.578 1.00 77.15 233 GLU G CA 1
ATOM 13306 C C . GLU G 1 234 A -10.137 82.056 8.035 1.00 77.84 233 GLU G C 1
ATOM 13307 O O . GLU G 1 234 A -10.315 82.261 6.833 1.00 78.48 233 GLU G O 1
ATOM 13313 N N . ARG G 1 235 B -9.977 83.034 8.919 1.00 78.06 233 ARG G N 1
ATOM 13314 C CA . ARG G 1 235 B -10.007 84.425 8.494 1.00 79.27 233 ARG G CA 1
ATOM 13315 C C . ARG G 1 235 B -8.828 84.710 7.566 1.00 79.85 233 ARG G C 1
ATOM 13316 O O . ARG G 1 235 B -8.971 85.406 6.560 1.00 80.22 233 ARG G O 1
ATOM 13324 N N . ALA G 1 236 C -7.664 84.164 7.908 1.00 79.63 233 ALA G N 1
ATOM 13325 C CA . ALA G 1 236 C -6.466 84.363 7.109 1.00 79.61 233 ALA G CA 1
ATOM 13326 C C . ALA G 1 236 C -6.640 83.787 5.710 1.00 80.08 233 ALA G C 1
ATOM 13327 O O . ALA G 1 236 C -6.331 84.446 4.715 1.00 79.61 233 ALA G O 1
ATOM 13329 N N . ASN G 1 237 D -7.140 82.557 5.634 1.00 80.68 233 ASN G N 1
ATOM 13330 C CA . ASN G 1 237 D -7.342 81.909 4.343 1.00 81.58 233 ASN G CA 1
ATOM 13331 C C . ASN G 1 237 D -8.289 82.696 3.445 1.00 81.77 233 ASN G C 1
ATOM 13332 O O . ASN G 1 237 D -8.206 82.616 2.217 1.00 81.06 233 ASN G O 1
ATOM 13337 N N . GLU G 1 238 E -9.190 83.456 4.061 1.00 82.21 233 GLU G N 1
ATOM 13338 C CA . GLU G 1 238 E -10.134 84.261 3.301 1.00 83.00 233 GLU G CA 1
ATOM 13339 C C . GLU G 1 238 E -9.358 85.236 2.420 1.00 83.55 233 GLU G C 1
ATOM 13340 O O . GLU G 1 238 E -9.497 85.226 1.194 1.00 83.32 233 GLU G O 1
ATOM 13346 N N . ARG G 1 239 F -8.528 86.064 3.053 1.00 83.91 233 ARG G N 1
ATOM 13347 C CA . ARG G 1 239 F -7.727 87.052 2.335 1.00 84.43 233 ARG G CA 1
ATOM 13348 C C . ARG G 1 239 F -6.673 86.407 1.443 1.00 84.38 233 ARG G C 1
ATOM 13349 O O . ARG G 1 239 F -6.395 86.893 0.344 1.00 83.77 233 ARG G O 1
ATOM 13357 N N . ILE G 1 240 G -6.081 85.314 1.913 1.00 84.72 233 ILE G N 1
ATOM 13358 C CA . ILE G 1 240 G -5.067 84.624 1.126 1.00 85.10 233 ILE G CA 1
ATOM 13359 C C . ILE G 1 240 G -5.724 84.192 -0.173 1.00 85.96 233 ILE G C 1
ATOM 13360 O O . ILE G 1 240 G -5.165 84.354 -1.258 1.00 85.99 233 ILE G O 1
ATOM 13365 N N . ARG G 1 241 H -6.928 83.651 -0.044 1.00 87.38 233 ARG G N 1
ATOM 13366 C CA . ARG G 1 241 H -7.699 83.191 -1.188 1.00 88.25 233 ARG G CA 1
ATOM 13367 C C . ARG G 1 241 H -7.984 84.387 -2.091 1.00 88.70 233 ARG G C 1
ATOM 13368 O O . ARG G 1 241 H -7.800 84.327 -3.310 1.00 88.23 233 ARG G O 1
ATOM 13376 N N . GLU G 1 242 I -8.419 85.480 -1.471 1.00 89.06 233 GLU G N 1
ATOM 13377 C CA . GLU G 1 242 I -8.741 86.707 -2.186 1.00 89.55 233 GLU G CA 1
ATOM 13378 C C . GLU G 1 242 I -7.543 87.306 -2.926 1.00 90.26 233 GLU G C 1
ATOM 13379 O O . GLU G 1 242 I -7.701 87.876 -4.006 1.00 90.24 233 GLU G O 1
ATOM 13385 N N . LEU G 1 243 J -6.349 87.177 -2.350 1.00 91.12 233 LEU G N 1
ATOM 13386 C CA . LEU G 1 243 J -5.146 87.728 -2.973 1.00 91.50 233 LEU G CA 1
ATOM 13387 C C . LEU G 1 243 J -4.448 86.756 -3.914 1.00 91.59 233 LEU G C 1
ATOM 13388 O O . LEU G 1 243 J -3.922 87.162 -4.953 1.00 91.47 233 LEU G O 1
ATOM 13393 N N . LEU G 1 244 K -4.433 85.479 -3.551 1.00 91.54 233 LEU G N 1
ATOM 13394 C CA . LEU G 1 244 K -3.787 84.478 -4.389 1.00 92.19 233 LEU G CA 1
ATOM 13395 C C . LEU G 1 244 K -4.558 84.379 -5.706 1.00 92.79 233 LEU G C 1
ATOM 13396 O O . LEU G 1 244 K -5.712 83.947 -5.730 1.00 93.49 233 LEU G O 1
ATOM 13401 N N . LYS G 1 245 L -3.920 84.796 -6.795 0.00 92.69 233 LYS G N 1
ATOM 13402 C CA . LYS G 1 245 L -4.539 84.760 -8.116 0.00 92.67 233 LYS G CA 1
ATOM 13403 C C . LYS G 1 245 L -5.960 85.320 -8.096 0.00 92.83 233 LYS G C 1
ATOM 13404 O O . LYS G 1 245 L -6.918 84.608 -7.795 0.00 92.79 233 LYS G O 1
ATOM 13410 N N . LYS G 1 246 M -6.086 86.599 -8.426 0.00 93.11 233 LYS G N 1
ATOM 13411 C CA . LYS G 1 246 M -7.382 87.263 -8.443 0.00 93.51 233 LYS G CA 1
ATOM 13412 C C . LYS G 1 246 M -8.248 86.737 -9.585 0.00 93.87 233 LYS G C 1
ATOM 13413 O O . LYS G 1 246 M -7.746 85.885 -10.349 1.00 94.29 233 LYS G O 1
#

Organism: Archaeoglobus fulgidus (strain ATCC 49558 / DSM 4304 / JCM 9628 / NBRC 100126 / VC-16) (NCBI:txid224325)